Protein 6XDK (pdb70)

Organism: Stenotrophomonas maltophilia (strain K279a) (NCBI:txid522373)

Nearest PDB structures (foldseek):
  6xdk-assembly1_A  TM=1.003E+00  e=1.412E-75  Stenotrophomonas maltophilia K279a
  6czz-assembly2_C  TM=9.697E-01  e=8.147E-43  Arabidopsis thaliana
  3qbo-assembly1_A  TM=9.458E-01  e=1.942E-43  Yersinia pestis CO92
  1bt4-assembly1_A  TM=9.597E-01  e=4.784E-41  Niallia circulans
  2bhx-assembly1_A  TM=9.673E-01  e=5.323E-40  Alkalihalobacillus alcalophilus

Radius of gyration: 35.59 Å; Cα contacts (8 Å, |Δi|>4): 3342; chains: 4; bounding box: 59×90×108 Å

CATH classification: 3.90.1150.10 (+1 more: 3.40.640.10)

Solvent-accessible surface area: 51223 Å² total; per-residue (Å²): 112,53,48,1,18,14,37,10,1,31,9,15,75,62,6,12,157,87,0,38,74,18,1,48,63,24,115,66,57,57,31,9,1,2,42,12,45,41,73,29,88,75,0,100,54,14,11,64,78,1,55,46,8,1,42,154,7,3,119,10,19,125,79,5,2,13,1,7,11,36,16,30,21,40,16,1,6,0,8,1,0,12,4,2,2,50,84,50,58,71,0,0,3,1,2,1,0,36,87,1,67,38,0,28,127,6,0,41,64,25,7,66,36,32,75,4,5,38,2,26,51,33,36,12,75,97,50,52,65,104,97,90,23,118,57,14,104,95,9,1,0,1,1,2,2,4,4,1,3,7,22,0,15,7,33,96,95,24,14,103,17,66,149,16,8,5,0,0,6,11,9,3,4,1,1,1,33,76,25,83,2,155,132,8,0,0,1,0,0,3,22,45,32,5,4,4,8,0,17,5,2,1,0,0,0,68,95,81,4,20,150,79,83,10,13,103,21,0,33,8,6,14,0,92,21,18,32,77,131,107,9,25,31,34,54,10,14,0,0,3,6,8,3,1,6,12,3,1,81,41,3,46,89,59,49,9,16,77,47,0,26,133,69,0,52,38,0,5,68,66,0,20,41,24,7,93,69,9,81,57,19,6,83,21,90,17,60,86,88,31,36,0,22,0,0,0,10,0,32,1,77,68,68,108,27,10,59,92,0,36,44,34,0,141,94,60,20,7,64,58,1,148,6,60,55,21,47,30,8,0,28,0,2,0,4,4,23,4,66,67,49,0,0,87,34,0,34,65,20,0,66,72,0,52,147,114,65,90,119,79,28,30,0,16,14,29,6,7,24,20,10,133,49,7,13,135,78,0,44,79,22,1,68,62,23,132,58,66,57,52,4,1,5,46,18,45,62,81,24,72,92,2,96,50,15,18,62,84,1,59,57,18,0,41,170,7,3,103,9,15,128,86,6,2,14,16,9,7,16,14,12,19,14,20,2,4,0,10,1,0,11,2,2,2,20,87,51,24,104,0,0,2,2,4,0,0,62,77,1,101,22,0,28,126,5,0,43,69,28,8,59,34,37,80,5,12,47,1,78,112,58,34,23,107,74,39,15,57,97,99,102,19,143,62,19,154,50,9,0,0,1,2,2,3,6,3,0,4,3,22,0,0,3,25,104,121,43,14,91,13,56,107,24,8,4,0,0,5,22,12,2,5,0,1,1,47,89,18,80,2,154,116,10,0,0,0,0,1,5,12,11,38,7,3,2,5,1,16,0,2,1,0,0,0,71,95,38,1,23,58,62,43,9,12,101,25,2,50,19,5,14,1,97,36,34,47,90,128,43,68,0,29,3,4,0,28,8,0,0,5,18,4,0,87,42,3,33,88,62,43,9,19,88,48,0,26,129,48,0,50,39,0,5,66,68,0,20,42,24,4,79,68,12,81,54,20,5,102,18,60,12,42,175,88,3,29,0,21,0,0,0,8,0,35,3,74,71,80,78,38,16,63,138,0,34,61,43,0,140,93,59,18,6,61,54,1,154,8,60,96,94,40,32,12,0,27,0,2,0,4,1,19,2,58,60,48,0,0,86,32,0,36,56,19,2,62,82,0,54,90,138,64,91,117,80,22,33,0,16,13,28,7,7,23,21,10,130,49,7,15,130,72,0,42,78,30,2,64,62,21,123,62,53,59,44,0,2,6,64,12,45,64,83,26,87,79,4,114,47,16,18,60,81,1,58,57,19,0,40,169,7,4,89,9,20,128,89,5,3,14,15,8,5,16,15,13,19,14,20,2,4,0,10,0,0,13,4,3,2,9,68,48,21,106,0,0,3,1,2,1,0,62,75,1,100,24,0,24,124,5,0,42,70,26,6,67,33,42,80,5,12,45,2,101,111,52,36,30,108,70,39,12,57,103,100,98,20,146,61,23,94,29,8,0,0,1,2,3,2,5,3,0,4,3,25,0,1,6,28,142,120,42,14,99,16,60,70,22,5,5,0,0,6,23,13,1,4,0,1,0,65,89,18,80,1,138,116,11,0,0,0,0,2,5,14,12,38,6,4,2,4,0,20,0,2,1,0,0,0,63,92,48,2,22,94,52,37,7,13,99,22,2,51,18,6,13,1,95,31,32,46,87,127,41,68,0,35,3,6,0,28,9,0,0,5,16,3,0,84,43,4,31,90,64,45,10,20,87,47,0,26,131,49,0,51,37,0,5,67,71,0,21,44,22,3,80,68,10,81,55,18,6,107,17,64,12,41,160,76,3,19,0,38,0,0,0,9,0,35,3,76,70,81,78,36,16,63,135,0,32,59,39,0,139,95,58,19,5,65,55,1,156,6,57,99,95,42,31,11,0,26,0,2,0,4,2,20,1,60,64,51,0,0,86,32,0,36,65,19,2,65,66,0,46,92,120,62,87,120,67,28,51,0,19,12,35,12,4,37,14,14,136,64,7,8,152,84,0,41,71,19,1,44,64,23,115,65,59,57,28,12,0,2,37,13,44,44,73,27,88,74,1,105,52,14,12,62,80,1,57,45,7,1,40,148,7,4,119,10,17,126,79,4,2,12,2,7,12,39,16,30,22,41,16,1,8,0,9,1,0,12,4,3,2,51,85,51,58,70,0,0,3,2,6,1,0,17,85,2,32,37,0,34,132,6,0,43,84,25,6,67,38,31,74,3,5,38,1,28,36,36,51,17,40,88,37,49,64,82,101,92,32,122,74,13,105,96,9,1,0,1,3,2,4,5,5,0,4,2,19,0,11,6,31,99,96,24,19,128,18,68,147,17,8,6,0,0,10,12,12,3,4,0,1,1,33,74,27,84,2,157,128,8,0,0,0,0,0,3,20,46,46,5,3,4,8,1,16,5,2,1,0,0,0,68,94,80,3,20,148,78,87,14,12,101,20,0,33,9,6,14,1,96,20,18,36,66,144,106,10,32,43,33,55,11,15,0,0,3,7,7,4,1,5,20,3,0,80,41,2,46,91,58,45,9,16,80,47,0,26,142,71,0,53,40,0,5,67,65,0,21,42,23,7,92,70,9,81,56,20,6,68,21,60,18,23,194,77,24,38,0,20,0,0,0,6,0,39,8,86,74,79,112,27,19,60,93,0,35,46,32,0,138,95,59,19,7,60,57,1,154,7,44,161,17,47,32,9,0,25,0,2,0,4,4,24,4,69,68,50,0,0,84,32,0,36,64,21,1,60,74,0,53,156,119,61,88

Foldseek 3Di:
DFAQAQFLDDDFPVLVVVCVVCQQQPVNNRHHLLPDACPDPVLVVLLVLLVVLVCVLQVFDPLKFKAKAADFPLLVLLLVLQAQHAFAWEAEEEELDDVSVSSCVNHVNGYPYDDQWYDVVVVSQDIDDPVSGNADPRHSAYEYEQAYAQQQFHQPDQDDNDPRFYAYECQACPQLAHDPCVNGQKYKHGHSHLLHNLRIIMMIHRNVSNVDDGYDDDLVSYVVCCRVVVNPSDCSRSRSSSSSSSSSVVCVVCPHSNNSNVFLVLLQCLQVVLQVPLPCQWDRSHDPNTGHSFKHFTAGPDLVLQVVLQVVVVVVVLHDQFRDPVPTGGMGGQHSSRGSVSSVSSSVSSVVSSVVPD/DFFAQAQFLDDAFPVLVVVCVVCQQAPVNNRHGLLPDDCPDPVLVVLLVLLVVLVCVLQVFDPLKDKDKAFDFPLLVLLLVLQQQHEFQAEAEEAALEDVSVSSQVNHVVGYNYHDQYYPVVVPSQEGGDLVSGRADPRHSAYEYEQAHAQQQFHDPDLDDPDPHFYAYECQACPQLAHDPPVNGQKYKHTASHLLGHLSIIMMIHRNVSNVDPGHDDDLVSRVVNSRVPNHDRSSSSSSSSSSSVVCVVCPHRHNSNVFLVLLQCLLVVLQVPLPNQKAFRHDPNTGHSFKGFIAGPDLVLQVVLQVVCVVVSHHNQFRDPVPGGGMGGQHSSRGSVNSVSSSVSSVVSSVVPD/DFFAQAQFLDDAFPVLVVVCVVCQCAPVNNRHGLLPDDCPDPVLVVLLVLLVVLVCVQQVFDPLKFKDKAFDFPLLVLLLVQQQQHEFAAEAEEAELEDVSVSSQVNHVRGYPYHDQYYPVVVPSQEGGDLVSGRADPRHSAYEYEQAHAQQQFHDDDLDDPDPHFYAYECQACPQLAHDPPVNGQKYKHTASHLLGHLSIIMMIHRNVSNVDRGHDDDLVSYVVNSRVPNHGRSSSSSSSSSSSVVCVVCPHRNNSNVFLVLLQCLLVVLQVPLPNQKAFRHDPNTGHSFKGFIAGPDLVLQVVLQVVCVVVSNHNQFRDPVPTGGMGGQHSSRGSVSSVSSSVSSVVSSVVPD/DQFAQAQFLDDDFPVLVVVCVVCQQQPVNNRHHLQPDDCPDPVLVVLLVLLVVLLCVQQVFDPLKFKAKAADFPLLVLLLVLQAQHEFAWEAEEEALEDVSVSSVVNHVNGYPYDDQWYPVVVVNQDIPDLVSGRADPRHSAYEYEQAYAQQQFHDPDQDDRDPRFYAYECQACPQLAHDPCVNGQKYKHGHSHLLHPLRIIMMIHRNVSNVDDGYDDDLVSYVVCCRVVVNPSDCSRSRSSSSSSSSSVVCVVCPHSNNSNVFLVLLQCLQVVLQVPLPCQWARSHDPNTGHSFKHFTAGPDLVLQVVLQVVCVVVSHHDQFRDPVPTGGMGGQHSSRGSVNSVSVSVSSVVSSVVVD

Secondary structure (DSSP, 8-state):
-EE--SSSPPPPHHHHHHHHHHTTSGGGSS--GGG--TTSHHHHHHHHHHHHHHHHHHT--TTEEEEEESSHHHHHHHHHHHHHS-TT-EEEEEESSHHHHHHHHHHTTTSEEEEEEE-GGGTTS-PPPGGG----TT-S-EEEESEETTTTEE-SS----TTSPEEEE-TTTTTSS---GGG-SEEEE-SSSTT-S-S-EEEEEEGGGGGS--SS--GGG-HHHHHHTTT-SS---HHHHHHHHHHHHHHHHTTHHHHHHHHHHHHHHHHHHHHHTSTTSSB--S-GGGB-SSEEEEB-SSHHHHHHHHHHHHHTTEE--BPPTTT-SEEEE--TTS-HHHHHHHHHHHHHHHHHH-/--EE--SSSPPPPHHHHHHHHHTTTSGGGSSS-GGG--TTSHHHHHHHHHHHHHHHHHHT--TTEEEEEESSHHHHHHHHHHHHHS-TT-EEEEEE-SHHHHHHHHHHTTTSEEEEEEE-GGGTS-SPPPGGG----TT-S-EEEESEETTTTEE--SPPP-TTSPEEEE-TTTTTSS---GGG-SEEEE-SSSSSS-TT-EEEEEEGGGGGS---S--GGG-HHHHHH--PPPHHHHHHHHHHHHHHHHTTHHHHHHHHHHHHHHHHHHHHHTSTTSSB--S-GGGB-SSEEEEB-SSHHHHHHHHHHHHHTTEE--BPPTTT-SEEEE--TTS-HHHHHHHHHHHHHHHHHH-/--EE--SSSPPPPHHHHHHHHHTTTSGGGSSS-GGG--TTSHHHHHHHHHHHHHHHHHHT--TTEEEEEESSHHHHHHHHHHHHHS-TT-EEEEEE-SHHHHHHHHHHTTTSEEEEEEE-GGGTS-SPPPGGG----TT-S-EEEESEETTTTEE--SPPP-TTSPEEEE-TTTTTSS---GGG-SEEEE-SSSSSS-TT-EEEEEEGGGGGS--SS--GGG-HHHHHH--PPPHHHHHHHHHHHHHHHHTTHHHHHHHHHHHHHHHHHHHHHTSTTSSB--S-GGGB-SSEEEEB-SSHHHHHHHHHHHHHTTEE--BPPTTT-SEEEE--TTS-HHHHHHHHHHHHHHHHHH-/--EE--SSSPP--HHHHHHHHHHTTSGGGSS--GGG--TTSHHHHHHHHHHHHHHHHHHT--TTEEEEEESSHHHHHHHHHHHHHS-TT-EEEEEE-SHHHHHHHHHHTTTSEEEEEEE-GGGTTS-PPPGGG----TT-S-EEEESEETTTTEE-SS----TTSPEEEE-TTTTTSS---GGG-SEEEE-SSSTT-S-S-EEEEEEGGGGGS--SS--GGG-HHHHHHTTT-SS---HHHHHHHHHHHHHHHHTTHHHHHHHHHHHHHHHHHHHHHTTTTSSB--S-GGGB-SSEEEEB-SSHHHHHHHHHHHHHTTEE--BPPTTT-SEEEE--TTS-HHHHHHHHHHHHHHHHHH-

Sequence (1427 aa):
AFNFSAGPAATTLLPESVLRQAQAEEMMLDWHGSGASSIVVEMSSHHRGAEFMMSVAAEAEADLRRRLLDIPDDYAVLFLSGGATTTQQALIPLNFAAPGQRADYVVSGHHWGKKTAVKQAGVYVDVNIAASSEANGYRELPARRADWQLSRDAAYVHITANETIHGVEFRDVPDTGNVPLIADFSSSIASEPLLDVRRRYGVIYAGAQKNLGPVGVAVVMMIIRRDLLERSSGQPRADIFDYRSHVARDSMLNTPPPPTTWNWYLLAGLVFKWMLAEGGVTTEFAKKRNAAKAALVYGAIDGSGGFYRNEVAYYAARSRMNIPFFLPDAELDARFVAEAKAAGLLALKGHKVVGGIRASLYNAMPLAGAEALVVAFMADFQQQRHGRAFNFSAGPATLPESVLRRQAQAEMMLDWHGSGASIVEEMSHRGAEEFMMSVAAEAEADLRRLLDIPDDYAVLLFLSSGGATTQQALIPLNFAAPGQRADYVVSGHWGKKTAVKQAGVYVDVNIIAASSEANGYRELPARADWQQLSRDAAYVHITANETTIHGVEFRRDVPDTGNNVPLIADFSSSIASEPLDVRRYGVIYAGAQKNNLLGGPPVVGGVVAVMMIIRRDLLERSGQPRADIFDYRSHVVARNTPPTWNWYLAGLVFKWMLAEGGVTEFAKRRNAAKAALVYGAIDGSGGFYRNEVAYAARSRMNIPFFLLPDAELDARRFVAEAKAAGLLALKGHKVVGGIRASLYNAMPLAGAEALVAFMADDFQQRHGRAFNFSAGPATLPESVLRRQAQQAEEMLDWHGSGASIVEMSHRGAEFMSVAAEAEADLRRLLDIPDDYAVLLFLSSGGATTQQALIPLNFAAPGQRADYVVSGHWGKKTAVKQAGVYVDVNIIAASSEANGYRELPARADWQLSSRDAAYVHITANETTIHGVEFRRDVPDTGNNVPLIADFSSSIASEPLDVRRYGVIYAGAQQKNNLLGGPPVVGGVVAVMMIIRRDLLERSSGQPRADIFDYRSHVARNTPPTWNWYLAGLVFKWMLAEGGVTTEFAKRRNAAKAALVYGAIDGSGGFYRNEVAYAARSRMNIPFFLPDAELDARRFVAEAKAAGLLALKGHKVVGGIRASLYNAMPLAGAEALVAFMADFQQRHGRAFNFSAGPPATLPESVLRQQAQAEEMLDWHGSGASSIVVEMSSHHRGAEFMMSVAAEAEADLRRRLLDIPDDYAVLFLSSGGATTTQQALIPLNFAAPGQRADYVVSGHHWWGKTAVKQAGVVYVDVNIAASSEANGYRRELPARRADWQLSRDAAYVHITANETIHGVEFRDVPDTGNNVPLIADFSSSIASEPLLDVRRRYGVIYAGAQQKNLGPVGVAVVMMIIRRDLLERSSGQPRADIFDYRSHVARDSMLNTPPPPTTWNWYLLAGLVFKWMLAEGGVTEFAKKRNAAKAALVYGAIDGSGGFYRNEVAYYAARSRMNIPFFLPDAELDARFVAEAKAAGLLALKGHKVVGGIRASLYNAMPLAGAEALVVAFMADFQQQRHG

B-factor: mean 21.19, std 9.21, range [7.43, 67.6]

Structure (mmCIF, N/CA/C/O backbone):
data_6XDK
#
_entry.id   6XDK
#
_cell.length_a   64.350
_cell.length_b   71.620
_cell.length_c   89.860
_cell.angle_alpha   84.985
_cell.angle_beta   88.816
_cell.angle_gamma   63.369
#
_symmetry.space_group_name_H-M   'P 1'
#
loop_
_entity.id
_entity.type
_entity.pdbx_description
1 polymer 'Phosphoserine aminotransferase'
2 non-polymer 'CHLORIDE ION'
3 non-polymer 1,2-ETHANEDIOL
4 non-polymer 'CALCIUM ION'
5 non-polymer "PYRIDOXAL-5'-PHOSPHATE"
6 water water
#
loop_
_atom_site.group_PDB
_atom_site.id
_atom_site.type_symbol
_atom_site.label_atom_id
_atom_site.label_alt_id
_atom_site.label_comp_id
_atom_site.label_asym_id
_atom_site.label_entity_id
_atom_site.label_seq_id
_atom_site.pdbx_PDB_ins_code
_atom_site.Cartn_x
_atom_site.Cartn_y
_atom_site.Cartn_z
_atom_site.occupancy
_atom_site.B_iso_or_equiv
_atom_site.auth_seq_id
_atom_site.auth_comp_id
_atom_site.auth_asym_id
_atom_site.auth_atom_id
_atom_site.pdbx_PDB_model_num
ATOM 1 N N . ALA A 1 12 ? 26.89356 -16.54568 -5.42726 1.000 37.90559 4 ALA A N 1
ATOM 2 C CA . ALA A 1 12 ? 26.16856 -16.55024 -4.16154 1.000 22.53464 4 ALA A CA 1
ATOM 3 C C . ALA A 1 12 ? 24.70237 -16.22057 -4.37956 1.000 21.07557 4 ALA A C 1
ATOM 4 O O . ALA A 1 12 ? 24.31995 -15.57139 -5.35223 1.000 27.71255 4 ALA A O 1
ATOM 6 N N . PHE A 1 13 ? 23.86681 -16.67907 -3.46202 1.000 18.33409 5 PHE A N 1
ATOM 7 C CA . PHE A 1 13 ? 22.45146 -16.35133 -3.46693 1.000 16.73576 5 PHE A CA 1
ATOM 8 C C . PHE A 1 13 ? 22.11677 -15.60159 -2.18891 1.000 19.02150 5 PHE A C 1
ATOM 9 O O . PHE A 1 13 ? 22.54436 -16.00370 -1.10964 1.000 17.20422 5 PHE A O 1
ATOM 17 N N . ASN A 1 14 ? 21.36019 -14.51660 -2.32000 1.000 15.70125 6 ASN A N 1
ATOM 18 C CA . ASN A 1 14 ? 21.02598 -13.63820 -1.20814 1.000 16.47777 6 ASN A CA 1
ATOM 19 C C . ASN A 1 14 ? 19.57627 -13.89240 -0.82022 1.000 12.14099 6 ASN A C 1
ATOM 20 O O . ASN A 1 14 ? 18.66503 -13.44061 -1.51867 1.000 15.14452 6 ASN A O 1
ATOM 25 N N . PHE A 1 15 ? 19.36661 -14.56553 0.31100 1.000 13.20720 7 PHE A N 1
ATOM 26 C CA . PHE A 1 15 ? 18.02182 -14.88666 0.78327 1.000 13.86820 7 PHE A CA 1
ATOM 27 C C . PHE A 1 15 ? 17.44448 -13.82067 1.72258 1.000 13.27040 7 PHE A C 1
ATOM 28 O O . PHE A 1 15 ? 16.45459 -14.09655 2.41665 1.000 13.63508 7 PHE A O 1
ATOM 36 N N . SER A 1 16 ? 17.99770 -12.60788 1.70665 1.000 14.84971 8 SER A N 1
ATOM 37 C CA . SER A 1 16 ? 17.51646 -11.52647 2.57652 1.000 14.57179 8 SER A CA 1
ATOM 38 C C . SER A 1 16 ? 16.02164 -11.24513 2.40105 1.000 15.58330 8 SER A C 1
ATOM 39 O O . SER A 1 16 ? 15.52348 -11.11390 1.27403 1.000 18.28887 8 SER A O 1
ATOM 42 N N . ALA A 1 17 ? 15.31988 -11.09288 3.52642 1.000 15.59845 9 ALA A N 1
ATOM 43 C CA . ALA A 1 17 ? 13.92680 -10.64468 3.51567 1.000 17.00316 9 ALA A CA 1
ATOM 44 C C . ALA A 1 17 ? 13.78048 -9.15194 3.25535 1.000 18.14893 9 ALA A C 1
ATOM 45 O O . ALA A 1 17 ? 12.64888 -8.66242 3.08427 1.000 20.38490 9 ALA A O 1
ATOM 47 N N . GLY A 1 18 ? 14.87866 -8.42126 3.26274 1.000 17.90292 10 GLY A N 1
ATOM 48 C CA . GLY A 1 18 ? 14.83929 -7.00336 3.03475 1.000 21.45151 10 GLY A CA 1
ATOM 49 C C . GLY A 1 18 ? 16.14568 -6.40782 3.50003 1.000 22.78620 10 GLY A C 1
ATOM 50 O O . GLY A 1 18 ? 16.58406 -6.63843 4.63740 1.000 20.39129 10 GLY A O 1
ATOM 51 N N . PRO A 1 19 ? 16.81810 -5.65953 2.61316 1.000 24.04080 11 PRO A N 1
ATOM 52 C CA . PRO A 1 19 ? 16.40072 -5.43097 1.21457 1.000 20.85658 11 PRO A CA 1
ATOM 53 C C . PRO A 1 19 ? 16.59259 -6.68972 0.33091 1.000 24.28125 11 PRO A C 1
ATOM 54 O O . PRO A 1 19 ? 17.57978 -7.41536 0.45084 1.000 31.47328 11 PRO A O 1
ATOM 58 N N A ALA A 1 20 ? 15.67883 -6.86979 -0.62025 0.581 25.83795 12 ALA A N 1
ATOM 59 N N B ALA A 1 20 ? 15.56757 -6.99036 -0.45377 0.419 25.27505 12 ALA A N 1
ATOM 60 C CA A ALA A 1 20 ? 15.63916 -8.02444 -1.50398 0.581 26.47035 12 ALA A CA 1
ATOM 61 C CA B ALA A 1 20 ? 15.64411 -8.07217 -1.41844 0.419 26.38622 12 ALA A CA 1
ATOM 62 C C A ALA A 1 20 ? 16.67001 -7.95334 -2.62673 0.581 26.66386 12 ALA A C 1
ATOM 63 C C B ALA A 1 20 ? 16.61710 -7.69950 -2.52080 0.419 26.34399 12 ALA A C 1
ATOM 64 O O A ALA A 1 20 ? 17.09572 -6.88204 -3.04936 0.581 26.24459 12 ALA A O 1
ATOM 65 O O B ALA A 1 20 ? 16.44901 -6.66983 -3.16528 0.419 29.68019 12 ALA A O 1
ATOM 68 N N A THR A 1 21 ? 17.06383 -9.12706 -3.11917 0.581 25.68603 13 THR A N 1
ATOM 69 N N B THR A 1 21 ? 17.61851 -8.53223 -2.77470 0.419 30.73575 13 THR A N 1
ATOM 70 C CA A THR A 1 21 ? 17.98430 -9.20326 -4.25108 0.581 25.28421 13 THR A CA 1
ATOM 71 C CA B THR A 1 21 ? 18.53704 -8.15733 -3.82987 0.419 28.74456 13 THR A CA 1
ATOM 72 C C A THR A 1 21 ? 17.36482 -8.48667 -5.46681 0.581 28.44944 13 THR A C 1
ATOM 73 C C B THR A 1 21 ? 17.88243 -8.39952 -5.18400 0.419 29.21262 13 THR A C 1
ATOM 74 O O A THR A 1 21 ? 16.20759 -8.74563 -5.81812 0.581 29.19200 13 THR A O 1
ATOM 75 O O B THR A 1 21 ? 17.20168 -9.39888 -5.41116 0.419 24.66383 13 THR A O 1
ATOM 82 N N . LEU A 1 22 ? 18.10197 -7.46183 -6.03861 1.000 35.30232 14 LEU A N 1
ATOM 83 C CA A LEU A 1 22 ? 17.66488 -6.77611 -7.25986 0.658 31.79083 14 LEU A CA 1
ATOM 84 C CA B LEU A 1 22 ? 17.58093 -6.85927 -7.25244 0.342 31.75739 14 LEU A CA 1
ATOM 85 C C . LEU A 1 22 ? 18.15576 -7.54113 -8.49094 1.000 30.34493 14 LEU A C 1
ATOM 86 O O . LEU A 1 22 ? 19.26127 -8.08531 -8.46242 1.000 31.52728 14 LEU A O 1
ATOM 95 N N . PRO A 1 23 ? 17.39770 -7.59859 -9.59638 1.000 25.34006 15 PRO A N 1
ATOM 96 C CA . PRO A 1 23 ? 17.92954 -8.29385 -10.77419 1.000 20.40693 15 PRO A CA 1
ATOM 97 C C . PRO A 1 23 ? 19.21006 -7.61754 -11.22365 1.000 18.00420 15 PRO A C 1
ATOM 98 O O . PRO A 1 23 ? 19.29402 -6.38749 -11.28097 1.000 18.16611 15 PRO A O 1
ATOM 102 N N . GLU A 1 24 ? 20.21809 -8.43352 -11.52049 1.000 18.68689 16 GLU A N 1
ATOM 103 C CA . GLU A 1 24 ? 21.52439 -7.89913 -11.90251 1.000 18.83277 16 GLU A CA 1
ATOM 104 C C . GLU A 1 24 ? 21.41317 -7.00367 -13.12926 1.000 18.54727 16 GLU A C 1
ATOM 105 O O . GLU A 1 24 ? 22.09269 -5.96783 -13.22328 1.000 18.77240 16 GLU A O 1
ATOM 107 N N . SER A 1 25 ? 20.52990 -7.36623 -14.05976 1.000 19.40873 17 SER A N 1
ATOM 108 C CA . SER A 1 25 ? 20.38507 -6.58475 -15.28616 1.000 17.52948 17 SER A CA 1
ATOM 109 C C . SER A 1 25 ? 19.82207 -5.19448 -15.01175 1.000 19.41957 17 SER A C 1
ATOM 110 O O . SER A 1 25 ? 20.18357 -4.23103 -15.70022 1.000 17.23887 17 SER A O 1
ATOM 113 N N . VAL A 1 26 ? 18.92020 -5.06500 -14.02930 1.000 19.71038 18 VAL A N 1
ATOM 114 C CA . VAL A 1 26 ? 18.37718 -3.74437 -13.68705 1.000 17.81981 18 VAL A CA 1
ATOM 115 C C . VAL A 1 26 ? 19.48653 -2.82315 -13.17848 1.000 19.77197 18 VAL A C 1
ATOM 116 O O . VAL A 1 26 ? 19.60154 -1.66732 -13.59845 1.000 16.50310 18 VAL A O 1
ATOM 120 N N . LEU A 1 27 ? 20.31946 -3.30865 -12.25277 1.000 18.23654 19 LEU A N 1
ATOM 121 C CA . LEU A 1 27 ? 21.42397 -2.48791 -11.76579 1.000 20.26101 19 LEU A CA 1
ATOM 122 C C . LEU A 1 27 ? 22.41062 -2.14542 -12.87762 1.000 17.78938 19 LEU A C 1
ATOM 123 O O . LEU A 1 27 ? 22.94879 -1.02861 -12.92597 1.000 20.35562 19 LEU A O 1
ATOM 128 N N . ARG A 1 28 ? 22.67582 -3.09252 -13.78328 1.000 20.23862 20 ARG A N 1
ATOM 129 C CA . ARG A 1 28 ? 23.59334 -2.80370 -14.88486 1.000 19.75379 20 ARG A CA 1
ATOM 130 C C . ARG A 1 28 ? 23.04080 -1.71204 -15.79435 1.000 19.75784 20 ARG A C 1
ATOM 131 O O . ARG A 1 28 ? 23.77668 -0.82110 -16.22187 1.000 17.32472 20 ARG A O 1
ATOM 139 N N . GLN A 1 29 ? 21.74594 -1.77898 -16.10697 1.000 17.29934 21 GLN A N 1
ATOM 140 C CA . GLN A 1 29 ? 21.15644 -0.75678 -16.95662 1.000 16.60549 21 GLN A CA 1
ATOM 141 C C . GLN A 1 29 ? 21.15490 0.58551 -16.25918 1.000 17.81392 21 GLN A C 1
ATOM 142 O O . GLN A 1 29 ? 21.50505 1.60277 -16.87023 1.000 19.16496 21 GLN A O 1
ATOM 148 N N . ALA A 1 30 ? 20.76382 0.60840 -14.97800 1.000 16.45951 22 ALA A N 1
ATOM 149 C CA . ALA A 1 30 ? 20.74530 1.86577 -14.23563 1.000 15.74488 22 ALA A CA 1
ATOM 150 C C . ALA A 1 30 ? 22.12679 2.49719 -14.19133 1.000 16.27884 22 ALA A C 1
ATOM 151 O O . ALA A 1 30 ? 22.25830 3.70804 -14.37222 1.000 19.55326 22 ALA A O 1
ATOM 153 N N . GLN A 1 31 ? 23.16555 1.70485 -13.91075 1.000 18.06497 23 GLN A N 1
ATOM 154 C CA . GLN A 1 31 ? 24.52332 2.24188 -13.91439 1.000 22.78154 23 GLN A CA 1
ATOM 155 C C . GLN A 1 31 ? 24.90395 2.78335 -15.27975 1.000 21.52235 23 GLN A C 1
ATOM 156 O O . GLN A 1 31 ? 25.46596 3.88065 -15.39217 1.000 21.78959 23 GLN A O 1
ATOM 162 N N . ALA A 1 32 ? 24.60513 2.02200 -16.33510 1.000 21.79233 24 ALA A N 1
ATOM 163 C CA . ALA A 1 32 ? 25.06217 2.39398 -17.65980 1.000 22.90596 24 ALA A CA 1
ATOM 164 C C . ALA A 1 32 ? 24.42384 3.68883 -18.12446 1.000 23.01722 24 ALA A C 1
ATOM 165 O O . ALA A 1 32 ? 25.08514 4.51769 -18.76159 1.000 27.15491 24 ALA A O 1
ATOM 167 N N . GLU A 1 33 ? 23.14959 3.90207 -17.81396 1.000 20.66735 25 GLU A N 1
ATOM 168 C CA A GLU A 1 33 ? 22.55700 5.11895 -18.34890 0.531 23.93230 25 GLU A CA 1
ATOM 169 C CA B GLU A 1 33 ? 22.36120 5.03938 -18.26075 0.469 23.53791 25 GLU A CA 1
ATOM 170 C C . GLU A 1 33 ? 22.39589 6.21602 -17.29913 1.000 23.08690 25 GLU A C 1
ATOM 171 O O . GLU A 1 33 ? 21.73398 7.22897 -17.57057 1.000 18.93578 25 GLU A O 1
ATOM 182 N N . MET A 1 34 ? 23.09602 6.09859 -16.15920 1.000 24.35407 26 MET A N 1
ATOM 183 C CA A MET A 1 34 ? 22.94679 7.10217 -15.10625 0.517 22.41977 26 MET A CA 1
ATOM 184 C CA B MET A 1 34 ? 22.94983 7.10210 -15.10736 0.483 22.42556 26 MET A CA 1
ATOM 185 C C . MET A 1 34 ? 23.24789 8.50092 -15.62336 1.000 22.87910 26 MET A C 1
ATOM 186 O O . MET A 1 34 ? 22.56737 9.45971 -15.25134 1.000 24.83680 26 MET A O 1
ATOM 195 N N . LEU A 1 35 ? 24.25923 8.63798 -16.47179 1.000 20.60706 27 LEU A N 1
ATOM 196 C CA . LEU A 1 35 ? 24.63328 9.94039 -17.00171 1.000 21.79736 27 LEU A CA 1
ATOM 197 C C . LEU A 1 35 ? 24.26028 10.09913 -18.45983 1.000 22.64542 27 LEU A C 1
ATOM 198 O O . LEU A 1 35 ? 24.72682 11.04073 -19.11578 1.000 23.46753 27 LEU A O 1
ATOM 203 N N . ASP A 1 36 ? 23.43464 9.19973 -18.98730 1.000 17.47066 28 ASP A N 1
ATOM 204 C CA . ASP A 1 36 ? 23.21577 9.13313 -20.41947 1.000 16.48058 28 ASP A CA 1
ATOM 205 C C . ASP A 1 36 ? 21.92409 8.37543 -20.70048 1.000 17.62659 28 ASP A C 1
ATOM 206 O O . ASP A 1 36 ? 21.94175 7.35484 -21.39942 1.000 21.99013 28 ASP A O 1
ATOM 211 N N . TRP A 1 37 ? 20.81696 8.86294 -20.15665 1.000 16.49676 29 TRP A N 1
ATOM 212 C CA . TRP A 1 37 ? 19.54034 8.18113 -20.29280 1.000 14.96708 29 TRP A CA 1
ATOM 213 C C . TRP A 1 37 ? 19.11769 8.10819 -21.75481 1.000 16.47361 29 TRP A C 1
ATOM 214 O O . TRP A 1 37 ? 18.99469 9.13559 -22.42649 1.000 16.67955 29 TRP A O 1
ATOM 225 N N . HIS A 1 38 ? 18.91116 6.88104 -22.25371 1.000 16.59772 30 HIS A N 1
ATOM 226 C CA . HIS A 1 38 ? 18.44918 6.67673 -23.63314 1.000 14.88197 30 HIS A CA 1
ATOM 227 C C . HIS A 1 38 ? 19.33499 7.37806 -24.64696 1.000 17.69321 30 HIS A C 1
ATOM 228 O O . HIS A 1 38 ? 18.85630 7.83415 -25.68218 1.000 19.12913 30 HIS A O 1
ATOM 235 N N . GLY A 1 39 ? 20.63469 7.44136 -24.37034 1.000 16.35998 31 GLY A N 1
ATOM 236 C CA . GLY A 1 39 ? 21.58172 8.05029 -25.29708 1.000 21.66901 31 GLY A CA 1
ATOM 237 C C . GLY A 1 39 ? 21.52045 9.55423 -25.35835 1.000 18.08078 31 GLY A C 1
ATOM 238 O O . GLY A 1 39 ? 22.18747 10.15101 -26.20943 1.000 23.02351 31 GLY A O 1
ATOM 239 N N . SER A 1 40 ? 20.75014 10.17824 -24.47264 1.000 19.43761 32 SER A N 1
ATOM 240 C CA . SER A 1 40 ? 20.46977 11.61336 -24.48386 1.000 20.79315 32 SER A CA 1
ATOM 241 C C . SER A 1 40 ? 21.57334 12.45835 -23.86568 1.000 22.29226 32 SER A C 1
ATOM 242 O O . SER A 1 40 ? 21.56488 13.67678 -24.05449 1.000 23.58964 32 SER A O 1
ATOM 245 N N . GLY A 1 41 ? 22.50282 11.85464 -23.12896 1.000 20.17852 33 GLY A N 1
ATOM 246 C CA . GLY A 1 41 ? 23.49836 12.60592 -22.38848 1.000 22.69365 33 GLY A CA 1
ATOM 247 C C . GLY A 1 41 ? 22.98497 13.25078 -21.12293 1.000 23.50264 33 GLY A C 1
ATOM 248 O O . GLY A 1 41 ? 23.71693 14.02287 -20.48705 1.000 27.07448 33 GLY A O 1
ATOM 249 N N . ALA A 1 42 ? 21.74460 12.97885 -20.75006 1.000 22.29574 34 ALA A N 1
ATOM 250 C CA . ALA A 1 42 ? 21.12294 13.58137 -19.58004 1.000 26.01064 34 ALA A CA 1
ATOM 251 C C . ALA A 1 42 ? 21.05860 12.56115 -18.45203 1.000 20.22670 34 ALA A C 1
ATOM 252 O O . ALA A 1 42 ? 20.88780 11.36415 -18.69479 1.000 16.58489 34 ALA A O 1
ATOM 254 N N . SER A 1 43 ? 21.18827 13.02338 -17.21060 1.000 21.13119 35 SER A N 1
ATOM 255 C CA A SER A 1 43 ? 21.05206 12.11275 -16.07920 0.630 22.80624 35 SER A CA 1
ATOM 256 C CA B SER A 1 43 ? 21.06325 12.12678 -16.07160 0.370 22.80406 35 SER A CA 1
ATOM 257 C C . SER A 1 43 ? 19.63353 12.14177 -15.54417 1.000 22.04299 35 SER A C 1
ATOM 258 O O . SER A 1 43 ? 19.02794 13.20755 -15.41154 1.000 21.30966 35 SER A O 1
ATOM 263 N N . ILE A 1 44 ? 19.11073 10.95253 -15.22794 1.000 20.49552 36 ILE A N 1
ATOM 264 C CA . ILE A 1 44 ? 17.79935 10.85673 -14.58652 1.000 20.09393 36 ILE A CA 1
ATOM 265 C C . ILE A 1 44 ? 17.77683 11.67674 -13.29947 1.000 18.69457 36 ILE A C 1
ATOM 266 O O . ILE A 1 44 ? 16.77005 12.33266 -12.98320 1.000 18.09760 36 ILE A O 1
ATOM 271 N N . VAL A 1 45 ? 18.88632 11.68460 -12.55117 1.000 19.39988 37 VAL A N 1
ATOM 272 C CA A VAL A 1 45 ? 18.94169 12.35763 -11.26036 0.479 20.38373 37 VAL A CA 1
ATOM 273 C CA B VAL A 1 45 ? 18.82270 12.35087 -11.24855 0.521 20.39571 37 VAL A CA 1
ATOM 274 C C . VAL A 1 45 ? 18.71888 13.85673 -11.39877 1.000 20.06699 37 VAL A C 1
ATOM 275 O O . VAL A 1 45 ? 18.35718 14.53416 -10.43609 1.000 22.95885 37 VAL A O 1
ATOM 282 N N . GLU A 1 46 ? 18.98587 14.41416 -12.57568 1.000 19.01324 38 GLU A N 1
ATOM 283 C CA . GLU A 1 46 ? 18.85431 15.85997 -12.74885 1.000 19.81929 38 GLU A CA 1
ATOM 284 C C . GLU A 1 46 ? 17.64990 16.24539 -13.60537 1.000 17.42310 38 GLU A C 1
ATOM 285 O O . GLU A 1 46 ? 17.48793 17.42814 -13.91994 1.000 19.66982 38 GLU A O 1
ATOM 291 N N . MET A 1 47 ? 16.80912 15.28724 -13.98831 1.000 15.83977 39 MET A N 1
ATOM 292 C CA . MET A 1 47 ? 15.62627 15.59919 -14.80104 1.000 15.13021 39 MET A CA 1
ATOM 293 C C . MET A 1 47 ? 14.54920 16.27195 -13.96947 1.000 15.06544 39 MET A C 1
ATOM 294 O O . MET A 1 47 ? 14.22413 15.80735 -12.88577 1.000 15.32945 39 MET A O 1
ATOM 299 N N . SER A 1 48 ? 13.94052 17.31923 -14.51274 1.000 16.62591 40 SER A N 1
ATOM 300 C CA A SER A 1 48 ? 12.76678 17.89720 -13.87185 0.562 18.65704 40 SER A CA 1
ATOM 301 C CA B SER A 1 48 ? 12.77386 17.89734 -13.86667 0.438 18.66581 40 SER A CA 1
ATOM 302 C C . SER A 1 48 ? 11.59929 16.94055 -14.00444 1.000 17.56646 40 SER A C 1
ATOM 303 O O . SER A 1 48 ? 11.34538 16.42039 -15.08958 1.000 18.12568 40 SER A O 1
ATOM 308 N N . HIS A 1 49 ? 10.87371 16.73544 -12.90640 1.000 16.61913 41 HIS A N 1
ATOM 309 C CA A HIS A 1 49 ? 9.75560 15.81177 -12.99465 0.709 17.20547 41 HIS A CA 1
ATOM 310 C CA B HIS A 1 49 ? 9.68527 15.87825 -12.89042 0.291 17.33787 41 HIS A CA 1
ATOM 311 C C . HIS A 1 49 ? 8.64388 16.32796 -13.90541 1.000 18.51996 41 HIS A C 1
ATOM 312 O O . HIS A 1 49 ? 7.89978 15.50795 -14.45463 1.000 21.00231 41 HIS A O 1
ATOM 325 N N . ARG A 1 50 ? 8.55471 17.62630 -14.14853 1.000 18.06346 42 ARG A N 1
ATOM 326 C CA . ARG A 1 50 ? 7.55300 18.13421 -15.07535 1.000 19.70593 42 ARG A CA 1
ATOM 327 C C . ARG A 1 50 ? 8.10861 18.32522 -16.48254 1.000 17.95494 42 ARG A C 1
ATOM 328 O O . ARG A 1 50 ? 7.38854 18.80479 -17.37181 1.000 19.99716 42 ARG A O 1
ATOM 330 N N . GLY A 1 51 ? 9.36163 17.94713 -16.72163 1.000 15.18887 43 GLY A N 1
ATOM 331 C CA . GLY A 1 51 ? 9.88324 17.99836 -18.07029 1.000 15.74549 43 GLY A CA 1
ATOM 332 C C . GLY A 1 51 ? 9.37688 16.82577 -18.90486 1.000 14.47119 43 GLY A C 1
ATOM 333 O O . GLY A 1 51 ? 8.94380 15.81030 -18.38165 1.000 13.87366 43 GLY A O 1
ATOM 334 N N . ALA A 1 52 ? 9.39924 17.00422 -20.22793 1.000 16.31997 44 ALA A N 1
ATOM 335 C CA . ALA A 1 52 ? 8.84389 15.97523 -21.09126 1.000 15.96757 44 ALA A CA 1
ATOM 336 C C . ALA A 1 52 ? 9.58682 14.64906 -20.96614 1.000 17.10418 44 ALA A C 1
ATOM 337 O O . ALA A 1 52 ? 8.96561 13.58638 -21.08597 1.000 16.81412 44 ALA A O 1
ATOM 339 N N . GLU A 1 53 ? 10.89814 14.66333 -20.70143 1.000 15.43247 45 GLU A N 1
ATOM 340 C CA . GLU A 1 53 ? 11.59994 13.38352 -20.59577 1.000 14.62571 45 GLU A CA 1
ATOM 341 C C . GLU A 1 53 ? 11.10123 12.58822 -19.38612 1.000 13.13516 45 GLU A C 1
ATOM 342 O O . GLU A 1 53 ? 10.70592 11.41901 -19.50834 1.000 14.84940 45 GLU A O 1
ATOM 348 N N . PHE A 1 54 ? 11.12714 13.19308 -18.19224 1.000 15.03814 46 PHE A N 1
ATOM 349 C CA . PHE A 1 54 ? 10.69028 12.39687 -17.05783 1.000 11.81677 46 PHE A CA 1
ATOM 350 C C . PHE A 1 54 ? 9.18646 12.12857 -17.10500 1.000 13.10364 46 PHE A C 1
ATOM 351 O O . PHE A 1 54 ? 8.73122 11.07324 -16.63112 1.000 14.31185 46 PHE A O 1
ATOM 359 N N . MET A 1 55 ? 8.38759 13.03971 -17.67108 1.000 13.86842 47 MET A N 1
ATOM 360 C CA A MET A 1 55 ? 6.97338 12.71358 -17.77938 0.499 13.17879 47 MET A CA 1
ATOM 361 C CA B MET A 1 55 ? 6.96247 12.75606 -17.83767 0.501 13.15464 47 MET A CA 1
ATOM 362 C C . MET A 1 55 ? 6.76449 11.46449 -18.62021 1.000 14.83631 47 MET A C 1
ATOM 363 O O . MET A 1 55 ? 5.86176 10.67644 -18.32349 1.000 15.14601 47 MET A O 1
ATOM 372 N N . SER A 1 56 ? 7.62142 11.22874 -19.62252 1.000 13.86286 48 SER A N 1
ATOM 373 C CA . SER A 1 56 ? 7.50779 10.00600 -20.41276 1.000 13.38004 48 SER A CA 1
ATOM 374 C C . SER A 1 56 ? 7.91630 8.77641 -19.60703 1.000 16.57283 48 SER A C 1
ATOM 375 O O . SER A 1 56 ? 7.32623 7.70557 -19.78517 1.000 16.53541 48 SER A O 1
ATOM 378 N N . VAL A 1 57 ? 8.90181 8.91567 -18.70799 1.000 13.91049 49 VAL A N 1
ATOM 379 C CA . VAL A 1 57 ? 9.30326 7.83993 -17.79325 1.000 14.95163 49 VAL A CA 1
ATOM 380 C C . VAL A 1 57 ? 8.16220 7.48266 -16.84933 1.000 13.75396 49 VAL A C 1
ATOM 381 O O . VAL A 1 57 ? 7.86501 6.30466 -16.60840 1.000 16.21697 49 VAL A O 1
ATOM 385 N N . ALA A 1 58 ? 7.52337 8.50551 -16.27334 1.000 13.87048 50 ALA A N 1
ATOM 386 C CA . ALA A 1 58 ? 6.41701 8.27315 -15.34913 1.000 13.02303 50 ALA A CA 1
ATOM 387 C C . ALA A 1 58 ? 5.23630 7.62078 -16.06133 1.000 15.59339 50 ALA A C 1
ATOM 388 O O . ALA A 1 58 ? 4.58931 6.71951 -15.51213 1.000 16.11130 50 ALA A O 1
ATOM 390 N N . ALA A 1 59 ? 4.95324 8.04525 -17.29099 1.000 13.95193 51 ALA A N 1
ATOM 391 C CA . ALA A 1 59 ? 3.86161 7.42712 -18.04474 1.000 12.87156 51 ALA A CA 1
ATOM 392 C C . ALA A 1 59 ? 4.17215 5.96472 -18.33492 1.000 13.94768 51 ALA A C 1
ATOM 393 O O . ALA A 1 59 ? 3.28460 5.10846 -18.25084 1.000 16.12897 51 ALA A O 1
ATOM 395 N N . GLU A 1 60 ? 5.42273 5.65183 -18.69150 1.000 14.51510 52 GLU A N 1
ATOM 396 C CA . GLU A 1 60 ? 5.75396 4.23371 -18.90540 1.000 15.32279 52 GLU A CA 1
ATOM 397 C C . GLU A 1 60 ? 5.62252 3.43187 -17.61849 1.000 13.83123 52 GLU A C 1
ATOM 398 O O . GLU A 1 60 ? 5.21266 2.25406 -17.64698 1.000 14.91993 52 GLU A O 1
ATOM 404 N N . ALA A 1 61 ? 6.04020 4.01876 -16.49813 1.000 12.64148 53 ALA A N 1
ATOM 405 C CA . ALA A 1 61 ? 6.02084 3.28494 -15.24174 1.000 12.16903 53 ALA A CA 1
ATOM 406 C C . ALA A 1 61 ? 4.59513 2.91271 -14.87750 1.000 13.91067 53 ALA A C 1
ATOM 407 O O . ALA A 1 61 ? 4.32715 1.76934 -14.50828 1.000 13.11361 53 ALA A O 1
ATOM 409 N N . GLU A 1 62 ? 3.66613 3.86962 -14.99113 1.000 13.58658 54 GLU A N 1
ATOM 410 C CA . GLU A 1 62 ? 2.26291 3.56555 -14.71565 1.000 14.04410 54 GLU A CA 1
ATOM 411 C C . GLU A 1 62 ? 1.70078 2.56718 -15.72659 1.000 14.73584 54 GLU A C 1
ATOM 412 O O . GLU A 1 62 ? 1.00164 1.61359 -15.35514 1.000 13.78372 54 GLU A O 1
ATOM 418 N N . ALA A 1 63 ? 1.97306 2.77277 -17.02332 1.000 14.10415 55 ALA A N 1
ATOM 419 C CA . ALA A 1 63 ? 1.45671 1.85280 -18.03606 1.000 12.25214 55 ALA A CA 1
ATOM 420 C C . ALA A 1 63 ? 1.97750 0.44230 -17.81692 1.000 13.04441 55 ALA A C 1
ATOM 421 O O . ALA A 1 63 ? 1.21536 -0.53030 -17.91670 1.000 13.31589 55 ALA A O 1
ATOM 423 N N . ASP A 1 64 ? 3.26748 0.31491 -17.50044 1.000 15.39001 56 ASP A N 1
ATOM 424 C CA . ASP A 1 64 ? 3.86653 -0.99782 -17.31110 1.000 12.90325 56 ASP A CA 1
ATOM 425 C C . ASP A 1 64 ? 3.29746 -1.68863 -16.07291 1.000 13.98033 56 ASP A C 1
ATOM 426 O O . ASP A 1 64 ? 3.03907 -2.90409 -16.10175 1.000 12.48132 56 ASP A O 1
ATOM 431 N N . LEU A 1 65 ? 3.07241 -0.92989 -15.00435 1.000 11.91771 57 LEU A N 1
ATOM 432 C CA . LEU A 1 65 ? 2.46086 -1.50032 -13.79326 1.000 13.01747 57 LEU A CA 1
ATOM 433 C C . LEU A 1 65 ? 1.01871 -1.90190 -14.04975 1.000 13.64997 57 LEU A C 1
ATOM 434 O O . LEU A 1 65 ? 0.57780 -2.97976 -13.60949 1.000 13.70565 57 LEU A O 1
ATOM 439 N N . ARG A 1 66 ? 0.27837 -1.07421 -14.78423 1.000 11.95282 58 ARG A N 1
ATOM 440 C CA . ARG A 1 66 ? -1.09227 -1.44439 -15.11473 1.000 10.94555 58 ARG A CA 1
ATOM 441 C C . ARG A 1 66 ? -1.12076 -2.72584 -15.95013 1.000 13.39000 58 ARG A C 1
ATOM 442 O O . ARG A 1 66 ? -2.01134 -3.56927 -15.77230 1.000 14.25058 58 ARG A O 1
ATOM 450 N N . ARG A 1 67 ? -0.15013 -2.90100 -16.85476 1.000 14.00173 59 ARG A N 1
ATOM 451 C CA A ARG A 1 67 ? -0.08236 -4.08316 -17.71463 0.606 14.98751 59 ARG A CA 1
ATOM 452 C CA B ARG A 1 67 ? -0.20296 -4.10447 -17.66528 0.394 15.02709 59 ARG A CA 1
ATOM 453 C C . ARG A 1 67 ? 0.32432 -5.30894 -16.90663 1.000 14.25557 59 ARG A C 1
ATOM 454 O O . ARG A 1 67 ? -0.20905 -6.41802 -17.10294 1.000 17.35539 59 ARG A O 1
ATOM 469 N N . LEU A 1 68 ? 1.29782 -5.10671 -16.01512 1.000 13.19980 60 LEU A N 1
ATOM 470 C CA . LEU A 1 68 ? 1.83289 -6.18528 -15.19656 1.000 13.75135 60 LEU A CA 1
ATOM 471 C C . LEU A 1 68 ? 0.74483 -6.81113 -14.32414 1.000 16.05027 60 LEU A C 1
ATOM 472 O O . LEU A 1 68 ? 0.61302 -8.04257 -14.25639 1.000 15.39246 60 LEU A O 1
ATOM 477 N N . LEU A 1 69 ? -0.06062 -5.98233 -13.66906 1.000 15.87323 61 LEU A N 1
ATOM 478 C CA . LEU A 1 69 ? -1.07459 -6.44886 -12.72442 1.000 13.46387 61 LEU A CA 1
ATOM 479 C C . LEU A 1 69 ? -2.49577 -6.42998 -13.28114 1.000 19.17138 61 LEU A C 1
ATOM 480 O O . LEU A 1 69 ? -3.43239 -6.74237 -12.53886 1.000 17.33018 61 LEU A O 1
ATOM 485 N N . ASP A 1 70 ? -2.68449 -6.08550 -14.55349 1.000 13.89668 62 ASP A N 1
ATOM 486 C CA . ASP A 1 70 ? -4.01880 -5.98254 -15.16473 1.000 13.58394 62 ASP A CA 1
ATOM 487 C C . ASP A 1 70 ? -4.93179 -5.09314 -14.31620 1.000 16.76297 62 ASP A C 1
ATOM 488 O O . ASP A 1 70 ? -6.01633 -5.47994 -13.87066 1.000 17.74894 62 ASP A O 1
ATOM 493 N N . ILE A 1 71 ? -4.46693 -3.86586 -14.11505 1.000 14.67584 63 ILE A N 1
ATOM 494 C CA . ILE A 1 71 ? -5.16626 -2.88113 -13.30066 1.000 15.51079 63 ILE A CA 1
ATOM 495 C C . ILE A 1 71 ? -6.21965 -2.19983 -14.15276 1.000 17.24594 63 ILE A C 1
ATOM 496 O O . ILE A 1 71 ? -5.87357 -1.57249 -15.15649 1.000 20.89502 63 ILE A O 1
ATOM 501 N N . PRO A 1 72 ? -7.49213 -2.26390 -13.78398 1.000 16.90013 64 PRO A N 1
ATOM 502 C CA . PRO A 1 72 ? -8.53644 -1.63240 -14.60563 1.000 20.41544 64 PRO A CA 1
ATOM 503 C C . PRO A 1 72 ? -8.49468 -0.10489 -14.54496 1.000 18.67865 64 PRO A C 1
ATOM 504 O O . PRO A 1 72 ? -7.91069 0.50616 -13.64226 1.000 14.96930 64 PRO A O 1
ATOM 508 N N . ASP A 1 73 ? -9.15033 0.51280 -15.53875 1.000 19.70191 65 ASP A N 1
ATOM 509 C CA . ASP A 1 73 ? -9.16378 1.96829 -15.62593 1.000 23.66635 65 ASP A CA 1
ATOM 510 C C . ASP A 1 73 ? -9.85720 2.62896 -14.43270 1.000 21.95763 65 ASP A C 1
ATOM 511 O O . ASP A 1 73 ? -9.55901 3.78923 -14.11110 1.000 21.20770 65 ASP A O 1
ATOM 516 N N . ASP A 1 74 ? -10.78195 1.93511 -13.75912 1.000 19.13542 66 ASP A N 1
ATOM 517 C CA . ASP A 1 74 ? -11.46010 2.58043 -12.63865 1.000 18.74342 66 ASP A CA 1
ATOM 518 C C . ASP A 1 74 ? -10.71283 2.41762 -11.31588 1.000 15.18249 66 ASP A C 1
ATOM 519 O O . ASP A 1 74 ? -11.31653 2.60593 -10.25417 1.000 17.52960 66 ASP A O 1
ATOM 524 N N . TYR A 1 75 ? -9.41483 2.10333 -11.37238 1.000 14.54036 67 TYR A N 1
ATOM 525 C CA . TYR A 1 75 ? -8.48949 2.17930 -10.24833 1.000 13.43162 67 TYR A CA 1
ATOM 526 C C . TYR A 1 75 ? -7.42980 3.21770 -10.57068 1.000 16.12260 67 TYR A C 1
ATOM 527 O O . TYR A 1 75 ? -6.97212 3.29233 -11.71209 1.000 16.03649 67 TYR A O 1
ATOM 536 N N . ALA A 1 76 ? -7.05503 4.01922 -9.57249 1.000 13.11308 68 ALA A N 1
ATOM 537 C CA . ALA A 1 76 ? -5.95558 4.96520 -9.68543 1.000 12.17061 68 ALA A CA 1
ATOM 538 C C . ALA A 1 76 ? -4.66274 4.30931 -9.22590 1.000 14.21149 68 ALA A C 1
ATOM 539 O O . ALA A 1 76 ? -4.66975 3.39726 -8.38428 1.000 14.77980 68 ALA A O 1
ATOM 541 N N . VAL A 1 77 ? -3.54919 4.78148 -9.78418 1.000 13.99401 69 VAL A N 1
ATOM 542 C CA . VAL A 1 77 ? -2.21015 4.28997 -9.45257 1.000 13.02137 69 VAL A CA 1
ATOM 543 C C . VAL A 1 77 ? -1.37809 5.46061 -8.96538 1.000 16.54204 69 VAL A C 1
ATOM 544 O O . VAL A 1 77 ? -1.22912 6.46509 -9.68064 1.000 16.26622 69 VAL A O 1
ATOM 548 N N . LEU A 1 78 ? -0.82824 5.33441 -7.75189 1.000 12.32820 70 LEU A N 1
ATOM 549 C CA . LEU A 1 78 ? 0.05090 6.34196 -7.17206 1.000 13.10227 70 LEU A CA 1
ATOM 550 C C . LEU A 1 78 ? 1.44114 5.78232 -6.91761 1.000 12.64830 70 LEU A C 1
ATOM 551 O O . LEU A 1 78 ? 1.59474 4.62649 -6.50132 1.000 13.58410 70 LEU A O 1
ATOM 556 N N . PHE A 1 79 ? 2.45813 6.61405 -7.15718 1.000 11.75119 71 PHE A N 1
ATOM 557 C CA . PHE A 1 79 ? 3.82871 6.35342 -6.75017 1.000 13.20386 71 PHE A CA 1
ATOM 558 C C . PHE A 1 79 ? 4.17175 7.35376 -5.64974 1.000 12.57214 71 PHE A C 1
ATOM 559 O O . PHE A 1 79 ? 4.12183 8.56179 -5.88940 1.000 17.94920 71 PHE A O 1
ATOM 567 N N . LEU A 1 80 ? 4.54333 6.85482 -4.46488 1.000 13.04484 72 LEU A N 1
ATOM 568 C CA . LEU A 1 80 ? 4.61028 7.69453 -3.25964 1.000 15.09421 72 LEU A CA 1
ATOM 569 C C . LEU A 1 80 ? 5.91877 7.54580 -2.49038 1.000 16.68811 72 LEU A C 1
ATOM 570 O O . LEU A 1 80 ? 6.52291 6.48075 -2.45400 1.000 15.63682 72 LEU A O 1
ATOM 575 N N . SER A 1 81 ? 6.33943 8.63051 -1.83360 1.000 19.70198 73 SER A N 1
ATOM 576 C CA . SER A 1 81 ? 7.44411 8.52316 -0.88372 1.000 17.81383 73 SER A CA 1
ATOM 577 C C . SER A 1 81 ? 6.91628 8.11158 0.50201 1.000 15.90601 73 SER A C 1
ATOM 578 O O . SER A 1 81 ? 5.72057 8.13121 0.77039 1.000 22.10303 73 SER A O 1
ATOM 581 N N . GLY A 1 82 ? 7.82572 7.73384 1.40237 1.000 20.03063 74 GLY A N 1
ATOM 582 C CA . GLY A 1 82 ? 7.45427 7.49463 2.79658 1.000 19.21081 74 GLY A CA 1
ATOM 583 C C . GLY A 1 82 ? 7.20477 6.04853 3.20945 1.000 18.93437 74 GLY A C 1
ATOM 584 O O . GLY A 1 82 ? 6.95943 5.79126 4.39495 1.000 22.86052 74 GLY A O 1
ATOM 585 N N . GLY A 1 83 ? 7.26763 5.10837 2.29243 1.000 16.68651 75 GLY A N 1
ATOM 586 C CA . GLY A 1 83 ? 7.13023 3.70913 2.64279 1.000 13.92671 75 GLY A CA 1
ATOM 587 C C . GLY A 1 83 ? 5.73383 3.28666 3.04578 1.000 15.80009 75 GLY A C 1
ATOM 588 O O . GLY A 1 83 ? 4.77126 4.05583 3.08974 1.000 15.34467 75 GLY A O 1
ATOM 589 N N . ALA A 1 84 ? 5.63878 1.99640 3.36978 1.000 16.04119 76 ALA A N 1
ATOM 590 C CA . ALA A 1 84 ? 4.35850 1.44283 3.78410 1.000 15.40360 76 ALA A CA 1
ATOM 591 C C . ALA A 1 84 ? 3.86303 2.06874 5.09275 1.000 12.48934 76 ALA A C 1
ATOM 592 O O . ALA A 1 84 ? 2.65258 2.23587 5.28217 1.000 12.63893 76 ALA A O 1
ATOM 594 N N . THR A 1 85 ? 4.76543 2.40077 6.02278 1.000 12.20021 77 THR A N 1
ATOM 595 C CA A THR A 1 85 ? 4.33589 2.94155 7.31092 0.619 14.27374 77 THR A CA 1
ATOM 596 C CA B THR A 1 85 ? 4.30841 2.93288 7.30787 0.381 14.29037 77 THR A CA 1
ATOM 597 C C . THR A 1 85 ? 3.65091 4.29243 7.13829 1.000 14.56605 77 THR A C 1
ATOM 598 O O . THR A 1 85 ? 2.66323 4.58418 7.81051 1.000 13.39888 77 THR A O 1
ATOM 605 N N . THR A 1 86 ? 4.17550 5.13381 6.23997 1.000 14.01458 78 THR A N 1
ATOM 606 C CA . THR A 1 86 ? 3.47926 6.38240 5.92903 1.000 13.24072 78 THR A CA 1
ATOM 607 C C . THR A 1 86 ? 2.08711 6.11629 5.39526 1.000 13.51841 78 THR A C 1
ATOM 608 O O . THR A 1 86 ? 1.11824 6.76588 5.80895 1.000 13.96121 78 THR A O 1
ATOM 612 N N . GLN A 1 87 ? 1.95580 5.14416 4.48754 1.000 10.51234 79 GLN A N 1
ATOM 613 C CA . GLN A 1 87 ? 0.62527 4.89719 3.94779 1.000 10.67902 79 GLN A CA 1
ATOM 614 C C . GLN A 1 87 ? -0.29551 4.30554 5.00413 1.000 11.26534 79 GLN A C 1
ATOM 615 O O . GLN A 1 87 ? -1.51047 4.51793 4.94777 1.000 12.19962 79 GLN A O 1
ATOM 621 N N . GLN A 1 88 ? 0.26437 3.61260 6.00374 1.000 9.67568 80 GLN A N 1
ATOM 622 C CA . GLN A 1 88 ? -0.58219 3.09754 7.07236 1.000 12.39697 80 GLN A CA 1
ATOM 623 C C . GLN A 1 88 ? -1.17407 4.21221 7.95140 1.000 11.09030 80 GLN A C 1
ATOM 624 O O . GLN A 1 88 ? -2.20660 3.99126 8.60334 1.000 13.61025 80 GLN A O 1
ATOM 630 N N . ALA A 1 89 ? -0.55982 5.39261 7.98169 1.000 12.32801 81 ALA A N 1
ATOM 631 C CA . ALA A 1 89 ? -1.19018 6.53553 8.63925 1.000 11.92408 81 ALA A CA 1
ATOM 632 C C . ALA A 1 89 ? -2.15709 7.23928 7.69007 1.000 14.48076 81 ALA A C 1
ATOM 633 O O . ALA A 1 89 ? -3.23740 7.68996 8.10744 1.000 12.49094 81 ALA A O 1
ATOM 635 N N . LEU A 1 90 ? -1.77158 7.33971 6.40973 1.000 13.02230 82 LEU A N 1
ATOM 636 C CA . LEU A 1 90 ? -2.58902 8.06648 5.44842 1.000 14.51249 82 LEU A CA 1
ATOM 637 C C . LEU A 1 90 ? -3.88543 7.32511 5.10647 1.000 11.61624 82 LEU A C 1
ATOM 638 O O . LEU A 1 90 ? -4.89689 7.97973 4.81161 1.000 13.39318 82 LEU A O 1
ATOM 643 N N . ILE A 1 91 ? -3.89516 5.96998 5.15232 1.000 10.08421 83 ILE A N 1
ATOM 644 C CA . ILE A 1 91 ? -5.11124 5.22519 4.80701 1.000 10.03587 83 ILE A CA 1
ATOM 645 C C . ILE A 1 91 ? -6.29526 5.63145 5.69041 1.000 12.88862 83 ILE A C 1
ATOM 646 O O . ILE A 1 91 ? -7.33173 6.04394 5.14401 1.000 11.14629 83 ILE A O 1
ATOM 651 N N . PRO A 1 92 ? -6.19704 5.63216 7.02647 1.000 11.41684 84 PRO A N 1
ATOM 652 C CA . PRO A 1 92 ? -7.36422 6.05765 7.80972 1.000 12.52170 84 PRO A CA 1
ATOM 653 C C . PRO A 1 92 ? -7.66233 7.53664 7.64374 1.000 14.30545 84 PRO A C 1
ATOM 654 O O . PRO A 1 92 ? -8.82239 7.94113 7.75231 1.000 14.40417 84 PRO A O 1
ATOM 658 N N . LEU A 1 93 ? -6.64588 8.36373 7.39059 1.000 13.26826 85 LEU A N 1
ATOM 659 C CA . LEU A 1 93 ? -6.89277 9.80080 7.19913 1.000 12.27578 85 LEU A CA 1
ATOM 660 C C . LEU A 1 93 ? -7.64176 10.08450 5.90503 1.000 13.90298 85 LEU A C 1
ATOM 661 O O . LEU A 1 93 ? -8.36049 11.09041 5.80953 1.000 14.44123 85 LEU A O 1
ATOM 666 N N . ASN A 1 94 ? -7.49895 9.20662 4.90819 1.000 12.92796 86 ASN A N 1
ATOM 667 C CA . ASN A 1 94 ? -8.13492 9.40216 3.61701 1.000 13.38683 86 ASN A CA 1
ATOM 668 C C . ASN A 1 94 ? -9.42927 8.63740 3.44110 1.000 13.27660 86 ASN A C 1
ATOM 669 O O . ASN A 1 94 ? -10.31294 9.12325 2.72021 1.000 15.20757 86 ASN A O 1
ATOM 674 N N . PHE A 1 95 ? -9.58454 7.47669 4.08628 1.000 11.90232 87 PHE A N 1
ATOM 675 C CA . PHE A 1 95 ? -10.69074 6.57856 3.73722 1.000 15.65266 87 PHE A CA 1
ATOM 676 C C . PHE A 1 95 ? -11.64535 6.32657 4.88902 1.000 16.47688 87 PHE A C 1
ATOM 677 O O . PHE A 1 95 ? -12.55380 5.49247 4.74844 1.000 16.19111 87 PHE A O 1
ATOM 685 N N . ALA A 1 96 ? -11.46552 7.01346 6.02224 1.000 14.72380 88 ALA A N 1
ATOM 686 C CA . ALA A 1 96 ? -12.34379 6.89277 7.17820 1.000 14.25679 88 ALA A CA 1
ATOM 687 C C . ALA A 1 96 ? -12.70214 8.27546 7.70644 1.000 14.74117 88 ALA A C 1
ATOM 688 O O . ALA A 1 96 ? -11.90887 9.21092 7.61912 1.000 15.95300 88 ALA A O 1
ATOM 690 N N . ALA A 1 97 ? -13.90589 8.40373 8.24815 1.000 14.84610 89 ALA A N 1
ATOM 691 C CA . ALA A 1 97 ? -14.23942 9.58885 9.01152 1.000 17.83034 89 ALA A CA 1
ATOM 692 C C . ALA A 1 97 ? -13.50679 9.55991 10.35059 1.000 19.20895 89 ALA A C 1
ATOM 693 O O . ALA A 1 97 ? -13.10990 8.49803 10.82991 1.000 18.71397 89 ALA A O 1
ATOM 695 N N . PRO A 1 98 ? -13.26515 10.72146 10.95799 1.000 22.00817 90 PRO A N 1
ATOM 696 C CA . PRO A 1 98 ? -12.59552 10.72321 12.26761 1.000 19.01233 90 PRO A CA 1
ATOM 697 C C . PRO A 1 98 ? -13.29958 9.80258 13.26128 1.000 23.33523 90 PRO A C 1
ATOM 698 O O . PRO A 1 98 ? -14.51265 9.88165 13.46023 1.000 24.11329 90 PRO A O 1
ATOM 702 N N . GLY A 1 99 ? -12.51968 8.92461 13.88440 1.000 22.63070 91 GLY A N 1
ATOM 703 C CA . GLY A 1 99 ? -13.02060 8.01687 14.89009 1.000 20.81505 91 GLY A CA 1
ATOM 704 C C . GLY A 1 99 ? -13.89154 6.89601 14.37920 1.000 22.05968 91 GLY A C 1
ATOM 705 O O . GLY A 1 99 ? -14.42892 6.14424 15.19998 1.000 21.77241 91 GLY A O 1
ATOM 706 N N . GLN A 1 100 ? -14.08485 6.78565 13.06128 1.000 19.57401 92 GLN A N 1
ATOM 707 C CA . GLN A 1 100 ? -14.85852 5.67799 12.50774 1.000 17.84702 92 GLN A CA 1
ATOM 708 C C . GLN A 1 100 ? -14.20097 4.35107 12.84234 1.000 15.59985 92 GLN A C 1
ATOM 709 O O . GLN A 1 100 ? -12.98551 4.24384 12.94631 1.000 16.64206 92 GLN A O 1
ATOM 715 N N . ARG A 1 101 ? -15.02954 3.32753 13.00294 1.000 18.22976 93 ARG A N 1
ATOM 716 C CA . ARG A 1 101 ? -14.53430 1.96411 13.09806 1.000 19.74233 93 ARG A CA 1
ATOM 717 C C . ARG A 1 101 ? -13.71388 1.60278 11.85736 1.000 14.11433 93 ARG A C 1
ATOM 718 O O . ARG A 1 101 ? -14.07914 1.93815 10.72336 1.000 14.76112 93 ARG A O 1
ATOM 726 N N . ALA A 1 102 ? -12.58008 0.93814 12.07793 1.000 14.16123 94 ALA A N 1
ATOM 727 C CA . ALA A 1 102 ? -11.80571 0.31305 11.01203 1.000 17.01665 94 ALA A CA 1
ATOM 728 C C . ALA A 1 102 ? -11.38142 -1.06038 11.50144 1.000 17.48451 94 ALA A C 1
ATOM 729 O O . ALA A 1 102 ? -10.92380 -1.17977 12.64276 1.000 16.43106 94 ALA A O 1
ATOM 731 N N . ASP A 1 103 ? -11.55543 -2.09498 10.66552 1.000 15.50012 95 ASP A N 1
ATOM 732 C CA . ASP A 1 103 ? -11.24053 -3.45818 11.07946 1.000 15.41785 95 ASP A CA 1
ATOM 733 C C . ASP A 1 103 ? -9.84946 -3.82968 10.60074 1.000 15.56564 95 ASP A C 1
ATOM 734 O O . ASP A 1 103 ? -9.49171 -3.56377 9.44834 1.000 14.91203 95 ASP A O 1
ATOM 739 N N . TYR A 1 104 ? -9.07555 -4.46267 11.46901 1.000 15.28931 96 TYR A N 1
ATOM 740 C CA . TYR A 1 104 ? -7.74319 -4.92770 11.11382 1.000 12.77810 96 TYR A CA 1
ATOM 741 C C . TYR A 1 104 ? -7.62414 -6.41144 11.40648 1.000 14.24516 96 TYR A C 1
ATOM 742 O O . TYR A 1 104 ? -8.11110 -6.89798 12.43299 1.000 14.59144 96 TYR A O 1
ATOM 751 N N . VAL A 1 105 ? -6.93820 -7.12244 10.51820 1.000 13.67154 97 VAL A N 1
ATOM 752 C CA . VAL A 1 105 ? -6.64138 -8.54428 10.69501 1.000 13.14325 97 VAL A CA 1
ATOM 753 C C . VAL A 1 105 ? -5.13682 -8.64590 10.89504 1.000 14.13427 97 VAL A C 1
ATOM 754 O O . VAL A 1 105 ? -4.35972 -8.25461 10.02060 1.000 13.97754 97 VAL A O 1
ATOM 758 N N . VAL A 1 106 ? -4.72003 -9.13484 12.06420 1.000 16.25912 98 VAL A N 1
ATOM 759 C CA . VAL A 1 106 ? -3.30928 -9.19032 12.41806 1.000 15.36869 98 VAL A CA 1
ATOM 760 C C . VAL A 1 106 ? -2.86343 -10.64002 12.29533 1.000 16.69199 98 VAL A C 1
ATOM 761 O O . VAL A 1 106 ? -3.24566 -11.49627 13.09944 1.000 18.25643 98 VAL A O 1
ATOM 765 N N . SER A 1 107 ? -2.04690 -10.90934 11.28025 1.000 18.82926 99 SER A N 1
ATOM 766 C CA . SER A 1 107 ? -1.39455 -12.19221 11.10043 1.000 18.68723 99 SER A CA 1
ATOM 767 C C . SER A 1 107 ? 0.11596 -12.09418 11.31542 1.000 17.42237 99 SER A C 1
ATOM 768 O O . SER A 1 107 ? 0.81644 -13.08391 11.08139 1.000 21.84608 99 SER A O 1
ATOM 771 N N . GLY A 1 108 ? 0.61787 -10.95795 11.80309 1.000 18.04255 100 GLY A N 1
ATOM 772 C CA . GLY A 1 108 ? 2.03794 -10.81672 12.08783 1.000 19.93868 100 GLY A CA 1
ATOM 773 C C . GLY A 1 108 ? 2.40437 -9.38900 12.45665 1.000 21.76537 100 GLY A C 1
ATOM 774 O O . GLY A 1 108 ? 1.53569 -8.55921 12.69826 1.000 20.99343 100 GLY A O 1
ATOM 775 N N . HIS A 1 109 ? 3.72393 -9.10942 12.41082 1.000 26.90169 101 HIS A N 1
ATOM 776 C CA A HIS A 1 109 ? 4.22590 -7.84670 12.94874 0.547 24.92151 101 HIS A CA 1
ATOM 777 C CA B HIS A 1 109 ? 4.30483 -7.85596 12.90341 0.453 24.97353 101 HIS A CA 1
ATOM 778 C C . HIS A 1 109 ? 3.91001 -6.65772 12.04663 1.000 27.51414 101 HIS A C 1
ATOM 779 O O . HIS A 1 109 ? 3.71240 -5.54364 12.55825 1.000 23.79880 101 HIS A O 1
ATOM 792 N N . TRP A 1 110 ? 3.84463 -6.84590 10.72298 1.000 18.39280 102 TRP A N 1
ATOM 793 C CA . TRP A 1 110 ? 3.52896 -5.70922 9.87872 1.000 20.84768 102 TRP A CA 1
ATOM 794 C C . TRP A 1 110 ? 2.08164 -5.29778 10.04860 1.000 20.60841 102 TRP A C 1
ATOM 795 O O . TRP A 1 110 ? 1.74864 -4.12046 9.85730 1.000 22.39950 102 TRP A O 1
ATOM 806 N N . GLY A 1 111 ? 1.20819 -6.24873 10.40736 1.000 18.70990 103 GLY A N 1
ATOM 807 C CA . GLY A 1 111 ? -0.13793 -5.88001 10.78848 1.000 17.71962 103 GLY A CA 1
ATOM 808 C C . GLY A 1 111 ? -0.14744 -5.07783 12.07849 1.000 14.78258 103 GLY A C 1
ATOM 809 O O . GLY A 1 111 ? -0.91704 -4.13154 12.21459 1.000 17.39705 103 GLY A O 1
ATOM 810 N N . LYS A 1 112 ? 0.66819 -5.48404 13.06413 1.000 16.15794 104 LYS A N 1
ATOM 811 C CA A LYS A 1 112 ? 0.76748 -4.71986 14.30680 0.475 17.62825 104 LYS A CA 1
ATOM 812 C CA B LYS A 1 112 ? 0.74987 -4.71546 14.30344 0.525 17.60801 104 LYS A CA 1
ATOM 813 C C . LYS A 1 112 ? 1.20597 -3.28906 14.03028 1.000 18.71642 104 LYS A C 1
ATOM 814 O O . LYS A 1 112 ? 0.75788 -2.34851 14.70214 1.000 17.53481 104 LYS A O 1
ATOM 825 N N . THR A 1 113 ? 2.12245 -3.11550 13.07483 1.000 17.04723 105 THR A N 1
ATOM 826 C CA . THR A 1 113 ? 2.61146 -1.78084 12.74995 1.000 14.97194 105 THR A CA 1
ATOM 827 C C . THR A 1 113 ? 1.52026 -0.96009 12.09308 1.000 17.11445 105 THR A C 1
ATOM 828 O O . THR A 1 113 ? 1.34516 0.22722 12.40937 1.000 16.09319 105 THR A O 1
ATOM 832 N N . ALA A 1 114 ? 0.73585 -1.58998 11.21483 1.000 14.56885 106 ALA A N 1
ATOM 833 C CA . ALA A 1 114 ? -0.37948 -0.88458 10.58810 1.000 14.51722 106 ALA A CA 1
ATOM 834 C C . ALA A 1 114 ? -1.40243 -0.43674 11.63251 1.000 13.80644 106 ALA A C 1
ATOM 835 O O . ALA A 1 114 ? -1.89244 0.69717 11.58436 1.000 13.32364 106 ALA A O 1
ATOM 837 N N . VAL A 1 115 ? -1.72420 -1.30945 12.59293 1.000 13.14042 107 VAL A N 1
ATOM 838 C CA . VAL A 1 115 ? -2.63192 -0.93367 13.67659 1.000 14.37414 107 VAL A CA 1
ATOM 839 C C . VAL A 1 115 ? -2.06798 0.24799 14.45321 1.000 15.01365 107 VAL A C 1
ATOM 840 O O . VAL A 1 115 ? -2.79079 1.19518 14.79814 1.000 15.20317 107 VAL A O 1
ATOM 844 N N . LYS A 1 116 ? -0.76309 0.20686 14.73570 1.000 15.16822 108 LYS A N 1
ATOM 845 C CA . LYS A 1 116 ? -0.14411 1.26962 15.51653 1.000 16.83562 108 LYS A CA 1
ATOM 846 C C . LYS A 1 116 ? -0.31348 2.63285 14.85027 1.000 17.35944 108 LYS A C 1
ATOM 847 O O . LYS A 1 116 ? -0.64200 3.61834 15.53342 1.000 16.19172 108 LYS A O 1
ATOM 853 N N . GLN A 1 117 ? -0.09036 2.71184 13.52616 1.000 15.58988 109 GLN A N 1
ATOM 854 C CA . GLN A 1 117 ? -0.18703 4.00790 12.84402 1.000 16.40413 109 GLN A CA 1
ATOM 855 C C . GLN A 1 117 ? -1.61933 4.50961 12.79965 1.000 19.81983 109 GLN A C 1
ATOM 856 O O . GLN A 1 117 ? -1.85425 5.72302 12.82111 1.000 21.42380 109 GLN A O 1
ATOM 862 N N . ALA A 1 118 ? -2.60254 3.60087 12.75816 1.000 15.50580 110 ALA A N 1
ATOM 863 C CA . ALA A 1 118 ? -3.98741 4.00307 12.55317 1.000 13.71706 110 ALA A CA 1
ATOM 864 C C . ALA A 1 118 ? -4.72339 4.35399 13.83938 1.000 19.44798 110 ALA A C 1
ATOM 865 O O . ALA A 1 118 ? -5.70044 5.11242 13.79342 1.000 17.48203 110 ALA A O 1
ATOM 867 N N . GLY A 1 119 ? -4.25534 3.87817 14.99523 1.000 20.54590 111 GLY A N 1
ATOM 868 C CA . GLY A 1 119 ? -5.07550 3.91036 16.19403 1.000 18.32241 111 GLY A CA 1
ATOM 869 C C . GLY A 1 119 ? -5.44239 5.29661 16.67446 1.000 17.96437 111 GLY A C 1
ATOM 870 O O . GLY A 1 119 ? 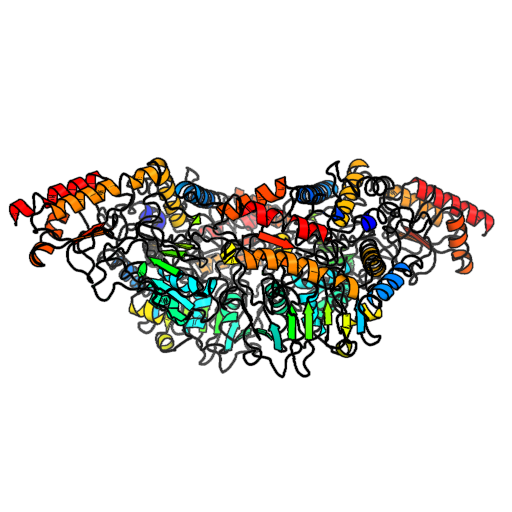-6.45265 5.46077 17.36883 1.000 20.12858 111 GLY A O 1
ATOM 871 N N . VAL A 1 120 ? -4.65493 6.30403 16.30875 1.000 19.59937 112 VAL A N 1
ATOM 872 C CA . VAL A 1 120 ? -4.93998 7.66667 16.72228 1.000 20.46031 112 VAL A CA 1
ATOM 873 C C . VAL A 1 120 ? -6.07823 8.26131 15.90921 1.000 19.09127 112 VAL A C 1
ATOM 874 O O . VAL A 1 120 ? -6.76758 9.17856 16.38026 1.000 22.90445 112 VAL A O 1
ATOM 878 N N . TYR A 1 121 ? -6.33326 7.71735 14.72272 1.000 16.23609 113 TYR A N 1
ATOM 879 C CA . TYR A 1 121 ? -7.24577 8.33250 13.77518 1.000 16.82800 113 TYR A CA 1
ATOM 880 C C . TYR A 1 121 ? -8.57564 7.62134 13.63830 1.000 20.51299 113 TYR A C 1
ATOM 881 O O . TYR A 1 121 ? -9.55332 8.26058 13.24831 1.000 19.40876 113 TYR A O 1
ATOM 890 N N . VAL A 1 122 ? -8.61672 6.30425 13.89039 1.000 15.35654 114 VAL A N 1
ATOM 891 C CA . VAL A 1 122 ? -9.82691 5.50560 13.74406 1.000 16.65732 114 VAL A CA 1
ATOM 892 C C . VAL A 1 122 ? -9.98137 4.62688 14.97441 1.000 18.18765 114 VAL A C 1
ATOM 893 O O . VAL A 1 122 ? -9.03218 4.39561 15.72873 1.000 19.24699 114 VAL A O 1
ATOM 897 N N . ASP A 1 123 ? -11.19812 4.12385 15.16083 1.000 16.40740 115 ASP A N 1
ATOM 898 C CA . ASP A 1 123 ? -11.48340 3.15962 16.22350 1.000 18.26150 115 ASP A CA 1
ATOM 899 C C . ASP A 1 123 ? -11.08740 1.78559 15.69431 1.000 16.60196 115 ASP A C 1
ATOM 900 O O . ASP A 1 123 ? -11.86151 1.11865 15.00152 1.000 17.19430 115 ASP A O 1
ATOM 905 N N . VAL A 1 124 ? -9.84680 1.38177 15.97419 1.000 17.51495 116 VAL A N 1
ATOM 906 C CA . VAL A 1 124 ? -9.33655 0.11366 15.46069 1.000 16.59900 116 VAL A CA 1
ATOM 907 C C . VAL A 1 124 ? -10.01547 -1.02570 16.19147 1.000 19.60778 116 VAL A C 1
ATOM 908 O O . VAL A 1 124 ? -10.01281 -1.07669 17.42558 1.000 21.04426 116 VAL A O 1
ATOM 912 N N . ASN A 1 125 ? -10.60217 -1.93944 15.43276 1.000 14.93649 117 ASN A N 1
ATOM 913 C CA . ASN A 1 125 ? -11.11433 -3.20133 15.95677 1.000 16.60295 117 ASN A CA 1
ATOM 914 C C . ASN A 1 125 ? -10.26033 -4.31802 15.37621 1.000 15.99897 117 ASN A C 1
ATOM 915 O O . ASN A 1 125 ? -10.09092 -4.38035 14.15948 1.000 16.28241 117 ASN A O 1
ATOM 920 N N . ILE A 1 126 ? -9.69653 -5.16965 16.23757 1.000 16.55135 118 ILE A N 1
ATOM 921 C CA . ILE A 1 126 ? -8.95811 -6.33599 15.74923 1.000 15.21746 118 ILE A CA 1
ATOM 922 C C . ILE A 1 126 ? -9.98840 -7.41957 15.42198 1.000 16.16925 118 ILE A C 1
ATOM 923 O O . ILE A 1 126 ? -10.54104 -8.07872 16.31339 1.000 17.57434 118 ILE A O 1
ATOM 928 N N . ALA A 1 127 ? -10.30126 -7.56413 14.12967 1.000 14.01865 119 ALA A N 1
ATOM 929 C CA . ALA A 1 127 ? -11.32543 -8.51740 13.73475 1.000 13.83614 119 ALA A CA 1
ATOM 930 C C . ALA A 1 127 ? -10.83164 -9.95068 13.88115 1.000 15.78727 119 ALA A C 1
ATOM 931 O O . ALA A 1 127 ? -11.62673 -10.85431 14.16099 1.000 17.24640 119 ALA A O 1
ATOM 933 N N . ALA A 1 128 ? -9.52865 -10.16184 13.75049 1.000 16.81180 120 ALA A N 1
ATOM 934 C CA . ALA A 1 128 ? -8.92639 -11.47244 13.93443 1.000 19.70585 120 ALA A CA 1
ATOM 935 C C . ALA A 1 128 ? -7.43444 -11.28092 14.14109 1.000 15.38836 120 ALA A C 1
ATOM 936 O O . ALA A 1 128 ? -6.83527 -10.38696 13.53952 1.000 14.56589 120 ALA A O 1
ATOM 938 N N . SER A 1 129 ? -6.84148 -12.12779 14.98595 1.000 19.32011 121 SER A N 1
ATOM 939 C CA . SER A 1 129 ? -5.41348 -12.03864 15.30000 1.000 17.19772 121 SER A CA 1
ATOM 940 C C . SER A 1 129 ? -4.87539 -13.40313 15.68449 1.000 23.99319 121 SER A C 1
ATOM 941 O O . SER A 1 129 ? -5.57463 -14.20748 16.29576 1.000 22.67632 121 SER A O 1
ATOM 944 N N . SER A 1 130 ? -3.60439 -13.64033 15.35004 1.000 25.56704 122 SER A N 1
ATOM 945 C CA . SER A 1 130 ? -2.87783 -14.80025 15.85517 1.000 21.05808 122 SER A CA 1
ATOM 946 C C . SER A 1 130 ? -1.80273 -14.44062 16.88674 1.000 19.02523 122 SER A C 1
ATOM 947 O O . SER A 1 130 ? -0.99623 -15.29776 17.24359 1.000 26.12461 122 SER A O 1
ATOM 950 N N . GLU A 1 131 ? -1.81071 -13.22472 17.44162 1.000 26.80491 123 GLU A N 1
ATOM 951 C CA . GLU A 1 131 ? -0.69835 -12.80584 18.29651 1.000 25.04768 123 GLU A CA 1
ATOM 952 C C . GLU A 1 131 ? -0.56887 -13.65799 19.55504 1.000 29.45288 123 GLU A C 1
ATOM 953 O O . GLU A 1 131 ? 0.54785 -13.94017 20.00931 1.000 31.83726 123 GLU A O 1
ATOM 959 N N . ALA A 1 132 ? -1.69280 -14.06659 20.14736 1.000 27.79093 124 ALA A N 1
ATOM 960 C CA . ALA A 1 132 ? -1.62064 -14.70411 21.45424 1.000 23.24659 124 ALA A CA 1
ATOM 961 C C . ALA A 1 132 ? -0.93541 -16.06335 21.40622 1.000 35.39497 124 ALA A C 1
ATOM 962 O O . ALA A 1 132 ? -0.53389 -16.57303 22.46372 1.000 27.69598 124 ALA A O 1
ATOM 964 N N . ASN A 1 133 ? -0.78707 -16.65998 20.21160 1.000 36.75559 125 ASN A N 1
ATOM 965 C CA . ASN A 1 133 ? -0.05666 -17.91632 20.04659 1.000 36.57376 125 ASN A CA 1
ATOM 966 C C . ASN A 1 133 ? 1.20549 -17.72813 19.20003 1.000 38.69309 125 ASN A C 1
ATOM 967 O O . ASN A 1 133 ? 1.60013 -18.63640 18.45906 1.000 38.00687 125 ASN A O 1
ATOM 972 N N . GLY A 1 134 ? 1.84389 -16.55566 19.29467 1.000 29.27647 126 GLY A N 1
ATOM 973 C CA . GLY A 1 134 ? 3.06620 -16.32950 18.55280 1.000 29.67276 126 GLY A CA 1
ATOM 974 C C . GLY A 1 134 ? 2.84930 -16.26837 17.05938 1.000 34.93378 126 GLY A C 1
ATOM 975 O O . GLY A 1 134 ? 3.75381 -16.61104 16.28463 1.000 35.73813 126 GLY A O 1
ATOM 976 N N . TYR A 1 135 ? 1.65422 -15.86291 16.63813 1.000 35.06110 127 TYR A N 1
ATOM 977 C CA . TYR A 1 135 ? 1.30752 -15.69666 15.23511 1.000 30.87410 127 TYR A CA 1
ATOM 978 C C . TYR A 1 135 ? 1.36096 -16.99816 14.47042 1.000 33.81617 127 TYR A C 1
ATOM 979 O O . TYR A 1 135 ? 1.63251 -16.98550 13.27623 1.000 31.28653 127 TYR A O 1
ATOM 988 N N . ARG A 1 136 ? 1.11707 -18.13087 15.12593 1.000 30.97418 128 ARG A N 1
ATOM 989 C CA . ARG A 1 136 ? 1.18753 -19.37590 14.36501 1.000 35.88027 128 ARG A CA 1
ATOM 990 C C . ARG A 1 136 ? -0.06083 -19.60135 13.51719 1.000 30.33483 128 ARG A C 1
ATOM 991 O O . ARG A 1 136 ? 0.04268 -20.15054 12.41636 1.000 29.99665 128 ARG A O 1
ATOM 999 N N . GLU A 1 137 ? -1.25146 -19.23812 14.02147 1.000 37.61221 129 GLU A N 1
ATOM 1000 C CA . GLU A 1 137 ? -2.48772 -19.58369 13.31606 1.000 41.36733 129 GLU A CA 1
ATOM 1001 C C . GLU A 1 137 ? -3.62241 -18.59896 13.58678 1.000 28.11184 129 GLU A C 1
ATOM 1002 O O . GLU A 1 137 ? -3.90948 -18.24379 14.73726 1.000 32.33945 129 GLU A O 1
ATOM 1008 N N . LEU A 1 138 ? -4.26097 -18.19121 12.52544 1.000 24.66459 130 LEU A N 1
ATOM 1009 C CA . LEU A 1 138 ? -5.38294 -17.24644 12.55683 1.000 34.39251 130 LEU A CA 1
ATOM 1010 C C . LEU A 1 138 ? -6.68147 -17.95944 12.92223 1.000 32.73410 130 LEU A C 1
ATOM 1011 O O . LEU A 1 138 ? -6.83975 -19.15178 12.64925 1.000 32.33452 130 LEU A O 1
ATOM 1016 N N . PRO A 1 139 ? -7.64296 -17.25117 13.50433 1.000 29.91383 131 PRO A N 1
ATOM 1017 C CA . PRO A 1 139 ? -8.96413 -17.85728 13.71475 1.000 26.83503 131 PRO A CA 1
ATOM 1018 C C . PRO A 1 139 ? -9.65108 -18.16308 12.38763 1.000 23.51124 131 PRO A C 1
ATOM 1019 O O . PRO A 1 139 ? -9.36796 -17.56416 11.34686 1.000 24.13336 131 PRO A O 1
ATOM 1023 N N . ALA A 1 140 ? -10.56513 -19.13089 12.44582 1.000 25.29570 132 ALA A N 1
ATOM 1024 C CA . ALA A 1 140 ? -11.44145 -19.43379 11.32459 1.000 26.52842 132 ALA A CA 1
ATOM 1025 C C . ALA A 1 140 ? -12.21651 -18.18458 10.92434 1.000 24.94865 132 ALA A C 1
ATOM 1026 O O . ALA A 1 140 ? -12.58559 -17.38192 11.77448 1.000 20.81986 132 ALA A O 1
ATOM 1028 N N . ARG A 1 141 ? -12.48735 -18.05850 9.61652 1.000 26.69982 133 ARG A N 1
ATOM 1029 C CA A ARG A 1 141 ? -13.20381 -16.89438 9.09836 0.607 24.79544 133 ARG A CA 1
ATOM 1030 C CA B ARG A 1 141 ? -13.22149 -16.90636 9.08638 0.393 24.76490 133 ARG A CA 1
ATOM 1031 C C . ARG A 1 141 ? -14.51645 -16.65056 9.84326 1.000 21.29660 133 ARG A C 1
ATOM 1032 O O . ARG A 1 141 ? -14.87555 -15.49563 10.11101 1.000 22.57924 133 ARG A O 1
ATOM 1047 N N . ALA A 1 142 ? -15.24778 -17.71940 10.18980 1.000 22.59487 134 ALA A N 1
ATOM 1048 C CA . ALA A 1 142 ? -16.50568 -17.55441 10.90323 1.000 21.14316 134 ALA A CA 1
ATOM 1049 C C . ALA A 1 142 ? -16.31949 -16.91240 12.26861 1.000 22.78966 134 ALA A C 1
ATOM 1050 O O . ALA A 1 142 ? -17.27265 -16.36625 12.81818 1.000 23.34168 134 ALA A O 1
ATOM 1052 N N . ASP A 1 143 ? -15.11259 -16.94842 12.82367 1.000 22.82762 135 ASP A N 1
ATOM 1053 C CA . ASP A 1 143 ? -14.87609 -16.35035 14.12679 1.000 22.14785 135 ASP A CA 1
ATOM 1054 C C . ASP A 1 143 ? -14.30971 -14.93392 14.04038 1.000 21.59861 135 ASP A C 1
ATOM 1055 O O . ASP A 1 143 ? -14.01477 -14.33310 15.08243 1.000 22.37804 135 ASP A O 1
ATOM 1060 N N . TRP A 1 144 ? -14.18615 -14.37215 12.84249 1.000 16.91150 136 TRP A N 1
ATOM 1061 C CA . TRP A 1 144 ? -13.74891 -12.98503 12.71704 1.000 15.80295 136 TRP A CA 1
ATOM 1062 C C . TRP A 1 144 ? -14.83351 -12.04268 13.21183 1.000 22.91175 136 TRP A C 1
ATOM 1063 O O . TRP A 1 144 ? -16.02489 -12.26825 12.98730 1.000 24.41697 136 TRP A O 1
ATOM 1074 N N . GLN A 1 145 ? -14.41811 -10.97821 13.90217 1.000 18.48692 137 GLN A N 1
ATOM 1075 C CA . GLN A 1 145 ? -15.36214 -10.00697 14.44200 1.000 20.10402 137 GLN A CA 1
ATOM 1076 C C . GLN A 1 145 ? -15.31927 -8.78657 13.53246 1.000 20.29225 137 GLN A C 1
ATOM 1077 O O . GLN A 1 145 ? -14.63846 -7.80567 13.81186 1.000 22.64990 137 GLN A O 1
ATOM 1083 N N . LEU A 1 146 ? -16.02843 -8.87356 12.40380 1.000 19.33840 138 LEU A N 1
ATOM 1084 C CA . LEU A 1 146 ? -16.08548 -7.77655 11.44082 1.000 21.06268 138 LEU A CA 1
ATOM 1085 C C . LEU A 1 146 ? -17.21679 -6.81683 11.78706 1.000 21.34243 138 LEU A C 1
ATOM 1086 O O . LEU A 1 146 ? -18.30167 -7.23377 12.21053 1.000 26.37259 138 LEU A O 1
ATOM 1091 N N . SER A 1 147 ? -16.96844 -5.52732 11.56763 1.000 19.33488 139 SER A N 1
ATOM 1092 C CA . SER A 1 147 ? -17.88371 -4.46832 11.97515 1.000 21.15350 139 SER A CA 1
ATOM 1093 C C . SER A 1 147 ? -18.69295 -4.00018 10.77373 1.000 21.38175 139 SER A C 1
ATOM 1094 O O . SER A 1 147 ? -18.11567 -3.65323 9.73522 1.000 20.21831 139 SER A O 1
ATOM 1097 N N . ARG A 1 148 ? -20.02185 -3.91021 10.94491 1.000 21.73393 140 ARG A N 1
ATOM 1098 C CA . ARG A 1 148 ? -20.88252 -3.47615 9.84815 1.000 23.06019 140 ARG A CA 1
ATOM 1099 C C . ARG A 1 148 ? -20.55849 -2.06274 9.40772 1.000 22.96786 140 ARG A C 1
ATOM 1100 O O . ARG A 1 148 ? -20.68286 -1.73944 8.21735 1.000 25.19377 140 ARG A O 1
ATOM 1102 N N . ASP A 1 149 ? -20.11975 -1.22390 10.34356 1.000 22.36724 141 ASP A N 1
ATOM 1103 C CA . ASP A 1 149 ? -19.88101 0.19551 10.10147 1.000 21.07861 141 ASP A CA 1
ATOM 1104 C C . ASP A 1 149 ? -18.42388 0.51602 9.77827 1.000 19.70952 141 ASP A C 1
ATOM 1105 O O . ASP A 1 149 ? -18.04857 1.69325 9.74525 1.000 20.38809 141 ASP A O 1
ATOM 1110 N N . ALA A 1 150 ? -17.59260 -0.48549 9.52929 1.000 19.19998 142 ALA A N 1
ATOM 1111 C CA . ALA A 1 150 ? -16.17319 -0.22978 9.32515 1.000 16.42061 142 ALA A CA 1
ATOM 1112 C C . ALA A 1 150 ? -15.91906 0.54140 8.03452 1.000 14.47117 142 ALA A C 1
ATOM 1113 O O . ALA A 1 150 ? -16.58599 0.32666 7.01207 1.000 17.25674 142 ALA A O 1
ATOM 1115 N N . ALA A 1 151 ? -14.89991 1.41276 8.08451 1.000 15.73546 143 ALA A N 1
ATOM 1116 C CA . ALA A 1 151 ? -14.48341 2.13056 6.88810 1.000 14.57184 143 ALA A CA 1
ATOM 1117 C C . ALA A 1 151 ? -13.78897 1.20290 5.91517 1.000 14.54609 143 ALA A C 1
ATOM 1118 O O . ALA A 1 151 ? -13.83231 1.43186 4.70518 1.000 13.95282 143 ALA A O 1
ATOM 1120 N N . TYR A 1 152 ? -13.13654 0.15793 6.42409 1.000 14.89928 144 TYR A N 1
ATOM 1121 C CA . TYR A 1 152 ? -12.39586 -0.76691 5.58769 1.000 12.40087 144 TYR A CA 1
ATOM 1122 C C . TYR A 1 152 ? -11.99586 -1.93644 6.47544 1.000 13.75854 144 TYR A C 1
ATOM 1123 O O . TYR A 1 152 ? -12.09247 -1.86453 7.70474 1.000 13.55339 144 TYR A O 1
ATOM 1132 N N . VAL A 1 153 ? -11.56342 -3.02457 5.83551 1.000 13.15890 145 VAL A N 1
ATOM 1133 C CA . VAL A 1 153 ? -10.89293 -4.13132 6.49993 1.000 12.96983 145 VAL A CA 1
ATOM 1134 C C . VAL A 1 153 ? -9.45911 -4.15367 5.98272 1.000 12.67352 145 VAL A C 1
ATOM 1135 O O . VAL A 1 153 ? -9.24229 -4.21959 4.76809 1.000 13.57734 145 VAL A O 1
ATOM 1139 N N . HIS A 1 154 ? -8.48039 -4.05493 6.88695 1.000 12.59988 146 HIS A N 1
ATOM 1140 C CA . HIS A 1 154 ? -7.07198 -4.05758 6.50166 1.000 12.07768 146 HIS A CA 1
ATOM 1141 C C . HIS A 1 154 ? -6.46345 -5.42910 6.78892 1.000 12.08661 146 HIS A C 1
ATOM 1142 O O . HIS A 1 154 ? -6.55082 -5.93114 7.92035 1.000 12.75192 146 HIS A O 1
ATOM 1149 N N . ILE A 1 155 ? -5.81637 -6.01127 5.77521 1.000 12.81978 147 ILE A N 1
ATOM 1150 C CA . ILE A 1 155 ? -5.06822 -7.25555 5.93260 1.000 10.88895 147 ILE A CA 1
ATOM 1151 C C . ILE A 1 155 ? -3.63816 -7.04954 5.43671 1.000 12.82636 147 ILE A C 1
ATOM 1152 O O . ILE A 1 155 ? -3.33410 -6.10557 4.69793 1.000 12.16310 147 ILE A O 1
ATOM 1157 N N . THR A 1 156 ? -2.75025 -7.96749 5.86046 1.000 10.34826 148 THR A N 1
ATOM 1158 C CA . THR A 1 156 ? -1.36089 -8.01665 5.39185 1.000 10.76961 148 THR A CA 1
ATOM 1159 C C . THR A 1 156 ? -1.25268 -9.26679 4.53339 1.000 10.38448 148 THR A C 1
ATOM 1160 O O . THR A 1 156 ? -1.41046 -10.37528 5.04399 1.000 12.81824 148 THR A O 1
ATOM 1164 N N . ALA A 1 157 ? -1.07389 -9.08134 3.21727 1.000 10.80055 149 ALA A N 1
ATOM 1165 C CA . ALA A 1 157 ? -1.16867 -10.22869 2.31421 1.000 12.27445 149 ALA A CA 1
ATOM 1166 C C . ALA A 1 157 ? -0.13918 -11.28245 2.67021 1.000 12.44311 149 ALA A C 1
ATOM 1167 O O . ALA A 1 157 ? -0.43247 -12.49128 2.65052 1.000 12.50320 149 ALA A O 1
ATOM 1169 N N . ASN A 1 158 ? 1.06232 -10.84662 3.04020 1.000 12.95547 150 ASN A N 1
ATOM 1170 C CA . ASN A 1 158 ? 2.15233 -11.76772 3.33034 1.000 12.91570 150 ASN A CA 1
ATOM 1171 C C . ASN A 1 158 ? 2.94142 -11.19918 4.48276 1.000 12.43737 150 ASN A C 1
ATOM 1172 O O . ASN A 1 158 ? 3.29963 -10.01920 4.43957 1.000 15.00565 150 ASN A O 1
ATOM 1177 N N . GLU A 1 159 ? 3.18420 -12.01341 5.50900 1.000 14.60569 151 GLU A N 1
ATOM 1178 C CA . GLU A 1 159 ? 3.90895 -11.58902 6.70297 1.000 13.25907 151 GLU A CA 1
ATOM 1179 C C . GLU A 1 159 ? 5.29933 -12.23145 6.70701 1.000 14.04165 151 GLU A C 1
ATOM 1180 O O . GLU A 1 159 ? 5.42579 -13.46068 6.77031 1.000 14.84417 151 GLU A O 1
ATOM 1186 N N . THR A 1 160 ? 6.34532 -11.40465 6.61079 1.000 14.47911 152 THR A N 1
ATOM 1187 C CA . THR A 1 160 ? 7.68022 -11.93178 6.29760 1.000 13.82520 152 THR A CA 1
ATOM 1188 C C . THR A 1 160 ? 8.35581 -12.63380 7.46622 1.000 15.40333 152 THR A C 1
ATOM 1189 O O . THR A 1 160 ? 9.24339 -13.46494 7.23861 1.000 16.35605 152 THR A O 1
ATOM 1193 N N . ILE A 1 161 ? 8.03224 -12.27785 8.71673 1.000 15.01711 153 ILE A N 1
ATOM 1194 C CA . ILE A 1 161 ? 8.73823 -12.85619 9.85598 1.000 18.28466 153 ILE A CA 1
ATOM 1195 C C . ILE A 1 161 ? 8.24568 -14.26159 10.15096 1.000 14.05356 153 ILE A C 1
ATOM 1196 O O . ILE A 1 161 ? 9.03881 -15.14322 10.47534 1.000 15.23089 153 ILE A O 1
ATOM 1201 N N . HIS A 1 162 ? 6.92316 -14.47395 10.06524 1.000 16.37733 154 HIS A N 1
ATOM 1202 C CA . HIS A 1 162 ? 6.32283 -15.76086 10.38915 1.000 19.60700 154 HIS A CA 1
ATOM 1203 C C . HIS A 1 162 ? 5.96906 -16.59455 9.16268 1.000 16.40656 154 HIS A C 1
ATOM 1204 O O . HIS A 1 162 ? 5.62827 -17.77525 9.30225 1.000 16.87453 154 HIS A O 1
ATOM 1211 N N . GLY A 1 163 ? 6.10690 -16.03183 7.97018 1.000 14.18554 155 GLY A N 1
ATOM 1212 C CA . GLY A 1 163 ? 5.88467 -16.81545 6.76009 1.000 15.37193 155 GLY A CA 1
ATOM 1213 C C . GLY A 1 163 ? 4.43976 -17.18811 6.55147 1.000 13.35295 155 GLY A C 1
ATOM 1214 O O . GLY A 1 163 ? 4.14362 -18.34335 6.17919 1.000 13.78673 155 GLY A O 1
ATOM 1215 N N . VAL A 1 164 ? 3.53372 -16.24781 6.79479 1.000 12.88524 156 VAL A N 1
ATOM 1216 C CA . VAL A 1 164 ? 2.09654 -16.48947 6.73930 1.000 12.87038 156 VAL A CA 1
ATOM 1217 C C . VAL A 1 164 ? 1.52913 -15.65623 5.60182 1.000 13.43119 156 VAL A C 1
ATOM 1218 O O . VAL A 1 164 ? 1.71532 -14.43429 5.57487 1.000 12.93734 156 VAL A O 1
ATOM 1222 N N . GLU A 1 165 ? 0.80472 -16.31250 4.67187 1.000 12.42161 157 GLU A N 1
ATOM 1223 C CA . GLU A 1 165 ? 0.29303 -15.63059 3.48469 1.000 14.18307 157 GLU A CA 1
ATOM 1224 C C . GLU A 1 165 ? -1.17172 -15.97311 3.23922 1.000 13.15481 157 GLU A C 1
ATOM 1225 O O . GLU A 1 165 ? -1.58008 -17.13700 3.36142 1.000 14.78018 157 GLU A O 1
ATOM 1231 N N . PHE A 1 166 ? -1.94922 -14.96152 2.83956 1.000 13.36790 158 PHE A N 1
ATOM 1232 C CA . PHE A 1 166 ? -3.28120 -15.21027 2.31503 1.000 14.78245 158 PHE A CA 1
ATOM 1233 C C . PHE A 1 166 ? -3.15850 -15.84597 0.94313 1.000 14.10086 158 PHE A C 1
ATOM 1234 O O . PHE A 1 166 ? -2.56270 -15.26891 0.02835 1.000 18.28551 158 PHE A O 1
ATOM 1242 N N . ARG A 1 167 ? -3.70497 -17.02807 0.80404 1.000 16.54674 159 ARG A N 1
ATOM 1243 C CA . ARG A 1 167 ? -3.74139 -17.65268 -0.49475 1.000 19.15568 159 ARG A CA 1
ATOM 1244 C C . ARG A 1 167 ? -5.12637 -17.52530 -1.09679 1.000 22.92197 159 ARG A C 1
ATOM 1245 O O . ARG A 1 167 ? -5.42609 -18.15996 -2.11294 1.000 28.42318 159 ARG A O 1
ATOM 1253 N N . ASP A 1 168 ? -5.96413 -16.69350 -0.49009 1.000 26.83000 160 ASP A N 1
ATOM 1254 C CA . ASP A 1 168 ? -7.25836 -16.32074 -1.03584 1.000 27.76412 160 ASP A CA 1
ATOM 1255 C C . ASP A 1 168 ? -7.48467 -14.83311 -0.76162 1.000 30.39374 160 ASP A C 1
ATOM 1256 O O . ASP A 1 168 ? -6.58492 -14.10515 -0.33089 1.000 30.24181 160 ASP A O 1
ATOM 1261 N N . VAL A 1 169 ? -8.70528 -14.37906 -0.99993 1.000 25.91959 161 VAL A N 1
ATOM 1262 C CA . VAL A 1 169 ? -9.12006 -13.01946 -0.68917 1.000 28.31322 161 VAL A CA 1
ATOM 1263 C C . VAL A 1 169 ? -10.30184 -13.14415 0.26927 1.000 24.24252 161 VAL A C 1
ATOM 1264 O O . VAL A 1 169 ? -11.32509 -13.71459 -0.10289 1.000 23.08919 161 VAL A O 1
ATOM 1268 N N . PRO A 1 170 ? -10.21482 -12.66129 1.51260 1.000 20.94359 162 PRO A N 1
ATOM 1269 C CA . PRO A 1 170 ? -11.36863 -12.76641 2.41625 1.000 20.19227 162 PRO A CA 1
ATOM 1270 C C . PRO A 1 170 ? -12.57387 -11.95105 1.95242 1.000 22.03780 162 PRO A C 1
ATOM 1271 O O . PRO A 1 170 ? -12.45030 -10.87403 1.36420 1.000 21.80600 162 PRO A O 1
ATOM 1275 N N . ASP A 1 171 ? -13.75310 -12.50244 2.21245 1.000 20.30499 163 ASP A N 1
ATOM 1276 C CA . ASP A 1 171 ? -15.02794 -11.87222 1.87709 1.000 23.88328 163 ASP A CA 1
ATOM 1277 C C . ASP A 1 171 ? -15.36884 -10.87589 2.97784 1.000 18.62508 163 ASP A C 1
ATOM 1278 O O . ASP A 1 171 ? -15.62811 -11.27403 4.11744 1.000 22.45986 163 ASP A O 1
ATOM 1283 N N . THR A 1 172 ? -15.34844 -9.57518 2.66539 1.000 17.04473 164 THR A N 1
ATOM 1284 C CA . THR A 1 172 ? -15.71498 -8.56141 3.64975 1.000 16.52426 164 THR A CA 1
ATOM 1285 C C . THR A 1 172 ? -17.01658 -7.85376 3.27578 1.000 21.79040 164 THR A C 1
ATOM 1286 O O . THR A 1 172 ? -17.28481 -6.74271 3.75097 1.000 19.76069 164 THR A O 1
ATOM 1290 N N . GLY A 1 173 ? -17.84900 -8.49434 2.46307 1.000 24.62973 165 GLY A N 1
ATOM 1291 C CA . GLY A 1 173 ? -19.14260 -7.89356 2.16720 1.000 23.55586 165 GLY A CA 1
ATOM 1292 C C . GLY A 1 173 ? -18.96730 -6.60211 1.39553 1.000 21.23074 165 GLY A C 1
ATOM 1293 O O . GLY A 1 173 ? -18.15796 -6.52189 0.46602 1.000 24.42740 165 GLY A O 1
ATOM 1294 N N . ASN A 1 174 ? -19.73671 -5.57253 1.76763 1.000 22.59194 166 ASN A N 1
ATOM 1295 C CA . ASN A 1 174 ? -19.61806 -4.28123 1.10111 1.000 23.92805 166 ASN A CA 1
ATOM 1296 C C . ASN A 1 174 ? -18.59552 -3.35761 1.75616 1.000 25.88756 166 ASN A C 1
ATOM 1297 O O . ASN A 1 174 ? -18.53253 -2.17593 1.39787 1.000 28.26956 166 ASN A O 1
ATOM 1302 N N . VAL A 1 175 ? -17.78049 -3.85675 2.68419 1.000 18.71031 167 VAL A N 1
ATOM 1303 C CA . VAL A 1 175 ? -16.72710 -3.02549 3.29381 1.000 16.93866 167 VAL A CA 1
ATOM 1304 C C . VAL A 1 175 ? -15.46020 -3.21386 2.46325 1.000 17.72223 167 VAL A C 1
ATOM 1305 O O . VAL A 1 175 ? -15.07873 -4.35336 2.18769 1.000 18.11854 167 VAL A O 1
ATOM 1309 N N . PRO A 1 176 ? -14.80827 -2.15443 1.98434 1.000 16.02018 168 PRO A N 1
ATOM 1310 C CA . PRO A 1 176 ? -13.67683 -2.36282 1.07357 1.000 14.11862 168 PRO A CA 1
ATOM 1311 C C . PRO A 1 176 ? -12.49517 -3.02642 1.76835 1.000 14.82366 168 PRO A C 1
ATOM 1312 O O . PRO A 1 176 ? -12.18578 -2.74832 2.92727 1.000 16.44435 168 PRO A O 1
ATOM 1316 N N . LEU A 1 177 ? -11.81978 -3.89141 1.02748 1.000 12.72949 169 LEU A N 1
ATOM 1317 C CA . LEU A 1 177 ? -10.65168 -4.58960 1.52679 1.000 12.20878 169 LEU A CA 1
ATOM 1318 C C . LEU A 1 177 ? -9.39302 -3.82064 1.14064 1.000 13.37421 169 LEU A C 1
ATOM 1319 O O . LEU A 1 177 ? -9.21169 -3.44143 -0.02077 1.000 14.99576 169 LEU A O 1
ATOM 1324 N N . ILE A 1 178 ? -8.52998 -3.57444 2.12151 1.000 12.70520 170 ILE A N 1
ATOM 1325 C CA . ILE A 1 178 ? -7.29615 -2.84550 1.93646 1.000 11.15315 170 ILE A CA 1
ATOM 1326 C C . ILE A 1 178 ? -6.17348 -3.79121 2.31933 1.000 15.30328 170 ILE A C 1
ATOM 1327 O O . ILE A 1 178 ? -6.18250 -4.34824 3.42551 1.000 13.40378 170 ILE A O 1
ATOM 1332 N N . ALA A 1 179 ? -5.21713 -3.98494 1.41954 1.000 13.24320 171 ALA A N 1
ATOM 1333 C CA . ALA A 1 179 ? -4.24338 -5.05594 1.62774 1.000 11.93741 171 ALA A CA 1
ATOM 1334 C C . ALA A 1 179 ? -2.82252 -4.55837 1.42777 1.000 13.69850 171 ALA A C 1
ATOM 1335 O O . ALA A 1 179 ? -2.51683 -3.99877 0.37656 1.000 10.55858 171 ALA A O 1
ATOM 1337 N N . ASP A 1 180 ? -1.95665 -4.79507 2.43194 1.000 9.15901 172 ASP A N 1
ATOM 1338 C CA . ASP A 1 180 ? -0.52143 -4.54925 2.33205 1.000 10.26721 172 ASP A CA 1
ATOM 1339 C C . ASP A 1 180 ? 0.14769 -5.70235 1.58021 1.000 11.62769 172 ASP A C 1
ATOM 1340 O O . ASP A 1 180 ? 0.28853 -6.81557 2.11600 1.000 11.68500 172 ASP A O 1
ATOM 1345 N N . PHE A 1 181 ? 0.56924 -5.43757 0.33929 1.000 10.03827 173 PHE A N 1
ATOM 1346 C CA . PHE A 1 181 ? 1.27255 -6.39658 -0.51469 1.000 11.98367 173 PHE A CA 1
ATOM 1347 C C . PHE A 1 181 ? 2.77366 -6.11297 -0.61285 1.000 12.85168 173 PHE A C 1
ATOM 1348 O O . PHE A 1 181 ? 3.41379 -6.56997 -1.56700 1.000 11.93795 173 PHE A O 1
ATOM 1356 N N . SER A 1 182 ? 3.36351 -5.42232 0.37550 1.000 12.01063 174 SER A N 1
ATOM 1357 C CA . SER A 1 182 ? 4.79314 -5.08573 0.27839 1.000 11.21731 174 SER A CA 1
ATOM 1358 C C . SER A 1 182 ? 5.67158 -6.28800 -0.07328 1.000 11.87509 174 SER A C 1
ATOM 1359 O O . SER A 1 182 ? 6.60959 -6.16584 -0.86800 1.000 13.85592 174 SER A O 1
ATOM 1362 N N . SER A 1 183 ? 5.42290 -7.44218 0.52822 1.000 12.16916 175 SER A N 1
ATOM 1363 C CA . SER A 1 183 ? 6.33298 -8.55151 0.29185 1.000 11.50662 175 SER A CA 1
ATOM 1364 C C . SER A 1 183 ? 5.82389 -9.56957 -0.72398 1.000 15.30395 175 SER A C 1
ATOM 1365 O O . SER A 1 183 ? 6.47753 -10.59469 -0.93566 1.000 15.43747 175 SER A O 1
ATOM 1368 N N . SER A 1 184 ? 4.69391 -9.31536 -1.39054 1.000 12.28246 176 SER A N 1
ATOM 1369 C CA . SER A 1 184 ? 4.21175 -10.29056 -2.36398 1.000 14.29395 176 SER A CA 1
ATOM 1370 C C . SER A 1 184 ? 3.61330 -9.64681 -3.61690 1.000 12.52492 176 SER A C 1
ATOM 1371 O O . SER A 1 184 ? 3.12169 -10.36976 -4.49833 1.000 12.56586 176 SER A O 1
ATOM 1374 N N . ILE A 1 185 ? 3.69290 -8.32995 -3.77541 1.000 11.31930 177 ILE A N 1
ATOM 1375 C CA . ILE A 1 185 ? 3.05460 -7.71996 -4.93995 1.000 12.45602 177 ILE A CA 1
ATOM 1376 C C . ILE A 1 185 ? 3.70426 -8.24406 -6.23253 1.000 10.34550 177 ILE A C 1
ATOM 1377 O O . ILE A 1 185 ? 4.92920 -8.38948 -6.32563 1.000 12.83578 177 ILE A O 1
ATOM 1382 N N . ALA A 1 186 ? 2.86595 -8.55080 -7.23549 1.000 11.48316 178 ALA A N 1
ATOM 1383 C CA . ALA A 1 186 ? 3.31843 -9.03083 -8.54908 1.000 12.20208 178 ALA A CA 1
ATOM 1384 C C . ALA A 1 186 ? 4.02522 -10.38374 -8.44781 1.000 13.44976 178 ALA A C 1
ATOM 1385 O O . ALA A 1 186 ? 4.82431 -10.74875 -9.31003 1.000 14.25675 178 ALA A O 1
ATOM 1387 N N . SER A 1 187 ? 3.70551 -11.17607 -7.41731 1.000 11.69064 179 SER A N 1
ATOM 1388 C CA . SER A 1 187 ? 4.26865 -12.52492 -7.31077 1.000 9.84443 179 SER A CA 1
ATOM 1389 C C . SER A 1 187 ? 3.39493 -13.59394 -7.93648 1.000 11.07809 179 SER A C 1
ATOM 1390 O O . SER A 1 187 ? 3.76170 -14.78445 -7.88679 1.000 10.75420 179 SER A O 1
ATOM 1393 N N . GLU A 1 188 ? 2.25725 -13.19732 -8.52570 1.000 11.74437 180 GLU A N 1
ATOM 1394 C CA . GLU A 1 188 ? 1.24945 -14.05878 -9.13238 1.000 11.81149 180 GLU A CA 1
ATOM 1395 C C . GLU A 1 188 ? 0.15758 -13.12056 -9.61193 1.000 11.79804 180 GLU A C 1
ATOM 1396 O O . GLU A 1 188 ? 0.13401 -11.95066 -9.21021 1.000 13.34151 180 GLU A O 1
ATOM 1402 N N . PRO A 1 189 ? -0.77263 -13.59975 -10.44388 1.000 14.57901 181 PRO A N 1
ATOM 1403 C CA . PRO A 1 189 ? -1.90053 -12.74825 -10.83818 1.000 16.03850 181 PRO A CA 1
ATOM 1404 C C . PRO A 1 189 ? -2.71918 -12.34646 -9.62977 1.000 22.20456 181 PRO A C 1
ATOM 1405 O O . PRO A 1 189 ? -2.81711 -13.07565 -8.63822 1.000 20.73044 181 PRO A O 1
ATOM 1409 N N . LEU A 1 190 ? -3.26218 -11.14402 -9.71088 1.000 19.63043 182 LEU A N 1
ATOM 1410 C CA A LEU A 1 190 ? -4.10267 -10.56608 -8.66754 0.528 23.53391 182 LEU A CA 1
ATOM 1411 C CA B LEU A 1 190 ? -4.09562 -10.57603 -8.66518 0.472 23.52362 182 LEU A CA 1
ATOM 1412 C C . LEU A 1 190 ? -5.35804 -10.01538 -9.31008 1.000 24.07565 182 LEU A C 1
ATOM 1413 O O . LEU A 1 190 ? -5.27093 -9.19605 -10.22993 1.000 25.03564 182 LEU A O 1
ATOM 1422 N N . ASP A 1 191 ? -6.52132 -10.42457 -8.81441 1.000 19.99891 183 ASP A N 1
ATOM 1423 C CA . ASP A 1 191 ? -7.75805 -9.81659 -9.31827 1.000 20.54994 183 ASP A CA 1
ATOM 1424 C C . ASP A 1 191 ? -7.96399 -8.52158 -8.53773 1.000 20.71232 183 ASP A C 1
ATOM 1425 O O . ASP A 1 191 ? -8.55189 -8.50537 -7.45900 1.000 16.09481 183 ASP A O 1
ATOM 1430 N N . VAL A 1 192 ? -7.46384 -7.41542 -9.10148 1.000 13.76996 184 VAL A N 1
ATOM 1431 C CA . VAL A 1 192 ? -7.45122 -6.12447 -8.43014 1.000 12.68444 184 VAL A CA 1
ATOM 1432 C C . VAL A 1 192 ? -8.86458 -5.70330 -8.04555 1.000 14.37775 184 VAL A C 1
ATOM 1433 O O . VAL A 1 192 ? -9.06501 -5.01204 -7.04233 1.000 15.10023 184 VAL A O 1
ATOM 1437 N N . ARG A 1 193 ? -9.86189 -6.13684 -8.82844 1.000 16.62673 185 ARG A N 1
ATOM 1438 C CA A ARG A 1 193 ? -11.23603 -5.72002 -8.56223 0.516 16.69045 185 ARG A CA 1
ATOM 1439 C CA B ARG A 1 193 ? -11.25564 -5.76416 -8.58360 0.484 16.70059 185 ARG A CA 1
ATOM 1440 C C . ARG A 1 193 ? -11.76307 -6.23996 -7.23117 1.000 20.53010 185 ARG A C 1
ATOM 1441 O O . ARG A 1 193 ? -12.75315 -5.69243 -6.72467 1.000 22.01002 185 ARG A O 1
ATOM 1456 N N . ARG A 1 194 ? -11.11994 -7.25008 -6.63921 1.000 17.12110 186 ARG A N 1
ATOM 1457 C CA . ARG A 1 194 ? -11.56784 -7.76895 -5.35341 1.000 14.63703 186 ARG A CA 1
ATOM 1458 C C . ARG A 1 194 ? -11.07093 -6.91859 -4.19193 1.000 17.13968 186 ARG A C 1
ATOM 1459 O O . ARG A 1 194 ? -11.41493 -7.21559 -3.04635 1.000 21.56661 186 ARG A O 1
ATOM 1467 N N . TYR A 1 195 ? -10.30697 -5.85914 -4.45556 1.000 15.61260 187 TYR A N 1
ATOM 1468 C CA . TYR A 1 195 ? -9.70962 -5.03533 -3.41460 1.000 14.63349 187 TYR A CA 1
ATOM 1469 C C . TYR A 1 195 ? -10.19660 -3.59553 -3.54116 1.000 16.25617 187 TYR A C 1
ATOM 1470 O O . TYR A 1 195 ? -10.41889 -3.10137 -4.65219 1.000 17.81784 187 TYR A O 1
ATOM 1479 N N . GLY A 1 196 ? -10.35258 -2.92383 -2.40709 1.000 14.28338 188 GLY A N 1
ATOM 1480 C CA . GLY A 1 196 ? -10.50081 -1.46968 -2.41109 1.000 14.58921 188 GLY A CA 1
ATOM 1481 C C . GLY A 1 196 ? -9.16457 -0.76523 -2.59100 1.000 12.70233 188 GLY A C 1
ATOM 1482 O O . GLY A 1 196 ? -9.06336 0.21733 -3.33723 1.000 14.03371 188 GLY A O 1
ATOM 1483 N N . VAL A 1 197 ? -8.11992 -1.23527 -1.90283 1.000 13.14622 189 VAL A N 1
ATOM 1484 C CA . VAL A 1 197 ? -6.79499 -0.62369 -1.99050 1.000 14.27951 189 VAL A CA 1
ATOM 1485 C C . VAL A 1 197 ? -5.77202 -1.73682 -1.90428 1.000 12.81764 189 VAL A C 1
ATOM 1486 O O . VAL A 1 197 ? -5.87321 -2.61448 -1.03759 1.000 13.19465 189 VAL A O 1
ATOM 1490 N N . ILE A 1 198 ? -4.81346 -1.72100 -2.82217 1.000 12.07674 190 ILE A N 1
ATOM 1491 C CA . ILE A 1 198 ? -3.62267 -2.56211 -2.75404 1.000 11.78274 190 ILE A CA 1
ATOM 1492 C C . ILE A 1 198 ? -2.45168 -1.62532 -2.60133 1.000 11.51862 190 ILE A C 1
ATOM 1493 O O . ILE A 1 198 ? -2.34734 -0.66537 -3.36597 1.000 14.03706 190 ILE A O 1
ATOM 1498 N N . TYR A 1 199 ? -1.56549 -1.89221 -1.64581 1.000 9.19977 191 TYR A N 1
ATOM 1499 C CA . TYR A 1 199 ? -0.37432 -1.03897 -1.56344 1.000 11.02447 191 TYR A CA 1
ATOM 1500 C C . TYR A 1 199 ? 0.86766 -1.85723 -1.23658 1.000 10.38056 191 TYR A C 1
ATOM 1501 O O . TYR A 1 199 ? 0.78689 -2.99303 -0.77994 1.000 12.14147 191 TYR A O 1
ATOM 1510 N N . ALA A 1 200 ? 2.03574 -1.27470 -1.54333 1.000 11.21844 192 ALA A N 1
ATOM 1511 C CA . ALA A 1 200 ? 3.30817 -1.97111 -1.34877 1.000 10.51351 192 ALA A CA 1
ATOM 1512 C C . ALA A 1 200 ? 4.40546 -0.95173 -1.14499 1.000 12.88539 192 ALA A C 1
ATOM 1513 O O . ALA A 1 200 ? 4.60545 -0.08864 -2.00564 1.000 14.39067 192 ALA A O 1
ATOM 1515 N N . GLY A 1 201 ? 5.09463 -1.05120 -0.02222 1.000 11.50406 193 GLY A N 1
ATOM 1516 C CA . GLY A 1 201 ? 6.34946 -0.35353 0.13059 1.000 15.68980 193 GLY A CA 1
ATOM 1517 C C . GLY A 1 201 ? 7.47215 -1.04555 -0.64104 1.000 15.37911 193 GLY A C 1
ATOM 1518 O O . GLY A 1 201 ? 7.35341 -2.17761 -1.10574 1.000 16.01621 193 GLY A O 1
ATOM 1519 N N . ALA A 1 202 ? 8.59926 -0.34923 -0.75063 1.000 15.48086 194 ALA A N 1
ATOM 1520 C CA . ALA A 1 202 ? 9.78105 -0.92975 -1.37378 1.000 16.99299 194 ALA A CA 1
ATOM 1521 C C . ALA A 1 202 ? 10.47184 -1.89721 -0.41626 1.000 20.91135 194 ALA A C 1
ATOM 1522 O O . ALA A 1 202 ? 10.06099 -2.07922 0.73840 1.000 20.54348 194 ALA A O 1
ATOM 1524 N N . GLN A 1 203 ? 11.54705 -2.51307 -0.91067 1.000 17.35923 195 GLN A N 1
ATOM 1525 C CA . GLN A 1 203 ? 12.54619 -3.30745 -0.19571 1.000 18.26622 195 GLN A CA 1
ATOM 1526 C C . GLN A 1 203 ? 12.22771 -4.79415 -0.12391 1.000 21.23029 195 GLN A C 1
ATOM 1527 O O . GLN A 1 203 ? 13.08770 -5.56330 0.31570 1.000 26.00494 195 GLN A O 1
ATOM 1533 N N . LYS A 1 204 ? 11.03304 -5.22648 -0.52962 1.000 17.85682 196 LYS A N 1
ATOM 1534 C CA . LYS A 1 204 ? 10.71307 -6.64656 -0.43531 1.000 18.98932 196 LYS A CA 1
ATOM 1535 C C . LYS A 1 204 ? 10.47835 -7.17943 -1.84086 1.000 19.06492 196 LYS A C 1
ATOM 1536 O O . LYS A 1 204 ? 11.43640 -7.25526 -2.61186 1.000 21.08812 196 LYS A O 1
ATOM 1542 N N . ASN A 1 205 ? 9.24385 -7.49645 -2.23814 1.000 18.15717 197 ASN A N 1
ATOM 1543 C CA . ASN A 1 205 ? 9.13096 -8.09233 -3.57070 1.000 16.41930 197 ASN A CA 1
ATOM 1544 C C . ASN A 1 205 ? 9.37550 -7.10285 -4.69357 1.000 19.67957 197 ASN A C 1
ATOM 1545 O O . ASN A 1 205 ? 9.63682 -7.53902 -5.82127 1.000 20.57270 197 ASN A O 1
ATOM 1550 N N . LEU A 1 206 ? 9.28492 -5.78631 -4.44053 1.000 16.52727 198 LEU A N 1
ATOM 1551 C CA . LEU A 1 206 ? 9.72244 -4.83171 -5.45613 1.000 19.34731 198 LEU A CA 1
ATOM 1552 C C . LEU A 1 206 ? 11.23201 -4.65207 -5.48232 1.000 20.06925 198 LEU A C 1
ATOM 1553 O O . LEU A 1 206 ? 11.74770 -4.07805 -6.44483 1.000 24.26850 198 LEU A O 1
ATOM 1558 N N . GLY A 1 207 ? 11.94360 -5.09558 -4.45176 1.000 18.00371 199 GLY A N 1
ATOM 1559 C CA . GLY A 1 207 ? 13.35220 -4.80121 -4.34416 1.000 20.14345 199 GLY A CA 1
ATOM 1560 C C . GLY A 1 207 ? 13.54487 -3.38057 -3.83285 1.000 20.88533 199 GLY A C 1
ATOM 1561 O O . GLY A 1 207 ? 12.57960 -2.63180 -3.61014 1.000 17.92597 199 GLY A O 1
ATOM 1562 N N . PRO A 1 208 ? 14.79248 -2.99180 -3.62667 1.000 18.87362 200 PRO A N 1
ATOM 1563 C CA . PRO A 1 208 ? 15.09487 -1.66456 -3.03026 1.000 17.00983 200 PRO A CA 1
ATOM 1564 C C . PRO A 1 208 ? 15.02049 -0.55348 -4.06845 1.000 18.51878 200 PRO A C 1
ATOM 1565 O O . PRO A 1 208 ? 16.03469 -0.01762 -4.52091 1.000 19.05273 200 PRO A O 1
ATOM 1569 N N . VAL A 1 209 ? 13.78579 -0.24517 -4.47628 1.000 17.92056 201 VAL A N 1
ATOM 1570 C CA . VAL A 1 209 ? 13.55591 0.74830 -5.51525 1.000 15.83922 201 VAL A CA 1
ATOM 1571 C C . VAL A 1 209 ? 13.24801 2.11389 -4.94718 1.000 21.13006 201 VAL A C 1
ATOM 1572 O O . VAL A 1 209 ? 13.27826 3.09998 -5.70271 1.000 18.79437 201 VAL A O 1
ATOM 1576 N N . GLY A 1 210 ? 12.96016 2.21510 -3.65272 1.000 17.68552 202 GLY A N 1
ATOM 1577 C CA . GLY A 1 210 ? 12.88369 3.53367 -3.04548 1.000 18.41728 202 GLY A CA 1
ATOM 1578 C C . GLY A 1 210 ? 11.59684 4.27977 -3.28926 1.000 21.41155 202 GLY A C 1
ATOM 1579 O O . GLY A 1 210 ? 11.56395 5.50692 -3.11391 1.000 21.94966 202 GLY A O 1
ATOM 1580 N N . VAL A 1 211 ? 10.53312 3.58389 -3.67693 1.000 15.07596 203 VAL A N 1
ATOM 1581 C CA . VAL A 1 211 ? 9.22224 4.19356 -3.87691 1.000 17.11483 203 VAL A CA 1
ATOM 1582 C C . VAL A 1 211 ? 8.16678 3.17286 -3.49144 1.000 19.70563 203 VAL A C 1
ATOM 1583 O O . VAL A 1 211 ? 8.37608 1.96201 -3.62478 1.000 19.43608 203 VAL A O 1
ATOM 1587 N N . ALA A 1 212 ? 7.02984 3.66448 -2.99980 1.000 14.11648 204 ALA A N 1
ATOM 1588 C CA . ALA A 1 212 ? 5.87298 2.83738 -2.66386 1.000 14.42226 204 ALA A CA 1
ATOM 1589 C C . ALA A 1 212 ? 4.82034 2.99000 -3.74713 1.000 14.57734 204 ALA A C 1
ATOM 1590 O O . ALA A 1 212 ? 4.73702 4.03372 -4.39440 1.000 16.67881 204 ALA A O 1
ATOM 1592 N N . VAL A 1 213 ? 4.00392 1.95391 -3.94344 1.000 12.01946 205 VAL A N 1
ATOM 1593 C CA A VAL A 1 213 ? 2.93034 2.04411 -4.92102 0.567 13.12286 205 VAL A CA 1
ATOM 1594 C CA B VAL A 1 213 ? 2.93859 1.95543 -4.94001 0.433 13.13737 205 VAL A CA 1
ATOM 1595 C C . VAL A 1 213 ? 1.59580 1.79940 -4.23279 1.000 11.73718 205 VAL A C 1
ATOM 1596 O O . VAL A 1 213 ? 1.48778 1.04425 -3.25872 1.000 11.65093 205 VAL A O 1
ATOM 1603 N N . MET A 1 214 ? 0.58247 2.49725 -4.71245 1.000 11.94950 206 MET A N 1
ATOM 1604 C CA A MET A 1 214 ? -0.77090 2.30111 -4.22361 0.625 12.83043 206 MET A CA 1
ATOM 1605 C CA B MET A 1 214 ? -0.77805 2.34009 -4.22383 0.375 12.85362 206 MET A CA 1
ATOM 1606 C C . MET A 1 214 ? -1.72312 2.21322 -5.39902 1.000 14.55901 206 MET A C 1
ATOM 1607 O O . MET A 1 214 ? -1.58350 2.93341 -6.39530 1.000 14.94127 206 MET A O 1
ATOM 1616 N N . ILE A 1 215 ? -2.69350 1.32116 -5.26564 1.000 11.31325 207 ILE A N 1
ATOM 1617 C CA . ILE A 1 215 ? -3.68104 1.06508 -6.29403 1.000 12.40067 207 ILE A CA 1
ATOM 1618 C C . ILE A 1 215 ? -5.02221 1.23910 -5.60889 1.000 14.58088 207 ILE A C 1
ATOM 1619 O O . ILE A 1 215 ? -5.34360 0.48852 -4.67922 1.000 16.34439 207 ILE A O 1
ATOM 1624 N N . ILE A 1 216 ? -5.78277 2.23575 -6.03653 1.000 13.53400 208 ILE A N 1
ATOM 1625 C CA . ILE A 1 216 ? -6.96759 2.69120 -5.30461 1.000 13.35701 208 ILE A CA 1
ATOM 1626 C C . ILE A 1 216 ? -8.20073 2.62940 -6.18728 1.000 13.55313 208 ILE A C 1
ATOM 1627 O O . ILE A 1 216 ? -8.26201 3.29794 -7.22944 1.000 13.20252 208 ILE A O 1
ATOM 1632 N N . ARG A 1 217 ? -9.22109 1.90583 -5.72210 1.000 12.59432 209 ARG A N 1
ATOM 1633 C CA . ARG A 1 217 ? -10.49657 1.88942 -6.41642 1.000 14.00836 209 ARG A CA 1
ATOM 1634 C C . ARG A 1 217 ? -11.05692 3.31133 -6.40980 1.000 16.47108 209 ARG A C 1
ATOM 1635 O O . ARG A 1 217 ? -11.15210 3.93587 -5.35997 1.000 16.68382 209 ARG A O 1
ATOM 1643 N N . ARG A 1 218 ? -11.39057 3.84522 -7.59715 1.000 17.81814 210 ARG A N 1
ATOM 1644 C CA . ARG A 1 218 ? -11.52687 5.29933 -7.66761 1.000 16.42512 210 ARG A CA 1
ATOM 1645 C C . ARG A 1 218 ? -12.72946 5.80960 -6.87202 1.000 16.91534 210 ARG A C 1
ATOM 1646 O O . ARG A 1 218 ? -12.71059 6.96372 -6.42915 1.000 18.90501 210 ARG A O 1
ATOM 1654 N N . ASP A 1 219 ? -13.74568 4.97385 -6.62777 1.000 17.56292 211 ASP A N 1
ATOM 1655 C CA . ASP A 1 219 ? -14.89065 5.45215 -5.85484 1.000 19.28155 211 ASP A CA 1
ATOM 1656 C C . ASP A 1 219 ? -14.51165 5.77897 -4.41096 1.000 21.38376 211 ASP A C 1
ATOM 1657 O O . ASP A 1 219 ? -15.17598 6.60453 -3.76739 1.000 20.48094 211 ASP A O 1
ATOM 1662 N N . LEU A 1 220 ? -13.45425 5.16217 -3.87714 1.000 16.82162 212 LEU A N 1
ATOM 1663 C CA . LEU A 1 220 ? -13.04604 5.47412 -2.51370 1.000 15.03047 212 LEU A CA 1
ATOM 1664 C C . LEU A 1 220 ? -12.51051 6.88486 -2.39649 1.000 17.22681 212 LEU A C 1
ATOM 1665 O O . LEU A 1 220 ? -12.52836 7.44627 -1.29774 1.000 18.09848 212 LEU A O 1
ATOM 1670 N N . LEU A 1 221 ? -12.02187 7.45879 -3.50324 1.000 17.75400 213 LEU A N 1
ATOM 1671 C CA . LEU A 1 221 ? -11.59704 8.85672 -3.52248 1.000 20.10139 213 LEU A CA 1
ATOM 1672 C C . LEU A 1 221 ? -12.76072 9.83547 -3.47576 1.000 20.19275 213 LEU A C 1
ATOM 1673 O O . LEU A 1 221 ? -12.51401 11.04708 -3.36308 1.000 22.28426 213 LEU A O 1
ATOM 1678 N N . GLU A 1 222 ? -14.00493 9.36108 -3.53580 1.000 20.27489 214 GLU A N 1
ATOM 1679 C CA . GLU A 1 222 ? -15.15373 10.22558 -3.29314 1.000 19.98832 214 GLU A CA 1
ATOM 1680 C C . GLU A 1 222 ? -15.42512 10.41617 -1.81193 1.000 21.82064 214 GLU A C 1
ATOM 1681 O O . GLU A 1 222 ? -16.20769 11.30247 -1.45520 1.000 21.93563 214 GLU A O 1
ATOM 1687 N N . ARG A 1 223 ? -14.76157 9.65275 -0.94569 1.000 18.67655 215 ARG A N 1
ATOM 1688 C CA . ARG A 1 223 ? -14.92041 9.83830 0.49053 1.000 17.05754 215 ARG A CA 1
ATOM 1689 C C . ARG A 1 223 ? -14.21340 11.11322 0.93171 1.000 17.05126 215 ARG A C 1
ATOM 1690 O O . ARG A 1 223 ? -13.23800 11.55432 0.32559 1.000 18.38730 215 ARG A O 1
ATOM 1698 N N . SER A 1 224 ? -14.67132 11.66836 2.03620 1.000 19.99786 216 SER A N 1
ATOM 1699 C CA A SER A 1 224 ? -14.06129 12.89829 2.51730 0.461 19.11459 216 SER A CA 1
ATOM 1700 C CA B SER A 1 224 ? -14.09106 12.89741 2.55736 0.539 19.09756 216 SER A CA 1
ATOM 1701 C C . SER A 1 224 ? -12.87955 12.66316 3.44654 1.000 17.75349 216 SER A C 1
ATOM 1702 O O . SER A 1 224 ? -12.02668 13.55635 3.55866 1.000 17.08238 216 SER A O 1
ATOM 1707 N N . GLY A 1 225 ? -12.80103 11.49997 4.09821 1.000 17.87436 217 GLY A N 1
ATOM 1708 C CA . GLY A 1 225 ? -11.73407 11.23341 5.06487 1.000 15.87307 217 GLY A CA 1
ATOM 1709 C C . GLY A 1 225 ? -11.76784 12.24140 6.19849 1.000 18.64848 217 GLY A C 1
ATOM 1710 O O . GLY A 1 225 ? -12.82719 12.76701 6.59091 1.000 18.45495 217 GLY A O 1
ATOM 1711 N N . GLN A 1 226 ? -10.58545 12.54611 6.72172 1.000 13.43606 218 GLN A N 1
ATOM 1712 C CA . GLN A 1 226 ? -10.45067 13.42445 7.87239 1.000 14.01986 218 GLN A CA 1
ATOM 1713 C C . GLN A 1 226 ? -9.75200 14.72244 7.49408 1.000 15.28104 218 GLN A C 1
ATOM 1714 O O . GLN A 1 226 ? -8.92133 14.72672 6.58962 1.000 16.60806 218 GLN A O 1
ATOM 1720 N N . PRO A 1 227 ? -10.04221 15.83410 8.16790 1.000 16.80298 219 PRO A N 1
ATOM 1721 C CA . PRO A 1 227 ? -9.35714 17.08981 7.84090 1.000 17.87326 219 PRO A CA 1
ATOM 1722 C C . PRO A 1 227 ? -7.84659 16.88680 7.82992 1.000 14.75304 219 PRO A C 1
ATOM 1723 O O . PRO A 1 227 ? -7.26898 16.30696 8.75657 1.000 18.65098 219 PRO A O 1
ATOM 1727 N N . ARG A 1 228 ? -7.20022 17.30224 6.74444 1.000 16.61573 220 ARG A N 1
ATOM 1728 C CA . ARG A 1 228 ? -5.78472 16.96088 6.63865 1.000 12.97946 220 ARG A CA 1
ATOM 1729 C C . ARG A 1 228 ? -5.11067 17.90555 5.65309 1.000 15.55561 220 ARG A C 1
ATOM 1730 O O . ARG A 1 228 ? -5.75290 18.49273 4.77979 1.000 15.69250 220 ARG A O 1
ATOM 1738 N N . ALA A 1 229 ? -3.80117 18.03510 5.80305 1.000 13.24425 221 ALA A N 1
ATOM 1739 C CA . ALA A 1 229 ? -3.04929 18.81825 4.83320 1.000 13.49622 221 ALA A CA 1
ATOM 1740 C C . ALA A 1 229 ? -3.19626 18.23203 3.43814 1.000 13.12831 221 ALA A C 1
ATOM 1741 O O . ALA A 1 229 ? -3.29566 17.02424 3.25676 1.000 13.07359 221 ALA A O 1
ATOM 1743 N N . ASP A 1 230 ? -3.13253 19.11686 2.43984 1.000 14.08685 222 ASP A N 1
ATOM 1744 C CA . ASP A 1 230 ? -3.17847 18.68906 1.04070 1.000 13.32463 222 ASP A CA 1
ATOM 1745 C C . ASP A 1 230 ? -2.12127 17.63729 0.71192 1.000 13.46180 222 ASP A C 1
ATOM 1746 O O . ASP A 1 230 ? -2.38173 16.70893 -0.06360 1.000 13.60172 222 ASP A O 1
ATOM 1751 N N . ILE A 1 231 ? -0.91747 17.76781 1.27651 1.000 12.88306 223 ILE A N 1
ATOM 1752 C CA . ILE A 1 231 ? 0.14034 16.79293 0.99215 1.000 12.53554 223 ILE A CA 1
ATOM 1753 C C . ILE A 1 231 ? -0.20196 15.39778 1.53554 1.000 13.85958 223 ILE A C 1
ATOM 1754 O O . ILE A 1 231 ? 0.40486 14.38732 1.12735 1.000 12.70179 223 ILE A O 1
ATOM 1759 N N . PHE A 1 232 ? -1.16984 15.31151 2.44907 1.000 11.85574 224 PHE A N 1
ATOM 1760 C CA . PHE A 1 232 ? -1.63890 14.04579 2.99455 1.000 11.41049 224 PHE A CA 1
ATOM 1761 C C . PHE A 1 232 ? -2.94776 13.59751 2.35156 1.000 12.27043 224 PHE A C 1
ATOM 1762 O O . PHE A 1 232 ? -3.62768 12.71611 2.88498 1.000 12.73447 224 PHE A O 1
ATOM 1770 N N . ASP A 1 233 ? -3.30124 14.15728 1.20082 1.000 12.60220 225 ASP A N 1
ATOM 1771 C CA . ASP A 1 233 ? -4.60606 13.92118 0.58334 1.000 12.82847 225 ASP A CA 1
ATOM 1772 C C . ASP A 1 233 ? -4.39783 13.17495 -0.73151 1.000 13.35456 225 ASP A C 1
ATOM 1773 O O . ASP A 1 233 ? -3.93222 13.75972 -1.71389 1.000 14.46790 225 ASP A O 1
ATOM 1778 N N . TYR A 1 234 ? -4.74264 11.87806 -0.74670 1.000 11.55391 226 TYR A N 1
ATOM 1779 C CA . TYR A 1 234 ? -4.55800 11.11155 -1.97751 1.000 13.87477 226 TYR A CA 1
ATOM 1780 C C . TYR A 1 234 ? -5.34385 11.69017 -3.14303 1.000 14.49337 226 TYR A C 1
ATOM 1781 O O . TYR A 1 234 ? -4.95114 11.49881 -4.30072 1.000 14.57496 226 TYR A O 1
ATOM 1790 N N . ARG A 1 235 ? -6.46711 12.36223 -2.87019 1.000 14.40020 227 ARG A N 1
ATOM 1791 C CA . ARG A 1 235 ? -7.22879 12.98285 -3.95131 1.000 13.97604 227 ARG A CA 1
ATOM 1792 C C . ARG A 1 235 ? -6.37179 13.98148 -4.71003 1.000 15.16661 227 ARG A C 1
ATOM 1793 O O . ARG A 1 235 ? -6.45689 14.08187 -5.94403 1.000 19.73326 227 ARG A O 1
ATOM 1801 N N . SER A 1 236 ? -5.56960 14.76062 -3.98455 1.000 17.26046 228 SER A N 1
ATOM 1802 C CA . SER A 1 236 ? -4.67774 15.71065 -4.63099 1.000 18.08432 228 SER A CA 1
ATOM 1803 C C . SER A 1 236 ? -3.51682 15.00870 -5.31758 1.000 20.10652 228 SER A C 1
ATOM 1804 O O . SER A 1 236 ? -3.04246 15.47408 -6.35485 1.000 22.41424 228 SER A O 1
ATOM 1807 N N . HIS A 1 237 ? -3.00382 13.93226 -4.71869 1.000 17.88781 229 HIS A N 1
ATOM 1808 C CA . HIS A 1 237 ? -1.95290 13.15262 -5.37714 1.000 16.25613 229 HIS A CA 1
ATOM 1809 C C . HIS A 1 237 ? -2.44993 12.57853 -6.69721 1.000 20.44154 229 HIS A C 1
ATOM 1810 O O . HIS A 1 237 ? -1.71535 12.55721 -7.68959 1.000 22.32672 229 HIS A O 1
ATOM 1817 N N . VAL A 1 238 ? -3.68871 12.08646 -6.72498 1.000 19.59679 230 VAL A N 1
ATOM 1818 C CA . VAL A 1 238 ? -4.23770 11.55869 -7.97207 1.000 21.10507 230 VAL A CA 1
ATOM 1819 C C . VAL A 1 238 ? -4.45762 12.67621 -8.98565 1.000 25.59822 230 VAL A C 1
ATOM 1820 O O . VAL A 1 238 ? -4.12537 12.53354 -10.17091 1.000 23.93891 230 VAL A O 1
ATOM 1824 N N . ALA A 1 239 ? -5.00666 13.80869 -8.53967 1.000 21.40233 231 ALA A N 1
ATOM 1825 C CA . ALA A 1 239 ? -5.22131 14.93862 -9.43503 1.000 27.55801 231 ALA A CA 1
ATOM 1826 C C . ALA A 1 239 ? -3.91376 15.44195 -10.03632 1.000 27.97815 231 ALA A C 1
ATOM 1827 O O . ALA A 1 239 ? -3.90499 15.94513 -11.16275 1.000 29.74488 231 ALA A O 1
ATOM 1829 N N . ARG A 1 240 ? -2.79917 15.30776 -9.31673 1.000 26.49394 232 ARG A N 1
ATOM 1830 C CA . ARG A 1 240 ? -1.51461 15.78558 -9.80919 1.000 26.23806 232 ARG A CA 1
ATOM 1831 C C . ARG A 1 240 ? -0.61183 14.65505 -10.28520 1.000 23.22681 232 ARG A C 1
ATOM 1832 O O . ARG A 1 240 ? 0.59980 14.84984 -10.40660 1.000 24.29209 232 ARG A O 1
ATOM 1840 N N A ASP A 1 241 ? -1.17910 13.47008 -10.54881 0.709 21.15928 233 ASP A N 1
ATOM 1841 C CA A ASP A 1 241 ? -0.44786 12.34027 -11.14497 0.709 24.35120 233 ASP A CA 1
ATOM 1842 C C A ASP A 1 241 ? 0.83157 12.00581 -10.37736 0.709 21.15731 233 ASP A C 1
ATOM 1843 O O A ASP A 1 241 ? 1.88953 11.77555 -10.96819 0.709 19.59489 233 ASP A O 1
ATOM 1848 N N A SER A 1 242 ? 0.72603 11.92497 -9.04670 0.709 18.81054 234 SER A N 1
ATOM 1849 C CA A SER A 1 242 ? 1.86106 11.58084 -8.17138 0.709 17.99026 234 SER A CA 1
ATOM 1850 C C A SER A 1 242 ? 2.98575 12.60647 -8.24792 0.709 20.04520 234 SER A C 1
ATOM 1851 O O A SER A 1 242 ? 4.14877 12.29390 -7.92409 0.709 19.55355 234 SER A O 1
ATOM 1854 N N A MET A 1 243 ? 2.67193 13.82490 -8.68734 0.709 17.32270 235 MET A N 1
ATOM 1855 C CA A MET A 1 243 ? 3.63143 14.92793 -8.67193 0.709 18.76311 235 MET A CA 1
ATOM 1856 C C A MET A 1 243 ? 3.03801 16.11838 -7.93455 0.709 17.41328 235 MET A C 1
ATOM 1857 O O A MET A 1 243 ? 3.20690 17.27510 -8.33238 0.709 18.37765 235 MET A O 1
ATOM 1862 N N A LEU A 1 244 ? 2.32933 15.83250 -6.83506 0.709 16.71257 236 LEU A N 1
ATOM 1863 C CA A LEU A 1 244 ? 1.78589 16.89078 -5.98657 0.709 18.86132 236 LEU A CA 1
ATOM 1864 C C A LEU A 1 244 ? 2.89668 17.78586 -5.44708 0.709 19.15823 236 LEU A C 1
ATOM 1865 O O A LEU A 1 244 ? 2.76261 19.01950 -5.42721 0.709 16.16798 236 LEU A O 1
ATOM 1870 N N A ASN A 1 245 ? 4.01042 17.18118 -5.00758 0.709 17.19879 237 ASN A N 1
ATOM 1871 C CA A ASN A 1 245 ? 5.23882 17.93394 -4.77301 0.709 15.32676 237 ASN A CA 1
ATOM 1872 C C A ASN A 1 245 ? 6.38441 17.22690 -5.48316 0.709 15.17096 237 ASN A C 1
ATOM 1873 O O A ASN A 1 245 ? 6.14575 16.39437 -6.35753 0.709 15.47195 237 ASN A O 1
ATOM 1878 N N A THR A 1 246 ? 7.62701 17.55449 -5.14452 0.709 15.59146 238 THR A N 1
ATOM 1879 C CA A THR A 1 246 ? 8.76717 16.92671 -5.82936 0.709 16.07191 238 THR A CA 1
ATOM 1880 C C A THR A 1 246 ? 8.81050 15.43529 -5.52558 0.709 16.66793 238 THR A C 1
ATOM 1881 O O A THR A 1 246 ? 8.95111 15.05577 -4.35603 0.709 17.11799 238 THR A O 1
ATOM 1885 N N A PRO A 1 247 ? 8.70000 14.56252 -6.52178 0.709 17.05295 239 PRO A N 1
ATOM 1886 N N B PRO A 1 247 ? 8.06940 10.91501 -5.36574 0.291 18.12271 239 PRO A N 1
ATOM 1887 C CA A PRO A 1 247 ? 8.74155 13.12723 -6.26885 0.709 16.45390 239 PRO A CA 1
ATOM 1888 C CA B PRO A 1 247 ? 9.37903 10.27176 -5.23386 0.291 20.06522 239 PRO A CA 1
ATOM 1889 C C A PRO A 1 247 ? 10.17683 12.63714 -6.25975 0.709 14.59549 239 PRO A C 1
ATOM 1890 C C B PRO A 1 247 ? 10.37945 10.87273 -6.19539 0.291 17.28814 239 PRO A C 1
ATOM 1891 O O A PRO A 1 247 ? 11.09117 13.36529 -6.67029 0.709 20.21765 239 PRO A O 1
ATOM 1892 O O B PRO A 1 247 ? 9.96607 11.32152 -7.26463 0.291 14.63596 239 PRO A O 1
ATOM 1899 N N A PRO A 1 248 ? 10.41596 11.40346 -5.83010 0.709 18.53684 240 PRO A N 1
ATOM 1900 N N B PRO A 1 248 ? 11.66211 10.87831 -5.82483 0.291 16.24776 240 PRO A N 1
ATOM 1901 C CA A PRO A 1 248 ? 11.77422 10.84283 -5.92951 0.709 15.95779 240 PRO A CA 1
ATOM 1902 C CA B PRO A 1 248 ? 12.68949 11.38920 -6.73567 0.291 17.78716 240 PRO A CA 1
ATOM 1903 C C A PRO A 1 248 ? 12.04066 10.21462 -7.29692 0.709 19.44848 240 PRO A C 1
ATOM 1904 C C B PRO A 1 248 ? 12.61267 10.68829 -8.08315 0.291 18.04326 240 PRO A C 1
ATOM 1905 O O A PRO A 1 248 ? 11.82231 9.01410 -7.50815 0.709 18.76040 240 PRO A O 1
ATOM 1906 O O B PRO A 1 248 ? 12.31681 9.49079 -8.16434 0.291 17.79965 240 PRO A O 1
ATOM 1913 N N A THR A 1 249 ? 12.54418 11.03576 -8.21850 0.709 18.04271 241 THR A N 1
ATOM 1914 N N B THR A 1 249 ? 12.90899 11.44133 -9.15190 0.291 16.82677 241 THR A N 1
ATOM 1915 C CA A THR A 1 249 ? 12.59092 10.70797 -9.64647 0.709 16.49488 241 THR A CA 1
ATOM 1916 C CA B THR A 1 249 ? 12.91730 10.83318 -10.47456 0.291 16.45604 241 THR A CA 1
ATOM 1917 C C A THR A 1 249 ? 13.41762 9.44841 -9.94553 0.709 18.60363 241 THR A C 1
ATOM 1918 C C B THR A 1 249 ? 13.74675 9.57351 -10.49141 0.291 17.75659 241 THR A C 1
ATOM 1919 O O A THR A 1 249 ? 12.93016 8.51037 -10.58024 0.709 15.60199 241 THR A O 1
ATOM 1920 O O B THR A 1 249 ? 13.50848 8.68562 -11.31692 0.291 15.35255 241 THR A O 1
ATOM 1927 N N . TRP A 1 250 ? 14.70908 9.45630 -9.58204 1.000 20.11277 242 TRP A N 1
ATOM 1928 C CA . TRP A 1 250 ? 15.58227 8.29365 -9.71862 1.000 17.68830 242 TRP A CA 1
ATOM 1929 C C . TRP A 1 250 ? 14.91054 7.00388 -9.25115 1.000 16.38275 242 TRP A C 1
ATOM 1930 O O . TRP A 1 250 ? 15.03861 5.95339 -9.90367 1.000 13.55152 242 TRP A O 1
ATOM 1941 N N . ASN A 1 251 ? 14.19320 7.07236 -8.12071 1.000 18.42970 243 ASN A N 1
ATOM 1942 C CA . ASN A 1 251 ? 13.56055 5.88971 -7.55879 1.000 15.02305 243 ASN A CA 1
ATOM 1943 C C . ASN A 1 251 ? 12.35657 5.45395 -8.38444 1.000 15.31142 243 ASN A C 1
ATOM 1944 O O . ASN A 1 251 ? 12.12591 4.25331 -8.57760 1.000 15.39273 243 ASN A O 1
ATOM 1949 N N . TRP A 1 252 ? 11.56241 6.41177 -8.85599 1.000 14.99064 244 TRP A N 1
ATOM 1950 C CA . TRP A 1 252 ? 10.48257 6.09440 -9.78488 1.000 15.68461 244 TRP A CA 1
ATOM 1951 C C . TRP A 1 252 ? 11.03592 5.41132 -11.03815 1.000 16.59408 244 TRP A C 1
ATOM 1952 O O . TRP A 1 252 ? 10.49074 4.39561 -11.49462 1.000 14.26670 244 TRP A O 1
ATOM 1963 N N . TYR A 1 253 ? 12.15196 5.92519 -11.56849 1.000 12.42663 245 TYR A N 1
ATOM 1964 C CA . TYR A 1 253 ? 12.85114 5.30903 -12.70851 1.000 12.06729 245 TYR A CA 1
ATOM 1965 C C . TYR A 1 253 ? 13.30950 3.87540 -12.39626 1.000 17.91901 245 TYR A C 1
ATOM 1966 O O . TYR A 1 253 ? 13.13076 2.95914 -13.21132 1.000 13.63517 245 TYR A O 1
ATOM 1975 N N . LEU A 1 254 ? 13.90590 3.65203 -11.21817 1.000 13.77319 246 LEU A N 1
ATOM 1976 C CA A LEU A 1 254 ? 14.33215 2.29307 -10.85754 0.579 13.69791 246 LEU A CA 1
ATOM 1977 C CA B LEU A 1 254 ? 14.33546 2.30375 -10.85206 0.421 13.71373 246 LEU A CA 1
ATOM 1978 C C . LEU A 1 254 ? 13.15007 1.35157 -10.73751 1.000 12.32435 246 LEU A C 1
ATOM 1979 O O . LEU A 1 254 ? 13.21316 0.20734 -11.21042 1.000 14.21259 246 LEU A O 1
ATOM 1988 N N . ALA A 1 255 ? 12.06206 1.80440 -10.09874 1.000 11.41341 247 ALA A N 1
ATOM 1989 C CA . ALA A 1 255 ? 10.85540 0.99068 -10.04497 1.000 12.22892 247 ALA A CA 1
ATOM 1990 C C . ALA A 1 255 ? 10.36611 0.65819 -11.44781 1.000 11.53307 247 ALA A C 1
ATOM 1991 O O . ALA A 1 255 ? 9.96786 -0.47785 -11.73010 1.000 12.35647 247 ALA A O 1
ATOM 1993 N N . GLY A 1 256 ? 10.41668 1.63300 -12.34611 1.000 13.00543 248 GLY A N 1
ATOM 1994 C CA . GLY A 1 256 ? 10.01536 1.36020 -13.71471 1.000 12.17275 248 GLY A CA 1
ATOM 1995 C C . GLY A 1 256 ? 10.87814 0.31534 -14.40428 1.000 10.41457 248 GLY A C 1
ATOM 1996 O O . GLY A 1 256 ? 10.36550 -0.50113 -15.18214 1.000 13.07804 248 GLY A O 1
ATOM 1997 N N . LEU A 1 257 ? 12.19372 0.30908 -14.12743 1.000 12.21055 249 LEU A N 1
ATOM 1998 C CA . LEU A 1 257 ? 13.04626 -0.74520 -14.69443 1.000 12.68623 249 LEU A CA 1
ATOM 1999 C C . LEU A 1 257 ? 12.66144 -2.11062 -14.15761 1.000 14.37194 249 LEU A C 1
ATOM 2000 O O . LEU A 1 257 ? 12.70560 -3.11473 -14.88742 1.000 15.12269 249 LEU A O 1
ATOM 2005 N N . VAL A 1 258 ? 12.30650 -2.17238 -12.87218 1.000 13.29944 250 VAL A N 1
ATOM 2006 C CA . VAL A 1 258 ? 11.87368 -3.43829 -12.29417 1.000 11.48201 250 VAL A CA 1
ATOM 2007 C C . VAL A 1 258 ? 10.58525 -3.91758 -12.94683 1.000 13.69692 250 VAL A C 1
ATOM 2008 O O . VAL A 1 258 ? 10.47128 -5.08997 -13.31580 1.000 12.55287 250 VAL A O 1
ATOM 2012 N N . PHE A 1 259 ? 9.60947 -3.02902 -13.15383 1.000 10.95360 251 PHE A N 1
ATOM 2013 C CA . PHE A 1 259 ? 8.38865 -3.44653 -13.85994 1.000 12.72006 251 PHE A CA 1
ATOM 2014 C C . PHE A 1 259 ? 8.71084 -3.99982 -15.24841 1.000 14.71087 251 PHE A C 1
ATOM 2015 O O . PHE A 1 259 ? 8.14479 -5.02938 -15.67290 1.000 13.37630 251 PHE A O 1
ATOM 2023 N N . LYS A 1 260 ? 9.59873 -3.31307 -15.98297 1.000 13.12846 252 LYS A N 1
ATOM 2024 C CA . LYS A 1 260 ? 9.96642 -3.76792 -17.32198 1.000 10.92823 252 LYS A CA 1
ATOM 2025 C C . LYS A 1 260 ? 10.64772 -5.12372 -17.26483 1.000 13.70172 252 LYS A C 1
ATOM 2026 O O . LYS A 1 260 ? 10.37248 -5.99882 -18.10138 1.000 14.17881 252 LYS A O 1
ATOM 2032 N N . TRP A 1 261 ? 11.55393 -5.30453 -16.29999 1.000 12.74748 253 TRP A N 1
ATOM 2033 C CA . TRP A 1 261 ? 12.20425 -6.60125 -16.14440 1.000 12.30388 253 TRP A CA 1
ATOM 2034 C C . TRP A 1 261 ? 11.16244 -7.67621 -15.86723 1.000 13.17907 253 TRP A C 1
ATOM 2035 O O . TRP A 1 261 ? 11.20349 -8.74512 -16.48018 1.000 14.71105 253 TRP A O 1
ATOM 2046 N N . MET A 1 262 ? 10.18938 -7.38692 -14.98286 1.000 12.92249 254 MET A N 1
ATOM 2047 C CA . MET A 1 262 ? 9.16272 -8.38298 -14.67159 1.000 10.96528 254 MET A CA 1
ATOM 2048 C C . MET A 1 262 ? 8.33346 -8.73792 -15.89942 1.000 12.92422 254 MET A C 1
ATOM 2049 O O . MET A 1 262 ? 8.00899 -9.91406 -16.11566 1.000 13.59715 254 MET A O 1
ATOM 2054 N N . LEU A 1 263 ? 8.00549 -7.74705 -16.74105 1.000 13.60763 255 LEU A N 1
ATOM 2055 C CA . LEU A 1 263 ? 7.26246 -8.04974 -17.96264 1.000 13.51257 255 LEU A CA 1
ATOM 2056 C C . LEU A 1 263 ? 8.12160 -8.84274 -18.94233 1.000 14.22665 255 LEU A C 1
ATOM 2057 O O . LEU A 1 263 ? 7.64097 -9.80078 -19.58452 1.000 14.39956 255 LEU A O 1
ATOM 2062 N N . ALA A 1 264 ? 9.40300 -8.48782 -19.04515 1.000 12.19625 256 ALA A N 1
ATOM 2063 C CA . ALA A 1 264 ? 10.26834 -9.19610 -19.97731 1.000 14.60277 256 ALA A CA 1
ATOM 2064 C C . ALA A 1 264 ? 10.54581 -10.63420 -19.54165 1.000 13.11844 256 ALA A C 1
ATOM 2065 O O . ALA A 1 264 ? 10.91959 -11.45188 -20.38917 1.000 15.41407 256 ALA A O 1
ATOM 2067 N N . GLU A 1 265 ? 10.34968 -10.96941 -18.26132 1.000 12.54454 257 GLU A N 1
ATOM 2068 C CA . GLU A 1 265 ? 10.46423 -12.35383 -17.81242 1.000 13.81049 257 GLU A CA 1
ATOM 2069 C C . GLU A 1 265 ? 9.21639 -13.17278 -18.10070 1.000 13.91114 257 GLU A C 1
ATOM 2070 O O . GLU A 1 265 ? 9.23656 -14.40388 -17.93568 1.000 15.66299 257 GLU A O 1
ATOM 2076 N N . GLY A 1 266 ? 8.13684 -12.52113 -18.47568 1.000 12.48534 258 GLY A N 1
ATOM 2077 C CA . GLY A 1 266 ? 6.90358 -13.19843 -18.78734 1.000 15.51155 258 GLY A CA 1
ATOM 2078 C C . GLY A 1 266 ? 5.75285 -12.78547 -17.89970 1.000 15.30395 258 GLY A C 1
ATOM 2079 O O . GLY A 1 266 ? 4.68920 -13.40391 -17.94253 1.000 16.18827 258 GLY A O 1
ATOM 2080 N N . GLY A 1 267 ? 5.96465 -11.78036 -17.04979 1.000 14.62811 259 GLY A N 1
ATOM 2081 C CA . GLY A 1 267 ? 4.86580 -11.25457 -16.25248 1.000 14.30506 259 GLY A CA 1
ATOM 2082 C C . GLY A 1 267 ? 4.45714 -12.13262 -15.08310 1.000 14.47887 259 GLY A C 1
ATOM 2083 O O . GLY A 1 267 ? 5.14221 -13.09551 -14.70385 1.000 14.02455 259 GLY A O 1
ATOM 2084 N N . VAL A 1 268 ? 3.31701 -11.76866 -14.47616 1.000 13.26867 260 VAL A N 1
ATOM 2085 C CA . VAL A 1 268 ? 2.96768 -12.39928 -13.19918 1.000 12.26681 260 VAL A CA 1
ATOM 2086 C C . VAL A 1 268 ? 2.54357 -13.86452 -13.35446 1.000 11.49694 260 VAL A C 1
ATOM 2087 O O . VAL A 1 268 ? 2.64824 -14.61679 -12.38620 1.000 13.10636 260 VAL A O 1
ATOM 2091 N N . THR A 1 269 ? 2.09481 -14.30954 -14.53172 1.000 14.57574 261 THR A N 1
ATOM 2092 C CA A THR A 1 269 ? 1.84748 -15.74294 -14.70147 0.557 15.31979 261 THR A CA 1
ATOM 2093 C CA B THR A 1 269 ? 1.84151 -15.74303 -14.67601 0.443 15.33801 261 THR A CA 1
ATOM 2094 C C . THR A 1 269 ? 3.14432 -16.52968 -14.58406 1.000 15.78574 261 THR A C 1
ATOM 2095 O O . THR A 1 269 ? 3.17025 -17.62587 -14.01070 1.000 16.93219 261 THR A O 1
ATOM 2102 N N . GLU A 1 270 ? 4.23777 -15.97779 -15.12061 1.000 11.79090 262 GLU A N 1
ATOM 2103 C CA . GLU A 1 270 ? 5.53283 -16.63740 -14.99434 1.000 12.98798 262 GLU A CA 1
ATOM 2104 C C . GLU A 1 270 ? 6.03011 -16.59967 -13.55940 1.000 13.11125 262 GLU A C 1
ATOM 2105 O O . GLU A 1 270 ? 6.53032 -17.60525 -13.05795 1.000 11.94452 262 GLU A O 1
ATOM 2111 N N . PHE A 1 271 ? 5.89576 -15.45921 -12.86311 1.000 10.55354 263 PHE A N 1
ATOM 2112 C CA . PHE A 1 271 ? 6.32127 -15.46342 -11.45949 1.000 10.72583 263 PHE A CA 1
ATOM 2113 C C . PHE A 1 271 ? 5.45830 -16.37374 -10.58785 1.000 9.39028 263 PHE A C 1
ATOM 2114 O O . PHE A 1 271 ? 5.98313 -17.00411 -9.66174 1.000 12.05651 263 PHE A O 1
ATOM 2122 N N . ALA A 1 272 ? 4.15154 -16.48099 -10.84428 1.000 11.14489 264 ALA A N 1
ATOM 2123 C CA . ALA A 1 272 ? 3.35431 -17.48537 -10.13364 1.000 10.35263 264 ALA A CA 1
ATOM 2124 C C . ALA A 1 272 ? 3.97166 -18.87335 -10.25379 1.000 11.89918 264 ALA A C 1
ATOM 2125 O O . ALA A 1 272 ? 4.07481 -19.60064 -9.26302 1.000 11.93094 264 ALA A O 1
ATOM 2127 N N . LYS A 1 273 ? 4.37106 -19.25937 -11.47863 1.000 10.62125 265 LYS A N 1
ATOM 2128 C CA A LYS A 1 273 ? 4.97463 -20.57343 -11.71546 0.484 11.64768 265 LYS A CA 1
ATOM 2129 C CA B LYS A 1 273 ? 4.96758 -20.57108 -11.70617 0.516 11.64416 265 LYS A CA 1
ATOM 2130 C C . LYS A 1 273 ? 6.31178 -20.70101 -10.99093 1.000 11.66148 265 LYS A C 1
ATOM 2131 O O . LYS A 1 273 ? 6.57240 -21.69472 -10.30077 1.000 11.10803 265 LYS A O 1
ATOM 2142 N N . ARG A 1 274 ? 7.18355 -19.69493 -11.14341 1.000 10.27302 266 ARG A N 1
ATOM 2143 C CA . ARG A 1 274 ? 8.50399 -19.76061 -10.53352 1.000 10.54761 266 ARG A CA 1
ATOM 2144 C C . ARG A 1 274 ? 8.41214 -19.78108 -9.02285 1.000 9.72195 266 ARG A C 1
ATOM 2145 O O . ARG A 1 274 ? 9.14536 -20.52028 -8.36390 1.000 11.51621 266 ARG A O 1
ATOM 2153 N N . ASN A 1 275 ? 7.55369 -18.93087 -8.45559 1.000 11.71007 267 ASN A N 1
ATOM 2154 C CA . ASN A 1 275 ? 7.46701 -18.83077 -7.00214 1.000 9.80358 267 ASN A CA 1
ATOM 2155 C C . ASN A 1 275 ? 6.80112 -20.06754 -6.42198 1.000 11.56433 267 ASN A C 1
ATOM 2156 O O . ASN A 1 275 ? 7.21511 -20.55033 -5.36116 1.000 11.60726 267 ASN A O 1
ATOM 2161 N N . ALA A 1 276 ? 5.78778 -20.62042 -7.10985 1.000 10.77338 268 ALA A N 1
ATOM 2162 C CA . ALA A 1 276 ? 5.21448 -21.88428 -6.64635 1.000 10.16715 268 ALA A CA 1
ATOM 2163 C C . ALA A 1 276 ? 6.28391 -22.96980 -6.64994 1.000 12.99810 268 ALA A C 1
ATOM 2164 O O . ALA A 1 276 ? 6.36942 -23.77637 -5.71406 1.000 12.70162 268 ALA A O 1
ATOM 2166 N N . ALA A 1 277 ? 7.16176 -22.96003 -7.66047 1.000 10.74616 269 ALA A N 1
ATOM 2167 C CA . ALA A 1 277 ? 8.16523 -24.01822 -7.75892 1.000 10.96766 269 ALA A CA 1
ATOM 2168 C C . ALA A 1 277 ? 9.25217 -23.85265 -6.69285 1.000 12.95839 269 ALA A C 1
ATOM 2169 O O . ALA A 1 277 ? 9.70995 -24.84265 -6.11045 1.000 11.75560 269 ALA A O 1
ATOM 2171 N N . LYS A 1 278 ? 9.67259 -22.61266 -6.41527 1.000 10.34886 270 LYS A N 1
ATOM 2172 C CA . LYS A 1 278 ? 10.69515 -22.39641 -5.38493 1.000 8.85052 270 LYS A CA 1
ATOM 2173 C C . LYS A 1 278 ? 10.16934 -22.80996 -4.03136 1.000 9.78964 270 LYS A C 1
ATOM 2174 O O . LYS A 1 278 ? 10.84624 -23.50846 -3.27110 1.000 11.06931 270 LYS A O 1
ATOM 2180 N N . ALA A 1 279 ? 8.94568 -22.37460 -3.71969 1.000 9.83720 271 ALA A N 1
ATOM 2181 C CA . ALA A 1 279 ? 8.37481 -22.70829 -2.41517 1.000 9.26858 271 ALA A CA 1
ATOM 2182 C C . ALA A 1 279 ? 8.14027 -24.20384 -2.28864 1.000 12.36754 271 ALA A C 1
ATOM 2183 O O . ALA A 1 279 ? 8.38616 -24.78237 -1.21729 1.000 12.05045 271 ALA A O 1
ATOM 2185 N N . ALA A 1 280 ? 7.67920 -24.86092 -3.36392 1.000 10.17551 272 ALA A N 1
ATOM 2186 C CA . ALA A 1 280 ? 7.43677 -26.30116 -3.27020 1.000 11.38962 272 ALA A CA 1
ATOM 2187 C C . ALA A 1 280 ? 8.73044 -27.04262 -2.97488 1.000 11.43994 272 ALA A C 1
ATOM 2188 O O . ALA A 1 280 ? 8.73476 -28.02790 -2.22501 1.000 11.97857 272 ALA A O 1
ATOM 2190 N N . LEU A 1 281 ? 9.84280 -26.59274 -3.55775 1.000 10.98889 273 LEU A N 1
ATOM 2191 C CA . LEU A 1 281 ? 11.12404 -27.24394 -3.27933 1.000 10.03734 273 LEU A CA 1
ATOM 2192 C C . LEU A 1 281 ? 11.49369 -27.12176 -1.80988 1.000 10.60607 273 LEU A C 1
ATOM 2193 O O . LEU A 1 281 ? 11.90583 -28.10358 -1.18477 1.000 11.65741 273 LEU A O 1
ATOM 2198 N N . VAL A 1 282 ? 11.43133 -25.89713 -1.26800 1.000 9.94076 274 VAL A N 1
ATOM 2199 C CA . VAL A 1 282 ? 11.84558 -25.66634 0.12024 1.000 8.68794 274 VAL A CA 1
ATOM 2200 C C . VAL A 1 282 ? 10.88894 -26.34315 1.10525 1.000 9.76497 274 VAL A C 1
ATOM 2201 O O . VAL A 1 282 ? 11.34165 -27.01097 2.04029 1.000 9.57621 274 VAL A O 1
ATOM 2205 N N . TYR A 1 283 ? 9.55511 -26.19805 0.92395 1.000 10.00042 275 TYR A N 1
ATOM 2206 C CA . TYR A 1 283 ? 8.64703 -26.92096 1.82061 1.000 9.61570 275 TYR A CA 1
ATOM 2207 C C . TYR A 1 283 ? 8.78094 -28.43519 1.64951 1.000 10.06506 275 TYR A C 1
ATOM 2208 O O . TYR A 1 283 ? 8.56902 -29.19510 2.61214 1.000 11.70692 275 TYR A O 1
ATOM 2217 N N . GLY A 1 284 ? 9.10778 -28.90724 0.43990 1.000 11.18328 276 GLY A N 1
ATOM 2218 C CA . GLY A 1 284 ? 9.38894 -30.33064 0.27131 1.000 11.00871 276 GLY A CA 1
ATOM 2219 C C . GLY A 1 284 ? 10.55511 -30.79603 1.13696 1.000 13.52995 276 GLY A C 1
ATOM 2220 O O . GLY A 1 284 ? 10.47930 -31.83843 1.79204 1.000 14.93410 276 GLY A O 1
ATOM 2221 N N . ALA A 1 285 ? 11.63963 -30.01534 1.15695 1.000 12.31662 277 ALA A N 1
ATOM 2222 C CA . ALA A 1 285 ? 12.79204 -30.34059 2.00279 1.000 12.45030 277 ALA A CA 1
ATOM 2223 C C . ALA A 1 285 ? 12.42588 -30.29719 3.48200 1.000 12.96494 277 ALA A C 1
ATOM 2224 O O . ALA A 1 285 ? 12.86490 -31.14126 4.26900 1.000 13.32340 277 ALA A O 1
ATOM 2226 N N . ILE A 1 286 ? 11.62068 -29.33402 3.88580 1.000 10.61569 278 ILE A N 1
ATOM 2227 C CA . ILE A 1 286 ? 11.16046 -29.28296 5.27644 1.000 10.26806 278 ILE A CA 1
ATOM 2228 C C . ILE A 1 286 ? 10.26335 -30.47407 5.60440 1.000 9.88242 278 ILE A C 1
ATOM 2229 O O . ILE A 1 286 ? 10.45322 -31.18132 6.61187 1.000 13.22486 278 ILE A O 1
ATOM 2234 N N . ASP A 1 287 ? 9.26026 -30.71155 4.75654 1.000 11.58552 279 ASP A N 1
ATOM 2235 C CA . ASP A 1 287 ? 8.25656 -31.72250 5.05890 1.000 12.26120 279 ASP A CA 1
ATOM 2236 C C . ASP A 1 287 ? 8.80624 -33.13378 5.01062 1.000 13.02432 279 ASP A C 1
ATOM 2237 O O . ASP A 1 287 ? 8.26466 -34.02685 5.67835 1.000 14.13725 279 ASP A O 1
ATOM 2242 N N . GLY A 1 288 ? 9.86381 -33.36607 4.23223 1.000 15.70146 280 GLY A N 1
ATOM 2243 C CA . GLY A 1 288 ? 10.45451 -34.68896 4.17992 1.000 15.40920 280 GLY A CA 1
ATOM 2244 C C . GLY A 1 288 ? 11.52028 -34.95478 5.21132 1.000 15.30112 280 GLY A C 1
ATOM 2245 O O . GLY A 1 288 ? 12.12191 -36.03352 5.19108 1.000 17.99453 280 GLY A O 1
ATOM 2246 N N . SER A 1 289 ? 11.75821 -34.03013 6.13031 1.000 12.32698 281 SER A N 1
ATOM 2247 C CA . SER A 1 289 ? 12.95666 -34.10291 6.96295 1.000 13.13358 281 SER A CA 1
ATOM 2248 C C . SER A 1 289 ? 12.75990 -34.86788 8.26552 1.000 15.77235 281 SER A C 1
ATOM 2249 O O . SER A 1 289 ? 13.68124 -34.89128 9.08706 1.000 18.19032 281 SER A O 1
ATOM 2252 N N . GLY A 1 290 ? 11.58002 -35.43598 8.50252 1.000 16.34657 282 GLY A N 1
ATOM 2253 C CA . GLY A 1 290 ? 11.36213 -36.15968 9.74646 1.000 18.06399 282 GLY A CA 1
ATOM 2254 C C . GLY A 1 290 ? 11.33954 -35.26920 10.96523 1.000 18.75992 282 GLY A C 1
ATOM 2255 O O . GLY A 1 290 ? 11.64592 -35.73929 12.06970 1.000 23.35373 282 GLY A O 1
ATOM 2256 N N . GLY A 1 291 ? 10.98157 -33.99412 10.80005 1.000 16.52828 283 GLY A N 1
ATOM 2257 C CA . GLY A 1 291 ? 10.98011 -33.04786 11.89032 1.000 19.48610 283 GLY A CA 1
ATOM 2258 C C . GLY A 1 291 ? 12.31093 -32.35850 12.13863 1.000 17.55814 283 GLY A C 1
ATOM 2259 O O . GLY A 1 291 ? 12.38401 -31.48664 13.00500 1.000 19.72037 283 GLY A O 1
ATOM 2260 N N . PHE A 1 292 ? 13.35239 -32.69934 11.38581 1.000 15.85578 284 PHE A N 1
ATOM 2261 C CA . PHE A 1 292 ? 14.65020 -32.05381 11.55980 1.000 14.67577 284 PHE A CA 1
ATOM 2262 C C . PHE A 1 292 ? 14.58568 -30.57352 11.19702 1.000 15.48082 284 PHE A C 1
ATOM 2263 O O . PHE A 1 292 ? 15.19270 -29.73106 11.86848 1.000 13.54510 284 PHE A O 1
ATOM 2271 N N . TYR A 1 293 ? 13.87115 -30.22643 10.12296 1.000 12.55357 285 TYR A N 1
ATOM 2272 C CA . TYR A 1 293 ? 13.51429 -28.83370 9.85709 1.000 9.78281 285 TYR A CA 1
ATOM 2273 C C . TYR A 1 293 ? 12.04042 -28.68620 10.20726 1.000 15.31830 285 TYR A C 1
ATOM 2274 O O . TYR A 1 293 ? 11.21290 -29.44891 9.70314 1.000 17.93404 285 TYR A O 1
ATOM 2283 N N . ARG A 1 294 ? 11.73081 -27.75083 11.10930 1.000 11.58152 286 ARG A N 1
ATOM 2284 C CA . ARG A 1 294 ? 10.39558 -27.59333 11.68482 1.000 13.55354 286 ARG A CA 1
ATOM 2285 C C . ARG A 1 294 ? 9.78137 -26.31812 11.11277 1.000 14.05635 286 ARG A C 1
ATOM 2286 O O . ARG A 1 294 ? 10.37192 -25.24895 11.23473 1.000 14.79969 286 ARG A O 1
ATOM 2294 N N . ASN A 1 295 ? 8.60265 -26.42910 10.50431 1.000 14.33873 287 ASN A N 1
ATOM 2295 C CA . ASN A 1 295 ? 7.78577 -25.24689 10.19100 1.000 12.71730 287 ASN A CA 1
ATOM 2296 C C . ASN A 1 295 ? 6.36682 -25.60357 10.61267 1.000 15.61444 287 ASN A C 1
ATOM 2297 O O . ASN A 1 295 ? 5.85159 -26.63966 10.19048 1.000 20.02028 287 ASN A O 1
ATOM 2302 N N . GLU A 1 296 ? 5.76206 -24.78664 11.46507 1.000 17.08698 288 GLU A N 1
ATOM 2303 C CA . GLU A 1 296 ? 4.47238 -25.12290 12.06611 1.000 22.18296 288 GLU A CA 1
ATOM 2304 C C . GLU A 1 296 ? 3.29174 -24.39648 11.43126 1.000 16.85149 288 GLU A C 1
ATOM 2305 O O . GLU A 1 296 ? 2.15053 -24.55862 11.91808 1.000 20.19728 288 GLU A O 1
ATOM 2311 N N . VAL A 1 297 ? 3.51449 -23.65089 10.35081 1.000 14.54426 289 VAL A N 1
ATOM 2312 C CA . VAL A 1 297 ? 2.42006 -22.90545 9.73124 1.000 16.44853 289 VAL A CA 1
ATOM 2313 C C . VAL A 1 297 ? 1.54105 -23.88126 8.95582 1.000 15.66366 289 VAL A C 1
ATOM 2314 O O . VAL A 1 297 ? 2.05112 -24.74258 8.21846 1.000 18.12815 289 VAL A O 1
ATOM 2318 N N . ALA A 1 298 ? 0.22806 -23.77332 9.15097 1.000 16.93431 290 ALA A N 1
ATOM 2319 C CA . ALA A 1 298 ? -0.72747 -24.62692 8.43928 1.000 19.33754 290 ALA A CA 1
ATOM 2320 C C . ALA A 1 298 ? -0.53221 -24.48430 6.93266 1.000 20.01188 290 ALA A C 1
ATOM 2321 O O . ALA A 1 298 ? -0.27060 -23.38677 6.42580 1.000 17.35817 290 ALA A O 1
ATOM 2323 N N . TYR A 1 299 ? -0.66443 -25.59948 6.20010 1.000 17.30093 291 TYR A N 1
ATOM 2324 C CA A TYR A 1 299 ? -0.29182 -25.60510 4.78497 0.189 18.01358 291 TYR A CA 1
ATOM 2325 C CA B TYR A 1 299 ? -0.26277 -25.58206 4.79216 0.811 17.90319 291 TYR A CA 1
ATOM 2326 C C . TYR A 1 299 ? -1.02232 -24.51823 4.00621 1.000 17.05372 291 TYR A C 1
ATOM 2327 O O . TYR A 1 299 ? -0.44118 -23.86216 3.13025 1.000 19.48675 291 TYR A O 1
ATOM 2337 N N . ALA A 1 300 ? -2.30436 -24.29965 4.31694 1.000 19.27782 292 ALA A N 1
ATOM 2338 C CA . ALA A 1 300 ? -3.06284 -23.35008 3.51568 1.000 18.21482 292 ALA A CA 1
ATOM 2339 C C . ALA A 1 300 ? -2.61720 -21.90839 3.72639 1.000 19.85748 292 ALA A C 1
ATOM 2340 O O . ALA A 1 300 ? -3.01862 -21.04540 2.94212 1.000 21.29441 292 ALA A O 1
ATOM 2342 N N . ALA A 1 301 ? -1.79735 -21.63961 4.74830 1.000 15.62406 293 ALA A N 1
ATOM 2343 C CA . ALA A 1 301 ? -1.35521 -20.28476 5.06346 1.000 15.99809 293 ALA A CA 1
ATOM 2344 C C . ALA A 1 301 ? 0.13860 -20.11907 4.83392 1.000 15.14300 293 ALA A C 1
ATOM 2345 O O . ALA A 1 301 ? 0.69916 -19.05735 5.14283 1.000 14.41576 293 ALA A O 1
ATOM 2347 N N . ARG A 1 302 ? 0.80433 -21.14264 4.31759 1.000 13.43621 294 ARG A N 1
ATOM 2348 C CA . ARG A 1 302 ? 2.25351 -21.08342 4.14228 1.000 10.33069 294 ARG A CA 1
ATOM 2349 C C . ARG A 1 302 ? 2.65860 -20.08712 3.05613 1.000 12.61543 294 ARG A C 1
ATOM 2350 O O . ARG A 1 302 ? 2.24385 -20.20035 1.89564 1.000 14.86742 294 ARG A O 1
ATOM 2358 N N . SER A 1 303 ? 3.50611 -19.13558 3.43291 1.000 10.28826 295 SER A N 1
ATOM 2359 C CA . SER A 1 303 ? 4.03055 -18.16862 2.46643 1.000 11.07653 295 SER A CA 1
ATOM 2360 C C . SER A 1 303 ? 4.87482 -18.82788 1.37834 1.000 14.43100 295 SER A C 1
ATOM 2361 O O . SER A 1 303 ? 5.69693 -19.71977 1.63354 1.000 11.70766 295 SER A O 1
ATOM 2364 N N . ARG A 1 304 ? 4.67854 -18.36612 0.13739 1.000 9.83856 296 ARG A N 1
ATOM 2365 C CA . ARG A 1 304 ? 5.59488 -18.73298 -0.93909 1.000 12.29009 296 ARG A CA 1
ATOM 2366 C C . ARG A 1 304 ? 6.84541 -17.86033 -0.94320 1.000 11.62875 296 ARG A C 1
ATOM 2367 O O . ARG A 1 304 ? 7.86404 -18.22541 -1.57743 1.000 13.63743 296 ARG A O 1
ATOM 2375 N N . MET A 1 305 ? 6.78153 -16.71425 -0.26838 1.000 9.30273 297 MET A N 1
ATOM 2376 C CA . MET A 1 305 ? 7.79051 -15.67039 -0.40895 1.000 10.43766 297 MET A CA 1
ATOM 2377 C C . MET A 1 305 ? 8.80274 -15.63077 0.72655 1.000 10.62723 297 MET A C 1
ATOM 2378 O O . MET A 1 305 ? 9.95075 -15.26014 0.49809 1.000 12.48526 297 MET A O 1
ATOM 2383 N N . ASN A 1 306 ? 8.43797 -16.05378 1.93403 1.000 10.59284 298 ASN A N 1
ATOM 2384 C CA . ASN A 1 306 ? 9.32925 -16.01764 3.08815 1.000 9.88836 298 ASN A CA 1
ATOM 2385 C C . ASN A 1 306 ? 9.06747 -17.29452 3.87717 1.000 9.21056 298 ASN A C 1
ATOM 2386 O O . ASN A 1 306 ? 7.96050 -17.50852 4.36537 1.000 11.67838 298 ASN A O 1
ATOM 2391 N N . ILE A 1 307 ? 10.06742 -18.15719 3.96929 1.000 8.97615 299 ILE A N 1
ATOM 2392 C CA . ILE A 1 307 ? 9.87655 -19.49879 4.50497 1.000 10.01941 299 ILE A CA 1
ATOM 2393 C C . ILE A 1 307 ? 10.77668 -19.66865 5.72134 1.000 11.99654 299 ILE A C 1
ATOM 2394 O O . ILE A 1 307 ? 11.98664 -19.89762 5.58067 1.000 11.24243 299 ILE A O 1
ATOM 2399 N N . PRO A 1 308 ? 10.22410 -19.55186 6.93317 1.000 10.15724 300 PRO A N 1
ATOM 2400 C CA . PRO A 1 308 ? 10.99539 -19.79441 8.15959 1.000 12.39290 300 PRO A CA 1
ATOM 2401 C C . PRO A 1 308 ? 10.96659 -21.25767 8.54896 1.000 14.52774 300 PRO A C 1
ATOM 2402 O O . PRO A 1 308 ? 10.01059 -21.97908 8.27683 1.000 12.75732 300 PRO A O 1
ATOM 2406 N N . PHE A 1 309 ? 12.05820 -21.69526 9.16595 1.000 10.78797 301 PHE A N 1
ATOM 2407 C CA . PHE A 1 309 ? 12.06175 -23.04757 9.71427 1.000 10.32562 301 PHE A CA 1
ATOM 2408 C C . PHE A 1 309 ? 13.10658 -23.10872 10.81202 1.000 11.88673 301 PHE A C 1
ATOM 2409 O O . PHE A 1 309 ? 13.95536 -22.22604 10.93224 1.000 10.92398 301 PHE A O 1
ATOM 2417 N N . PHE A 1 310 ? 13.01038 -24.15581 11.62955 1.000 11.82966 302 PHE A N 1
ATOM 2418 C CA . PHE A 1 310 ? 13.84758 -24.27004 12.81988 1.000 11.88952 302 PHE A CA 1
ATOM 2419 C C . PHE A 1 310 ? 14.54433 -25.61528 12.86217 1.000 11.36252 302 PHE A C 1
ATOM 2420 O O . PHE A 1 310 ? 13.93049 -26.64359 12.57823 1.000 12.90717 302 PHE A O 1
ATOM 2428 N N . LEU A 1 311 ? 15.82595 -25.58850 13.20302 1.000 12.20408 303 LEU A N 1
ATOM 2429 C CA . LEU A 1 311 ? 16.60738 -26.79787 13.46913 1.000 11.79700 303 LEU A CA 1
ATOM 2430 C C . LEU A 1 311 ? 16.21741 -27.33772 14.83831 1.000 12.78193 303 LEU A C 1
ATOM 2431 O O . LEU A 1 311 ? 15.48373 -26.68801 15.59098 1.000 14.48071 303 LEU A O 1
ATOM 2436 N N . PRO A 1 312 ? 16.68960 -28.53223 15.22008 1.000 12.27859 304 PRO A N 1
ATOM 2437 C CA . PRO A 1 312 ? 16.23547 -29.08912 16.50952 1.000 12.68971 304 PRO A CA 1
ATOM 2438 C C . PRO A 1 312 ? 16.63594 -28.24148 17.71357 1.000 14.95642 304 PRO A C 1
ATOM 2439 O O . PRO A 1 312 ? 15.99653 -28.34698 18.77602 1.000 17.50253 304 PRO A O 1
ATOM 2443 N N . ASP A 1 313 ? 17.67105 -27.41358 17.59532 1.000 16.64477 305 ASP A N 1
ATOM 2444 C CA . ASP A 1 313 ? 17.98245 -26.45683 18.64391 1.000 15.18534 305 ASP A CA 1
ATOM 2445 C C . ASP A 1 313 ? 18.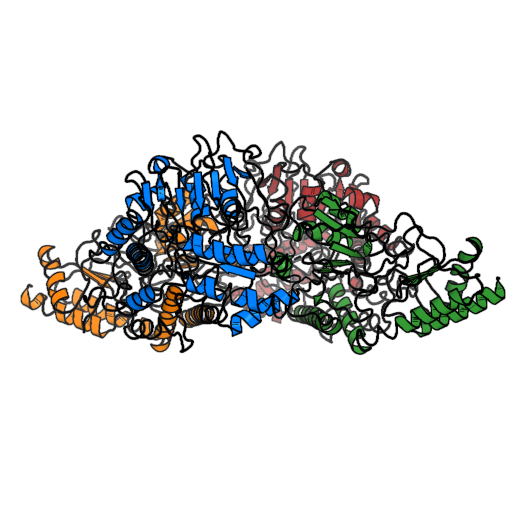69704 -25.25155 18.03792 1.000 16.34735 305 ASP A C 1
ATOM 2446 O O . ASP A 1 313 ? 19.07757 -25.22805 16.85104 1.000 13.49430 305 ASP A O 1
ATOM 2451 N N . ALA A 1 314 ? 18.81137 -24.21263 18.87356 1.000 16.89231 306 ALA A N 1
ATOM 2452 C CA . ALA A 1 314 ? 19.34642 -22.94272 18.43033 1.000 15.83436 306 ALA A CA 1
ATOM 2453 C C . ALA A 1 314 ? 20.82115 -23.04143 18.08617 1.000 14.49741 306 ALA A C 1
ATOM 2454 O O . ALA A 1 314 ? 21.30710 -22.27519 17.24608 1.000 14.73276 306 ALA A O 1
ATOM 2456 N N . GLU A 1 315 ? 21.54307 -23.96642 18.71005 1.000 14.67825 307 GLU A N 1
ATOM 2457 C CA . GLU A 1 315 ? 22.92758 -24.17891 18.30513 1.000 14.52309 307 GLU A CA 1
ATOM 2458 C C . GLU A 1 315 ? 23.00989 -24.67846 16.86210 1.000 12.54050 307 GLU A C 1
ATOM 2459 O O . GLU A 1 315 ? 23.83942 -24.19601 16.07648 1.000 13.45793 307 GLU A O 1
ATOM 2465 N N . LEU A 1 316 ? 22.13534 -25.60600 16.47777 1.000 12.93398 308 LEU A N 1
ATOM 2466 C CA . LEU A 1 316 ? 22.12951 -26.05902 15.09130 1.000 14.58076 308 LEU A CA 1
ATOM 2467 C C . LEU A 1 316 ? 21.59837 -24.97892 14.14974 1.000 13.05267 308 LEU A C 1
ATOM 2468 O O . LEU A 1 316 ? 22.04511 -24.89414 13.00139 1.000 11.96618 308 LEU A O 1
ATOM 2473 N N . ASP A 1 317 ? 20.66453 -24.12483 14.60901 1.000 13.00600 309 ASP A N 1
ATOM 2474 C CA . ASP A 1 317 ? 20.30748 -22.97263 13.78039 1.000 12.95565 309 ASP A CA 1
ATOM 2475 C C . ASP A 1 317 ? 21.53900 -22.15324 13.44625 1.000 12.16116 309 ASP A C 1
ATOM 2476 O O . ASP A 1 317 ? 21.71614 -21.72136 12.29909 1.000 13.03859 309 ASP A O 1
ATOM 2481 N N . ALA A 1 318 ? 22.39533 -21.90782 14.44846 1.000 12.10183 310 ALA A N 1
ATOM 2482 C CA . ALA A 1 318 ? 23.57360 -21.09914 14.19212 1.000 11.62267 310 ALA A CA 1
ATOM 2483 C C . ALA A 1 318 ? 24.54743 -21.81422 13.27239 1.000 13.46621 310 ALA A C 1
ATOM 2484 O O . ALA A 1 318 ? 25.13333 -21.18935 12.38090 1.000 12.55787 310 ALA A O 1
ATOM 2486 N N . ARG A 1 319 ? 24.68162 -23.12597 13.41831 1.000 11.33019 311 ARG A N 1
ATOM 2487 C CA . ARG A 1 319 ? 25.54049 -23.86187 12.48890 1.000 11.67547 311 ARG A CA 1
ATOM 2488 C C . ARG A 1 319 ? 24.96190 -23.81391 11.07960 1.000 12.78633 311 ARG A C 1
ATOM 2489 O O . ARG A 1 319 ? 25.69731 -23.67874 10.09858 1.000 12.21969 311 ARG A O 1
ATOM 2497 N N . PHE A 1 320 ? 23.62849 -23.87931 10.95346 1.000 12.64940 312 PHE A N 1
ATOM 2498 C CA . PHE A 1 320 ? 23.03296 -23.80843 9.61855 1.000 10.28456 312 PHE A CA 1
ATOM 2499 C C . PHE A 1 320 ? 23.33729 -22.47021 8.95365 1.000 11.83216 312 PHE A C 1
ATOM 2500 O O . PHE A 1 320 ? 23.79296 -22.42153 7.80122 1.000 10.98788 312 PHE A O 1
ATOM 2508 N N . VAL A 1 321 ? 23.10301 -21.36078 9.67415 1.000 10.37659 313 VAL A N 1
ATOM 2509 C CA . VAL A 1 321 ? 23.40466 -20.04935 9.09081 1.000 10.33593 313 VAL A CA 1
ATOM 2510 C C . VAL A 1 321 ? 24.86998 -19.97611 8.65582 1.000 13.36088 313 VAL A C 1
ATOM 2511 O O . VAL A 1 321 ? 25.19412 -19.52762 7.54944 1.000 14.11399 313 VAL A O 1
ATOM 2515 N N . ALA A 1 322 ? 25.77486 -20.39554 9.53417 1.000 12.56649 314 ALA A N 1
ATOM 2516 C CA . ALA A 1 322 ? 27.20132 -20.22192 9.25751 1.000 12.44853 314 ALA A CA 1
ATOM 2517 C C . ALA A 1 322 ? 27.67241 -21.13100 8.12530 1.000 13.94040 314 ALA A C 1
ATOM 2518 O O . ALA A 1 322 ? 28.38817 -20.69551 7.22372 1.000 14.45852 314 ALA A O 1
ATOM 2520 N N . GLU A 1 323 ? 27.28110 -22.40572 8.14700 1.000 10.91195 315 GLU A N 1
ATOM 2521 C CA . GLU A 1 323 ? 27.71578 -23.29393 7.07701 1.000 13.25276 315 GLU A CA 1
ATOM 2522 C C . GLU A 1 323 ? 27.07029 -22.91776 5.75199 1.000 12.08651 315 GLU A C 1
ATOM 2523 O O . GLU A 1 323 ? 27.68848 -23.06918 4.69678 1.000 15.30769 315 GLU A O 1
ATOM 2529 N N . ALA A 1 324 ? 25.83268 -22.40455 5.78630 1.000 10.56092 316 ALA A N 1
ATOM 2530 C CA . ALA A 1 324 ? 25.20092 -21.97237 4.54528 1.000 10.80030 316 ALA A CA 1
ATOM 2531 C C . ALA A 1 324 ? 25.93020 -20.78266 3.95885 1.000 14.19578 316 ALA A C 1
ATOM 2532 O O . ALA A 1 324 ? 26.13789 -20.71501 2.74320 1.000 16.55684 316 ALA A O 1
ATOM 2534 N N . LYS A 1 325 ? 26.31263 -19.83100 4.81280 1.000 14.57274 317 LYS A N 1
ATOM 2535 C CA . LYS A 1 325 ? 27.05628 -18.65927 4.35722 1.000 15.99567 317 LYS A CA 1
ATOM 2536 C C . LYS A 1 325 ? 28.33415 -19.08299 3.65950 1.000 18.50736 317 LYS A C 1
ATOM 2537 O O . LYS A 1 325 ? 28.66188 -18.58991 2.57183 1.000 18.03667 317 LYS A O 1
ATOM 2543 N N . ALA A 1 326 ? 29.06319 -20.01835 4.27649 1.000 17.06653 318 ALA A N 1
ATOM 2544 C CA . ALA A 1 326 ? 30.26653 -20.55065 3.66177 1.000 17.03917 318 ALA A CA 1
ATOM 2545 C C . ALA A 1 326 ? 29.97656 -21.27017 2.35651 1.000 18.86179 318 ALA A C 1
ATOM 2546 O O . ALA A 1 326 ? 30.86570 -21.34218 1.49884 1.000 22.32515 318 ALA A O 1
ATOM 2548 N N . ALA A 1 327 ? 28.75471 -21.77246 2.15596 1.000 20.55681 319 ALA A N 1
ATOM 2549 C CA . ALA A 1 327 ? 28.34707 -22.35565 0.88831 1.000 18.57424 319 ALA A CA 1
ATOM 2550 C C . ALA A 1 327 ? 27.79531 -21.32280 -0.09122 1.000 18.91102 319 ALA A C 1
ATOM 2551 O O . ALA A 1 327 ? 27.24805 -21.69816 -1.13432 1.000 23.36820 319 ALA A O 1
ATOM 2553 N N . GLY A 1 328 ? 27.90583 -20.03786 0.22614 1.000 18.08954 320 GLY A N 1
ATOM 2554 C CA . GLY A 1 328 ? 27.40628 -19.02348 -0.67485 1.000 18.02360 320 GLY A CA 1
ATOM 2555 C C . GLY A 1 328 ? 25.92781 -18.76533 -0.58276 1.000 18.72992 320 GLY A C 1
ATOM 2556 O O . GLY A 1 328 ? 25.35443 -18.20356 -1.51977 1.000 18.64574 320 GLY A O 1
ATOM 2557 N N . LEU A 1 329 ? 25.29215 -19.15254 0.52100 1.000 14.82192 321 LEU A N 1
ATOM 2558 C CA . LEU A 1 329 ? 23.85423 -18.98689 0.70725 1.000 11.88982 321 LEU A CA 1
ATOM 2559 C C . LEU A 1 329 ? 23.71558 -17.96347 1.82833 1.000 12.84299 321 LEU A C 1
ATOM 2560 O O . LEU A 1 329 ? 23.96658 -18.27470 2.99469 1.000 14.40236 321 LEU A O 1
ATOM 2565 N N . LEU A 1 330 ? 23.36272 -16.72584 1.46543 1.000 15.14359 322 LEU A N 1
ATOM 2566 C CA . LEU A 1 330 ? 23.51901 -15.59076 2.36389 1.000 12.59768 322 LEU A CA 1
ATOM 2567 C C . LEU A 1 330 ? 22.20318 -15.18499 3.03815 1.000 13.54143 322 LEU A C 1
ATOM 2568 O O . LEU A 1 330 ? 21.10523 -15.39386 2.50560 1.000 13.51211 322 LEU A O 1
ATOM 2573 N N . ALA A 1 331 ? 22.34907 -14.54579 4.21451 1.000 15.01341 323 ALA A N 1
ATOM 2574 C CA . ALA A 1 331 ? 21.24892 -13.82766 4.86893 1.000 13.96054 323 ALA A CA 1
ATOM 2575 C C . ALA A 1 331 ? 20.07767 -14.75033 5.20627 1.000 13.75527 323 ALA A C 1
ATOM 2576 O O . ALA A 1 331 ? 18.90658 -14.38361 5.06622 1.000 15.16777 323 ALA A O 1
ATOM 2578 N N . LEU A 1 332 ? 20.39744 -15.94629 5.69573 1.000 12.25239 324 LEU A N 1
ATOM 2579 C CA . LEU A 1 332 ? 19.39909 -16.94228 6.05354 1.000 11.43439 324 LEU A CA 1
ATOM 2580 C C . LEU A 1 332 ? 18.98718 -16.89145 7.52528 1.000 12.15051 324 LEU A C 1
ATOM 2581 O O . LEU A 1 332 ? 18.05336 -17.60837 7.89686 1.000 13.40069 324 LEU A O 1
ATOM 2586 N N . LYS A 1 333 ? 19.61518 -16.04854 8.36189 1.000 12.04704 325 LYS A N 1
ATOM 2587 C CA . LYS A 1 333 ? 19.22064 -16.02126 9.77509 1.000 11.05484 325 LYS A CA 1
ATOM 2588 C C . LYS A 1 333 ? 17.79849 -15.48905 9.90950 1.000 12.64500 325 LYS A C 1
ATOM 2589 O O . LYS A 1 333 ? 17.43337 -14.48424 9.29279 1.000 15.00125 325 LYS A O 1
ATOM 2595 N N . GLY A 1 334 ? 16.98829 -16.15983 10.72192 1.000 14.39592 326 GLY A N 1
ATOM 2596 C CA . GLY A 1 334 ? 15.63817 -15.67544 10.97887 1.000 12.34428 326 GLY A CA 1
ATOM 2597 C C . GLY A 1 334 ? 15.61791 -14.31760 11.66795 1.000 13.16414 326 GLY A C 1
ATOM 2598 O O . GLY A 1 334 ? 16.60456 -13.85800 12.24784 1.000 15.62422 326 GLY A O 1
ATOM 2599 N N . HIS A 1 335 ? 14.44730 -13.67496 11.63498 1.000 10.65024 327 HIS A N 1
ATOM 2600 C CA . HIS A 1 335 ? 14.29278 -12.41241 12.34533 1.000 11.59377 327 HIS A CA 1
ATOM 2601 C C . HIS A 1 335 ? 14.60039 -12.60759 13.82348 1.000 15.24877 327 HIS A C 1
ATOM 2602 O O . HIS A 1 335 ? 14.28555 -13.65472 14.38792 1.000 16.32787 327 HIS A O 1
ATOM 2609 N N . LYS A 1 336 ? 15.23470 -11.59792 14.43575 1.000 16.82632 328 LYS A N 1
ATOM 2610 C CA . LYS A 1 336 ? 15.65857 -11.69270 15.83425 1.000 20.26862 328 LYS A CA 1
ATOM 2611 C C . LYS A 1 336 ? 14.52293 -12.08176 16.76978 1.000 20.62721 328 LYS A C 1
ATOM 2612 O O . LYS A 1 336 ? 14.75324 -12.80340 17.74881 1.000 19.58338 328 LYS A O 1
ATOM 2614 N N . VAL A 1 337 ? 13.29633 -11.63683 16.48510 1.000 17.97790 329 VAL A N 1
ATOM 2615 C CA . VAL A 1 337 ? 12.19520 -11.90845 17.41892 1.000 18.80076 329 VAL A CA 1
ATOM 2616 C C . VAL A 1 337 ? 11.75285 -13.36772 17.41430 1.000 21.87598 329 VAL A C 1
ATOM 2617 O O . VAL A 1 337 ? 11.11435 -13.81476 18.37887 1.000 23.79082 329 VAL A O 1
ATOM 2621 N N . VAL A 1 338 ? 12.08969 -14.14012 16.38659 1.000 17.06610 330 VAL A N 1
ATOM 2622 C CA . VAL A 1 338 ? 11.72149 -15.55028 16.35916 1.000 17.89914 330 VAL A CA 1
ATOM 2623 C C . VAL A 1 338 ? 12.91209 -16.48363 16.32635 1.000 18.27567 330 VAL A C 1
ATOM 2624 O O . VAL A 1 338 ? 12.76651 -17.65405 16.73545 1.000 18.30906 330 VAL A O 1
ATOM 2628 N N . GLY A 1 339 ? 14.07209 -16.03609 15.87621 1.000 16.24766 331 GLY A N 1
ATOM 2629 C CA . GLY A 1 339 ? 15.18634 -16.95886 15.76659 1.000 15.30941 331 GLY A CA 1
ATOM 2630 C C . GLY A 1 339 ? 15.01489 -17.84858 14.54657 1.000 14.08537 331 GLY A C 1
ATOM 2631 O O . GLY A 1 339 ? 14.30884 -17.51584 13.59063 1.000 12.28502 331 GLY A O 1
ATOM 2632 N N . GLY A 1 340 ? 15.67188 -18.99924 14.58602 1.000 11.60076 332 GLY A N 1
ATOM 2633 C CA . GLY A 1 340 ? 15.57348 -19.93975 13.47907 1.000 10.35983 332 GLY A CA 1
ATOM 2634 C C . GLY A 1 340 ? 16.20669 -19.45016 12.18158 1.000 10.64567 332 GLY A C 1
ATOM 2635 O O . GLY A 1 340 ? 17.12507 -18.61226 12.16756 1.000 12.51897 332 GLY A O 1
ATOM 2636 N N . ILE A 1 341 ? 15.70876 -20.01367 11.08722 1.000 10.06711 333 ILE A N 1
ATOM 2637 C CA . ILE A 1 341 ? 16.17974 -19.76843 9.72451 1.000 9.37722 333 ILE A CA 1
ATOM 2638 C C . ILE A 1 341 ? 15.04286 -19.10506 8.94981 1.000 9.84823 333 ILE A C 1
ATOM 2639 O O . ILE A 1 341 ? 13.86901 -19.34806 9.24650 1.000 9.90527 333 ILE A O 1
ATOM 2644 N N . ARG A 1 342 ? 15.37384 -18.27594 7.94907 1.000 10.31282 334 ARG A N 1
ATOM 2645 C CA . ARG A 1 342 ? 14.33842 -17.73784 7.05750 1.000 10.40687 334 ARG A CA 1
ATOM 2646 C C . ARG A 1 342 ? 14.90626 -17.61368 5.64987 1.000 9.14838 334 ARG A C 1
ATOM 2647 O O . ARG A 1 342 ? 15.90906 -16.91068 5.43583 1.000 11.46581 334 ARG A O 1
ATOM 2655 N N . ALA A 1 343 ? 14.28386 -18.32530 4.68833 1.000 9.23076 335 ALA A N 1
ATOM 2656 C CA . ALA A 1 343 ? 14.66171 -18.25641 3.28272 1.000 8.40281 335 ALA A CA 1
ATOM 2657 C C . ALA A 1 343 ? 13.62588 -17.38673 2.59517 1.000 9.52863 335 ALA A C 1
ATOM 2658 O O . ALA A 1 343 ? 12.47850 -17.79765 2.44226 1.000 11.75771 335 ALA A O 1
ATOM 2660 N N . SER A 1 344 ? 14.04251 -16.19967 2.15238 1.000 9.20225 336 SER A N 1
ATOM 2661 C CA . SER A 1 344 ? 13.16457 -15.35674 1.35058 1.000 11.23211 336 SER A CA 1
ATOM 2662 C C . SER A 1 344 ? 13.42701 -15.60888 -0.12081 1.000 9.52796 336 SER A C 1
ATOM 2663 O O . SER A 1 344 ? 14.57236 -15.76103 -0.54448 1.000 11.40425 336 SER A O 1
ATOM 2666 N N . LEU A 1 345 ? 12.34408 -15.65444 -0.89807 1.000 9.22247 337 LEU A N 1
ATOM 2667 C CA . LEU A 1 345 ? 12.30703 -16.20992 -2.25778 1.000 9.61639 337 LEU A CA 1
ATOM 2668 C C . LEU A 1 345 ? 11.55846 -15.25046 -3.18197 1.000 12.76845 337 LEU A C 1
ATOM 2669 O O . LEU A 1 345 ? 10.60342 -15.60952 -3.87949 1.000 13.36477 337 LEU A O 1
ATOM 2674 N N . TYR A 1 346 ? 11.97577 -13.97724 -3.16100 1.000 11.48205 338 TYR A N 1
ATOM 2675 C CA . TYR A 1 346 ? 11.28579 -12.94310 -3.91792 1.000 9.87836 338 TYR A CA 1
ATOM 2676 C C . TYR A 1 346 ? 11.41971 -13.18758 -5.43389 1.000 12.10769 338 TYR A C 1
ATOM 2677 O O . TYR A 1 346 ? 12.11578 -14.08870 -5.90003 1.000 11.90198 338 TYR A O 1
ATOM 2686 N N . ASN A 1 347 ? 10.67670 -12.39687 -6.20867 1.000 12.39219 339 ASN A N 1
ATOM 2687 C CA . ASN A 1 347 ? 10.64224 -12.58968 -7.66080 1.000 12.02792 339 ASN A CA 1
ATOM 2688 C C . ASN A 1 347 ? 12.03181 -12.68948 -8.27333 1.000 11.13799 339 ASN A C 1
ATOM 2689 O O . ASN A 1 347 ? 12.24766 -13.47566 -9.20494 1.000 13.71912 339 ASN A O 1
ATOM 2694 N N . ALA A 1 348 ? 12.96272 -11.84360 -7.82445 1.000 11.77364 340 ALA A N 1
ATOM 2695 C CA . ALA A 1 348 ? 14.29649 -11.84439 -8.39718 1.000 11.71845 340 ALA A CA 1
ATOM 2696 C C . ALA A 1 348 ? 15.14018 -13.05706 -8.00189 1.000 12.82187 340 ALA A C 1
ATOM 2697 O O . ALA A 1 348 ? 16.22388 -13.24286 -8.57866 1.000 16.30901 340 ALA A O 1
ATOM 2699 N N . MET A 1 349 ? 14.69405 -13.86644 -7.05985 1.000 14.16726 341 MET A N 1
ATOM 2700 C CA . MET A 1 349 ? 15.44835 -15.06629 -6.68521 1.000 13.61937 341 MET A CA 1
ATOM 2701 C C . MET A 1 349 ? 15.16943 -16.16013 -7.70916 1.000 12.55212 341 MET A C 1
ATOM 2702 O O . MET A 1 349 ? 14.01729 -16.56142 -7.85707 1.000 14.06042 341 MET A O 1
ATOM 2707 N N . PRO A 1 350 ? 16.17488 -16.65245 -8.43961 1.000 14.37877 342 PRO A N 1
ATOM 2708 C CA . PRO A 1 350 ? 15.90255 -17.69269 -9.43984 1.000 16.73200 342 PRO A CA 1
ATOM 2709 C C . PRO A 1 350 ? 15.62291 -19.02838 -8.77707 1.000 14.53248 342 PRO A C 1
ATOM 2710 O O . PRO A 1 350 ? 15.99947 -19.27246 -7.62140 1.000 13.31541 342 PRO A O 1
ATOM 2714 N N . LEU A 1 351 ? 14.96639 -19.91068 -9.55014 1.000 14.37326 343 LEU A N 1
ATOM 2715 C CA . LEU A 1 351 ? 14.73966 -21.27851 -9.07073 1.000 13.28713 343 LEU A CA 1
ATOM 2716 C C . LEU A 1 351 ? 16.04470 -21.92066 -8.60690 1.000 14.88431 343 LEU A C 1
ATOM 2717 O O . LEU A 1 351 ? 16.05976 -22.65463 -7.60721 1.000 14.48144 343 LEU A O 1
ATOM 2722 N N . ALA A 1 352 ? 17.15795 -21.61518 -9.28543 1.000 15.87747 344 ALA A N 1
ATOM 2723 C CA . ALA A 1 352 ? 18.45120 -22.19146 -8.92999 1.000 15.02479 344 ALA A CA 1
ATOM 2724 C C . ALA A 1 352 ? 18.84719 -21.88379 -7.49284 1.000 14.34992 344 ALA A C 1
ATOM 2725 O O . ALA A 1 352 ? 19.58667 -22.66768 -6.87729 1.000 14.75175 344 ALA A O 1
ATOM 2727 N N . GLY A 1 353 ? 18.40175 -20.73737 -6.95675 1.000 12.92908 345 GLY A N 1
ATO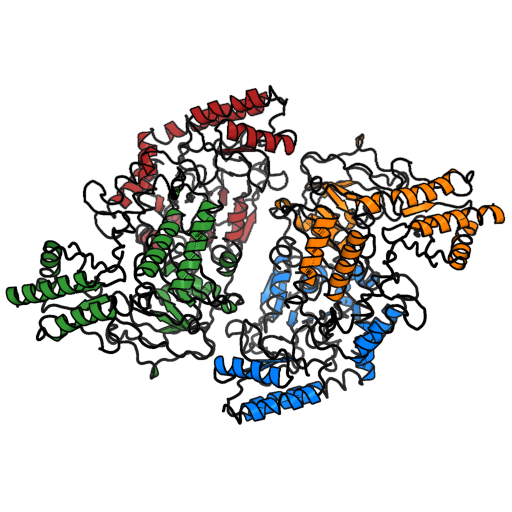M 2728 C CA . GLY A 1 353 ? 18.70334 -20.41848 -5.56934 1.000 11.42561 345 GLY A CA 1
ATOM 2729 C C . GLY A 1 353 ? 17.98776 -21.36082 -4.62031 1.000 11.73851 345 GLY A C 1
ATOM 2730 O O . GLY A 1 353 ? 18.56266 -21.81742 -3.62535 1.000 11.66057 345 GLY A O 1
ATOM 2731 N N . ALA A 1 354 ? 16.72300 -21.66489 -4.90919 1.000 10.67308 346 ALA A N 1
ATOM 2732 C CA . ALA A 1 354 ? 16.01300 -22.61699 -4.06126 1.000 10.76609 346 ALA A CA 1
ATOM 2733 C C . ALA A 1 354 ? 16.61694 -24.01249 -4.20383 1.000 11.79925 346 ALA A C 1
ATOM 2734 O O . ALA A 1 354 ? 16.76362 -24.73759 -3.20608 1.000 11.01062 346 ALA A O 1
ATOM 2736 N N . GLU A 1 355 ? 17.00344 -24.39270 -5.42776 1.000 11.43765 347 GLU A N 1
ATOM 2737 C CA . GLU A 1 355 ? 17.67036 -25.68316 -5.61536 1.000 11.63574 347 GLU A CA 1
ATOM 2738 C C . GLU A 1 355 ? 18.96119 -25.75321 -4.80400 1.000 14.57088 347 GLU A C 1
ATOM 2739 O O . GLU A 1 355 ? 19.24685 -26.77244 -4.16371 1.000 14.24406 347 GLU A O 1
ATOM 2745 N N . ALA A 1 356 ? 19.75922 -24.67484 -4.80683 1.000 13.01005 348 ALA A N 1
ATOM 2746 C CA . ALA A 1 356 ? 20.99096 -24.68837 -4.02664 1.000 11.76863 348 ALA A CA 1
ATOM 2747 C C . ALA A 1 356 ? 20.71886 -24.79604 -2.52939 1.000 13.56278 348 ALA A C 1
ATOM 2748 O O . ALA A 1 356 ? 21.45748 -25.47382 -1.80056 1.000 13.98821 348 ALA A O 1
ATOM 2750 N N . LEU A 1 357 ? 19.68250 -24.11256 -2.04832 1.000 10.93737 349 LEU A N 1
ATOM 2751 C CA . LEU A 1 357 ? 19.32218 -24.17621 -0.63852 1.000 8.92883 349 LEU A CA 1
ATOM 2752 C C . LEU A 1 357 ? 18.89839 -25.58688 -0.25755 1.000 10.29867 349 LEU A C 1
ATOM 2753 O O . LEU A 1 357 ? 19.30961 -26.10701 0.78784 1.000 10.07977 349 LEU A O 1
ATOM 2758 N N . VAL A 1 358 ? 18.06772 -26.22954 -1.09195 1.000 12.96796 350 VAL A N 1
ATOM 2759 C CA A VAL A 1 358 ? 17.57362 -27.56783 -0.76529 0.626 10.78285 350 VAL A CA 1
ATOM 2760 C CA B VAL A 1 358 ? 17.59759 -27.54715 -0.68332 0.374 10.79571 350 VAL A CA 1
ATOM 2761 C C . VAL A 1 358 ? 18.71114 -28.58535 -0.80588 1.000 12.65006 350 VAL A C 1
ATOM 2762 O O . VAL A 1 358 ? 18.76132 -29.52568 0.00015 1.000 13.95635 350 VAL A O 1
ATOM 2769 N N . ALA A 1 359 ? 19.66433 -28.41037 -1.73398 1.000 13.11490 351 ALA A N 1
ATOM 2770 C CA . ALA A 1 359 ? 20.81159 -29.31477 -1.73732 1.000 14.39283 351 ALA A CA 1
ATOM 2771 C C . ALA A 1 359 ? 21.63683 -29.11806 -0.47154 1.000 13.46787 351 ALA A C 1
ATOM 2772 O O . ALA A 1 359 ? 22.12217 -30.08535 0.12461 1.000 13.55235 351 ALA A O 1
ATOM 2774 N N . PHE A 1 360 ? 21.76210 -27.87340 -0.02870 1.000 11.63658 352 PHE A N 1
ATOM 2775 C CA . PHE A 1 360 ? 22.47776 -27.64085 1.22251 1.000 11.42588 352 PHE A CA 1
ATOM 2776 C C . PHE A 1 360 ? 21.69635 -28.20356 2.40371 1.000 12.48582 352 PHE A C 1
ATOM 2777 O O . PHE A 1 360 ? 22.28433 -28.80911 3.31118 1.000 12.40613 352 PHE A O 1
ATOM 2785 N N . MET A 1 361 ? 20.36524 -28.08286 2.38393 1.000 10.56939 353 MET A N 1
ATOM 2786 C CA . MET A 1 361 ? 19.56440 -28.64025 3.48154 1.000 9.14122 353 MET A CA 1
ATOM 2787 C C . MET A 1 361 ? 19.71285 -30.14656 3.56925 1.000 11.85707 353 MET A C 1
ATOM 2788 O O . MET A 1 361 ? 19.77713 -30.71501 4.66119 1.000 11.45198 353 MET A O 1
ATOM 2793 N N . ALA A 1 362 ? 19.79053 -30.81410 2.42340 1.000 12.75493 354 ALA A N 1
ATOM 2794 C CA . ALA A 1 362 ? 19.96065 -32.25778 2.43832 1.000 13.03343 354 ALA A CA 1
ATOM 2795 C C . ALA A 1 362 ? 21.32857 -32.63713 2.99091 1.000 15.65115 354 ALA A C 1
ATOM 2796 O O . ALA A 1 362 ? 21.43846 -33.54387 3.81993 1.000 14.93678 354 ALA A O 1
ATOM 2798 N N . ASP A 1 363 ? 22.37800 -31.93109 2.56715 1.000 14.52051 355 ASP A N 1
ATOM 2799 C CA . ASP A 1 363 ? 23.70770 -32.26748 3.05841 1.000 13.79505 355 ASP A CA 1
ATOM 2800 C C . ASP A 1 363 ? 23.84241 -31.93247 4.54178 1.000 12.89817 355 ASP A C 1
ATOM 2801 O O . ASP A 1 363 ? 24.46573 -32.68949 5.30107 1.000 13.80527 355 ASP A O 1
ATOM 2806 N N . PHE A 1 364 ? 23.27597 -30.80552 4.96577 1.000 11.11683 356 PHE A N 1
ATOM 2807 C CA . PHE A 1 364 ? 23.34327 -30.44130 6.38048 1.000 11.71657 356 PHE A CA 1
ATOM 2808 C C . PHE A 1 364 ? 22.68572 -31.50357 7.26228 1.000 13.19188 356 PHE A C 1
ATOM 2809 O O . PHE A 1 364 ? 23.19952 -31.83954 8.33881 1.000 12.89682 356 PHE A O 1
ATOM 2817 N N . GLN A 1 365 ? 21.51514 -32.00544 6.85946 1.000 13.14090 357 GLN A N 1
ATOM 2818 C CA . GLN A 1 365 ? 20.87040 -33.03564 7.66561 1.000 13.09595 357 GLN A CA 1
ATOM 2819 C C . GLN A 1 365 ? 21.65253 -34.34875 7.61402 1.000 15.58882 357 GLN A C 1
ATOM 2820 O O . GLN A 1 365 ? 21.80505 -35.02277 8.63862 1.000 15.57873 357 GLN A O 1
ATOM 2826 N N . GLN A 1 366 ? 22.16990 -34.73043 6.44357 1.000 13.50747 358 GLN A N 1
ATOM 2827 C CA A GLN A 1 366 ? 23.00658 -35.92967 6.38622 0.491 16.64320 358 GLN A CA 1
ATOM 2828 C CA B GLN A 1 366 ? 23.03116 -35.91472 6.35638 0.509 16.64879 358 GLN A CA 1
ATOM 2829 C C . GLN A 1 366 ? 24.19508 -35.83045 7.33747 1.000 17.46006 358 GLN A C 1
ATOM 2830 O O . GLN A 1 366 ? 24.58907 -36.84068 7.95273 1.000 18.76831 358 GLN A O 1
ATOM 2841 N N . ARG A 1 367 ? 24.78847 -34.62774 7.47297 1.000 14.43956 359 ARG A N 1
ATOM 2842 C CA . ARG A 1 367 ? 25.96088 -34.46428 8.32411 1.000 13.04614 359 ARG A CA 1
ATOM 2843 C C . ARG A 1 367 ? 25.60145 -34.38206 9.79442 1.000 14.08087 359 ARG A C 1
ATOM 2844 O O . ARG A 1 367 ? 26.21935 -35.04204 10.62724 1.000 14.24068 359 ARG A O 1
ATOM 2852 N N . HIS A 1 368 ? 24.65010 -33.51422 10.13894 1.000 15.62998 360 HIS A N 1
ATOM 2853 C CA . HIS A 1 368 ? 24.35778 -33.20674 11.53319 1.000 17.52044 360 HIS A CA 1
ATOM 2854 C C . HIS A 1 368 ? 23.24088 -34.04434 12.12860 1.000 25.91311 360 HIS A C 1
ATOM 2855 O O . HIS A 1 368 ? 23.12951 -34.09965 13.35843 1.000 30.57258 360 HIS A O 1
ATOM 2862 N N . GLY A 1 369 ? 22.41220 -34.68047 11.29841 1.000 20.00593 361 GLY A N 1
ATOM 2863 C CA . GLY A 1 369 ? 21.13806 -35.23808 11.73320 1.000 28.04706 361 GLY A CA 1
ATOM 2864 C C . GLY A 1 369 ? 21.10994 -36.59359 12.40465 1.000 37.44152 361 GLY A C 1
ATOM 2865 O O . GLY A 1 369 ? 22.04007 -37.38955 12.32377 1.000 28.37178 361 GLY A O 1
ATOM 2867 N N . ARG B 1 11 ? 31.60713 24.83689 -21.77700 1.000 64.75061 3 ARG B N 1
ATOM 2868 C CA . ARG B 1 11 ? 30.86447 23.88019 -20.96459 1.000 58.77177 3 ARG B CA 1
ATOM 2869 C C . ARG B 1 11 ? 29.35634 24.12245 -21.05397 1.000 52.93165 3 ARG B C 1
ATOM 2870 O O . ARG B 1 11 ? 28.90809 25.18795 -21.51197 1.000 50.06676 3 ARG B O 1
ATOM 2872 N N . ALA B 1 12 ? 28.58535 23.11735 -20.61657 1.000 56.28180 4 ALA B N 1
ATOM 2873 C CA . ALA B 1 12 ? 27.12588 23.18606 -20.55835 1.000 41.10336 4 ALA B CA 1
ATOM 2874 C C . ALA B 1 12 ? 26.71357 23.54674 -19.13690 1.000 31.51369 4 ALA B C 1
ATOM 2875 O O . ALA B 1 12 ? 26.78960 22.71203 -18.22570 1.000 38.63878 4 ALA B O 1
ATOM 2877 N N . PHE B 1 13 ? 26.23689 24.76994 -18.95327 1.000 27.30478 5 PHE B N 1
ATOM 2878 C CA . PHE B 1 13 ? 25.82474 25.25501 -17.64565 1.000 22.13485 5 PHE B CA 1
ATOM 2879 C C . PHE B 1 13 ? 24.31254 25.12018 -17.47490 1.000 21.05844 5 PHE B C 1
ATOM 2880 O O . PHE B 1 13 ? 23.54353 25.53317 -18.34446 1.000 21.85088 5 PHE B O 1
ATOM 2888 N N . ASN B 1 14 ? 23.89686 24.51797 -16.37341 1.000 22.81462 6 ASN B N 1
ATOM 2889 C CA . ASN B 1 14 ? 22.49403 24.20360 -16.11352 1.000 18.63567 6 ASN B CA 1
ATOM 2890 C C . ASN B 1 14 ? 21.97214 25.11811 -15.00867 1.000 17.46198 6 ASN B C 1
ATOM 2891 O O . ASN B 1 14 ? 22.23887 24.90429 -13.81772 1.000 17.49582 6 ASN B O 1
ATOM 2896 N N . PHE B 1 15 ? 21.20051 26.12241 -15.40659 1.000 16.35266 7 PHE B N 1
ATOM 2897 C CA . PHE B 1 15 ? 20.67754 27.11560 -14.48057 1.000 15.37170 7 PHE B CA 1
ATOM 2898 C C . PHE B 1 15 ? 19.31321 26.74237 -13.91662 1.000 14.51480 7 PHE B C 1
ATOM 2899 O O . PHE B 1 15 ? 18.61771 27.61365 -13.38656 1.000 17.11273 7 PHE B O 1
ATOM 2907 N N . SER B 1 16 ? 18.93863 25.47202 -13.99530 1.000 15.83861 8 SER B N 1
ATOM 2908 C CA . SER B 1 16 ? 17.65390 25.01490 -13.47983 1.000 17.76845 8 SER B CA 1
ATOM 2909 C C . SER B 1 16 ? 17.46380 25.38502 -12.01135 1.000 16.83679 8 SER B C 1
ATOM 2910 O O . SER B 1 16 ? 18.36060 25.19827 -11.18213 1.000 14.77843 8 SER B O 1
ATOM 2913 N N . ALA B 1 17 ? 16.25454 25.86630 -11.68250 1.000 16.11125 9 ALA B N 1
ATOM 2914 C CA . ALA B 1 17 ? 15.87433 26.10830 -10.29117 1.000 14.75071 9 ALA B CA 1
ATOM 2915 C C . ALA B 1 17 ? 15.57293 24.82130 -9.54014 1.000 16.11828 9 ALA B C 1
ATOM 2916 O O . ALA B 1 17 ? 15.46947 24.84478 -8.30520 1.000 15.38649 9 ALA B O 1
ATOM 2918 N N . GLY B 1 18 ? 15.39918 23.71648 -10.26114 1.000 17.14976 10 GLY B N 1
ATOM 2919 C CA . GLY B 1 18 ? 15.12760 22.43605 -9.65446 1.000 16.56724 10 GLY B CA 1
ATOM 2920 C C . GLY B 1 18 ? 14.82034 21.37475 -10.70023 1.000 15.53165 10 GLY B C 1
ATOM 2921 O O . GLY B 1 18 ? 13.89440 21.52610 -11.49944 1.000 23.73848 10 GLY B O 1
ATOM 2922 N N . PRO B 1 19 ? 15.58558 20.28010 -10.71084 1.000 16.59063 11 PRO B N 1
ATOM 2923 C CA . PRO B 1 19 ? 16.73773 20.01857 -9.83888 1.000 17.25345 11 PRO B CA 1
ATOM 2924 C C . PRO B 1 19 ? 17.94467 20.93481 -10.05074 1.000 14.89432 11 PRO B C 1
ATOM 2925 O O . PRO B 1 19 ? 18.30243 21.29569 -11.16317 1.000 19.46563 11 PRO B O 1
ATOM 2929 N N . ALA B 1 20 ? 18.62076 21.23922 -8.94998 1.000 19.81891 12 ALA B N 1
ATOM 2930 C CA . ALA B 1 20 ? 19.90867 21.91589 -9.02707 1.000 18.68482 12 ALA B CA 1
ATOM 2931 C C . ALA B 1 20 ? 20.93031 21.07759 -9.78608 1.000 19.50427 12 ALA B C 1
ATOM 2932 O O . ALA B 1 20 ? 21.00212 19.86336 -9.63483 1.000 21.13143 12 ALA B O 1
ATOM 2934 N N . THR B 1 21 ? 21.75359 21.74282 -10.58028 1.000 17.99270 13 THR B N 1
ATOM 2935 C CA . THR B 1 21 ? 22.96078 21.11403 -11.10296 1.000 19.96736 13 THR B CA 1
ATOM 2936 C C . THR B 1 21 ? 23.78319 20.47361 -9.98020 1.000 18.28245 13 THR B C 1
ATOM 2937 O O . THR B 1 21 ? 23.94645 21.04623 -8.90062 1.000 19.80531 13 THR B O 1
ATOM 2941 N N . LEU B 1 22 ? 24.23630 19.18741 -10.21987 1.000 22.83664 14 LEU B N 1
ATOM 2942 C CA . LEU B 1 22 ? 25.07496 18.47709 -9.26335 1.000 20.92597 14 LEU B CA 1
ATOM 2943 C C . LEU B 1 22 ? 26.51493 18.52464 -9.72799 1.000 22.10085 14 LEU B C 1
ATOM 2944 O O . LEU B 1 22 ? 26.77764 18.61388 -10.92962 1.000 23.85194 14 LEU B O 1
ATOM 2949 N N . PRO B 1 23 ? 27.46380 18.49943 -8.80049 1.000 20.17962 15 PRO B N 1
ATOM 2950 C CA . PRO B 1 23 ? 28.86968 18.50903 -9.20993 1.000 20.84048 15 PRO B CA 1
ATOM 2951 C C . PRO B 1 23 ? 29.13915 17.29565 -10.06749 1.000 23.08349 15 PRO B C 1
ATOM 2952 O O . PRO B 1 23 ? 28.67373 16.19964 -9.75721 1.000 19.85351 15 PRO B O 1
ATOM 2956 N N . GLU B 1 24 ? 29.86391 17.51779 -11.16921 1.000 24.24147 16 GLU B N 1
ATOM 2957 C CA . GLU B 1 24 ? 30.18650 16.43629 -12.09776 1.000 24.92388 16 GLU B CA 1
ATOM 2958 C C . GLU B 1 24 ? 30.92787 15.30890 -11.40102 1.000 24.56559 16 GLU B C 1
ATOM 2959 O O . GLU B 1 24 ? 30.65863 14.12749 -11.65769 1.000 23.36289 16 GLU B O 1
ATOM 2965 N N . SER B 1 25 ? 31.88652 15.65071 -10.54413 1.000 22.79559 17 SER B N 1
ATOM 2966 C CA . SER B 1 25 ? 32.70455 14.62354 -9.90296 1.000 23.97685 17 SER B CA 1
ATOM 2967 C C . SER B 1 25 ? 31.85926 13.71339 -9.01701 1.000 21.81530 17 SER B C 1
ATOM 2968 O O . SER B 1 25 ? 32.12630 12.50533 -8.92037 1.000 22.67316 17 SER B O 1
ATOM 2971 N N . VAL B 1 26 ? 30.82343 14.27695 -8.38799 1.000 23.08627 18 VAL B N 1
ATOM 2972 C CA . VAL B 1 26 ? 29.91530 13.51913 -7.52518 1.000 21.00534 18 VAL B CA 1
ATOM 2973 C C . VAL B 1 26 ? 29.10662 12.51680 -8.34102 1.000 20.90355 18 VAL B C 1
ATOM 2974 O O . VAL B 1 26 ? 29.00708 11.32586 -7.99732 1.000 20.61023 18 VAL B O 1
ATOM 2978 N N . LEU B 1 27 ? 28.48638 12.98685 -9.42597 1.000 19.15540 19 LEU B N 1
ATOM 2979 C CA . LEU B 1 27 ? 27.77594 12.08263 -10.31846 1.000 18.59210 19 LEU B CA 1
ATOM 2980 C C . LEU B 1 27 ? 28.69021 10.99692 -10.88052 1.000 22.43758 19 LEU B C 1
ATOM 2981 O O . LEU B 1 27 ? 28.28971 9.83170 -10.97884 1.000 20.45526 19 LEU B O 1
ATOM 2986 N N . ARG B 1 28 ? 29.90141 11.37799 -11.29925 1.000 23.92628 20 ARG B N 1
ATOM 2987 C CA A ARG B 1 28 ? 30.83613 10.38779 -11.82218 0.554 22.01655 20 ARG B CA 1
ATOM 2988 C CA B ARG B 1 28 ? 30.87346 10.40742 -11.80770 0.446 22.04899 20 ARG B CA 1
ATOM 2989 C C . ARG B 1 28 ? 31.17725 9.33613 -10.77354 1.000 22.11828 20 ARG B C 1
ATOM 2990 O O . ARG B 1 28 ? 31.28269 8.14701 -11.10242 1.000 23.11841 20 ARG B O 1
ATOM 3005 N N . GLN B 1 29 ? 31.36106 9.74823 -9.51174 1.000 19.11911 21 GLN B N 1
ATOM 3006 C CA . GLN B 1 29 ? 31.70308 8.78222 -8.46923 1.000 21.58451 21 GLN B CA 1
ATOM 3007 C C . GLN B 1 29 ? 30.54380 7.84166 -8.18615 1.000 21.71158 21 GLN B C 1
ATOM 3008 O O . GLN B 1 29 ? 30.73290 6.62056 -8.05695 1.000 23.64581 21 GLN B O 1
ATOM 3014 N N . ALA B 1 30 ? 29.33253 8.38763 -8.09536 1.000 19.70900 22 ALA B N 1
ATOM 3015 C CA . ALA B 1 30 ? 28.16494 7.55637 -7.83785 1.000 21.42532 22 ALA B CA 1
ATOM 3016 C C . ALA B 1 30 ? 27.96357 6.52958 -8.94065 1.000 23.81271 22 ALA B C 1
ATOM 3017 O O . ALA B 1 30 ? 27.63256 5.37382 -8.65996 1.000 24.90765 22 ALA B O 1
ATOM 3019 N N . GLN B 1 31 ? 28.15469 6.92571 -10.19925 1.000 20.59457 23 GLN B N 1
ATOM 3020 C CA . GLN B 1 31 ? 28.08997 5.95375 -11.28055 1.000 22.09682 23 GLN B CA 1
ATOM 3021 C C . GLN B 1 31 ? 29.18290 4.89739 -11.14912 1.000 27.73062 23 GLN B C 1
ATOM 3022 O O . GLN B 1 31 ? 28.92231 3.69813 -11.31070 1.000 25.92658 23 GLN B O 1
ATOM 3028 N N . ALA B 1 32 ? 30.42224 5.32568 -10.87397 1.000 23.77435 24 ALA B N 1
ATOM 3029 C CA . ALA B 1 32 ? 31.54732 4.39824 -10.94645 1.000 29.09780 24 ALA B CA 1
ATOM 3030 C C . ALA B 1 32 ? 31.43240 3.30123 -9.90253 1.000 29.42776 24 ALA B C 1
ATOM 3031 O O . ALA B 1 32 ? 31.75483 2.14349 -10.18117 1.000 35.05962 24 ALA B O 1
ATOM 3033 N N . GLU B 1 33 ? 30.97220 3.62682 -8.69804 1.000 32.95069 25 GLU B N 1
ATOM 3034 C CA . GLU B 1 33 ? 30.93556 2.61996 -7.64731 1.000 35.99538 25 GLU B CA 1
ATOM 3035 C C . GLU B 1 33 ? 29.52559 2.11719 -7.36592 1.000 35.65722 25 GLU B C 1
ATOM 3036 O O . GLU B 1 33 ? 29.28015 1.56206 -6.28995 1.000 33.16117 25 GLU B O 1
ATOM 3042 N N . MET B 1 34 ? 28.60071 2.25536 -8.32963 1.000 33.21460 26 MET B N 1
ATOM 3043 C CA A MET B 1 34 ? 27.22322 1.82908 -8.10580 0.517 34.11613 26 MET B CA 1
ATOM 3044 C CA B MET B 1 34 ? 27.23156 1.82994 -8.06653 0.483 34.10906 26 MET B CA 1
ATOM 3045 C C . MET B 1 34 ? 27.09565 0.31729 -7.98024 1.000 33.75842 26 MET B C 1
ATOM 3046 O O . MET B 1 34 ? 26.11607 -0.16056 -7.41575 1.000 35.71670 26 MET B O 1
ATOM 3055 N N . LEU B 1 35 ? 28.03694 -0.43929 -8.53158 1.000 35.62420 27 LEU B N 1
ATOM 3056 C CA . LEU B 1 35 ? 28.04317 -1.88682 -8.38898 1.000 33.66092 27 LEU B CA 1
ATOM 3057 C C . LEU B 1 35 ? 29.11406 -2.37104 -7.41503 1.000 38.58515 27 LEU B C 1
ATOM 3058 O O . LEU B 1 35 ? 29.26554 -3.58250 -7.23538 1.000 39.47756 27 LEU B O 1
ATOM 3063 N N . ASP B 1 36 ? 29.83759 -1.46446 -6.76344 1.000 37.32663 28 ASP B N 1
ATOM 3064 C CA . ASP B 1 36 ? 31.05415 -1.82348 -6.04484 1.000 40.80346 28 ASP B CA 1
ATOM 3065 C C . ASP B 1 36 ? 31.47498 -0.70169 -5.09847 1.000 43.50643 28 ASP B C 1
ATOM 3066 O O . ASP B 1 36 ? 32.50553 -0.05624 -5.31075 1.000 46.03325 28 ASP B O 1
ATOM 3071 N N . TRP B 1 37 ? 30.68088 -0.44745 -4.06348 1.000 40.03096 29 TRP B N 1
ATOM 3072 C CA . TRP B 1 37 ? 30.95596 0.65838 -3.15200 1.000 42.76706 29 TRP B CA 1
ATOM 3073 C C . TRP B 1 37 ? 32.26246 0.43054 -2.39200 1.000 51.39799 29 TRP B C 1
ATOM 3074 O O . TRP B 1 37 ? 32.45323 -0.61965 -1.77299 1.000 49.07993 29 TRP B O 1
ATOM 3085 N N . HIS B 1 38 ? 33.16649 1.42057 -2.45572 1.000 49.91784 30 HIS B N 1
ATOM 3086 C CA . HIS B 1 38 ? 34.47580 1.38616 -1.78081 1.000 47.54947 30 HIS B CA 1
ATOM 3087 C C . HIS B 1 38 ? 35.23067 0.08667 -2.03948 1.000 50.84798 30 HIS B C 1
ATOM 3088 O O . HIS B 1 38 ? 36.04211 -0.34282 -1.21353 1.000 54.82738 30 HIS B O 1
ATOM 3095 N N . GLY B 1 39 ? 34.97738 -0.54999 -3.18506 1.000 49.16522 31 GLY B N 1
ATOM 3096 C CA . GLY B 1 39 ? 35.58491 -1.82861 -3.49985 1.000 50.15056 31 GLY B CA 1
ATOM 3097 C C . GLY B 1 39 ? 34.94943 -3.02491 -2.82555 1.000 53.13137 31 GLY B C 1
ATOM 3098 O O . GLY B 1 39 ? 35.42640 -4.14915 -3.02071 1.000 56.59057 31 GLY B O 1
ATOM 3099 N N . SER B 1 40 ? 33.86646 -2.82254 -2.06944 1.000 52.82290 32 SER B N 1
ATOM 3100 C CA . SER B 1 40 ? 33.24895 -3.88063 -1.27475 1.000 52.60554 32 SER B CA 1
ATOM 3101 C C . SER B 1 40 ? 32.59499 -4.97394 -2.10813 1.000 50.56165 32 SER B C 1
ATOM 3102 O O . SER B 1 40 ? 32.35881 -6.06371 -1.57999 1.000 58.33342 32 SER B O 1
ATOM 3105 N N . GLY B 1 41 ? 32.24792 -4.70826 -3.36680 1.000 50.28507 33 GLY B N 1
ATOM 3106 C CA . GLY B 1 41 ? 31.60686 -5.71355 -4.19167 1.000 53.38487 33 GLY B CA 1
ATOM 3107 C C . GLY B 1 41 ? 30.08911 -5.69836 -4.19574 1.000 51.14766 33 GLY B C 1
ATOM 3108 O O . GLY B 1 41 ? 29.47812 -6.54859 -4.86098 1.000 54.10227 33 GLY B O 1
ATOM 3109 N N . ALA B 1 42 ? 29.45700 -4.77258 -3.48243 1.000 51.24142 34 ALA B N 1
ATOM 3110 C CA . ALA B 1 42 ? 28.00527 -4.67700 -3.47842 1.000 49.16373 34 ALA B CA 1
ATOM 3111 C C . ALA B 1 42 ? 27.57535 -3.23896 -3.73973 1.000 36.12054 34 ALA B C 1
ATOM 3112 O O . ALA B 1 42 ? 28.32199 -2.28039 -3.49661 1.000 32.05734 34 ALA B O 1
ATOM 3114 N N . SER B 1 43 ? 26.35381 -3.10409 -4.25271 1.000 35.02406 35 SER B N 1
ATOM 3115 C CA . SER B 1 43 ? 25.80225 -1.79753 -4.56337 1.000 35.47170 35 SER B CA 1
ATOM 3116 C C . SER B 1 43 ? 25.27729 -1.14140 -3.30577 1.000 26.92814 35 SER B C 1
ATOM 3117 O O . SER B 1 43 ? 24.70298 -1.80469 -2.43498 1.000 27.19578 35 SER B O 1
ATOM 3120 N N . ILE B 1 44 ? 25.48116 0.17159 -3.22627 1.000 25.63739 36 ILE B N 1
ATOM 3121 C CA . ILE B 1 44 ? 24.84895 0.96845 -2.18513 1.000 27.56795 36 ILE B CA 1
ATOM 3122 C C . ILE B 1 44 ? 23.34369 0.73774 -2.20164 1.000 23.23007 36 ILE B C 1
ATOM 3123 O O . ILE B 1 44 ? 22.69735 0.69221 -1.14971 1.000 22.48692 36 ILE B O 1
ATOM 3128 N N . VAL B 1 45 ? 22.77631 0.55136 -3.40098 1.000 22.76855 37 VAL B N 1
ATOM 3129 C CA . VAL B 1 45 ? 21.32745 0.41782 -3.55332 1.000 21.73179 37 VAL B CA 1
ATOM 3130 C C . VAL B 1 45 ? 20.80054 -0.77218 -2.75561 1.000 24.64247 37 VAL B C 1
ATOM 3131 O O . VAL B 1 45 ? 19.69762 -0.71897 -2.19513 1.000 25.10227 37 VAL B O 1
ATOM 3135 N N . GLU B 1 46 ? 21.58217 -1.84797 -2.66639 1.000 23.42916 38 GLU B N 1
ATOM 3136 C CA A GLU B 1 46 ? 21.11371 -3.05424 -1.98867 0.581 24.23945 38 GLU B CA 1
ATOM 3137 C CA B GLU B 1 46 ? 21.20126 -3.09885 -2.02104 0.419 24.32643 38 GLU B CA 1
ATOM 3138 C C . GLU B 1 46 ? 21.60591 -3.17335 -0.54722 1.000 24.83104 38 GLU B C 1
ATOM 3139 O O . GLU B 1 46 ? 21.40154 -4.21920 0.07944 1.000 26.28019 38 GLU B O 1
ATOM 3150 N N . MET B 1 47 ? 22.20263 -2.12129 0.00904 1.000 23.99210 39 MET B N 1
ATOM 3151 C CA . MET B 1 47 ? 22.64983 -2.16465 1.40108 1.000 25.61739 39 MET B CA 1
ATOM 3152 C C . MET B 1 47 ? 21.47831 -2.10883 2.37888 1.000 24.32412 39 MET B C 1
ATOM 3153 O O . MET B 1 47 ? 20.53535 -1.32635 2.20828 1.000 23.03524 39 MET B O 1
ATOM 3158 N N . SER B 1 48 ? 21.55835 -2.93547 3.41866 1.000 25.91284 40 SER B N 1
ATOM 3159 C CA . SER B 1 48 ? 20.65428 -2.80475 4.55105 1.000 27.33172 40 SER B CA 1
ATOM 3160 C C . SER B 1 48 ? 20.92240 -1.50256 5.29384 1.000 25.16579 40 SER B C 1
ATOM 3161 O O . SER B 1 48 ? 22.07500 -1.18888 5.61220 1.000 27.09573 40 SER B O 1
ATOM 3164 N N . HIS B 1 49 ? 19.85305 -0.74349 5.57356 1.000 27.01752 41 HIS B N 1
ATOM 3165 C CA . HIS B 1 49 ? 19.98098 0.46365 6.38713 1.000 28.28733 41 HIS B CA 1
ATOM 3166 C C . HIS B 1 49 ? 20.61127 0.16822 7.74212 1.000 32.25193 41 HIS B C 1
ATOM 3167 O O . HIS B 1 49 ? 21.22381 1.05950 8.34714 1.000 29.95076 41 HIS B O 1
ATOM 3174 N N . ARG B 1 50 ? 20.44364 -1.05569 8.24578 1.000 31.65635 42 ARG B N 1
ATOM 3175 C CA . ARG B 1 50 ? 20.93090 -1.43232 9.56408 1.000 36.03321 42 ARG B CA 1
ATOM 3176 C C . ARG B 1 50 ? 22.26792 -2.16165 9.51809 1.000 31.98131 42 ARG B C 1
ATOM 3177 O O . ARG B 1 50 ? 22.78349 -2.55149 10.57385 1.000 34.57592 42 ARG B O 1
ATOM 3179 N N . GLY B 1 51 ? 22.84343 -2.36393 8.33375 1.000 31.69825 43 GLY B N 1
ATOM 3180 C CA . GLY B 1 51 ? 24.13362 -3.01541 8.26024 1.000 30.78293 43 GLY B CA 1
ATOM 3181 C C . GLY B 1 51 ? 25.27334 -2.05941 8.56486 1.000 29.47227 43 GLY B C 1
ATOM 3182 O O . GLY B 1 51 ? 25.12000 -0.84215 8.51266 1.000 27.54925 43 GLY B O 1
ATOM 3183 N N . ALA B 1 52 ? 26.44193 -2.62395 8.89034 1.000 31.39044 44 ALA B N 1
ATOM 3184 C CA . ALA B 1 52 ? 27.56115 -1.78822 9.33278 1.000 35.31819 44 ALA B CA 1
ATOM 3185 C C . ALA B 1 52 ? 28.03072 -0.84043 8.23323 1.000 31.67450 44 ALA B C 1
ATOM 3186 O O . ALA B 1 52 ? 28.41971 0.30660 8.50981 1.000 29.42804 44 ALA B O 1
ATOM 3188 N N . GLU B 1 53 ? 28.00747 -1.30479 6.98119 1.000 31.79912 45 GLU B N 1
ATOM 3189 C CA A GLU B 1 53 ? 28.46035 -0.47303 5.87437 0.494 31.32312 45 GLU B CA 1
ATOM 3190 C CA B GLU B 1 53 ? 28.45797 -0.46894 5.87200 0.506 31.31979 45 GLU B CA 1
ATOM 3191 C C . GLU B 1 53 ? 27.60368 0.78002 5.74808 1.000 27.69095 45 GLU B C 1
ATOM 3192 O O . GLU B 1 53 ? 28.12092 1.90230 5.75858 1.000 25.56329 45 GLU B O 1
ATOM 3203 N N . PHE B 1 54 ? 26.28474 0.60995 5.64062 1.000 24.58490 46 PHE B N 1
ATOM 3204 C CA . PHE B 1 54 ? 25.45929 1.78982 5.45115 1.000 24.35841 46 PHE B CA 1
ATOM 3205 C C . PHE B 1 54 ? 25.40985 2.64657 6.70400 1.000 25.76218 46 PHE B C 1
ATOM 3206 O O . PHE B 1 54 ? 25.31679 3.87765 6.60037 1.000 22.50002 46 PHE B O 1
ATOM 3214 N N . MET B 1 55 ? 25.45141 2.03635 7.88999 1.000 24.86056 47 MET B N 1
ATOM 3215 C CA A MET B 1 55 ? 25.45152 2.85131 9.09509 0.557 25.92416 47 MET B CA 1
ATOM 3216 C CA B MET B 1 55 ? 25.46448 2.83745 9.10851 0.443 25.94310 47 MET B CA 1
ATOM 3217 C C . MET B 1 55 ? 26.62403 3.82294 9.09140 1.000 22.64659 47 MET B C 1
ATOM 3218 O O . MET B 1 55 ? 26.48404 4.96529 9.54224 1.000 22.63446 47 MET B O 1
ATOM 3227 N N . SER B 1 56 ? 27.78400 3.40031 8.55489 1.000 23.78539 48 SER B N 1
ATOM 3228 C CA . SER B 1 56 ? 28.91442 4.32760 8.44727 1.000 23.25429 48 SER B CA 1
ATOM 3229 C C . SER B 1 56 ? 28.62546 5.45860 7.45253 1.000 23.93369 48 SER B C 1
ATOM 3230 O O . SER B 1 56 ? 29.01854 6.60996 7.68542 1.000 29.59578 48 SER B O 1
ATOM 3233 N N . VAL B 1 57 ? 27.95141 5.14945 6.33781 1.000 23.09748 49 VAL B N 1
ATOM 3234 C CA . VAL B 1 57 ? 27.58947 6.17232 5.35891 1.000 24.08657 49 VAL B CA 1
ATOM 3235 C C . VAL B 1 57 ? 26.66004 7.20179 5.99016 1.000 21.59849 49 VAL B C 1
ATOM 3236 O O . VAL B 1 57 ? 26.81863 8.42038 5.80282 1.000 20.92080 49 VAL B O 1
ATOM 3240 N N . ALA B 1 58 ? 25.64321 6.72089 6.71421 1.000 18.97490 50 ALA B N 1
ATOM 3241 C CA . ALA B 1 58 ? 24.68257 7.63676 7.33050 1.000 21.55844 50 ALA B CA 1
ATOM 3242 C C . ALA B 1 58 ? 25.34402 8.48539 8.40927 1.000 22.42277 50 ALA B C 1
ATOM 3243 O O . ALA B 1 58 ? 25.03385 9.67914 8.55316 1.000 20.16232 50 ALA B O 1
ATOM 3245 N N . ALA B 1 59 ? 26.26221 7.88222 9.16827 1.000 18.33818 51 ALA B N 1
ATOM 3246 C CA . ALA B 1 59 ? 26.93692 8.59907 10.24375 1.000 18.56235 51 ALA B CA 1
ATOM 3247 C C . ALA B 1 59 ? 27.85990 9.66000 9.67051 1.000 22.00407 51 ALA B C 1
ATOM 3248 O O . ALA B 1 59 ? 27.92475 10.77638 10.19456 1.000 21.69189 51 ALA B O 1
ATOM 3250 N N . GLU B 1 60 ? 28.55927 9.34049 8.57726 1.000 18.33989 52 GLU B N 1
ATOM 3251 C CA . GLU B 1 60 ? 29.40368 10.34246 7.93876 1.000 21.36706 52 GLU B CA 1
ATOM 3252 C C . GLU B 1 60 ? 28.56652 11.46049 7.32462 1.000 18.42234 52 GLU B C 1
ATOM 3253 O O . GLU B 1 60 ? 28.95603 12.62950 7.40380 1.000 19.85204 52 GLU B O 1
ATOM 3259 N N . ALA B 1 61 ? 27.40645 11.13318 6.72889 1.000 15.60880 53 ALA B N 1
ATOM 3260 C CA . ALA B 1 61 ? 26.52270 12.18443 6.21390 1.000 14.47686 53 ALA B CA 1
ATOM 3261 C C . ALA B 1 61 ? 26.10645 13.14884 7.32172 1.000 18.47440 53 ALA B C 1
ATOM 3262 O O . ALA B 1 61 ? 26.13093 14.37566 7.13506 1.000 17.58167 53 ALA B O 1
ATOM 3264 N N . GLU B 1 62 ? 25.67169 12.61849 8.46518 1.000 16.27608 54 GLU B N 1
ATOM 3265 C CA . GLU B 1 62 ? 25.29237 13.50523 9.55741 1.000 17.84727 54 GLU B CA 1
ATOM 3266 C C . GLU B 1 62 ? 26.49833 14.26543 10.08351 1.000 16.87796 54 GLU B C 1
ATOM 3267 O O . GLU B 1 62 ? 26.41697 15.48552 10.29051 1.000 15.95789 54 GLU B O 1
ATOM 3273 N N . ALA B 1 63 ? 27.64234 13.58389 10.27515 1.000 17.14890 55 ALA B N 1
ATOM 3274 C CA . ALA B 1 63 ? 28.81670 14.28378 10.80681 1.000 18.25595 55 ALA B CA 1
ATOM 3275 C C . ALA B 1 63 ? 29.29141 15.37143 9.84257 1.000 17.55764 55 ALA B C 1
ATOM 3276 O O . ALA B 1 63 ? 29.69838 16.46448 10.26333 1.000 18.98908 55 ALA B O 1
ATOM 3278 N N . ASP B 1 64 ? 29.24433 15.09048 8.54507 1.000 16.28718 56 ASP B N 1
ATOM 3279 C CA . ASP B 1 64 ? 29.70007 16.07134 7.56553 1.000 19.06367 56 ASP B CA 1
ATOM 3280 C C . ASP B 1 64 ? 28.75908 17.26536 7.49248 1.000 14.78653 56 ASP B C 1
ATOM 3281 O O . ASP B 1 64 ? 29.22311 18.40321 7.35503 1.000 17.64864 56 ASP B O 1
ATOM 3286 N N . LEU B 1 65 ? 27.44447 17.02760 7.53431 1.000 14.38808 57 LEU B N 1
ATOM 3287 C CA . LEU B 1 65 ? 26.50243 18.14227 7.55134 1.000 14.20631 57 LEU B CA 1
ATOM 3288 C C . LEU B 1 65 ? 26.68646 18.98326 8.80931 1.000 15.38697 57 LEU B C 1
ATOM 3289 O O . LEU B 1 65 ? 26.66806 20.21807 8.74530 1.000 15.88084 57 LEU B O 1
ATOM 3294 N N . ARG B 1 66 ? 26.85219 18.33315 9.96516 1.000 15.26405 58 ARG B N 1
ATOM 3295 C CA . ARG B 1 66 ? 27.08674 19.09561 11.19847 1.000 15.14143 58 ARG B CA 1
ATOM 3296 C C . ARG B 1 66 ? 28.34154 19.96262 11.08478 1.000 17.28814 58 ARG B C 1
ATOM 3297 O O . ARG B 1 66 ? 28.36427 21.10126 11.56655 1.000 15.92095 58 ARG B O 1
ATOM 3305 N N . ARG B 1 67 ? 29.40008 19.44931 10.43954 1.000 16.48639 59 ARG B N 1
ATOM 3306 C CA . ARG B 1 67 ? 30.62409 20.24779 10.31925 1.000 16.37707 59 ARG B CA 1
ATOM 3307 C C . ARG B 1 67 ? 30.44903 21.37308 9.30851 1.000 17.94502 59 ARG B C 1
ATOM 3308 O O . ARG B 1 67 ? 30.91907 22.50103 9.53163 1.000 18.44903 59 ARG B O 1
ATOM 3316 N N . LEU B 1 68 ? 29.78434 21.07526 8.18506 1.000 16.59229 60 LEU B N 1
ATOM 3317 C CA . LEU B 1 68 ? 29.53728 22.06906 7.14487 1.000 16.42847 60 LEU B CA 1
ATOM 3318 C C . LEU B 1 68 ? 28.78745 23.27845 7.69121 1.000 15.76199 60 LEU B C 1
ATOM 3319 O O . LEU B 1 68 ? 29.12339 24.42067 7.37037 1.000 15.79761 60 LEU B O 1
ATOM 3324 N N . LEU B 1 69 ? 27.73943 23.04542 8.48666 1.000 16.03601 61 LEU B N 1
ATOM 3325 C CA . LEU B 1 69 ? 26.88394 24.12726 8.95300 1.000 13.32759 61 LEU B CA 1
ATOM 3326 C C . LEU B 1 69 ? 27.14815 24.53105 10.39348 1.000 16.91412 61 LEU B C 1
ATOM 3327 O O . LEU B 1 69 ? 26.47827 25.44139 10.88699 1.000 19.06333 61 LEU B O 1
ATOM 3332 N N . ASP B 1 70 ? 28.11223 23.89971 11.07141 1.000 16.14302 62 ASP B N 1
ATOM 3333 C CA . ASP B 1 70 ? 28.39662 24.18866 12.47890 1.000 16.87363 62 ASP B CA 1
ATOM 3334 C C . ASP B 1 70 ? 27.13602 24.00477 13.32652 1.000 18.80561 62 ASP B C 1
ATOM 3335 O O . ASP B 1 70 ? 26.63150 24.92519 13.98656 1.000 20.83549 62 ASP B O 1
ATOM 3340 N N . ILE B 1 71 ? 26.61744 22.78778 13.26734 1.000 18.53443 63 ILE B N 1
ATOM 3341 C CA . ILE B 1 71 ? 25.39484 22.42081 13.96985 1.000 13.74063 63 ILE B CA 1
ATOM 3342 C C . ILE B 1 71 ? 25.78243 21.91750 15.35520 1.000 19.18178 63 ILE B C 1
ATOM 3343 O O . ILE B 1 71 ? 26.44170 20.86774 15.45059 1.000 23.06872 63 ILE B O 1
ATOM 3348 N N . PRO B 1 72 ? 25.35958 22.58432 16.42772 1.000 19.51662 64 PRO B N 1
ATOM 3349 C CA . PRO B 1 72 ? 25.70318 22.12744 17.78001 1.000 24.92425 64 PRO B CA 1
ATOM 3350 C C . PRO B 1 72 ? 25.03601 20.80125 18.13367 1.000 16.09593 64 PRO B C 1
ATOM 3351 O O . PRO B 1 72 ? 24.01934 20.40162 17.56458 1.000 15.21826 64 PRO B O 1
ATOM 3355 N N . ASP B 1 73 ? 25.59914 20.16052 19.16382 1.000 20.83459 65 ASP B N 1
ATOM 3356 C CA . ASP B 1 73 ? 25.06267 18.90693 19.68422 1.000 18.25502 65 ASP B CA 1
ATOM 3357 C C . ASP B 1 73 ? 23.65139 19.05407 20.24524 1.000 19.71252 65 ASP B C 1
ATOM 3358 O O . ASP B 1 73 ? 22.93011 18.05388 20.31727 1.000 23.20493 65 ASP B O 1
ATOM 3363 N N . ASP B 1 74 ? 23.21348 20.25214 20.64635 1.000 16.31594 66 ASP B N 1
ATOM 3364 C CA . ASP B 1 74 ? 21.84526 20.34195 21.16989 1.000 20.03620 66 ASP B CA 1
ATOM 3365 C C . ASP B 1 74 ? 20.81166 20.62779 20.08152 1.000 16.24263 66 ASP B C 1
ATOM 3366 O O . ASP B 1 74 ? 19.67179 21.00388 20.38748 1.000 16.56025 66 ASP B O 1
ATOM 3371 N N . TYR B 1 75 ? 21.17177 20.36106 18.83087 1.000 14.64131 67 TYR B N 1
ATOM 3372 C CA . TYR B 1 75 ? 20.25400 20.23831 17.70442 1.000 12.23634 67 TYR B CA 1
ATOM 3373 C C . TYR B 1 75 ? 20.30006 18.80532 17.19566 1.000 14.65900 67 TYR B C 1
ATOM 3374 O O . TYR B 1 75 ? 21.37572 18.19738 17.14452 1.000 14.86511 67 TYR B O 1
ATOM 3383 N N . ALA B 1 76 ? 19.12867 18.27157 16.83714 1.000 12.77587 68 ALA B N 1
ATOM 3384 C CA . ALA B 1 76 ? 19.00046 17.00161 16.13598 1.000 11.04635 68 ALA B CA 1
ATOM 3385 C C . ALA B 1 76 ? 19.03147 17.22490 14.62923 1.000 12.77736 68 ALA B C 1
ATOM 3386 O O . ALA B 1 76 ? 18.58857 18.26327 14.13057 1.000 13.92575 68 ALA B O 1
ATOM 3388 N N . VAL B 1 77 ? 19.52915 16.22736 13.90426 1.000 11.38972 69 VAL B N 1
ATOM 3389 C CA . VAL B 1 77 ? 19.57616 16.26596 12.43837 1.000 11.93495 69 VAL B CA 1
ATOM 3390 C C . VAL B 1 77 ? 18.79507 15.07495 11.89796 1.000 14.02883 69 VAL B C 1
ATOM 3391 O O . VAL B 1 77 ? 19.06946 13.93018 12.27611 1.000 14.42797 69 VAL B O 1
ATOM 3395 N N . LEU B 1 78 ? 17.84388 15.33474 10.99688 1.000 11.93131 70 LEU B N 1
ATOM 3396 C CA A LEU B 1 78 ? 17.04181 14.28200 10.38699 0.566 12.39170 70 LEU B CA 1
ATOM 3397 C CA B LEU B 1 78 ? 17.04511 14.27885 10.39317 0.434 12.39618 70 LEU B CA 1
ATOM 3398 C C . LEU B 1 78 ? 17.17671 14.31883 8.87903 1.000 12.36096 70 LEU B C 1
ATOM 3399 O O . LEU B 1 78 ? 17.19755 15.39214 8.27787 1.000 13.37779 70 LEU B O 1
ATOM 3408 N N . PHE B 1 79 ? 17.24887 13.13095 8.27619 1.000 10.50401 71 PHE B N 1
ATOM 3409 C CA . PHE B 1 79 ? 17.20728 12.97049 6.83204 1.000 14.19645 71 PHE B CA 1
ATOM 3410 C C . PHE B 1 79 ? 15.89334 12.28331 6.52007 1.000 14.04877 71 PHE B C 1
ATOM 3411 O O . PHE B 1 79 ? 15.62234 11.19917 7.05762 1.000 15.39465 71 PHE B O 1
ATOM 3419 N N . LEU B 1 80 ? 15.08341 12.89260 5.64685 1.000 12.19716 72 LEU B N 1
ATOM 3420 C CA . LEU B 1 80 ? 13.67250 12.51276 5.57923 1.000 13.32175 72 LEU B CA 1
ATOM 3421 C C . LEU B 1 80 ? 13.18741 12.40815 4.14952 1.000 13.91573 72 LEU B C 1
ATOM 3422 O O . LEU B 1 80 ? 13.67019 13.09535 3.25689 1.000 13.94301 72 LEU B O 1
ATOM 3427 N N . SER B 1 81 ? 12.20536 11.53751 3.94777 1.000 14.84138 73 SER B N 1
ATOM 3428 C CA A SER B 1 81 ? 11.51196 11.48772 2.66835 0.528 15.59388 73 SER B CA 1
ATOM 3429 C CA B SER B 1 81 ? 11.49970 11.47320 2.67427 0.472 15.60906 73 SER B CA 1
ATOM 3430 C C . SER B 1 81 ? 10.32927 12.45922 2.68315 1.000 14.54310 73 SER B C 1
ATOM 3431 O O . SER B 1 81 ? 9.92834 12.98454 3.72712 1.000 18.66513 73 SER B O 1
ATOM 3436 N N . GLY B 1 82 ? 9.76588 12.71115 1.49683 1.000 14.66985 74 GLY B N 1
ATOM 3437 C CA . GLY B 1 82 ? 8.54155 13.49352 1.39991 1.000 16.75364 74 GLY B CA 1
ATOM 3438 C C . GLY B 1 82 ? 8.71040 14.97900 1.12114 1.000 14.25175 74 GLY B C 1
ATOM 3439 O O . GLY B 1 82 ? 7.70672 15.70104 1.02310 1.000 15.56911 74 GLY B O 1
ATOM 3440 N N . GLY B 1 83 ? 9.92570 15.45899 0.99145 1.000 13.70673 75 GLY B N 1
ATOM 3441 C CA . GLY B 1 83 ? 10.12404 16.84252 0.58228 1.000 11.87805 75 GLY B CA 1
ATOM 3442 C C . GLY B 1 83 ? 9.81050 17.87714 1.63756 1.000 12.30996 75 GLY B C 1
ATOM 3443 O O . GLY B 1 83 ? 9.47824 17.60117 2.79853 1.000 13.10977 75 GLY B O 1
ATOM 3444 N N . ALA B 1 84 ? 9.97137 19.12961 1.22381 1.000 10.53399 76 ALA B N 1
ATOM 3445 C CA . ALA B 1 84 ? 9.67734 20.21864 2.14069 1.000 9.18933 76 ALA B CA 1
ATOM 3446 C C . ALA B 1 84 ? 8.18852 20.27224 2.47906 1.000 10.21667 76 ALA B C 1
ATOM 3447 O O . ALA B 1 84 ? 7.83278 20.60359 3.61102 1.000 11.43488 76 ALA B O 1
ATOM 3449 N N . THR B 1 85 ? 7.31568 19.97315 1.51505 1.000 10.43108 77 THR B N 1
ATOM 3450 C CA . THR B 1 85 ? 5.88404 20.14471 1.76500 1.000 12.38848 77 THR B CA 1
ATOM 3451 C C . THR B 1 85 ? 5.39087 19.18966 2.84710 1.000 14.65542 77 THR B C 1
ATOM 3452 O O . THR B 1 85 ? 4.54352 19.56432 3.66503 1.000 11.17184 77 THR B O 1
ATOM 3456 N N . THR B 1 86 ? 5.90772 17.95407 2.87966 1.000 11.47907 78 THR B N 1
ATOM 3457 C CA . THR B 1 86 ? 5.57039 17.06804 3.98977 1.000 11.13857 78 THR B CA 1
ATOM 3458 C C . THR B 1 86 ? 5.96539 17.68243 5.32732 1.000 12.25585 78 THR B C 1
ATOM 3459 O O . THR B 1 86 ? 5.18982 17.64437 6.29014 1.000 11.68846 78 THR B O 1
ATOM 3463 N N . GLN B 1 87 ? 7.15614 18.29128 5.41615 1.000 9.99188 79 GLN B N 1
ATOM 3464 C CA . GLN B 1 87 ? 7.55783 18.87678 6.69485 1.000 9.58091 79 GLN B CA 1
ATOM 3465 C C . GLN B 1 87 ? 6.70722 20.07917 7.04893 1.000 9.43743 79 GLN B C 1
ATOM 3466 O O . GLN B 1 87 ? 6.49046 20.36886 8.22778 1.000 9.95962 79 GLN B O 1
ATOM 3472 N N . GLN B 1 88 ? 6.17176 20.76326 6.03561 1.000 10.15051 80 GLN B N 1
ATOM 3473 C CA . GLN B 1 88 ? 5.29271 21.90098 6.29455 1.000 8.86529 80 GLN B CA 1
ATOM 3474 C C . GLN B 1 88 ? 3.98084 21.47850 6.94399 1.000 10.86937 80 GLN B C 1
ATOM 3475 O O . GLN B 1 88 ? 3.36544 22.28965 7.65570 1.000 11.33952 80 GLN B O 1
ATOM 3481 N N . ALA B 1 89 ? 3.53633 20.23309 6.71025 1.000 9.48180 81 ALA B N 1
ATOM 3482 C CA . ALA B 1 89 ? 2.39664 19.67309 7.43377 1.000 10.87586 81 ALA B CA 1
ATOM 3483 C C . ALA B 1 89 ? 2.82450 19.17313 8.81414 1.000 12.13002 81 ALA B C 1
ATOM 3484 O O . ALA B 1 89 ? 2.11486 19.38099 9.79355 1.000 11.67194 81 ALA B O 1
ATOM 3486 N N . LEU B 1 90 ? 3.99538 18.53479 8.90705 1.000 10.35684 82 LEU B N 1
ATOM 3487 C CA . LEU B 1 90 ? 4.40654 17.92538 10.17573 1.000 10.25125 82 LEU B CA 1
ATOM 3488 C C . LEU B 1 90 ? 4.83306 18.95162 11.21235 1.000 11.31668 82 LEU B C 1
ATOM 3489 O O . LEU B 1 90 ? 4.71238 18.67644 12.41328 1.000 11.13397 82 LEU B O 1
ATOM 3494 N N . ILE B 1 91 ? 5.35709 20.10716 10.77770 1.000 9.09149 83 ILE B N 1
ATOM 3495 C CA . ILE B 1 91 ? 5.83314 21.12167 11.71398 1.000 10.90067 83 ILE B CA 1
ATOM 3496 C C . ILE B 1 91 ? 4.72929 21.56702 12.67506 1.000 13.23868 83 ILE B C 1
ATOM 3497 O O . ILE B 1 91 ? 4.93494 21.48312 13.89904 1.000 11.18805 83 ILE B O 1
ATOM 3502 N N . PRO B 1 92 ? 3.54445 21.99087 12.21717 1.000 10.47910 84 PRO B N 1
ATOM 3503 C CA . PRO B 1 92 ? 2.49197 22.32974 13.18874 1.000 9.74304 84 PRO B CA 1
ATOM 3504 C C . PRO B 1 92 ? 2.01679 21.13187 13.99417 1.000 9.89863 84 PRO B C 1
ATOM 3505 O O . PRO B 1 92 ? 1.62590 21.29399 15.14845 1.000 12.66054 84 PRO B O 1
ATOM 3509 N N . LEU B 1 93 ? 2.04513 19.92241 13.42220 1.000 9.36370 85 LEU B N 1
ATOM 3510 C CA . LEU B 1 93 ? 1.60549 18.75333 14.17826 1.000 10.07431 85 LEU B CA 1
ATOM 3511 C C . LEU B 1 93 ? 2.58599 18.36135 15.27432 1.000 9.14402 85 LEU B C 1
ATOM 3512 O O . LEU B 1 93 ? 2.17921 17.69787 16.25149 1.000 10.99552 85 LEU B O 1
ATOM 3517 N N . ASN B 1 94 ? 3.86077 18.73425 15.11566 1.000 10.33103 86 ASN B N 1
ATOM 3518 C CA . ASN B 1 94 ? 4.86924 18.38863 16.11627 1.000 12.76165 86 ASN B CA 1
ATOM 3519 C C . ASN B 1 94 ? 5.19192 19.49822 17.08585 1.000 11.35184 86 ASN B C 1
ATOM 3520 O O . ASN B 1 94 ? 5.51107 19.20527 18.24052 1.000 13.22228 86 ASN B O 1
ATOM 3525 N N . PHE B 1 95 ? 5.08048 20.75061 16.67373 1.000 11.70947 87 PHE B N 1
ATOM 3526 C CA . PHE B 1 95 ? 5.59873 21.84526 17.49029 1.000 13.30433 87 PHE B CA 1
ATOM 3527 C C . PHE B 1 95 ? 4.53923 22.85175 17.90891 1.000 14.15232 87 PHE B C 1
ATOM 3528 O O . PHE B 1 95 ? 4.89694 23.90163 18.44386 1.000 13.16976 87 PHE B O 1
ATOM 3536 N N . ALA B 1 96 ? 3.24961 22.55754 17.72857 1.000 11.65212 88 ALA B N 1
ATOM 3537 C CA . ALA B 1 96 ? 2.17281 23.40837 18.21129 1.000 9.94047 88 ALA B CA 1
ATOM 3538 C C . ALA B 1 96 ? 1.10035 22.57850 18.88879 1.000 14.43114 88 ALA B C 1
ATOM 3539 O O . ALA B 1 96 ? 0.83233 21.44293 18.48380 1.000 14.16492 88 ALA B O 1
ATOM 3541 N N . ALA B 1 97 ? 0.44474 23.16995 19.89727 1.000 15.18029 89 ALA B N 1
ATOM 3542 C CA . ALA B 1 97 ? -0.77370 22.57202 20.43986 1.000 16.62793 89 ALA B CA 1
ATOM 3543 C C . ALA B 1 97 ? -1.91043 22.70246 19.42385 1.000 21.69952 89 ALA B C 1
ATOM 3544 O O . ALA B 1 97 ? -1.89796 23.60194 18.59910 1.000 21.47887 89 ALA B O 1
ATOM 3546 N N . PRO B 1 98 ? -2.90399 21.80911 19.44524 1.000 27.58735 90 PRO B N 1
ATOM 3547 C CA . PRO B 1 98 ? -3.98416 21.90567 18.44361 1.000 22.99338 90 PRO B CA 1
ATOM 3548 C C . PRO B 1 98 ? -4.65326 23.28219 18.44238 1.000 22.65282 90 PRO B C 1
ATOM 3549 O O . PRO B 1 98 ? -5.01292 23.82250 19.49241 1.000 22.24567 90 PRO B O 1
ATOM 3553 N N . GLY B 1 99 ? -4.74946 23.87549 17.24864 1.000 22.08630 91 GLY B N 1
ATOM 3554 C CA . GLY B 1 99 ? -5.25079 25.23539 17.07499 1.000 22.85243 91 GLY B CA 1
ATOM 3555 C C . GLY B 1 99 ? -4.52369 26.37466 17.79044 1.000 24.61445 91 GLY B C 1
ATOM 3556 O O . GLY B 1 99 ? -5.08201 27.47888 17.89422 1.000 25.79389 91 GLY B O 1
ATOM 3557 N N . GLN B 1 100 ? -3.32828 26.11279 18.34928 1.000 23.82342 92 GLN B N 1
ATOM 3558 C CA . GLN B 1 100 ? -2.46250 27.18906 18.83962 1.000 18.47759 92 GLN B CA 1
ATOM 3559 C C . GLN B 1 100 ? -2.12128 28.10462 17.68107 1.000 15.07818 92 GLN B C 1
ATOM 3560 O O . GLN B 1 100 ? -2.04196 27.67499 16.53037 1.000 17.84988 92 GLN B O 1
ATOM 3566 N N . ARG B 1 101 ? -1.90206 29.39628 17.96684 1.000 13.93027 93 ARG B N 1
ATOM 3567 C CA . ARG B 1 101 ? -1.52228 30.29134 16.87393 1.000 12.45265 93 ARG B CA 1
ATOM 3568 C C . ARG B 1 101 ? -0.08854 30.01290 16.42157 1.000 13.65197 93 ARG B C 1
ATOM 3569 O O . ARG B 1 101 ? 0.78275 29.67582 17.22346 1.000 14.56143 93 ARG B O 1
ATOM 3577 N N . ALA B 1 102 ? 0.14394 30.11648 15.12063 1.000 11.35499 94 ALA B N 1
ATOM 3578 C CA . ALA B 1 102 ? 1.48208 30.06962 14.53317 1.000 12.33305 94 ALA B CA 1
ATOM 3579 C C . ALA B 1 102 ? 1.60487 31.24168 13.57067 1.000 14.06489 94 ALA B C 1
ATOM 3580 O O . ALA B 1 102 ? 0.69720 31.48323 12.77635 1.000 11.22973 94 ALA B O 1
ATOM 3582 N N . ASP B 1 103 ? 2.71316 31.97443 13.62974 1.000 9.89679 95 ASP B N 1
ATOM 3583 C CA . ASP B 1 103 ? 2.89870 33.13651 12.76266 1.000 11.21974 95 ASP B CA 1
ATOM 3584 C C . ASP B 1 103 ? 3.68330 32.75763 11.52433 1.000 11.55062 95 ASP B C 1
ATOM 3585 O O . ASP B 1 103 ? 4.69356 32.06372 11.61503 1.000 13.09196 95 ASP B O 1
ATOM 3590 N N . TYR B 1 104 ? 3.21203 33.22105 10.37020 1.000 10.50103 96 TYR B N 1
ATOM 3591 C CA . TYR B 1 104 ? 3.87498 33.00250 9.08957 1.000 9.38043 96 TYR B CA 1
ATOM 3592 C C . TYR B 1 104 ? 4.15088 34.34254 8.44043 1.000 10.60431 96 TYR B C 1
ATOM 3593 O O . TYR B 1 104 ? 3.29848 35.23014 8.44943 1.000 10.78594 96 TYR B O 1
ATOM 3602 N N . VAL B 1 105 ? 5.34686 34.48203 7.87571 1.000 10.07199 97 VAL B N 1
ATOM 3603 C CA . VAL B 1 105 ? 5.69111 35.64209 7.05567 1.000 11.66210 97 VAL B CA 1
ATOM 3604 C C . VAL B 1 105 ? 5.73158 35.17111 5.60510 1.000 12.26504 97 VAL B C 1
ATOM 3605 O O . VAL B 1 105 ? 6.53152 34.30145 5.24148 1.000 10.94871 97 VAL B O 1
ATOM 3609 N N . VAL B 1 106 ? 4.89564 35.75164 4.76183 1.000 10.77610 98 VAL B N 1
ATOM 3610 C CA . VAL B 1 106 ? 4.75566 35.28784 3.38816 1.000 10.30896 98 VAL B CA 1
ATOM 3611 C C . VAL B 1 106 ? 5.46328 36.27563 2.45858 1.000 12.92475 98 VAL B C 1
ATOM 3612 O O . VAL B 1 106 ? 5.07363 37.45147 2.33223 1.000 14.45135 98 VAL B O 1
ATOM 3616 N N . SER B 1 107 ? 6.53415 35.80960 1.82680 1.000 11.51292 99 SER B N 1
ATOM 3617 C CA . SER B 1 107 ? 7.28979 36.61965 0.87242 1.000 12.58340 99 SER B CA 1
ATOM 3618 C C . SER B 1 107 ? 7.32755 35.97093 -0.50651 1.000 12.88861 99 SER B C 1
ATOM 3619 O O . SER B 1 107 ? 8.07576 36.42454 -1.38178 1.000 14.40048 99 SER B O 1
ATOM 3622 N N . GLY B 1 108 ? 6.53826 34.92554 -0.73037 1.000 14.51353 100 GLY B N 1
ATOM 3623 C CA . GLY B 1 108 ? 6.51422 34.30809 -2.04121 1.000 13.84600 100 GLY B CA 1
ATOM 3624 C C . GLY B 1 108 ? 5.71760 33.01460 -2.02942 1.000 13.47964 100 GLY B C 1
ATOM 3625 O O . GLY B 1 108 ? 5.03175 32.68745 -1.05434 1.000 12.45993 100 GLY B O 1
ATOM 3626 N N . HIS B 1 109 ? 5.81675 32.31045 -3.16732 1.000 13.05807 101 HIS B N 1
ATOM 3627 C CA . HIS B 1 109 ? 5.05515 31.08408 -3.42343 1.000 15.41798 101 HIS B CA 1
ATOM 3628 C C . HIS B 1 109 ? 5.28040 30.00753 -2.37402 1.000 17.41810 101 HIS B C 1
ATOM 3629 O O . HIS B 1 109 ? 4.33019 29.30698 -1.98502 1.000 14.32796 101 HIS B O 1
ATOM 3636 N N . TRP B 1 110 ? 6.53630 29.79432 -1.95799 1.000 11.90478 102 TRP B N 1
ATOM 3637 C CA . TRP B 1 110 ? 6.79860 28.65380 -1.08182 1.000 13.29958 102 TRP B CA 1
ATOM 3638 C C . TRP B 1 110 ? 6.30949 28.90874 0.33049 1.000 12.02666 102 TRP B C 1
ATOM 3639 O O . TRP B 1 110 ? 5.89712 27.96014 1.01796 1.000 11.52811 102 TRP B O 1
ATOM 3650 N N . GLY B 1 111 ? 6.28110 30.17571 0.76885 1.000 11.82931 103 GLY B N 1
ATOM 3651 C CA . GLY B 1 111 ? 5.63461 30.48288 2.03042 1.000 12.30711 103 GLY B CA 1
ATOM 3652 C C . GLY B 1 111 ? 4.12902 30.30923 1.95344 1.000 12.14414 103 GLY B C 1
ATOM 3653 O O . GLY B 1 111 ? 3.50831 29.84678 2.90127 1.000 10.87292 103 GLY B O 1
ATOM 3654 N N . LYS B 1 112 ? 3.51974 30.69173 0.83378 1.000 12.27603 104 LYS B N 1
ATOM 3655 C CA A LYS B 1 112 ? 2.09960 30.43016 0.65211 0.465 11.57881 104 LYS B CA 1
ATOM 3656 C CA B LYS B 1 112 ? 2.09713 30.42918 0.65718 0.535 11.56268 104 LYS B CA 1
ATOM 3657 C C . LYS B 1 112 ? 1.80255 28.94098 0.75860 1.000 11.63732 104 LYS B C 1
ATOM 3658 O O . LYS B 1 112 ? 0.77088 28.54172 1.31929 1.000 11.15258 104 LYS B O 1
ATOM 3669 N N . THR B 1 113 ? 2.69107 28.10602 0.19988 1.000 9.98904 105 THR B N 1
ATOM 3670 C CA . THR B 1 113 ? 2.49894 26.65907 0.25993 1.000 10.62100 105 THR B CA 1
ATOM 3671 C C . THR B 1 113 ? 2.60253 26.16850 1.70108 1.000 11.50538 105 THR B C 1
ATOM 3672 O O . THR B 1 113 ? 1.82893 25.28897 2.11006 1.000 10.61602 105 THR B O 1
ATOM 3676 N N . ALA B 1 114 ? 3.57968 26.70737 2.46629 1.000 10.28407 106 ALA B N 1
ATOM 3677 C CA . ALA B 1 114 ? 3.73612 26.32138 3.86518 1.000 8.64156 106 ALA B CA 1
ATOM 3678 C C . ALA B 1 114 ? 2.49497 26.69265 4.64773 1.000 12.56767 106 ALA B C 1
ATOM 3679 O O . ALA B 1 114 ? 2.00671 25.89640 5.46491 1.000 10.90761 106 ALA B O 1
ATOM 3681 N N . VAL B 1 115 ? 1.93102 27.86448 4.35469 1.000 8.25667 107 VAL B N 1
ATOM 3682 C CA . VAL B 1 115 ? 0.68031 28.27898 4.99013 1.000 9.43326 107 VAL B CA 1
ATOM 3683 C C . VAL B 1 115 ? -0.45286 27.32459 4.64276 1.000 12.50582 107 VAL B C 1
ATOM 3684 O O . VAL B 1 115 ? -1.25444 26.94824 5.51443 1.000 12.59992 107 VAL B O 1
ATOM 3688 N N . LYS B 1 116 ? -0.54581 26.90929 3.36249 1.000 10.37877 108 LYS B N 1
ATOM 3689 C CA . LYS B 1 116 ? -1.60654 26.00169 2.91293 1.000 11.60682 108 LYS B CA 1
ATOM 3690 C C . LYS B 1 116 ? -1.58060 24.67119 3.67583 1.000 11.93767 108 LYS B C 1
ATOM 3691 O O . LYS B 1 116 ? -2.63730 24.13616 4.03748 1.000 13.55617 108 LYS B O 1
ATOM 3697 N N . GLN B 1 117 ? -0.39038 24.12749 3.95155 1.000 11.64554 109 GLN B N 1
ATOM 3698 C CA . GLN B 1 117 ? -0.36642 22.83552 4.63765 1.000 13.65282 109 GLN B CA 1
ATOM 3699 C C . GLN B 1 117 ? -0.76886 22.95781 6.10144 1.000 13.83289 109 GLN B C 1
ATOM 3700 O O . GLN B 1 117 ? -1.27315 21.99521 6.69117 1.000 16.31779 109 GLN B O 1
ATOM 3706 N N . ALA B 1 118 ? -0.55700 24.11459 6.70140 1.000 11.48976 110 ALA B N 1
ATOM 3707 C CA . ALA B 1 118 ? -0.64212 24.21581 8.15060 1.000 10.88265 110 ALA B CA 1
ATOM 3708 C C . ALA B 1 118 ? -2.00481 24.64824 8.63860 1.000 15.70021 110 ALA B C 1
ATOM 3709 O O . ALA B 1 118 ? -2.31186 24.44269 9.81713 1.000 12.55921 110 ALA B O 1
ATOM 3711 N N . GLY B 1 119 ? -2.83137 25.22623 7.76032 1.000 14.27028 111 GLY B N 1
ATOM 3712 C CA . GLY B 1 119 ? -4.08821 25.81002 8.20681 1.000 17.03882 111 GLY B CA 1
ATOM 3713 C C . GLY B 1 119 ? -5.01752 24.81189 8.85212 1.000 14.19118 111 GLY B C 1
ATOM 3714 O O . GLY B 1 119 ? -5.76675 25.14969 9.76172 1.000 13.61083 111 GLY B O 1
ATOM 3715 N N . VAL B 1 120 ? -4.98479 23.55800 8.40580 1.000 16.03937 112 VAL B N 1
ATOM 3716 C CA . VAL B 1 120 ? -5.83207 22.55300 9.02142 1.000 16.76312 112 VAL B CA 1
ATOM 3717 C C . VAL B 1 120 ? -5.51800 22.33497 10.50604 1.000 20.54050 112 VAL B C 1
ATOM 3718 O O . VAL B 1 120 ? -6.40860 21.99644 11.29780 1.000 22.47151 112 VAL B O 1
ATOM 3722 N N . TYR B 1 121 ? -4.26571 22.51409 10.90174 1.000 16.53849 113 TYR B N 1
ATOM 3723 C CA . TYR B 1 121 ? -3.76307 22.05620 12.18942 1.000 15.83751 113 TYR B CA 1
ATOM 3724 C C . TYR B 1 121 ? -3.53616 23.14680 13.21130 1.000 16.68574 113 TYR B C 1
ATOM 3725 O O . TYR B 1 121 ? -3.57426 22.86735 14.41207 1.000 19.87040 113 TYR B O 1
ATOM 3734 N N . VAL B 1 122 ? -3.26410 24.37696 12.78140 1.000 12.98863 114 VAL B N 1
ATOM 3735 C CA . VAL B 1 122 ? -2.96682 25.45985 13.70541 1.000 15.47146 114 VAL B CA 1
ATOM 3736 C C . VAL B 1 122 ? -3.73581 26.67856 13.22704 1.000 15.19355 114 VAL B C 1
ATOM 3737 O O . VAL B 1 122 ? -4.24060 26.71887 12.09735 1.000 14.75377 114 VAL B O 1
ATOM 3741 N N . ASP B 1 123 ? -3.80456 27.67967 14.11025 1.000 13.55475 115 ASP B N 1
ATOM 3742 C CA . ASP B 1 123 ? -4.40929 28.97410 13.80732 1.000 13.50848 115 ASP B CA 1
ATOM 3743 C C . ASP B 1 123 ? -3.32672 29.79224 13.09470 1.000 13.29564 115 ASP B C 1
ATOM 3744 O O . ASP B 1 123 ? -2.45881 30.40771 13.72809 1.000 15.15451 115 ASP B O 1
ATOM 3749 N N . VAL B 1 124 ? -3.34887 29.76324 11.76124 1.000 12.11720 116 VAL B N 1
ATOM 3750 C CA . VAL B 1 124 ? -2.27656 30.36182 10.96991 1.000 12.12521 116 VAL B CA 1
ATOM 3751 C C . VAL B 1 124 ? -2.51350 31.85955 10.85752 1.000 12.90611 116 VAL B C 1
ATOM 3752 O O . VAL B 1 124 ? -3.45996 32.30679 10.20560 1.000 12.59588 116 VAL B O 1
ATOM 3756 N N . ASN B 1 125 ? -1.61921 32.62943 11.43887 1.000 12.59625 117 ASN B N 1
ATOM 3757 C CA . ASN B 1 125 ? -1.65035 34.07697 11.41936 1.000 11.16755 117 ASN B CA 1
ATOM 3758 C C . ASN B 1 125 ? -0.64776 34.54440 10.37310 1.000 13.47154 117 ASN B C 1
ATOM 3759 O O . ASN B 1 125 ? 0.51234 34.10286 10.39231 1.000 12.98625 117 ASN B O 1
ATOM 3764 N N . ILE B 1 126 ? -1.07812 35.40273 9.44961 1.000 12.59375 118 ILE B N 1
ATOM 3765 C CA A ILE B 1 126 ? -0.16502 36.00619 8.47278 0.625 12.88267 118 ILE B CA 1
ATOM 3766 C CA B ILE B 1 126 ? -0.15626 35.99703 8.48178 0.375 12.88080 118 ILE B CA 1
ATOM 3767 C C . ILE B 1 126 ? 0.37527 37.27004 9.13518 1.000 11.17638 118 ILE B C 1
ATOM 3768 O O . ILE B 1 126 ? -0.22822 38.33549 9.07885 1.000 13.78416 118 ILE B O 1
ATOM 3777 N N . ALA B 1 127 ? 1.54507 37.13894 9.77378 1.000 10.86025 119 ALA B N 1
ATOM 3778 C CA . ALA B 1 127 ? 2.14092 38.25844 10.50103 1.000 13.79436 119 ALA B CA 1
ATOM 3779 C C . ALA B 1 127 ? 2.57095 39.36971 9.55873 1.0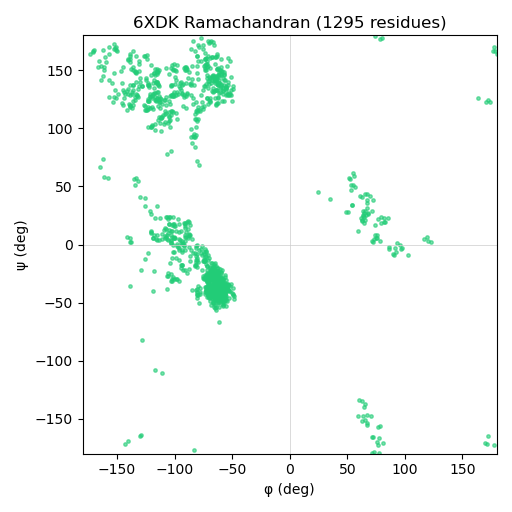00 14.47882 119 ALA B C 1
ATOM 3780 O O . ALA B 1 127 ? 2.56393 40.55312 9.94487 1.000 15.77963 119 ALA B O 1
ATOM 3782 N N . ALA B 1 128 ? 2.90261 39.00603 8.31415 1.000 11.10301 120 ALA B N 1
ATOM 3783 C CA . ALA B 1 128 ? 3.26334 39.96516 7.27216 1.000 13.86700 120 ALA B CA 1
ATOM 3784 C C . ALA B 1 128 ? 3.24888 39.25048 5.93432 1.000 13.60072 120 ALA B C 1
ATOM 3785 O O . ALA B 1 128 ? 3.50821 38.05055 5.86791 1.000 13.73640 120 ALA B O 1
ATOM 3787 N N . SER B 1 129 ? 2.98970 40.01320 4.86511 1.000 14.15965 121 SER B N 1
ATOM 3788 C CA . SER B 1 129 ? 2.98136 39.44411 3.52266 1.000 13.43310 121 SER B CA 1
ATOM 3789 C C . SER B 1 129 ? 3.29912 40.52676 2.50422 1.000 17.25043 121 SER B C 1
ATOM 3790 O O . SER B 1 129 ? 2.79410 41.64985 2.60563 1.000 19.63418 121 SER B O 1
ATOM 3793 N N . SER B 1 130 ? 4.10820 40.18524 1.50602 1.000 14.94309 122 SER B N 1
ATOM 3794 C CA . SER B 1 130 ? 4.33099 41.09836 0.39694 1.000 15.28155 122 SER B CA 1
ATOM 3795 C C . SER B 1 130 ? 3.50220 40.72605 -0.83001 1.000 20.15191 122 SER B C 1
ATOM 3796 O O . SER B 1 130 ? 3.78541 41.21080 -1.92998 1.000 21.85245 122 SER B O 1
ATOM 3799 N N . GLU B 1 131 ? 2.45188 39.90670 -0.66023 1.000 24.57822 123 GLU B N 1
ATOM 3800 C CA . GLU B 1 131 ? 1.68352 39.44252 -1.82275 1.000 26.39435 123 GLU B CA 1
ATOM 3801 C C . GLU B 1 131 ? 1.02187 40.59292 -2.58028 1.000 30.26475 123 GLU B C 1
ATOM 3802 O O . GLU B 1 131 ? 0.90879 40.53387 -3.80761 1.000 30.43360 123 GLU B O 1
ATOM 3808 N N . ALA B 1 132 ? 0.63083 41.66826 -1.89353 1.000 27.95101 124 ALA B N 1
ATOM 3809 C CA . ALA B 1 132 ? -0.09431 42.73595 -2.58002 1.000 35.78777 124 ALA B CA 1
ATOM 3810 C C . ALA B 1 132 ? 0.77564 43.47303 -3.59073 1.000 33.00010 124 ALA B C 1
ATOM 3811 O O . ALA B 1 132 ? 0.23900 44.03014 -4.55836 1.000 32.73299 124 ALA B O 1
ATOM 3813 N N . ASN B 1 133 ? 2.09726 43.51255 -3.38008 1.000 29.27881 125 ASN B N 1
ATOM 3814 C CA . ASN B 1 133 ? 3.03320 44.09155 -4.34515 1.000 29.00177 125 ASN B CA 1
ATOM 3815 C C . ASN B 1 133 ? 3.64679 43.03690 -5.25598 1.000 29.26763 125 ASN B C 1
ATOM 3816 O O . ASN B 1 133 ? 4.68327 43.29374 -5.88022 1.000 30.34972 125 ASN B O 1
ATOM 3821 N N . GLY B 1 134 ? 3.02897 41.85785 -5.33552 1.000 23.32315 126 GLY B N 1
ATOM 3822 C CA . GLY B 1 134 ? 3.51730 40.77581 -6.16512 1.000 29.13982 126 GLY B CA 1
ATOM 3823 C C . GLY B 1 134 ? 4.82979 40.18491 -5.71350 1.000 24.23529 126 GLY B C 1
ATOM 3824 O O . GLY B 1 134 ? 5.61879 39.73640 -6.55567 1.000 26.31470 126 GLY B O 1
ATOM 3825 N N . TYR B 1 135 ? 5.09381 40.18341 -4.40451 1.000 19.65142 127 TYR B N 1
ATOM 3826 C CA . TYR B 1 135 ? 6.30911 39.57616 -3.83623 1.000 23.00873 127 TYR B CA 1
ATOM 3827 C C . TYR B 1 135 ? 7.58164 40.16042 -4.44353 1.000 23.63160 127 TYR B C 1
ATOM 3828 O O . TYR B 1 135 ? 8.46099 39.43261 -4.91722 1.000 25.00587 127 TYR B O 1
ATOM 3837 N N . ARG B 1 136 ? 7.65958 41.48634 -4.47550 1.000 21.48230 128 ARG B N 1
ATOM 3838 C CA . ARG B 1 136 ? 8.82962 42.18014 -4.99193 1.000 22.36805 128 ARG B CA 1
ATOM 3839 C C . ARG B 1 136 ? 9.71973 42.73433 -3.88327 1.000 20.96069 128 ARG B C 1
ATOM 3840 O O . ARG B 1 136 ? 10.66944 43.47904 -4.16233 1.000 22.71677 128 ARG B O 1
ATOM 3848 N N . GLU B 1 137 ? 9.43491 42.39163 -2.63981 1.000 19.92354 129 GLU B N 1
ATOM 3849 C CA . GLU B 1 137 ? 10.20678 42.87958 -1.51061 1.000 22.27369 129 GLU B CA 1
ATOM 3850 C C . GLU B 1 137 ? 9.91707 41.96452 -0.33331 1.000 16.33249 129 GLU B C 1
ATOM 3851 O O . GLU B 1 137 ? 9.00064 41.13513 -0.37643 1.000 17.72541 129 GLU B O 1
ATOM 3857 N N . LEU B 1 138 ? 10.72263 42.10291 0.71005 1.000 17.09346 130 LEU B N 1
ATOM 3858 C CA . LEU B 1 138 ? 10.30559 41.49380 1.97395 1.000 15.46838 130 LEU B CA 1
ATOM 3859 C C . LEU B 1 138 ? 9.41967 42.45863 2.75083 1.000 14.71448 130 LEU B C 1
ATOM 3860 O O . LEU B 1 138 ? 9.70470 43.66763 2.79395 1.000 18.39255 130 LEU B O 1
ATOM 3865 N N . PRO B 1 139 ? 8.33754 42.00220 3.37367 1.000 14.92614 131 PRO B N 1
ATOM 3866 C CA . PRO B 1 139 ? 7.55197 42.92335 4.20916 1.000 20.12443 131 PRO B CA 1
ATOM 3867 C C . PRO B 1 139 ? 8.41221 43.46146 5.34649 1.000 21.02083 131 PRO B C 1
ATOM 3868 O O . PRO B 1 139 ? 9.11320 42.70903 6.01993 1.000 20.29447 131 PRO B O 1
ATOM 3872 N N . ALA B 1 140 ? 8.38690 44.78327 5.52361 1.000 22.73784 132 ALA B N 1
ATOM 3873 C CA . ALA B 1 140 ? 9.28749 45.43111 6.46703 1.000 22.04414 132 ALA B CA 1
ATOM 3874 C C . ALA B 1 140 ? 9.08455 44.86647 7.86405 1.000 23.45326 132 ALA B C 1
ATOM 3875 O O . ALA B 1 140 ? 7.94904 44.78135 8.34056 1.000 23.20476 132 ALA B O 1
ATOM 3877 N N . ARG B 1 141 ? 10.19126 44.47001 8.51326 1.000 23.30285 133 ARG B N 1
ATOM 3878 C CA . ARG B 1 141 ? 10.11355 43.88068 9.85609 1.000 22.74261 133 ARG B CA 1
ATOM 3879 C C . ARG B 1 141 ? 9.28953 44.75208 10.80179 1.000 21.79639 133 ARG B C 1
ATOM 3880 O O . ARG B 1 141 ? 8.56981 44.21711 11.64778 1.000 21.54192 133 ARG B O 1
ATOM 3888 N N . ALA B 1 142 ? 9.34199 46.08731 10.64095 1.000 22.98794 134 ALA B N 1
ATOM 3889 C CA . ALA B 1 142 ? 8.60356 46.98070 11.53127 1.000 25.72074 134 ALA B CA 1
ATOM 3890 C C . ALA B 1 142 ? 7.09537 46.76641 11.45370 1.000 29.48123 134 ALA B C 1
ATOM 3891 O O . ALA B 1 142 ? 6.38135 47.06630 12.41598 1.000 29.00290 134 ALA B O 1
ATOM 3893 N N . ASP B 1 143 ? 6.58686 46.28527 10.32703 1.000 25.94735 135 ASP B N 1
ATOM 3894 C CA . ASP B 1 143 ? 5.15100 46.08585 10.18107 1.000 26.18455 135 ASP B CA 1
ATOM 3895 C C . ASP B 1 143 ? 4.70246 44.67007 10.51478 1.000 22.08133 135 ASP B C 1
ATOM 3896 O O . ASP B 1 143 ? 3.50802 44.38961 10.41318 1.000 23.43426 135 ASP B O 1
ATOM 3901 N N . TRP B 1 144 ? 5.60712 43.77813 10.91086 1.000 17.73804 136 TRP B N 1
ATOM 3902 C CA . TRP B 1 144 ? 5.17883 42.42257 11.25389 1.000 16.04047 136 TRP B CA 1
ATOM 3903 C C . TRP B 1 144 ? 4.29499 42.45589 12.48767 1.000 18.16970 136 TRP B C 1
ATOM 3904 O O . TRP B 1 144 ? 4.54781 43.21643 13.42483 1.000 20.16184 136 TRP B O 1
ATOM 3915 N N . GLN B 1 145 ? 3.24974 41.63252 12.49173 1.000 14.90145 137 GLN B N 1
ATOM 3916 C CA A GLN B 1 145 ? 2.32245 41.60623 13.62081 0.482 16.04648 137 GLN B CA 1
ATOM 3917 C CA B GLN B 1 145 ? 2.28133 41.58255 13.57750 0.518 16.05896 137 GLN B CA 1
ATOM 3918 C C . GLN B 1 145 ? 2.44835 40.21911 14.23709 1.000 16.99597 137 GLN B C 1
ATOM 3919 O O . GLN B 1 145 ? 1.75597 39.26408 13.88788 1.000 16.87805 137 GLN B O 1
ATOM 3930 N N . LEU B 1 146 ? 3.38539 40.11325 15.16748 1.000 18.19840 138 LEU B N 1
ATOM 3931 C CA . LEU B 1 146 ? 3.68414 38.83318 15.78002 1.000 13.87423 138 LEU B CA 1
ATOM 3932 C C . LEU B 1 146 ? 2.84753 38.59090 17.03036 1.000 14.10611 138 LEU B C 1
ATOM 3933 O O . LEU B 1 146 ? 2.42165 39.52626 17.71874 1.000 18.50905 138 LEU B O 1
ATOM 3938 N N . SER B 1 147 ? 2.62848 37.29771 17.31195 1.000 13.84159 139 SER B N 1
ATOM 3939 C CA . SER B 1 147 ? 1.76476 36.82789 18.38140 1.000 18.64637 139 SER B CA 1
ATOM 3940 C C . SER B 1 147 ? 2.60285 36.41127 19.57865 1.000 16.41898 139 SER B C 1
ATOM 3941 O O . SER B 1 147 ? 3.49894 35.56900 19.45380 1.000 16.69827 139 SER B O 1
ATOM 3944 N N . ARG B 1 148 ? 2.25660 36.94470 20.74519 1.000 18.67588 140 ARG B N 1
ATOM 3945 C CA . ARG B 1 148 ? 2.99551 36.59063 21.94617 1.000 20.02883 140 ARG B CA 1
ATOM 3946 C C . ARG B 1 148 ? 3.01284 35.08038 22.18211 1.000 21.02716 140 ARG B C 1
ATOM 3947 O O . ARG B 1 148 ? 4.03782 34.51314 22.58851 1.000 22.57942 140 ARG B O 1
ATOM 3955 N N . ASP B 1 149 ? 1.88308 34.41506 21.96246 1.000 18.18545 141 ASP B N 1
ATOM 3956 C CA . ASP B 1 149 ? 1.76789 32.99589 22.28995 1.000 19.89252 141 ASP B CA 1
ATOM 3957 C C . ASP B 1 149 ? 1.90850 32.10238 21.06393 1.000 17.08628 141 ASP B C 1
ATOM 3958 O O . ASP B 1 149 ? 1.45457 30.94454 21.06241 1.000 15.76243 141 ASP B O 1
ATOM 3963 N N . ALA B 1 150 ? 2.57383 32.59016 20.02180 1.000 13.58667 142 ALA B N 1
ATOM 3964 C CA . ALA B 1 150 ? 2.71590 31.76482 18.83594 1.000 13.35728 142 ALA B CA 1
ATOM 3965 C C . ALA B 1 150 ? 3.58377 30.54966 19.12472 1.000 12.50836 142 ALA B C 1
ATOM 3966 O O . ALA B 1 150 ? 4.52818 30.60970 19.92570 1.000 12.23511 142 ALA B O 1
ATOM 3968 N N . ALA B 1 151 ? 3.25322 29.43068 18.45887 1.000 11.14929 143 ALA B N 1
ATOM 3969 C CA . ALA B 1 151 ? 4.09958 28.24248 18.58944 1.000 10.65654 143 ALA B CA 1
ATOM 3970 C C . ALA B 1 151 ? 5.44925 28.45849 17.93124 1.000 10.83378 143 ALA B C 1
ATOM 3971 O O . ALA B 1 151 ? 6.45152 27.86625 18.35465 1.000 11.41587 143 ALA B O 1
ATOM 3973 N N . TYR B 1 152 ? 5.49594 29.29073 16.89964 1.000 10.46323 144 TYR B N 1
ATOM 3974 C CA . TYR B 1 152 ? 6.70273 29.52688 16.13671 1.000 9.21068 144 TYR B CA 1
ATOM 3975 C C . TYR B 1 152 ? 6.39891 30.65903 15.16082 1.000 12.42194 144 TYR B C 1
ATOM 3976 O O . TYR B 1 152 ? 5.24415 31.02871 14.96187 1.000 9.37970 144 TYR B O 1
ATOM 3985 N N . VAL B 1 153 ? 7.45770 31.23963 14.60995 1.000 10.54142 145 VAL B N 1
ATOM 3986 C CA . VAL B 1 153 ? 7.37318 32.12874 13.45666 1.000 10.43412 145 VAL B CA 1
ATOM 3987 C C . VAL B 1 153 ? 8.04605 31.42725 12.29007 1.000 8.56598 145 VAL B C 1
ATOM 3988 O O . VAL B 1 153 ? 9.21397 31.03562 12.39280 1.000 10.58092 145 VAL B O 1
ATOM 3992 N N . HIS B 1 154 ? 7.29807 31.23613 11.19723 1.000 8.84948 146 HIS B N 1
ATOM 3993 C CA . HIS B 1 154 ? 7.79755 30.55388 10.01079 1.000 9.23318 146 HIS B CA 1
ATOM 3994 C C . HIS B 1 154 ? 8.13891 31.58517 8.94058 1.000 10.92059 146 HIS B C 1
ATOM 3995 O O . HIS B 1 154 ? 7.29261 32.40710 8.57747 1.000 11.47199 146 HIS B O 1
ATOM 4002 N N . ILE B 1 155 ? 9.35957 31.48908 8.40669 1.000 8.35675 147 ILE B N 1
ATOM 4003 C CA . ILE B 1 155 ? 9.79503 32.29826 7.26820 1.000 10.72380 147 ILE B CA 1
ATOM 4004 C C . ILE B 1 155 ? 10.33596 31.37165 6.19399 1.000 9.37700 147 ILE B C 1
ATOM 4005 O O . ILE B 1 155 ? 10.63789 30.19703 6.43083 1.000 8.59410 147 ILE B O 1
ATOM 4010 N N . THR B 1 156 ? 10.41256 31.91463 4.98782 1.000 8.92971 148 THR B N 1
ATOM 4011 C CA . THR B 1 156 ? 11.03899 31.23727 3.84888 1.000 9.39393 148 THR B CA 1
ATOM 4012 C C . THR B 1 156 ? 12.29360 32.02593 3.53963 1.000 9.72552 148 THR B C 1
ATOM 4013 O O . THR B 1 156 ? 12.20688 33.18515 3.12496 1.000 11.37668 148 THR B O 1
ATOM 4017 N N . ALA B 1 157 ? 13.46710 31.44637 3.83190 1.000 10.20541 149 ALA B N 1
ATOM 4018 C CA . ALA B 1 157 ? 14.69812 32.23224 3.76484 1.000 10.62238 149 ALA B CA 1
ATOM 4019 C C . ALA B 1 157 ? 14.93071 32.78707 2.37025 1.000 12.80743 149 ALA B C 1
ATOM 4020 O O . ALA B 1 157 ? 15.32752 33.95509 2.20620 1.000 12.34304 149 ALA B O 1
ATOM 4022 N N . ASN B 1 158 ? 14.70790 31.96234 1.35963 1.000 9.44255 150 ASN B N 1
ATOM 4023 C CA . ASN B 1 158 ? 14.93156 32.38442 -0.00762 1.000 10.96681 150 ASN B CA 1
ATOM 4024 C C . ASN B 1 158 ? 13.74799 31.90356 -0.81487 1.000 12.29789 150 ASN B C 1
ATOM 4025 O O . ASN B 1 158 ? 13.45605 30.70426 -0.81587 1.000 12.24685 150 ASN B O 1
ATOM 4030 N N . GLU B 1 159 ? 13.03064 32.83998 -1.42579 1.000 13.22739 151 GLU B N 1
ATOM 4031 C CA . GLU B 1 159 ? 11.87133 32.50632 -2.24970 1.000 13.06812 151 GLU B CA 1
ATOM 4032 C C . GLU B 1 159 ? 12.32422 32.30079 -3.68735 1.000 12.66138 151 GLU B C 1
ATOM 4033 O O . GLU B 1 159 ? 12.65882 33.25250 -4.39096 1.000 13.72059 151 GLU B O 1
ATOM 4039 N N A THR B 1 160 ? 12.24270 31.03249 -4.11487 0.744 14.17695 152 THR B N 1
ATOM 4040 N N B THR B 1 160 ? 12.36027 31.05035 -4.14213 0.256 14.26111 152 THR B N 1
ATOM 4041 C CA A THR B 1 160 ? 12.95956 30.51307 -5.26265 0.744 16.29815 152 THR B CA 1
ATOM 4042 C CA B THR B 1 160 ? 13.07537 30.75281 -5.38147 0.256 15.88276 152 THR B CA 1
ATOM 4043 C C A THR B 1 160 ? 12.34720 30.98587 -6.58227 0.744 15.44379 152 THR B C 1
ATOM 4044 C C B THR B 1 160 ? 12.35636 31.26897 -6.61091 0.256 15.86029 152 THR B C 1
ATOM 4045 O O A THR B 1 160 ? 13.05720 31.13365 -7.58185 0.744 20.81886 152 THR B O 1
ATOM 4046 O O B THR B 1 160 ? 12.99826 31.64493 -7.60162 0.256 18.26532 152 THR B O 1
ATOM 4053 N N . ILE B 1 161 ? 11.02850 31.24196 -6.60301 1.000 17.97147 153 ILE B N 1
ATOM 4054 C CA . ILE B 1 161 ? 10.32902 31.66826 -7.80383 1.000 18.08012 153 ILE B CA 1
ATOM 4055 C C . ILE B 1 161 ? 10.43077 33.18157 -7.95692 1.000 16.47224 153 ILE B C 1
ATOM 4056 O O . ILE B 1 161 ? 10.60579 33.71239 -9.06033 1.000 19.46124 153 ILE B O 1
ATOM 4061 N N . HIS B 1 162 ? 10.39298 33.89210 -6.83329 1.000 19.07392 154 HIS B N 1
ATOM 4062 C CA . HIS B 1 162 ? 10.28590 35.33756 -6.87039 1.000 18.19521 154 HIS B CA 1
ATOM 4063 C C . HIS B 1 162 ? 11.61697 36.05233 -6.64654 1.000 20.08025 154 HIS B C 1
ATOM 4064 O O . HIS B 1 162 ? 11.67528 37.27346 -6.81278 1.000 18.19154 154 HIS B O 1
ATOM 4071 N N . GLY B 1 163 ? 12.68487 35.33026 -6.31158 1.000 14.42801 155 GLY B N 1
ATOM 4072 C CA . GLY B 1 163 ? 13.99910 35.94227 -6.11802 1.000 14.33715 155 GLY B CA 1
ATOM 4073 C C . GLY B 1 163 ? 14.10567 36.86362 -4.91220 1.000 15.26465 155 GLY B C 1
ATOM 4074 O O . GLY B 1 163 ? 14.80823 37.88367 -4.98188 1.000 16.85971 155 GLY B O 1
ATOM 4075 N N . VAL B 1 164 ? 13.42611 36.53354 -3.81854 1.000 12.65465 156 VAL B N 1
ATOM 4076 C CA . VAL B 1 164 ? 13.34354 37.38682 -2.62593 1.000 14.86735 156 VAL B CA 1
ATOM 4077 C C . VAL B 1 164 ? 13.98311 36.65268 -1.44954 1.000 14.54488 156 VAL B C 1
ATOM 4078 O O . VAL B 1 164 ? 13.55499 35.54914 -1.09853 1.000 12.29731 156 VAL B O 1
ATOM 4082 N N . GLU B 1 165 ? 14.97146 37.28606 -0.80511 1.000 12.43995 157 GLU B N 1
ATOM 4083 C CA . GLU B 1 165 ? 15.79711 36.58758 0.16703 1.000 13.05542 157 GLU B CA 1
ATOM 4084 C C . GLU B 1 165 ? 16.01017 37.44368 1.41266 1.000 11.78633 157 GLU B C 1
ATOM 4085 O O . GLU B 1 165 ? 16.31668 38.64235 1.31965 1.000 15.14476 157 GLU B O 1
ATOM 4091 N N . PHE B 1 166 ? 15.90520 36.80140 2.58164 1.000 10.42303 158 PHE B N 1
ATOM 4092 C CA . PHE B 1 166 ? 16.32891 37.42667 3.84611 1.000 13.72089 158 PHE B CA 1
ATOM 4093 C C . PHE B 1 166 ? 17.84986 37.54670 3.91915 1.000 13.74924 158 PHE B C 1
ATOM 4094 O O . PHE B 1 166 ? 18.58713 36.59678 3.61041 1.000 16.90461 158 PHE B O 1
ATOM 4102 N N . ARG B 1 167 ? 18.32790 38.71315 4.34057 1.000 16.71216 159 ARG B N 1
ATOM 4103 C CA A ARG B 1 167 ? 19.74526 38.86199 4.59362 0.641 17.48368 159 ARG B CA 1
ATOM 4104 C CA B ARG B 1 167 ? 19.73456 38.97392 4.59223 0.359 17.66253 159 ARG B CA 1
ATOM 4105 C C . ARG B 1 167 ? 20.06272 39.05425 6.07277 1.000 21.31795 159 ARG B C 1
ATOM 4106 O O . ARG B 1 167 ? 21.23764 39.07927 6.42736 1.000 30.91650 159 ARG B O 1
ATOM 4121 N N . ASP B 1 168 ? 19.05305 39.13973 6.93192 1.000 17.69062 160 ASP B N 1
ATOM 4122 C CA . ASP B 1 168 ? 19.18448 39.26436 8.37688 1.000 23.98705 160 ASP B CA 1
ATOM 4123 C C . ASP B 1 168 ? 18.28344 38.22806 9.03354 1.000 23.26450 160 ASP B C 1
ATOM 4124 O O . ASP B 1 168 ? 17.16327 37.99017 8.56507 1.000 22.56893 160 ASP B O 1
ATOM 4129 N N . VAL B 1 169 ? 18.73904 37.65186 10.14329 1.000 18.99823 161 VAL B N 1
ATOM 4130 C CA . VAL B 1 169 ? 17.87088 36.76025 10.91603 1.000 19.65675 161 VAL B CA 1
ATOM 4131 C C . VAL B 1 169 ? 16.87997 37.62583 11.68353 1.000 18.17491 161 VAL B C 1
ATOM 4132 O O . VAL B 1 169 ? 17.30606 38.42915 12.52745 1.000 22.66397 161 VAL B O 1
ATOM 4136 N N . PRO B 1 170 ? 15.57476 37.51457 11.45359 1.000 16.81726 162 PRO B N 1
ATOM 4137 C CA . PRO B 1 170 ? 14.64584 38.38320 12.18025 1.000 18.77320 162 PRO B CA 1
ATOM 4138 C C . PRO B 1 170 ? 14.56386 38.03300 13.65880 1.000 21.68207 162 PRO B C 1
ATOM 4139 O O . PRO B 1 170 ? 14.61322 36.86301 14.05085 1.000 20.91324 162 PRO B O 1
ATOM 4143 N N . ASP B 1 171 ? 14.42336 39.06339 14.48405 1.000 21.44126 163 ASP B N 1
ATOM 4144 C CA . ASP B 1 171 ? 14.14082 38.84130 15.89349 1.000 25.08442 163 ASP B CA 1
ATOM 4145 C C . ASP B 1 171 ? 12.67469 38.47289 16.07081 1.000 27.40961 163 ASP B C 1
ATOM 4146 O O . ASP B 1 171 ? 11.78154 39.16433 15.56467 1.000 26.15835 163 ASP B O 1
ATOM 4151 N N . THR B 1 172 ? 12.43043 37.37246 16.77103 1.000 20.27879 164 THR B N 1
ATOM 4152 C CA . THR B 1 172 ? 11.06575 36.94700 17.07548 1.000 18.81426 164 THR B CA 1
ATOM 4153 C C . THR B 1 172 ? 10.90275 36.75769 18.57987 1.000 16.99692 164 THR B C 1
ATOM 4154 O O . THR B 1 172 ? 10.12527 35.92402 19.04278 1.000 19.26292 164 THR B O 1
ATOM 4158 N N . GLY B 1 173 ? 11.60883 37.55699 19.36163 1.000 22.85660 165 GLY B N 1
ATOM 4159 C CA . GLY B 1 173 ? 11.46801 37.45036 20.80281 1.000 21.64832 165 GLY B CA 1
ATOM 4160 C C . GLY B 1 173 ? 11.84557 36.07066 21.29180 1.000 21.65291 165 GLY B C 1
ATOM 4161 O O . GLY B 1 173 ? 12.86726 35.49796 20.89566 1.000 25.80429 165 GLY B O 1
ATOM 4162 N N . ASN B 1 174 ? 11.01538 35.50766 22.16374 1.000 21.62442 166 ASN B N 1
ATOM 4163 C CA A ASN B 1 174 ? 11.27139 34.18037 22.69269 0.495 20.56924 166 ASN B CA 1
ATOM 4164 C CA B ASN B 1 174 ? 11.22723 34.17684 22.72206 0.505 20.56801 166 ASN B CA 1
ATOM 4165 C C . ASN B 1 174 ? 10.47542 33.09644 21.95509 1.000 21.48067 166 ASN B C 1
ATOM 4166 O O . ASN B 1 174 ? 10.35494 31.96672 22.44482 1.000 25.60425 166 ASN B O 1
ATOM 4175 N N . VAL B 1 175 ? 9.95348 33.41592 20.77484 1.000 17.70253 167 VAL B N 1
ATOM 4176 C CA . VAL B 1 175 ? 9.20847 32.45594 19.95486 1.000 14.50779 167 VAL B CA 1
ATOM 4177 C C . VAL B 1 175 ? 10.19727 31.82869 18.97382 1.000 15.05475 167 VAL B C 1
ATOM 4178 O O . VAL B 1 175 ? 10.92586 32.57249 18.29501 1.000 15.51074 167 VAL B O 1
ATOM 4182 N N . PRO B 1 176 ? 10.26056 30.49535 18.84032 1.000 11.91895 168 PRO B N 1
ATOM 4183 C CA . PRO B 1 176 ? 11.25384 29.90698 17.93354 1.000 12.33215 168 PRO B CA 1
ATOM 4184 C C . PRO B 1 176 ? 11.01909 30.28236 16.48301 1.000 13.51612 168 PRO B C 1
ATOM 4185 O O . PRO B 1 176 ? 9.88668 30.29693 15.98605 1.000 11.68565 168 PRO B O 1
ATOM 4189 N N . LEU B 1 177 ? 12.13012 30.53287 15.80220 1.000 10.14192 169 LEU B N 1
ATOM 4190 C CA . LEU B 1 177 ? 12.12539 30.79190 14.37346 1.000 9.25404 169 LEU B CA 1
ATOM 4191 C C . LEU B 1 177 ? 12.26825 29.49310 13.59878 1.000 10.69167 169 LEU B C 1
ATOM 4192 O O . LEU B 1 177 ? 13.19306 28.70846 13.83654 1.000 10.39128 169 LEU B O 1
ATOM 4197 N N . ILE B 1 178 ? 11.37460 29.29953 12.64325 1.000 10.04315 170 ILE B N 1
ATOM 4198 C CA . ILE B 1 178 ? 11.40511 28.13756 11.76638 1.000 9.95541 170 ILE B CA 1
ATOM 4199 C C . ILE B 1 178 ? 11.55394 28.63313 10.33020 1.000 9.93753 170 ILE B C 1
ATOM 4200 O O . ILE B 1 178 ? 10.78346 29.49212 9.88154 1.000 10.97052 170 ILE B O 1
ATOM 4205 N N . ALA B 1 179 ? 12.54444 28.11158 9.60192 1.000 8.85730 171 ALA B N 1
ATOM 4206 C CA . ALA B 1 179 ? 12.85652 28.69156 8.29504 1.000 9.36211 171 ALA B CA 1
ATOM 4207 C C . ALA B 1 179 ? 13.02156 27.61336 7.24238 1.000 9.57663 171 ALA B C 1
ATOM 4208 O O . ALA B 1 179 ? 13.79768 26.66905 7.41973 1.000 10.78380 171 ALA B O 1
ATOM 4210 N N . ASP B 1 180 ? 12.32798 27.79760 6.13036 1.000 10.55664 172 ASP B N 1
ATOM 4211 C CA . ASP B 1 180 ? 12.52421 26.98294 4.92858 1.000 9.76419 172 ASP B CA 1
ATOM 4212 C C . ASP B 1 180 ? 13.73916 27.50277 4.16541 1.000 9.63880 172 ASP B C 1
ATOM 4213 O O . ASP B 1 180 ? 13.69425 28.57918 3.56027 1.000 10.64458 172 ASP B O 1
ATOM 4218 N N . PHE B 1 181 ? 14.83640 26.74948 4.22915 1.000 8.96261 173 PHE B N 1
ATOM 4219 C CA . PHE B 1 181 ? 16.10560 27.04033 3.55937 1.000 8.78669 173 PHE B CA 1
ATOM 4220 C C . PHE B 1 181 ? 16.32874 26.14460 2.33394 1.000 11.03202 173 PHE B C 1
ATOM 4221 O O . PHE B 1 181 ? 17.48177 25.96023 1.91888 1.000 11.04949 173 PHE B O 1
ATOM 4229 N N . SER B 1 182 ? 15.25754 25.61262 1.74023 1.000 10.65559 174 SER B N 1
ATOM 4230 C CA . SER B 1 182 ? 15.41164 24.68223 0.61605 1.000 10.97850 174 SER B CA 1
ATOM 4231 C C . SER B 1 182 ? 16.37462 25.20879 -0.43536 1.000 14.40860 174 SER B C 1
ATOM 4232 O O . SER B 1 182 ? 17.26421 24.48531 -0.87555 1.000 12.17042 174 SER B O 1
ATOM 4235 N N . SER B 1 183 ? 16.24356 26.47462 -0.83236 1.000 11.24992 175 SER B N 1
ATOM 4236 C CA . SER B 1 183 ? 17.04624 26.92956 -1.96271 1.000 11.68512 175 SER B CA 1
ATOM 4237 C C . SER B 1 183 ? 18.28381 27.73064 -1.56959 1.000 10.90131 175 SER B C 1
ATOM 4238 O O . SER B 1 183 ? 19.01730 28.17306 -2.45976 1.000 14.85923 175 SER B O 1
ATOM 4241 N N . SER B 1 184 ? 18.59503 27.84502 -0.27658 1.000 10.79025 176 SER B N 1
ATOM 4242 C CA . SER B 1 184 ? 19.81494 28.54482 0.09712 1.000 10.87048 176 SER B CA 1
ATOM 4243 C C . SER B 1 184 ? 20.61040 27.89139 1.22325 1.000 12.49428 176 SER B C 1
ATOM 4244 O O . SER B 1 184 ? 21.63632 28.44043 1.60817 1.000 12.65277 176 SER B O 1
ATOM 4247 N N . ILE B 1 185 ? 20.19914 26.74029 1.75394 1.000 12.60182 177 ILE B N 1
ATOM 4248 C CA . ILE B 1 185 ? 20.96103 26.16160 2.85759 1.000 9.94441 177 ILE B CA 1
ATOM 4249 C C . ILE B 1 185 ? 22.39005 25.89139 2.39907 1.000 12.10593 177 ILE B C 1
ATOM 4250 O O . ILE B 1 185 ? 22.62836 25.43462 1.27415 1.000 13.60115 177 ILE B O 1
ATOM 4255 N N . ALA B 1 186 ? 23.35221 26.22491 3.27053 1.000 10.84494 178 ALA B N 1
ATOM 4256 C CA . ALA B 1 186 ? 24.78068 26.02833 3.03552 1.000 11.88705 178 ALA B CA 1
ATOM 4257 C C . ALA B 1 186 ? 25.30281 26.88593 1.89037 1.000 12.39442 178 ALA B C 1
ATOM 4258 O O . ALA B 1 186 ? 26.38969 26.61475 1.35093 1.000 14.11692 178 ALA B O 1
ATOM 4260 N N . SER B 1 187 ? 24.59418 27.96680 1.55938 1.000 13.19627 179 SER B N 1
ATOM 4261 C CA . SER B 1 187 ? 25.05095 28.91791 0.55363 1.000 12.87249 179 SER B CA 1
ATOM 4262 C C . SER B 1 187 ? 25.94907 30.00664 1.13834 1.000 12.24818 179 SER B C 1
ATOM 4263 O O . SER B 1 187 ? 26.46684 30.82998 0.37754 1.000 13.42070 179 SER B O 1
ATOM 4266 N N . GLU B 1 188 ? 26.16947 29.99147 2.45967 1.000 12.60862 180 GLU B N 1
ATOM 4267 C CA . GLU B 1 188 ? 26.88463 31.00405 3.23168 1.000 14.08704 180 GLU B CA 1
ATOM 4268 C C . GLU B 1 188 ? 26.75949 30.54380 4.67812 1.000 14.20176 180 GLU B C 1
ATOM 4269 O O . GLU B 1 188 ? 25.95995 29.63861 4.94736 1.000 15.10717 180 GLU B O 1
ATOM 4275 N N . PRO B 1 189 ? 27.51942 31.09881 5.62827 1.000 15.28665 181 PRO B N 1
ATOM 4276 C CA . PRO B 1 189 ? 27.33328 30.68964 7.02875 1.000 16.33779 181 PRO B CA 1
ATOM 4277 C C . PRO B 1 189 ? 25.88325 30.82758 7.47086 1.000 20.76023 181 PRO B C 1
ATOM 4278 O O . PRO B 1 189 ? 25.18942 31.77103 7.08751 1.000 18.40150 181 PRO B O 1
ATOM 4282 N N . LEU B 1 190 ? 25.42953 29.83874 8.24996 1.000 16.45491 182 LEU B N 1
ATOM 4283 C CA . LEU B 1 190 ? 24.09426 29.77939 8.83899 1.000 17.31217 182 LEU B CA 1
ATOM 4284 C C . LEU B 1 190 ? 24.29862 29.65726 10.35152 1.000 21.21274 182 LEU B C 1
ATOM 4285 O O . LEU B 1 190 ? 24.94578 28.71234 10.80438 1.000 21.57260 182 LEU B O 1
ATOM 4290 N N . ASP B 1 191 ? 23.81406 30.64006 11.12442 1.000 19.80658 183 ASP B N 1
ATOM 4291 C CA . ASP B 1 191 ? 23.97745 30.63312 12.58052 1.000 19.25265 183 ASP B CA 1
ATOM 4292 C C . ASP B 1 191 ? 22.82969 29.79747 13.12332 1.000 19.46469 183 ASP B C 1
ATOM 4293 O O . ASP B 1 191 ? 21.75303 30.29929 13.44182 1.000 14.74679 183 ASP B O 1
ATOM 4298 N N . VAL B 1 192 ? 23.06991 28.48841 13.19856 1.000 16.95173 184 VAL B N 1
ATOM 4299 C CA . VAL B 1 192 ? 22.03319 27.53652 13.54562 1.000 14.58573 184 VAL B CA 1
ATOM 4300 C C . VAL B 1 192 ? 21.38098 27.87553 14.89196 1.000 13.85990 184 VAL B C 1
ATOM 4301 O O . VAL B 1 192 ? 20.16548 27.69626 15.06087 1.000 13.81682 184 VAL B O 1
ATOM 4305 N N . ARG B 1 193 ? 22.14866 28.43427 15.83154 1.000 14.10048 185 ARG B N 1
ATOM 4306 C CA . ARG B 1 193 ? 21.66116 28.65065 17.19084 1.000 15.60159 185 ARG B CA 1
ATOM 4307 C C . ARG B 1 193 ? 20.55246 29.68688 17.23506 1.000 17.97600 185 ARG B C 1
ATOM 4308 O O . ARG B 1 193 ? 19.79616 29.71204 18.21008 1.000 19.93877 185 ARG B O 1
ATOM 4316 N N . ARG B 1 194 ? 20.44059 30.52715 16.20348 1.000 19.06209 186 ARG B N 1
ATOM 4317 C CA . ARG B 1 194 ? 19.36403 31.51144 16.09567 1.000 16.73460 186 ARG B CA 1
ATOM 4318 C C . ARG B 1 194 ? 18.01849 30.90679 15.73107 1.000 17.12113 186 ARG B C 1
ATOM 4319 O O . ARG B 1 194 ? 17.02707 31.65025 15.73890 1.000 19.98480 186 ARG B O 1
ATOM 4327 N N . TYR B 1 195 ? 17.95209 29.60907 15.37522 1.000 12.44580 187 TYR B N 1
ATOM 4328 C CA . TYR B 1 195 ? 16.73874 29.00240 14.82984 1.000 11.43304 187 TYR B CA 1
ATOM 4329 C C . TYR B 1 195 ? 16.20545 27.90172 15.72111 1.000 13.29269 187 TYR B C 1
ATOM 4330 O O . TYR B 1 195 ? 16.96479 27.18727 16.38807 1.000 15.35030 187 TYR B O 1
ATOM 4339 N N . GLY B 1 196 ? 14.87830 27.75652 15.72481 1.000 11.36423 188 GLY B N 1
ATOM 4340 C CA . GLY B 1 196 ? 14.27351 26.57773 16.30045 1.000 10.11519 188 GLY B CA 1
ATOM 4341 C C . GLY B 1 196 ? 14.31536 25.40094 15.34190 1.000 12.52018 188 GLY B C 1
ATOM 4342 O O . GLY B 1 196 ? 14.62747 24.27106 15.75210 1.000 12.82171 188 GLY B O 1
ATOM 4343 N N . VAL B 1 197 ? 13.96106 25.63866 14.07653 1.000 12.16617 189 VAL B N 1
ATOM 4344 C CA . VAL B 1 197 ? 13.95889 24.59546 13.05150 1.000 10.89270 189 VAL B CA 1
ATOM 4345 C C . VAL B 1 197 ? 14.47462 25.19996 11.74541 1.000 11.78309 189 VAL B C 1
ATOM 4346 O O . VAL B 1 197 ? 14.03657 26.28282 11.33688 1.000 10.77784 189 VAL B O 1
ATOM 4350 N N . ILE B 1 198 ? 15.44865 24.53598 11.13103 1.000 10.95879 190 ILE B N 1
ATOM 4351 C CA . ILE B 1 198 ? 15.88373 24.82056 9.75815 1.000 9.47337 190 ILE B CA 1
ATOM 4352 C C . ILE B 1 198 ? 15.54108 23.58786 8.92710 1.000 11.45054 190 ILE B C 1
ATOM 4353 O O . ILE B 1 198 ? 15.82641 22.46438 9.35106 1.000 11.55160 190 ILE B O 1
ATOM 4358 N N . TYR B 1 199 ? 14.90020 23.76388 7.77005 1.000 9.15029 191 TYR B N 1
ATOM 4359 C CA . TYR B 1 199 ? 14.63581 22.57928 6.95417 1.000 10.23096 191 TYR B CA 1
ATOM 4360 C C . TYR B 1 199 ? 14.84746 22.89941 5.48228 1.000 10.66826 191 TYR B C 1
ATOM 4361 O O . TYR B 1 199 ? 14.86129 24.06461 5.06654 1.000 11.80679 191 TYR B O 1
ATOM 4370 N N . ALA B 1 200 ? 15.06673 21.83882 4.70808 1.000 10.62629 192 ALA B N 1
ATOM 4371 C CA . ALA B 1 200 ? 15.30198 22.00499 3.27690 1.000 11.75824 192 ALA B CA 1
ATOM 4372 C C . ALA B 1 200 ? 14.77724 20.78984 2.53710 1.000 13.36084 192 ALA B C 1
ATOM 4373 O O . ALA B 1 200 ? 15.11944 19.65006 2.88632 1.000 14.18738 192 ALA B O 1
ATOM 4375 N N . GLY B 1 201 ? 13.97311 21.02748 1.50505 1.000 8.80226 193 GLY B N 1
ATOM 4376 C CA . GLY B 1 201 ? 13.61681 19.97047 0.57461 1.000 8.81281 193 GLY B CA 1
ATOM 4377 C C . GLY B 1 201 ? 14.80357 19.56039 -0.28024 1.000 12.30009 193 GLY B C 1
ATOM 4378 O O . GLY B 1 201 ? 15.86360 20.19296 -0.26029 1.000 17.26254 193 GLY B O 1
ATOM 4379 N N . ALA B 1 202 ? 14.57941 18.49497 -1.06112 1.000 13.65532 194 ALA B N 1
ATOM 4380 C CA . ALA B 1 202 ? 15.53886 17.90874 -1.98975 1.000 16.59957 194 ALA B CA 1
ATOM 4381 C C . ALA B 1 202 ? 15.55634 18.66031 -3.31286 1.000 19.22786 194 ALA B C 1
ATOM 4382 O O . ALA B 1 202 ? 14.64469 19.42000 -3.64247 1.000 22.32501 194 ALA B O 1
ATOM 4384 N N . GLN B 1 203 ? 16.59150 18.37258 -4.09650 1.000 17.77461 195 GLN B N 1
ATOM 4385 C CA . GLN B 1 203 ? 16.76853 18.83103 -5.46441 1.000 18.18341 195 GLN B CA 1
ATOM 4386 C C . GLN B 1 203 ? 16.92589 20.34262 -5.57589 1.000 19.81778 195 GLN B C 1
ATOM 4387 O O . GLN B 1 203 ? 16.80391 20.89709 -6.67681 1.000 17.40552 195 GLN B O 1
ATOM 4393 N N . LYS B 1 204 ? 17.27186 21.02256 -4.47144 1.000 21.13056 196 LYS B N 1
ATOM 4394 C CA . LYS B 1 204 ? 17.58088 22.44575 -4.51137 1.000 19.73504 196 LYS B CA 1
ATOM 4395 C C . LYS B 1 204 ? 19.04861 22.61383 -4.09439 1.000 21.32998 196 LYS B C 1
ATOM 4396 O O . LYS B 1 204 ? 19.90828 21.94626 -4.66367 1.000 23.36729 196 LYS B O 1
ATOM 4402 N N A ASN B 1 205 ? 19.35130 23.39364 -3.05202 0.646 16.34034 197 ASN B N 1
ATOM 4403 N N B ASN B 1 205 ? 19.35321 23.54242 -3.16431 0.354 16.46851 197 ASN B N 1
ATOM 4404 C CA A ASN B 1 205 ? 20.76903 23.68776 -2.86865 0.646 15.99520 197 ASN B CA 1
ATOM 4405 C CA B ASN B 1 205 ? 20.77461 23.82390 -2.91419 0.354 16.07986 197 ASN B CA 1
ATOM 4406 C C A ASN B 1 205 ? 21.58235 22.55964 -2.23094 0.646 20.25566 197 ASN B C 1
ATOM 4407 C C B ASN B 1 205 ? 21.49350 22.68730 -2.20461 0.354 19.84535 197 ASN B C 1
ATOM 4408 O O A ASN B 1 205 ? 22.77979 22.47979 -2.53552 0.646 21.51397 197 ASN B O 1
ATOM 4409 O O B ASN B 1 205 ? 22.58028 22.84130 -1.60010 0.354 14.27742 197 ASN B O 1
ATOM 4418 N N A LEU B 1 206 ? 20.97638 21.67387 -1.39849 0.646 18.76700 198 LEU B N 1
ATOM 4419 N N B LEU B 1 206 ? 20.84269 21.52768 -2.22005 0.354 18.67841 198 LEU B N 1
ATOM 4420 C CA A LEU B 1 206 ? 21.71858 20.73682 -0.53596 0.646 16.51053 198 LEU B CA 1
ATOM 4421 C CA B LEU B 1 206 ? 21.52599 20.25241 -2.10174 0.354 18.35529 198 LEU B CA 1
ATOM 4422 C C A LEU B 1 206 ? 21.52789 19.25287 -0.87218 0.646 15.63891 198 LEU B C 1
ATOM 4423 C C B LEU B 1 206 ? 21.59092 19.53679 -3.43505 0.354 18.60342 198 LEU B C 1
ATOM 4424 O O A LEU B 1 206 ? 22.27735 18.68655 -1.66605 0.646 15.89845 198 LEU B O 1
ATOM 4425 O O B LEU B 1 206 ? 22.39126 18.61288 -3.60701 0.354 18.22780 198 LEU B O 1
ATOM 4434 N N A GLY B 1 207 ? 20.55059 18.60295 -0.23706 0.646 14.75271 199 GLY B N 1
ATOM 4435 N N B GLY B 1 207 ? 20.78080 19.95971 -4.38196 0.354 18.50559 199 GLY B N 1
ATOM 4436 C CA A GLY B 1 207 ? 20.29123 17.21086 -0.50691 0.646 14.97334 199 GLY B CA 1
ATOM 4437 C CA B GLY B 1 207 ? 20.68021 19.24293 -5.61348 0.354 19.19343 199 GLY B CA 1
ATOM 4438 C C A GLY B 1 207 ? 19.77231 17.01916 -1.91528 0.646 15.74753 199 GLY B C 1
ATOM 4439 C C B GLY B 1 207 ? 19.80366 18.03818 -5.41506 0.354 18.17598 199 GLY B C 1
ATOM 4440 O O A GLY B 1 207 ? 18.88844 17.75302 -2.36250 0.646 16.47564 199 GLY B O 1
ATOM 4441 O O B GLY B 1 207 ? 19.29285 17.76422 -4.31542 0.354 19.44158 199 GLY B O 1
ATOM 4442 N N A PRO B 1 208 ? 20.34542 16.05145 -2.65638 0.646 14.33133 200 PRO B N 1
ATOM 4443 N N B PRO B 1 208 ? 19.60223 17.32634 -6.48788 0.354 16.87307 200 PRO B N 1
ATOM 4444 C CA A PRO B 1 208 ? 19.81792 15.70648 -3.98413 0.646 14.48303 200 PRO B CA 1
ATOM 4445 C CA B PRO B 1 208 ? 18.66242 16.20185 -6.51571 0.354 17.93063 200 PRO B CA 1
ATOM 4446 C C A PRO B 1 208 ? 18.57633 14.84027 -3.87683 0.646 14.48666 200 PRO B C 1
ATOM 4447 C C B PRO B 1 208 ? 19.05857 14.99766 -5.70030 0.354 15.83961 200 PRO B C 1
ATOM 4448 O O A PRO B 1 208 ? 18.00338 14.70330 -2.79514 0.646 13.79958 200 PRO B O 1
ATOM 4449 O O B PRO B 1 208 ? 19.29649 13.93184 -6.26481 0.354 17.13176 200 PRO B O 1
ATOM 4456 N N A VAL B 1 209 ? 18.19132 14.21677 -4.99412 0.646 15.68121 201 VAL B N 1
ATOM 4457 N N B VAL B 1 209 ? 19.12243 15.14693 -4.37588 0.354 15.80984 201 VAL B N 1
ATOM 4458 C CA A VAL B 1 209 ? 16.92177 13.50198 -5.13118 0.646 16.14157 201 VAL B CA 1
ATOM 4459 C CA B VAL B 1 209 ? 19.53890 14.03103 -3.54287 0.354 16.31855 201 VAL B CA 1
ATOM 4460 C C A VAL B 1 209 ? 16.55640 12.66761 -3.90438 0.646 15.85058 201 VAL B C 1
ATOM 4461 C C B VAL B 1 209 ? 18.36710 13.21827 -3.03462 0.354 15.76308 201 VAL B C 1
ATOM 4462 O O A VAL B 1 209 ? 17.35266 11.84854 -3.43282 0.646 16.26277 201 VAL B O 1
ATOM 4463 O O B VAL B 1 209 ? 18.58612 12.20204 -2.36679 0.354 18.28666 201 VAL B O 1
ATOM 4470 N N A GLY B 1 210 ? 15.35501 12.89691 -3.36425 0.646 16.58812 202 GLY B N 1
ATOM 4471 N N B GLY B 1 210 ? 17.13027 13.61943 -3.33868 0.354 15.60735 202 GLY B N 1
ATOM 4472 C CA A GLY B 1 210 ? 14.81305 12.10270 -2.27058 0.646 14.91134 202 GLY B CA 1
ATOM 4473 C CA B GLY B 1 210 ? 15.97016 12.86858 -2.89388 0.354 17.15015 202 GLY B CA 1
ATOM 4474 C C A GLY B 1 210 ? 15.31959 12.39318 -0.86928 0.646 16.45081 202 GLY B C 1
ATOM 4475 C C B GLY B 1 210 ? 15.89046 12.72855 -1.39827 0.354 16.15660 202 GLY B C 1
ATOM 4476 O O A GLY B 1 210 ? 14.97451 11.64643 0.05381 0.646 18.22518 202 GLY B O 1
ATOM 4477 O O B GLY B 1 210 ? 15.24190 11.80380 -0.89082 0.354 16.69454 202 GLY B O 1
ATOM 4478 N N A VAL B 1 211 ? 16.12673 13.42689 -0.66274 0.646 13.00993 203 VAL B N 1
ATOM 4479 N N B VAL B 1 211 ? 16.57880 13.61467 -0.68458 0.354 12.99451 203 VAL B N 1
ATOM 4480 C CA A VAL B 1 211 ? 16.72592 13.69820 0.64179 0.646 14.46170 203 VAL B CA 1
ATOM 4481 C CA B VAL B 1 211 ? 16.69259 13.61501 0.76274 0.354 14.55721 203 VAL B CA 1
ATOM 4482 C C A VAL B 1 211 ? 16.29979 15.08649 1.10696 0.646 15.37082 203 VAL B C 1
ATOM 4483 C C B VAL B 1 211 ? 16.37815 15.02520 1.22125 0.354 15.38411 203 VAL B C 1
ATOM 4484 O O A VAL B 1 211 ? 16.83816 16.08352 0.61556 0.646 16.77331 203 VAL B O 1
ATOM 4485 O O B VAL B 1 211 ? 17.03931 15.97603 0.78956 0.354 16.14697 203 VAL B O 1
ATOM 4492 N N . ALA B 1 212 ? 15.37399 15.16222 2.07091 1.000 12.91304 204 ALA B N 1
ATOM 4493 C CA . ALA B 1 212 ? 15.10159 16.41187 2.77321 1.000 11.12870 204 ALA B CA 1
ATOM 4494 C C . ALA B 1 212 ? 15.87608 16.41550 4.08101 1.000 13.33332 204 ALA B C 1
ATOM 4495 O O . ALA B 1 212 ? 16.13388 15.35887 4.65292 1.000 16.35810 204 ALA B O 1
ATOM 4497 N N . VAL B 1 213 ? 16.21001 17.60909 4.56879 1.000 10.65217 205 VAL B N 1
ATOM 4498 C CA . VAL B 1 213 ? 16.99473 17.75242 5.79651 1.000 11.41747 205 VAL B CA 1
ATOM 4499 C C . VAL B 1 213 ? 16.21960 18.60365 6.78891 1.000 11.85578 205 VAL B C 1
ATOM 4500 O O . VAL B 1 213 ? 15.62958 19.62589 6.41884 1.000 11.57595 205 VAL B O 1
ATOM 4504 N N . MET B 1 214 ? 16.22393 18.19791 8.06914 1.000 11.65223 206 MET B N 1
ATOM 4505 C CA A MET B 1 214 ? 15.68863 19.03906 9.12688 0.447 13.06243 206 MET B CA 1
ATOM 4506 C CA B MET B 1 214 ? 15.68459 19.02642 9.13649 0.553 13.06841 206 MET B CA 1
ATOM 4507 C C . MET B 1 214 ? 16.68983 19.11832 10.26750 1.000 13.01927 206 MET B C 1
ATOM 4508 O O . MET B 1 214 ? 17.30532 18.11848 10.64543 1.000 13.79286 206 MET B O 1
ATOM 4517 N N . ILE B 1 215 ? 16.87808 20.32701 10.76677 1.000 9.54860 207 ILE B N 1
ATOM 4518 C CA . ILE B 1 215 ? 17.77545 20.60982 11.88518 1.000 9.91171 207 ILE B CA 1
ATOM 4519 C C . ILE B 1 215 ? 16.87707 21.19369 12.96541 1.000 11.60925 207 ILE B C 1
ATOM 4520 O O . ILE B 1 215 ? 16.21825 22.21831 12.73000 1.000 12.53785 207 ILE B O 1
ATOM 4525 N N . ILE B 1 216 ? 16.79362 20.52148 14.12575 1.000 10.85570 208 ILE B N 1
ATOM 4526 C CA . ILE B 1 216 ? 15.74309 20.79457 15.11142 1.000 10.61915 208 ILE B CA 1
ATOM 4527 C C . ILE B 1 216 ? 16.36472 21.06090 16.46913 1.000 10.01567 208 ILE B C 1
ATOM 4528 O O . ILE B 1 216 ? 17.04597 20.19196 17.01068 1.000 11.92501 208 ILE B O 1
ATOM 4533 N N . ARG B 1 217 ? 16.12748 22.25280 17.02654 1.000 10.44201 209 ARG B N 1
ATOM 4534 C CA . ARG B 1 217 ? 16.56259 22.52590 18.39799 1.000 10.58298 209 ARG B CA 1
ATOM 4535 C C . ARG B 1 217 ? 15.90536 21.51975 19.35506 1.000 11.03313 209 ARG B C 1
ATOM 4536 O O . ARG B 1 217 ? 14.68379 21.41266 19.38851 1.000 14.56908 209 ARG B O 1
ATOM 4544 N N . ARG B 1 218 ? 16.71218 20.78098 20.13108 1.000 11.71448 210 ARG B N 1
ATOM 4545 C CA . ARG B 1 218 ? 16.18434 19.60618 20.81826 1.000 14.53929 210 ARG B CA 1
ATOM 4546 C C . ARG B 1 218 ? 15.10080 19.94054 21.83304 1.000 15.77825 210 ARG B C 1
ATOM 4547 O O . ARG B 1 218 ? 14.25470 19.08049 22.12816 1.000 15.59368 210 ARG B O 1
ATOM 4555 N N . ASP B 1 219 ? 15.11335 21.14668 22.41835 1.000 15.20165 211 ASP B N 1
ATOM 4556 C CA . ASP B 1 219 ? 14.05899 21.44126 23.38236 1.000 15.72720 211 ASP B CA 1
ATOM 4557 C C . ASP B 1 219 ? 12.69232 21.42408 22.72672 1.000 14.65588 211 ASP B C 1
ATOM 4558 O O . ASP B 1 219 ? 11.69055 21.20145 23.40764 1.000 17.01235 211 ASP B O 1
ATOM 4563 N N . LEU B 1 220 ? 12.62215 21.69747 21.42850 1.000 13.49251 212 LEU B N 1
ATOM 4564 C CA . LEU B 1 220 ? 11.32395 21.68001 20.76590 1.000 13.46022 212 LEU B CA 1
ATOM 4565 C C . LEU B 1 220 ? 10.73447 20.28607 20.72544 1.000 14.27973 212 LEU B C 1
ATOM 4566 O O . LEU B 1 220 ? 9.50597 20.14790 20.64108 1.000 14.47876 212 LEU B O 1
ATOM 4571 N N . LEU B 1 221 ? 11.56857 19.25675 20.79476 1.000 12.49127 213 LEU B N 1
ATOM 4572 C CA . LEU B 1 221 ? 11.06436 17.89093 20.84165 1.000 15.98838 213 LEU B CA 1
ATOM 4573 C C . LEU B 1 221 ? 10.39140 17.56111 22.17708 1.000 16.57551 213 LEU B C 1
ATOM 4574 O O . LEU B 1 221 ? 9.80819 16.47936 22.29944 1.000 21.85354 213 LEU B O 1
ATOM 4579 N N . GLU B 1 222 ? 10.48402 18.43054 23.17320 1.000 16.16846 214 GLU B N 1
ATOM 4580 C CA . GLU B 1 222 ? 9.78911 18.24467 24.44185 1.000 19.69137 214 GLU B CA 1
ATOM 4581 C C . GLU B 1 222 ? 8.34022 18.71225 24.37718 1.000 20.39073 214 GLU B C 1
ATOM 4582 O O . GLU B 1 222 ? 7.60863 18.52120 25.34035 1.000 18.53220 214 GLU B O 1
ATOM 4588 N N . ARG B 1 223 ? 7.92019 19.34624 23.28666 1.000 15.11518 215 ARG B N 1
ATOM 4589 C CA . ARG B 1 223 ? 6.53932 19.78066 23.11975 1.000 15.35312 215 ARG B CA 1
ATOM 4590 C C . ARG B 1 223 ? 5.63924 18.58452 22.84992 1.000 15.24862 215 ARG B C 1
ATOM 4591 O O . ARG B 1 223 ? 6.07002 17.58536 22.26903 1.000 17.76393 215 ARG B O 1
ATOM 4599 N N . SER B 1 224 ? 4.36661 18.70377 23.27231 1.000 12.98789 216 SER B N 1
ATOM 4600 C CA . SER B 1 224 ? 3.38922 17.63855 23.03754 1.000 14.20225 216 SER B CA 1
ATOM 4601 C C . SER B 1 224 ? 3.01470 17.55873 21.56932 1.000 15.93190 216 SER B C 1
ATOM 4602 O O . SER B 1 224 ? 2.78721 16.46396 21.03788 1.000 17.44479 216 SER B O 1
ATOM 4605 N N . GLY B 1 225 ? 2.88309 18.71407 20.92722 1.000 13.47012 217 GLY B N 1
ATOM 4606 C CA . GLY B 1 225 ? 2.31279 18.68948 19.58974 1.000 13.70194 217 GLY B CA 1
ATOM 4607 C C . GLY B 1 225 ? 0.85844 18.24349 19.63788 1.000 15.36355 217 GLY B C 1
ATOM 4608 O O . GLY B 1 225 ? 0.12662 18.44811 20.62162 1.000 17.48614 217 GLY B O 1
ATOM 4609 N N . GLN B 1 226 ? 0.42801 17.62404 18.53870 1.000 11.96624 218 GLN B N 1
ATOM 4610 C CA . GLN B 1 226 ? -0.95015 17.23849 18.29450 1.000 13.43758 218 GLN B CA 1
ATOM 4611 C C . GLN B 1 226 ? -1.05772 15.73357 18.10364 1.000 14.33621 218 GLN B C 1
ATOM 4612 O O . GLN B 1 226 ? -0.08200 15.09571 17.71742 1.000 13.34214 218 GLN B O 1
ATOM 4618 N N . PRO B 1 227 ? -2.20908 15.13161 18.37838 1.000 19.91161 219 PRO B N 1
ATOM 4619 C CA . PRO B 1 227 ? -2.32567 13.67979 18.18800 1.000 18.71447 219 PRO B CA 1
ATOM 4620 C C . PRO B 1 227 ? -1.92271 13.31475 16.77266 1.000 16.61094 219 PRO B C 1
ATOM 4621 O O . PRO B 1 227 ? -2.36730 13.92909 15.79484 1.000 19.25937 219 PRO B O 1
ATOM 4625 N N . ARG B 1 228 ? -1.03606 12.32941 16.66698 1.000 17.28730 220 ARG B N 1
ATOM 4626 C CA . ARG B 1 228 ? -0.49158 11.98611 15.36105 1.000 18.61933 220 ARG B CA 1
ATOM 4627 C C . ARG B 1 228 ? 0.10220 10.58998 15.41456 1.000 17.32671 220 ARG B C 1
ATOM 4628 O O . ARG B 1 228 ? 0.56956 10.13895 16.46109 1.000 18.37957 220 ARG B O 1
ATOM 4636 N N . ALA B 1 229 ? 0.06870 9.90973 14.26385 1.000 15.11993 221 ALA B N 1
ATOM 4637 C CA . ALA B 1 229 ? 0.72352 8.62018 14.13352 1.000 14.96142 221 ALA B CA 1
ATOM 4638 C C . ALA B 1 229 ? 2.21391 8.72924 14.40699 1.000 13.08622 221 ALA B C 1
ATOM 4639 O O . ALA B 1 229 ? 2.84308 9.76299 14.17777 1.000 13.55275 221 ALA B O 1
ATOM 4641 N N . ASP B 1 230 ? 2.77894 7.61095 14.85785 1.000 15.78328 222 ASP B N 1
ATOM 4642 C CA . ASP B 1 230 ? 4.20081 7.56887 15.18344 1.000 14.51455 222 ASP B CA 1
ATOM 4643 C C . ASP B 1 230 ? 5.07660 7.97871 13.99925 1.000 16.20657 222 ASP B C 1
ATOM 4644 O O . ASP B 1 230 ? 6.11129 8.64350 14.17396 1.000 16.34022 222 ASP B O 1
ATOM 4649 N N . ILE B 1 231 ? 4.69584 7.57266 12.78077 1.000 14.56923 223 ILE B N 1
ATOM 4650 C CA . ILE B 1 231 ? 5.49011 7.90264 11.59817 1.000 14.44794 223 ILE B CA 1
ATOM 4651 C C . ILE B 1 231 ? 5.49360 9.40985 11.34101 1.000 14.84287 223 ILE B C 1
ATOM 4652 O O . ILE B 1 231 ? 6.36300 9.92660 10.63365 1.000 15.75192 223 ILE B O 1
ATOM 4657 N N . PHE B 1 232 ? 4.54038 10.13843 11.92009 1.000 13.70733 224 PHE B N 1
ATOM 4658 C CA . PHE B 1 232 ? 4.48244 11.58791 11.81544 1.000 13.15319 224 PHE B CA 1
ATOM 4659 C C . PHE B 1 232 ? 5.04011 12.29572 13.05643 1.000 16.87934 224 PHE B C 1
ATOM 4660 O O . PHE B 1 232 ? 4.79967 13.50593 13.24616 1.000 14.04731 224 PHE B O 1
ATOM 4668 N N . ASP B 1 233 ? 5.78319 11.57470 13.90206 1.000 13.42853 225 ASP B N 1
ATOM 4669 C CA . ASP B 1 233 ? 6.30642 12.10391 15.15135 1.000 13.37874 225 ASP B CA 1
ATOM 4670 C C . ASP B 1 233 ? 7.83096 12.22695 15.05666 1.000 14.01572 225 ASP B C 1
ATOM 4671 O O . ASP B 1 233 ? 8.54919 11.21741 15.06669 1.000 14.87174 225 ASP B O 1
ATOM 4676 N N . TYR B 1 234 ? 8.32411 13.46722 14.99279 1.000 12.13356 226 TYR B N 1
ATOM 4677 C CA . TYR B 1 234 ? 9.76705 13.67786 14.90245 1.000 12.28736 226 TYR B CA 1
ATOM 4678 C C . TYR B 1 234 ? 10.49118 13.12005 16.11621 1.000 13.97481 226 TYR B C 1
ATOM 4679 O O . TYR B 1 234 ? 11.64341 12.69255 15.99238 1.000 15.57916 226 TYR B O 1
ATOM 4688 N N . ARG B 1 235 ? 9.83408 13.09577 17.28095 1.000 13.29512 227 ARG B N 1
ATOM 4689 C CA . ARG B 1 235 ? 10.46694 12.54527 18.46954 1.000 16.06416 227 ARG B CA 1
ATOM 4690 C C . ARG B 1 235 ? 10.79769 11.07579 18.26889 1.000 19.86594 227 ARG B C 1
ATOM 4691 O O . ARG B 1 235 ? 11.84698 10.60074 18.71396 1.000 20.19058 227 ARG B O 1
ATOM 4699 N N . SER B 1 236 ? 9.93029 10.34630 17.57116 1.000 21.24669 228 SER B N 1
ATOM 4700 C CA . SER B 1 236 ? 10.22469 8.93807 17.28822 1.000 22.25725 228 SER B CA 1
ATOM 4701 C C . SER B 1 236 ? 11.33496 8.79208 16.25913 1.000 23.37870 228 SER B C 1
ATOM 4702 O O . SER B 1 236 ? 12.17328 7.88827 16.36861 1.000 27.03189 228 SER B O 1
ATOM 4705 N N . HIS B 1 237 ? 11.34679 9.65357 15.24150 1.000 19.22852 229 HIS B N 1
ATOM 4706 C CA . HIS B 1 237 ? 12.43415 9.62352 14.27431 1.000 17.89928 229 HIS B CA 1
ATOM 4707 C C . HIS B 1 237 ? 13.77420 9.84720 14.95743 1.000 25.69395 229 HIS B C 1
ATOM 4708 O O . HIS B 1 237 ? 14.75086 9.16527 14.64823 1.000 25.90754 229 HIS B O 1
ATOM 4715 N N . VAL B 1 238 ? 13.84081 10.77600 15.91388 1.000 19.59513 230 VAL B N 1
ATOM 4716 C CA A VAL B 1 238 ? 15.09525 11.07232 16.59881 0.585 22.97583 230 VAL B CA 1
ATOM 4717 C CA B VAL B 1 238 ? 15.13739 11.01942 16.52979 0.415 22.96020 230 VAL B CA 1
ATOM 4718 C C . VAL B 1 238 ? 15.48161 9.93666 17.54468 1.000 26.99195 230 VAL B C 1
ATOM 4719 O O . VAL B 1 238 ? 16.66647 9.71519 17.81194 1.000 30.53191 230 VAL B O 1
ATOM 4726 N N . ALA B 1 239 ? 14.49063 9.20575 18.06480 1.000 25.27738 231 ALA B N 1
ATOM 4727 C CA . ALA B 1 239 ? 14.77574 8.10957 18.99338 1.000 33.59902 231 ALA B CA 1
ATOM 4728 C C . ALA B 1 239 ? 15.54904 6.97780 18.33044 1.000 46.39866 231 ALA B C 1
ATOM 4729 O O . ALA B 1 239 ? 16.36820 6.32326 18.98850 1.000 54.88513 231 ALA B O 1
ATOM 4731 N N . ARG B 1 240 ? 15.30432 6.72902 17.04630 1.000 48.70879 232 ARG B N 1
ATOM 4732 C CA . ARG B 1 240 ? 15.92264 5.60853 16.34091 1.000 60.51652 232 ARG B CA 1
ATOM 4733 C C . ARG B 1 240 ? 16.58797 6.06953 15.04207 1.000 58.15485 232 ARG B C 1
ATOM 4734 O O . ARG B 1 240 ? 16.92690 5.24994 14.18306 1.000 67.60314 232 ARG B O 1
ATOM 4736 N N . ASN B 1 245 ? 11.12924 6.91380 8.26773 1.000 44.13049 237 ASN B N 1
ATOM 4737 C CA . ASN B 1 245 ? 10.78727 7.67335 7.05903 1.000 47.66675 237 ASN B CA 1
ATOM 4738 C C . ASN B 1 245 ? 12.01885 8.37911 6.48930 1.000 39.97884 237 ASN B C 1
ATOM 4739 O O . ASN B 1 245 ? 11.96309 9.57615 6.11936 1.000 29.22680 237 ASN B O 1
ATOM 4741 N N . THR B 1 246 ? 13.22370 7.55923 6.42435 1.000 40.52331 238 THR B N 1
ATOM 4742 C CA . THR B 1 246 ? 14.52618 7.92702 5.89392 1.000 30.74568 238 THR B CA 1
ATOM 4743 C C . THR B 1 246 ? 14.60352 7.60698 4.41152 1.000 23.34626 238 THR B C 1
ATOM 4744 O O . THR B 1 246 ? 13.95180 6.67175 3.93065 1.000 32.96777 238 THR B O 1
ATOM 4748 N N . PRO B 1 247 ? 15.40268 8.37719 3.69046 1.000 28.01186 239 PRO B N 1
ATOM 4749 C CA . PRO B 1 247 ? 15.57220 8.12566 2.27506 1.000 23.07931 239 PRO B CA 1
ATOM 4750 C C . PRO B 1 247 ? 16.11671 6.72841 2.03503 1.000 25.68229 239 PRO B C 1
ATOM 4751 O O . PRO B 1 247 ? 16.66947 6.08013 2.94158 1.000 22.44720 239 PRO B O 1
ATOM 4755 N N . PRO B 1 248 ? 15.93277 6.22494 0.84602 1.000 19.75838 240 PRO B N 1
ATOM 4756 C CA . PRO B 1 248 ? 16.67859 5.03926 0.40253 1.000 17.69233 240 PRO B CA 1
ATOM 4757 C C . PRO B 1 248 ? 18.16841 5.22739 0.61141 1.000 18.92396 240 PRO B C 1
ATOM 4758 O O . PRO B 1 248 ? 18.65178 6.36008 0.66893 1.000 16.68873 240 PRO B O 1
ATOM 4762 N N . THR B 1 249 ? 18.91039 4.11918 0.68135 1.000 18.10186 241 THR B N 1
ATOM 4763 C CA . THR B 1 249 ? 20.32866 4.21914 0.99006 1.000 18.97259 241 THR B CA 1
ATOM 4764 C C . THR B 1 249 ? 21.08791 4.96165 -0.09306 1.000 18.36602 241 THR B C 1
ATOM 4765 O O . THR B 1 249 ? 22.00396 5.73055 0.21401 1.000 17.58052 241 THR B O 1
ATOM 4769 N N . TRP B 1 250 ? 20.75432 4.72820 -1.36910 1.000 16.90066 242 TRP B N 1
ATOM 4770 C CA . TRP B 1 250 ? 21.55643 5.34099 -2.42560 1.000 19.60462 242 TRP B CA 1
ATOM 4771 C C . TRP B 1 250 ? 21.34297 6.84765 -2.43456 1.000 18.25437 242 TRP B C 1
ATOM 4772 O O . TRP B 1 250 ? 22.29462 7.61018 -2.61440 1.000 21.69667 242 TRP B O 1
ATOM 4783 N N . ASN B 1 251 ? 20.11298 7.28989 -2.17712 1.000 18.81703 243 ASN B N 1
ATOM 4784 C CA . ASN B 1 251 ? 19.82633 8.71770 -2.07381 1.000 19.31628 243 ASN B CA 1
ATOM 4785 C C . ASN B 1 251 ? 20.59439 9.34785 -0.92138 1.000 20.85938 243 ASN B C 1
ATOM 4786 O O . ASN B 1 251 ? 21.20391 10.42445 -1.06922 1.000 19.10532 243 ASN B O 1
ATOM 4791 N N . TRP B 1 252 ? 20.55877 8.69454 0.24009 1.000 17.41559 244 TRP B N 1
ATOM 4792 C CA . TRP B 1 252 ? 21.29513 9.18260 1.40075 1.000 15.42319 244 TRP B CA 1
ATOM 4793 C C . TRP B 1 252 ? 22.79117 9.19940 1.11323 1.000 14.23854 244 TRP B C 1
ATOM 4794 O O . TRP B 1 252 ? 23.49396 10.16011 1.44853 1.000 15.71952 244 TRP B O 1
ATOM 4805 N N . TYR B 1 253 ? 23.28466 8.15866 0.45733 1.000 16.78020 245 TYR B N 1
ATOM 4806 C CA . TYR B 1 253 ? 24.68752 8.14148 0.05552 1.000 15.23431 245 TYR B CA 1
ATOM 4807 C C . TYR B 1 253 ? 25.00970 9.27919 -0.90375 1.000 17.17272 245 TYR B C 1
ATOM 4808 O O . TYR B 1 253 ? 26.05496 9.92957 -0.77893 1.000 17.56681 245 TYR B O 1
ATOM 4817 N N . LEU B 1 254 ? 24.11673 9.55146 -1.85317 1.000 16.65106 246 LEU B N 1
ATOM 4818 C CA . LEU B 1 254 ? 24.35843 10.66166 -2.77102 1.000 17.46964 246 LEU B CA 1
ATOM 4819 C C . LEU B 1 254 ? 24.40436 11.99039 -2.02679 1.000 20.27688 246 LEU B C 1
ATOM 4820 O O . LEU B 1 254 ? 25.26968 12.82935 -2.30619 1.000 15.69792 246 LEU B O 1
ATOM 4825 N N . ALA B 1 255 ? 23.49516 12.19686 -1.06484 1.000 15.06812 247 ALA B N 1
ATOM 4826 C CA . ALA B 1 255 ? 23.55530 13.39937 -0.23771 1.000 17.63585 247 ALA B CA 1
ATOM 4827 C C . ALA B 1 255 ? 24.89549 13.49740 0.48429 1.000 17.94545 247 ALA B C 1
ATOM 4828 O O . ALA B 1 255 ? 25.48554 14.57572 0.55971 1.000 15.74439 247 ALA B O 1
ATOM 4830 N N . GLY B 1 256 ? 25.35790 12.38597 1.06521 1.000 14.11179 248 GLY B N 1
ATOM 4831 C CA . GLY B 1 256 ? 26.66179 12.37677 1.71841 1.000 15.24416 248 GLY B CA 1
ATOM 4832 C C . GLY B 1 256 ? 27.79958 12.75483 0.78505 1.000 17.49037 248 GLY B C 1
ATOM 4833 O O . GLY B 1 256 ? 28.76876 13.39642 1.20650 1.000 17.87553 248 GLY B O 1
ATOM 4834 N N . LEU B 1 257 ? 27.72732 12.32072 -0.48007 1.000 16.88022 249 LEU B N 1
ATOM 4835 C CA . LEU B 1 257 ? 28.76585 12.71294 -1.43244 1.000 17.67396 249 LEU B CA 1
ATOM 4836 C C . LEU B 1 257 ? 28.72185 14.21631 -1.67477 1.000 17.01091 249 LEU B C 1
ATOM 4837 O O . LEU B 1 257 ? 29.76973 14.87330 -1.76883 1.000 17.32832 249 LEU B O 1
ATOM 4842 N N . VAL B 1 258 ? 27.51518 14.78792 -1.73144 1.000 16.33233 250 VAL B N 1
ATOM 4843 C CA . VAL B 1 258 ? 27.40121 16.23516 -1.92222 1.000 17.76609 250 VAL B CA 1
ATOM 4844 C C . VAL B 1 258 ? 27.99697 16.97466 -0.73649 1.000 16.53624 250 VAL B C 1
ATOM 4845 O O . VAL B 1 258 ? 28.72998 17.95851 -0.91262 1.000 17.08240 250 VAL B O 1
ATOM 4849 N N . PHE B 1 259 ? 27.71770 16.50153 0.48791 1.000 15.82969 251 PHE B N 1
ATOM 4850 C CA . PHE B 1 259 ? 28.26117 17.17915 1.66789 1.000 15.03948 251 PHE B CA 1
ATOM 4851 C C . PHE B 1 259 ? 29.78156 17.14310 1.65996 1.000 19.40910 251 PHE B C 1
ATOM 4852 O O . PHE B 1 259 ? 30.43695 18.14406 1.98701 1.000 17.20705 251 PHE B O 1
ATOM 4860 N N . LYS B 1 260 ? 30.35947 15.99175 1.29589 1.000 17.26392 252 LYS B N 1
ATOM 4861 C CA . LYS B 1 260 ? 31.81420 15.87146 1.23710 1.000 18.60703 252 LYS B CA 1
ATOM 4862 C C . LYS B 1 260 ? 32.38449 16.79987 0.18601 1.000 18.35204 252 LYS B C 1
ATOM 4863 O O . LYS B 1 260 ? 33.43720 17.41599 0.39674 1.000 17.10535 252 LYS B O 1
ATOM 4869 N N . TRP B 1 261 ? 31.70279 16.91627 -0.94700 1.000 16.04121 253 TRP B N 1
ATOM 4870 C CA . TRP B 1 261 ? 32.15099 17.83723 -1.98273 1.000 17.34182 253 TRP B CA 1
ATOM 4871 C C . TRP B 1 261 ? 32.13376 19.26877 -1.46757 1.000 18.28952 253 TRP B C 1
ATOM 4872 O O . TRP B 1 261 ? 33.08474 20.02997 -1.67771 1.000 18.92264 253 TRP B O 1
ATOM 4883 N N . MET B 1 262 ? 31.04308 19.66213 -0.80377 1.000 15.20505 254 MET B N 1
ATOM 4884 C CA . MET B 1 262 ? 30.96448 21.02088 -0.27496 1.000 16.19902 254 MET B CA 1
ATOM 4885 C C . MET B 1 262 ? 32.10961 21.29867 0.69125 1.000 16.68363 254 MET B C 1
ATOM 4886 O O . MET B 1 262 ? 32.67180 22.40077 0.69882 1.000 17.75411 254 MET B O 1
ATOM 4891 N N . LEU B 1 263 ? 32.42440 20.33528 1.55348 1.000 17.42489 255 LEU B N 1
ATOM 4892 C CA . LEU B 1 263 ? 33.53472 20.50385 2.47655 1.000 16.47470 255 LEU B CA 1
ATOM 4893 C C . LEU B 1 263 ? 34.84755 20.63716 1.71715 1.000 18.03097 255 LEU B C 1
ATOM 4894 O O . LEU B 1 263 ? 35.65442 21.52843 2.01983 1.000 19.02270 255 LEU B O 1
ATOM 4899 N N . ALA B 1 264 ? 35.04954 19.78247 0.70817 1.000 19.42117 256 ALA B N 1
ATOM 4900 C CA . ALA B 1 264 ? 36.28889 19.80290 -0.06459 1.000 21.06157 256 ALA B CA 1
ATOM 4901 C C . ALA B 1 264 ? 36.46409 21.12537 -0.79862 1.000 20.56086 256 ALA B C 1
ATOM 4902 O O . ALA B 1 264 ? 37.59919 21.57221 -1.00630 1.000 21.98901 256 ALA B O 1
ATOM 4904 N N . GLU B 1 265 ? 35.36440 21.75797 -1.20866 1.000 17.84428 257 GLU B N 1
ATOM 4905 C CA . GLU B 1 265 ? 35.44878 23.04016 -1.90163 1.000 19.78558 257 GLU B CA 1
ATOM 4906 C C . GLU B 1 265 ? 35.81222 24.19242 -0.97779 1.000 18.33103 257 GLU B C 1
ATOM 4907 O O . GLU B 1 265 ? 36.11791 25.28913 -1.47009 1.000 21.15115 257 GLU B O 1
ATOM 4913 N N . GLY B 1 266 ? 35.79573 23.99283 0.33694 1.000 17.31977 258 GLY B N 1
ATOM 4914 C CA . GLY B 1 266 ? 36.07168 25.06976 1.26772 1.000 20.38084 258 GLY B CA 1
ATOM 4915 C C . GLY B 1 266 ? 34.91353 25.43600 2.17060 1.000 18.92321 258 GLY B C 1
ATOM 4916 O O . GLY B 1 266 ? 35.02260 26.40986 2.93201 1.000 18.59786 258 GLY B O 1
ATOM 4917 N N . GLY B 1 267 ? 33.79767 24.70119 2.10437 1.000 17.88721 259 GLY B N 1
ATOM 4918 C CA . GLY B 1 267 ? 32.68529 24.92055 3.01544 1.000 14.45534 259 GLY B CA 1
ATOM 4919 C C . GLY B 1 267 ? 31.92419 26.20690 2.73430 1.000 15.86056 259 GLY B C 1
ATOM 4920 O O . GLY B 1 267 ? 32.07178 26.84566 1.69351 1.000 13.56133 259 GLY B O 1
ATOM 4921 N N . VAL B 1 268 ? 31.10849 26.59477 3.71891 1.000 15.27391 260 VAL B N 1
ATOM 4922 C CA . VAL B 1 268 ? 30.21230 27.73157 3.52934 1.000 13.33070 260 VAL B CA 1
ATOM 4923 C C . VAL B 1 268 ? 30.97513 29.04631 3.45354 1.000 16.80679 260 VAL B C 1
ATOM 4924 O O . VAL B 1 268 ? 30.44012 30.01255 2.89900 1.000 15.74321 260 VAL B O 1
ATOM 4928 N N . THR B 1 269 ? 32.19888 29.12284 4.00231 1.000 13.32881 261 THR B N 1
ATOM 4929 C CA . THR B 1 269 ? 33.02968 30.31062 3.77935 1.000 13.15885 261 THR B CA 1
ATOM 4930 C C . THR B 1 269 ? 33.27002 30.53586 2.28815 1.000 15.63928 261 THR B C 1
ATOM 4931 O O . THR B 1 269 ? 33.14249 31.66365 1.78789 1.000 18.20198 261 THR B O 1
ATOM 4935 N N . GLU B 1 270 ? 33.60383 29.46855 1.56337 1.000 14.59079 262 GLU B N 1
ATOM 4936 C CA . GLU B 1 270 ? 33.85670 29.57041 0.13380 1.000 14.80724 262 GLU B CA 1
ATOM 4937 C C . GLU B 1 270 ? 32.57722 29.84245 -0.64879 1.000 14.13381 262 GLU B C 1
ATOM 4938 O O . GLU B 1 270 ? 32.58168 30.67017 -1.56589 1.000 15.99956 262 GLU B O 1
ATOM 4944 N N . PHE B 1 271 ? 31.48770 29.11136 -0.34870 1.000 14.49885 263 PHE B N 1
ATOM 4945 C CA . PHE B 1 271 ? 30.24471 29.33907 -1.08144 1.000 13.26833 263 PHE B CA 1
ATOM 4946 C C . PHE B 1 271 ? 29.69990 30.74020 -0.84560 1.000 13.70139 263 PHE B C 1
ATOM 4947 O O . PHE B 1 271 ? 29.13675 31.34107 -1.77368 1.000 13.83033 263 PHE B O 1
ATOM 4955 N N . ALA B 1 272 ? 29.88832 31.29972 0.35277 1.000 13.10346 264 ALA B N 1
ATOM 4956 C CA . ALA B 1 272 ? 29.48102 32.68966 0.55504 1.000 13.12233 264 ALA B CA 1
ATOM 4957 C C . ALA B 1 272 ? 30.13717 33.58796 -0.47961 1.000 17.08252 264 ALA B C 1
ATOM 4958 O O . ALA B 1 272 ? 29.48870 34.43207 -1.10980 1.000 14.77344 264 ALA B O 1
ATOM 4960 N N . LYS B 1 273 ? 31.43790 33.42167 -0.65928 1.000 14.48627 265 LYS B N 1
ATOM 4961 C CA . LYS B 1 273 ? 32.15297 34.29791 -1.57595 1.000 14.43991 265 LYS B CA 1
ATOM 4962 C C . LYS B 1 273 ? 31.75928 34.00006 -3.01631 1.000 13.73898 265 LYS B C 1
ATOM 4963 O O . LYS B 1 273 ? 31.57220 34.92413 -3.81904 1.000 16.21252 265 LYS B O 1
ATOM 4969 N N . ARG B 1 274 ? 31.64182 32.70500 -3.35567 1.000 15.21234 266 ARG B N 1
ATOM 4970 C CA A ARG B 1 274 ? 31.34273 32.31880 -4.72851 0.549 15.03207 266 ARG B CA 1
ATOM 4971 C CA B ARG B 1 274 ? 31.32790 32.29824 -4.72409 0.451 15.05542 266 ARG B CA 1
ATOM 4972 C C . ARG B 1 274 ? 29.94404 32.76003 -5.11800 1.000 15.86391 266 ARG B C 1
ATOM 4973 O O . ARG B 1 274 ? 29.73445 33.28166 -6.22245 1.000 16.73831 266 ARG B O 1
ATOM 4988 N N . ASN B 1 275 ? 28.98466 32.53526 -4.23708 1.000 12.72750 267 ASN B N 1
ATOM 4989 C CA . ASN B 1 275 ? 27.60765 32.88781 -4.53345 1.000 11.17725 267 ASN B CA 1
ATOM 4990 C C . ASN B 1 275 ? 27.42656 34.39507 -4.56680 1.000 16.07448 267 ASN B C 1
ATOM 4991 O O . ASN B 1 275 ? 26.74476 34.90425 -5.45265 1.000 15.93957 267 ASN B O 1
ATOM 4996 N N . ALA B 1 276 ? 28.07002 35.13498 -3.64706 1.000 13.56907 268 ALA B N 1
ATOM 4997 C CA . ALA B 1 276 ? 28.02608 36.59329 -3.75076 1.000 12.17613 268 ALA B CA 1
ATOM 4998 C C . ALA B 1 276 ? 28.59817 37.07131 -5.08248 1.000 14.72410 268 ALA B C 1
ATOM 4999 O O . ALA B 1 276 ? 28.05210 37.99305 -5.70910 1.000 16.73396 268 ALA B O 1
ATOM 5001 N N . ALA B 1 277 ? 29.70596 36.46834 -5.53086 1.000 14.96878 269 ALA B N 1
ATOM 5002 C CA . ALA B 1 277 ? 30.31288 36.91131 -6.77846 1.000 15.96282 269 ALA B CA 1
ATOM 5003 C C . ALA B 1 277 ? 29.42095 36.58945 -7.97136 1.000 14.50489 269 ALA B C 1
ATOM 5004 O O . ALA B 1 277 ? 29.28566 37.41636 -8.88079 1.000 17.79968 269 ALA B O 1
ATOM 5006 N N . LYS B 1 278 ? 28.85670 35.38080 -8.01309 1.000 15.32420 270 LYS B N 1
ATOM 5007 C CA . LYS B 1 278 ? 27.96327 35.01236 -9.11695 1.000 15.72696 270 LYS B CA 1
ATOM 5008 C C . LYS B 1 278 ? 26.79786 35.98072 -9.20642 1.000 15.95920 270 LYS B C 1
ATOM 5009 O O . LYS B 1 278 ? 26.46770 36.48529 -10.28525 1.000 15.41980 270 LYS B O 1
ATOM 5015 N N . ALA B 1 279 ? 26.14340 36.22803 -8.07593 1.000 14.53066 271 ALA B N 1
ATOM 5016 C CA . ALA B 1 279 ? 24.97606 37.09812 -8.09478 1.000 16.72297 271 ALA B CA 1
ATOM 5017 C C . ALA B 1 279 ? 25.35973 38.53902 -8.43811 1.000 17.23561 271 ALA B C 1
ATOM 5018 O O . ALA B 1 279 ? 24.65228 39.19968 -9.21018 1.000 16.46940 271 ALA B O 1
ATOM 5020 N N . ALA B 1 280 ? 26.47528 39.04862 -7.89686 1.000 16.89202 272 ALA B N 1
ATOM 5021 C CA . ALA B 1 280 ? 26.86979 40.41202 -8.24781 1.000 17.28745 272 ALA B CA 1
ATOM 5022 C C . ALA B 1 280 ? 27.11341 40.55086 -9.74686 1.000 19.16100 272 ALA B C 1
ATOM 5023 O O . ALA B 1 280 ? 26.82532 41.60509 -10.33665 1.000 19.91187 272 ALA B O 1
ATOM 5025 N N . LEU B 1 281 ? 27.67544 39.51595 -10.37774 1.000 17.88682 273 LEU B N 1
ATOM 5026 C CA . LEU B 1 281 ? 27.90580 39.59652 -11.81516 1.000 18.55017 273 LEU B CA 1
ATOM 5027 C C . LEU B 1 281 ? 26.59318 39.70601 -12.56806 1.000 15.97040 273 LEU B C 1
ATOM 5028 O O . LEU B 1 281 ? 26.48263 40.49200 -13.52712 1.000 18.43527 273 LEU B O 1
ATOM 5033 N N . VAL B 1 282 ? 25.60672 38.88700 -12.18478 1.000 17.27042 274 VAL B N 1
ATOM 5034 C CA . VAL B 1 282 ? 24.35134 38.85166 -12.92924 1.000 17.94459 274 VAL B CA 1
ATOM 5035 C C . VAL B 1 282 ? 23.54503 40.12322 -12.68224 1.000 18.16696 274 VAL B C 1
ATOM 5036 O O . VAL B 1 282 ? 23.02929 40.73545 -13.62222 1.000 17.15056 274 VAL B O 1
ATOM 5040 N N . TYR B 1 283 ? 23.44517 40.56281 -11.42298 1.000 15.83908 275 TYR B N 1
ATOM 5041 C CA . TYR B 1 283 ? 22.75729 41.83193 -11.16657 1.000 15.25085 275 TYR B CA 1
ATOM 5042 C C . TYR B 1 283 ? 23.48464 43.00455 -11.81444 1.000 21.82982 275 TYR B C 1
ATOM 5043 O O . TYR B 1 283 ? 22.84372 43.94487 -12.30164 1.000 20.91569 275 TYR B O 1
ATOM 5052 N N . GLY B 1 284 ? 24.82100 42.98222 -11.82511 1.000 21.12116 276 GLY B N 1
ATOM 5053 C CA . GLY B 1 284 ? 25.55132 44.02264 -12.53503 1.000 20.93662 276 GLY B CA 1
ATOM 5054 C C . GLY B 1 284 ? 25.19447 44.05914 -14.00998 1.000 21.97021 276 GLY B C 1
ATOM 5055 O O . GLY B 1 284 ? 25.01638 45.14036 -14.59724 1.000 24.34964 276 GLY B O 1
ATOM 5056 N N . ALA B 1 285 ? 25.06487 42.87780 -14.62325 1.000 22.06782 277 ALA B N 1
ATOM 5057 C CA . ALA B 1 285 ? 24.70201 42.80522 -16.03080 1.000 21.42203 277 ALA B CA 1
ATOM 5058 C C . ALA B 1 285 ? 23.29186 43.32818 -16.25024 1.000 22.26939 277 ALA B C 1
ATOM 5059 O O . ALA B 1 285 ? 23.01749 43.99361 -17.25949 1.000 26.86032 277 ALA B O 1
ATOM 5061 N N . ILE B 1 286 ? 22.39315 43.04733 -15.31551 1.000 20.50737 278 ILE B N 1
ATOM 5062 C CA . ILE B 1 286 ? 21.02524 43.54392 -15.41118 1.000 21.52677 278 ILE B CA 1
ATOM 5063 C C . ILE B 1 286 ? 21.00056 45.05821 -15.22663 1.000 22.99002 278 ILE B C 1
ATOM 5064 O O . ILE B 1 286 ? 20.49443 45.79279 -16.08160 1.000 26.32113 278 ILE B O 1
ATOM 5069 N N . ASP B 1 287 ? 21.60527 45.54545 -14.13863 1.000 23.02619 279 ASP B N 1
ATOM 5070 C CA . ASP B 1 287 ? 21.51063 46.95509 -13.77580 1.000 24.87106 279 ASP B CA 1
ATOM 5071 C C . ASP B 1 287 ? 22.25229 47.85854 -14.76148 1.000 27.30199 279 ASP B C 1
ATOM 5072 O O . ASP B 1 287 ? 21.89426 49.03183 -14.90730 1.000 29.64573 279 ASP B O 1
ATOM 5077 N N . GLY B 1 288 ? 23.29175 47.35447 -15.42011 1.000 25.78165 280 GLY B N 1
ATOM 5078 C CA . GLY B 1 288 ? 24.01583 48.16002 -16.38474 1.000 26.78723 280 GLY B CA 1
ATOM 5079 C C . GLY B 1 288 ? 23.51592 48.07961 -17.80928 1.000 28.48531 280 GLY B C 1
ATOM 5080 O O . GLY B 1 288 ? 24.13048 48.66214 -18.71456 1.000 32.59988 280 GLY B O 1
ATOM 5081 N N . SER B 1 289 ? 22.40150 47.39472 -18.04592 1.000 27.76702 281 SER B N 1
ATOM 5082 C CA . SER B 1 289 ? 21.92434 47.12024 -19.38923 1.000 26.25422 281 SER B CA 1
ATOM 5083 C C . SER B 1 289 ? 21.05383 48.23191 -19.94002 1.000 34.10131 281 SER B C 1
ATOM 5084 O O . SER B 1 289 ? 20.44616 48.05324 -20.99725 1.000 33.19280 281 SER B O 1
ATOM 5087 N N . GLY B 1 290 ? 20.96826 49.36998 -19.25389 1.000 30.81316 282 GLY B N 1
ATOM 5088 C CA . GLY B 1 290 ? 20.14830 50.44181 -19.78161 1.000 34.56048 282 GLY B CA 1
ATOM 5089 C C . GLY B 1 290 ? 18.67176 50.12660 -19.85634 1.000 38.23261 282 GLY B C 1
ATOM 5090 O O . GLY B 1 290 ? 17.95974 50.73462 -20.66024 1.000 41.58227 282 GLY B O 1
ATOM 5091 N N . GLY B 1 291 ? 18.19101 49.18951 -19.04671 1.000 34.10327 283 GLY B N 1
ATOM 5092 C CA . GLY B 1 291 ? 16.78825 48.82640 -19.03274 1.000 33.89118 283 GLY B CA 1
ATOM 5093 C C . GLY B 1 291 ? 16.39739 47.69238 -19.95561 1.000 30.40502 283 GLY B C 1
ATOM 5094 O O . GLY B 1 291 ? 15.23115 47.27685 -19.94111 1.000 34.87063 283 GLY B O 1
ATOM 5095 N N . PHE B 1 292 ? 17.32947 47.16519 -20.74802 1.000 32.16091 284 PHE B N 1
ATOM 5096 C CA . PHE B 1 292 ? 16.99850 46.03932 -21.61340 1.000 33.52590 284 PHE B CA 1
ATOM 5097 C C . PHE B 1 292 ? 16.67111 44.79932 -20.79031 1.000 30.18692 284 PHE B C 1
ATOM 5098 O O . PHE B 1 292 ? 15.69169 44.10043 -21.07758 1.000 29.98968 284 PHE B O 1
ATOM 5106 N N . TYR B 1 293 ? 17.47546 44.51137 -19.76138 1.000 28.26609 285 TYR B N 1
ATOM 5107 C CA . TYR B 1 293 ? 17.13818 43.52282 -18.74920 1.000 26.09736 285 TYR B CA 1
ATOM 5108 C C . TYR B 1 293 ? 16.67486 44.24381 -17.48675 1.000 26.43904 285 TYR B C 1
ATOM 5109 O O . TYR B 1 293 ? 17.26799 45.24509 -17.07863 1.000 28.29383 285 TYR B O 1
ATOM 5118 N N . ARG B 1 294 ? 15.61622 43.73139 -16.86983 1.000 24.93575 286 ARG B N 1
ATOM 5119 C CA . ARG B 1 294 ? 14.98309 44.39426 -15.73861 1.000 24.11859 286 ARG B CA 1
ATOM 5120 C C . ARG B 1 294 ? 14.71438 43.37880 -14.63708 1.000 24.78483 286 ARG B C 1
ATOM 5121 O O . ARG B 1 294 ? 14.10494 42.33394 -14.89097 1.000 24.95220 286 ARG B O 1
ATOM 5129 N N . ASN B 1 295 ? 15.18388 43.67444 -13.42982 1.000 21.17904 287 ASN B N 1
ATOM 5130 C CA . ASN B 1 295 ? 14.80967 42.92638 -12.23856 1.000 21.78127 287 ASN B CA 1
ATOM 5131 C C . ASN B 1 295 ? 14.00887 43.85499 -11.33621 1.000 22.57333 287 ASN B C 1
ATOM 5132 O O . ASN B 1 295 ? 14.36993 45.02296 -11.16068 1.000 23.37335 287 ASN B O 1
ATOM 5137 N N . GLU B 1 296 ? 12.91390 43.33913 -10.78307 1.000 23.40474 288 GLU B N 1
ATOM 5138 C CA . GLU B 1 296 ? 11.92672 44.16224 -10.09689 1.000 26.88035 288 GLU B CA 1
ATOM 5139 C C . GLU B 1 296 ? 11.96033 44.02432 -8.57805 1.000 26.40465 288 GLU B C 1
ATOM 5140 O O . GLU B 1 296 ? 11.07363 44.56001 -7.90400 1.000 25.42778 288 GLU B O 1
ATOM 5146 N N . VAL B 1 297 ? 12.95322 43.36347 -8.02861 1.000 20.49895 289 VAL B N 1
ATOM 5147 C CA . VAL B 1 297 ? 12.99646 43.09149 -6.59179 1.000 18.06552 289 VAL B CA 1
ATOM 5148 C C . VAL B 1 297 ? 13.77977 44.19025 -5.89294 1.000 19.49023 289 VAL B C 1
ATOM 5149 O O . VAL B 1 297 ? 14.82656 44.63480 -6.38683 1.000 20.89407 289 VAL B O 1
ATOM 5153 N N . ALA B 1 298 ? 13.26304 44.62693 -4.74333 1.000 19.39931 290 ALA B N 1
ATOM 5154 C CA . ALA B 1 298 ? 13.96278 45.59417 -3.90877 1.000 17.24434 290 ALA B CA 1
ATOM 5155 C C . ALA B 1 298 ? 15.40889 45.16924 -3.69659 1.000 19.37386 290 ALA B C 1
ATOM 5156 O O . ALA B 1 298 ? 15.70252 43.99547 -3.45117 1.000 18.39833 290 ALA B O 1
ATOM 5158 N N . TYR B 1 299 ? 16.32017 46.13580 -3.79991 1.000 19.37935 291 TYR B N 1
ATOM 5159 C CA . TYR B 1 299 ? 17.73652 45.79402 -3.73411 1.000 17.93009 291 TYR B CA 1
ATOM 5160 C C . TYR B 1 299 ? 18.06379 45.03616 -2.45373 1.000 17.95365 291 TYR B C 1
ATOM 5161 O O . TYR B 1 299 ? 18.90530 44.12963 -2.46421 1.000 18.70482 291 TYR B O 1
ATOM 5170 N N . ALA B 1 300 ? 17.41465 45.39820 -1.33356 1.000 17.41105 292 ALA B N 1
ATOM 5171 C CA . ALA B 1 300 ? 17.74947 44.79545 -0.05271 1.000 16.57965 292 ALA B CA 1
ATOM 5172 C C . ALA B 1 300 ? 17.30160 43.35325 0.04243 1.000 18.37359 292 ALA B C 1
ATOM 5173 O O . ALA B 1 300 ? 17.73222 42.65132 0.96355 1.000 19.27480 292 ALA B O 1
ATOM 5175 N N . ALA B 1 301 ? 16.45073 42.90698 -0.87121 1.000 14.19903 293 ALA B N 1
ATOM 5176 C CA . ALA B 1 301 ? 15.88475 41.56672 -0.83012 1.000 15.49397 293 ALA B CA 1
ATOM 5177 C C . ALA B 1 301 ? 16.31330 40.71162 -2.01287 1.000 14.42719 293 ALA B C 1
ATOM 5178 O O . ALA B 1 301 ? 15.82897 39.57728 -2.16248 1.000 14.44693 293 ALA B O 1
ATOM 5180 N N . ARG B 1 302 ? 17.18260 41.22249 -2.87710 1.000 14.48393 294 ARG B N 1
ATOM 5181 C CA . ARG B 1 302 ? 17.55407 40.47895 -4.07779 1.000 14.41961 294 ARG B CA 1
ATOM 5182 C C . ARG B 1 302 ? 18.27299 39.17480 -3.73443 1.000 14.51773 294 ARG B C 1
ATOM 5183 O O . ARG B 1 302 ? 19.34335 39.17814 -3.10055 1.000 17.01069 294 ARG B O 1
ATOM 5191 N N . SER B 1 303 ? 17.69645 38.06625 -4.17869 1.000 13.26183 295 SER B N 1
ATOM 5192 C CA . SER B 1 303 ? 18.26401 36.74939 -3.91830 1.000 12.80870 295 SER B CA 1
ATOM 5193 C C . SER B 1 303 ? 19.60948 36.57741 -4.60869 1.000 12.27985 295 SER B C 1
ATOM 5194 O O . SER B 1 303 ? 19.81464 37.01300 -5.74852 1.000 13.64552 295 SER B O 1
ATOM 5197 N N . ARG B 1 304 ? 20.53157 35.91436 -3.91521 1.000 12.48767 296 ARG B N 1
ATOM 5198 C CA . ARG B 1 304 ? 21.78206 35.48861 -4.53557 1.000 13.42990 296 ARG B CA 1
ATOM 5199 C C . ARG B 1 304 ? 21.60788 34.21151 -5.33475 1.000 14.63748 296 ARG B C 1
ATOM 5200 O O . ARG B 1 304 ? 22.44436 33.89406 -6.19689 1.000 14.78604 296 ARG B O 1
ATOM 5208 N N . MET B 1 305 ? 20.54930 33.47081 -5.06005 1.000 11.73419 297 MET B N 1
ATOM 5209 C CA . MET B 1 305 ? 20.43671 32.09882 -5.54688 1.000 11.30591 297 MET B CA 1
ATOM 5210 C C . MET B 1 305 ? 19.52322 31.94200 -6.74803 1.000 11.83338 297 MET B C 1
ATOM 5211 O O . MET B 1 305 ? 19.76588 31.04809 -7.57714 1.000 13.17661 297 MET B O 1
ATOM 5216 N N . ASN B 1 306 ? 18.48051 32.76557 -6.86811 1.000 13.56906 298 ASN B N 1
ATOM 5217 C CA . ASN B 1 306 ? 17.53896 32.67526 -7.98542 1.000 11.10272 298 ASN B CA 1
ATOM 5218 C C . ASN B 1 306 ? 17.23644 34.09503 -8.42211 1.000 14.04118 298 ASN B C 1
ATOM 5219 O O . ASN B 1 306 ? 16.71843 34.88069 -7.62292 1.000 13.24464 298 ASN B O 1
ATOM 5224 N N . ILE B 1 307 ? 17.54747 34.42314 -9.67157 1.000 13.40099 299 ILE B N 1
ATOM 5225 C CA . ILE B 1 307 ? 17.51032 35.79761 -10.15017 1.000 15.51503 299 ILE B CA 1
ATOM 5226 C C . ILE B 1 307 ? 16.51871 35.89042 -11.30292 1.000 15.69266 299 ILE B C 1
ATOM 5227 O O . ILE B 1 307 ? 16.82495 35.50623 -12.43611 1.000 19.10194 299 ILE B O 1
ATOM 5232 N N . PRO B 1 308 ? 15.30666 36.38298 -11.04620 1.000 17.24268 300 PRO B N 1
ATOM 5233 C CA . PRO B 1 308 ? 14.34735 36.59149 -12.13494 1.000 16.91197 300 PRO B CA 1
ATOM 5234 C C . PRO B 1 308 ? 14.55244 37.94701 -12.78612 1.000 19.52465 300 PRO B C 1
ATOM 5235 O O . PRO B 1 308 ? 14.75146 38.96418 -12.11668 1.000 19.97159 300 PRO B O 1
ATOM 5239 N N . PHE B 1 309 ? 14.48873 37.96180 -14.11787 1.000 20.55607 301 PHE B N 1
ATOM 5240 C CA . PHE B 1 309 ? 14.55723 39.22605 -14.83538 1.000 20.64750 301 PHE B CA 1
ATOM 5241 C C . PHE B 1 309 ? 13.75835 39.12184 -16.12768 1.000 24.61119 301 PHE B C 1
ATOM 5242 O O . PHE B 1 309 ? 13.37047 38.03469 -16.55699 1.000 22.84982 301 PHE B O 1
ATOM 5250 N N . PHE B 1 310 ? 13.50073 40.28277 -16.72932 1.000 21.72570 302 PHE B N 1
ATOM 5251 C CA . PHE B 1 310 ? 12.62696 40.39864 -17.88513 1.000 26.06682 302 PHE B CA 1
ATOM 5252 C C . PHE B 1 310 ? 13.30910 41.19339 -18.98397 1.000 28.38291 302 PHE B C 1
ATOM 5253 O O . PHE B 1 310 ? 13.96942 42.20744 -18.72375 1.000 27.95492 302 PHE B O 1
ATOM 5261 N N . LEU B 1 311 ? 13.12215 40.73005 -20.21641 1.000 27.49192 303 LEU B N 1
ATOM 5262 C CA A LEU B 1 311 ? 13.49273 41.48328 -21.40634 0.500 30.59026 303 LEU B CA 1
ATOM 5263 C CA B LEU B 1 311 ? 13.49318 41.48435 -21.40554 0.500 30.59018 303 LEU B CA 1
ATOM 5264 C C . LEU B 1 311 ? 12.32571 42.39597 -21.78692 1.000 33.77820 303 LEU B C 1
ATOM 5265 O O . LEU B 1 311 ? 11.27413 42.34735 -21.12938 1.000 31.34465 303 LEU B O 1
ATOM 5274 N N . PRO B 1 312 ? 12.45591 43.25973 -22.80762 1.000 30.40708 304 PRO B N 1
ATOM 5275 C CA . PRO B 1 312 ? 11.35964 44.20434 -23.09505 1.000 31.53263 304 PRO B CA 1
ATOM 5276 C C . PRO B 1 312 ? 10.00207 43.57634 -23.44258 1.000 38.20537 304 PRO B C 1
ATOM 5277 O O . PRO B 1 312 ? 8.97541 44.25183 -23.27782 1.000 40.79901 304 PRO B O 1
ATOM 5281 N N . ASP B 1 313 ? 9.94752 42.34115 -23.93805 1.000 32.78446 305 ASP B N 1
ATOM 5282 C CA . ASP B 1 313 ? 8.66783 41.67838 -24.15006 1.000 33.37322 305 ASP B CA 1
ATOM 5283 C C . ASP B 1 313 ? 8.86327 40.17239 -24.05297 1.000 39.85591 305 ASP B C 1
ATOM 5284 O O . ASP B 1 313 ? 9.99221 39.67414 -23.97248 1.000 37.05261 305 ASP B O 1
ATOM 5289 N N . ALA B 1 314 ? 7.74016 39.44317 -24.07867 1.000 39.73632 306 ALA B N 1
ATOM 5290 C CA . ALA B 1 314 ? 7.79322 37.99420 -23.91654 1.000 36.90384 306 ALA B CA 1
ATOM 5291 C C . ALA B 1 314 ? 8.36959 37.30379 -25.13890 1.000 36.64942 306 ALA B C 1
ATOM 5292 O O . ALA B 1 314 ? 8.88914 36.18870 -25.01083 1.000 38.73775 306 ALA B O 1
ATOM 5294 N N . GLU B 1 315 ? 8.27608 37.92590 -26.31959 1.000 39.87917 307 GLU B N 1
ATOM 5295 C CA . GLU B 1 315 ? 8.87987 37.31947 -27.50055 1.000 36.11345 307 GLU B CA 1
ATOM 5296 C C . GLU B 1 315 ? 10.39297 37.30790 -27.36735 1.000 39.38257 307 GLU B C 1
ATOM 5297 O O . GLU B 1 315 ? 11.04284 36.29319 -27.65077 1.000 37.33448 307 GLU B O 1
ATOM 5299 N N . LEU B 1 316 ? 10.96221 38.42238 -26.90574 1.000 36.58201 308 LEU B N 1
ATOM 5300 C CA . LEU B 1 316 ? 12.39213 38.47521 -26.62524 1.000 36.25470 308 LEU B CA 1
ATOM 5301 C C . LEU B 1 316 ? 12.77097 37.53734 -25.48467 1.000 33.08478 308 LEU B C 1
ATOM 5302 O O . LEU B 1 316 ? 13.85948 36.94717 -25.50309 1.000 29.74776 308 LEU B O 1
ATOM 5307 N N . ASP B 1 317 ? 11.90088 37.39905 -24.47301 1.000 31.11210 309 ASP B N 1
ATOM 5308 C CA . ASP B 1 317 ? 12.15067 36.41838 -23.41943 1.000 30.69380 309 ASP B CA 1
ATOM 5309 C C . ASP B 1 317 ? 12.36342 35.03572 -24.01790 1.000 29.96502 309 ASP B C 1
ATOM 5310 O O . ASP B 1 317 ? 13.34551 34.35428 -23.70490 1.000 28.53505 309 ASP B O 1
ATOM 5315 N N . ALA B 1 318 ? 11.46652 34.62650 -24.92714 1.000 30.30513 310 ALA B N 1
ATOM 5316 C CA . ALA B 1 318 ? 11.54411 33.28759 -25.50449 1.000 32.38388 310 ALA B CA 1
ATOM 5317 C C . ALA B 1 318 ? 12.77703 33.13758 -26.38256 1.000 32.57042 310 ALA B C 1
ATOM 5318 O O . ALA B 1 318 ? 13.44175 32.08933 -26.36555 1.000 30.46705 310 ALA B O 1
ATOM 5320 N N . ARG B 1 319 ? 13.09274 34.17287 -27.15627 1.000 31.94883 311 ARG B N 1
ATOM 5321 C CA A ARG B 1 319 ? 14.29572 34.12822 -27.97479 0.569 34.39752 311 ARG B CA 1
ATOM 5322 C CA B ARG B 1 319 ? 14.30052 34.14570 -27.97406 0.431 34.38740 311 ARG B CA 1
ATOM 5323 C C . ARG B 1 319 ? 15.53693 33.99523 -27.10440 1.000 30.59141 311 ARG B C 1
ATOM 5324 O O . ARG B 1 319 ? 16.47851 33.27737 -27.46155 1.000 33.88289 311 ARG B O 1
ATOM 5339 N N . PHE B 1 320 ? 15.55236 34.68087 -25.95865 1.000 29.06422 312 PHE B N 1
ATOM 5340 C CA . PHE B 1 320 ? 16.69012 34.60485 -25.05564 1.000 28.09808 312 PHE B CA 1
ATOM 5341 C C . PHE B 1 320 ? 16.86109 33.18941 -24.52576 1.000 27.36259 312 PHE B C 1
ATOM 5342 O O . PHE B 1 320 ? 17.97310 32.65205 -24.51778 1.000 28.18962 312 PHE B O 1
ATOM 5350 N N . VAL B 1 321 ? 15.76454 32.56292 -24.08650 1.000 26.25998 313 VAL B N 1
ATOM 5351 C CA . VAL B 1 321 ? 15.86036 31.20926 -23.54797 1.000 27.24783 313 VAL B CA 1
ATOM 5352 C C . VAL B 1 321 ? 16.40804 30.26811 -24.61030 1.000 26.74259 313 VAL B C 1
ATOM 5353 O O . VAL B 1 321 ? 17.31903 29.46944 -24.35220 1.000 26.36906 313 VAL B O 1
ATOM 5357 N N . ALA B 1 322 ? 15.86913 30.36732 -25.82914 1.000 31.16174 314 ALA B N 1
ATOM 5358 C CA . ALA B 1 322 ? 16.25901 29.45164 -26.89948 1.000 30.03220 314 ALA B CA 1
ATOM 5359 C C . ALA B 1 322 ? 17.69376 29.69601 -27.36017 1.000 30.14419 314 ALA B C 1
ATOM 5360 O O . ALA B 1 322 ? 18.45206 28.74001 -27.56798 1.000 30.35633 314 ALA B O 1
ATOM 5362 N N . GLU B 1 323 ? 18.09113 30.95711 -27.52907 1.000 30.15423 315 GLU B N 1
ATOM 5363 C CA . GLU B 1 323 ? 19.46443 31.22061 -27.94642 1.000 30.38286 315 GLU B CA 1
ATOM 5364 C C . GLU B 1 323 ? 20.45257 30.85010 -26.84528 1.000 30.22142 315 GLU B C 1
ATOM 5365 O O . GLU B 1 323 ? 21.55352 30.35816 -27.13166 1.000 30.61202 315 GLU B O 1
ATOM 5371 N N . ALA B 1 324 ? 20.06920 31.06289 -25.58129 1.000 27.93393 316 ALA B N 1
ATOM 5372 C CA . ALA B 1 324 ? 20.91431 30.65835 -24.46738 1.000 25.42064 316 ALA B CA 1
ATOM 5373 C C . ALA B 1 324 ? 21.08906 29.15229 -24.46141 1.000 28.36626 316 ALA B C 1
ATOM 5374 O O . ALA B 1 324 ? 22.20636 28.64559 -24.30170 1.000 28.79091 316 ALA B O 1
ATOM 5376 N N . LYS B 1 325 ? 19.98522 28.41765 -24.63862 1.000 26.95573 317 LYS B N 1
ATOM 5377 C CA . LYS B 1 325 ? 20.06968 26.96336 -24.68084 1.000 27.37311 317 LYS B CA 1
ATOM 5378 C C . LYS B 1 325 ? 21.03506 26.50769 -25.76583 1.000 33.04971 317 LYS B C 1
ATOM 5379 O O . LYS B 1 325 ? 21.83962 25.58966 -25.54868 1.000 32.86515 317 LYS B O 1
ATOM 5385 N N . ALA B 1 326 ? 20.96812 27.14146 -26.94679 1.000 29.61817 318 ALA B N 1
ATOM 5386 C CA . ALA B 1 326 ? 21.85540 26.78632 -28.04399 1.000 31.18792 318 ALA B CA 1
ATOM 5387 C C . ALA B 1 326 ? 23.30743 27.06004 -27.69613 1.000 35.02352 318 ALA B C 1
ATOM 5388 O O . ALA B 1 326 ? 24.20969 26.39477 -28.22514 1.000 35.84115 318 ALA B O 1
ATOM 5390 N N . ALA B 1 327 ? 23.54797 28.04003 -26.82419 1.000 31.89347 319 ALA B N 1
ATOM 5391 C CA . ALA B 1 327 ? 24.87766 28.43282 -26.38451 1.000 30.05017 319 ALA B CA 1
ATOM 5392 C C . ALA B 1 327 ? 25.35904 27.63312 -25.18064 1.000 32.80469 319 ALA B C 1
ATOM 5393 O O . ALA B 1 327 ? 26.41168 27.94926 -24.62203 1.000 32.31283 319 ALA B O 1
ATOM 5395 N N . GLY B 1 328 ? 24.62009 26.60581 -24.77269 1.000 29.49768 320 GLY B N 1
ATOM 5396 C CA . GLY B 1 328 ? 25.02402 25.79654 -23.64165 1.000 31.65212 320 GLY B CA 1
ATOM 5397 C C . GLY B 1 328 ? 24.60561 26.32647 -22.29172 1.000 28.75950 320 GLY B C 1
ATOM 5398 O O . GLY B 1 328 ? 25.23904 25.98059 -21.28684 1.000 26.97858 320 GLY B O 1
ATOM 5399 N N . LEU B 1 329 ? 23.57171 27.16177 -22.23795 1.000 23.17263 321 LEU B N 1
ATOM 5400 C CA . LEU B 1 329 ? 23.08311 27.77792 -21.00441 1.000 21.99434 321 LEU B CA 1
ATOM 5401 C C . LEU B 1 329 ? 21.64452 27.31156 -20.82948 1.000 23.23256 321 LEU B C 1
ATOM 5402 O O . LEU B 1 329 ? 20.74112 27.82473 -21.49242 1.000 24.99145 321 LEU B O 1
ATOM 5407 N N . LEU B 1 330 ? 21.42841 26.34494 -19.93893 1.000 21.24643 322 LEU B N 1
ATOM 5408 C CA . LEU B 1 330 ? 20.19293 25.57432 -19.94213 1.000 22.79278 322 LEU B CA 1
ATOM 5409 C C . LEU B 1 330 ? 19.21744 26.04972 -18.86898 1.000 19.99865 322 LEU B C 1
ATOM 5410 O O . LEU B 1 330 ? 19.61774 26.58621 -17.84231 1.000 18.72952 322 LEU B O 1
ATOM 5415 N N . ALA B 1 331 ? 17.92259 25.86251 -19.14679 1.000 20.64505 323 ALA B N 1
ATOM 5416 C CA . ALA B 1 331 ? 16.84716 25.90926 -18.14422 1.000 19.83924 323 ALA B CA 1
ATOM 5417 C C . ALA B 1 331 ? 16.65033 27.31391 -17.57178 1.000 19.23273 323 ALA B C 1
ATOM 5418 O O . ALA B 1 331 ? 16.46288 27.48836 -16.37270 1.000 20.53182 323 ALA B O 1
ATOM 5420 N N . LEU B 1 332 ? 16.66157 28.32310 -18.44109 1.000 20.34619 324 LEU B N 1
ATOM 5421 C CA . LEU B 1 332 ? 16.58883 29.71256 -18.01138 1.000 19.14315 324 LEU B CA 1
ATOM 5422 C C . LEU B 1 332 ? 15.17970 30.29728 -18.05882 1.000 21.82338 324 LEU B C 1
ATOM 5423 O O . LEU B 1 332 ? 14.98238 31.42208 -17.58283 1.000 22.11608 324 LEU B O 1
ATOM 5428 N N . LYS B 1 333 ? 14.18701 29.55365 -18.55744 1.000 23.56269 325 LYS B N 1
ATOM 5429 C CA . LYS B 1 333 ? 12.82041 30.07014 -18.60172 1.000 21.18342 325 LYS B CA 1
ATOM 5430 C C . LYS B 1 333 ? 12.30399 30.29495 -17.18914 1.000 20.17443 325 LYS B C 1
ATOM 5431 O O . LYS B 1 333 ? 12.43212 29.42137 -16.32173 1.000 23.41036 325 LYS B O 1
ATOM 5437 N N . GLY B 1 334 ? 11.70972 31.45961 -16.96124 1.000 22.82303 326 GLY B N 1
ATOM 5438 C CA . GLY B 1 334 ? 11.16152 31.75044 -15.65150 1.000 22.93976 326 GLY B CA 1
ATOM 5439 C C . GLY B 1 334 ? 9.96589 30.87062 -15.31985 1.000 25.56453 326 GLY B C 1
ATOM 5440 O O . GLY B 1 334 ? 9.33353 30.25306 -16.18273 1.000 26.56038 326 GLY B O 1
ATOM 5441 N N . HIS B 1 335 ? 9.67098 30.80103 -14.02601 1.000 23.67806 327 HIS B N 1
ATOM 5442 C CA . HIS B 1 335 ? 8.49064 30.08442 -13.56578 1.000 21.44274 327 HIS B CA 1
ATOM 5443 C C . HIS B 1 335 ? 7.23452 30.68965 -14.18392 1.000 30.77830 327 HIS B C 1
ATOM 5444 O O . HIS B 1 335 ? 7.15182 31.89767 -14.41472 1.000 30.53157 327 HIS B O 1
ATOM 5451 N N . LYS B 1 336 ? 6.24212 29.83263 -14.43503 1.000 30.21564 328 LYS B N 1
ATOM 5452 C CA . LYS B 1 336 ? 5.00140 30.26761 -15.07774 1.000 27.14399 328 LYS B CA 1
ATOM 5453 C C . LYS B 1 336 ? 4.32078 31.42034 -14.33488 1.000 30.44439 328 LYS B C 1
ATOM 5454 O O . LYS B 1 336 ? 3.74969 32.31146 -14.96855 1.000 35.49153 328 LYS B O 1
ATOM 5456 N N . VAL B 1 337 ? 4.37040 31.43534 -13.00102 1.000 29.93483 329 VAL B N 1
ATOM 5457 C CA . VAL B 1 337 ? 3.60269 32.44029 -12.26334 1.000 33.54552 329 VAL B CA 1
ATOM 5458 C C . VAL B 1 337 ? 4.29570 33.80253 -12.31264 1.000 39.17838 329 VAL B C 1
ATOM 5459 O O . VAL B 1 337 ? 3.75164 34.80354 -11.82519 1.000 37.36220 329 VAL B O 1
ATOM 5463 N N . VAL B 1 338 ? 5.48698 33.86161 -12.91584 1.000 29.07492 330 VAL B N 1
ATOM 5464 C CA . VAL B 1 338 ? 6.25851 35.09403 -13.01414 1.000 31.35468 330 VAL B CA 1
ATOM 5465 C C . VAL B 1 338 ? 6.49876 35.50315 -14.46239 1.000 33.77452 330 VAL B C 1
ATOM 5466 O O . VAL B 1 338 ? 6.41319 36.69121 -14.79727 1.000 29.63577 330 VAL B O 1
ATOM 5470 N N . GLY B 1 339 ? 6.77612 34.53706 -15.34400 1.000 27.73303 331 GLY B N 1
ATOM 5471 C CA . GLY B 1 339 ? 7.24805 34.84356 -16.68036 1.000 29.16666 331 GLY B CA 1
ATOM 5472 C C . GLY B 1 339 ? 8.74157 35.14519 -16.69230 1.000 24.37981 331 GLY B C 1
ATOM 5473 O O . GLY B 1 339 ? 9.47095 34.93959 -15.71002 1.000 27.12231 331 GLY B O 1
ATOM 5474 N N . GLY B 1 340 ? 9.20296 35.61328 -17.85188 1.000 29.61570 332 GLY B N 1
ATOM 5475 C CA . GLY B 1 340 ? 10.56399 36.09565 -17.97430 1.000 28.82080 332 GLY B CA 1
ATOM 5476 C C . GLY B 1 340 ? 11.62152 35.00770 -17.92033 1.000 25.15289 332 GLY B C 1
ATOM 5477 O O . GLY B 1 340 ? 11.43196 33.87349 -18.37706 1.000 26.45391 332 GLY B O 1
ATOM 5478 N N . ILE B 1 341 ? 12.76784 35.39519 -17.37311 1.000 21.19737 333 ILE B N 1
ATOM 5479 C CA . ILE B 1 341 ? 13.96028 34.57213 -17.24685 1.000 22.15613 333 ILE B CA 1
ATOM 5480 C C . ILE B 1 341 ? 14.20928 34.35252 -15.76698 1.000 17.80560 333 ILE B C 1
ATOM 5481 O O . ILE B 1 341 ? 13.91676 35.22218 -14.93698 1.000 19.50194 333 ILE B O 1
ATOM 5486 N N . ARG B 1 342 ? 14.74830 33.18323 -15.41929 1.000 20.69764 334 ARG B N 1
ATOM 5487 C CA . ARG B 1 342 ? 15.22443 32.97451 -14.05594 1.000 19.27771 334 ARG B CA 1
ATOM 5488 C C . ARG B 1 342 ? 16.55846 32.24726 -14.10407 1.000 18.26956 334 ARG B C 1
ATOM 5489 O O . ARG B 1 342 ? 16.63262 31.11700 -14.59800 1.000 19.16706 334 ARG B O 1
ATOM 5497 N N . ALA B 1 343 ? 17.60531 32.89443 -13.61103 1.000 16.33679 335 ALA B N 1
ATOM 5498 C CA . ALA B 1 343 ? 18.93392 32.29518 -13.53108 1.000 16.29319 335 ALA B CA 1
ATOM 5499 C C . ALA B 1 343 ? 19.13082 31.79042 -12.10686 1.000 14.22815 335 ALA B C 1
ATOM 5500 O O . ALA B 1 343 ? 19.24722 32.57650 -11.16966 1.000 17.14755 335 ALA B O 1
ATOM 5502 N N . SER B 1 344 ? 19.21303 30.47769 -11.94035 1.000 13.72029 336 SER B N 1
ATOM 5503 C CA . SER B 1 344 ? 19.48684 29.94593 -10.61939 1.000 12.10796 336 SER B CA 1
ATOM 5504 C C . SER B 1 344 ? 20.96846 29.60201 -10.51699 1.000 11.99317 336 SER B C 1
ATOM 5505 O O . SER B 1 344 ? 21.57519 29.09690 -11.46539 1.000 15.87637 336 SER B O 1
ATOM 5508 N N . LEU B 1 345 ? 21.54565 29.87328 -9.35454 1.000 12.65445 337 LEU B N 1
ATOM 5509 C CA . LEU B 1 345 ? 23.00615 29.92505 -9.18404 1.000 11.90727 337 LEU B CA 1
ATOM 5510 C C . LEU B 1 345 ? 23.38522 29.17470 -7.90613 1.000 14.30445 337 LEU B C 1
ATOM 5511 O O . LEU B 1 345 ? 24.02889 29.70601 -6.99937 1.000 13.78264 337 LEU B O 1
ATOM 5516 N N . TYR B 1 346 ? 22.97243 27.91221 -7.84672 1.000 14.53756 338 TYR B N 1
ATOM 5517 C CA . TYR B 1 346 ? 23.17324 27.09016 -6.66119 1.000 13.77458 338 TYR B CA 1
ATOM 5518 C C . TYR B 1 346 ? 24.66474 26.80872 -6.43523 1.000 15.17321 338 TYR B C 1
ATOM 5519 O O . TYR B 1 346 ? 25.51747 27.12119 -7.26487 1.000 13.93698 338 TYR B O 1
ATOM 5528 N N . ASN B 1 347 ? 24.97350 26.15993 -5.30429 1.000 14.65408 339 ASN B N 1
ATOM 5529 C CA . ASN B 1 347 ? 26.37242 25.97707 -4.91018 1.000 14.71188 339 ASN B CA 1
ATOM 5530 C C . ASN B 1 347 ? 27.20514 25.30775 -6.00408 1.000 15.77625 339 ASN B C 1
ATOM 5531 O O . ASN B 1 347 ? 28.38408 25.65867 -6.19694 1.000 17.15588 339 ASN B O 1
ATOM 5536 N N . ALA B 1 348 ? 26.62453 24.33218 -6.72931 1.000 15.59474 340 ALA B N 1
ATOM 5537 C CA . ALA B 1 348 ? 27.41319 23.59803 -7.71711 1.000 17.87855 340 ALA B CA 1
ATOM 5538 C C . ALA B 1 348 ? 27.54797 24.33486 -9.04609 1.000 15.36847 340 ALA B C 1
ATOM 5539 O O . ALA B 1 348 ? 28.25887 23.85474 -9.92980 1.000 17.27622 340 ALA B O 1
ATOM 5541 N N . MET B 1 349 ? 26.90621 25.49471 -9.20001 1.000 16.25755 341 MET B N 1
ATOM 5542 C CA . MET B 1 349 ? 27.14208 26.33867 -10.36356 1.000 18.08043 341 MET B CA 1
ATOM 5543 C C . MET B 1 349 ? 28.44681 27.11391 -10.17377 1.000 16.55376 341 MET B C 1
ATOM 5544 O O . MET B 1 349 ? 28.54722 27.91739 -9.23742 1.000 17.66879 341 MET B O 1
ATOM 5549 N N . PRO B 1 350 ? 29.46060 26.89028 -11.00173 1.000 19.10359 342 PRO B N 1
ATOM 5550 C CA . PRO B 1 350 ? 30.71480 27.61551 -10.81877 1.000 20.25705 342 PRO B CA 1
ATOM 5551 C C . PRO B 1 350 ? 30.56344 29.06976 -11.23379 1.000 22.34537 342 PRO B C 1
ATOM 5552 O O . PRO B 1 350 ? 29.66675 29.43581 -11.99240 1.000 20.60805 342 PRO B O 1
ATOM 5556 N N . LEU B 1 351 ? 31.48715 29.89952 -10.73616 1.000 19.54045 343 LEU B N 1
ATOM 5557 C CA . LEU B 1 351 ? 31.53027 31.29637 -11.16590 1.000 21.85464 343 LEU B CA 1
ATOM 5558 C C . LEU B 1 351 ? 31.59574 31.40565 -12.68377 1.000 22.06583 343 LEU B C 1
ATOM 5559 O O . LEU B 1 351 ? 31.01057 32.32371 -13.27431 1.000 21.23934 343 LEU B O 1
ATOM 5564 N N . ALA B 1 352 ? 32.28258 30.46520 -13.33803 1.000 22.49987 344 ALA B N 1
ATOM 5565 C CA . ALA B 1 352 ? 32.40247 30.52589 -14.79380 1.000 23.94375 344 ALA B CA 1
ATOM 5566 C C . ALA B 1 352 ? 31.04018 30.49685 -15.47239 1.000 22.57413 344 ALA B C 1
ATOM 5567 O O . ALA B 1 352 ? 30.87735 31.05459 -16.56013 1.000 24.08426 344 ALA B O 1
ATOM 5569 N N . GLY B 1 353 ? 30.05935 29.83877 -14.85903 1.000 21.67444 345 GLY B N 1
ATOM 5570 C CA . GLY B 1 353 ? 28.72492 29.80016 -15.44136 1.000 21.13553 345 GLY B CA 1
ATOM 5571 C C . GLY B 1 353 ? 28.01757 31.14378 -15.40100 1.000 20.45997 345 GLY B C 1
ATOM 5572 O O . GLY B 1 353 ? 27.32906 31.51585 -16.35821 1.000 20.06220 345 GLY B O 1
ATOM 5573 N N . ALA B 1 354 ? 28.18432 31.89521 -14.30663 1.000 20.67124 346 ALA B N 1
ATOM 5574 C CA . ALA B 1 354 ? 27.66347 33.25813 -14.26508 1.000 16.86112 346 ALA B CA 1
ATOM 5575 C C . ALA B 1 354 ? 28.39612 34.13749 -15.27518 1.000 20.02765 346 ALA B C 1
ATOM 5576 O O . ALA B 1 354 ? 27.77125 34.93914 -15.97909 1.000 21.79609 346 ALA B O 1
ATOM 5578 N N . GLU B 1 355 ? 29.72185 33.98463 -15.36976 1.000 21.10460 347 GLU B N 1
ATOM 5579 C CA . GLU B 1 355 ? 30.47001 34.71342 -16.38802 1.000 23.18600 347 GLU B CA 1
ATOM 5580 C C . GLU B 1 355 ? 29.95373 34.39279 -17.78256 1.000 20.42560 347 GLU B C 1
ATOM 5581 O O . GLU B 1 355 ? 29.85446 35.28365 -18.63940 1.000 23.38607 347 GLU B O 1
ATOM 5587 N N . ALA B 1 356 ? 29.64211 33.11870 -18.04395 1.000 21.26097 348 ALA B N 1
ATOM 5588 C CA . ALA B 1 356 ? 29.16962 32.75993 -19.37484 1.000 24.76746 348 ALA B CA 1
ATOM 5589 C C . ALA B 1 356 ? 27.79501 33.34541 -19.63729 1.000 21.05628 348 ALA B C 1
ATOM 5590 O O . ALA B 1 356 ? 27.48892 33.73235 -20.76740 1.000 22.14730 348 ALA B O 1
ATOM 5592 N N . LEU B 1 357 ? 26.94504 33.38996 -18.61611 1.000 21.66923 349 LEU B N 1
ATOM 5593 C CA . LEU B 1 357 ? 25.62594 33.99388 -18.78048 1.000 20.57198 349 LEU B CA 1
ATOM 5594 C C . LEU B 1 357 ? 25.74035 35.49618 -19.04926 1.000 21.39155 349 LEU B C 1
ATOM 5595 O O . LEU B 1 357 ? 25.07295 36.03180 -19.94484 1.000 22.20075 349 LEU B O 1
ATOM 5600 N N . VAL B 1 358 ? 26.61348 36.17483 -18.31467 1.000 19.42394 350 VAL B N 1
ATOM 5601 C CA . VAL B 1 358 ? 26.78497 37.61365 -18.48506 1.000 19.98602 350 VAL B CA 1
ATOM 5602 C C . VAL B 1 358 ? 27.33431 37.93440 -19.86858 1.000 25.40120 350 VAL B C 1
ATOM 5603 O O . VAL B 1 358 ? 26.93237 38.92055 -20.49250 1.000 25.36265 350 VAL B O 1
ATOM 5607 N N . ALA B 1 359 ? 28.26967 37.11990 -20.36474 1.000 23.42652 351 ALA B N 1
ATOM 5608 C CA . ALA B 1 359 ? 28.79135 37.34171 -21.70866 1.000 28.08799 351 ALA B CA 1
ATOM 5609 C C . ALA B 1 359 ? 27.70627 37.11733 -22.75336 1.000 26.83632 351 ALA B C 1
ATOM 5610 O O . ALA B 1 359 ? 27.62672 37.84951 -23.74971 1.000 28.55147 351 ALA B O 1
ATOM 5612 N N . PHE B 1 360 ? 26.86984 36.09597 -22.55197 1.000 27.53701 352 PHE B N 1
ATOM 5613 C CA . PHE B 1 360 ? 25.75499 35.86412 -23.46338 1.000 25.40439 352 PHE B CA 1
ATOM 5614 C C . PHE B 1 360 ? 24.76804 37.01929 -23.40449 1.000 26.37914 352 PHE B C 1
ATOM 5615 O O . PHE B 1 360 ? 24.26025 37.46289 -24.44164 1.000 26.90492 352 PHE B O 1
ATOM 5623 N N . MET B 1 361 ? 24.49177 37.52305 -22.19972 1.000 24.98056 353 MET B N 1
ATOM 5624 C CA . MET B 1 361 ? 23.56116 38.63793 -22.06355 1.000 23.94140 353 MET B CA 1
ATOM 5625 C C . MET B 1 361 ? 24.05024 39.86010 -22.83026 1.000 27.27669 353 MET B C 1
ATOM 5626 O O . MET B 1 361 ? 23.25310 40.56643 -23.45829 1.000 29.53068 353 MET B O 1
ATOM 5631 N N . ALA B 1 362 ? 25.35827 40.11587 -22.80258 1.000 25.86664 354 ALA B N 1
ATOM 5632 C CA . ALA B 1 362 ? 25.91287 41.25140 -23.53479 1.000 26.70155 354 ALA B CA 1
ATOM 5633 C C . ALA B 1 362 ? 25.76417 41.04828 -25.03263 1.000 30.31520 354 ALA B C 1
ATOM 5634 O O . ALA B 1 362 ? 25.33684 41.95602 -25.76261 1.000 32.19183 354 ALA B O 1
ATOM 5636 N N . ASP B 1 363 ? 26.11393 39.85349 -25.50900 1.000 31.49365 355 ASP B N 1
ATOM 5637 C CA A ASP B 1 363 ? 26.02398 39.58726 -26.93849 0.465 32.04300 355 ASP B CA 1
ATOM 5638 C CA B ASP B 1 363 ? 26.02355 39.56729 -26.93806 0.535 32.04704 355 ASP B CA 1
ATOM 5639 C C . ASP B 1 363 ? 24.57465 39.59083 -27.40584 1.000 33.35992 355 ASP B C 1
ATOM 5640 O O . ASP B 1 363 ? 24.25522 40.18072 -28.44421 1.000 32.42738 355 ASP B O 1
ATOM 5649 N N . PHE B 1 364 ? 23.68314 38.95499 -26.64551 1.000 34.13950 356 PHE B N 1
ATOM 5650 C CA . PHE B 1 364 ? 22.27184 38.94516 -27.00951 1.000 29.95017 356 PHE B CA 1
ATOM 5651 C C . PHE B 1 364 ? 21.72830 40.35814 -27.15368 1.000 31.70382 356 PHE B C 1
ATOM 5652 O O . PHE B 1 364 ? 20.97031 40.64711 -28.08981 1.000 33.39131 356 PHE B O 1
ATOM 5660 N N . GLN B 1 365 ? 22.08289 41.24770 -26.22030 1.000 33.82362 357 GLN B N 1
ATOM 5661 C CA . GLN B 1 365 ? 21.57894 42.61672 -26.28857 1.000 31.03282 357 GLN B CA 1
ATOM 5662 C C . GLN B 1 365 ? 22.15965 43.35568 -27.49052 1.000 36.86326 357 GLN B C 1
ATOM 5663 O O . GLN B 1 365 ? 21.44291 44.09951 -28.16868 1.000 37.99053 357 GLN B O 1
ATOM 5669 N N . GLN B 1 366 ? 23.45307 43.16051 -27.77244 1.000 35.17861 358 GLN B N 1
ATOM 5670 C CA . GLN B 1 366 ? 24.06439 43.79378 -28.93964 1.000 35.06763 358 GLN B CA 1
ATOM 5671 C C . GLN B 1 366 ? 23.34221 43.39497 -30.21171 1.000 36.69380 358 GLN B C 1
ATOM 5672 O O . GLN B 1 366 ? 23.21575 44.20087 -31.13953 1.000 39.92021 358 GLN B O 1
ATOM 5674 N N . ARG B 1 367 ? 22.85239 42.15451 -30.26796 1.000 40.67621 359 ARG B N 1
ATOM 5675 C CA . ARG B 1 367 ? 22.21585 41.62155 -31.46560 1.000 42.03754 359 ARG B CA 1
ATOM 5676 C C . ARG B 1 367 ? 20.71310 41.87796 -31.52487 1.000 41.20619 359 ARG B C 1
ATOM 5677 O O . ARG B 1 367 ? 20.15850 41.93086 -32.62510 1.000 40.05912 359 ARG B O 1
ATOM 5685 N N . HIS B 1 3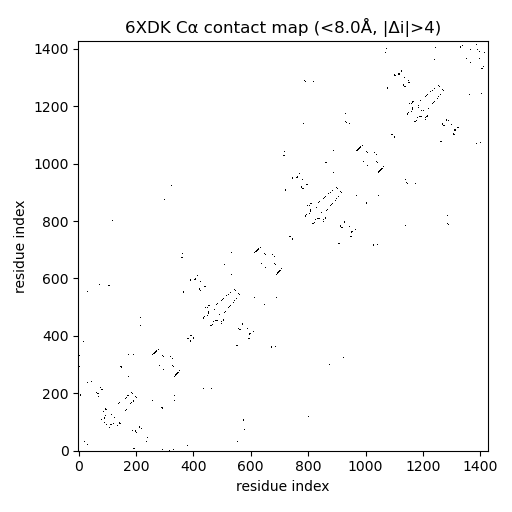68 ? 20.03950 42.06322 -30.38431 1.000 41.03820 360 HIS B N 1
ATOM 5686 C CA . HIS B 1 368 ? 18.59425 42.25747 -30.38261 1.000 42.22168 360 HIS B CA 1
ATOM 5687 C C . HIS B 1 368 ? 18.12116 43.55071 -29.73330 1.000 45.06241 360 HIS B C 1
ATOM 5688 O O . HIS B 1 368 ? 16.92158 43.84351 -29.79381 1.000 48.00323 360 HIS B O 1
ATOM 5695 N N . GLY B 1 369 ? 19.00247 44.31612 -29.10548 1.000 41.38985 361 GLY B N 1
ATOM 5696 C CA . GLY B 1 369 ? 18.57773 45.45457 -28.31569 1.000 41.30627 361 GLY B CA 1
ATOM 5697 C C . GLY B 1 369 ? 18.56497 46.74726 -29.09944 1.000 52.26819 361 GLY B C 1
ATOM 5698 O O . GLY B 1 369 ? 18.62895 46.72752 -30.33157 1.000 46.99906 361 GLY B O 1
ATOM 5700 N N . ARG C 1 11 ? 33.11704 -15.16254 66.01999 1.000 57.65660 3 ARG C N 1
ATOM 5701 C CA . ARG C 1 11 ? 32.56378 -13.81626 65.88396 1.000 54.44941 3 ARG C CA 1
ATOM 5702 C C . ARG C 1 11 ? 31.02713 -13.80779 65.98272 1.000 55.49733 3 ARG C C 1
ATOM 5703 O O . ARG C 1 11 ? 30.42099 -14.73446 66.54803 1.000 50.13214 3 ARG C O 1
ATOM 5705 N N . ALA C 1 12 ? 30.41954 -12.74908 65.42414 1.000 53.32080 4 ALA C N 1
ATOM 5706 C CA . ALA C 1 12 ? 28.96569 -12.55056 65.38261 1.000 43.96223 4 ALA C CA 1
ATOM 5707 C C . ALA C 1 12 ? 28.47569 -12.87174 63.97591 1.000 34.14826 4 ALA C C 1
ATOM 5708 O O . ALA C 1 12 ? 28.57900 -12.04695 63.06664 1.000 40.68128 4 ALA C O 1
ATOM 5710 N N . PHE C 1 13 ? 27.90434 -14.04925 63.79696 1.000 27.49884 5 PHE C N 1
ATOM 5711 C CA . PHE C 1 13 ? 27.49893 -14.49639 62.47416 1.000 24.65200 5 PHE C CA 1
ATOM 5712 C C . PHE C 1 13 ? 25.99093 -14.36215 62.30441 1.000 27.67162 5 PHE C C 1
ATOM 5713 O O . PHE C 1 13 ? 25.21278 -14.86927 63.12295 1.000 24.93274 5 PHE C O 1
ATOM 5721 N N . ASN C 1 14 ? 25.58525 -13.71293 61.22620 1.000 21.74393 6 ASN C N 1
ATOM 5722 C CA . ASN C 1 14 ? 24.18340 -13.42814 60.95450 1.000 18.64844 6 ASN C CA 1
ATOM 5723 C C . ASN C 1 14 ? 23.69478 -14.35728 59.83366 1.000 18.64018 6 ASN C C 1
ATOM 5724 O O . ASN C 1 14 ? 23.99534 -14.13773 58.65017 1.000 20.18516 6 ASN C O 1
ATOM 5729 N N . PHE C 1 15 ? 22.92087 -15.38074 60.21240 1.000 17.69267 7 PHE C N 1
ATOM 5730 C CA . PHE C 1 15 ? 22.41152 -16.37352 59.26988 1.000 19.50750 7 PHE C CA 1
ATOM 5731 C C . PHE C 1 15 ? 21.05752 -15.99569 58.69431 1.000 18.84190 7 PHE C C 1
ATOM 5732 O O . PHE C 1 15 ? 20.37528 -16.86018 58.14128 1.000 18.61875 7 PHE C O 1
ATOM 5740 N N . SER C 1 16 ? 20.66972 -14.73065 58.79109 1.000 18.21635 8 SER C N 1
ATOM 5741 C CA . SER C 1 16 ? 19.37160 -14.29561 58.28998 1.000 20.12205 8 SER C CA 1
ATOM 5742 C C . SER C 1 16 ? 19.17133 -14.65180 56.82465 1.000 18.13890 8 SER C C 1
ATOM 5743 O O . SER C 1 16 ? 20.06211 -14.43066 55.99522 1.000 17.36094 8 SER C O 1
ATOM 5746 N N . ALA C 1 17 ? 17.97533 -15.17043 56.49845 1.000 17.60156 9 ALA C N 1
ATOM 5747 C CA . ALA C 1 17 ? 17.62797 -15.41751 55.10662 1.000 15.22194 9 ALA C CA 1
ATOM 5748 C C . ALA C 1 17 ? 17.34054 -14.13791 54.34667 1.000 17.90513 9 ALA C C 1
ATOM 5749 O O . ALA C 1 17 ? 17.26319 -14.17454 53.11527 1.000 17.56630 9 ALA C O 1
ATOM 5751 N N . GLY C 1 18 ? 17.16101 -13.03392 55.05043 1.000 16.90624 10 GLY C N 1
ATOM 5752 C CA . GLY C 1 18 ? 16.94170 -11.74810 54.43057 1.000 17.56010 10 GLY C CA 1
ATOM 5753 C C . GLY C 1 18 ? 16.57763 -10.72488 55.48876 1.000 18.06153 10 GLY C C 1
ATOM 5754 O O . GLY C 1 18 ? 15.64618 -10.94154 56.26378 1.000 24.83982 10 GLY C O 1
ATOM 5755 N N . PRO C 1 19 ? 17.32744 -9.61518 55.56466 1.000 17.80543 11 PRO C N 1
ATOM 5756 C CA . PRO C 1 19 ? 18.48166 -9.31762 54.68884 1.000 19.33154 11 PRO C CA 1
ATOM 5757 C C . PRO C 1 19 ? 19.71946 -10.19698 54.92659 1.000 17.80908 11 PRO C C 1
ATOM 5758 O O . PRO C 1 19 ? 20.06191 -10.50820 56.06766 1.000 24.26943 11 PRO C O 1
ATOM 5762 N N . ALA C 1 20 ? 20.41769 -10.51576 53.84409 1.000 23.36945 12 ALA C N 1
ATOM 5763 C CA . ALA C 1 20 ? 21.70373 -11.19453 53.95245 1.000 20.63648 12 ALA C CA 1
ATOM 5764 C C . ALA C 1 20 ? 22.70816 -10.32256 54.69179 1.000 20.13363 12 ALA C C 1
ATOM 5765 O O . ALA C 1 20 ? 22.68933 -9.09794 54.60484 1.000 25.33993 12 ALA C O 1
ATOM 5767 N N . THR C 1 21 ? 23.57412 -10.97547 55.44900 1.000 22.27704 13 THR C N 1
ATOM 5768 C CA . THR C 1 21 ? 24.72899 -10.30872 56.04073 1.000 21.60421 13 THR C CA 1
ATOM 5769 C C . THR C 1 21 ? 25.58745 -9.67155 54.94952 1.000 24.38757 13 THR C C 1
ATOM 5770 O O . THR C 1 21 ? 25.80559 -10.26286 53.88946 1.000 25.55669 13 THR C O 1
ATOM 5774 N N . LEU C 1 22 ? 25.99813 -8.35097 55.16878 1.000 29.77584 14 LEU C N 1
ATOM 5775 C CA . LEU C 1 22 ? 26.85496 -7.69804 54.18285 1.000 26.16749 14 LEU C CA 1
ATOM 5776 C C . LEU C 1 22 ? 28.30082 -7.77344 54.61551 1.000 24.44743 14 LEU C C 1
ATOM 5777 O O . LEU C 1 22 ? 28.58699 -7.88284 55.81206 1.000 25.73005 14 LEU C O 1
ATOM 5782 N N . PRO C 1 23 ? 29.24429 -7.72797 53.67758 1.000 21.85874 15 PRO C N 1
ATOM 5783 C CA . PRO C 1 23 ? 30.64954 -7.74827 54.08202 1.000 20.91342 15 PRO C CA 1
ATOM 5784 C C . PRO C 1 23 ? 30.92428 -6.57515 55.00424 1.000 23.38934 15 PRO C C 1
ATOM 5785 O O . PRO C 1 23 ? 30.47635 -5.45016 54.76627 1.000 21.94911 15 PRO C O 1
ATOM 5789 N N . GLU C 1 24 ? 31.62747 -6.86988 56.09362 1.000 28.60260 16 GLU C N 1
ATOM 5790 C CA . GLU C 1 24 ? 31.93724 -5.84700 57.07937 1.000 29.44962 16 GLU C CA 1
ATOM 5791 C C . GLU C 1 24 ? 32.66814 -4.66906 56.44213 1.000 29.27201 16 GLU C C 1
ATOM 5792 O O . GLU C 1 24 ? 32.43405 -3.50783 56.80139 1.000 26.12175 16 GLU C O 1
ATOM 5798 N N . SER C 1 25 ? 33.56622 -4.95088 55.49893 1.000 26.34061 17 SER C N 1
ATOM 5799 C CA . SER C 1 25 ? 34.38062 -3.88945 54.91911 1.000 28.00573 17 SER C CA 1
ATOM 5800 C C . SER C 1 25 ? 33.56977 -2.99677 53.98465 1.000 24.51870 17 SER C C 1
ATOM 5801 O O . SER C 1 25 ? 33.88507 -1.81078 53.83905 1.000 25.96050 17 SER C O 1
ATOM 5804 N N . VAL C 1 26 ? 32.54732 -3.55001 53.33245 1.000 25.81542 18 VAL C N 1
ATOM 5805 C CA . VAL C 1 26 ? 31.65839 -2.74909 52.49212 1.000 22.10801 18 VAL C CA 1
ATOM 5806 C C . VAL C 1 26 ? 30.88361 -1.75114 53.34021 1.000 23.27502 18 VAL C C 1
ATOM 5807 O O . VAL C 1 26 ? 30.78466 -0.55883 53.00740 1.000 21.00319 18 VAL C O 1
ATOM 5811 N N . LEU C 1 27 ? 30.30732 -2.22345 54.44614 1.000 21.74933 19 LEU C N 1
ATOM 5812 C CA . LEU C 1 27 ? 29.61532 -1.33309 55.36884 1.000 24.65686 19 LEU C CA 1
ATOM 5813 C C . LEU C 1 27 ? 30.53484 -0.24022 55.90566 1.000 24.32052 19 LEU C C 1
ATOM 5814 O O . LEU C 1 27 ? 30.13773 0.92849 55.98883 1.000 21.70918 19 LEU C O 1
ATOM 5819 N N . ARG C 1 28 ? 31.75198 -0.61041 56.33342 1.000 22.98730 20 ARG C N 1
ATOM 5820 C CA A ARG C 1 28 ? 32.67425 0.38742 56.86788 0.524 21.69223 20 ARG C CA 1
ATOM 5821 C CA B ARG C 1 28 ? 32.67474 0.38843 56.86722 0.476 21.71028 20 ARG C CA 1
ATOM 5822 C C . ARG C 1 28 ? 33.02962 1.43181 55.81665 1.000 21.29307 20 ARG C C 1
ATOM 5823 O O . ARG C 1 28 ? 33.12408 2.62285 56.12912 1.000 21.66525 20 ARG C O 1
ATOM 5838 N N . GLN C 1 29 ? 33.24453 1.00129 54.56196 1.000 23.21212 21 GLN C N 1
ATOM 5839 C CA . GLN C 1 29 ? 33.57357 1.96479 53.51205 1.000 26.41890 21 GLN C CA 1
ATOM 5840 C C . GLN C 1 29 ? 32.41018 2.90893 53.24802 1.000 22.45309 21 GLN C C 1
ATOM 5841 O O . GLN C 1 29 ? 32.59905 4.13426 53.16466 1.000 24.72857 21 GLN C O 1
ATOM 5847 N N . ALA C 1 30 ? 31.19814 2.35771 53.11405 1.000 19.50471 22 ALA C N 1
ATOM 5848 C CA . ALA C 1 30 ? 30.01862 3.19030 52.88535 1.000 20.98015 22 ALA C CA 1
ATOM 5849 C C . ALA C 1 30 ? 29.85382 4.20957 53.99370 1.000 21.78393 22 ALA C C 1
ATOM 5850 O O . ALA C 1 30 ? 29.53621 5.37607 53.73612 1.000 25.51273 22 ALA C O 1
ATOM 5852 N N . GLN C 1 31 ? 30.05486 3.78593 55.24268 1.000 21.82946 23 GLN C N 1
ATOM 5853 C CA A GLN C 1 31 ? 29.94616 4.72772 56.34978 0.505 21.89834 23 GLN C CA 1
ATOM 5854 C CA B GLN C 1 31 ? 29.96301 4.70876 56.37007 0.495 21.89728 23 GLN C CA 1
ATOM 5855 C C . GLN C 1 31 ? 31.02562 5.79550 56.27334 1.000 24.12119 23 GLN C C 1
ATOM 5856 O O . GLN C 1 31 ? 30.74166 6.98355 56.46368 1.000 26.07519 23 GLN C O 1
ATOM 5867 N N . ALA C 1 32 ? 32.26589 5.39750 55.98569 1.000 23.52428 24 ALA C N 1
ATOM 5868 C CA . ALA C 1 32 ? 33.38602 6.33272 56.05685 1.000 25.66415 24 ALA C CA 1
ATOM 5869 C C . ALA C 1 32 ? 33.30518 7.40130 54.97853 1.000 27.79832 24 ALA C C 1
ATOM 5870 O O . ALA C 1 32 ? 33.66325 8.56261 55.22168 1.000 27.52952 24 ALA C O 1
ATOM 5872 N N . GLU C 1 33 ? 32.84290 7.04432 53.78897 1.000 32.02685 25 GLU C N 1
ATOM 5873 C CA A GLU C 1 33 ? 32.76422 7.88732 52.60993 0.382 32.89687 25 GLU C CA 1
ATOM 5874 C CA B GLU C 1 33 ? 32.83416 8.05666 52.74120 0.618 33.27555 25 GLU C CA 1
ATOM 5875 C C . GLU C 1 33 ? 31.44417 8.61956 52.49521 1.000 32.83467 25 GLU C C 1
ATOM 5876 O O . GLU C 1 33 ? 31.20669 9.24292 51.45441 1.000 32.58564 25 GLU C O 1
ATOM 5887 N N . MET C 1 34 ? 30.55641 8.50171 53.49083 1.000 30.47841 26 MET C N 1
ATOM 5888 C CA . MET C 1 34 ? 29.17733 8.91816 53.27228 1.000 32.71152 26 MET C CA 1
ATOM 5889 C C . MET C 1 34 ? 29.02413 10.42621 53.16196 1.000 31.88268 26 MET C C 1
ATOM 5890 O O . MET C 1 34 ? 28.05071 10.87761 52.55766 1.000 30.09240 26 MET C O 1
ATOM 5895 N N . LEU C 1 35 ? 29.93287 11.20693 53.74112 1.000 32.94951 27 LEU C N 1
ATOM 5896 C CA . LEU C 1 35 ? 29.92022 12.66062 53.59369 1.000 34.65002 27 LEU C CA 1
ATOM 5897 C C . LEU C 1 35 ? 30.95352 13.14907 52.57645 1.000 35.79468 27 LEU C C 1
ATOM 5898 O O . LEU C 1 35 ? 31.02968 14.35208 52.31272 1.000 37.45077 27 LEU C O 1
ATOM 5903 N N . ASP C 1 36 ? 31.72547 12.24950 51.97217 1.000 37.03877 28 ASP C N 1
ATOM 5904 C CA . ASP C 1 36 ? 32.87544 12.67254 51.18148 1.000 42.76387 28 ASP C CA 1
ATOM 5905 C C . ASP C 1 36 ? 33.35528 11.56430 50.24639 1.000 45.43859 28 ASP C C 1
ATOM 5906 O O . ASP C 1 36 ? 34.39780 10.94452 50.48521 1.000 45.16121 28 ASP C O 1
ATOM 5911 N N . TRP C 1 37 ? 32.60233 11.30347 49.18085 1.000 39.56842 29 TRP C N 1
ATOM 5912 C CA . TRP C 1 37 ? 32.88206 10.16756 48.31090 1.000 41.75576 29 TRP C CA 1
ATOM 5913 C C . TRP C 1 37 ? 34.13695 10.41581 47.48378 1.000 48.77689 29 TRP C C 1
ATOM 5914 O O . TRP C 1 37 ? 34.24774 11.43774 46.79918 1.000 47.31387 29 TRP C O 1
ATOM 5925 N N . HIS C 1 38 ? 35.08410 9.47240 47.55988 1.000 46.45144 30 HIS C N 1
ATOM 5926 C CA . HIS C 1 38 ? 36.37311 9.54846 46.85731 1.000 42.70792 30 HIS C CA 1
ATOM 5927 C C . HIS C 1 38 ? 37.08332 10.87636 47.08797 1.000 44.85223 30 HIS C C 1
ATOM 5928 O O . HIS C 1 38 ? 37.86523 11.32327 46.24578 1.000 57.85682 30 HIS C O 1
ATOM 5935 N N . GLY C 1 39 ? 36.83190 11.51568 48.22797 1.000 48.43699 31 GLY C N 1
ATOM 5936 C CA . GLY C 1 39 ? 37.44981 12.79628 48.50924 1.000 48.85594 31 GLY C CA 1
ATOM 5937 C C . GLY C 1 39 ? 36.83700 13.97282 47.78654 1.000 53.22715 31 GLY C C 1
ATOM 5938 O O . GLY C 1 39 ? 37.49121 15.00829 47.64983 1.000 54.85293 31 GLY C O 1
ATOM 5939 N N . SER C 1 40 ? 35.58566 13.85647 47.34156 1.000 54.27989 32 SER C N 1
ATOM 5940 C CA . SER C 1 40 ? 34.92851 14.87767 46.53450 1.000 51.10468 32 SER C CA 1
ATOM 5941 C C . SER C 1 40 ? 34.25042 15.97162 47.35054 1.000 52.27418 32 SER C C 1
ATOM 5942 O O . SER C 1 40 ? 33.87753 16.99903 46.77585 1.000 54.09636 32 SER C O 1
ATOM 5945 N N . GLY C 1 41 ? 34.04890 15.77244 48.65561 1.000 49.41480 33 GLY C N 1
ATOM 5946 C CA . GLY C 1 41 ? 33.36146 16.74075 49.48709 1.000 48.71254 33 GLY C CA 1
ATOM 5947 C C . GLY C 1 41 ? 31.85334 16.58120 49.57372 1.000 46.09650 33 GLY C C 1
ATOM 5948 O O . GLY C 1 41 ? 31.21787 17.27390 50.38192 1.000 43.84679 33 GLY C O 1
ATOM 5949 N N . ALA C 1 42 ? 31.25382 15.69897 48.78128 1.000 47.97934 34 ALA C N 1
ATOM 5950 C CA . ALA C 1 42 ? 29.80661 15.53377 48.79423 1.000 45.16395 34 ALA C CA 1
ATOM 5951 C C . ALA C 1 42 ? 29.44270 14.05984 48.90955 1.000 34.53990 34 ALA C C 1
ATOM 5952 O O . ALA C 1 42 ? 30.23519 13.16385 48.59678 1.000 34.36644 34 ALA C O 1
ATOM 5954 N N . SER C 1 43 ? 28.22525 13.82872 49.38521 1.000 32.69871 35 SER C N 1
ATOM 5955 C CA . SER C 1 43 ? 27.73292 12.48456 49.63433 1.000 33.93659 35 SER C CA 1
ATOM 5956 C C . SER C 1 43 ? 27.26551 11.84895 48.34102 1.000 28.96199 35 SER C C 1
ATOM 5957 O O . SER C 1 43 ? 26.77065 12.53113 47.44071 1.000 29.39306 35 SER C O 1
ATOM 5960 N N . ILE C 1 44 ? 27.43183 10.52973 48.25449 1.000 27.36385 36 ILE C N 1
ATOM 5961 C CA . ILE C 1 44 ? 26.76903 9.78057 47.19391 1.000 26.90141 36 ILE C CA 1
ATOM 5962 C C . ILE C 1 44 ? 25.27215 10.05150 47.23580 1.000 25.48368 36 ILE C C 1
ATOM 5963 O O . ILE C 1 44 ? 24.62189 10.17384 46.19207 1.000 25.36671 36 ILE C O 1
ATOM 5968 N N . VAL C 1 45 ? 24.71646 10.20107 48.44201 1.000 25.72622 37 VAL C N 1
ATOM 5969 C CA . VAL C 1 45 ? 23.28021 10.42957 48.59333 1.000 25.65132 37 VAL C CA 1
ATOM 5970 C C . VAL C 1 45 ? 22.84253 11.66504 47.82243 1.000 26.93858 37 VAL C C 1
ATOM 5971 O O . VAL C 1 45 ? 21.73067 11.71043 47.28337 1.000 27.23682 37 VAL C O 1
ATOM 5975 N N . GLU C 1 46 ? 23.70784 12.66942 47.74037 1.000 28.40625 38 GLU C N 1
ATOM 5976 C CA . GLU C 1 46 ? 23.38855 13.96674 47.15247 1.000 30.11365 38 GLU C CA 1
ATOM 5977 C C . GLU C 1 46 ? 23.72415 14.05457 45.66370 1.000 30.30675 38 GLU C C 1
ATOM 5978 O O . GLU C 1 46 ? 23.48276 15.10135 45.04960 1.000 31.93439 38 GLU C O 1
ATOM 5984 N N . MET C 1 47 ? 24.26453 12.98793 45.07249 1.000 28.87591 39 MET C N 1
ATOM 5985 C CA . MET C 1 47 ? 24.70199 13.04244 43.68106 1.000 29.17725 39 MET C CA 1
ATOM 5986 C C . MET C 1 47 ? 23.53687 13.03602 42.70951 1.000 29.12101 39 MET C C 1
ATOM 5987 O O . MET C 1 47 ? 22.60781 12.23128 42.82015 1.000 27.88038 39 MET C O 1
ATOM 5992 N N . SER C 1 48 ? 23.62583 13.89817 41.70997 1.000 30.70794 40 SER C N 1
ATOM 5993 C CA . SER C 1 48 ? 22.72750 13.78179 40.57902 1.000 30.87172 40 SER C CA 1
ATOM 5994 C C . SER C 1 48 ? 22.98533 12.46813 39.85472 1.000 29.12091 40 SER C C 1
ATOM 5995 O O . SER C 1 48 ? 24.13887 12.10762 39.60220 1.000 28.71040 40 SER C O 1
ATOM 5998 N N . HIS C 1 49 ? 21.90379 11.74227 39.53972 1.000 28.28772 41 HIS C N 1
ATOM 5999 C CA . HIS C 1 49 ? 22.00984 10.54668 38.70294 1.000 26.96605 41 HIS C CA 1
ATOM 6000 C C . HIS C 1 49 ? 22.66714 10.85406 37.36458 1.000 33.23008 41 HIS C C 1
ATOM 6001 O O . HIS C 1 49 ? 23.25152 9.95856 36.73725 1.000 32.92673 41 HIS C O 1
ATOM 6008 N N . ARG C 1 50 ? 22.55635 12.10029 36.91367 1.000 31.15966 42 ARG C N 1
ATOM 6009 C CA . ARG C 1 50 ? 22.99557 12.55424 35.60355 1.000 40.98063 42 ARG C CA 1
ATOM 6010 C C . ARG C 1 50 ? 24.36501 13.22229 35.63604 1.000 36.44823 42 ARG C C 1
ATOM 6011 O O . ARG C 1 50 ? 24.85555 13.65298 34.58671 1.000 36.75215 42 ARG C O 1
ATOM 6013 N N . GLY C 1 51 ? 24.98610 13.34157 36.81333 1.000 32.05707 43 GLY C N 1
ATOM 6014 C CA . GLY C 1 51 ? 26.30108 13.94033 36.88696 1.000 33.28823 43 GLY C CA 1
ATOM 6015 C C . GLY C 1 51 ? 27.39685 12.95004 36.51502 1.000 33.82349 43 GLY C C 1
ATOM 6016 O O . GLY C 1 51 ? 27.19710 11.72826 36.51062 1.000 30.79103 43 GLY C O 1
ATOM 6017 N N . ALA C 1 52 ? 28.58066 13.49313 36.20259 1.000 33.74736 44 ALA C N 1
ATOM 6018 C CA . ALA C 1 52 ? 29.67607 12.63779 35.74483 1.000 33.10910 44 ALA C CA 1
ATOM 6019 C C . ALA C 1 52 ? 30.09316 11.64605 36.82426 1.000 31.24894 44 ALA C C 1
ATOM 6020 O O . ALA C 1 52 ? 30.42097 10.49036 36.52358 1.000 29.78894 44 ALA C O 1
ATOM 6022 N N . GLU C 1 53 ? 30.05619 12.07013 38.09083 1.000 31.43491 45 GLU C N 1
ATOM 6023 C CA . GLU C 1 53 ? 30.48133 11.19583 39.17968 1.000 30.06952 45 GLU C CA 1
ATOM 6024 C C . GLU C 1 53 ? 29.57978 9.98336 39.28878 1.000 28.01909 45 GLU C C 1
ATOM 6025 O O . GLU C 1 53 ? 30.05412 8.84109 39.22434 1.000 27.37510 45 GLU C O 1
ATOM 6031 N N . PHE C 1 54 ? 28.26982 10.20239 39.45760 1.000 27.19753 46 PHE C N 1
ATOM 6032 C CA . PHE C 1 54 ? 27.40480 9.03700 39.59085 1.000 25.21644 46 PHE C CA 1
ATOM 6033 C C . PHE C 1 54 ? 27.37633 8.21582 38.31229 1.000 29.60963 46 PHE C C 1
ATOM 6034 O O . PHE C 1 54 ? 27.27880 6.97999 38.37031 1.000 23.68946 46 PHE C O 1
ATOM 6042 N N . MET C 1 55 ? 27.46540 8.87167 37.15341 1.000 25.77622 47 MET C N 1
ATOM 6043 C CA . MET C 1 55 ? 27.47779 8.10555 35.91859 1.000 26.98521 47 MET C CA 1
ATOM 6044 C C . MET C 1 55 ? 28.62319 7.10467 35.90687 1.000 27.15515 47 MET C C 1
ATOM 6045 O O . MET C 1 55 ? 28.46542 5.99723 35.37197 1.000 24.57832 47 MET C O 1
ATOM 6050 N N . SER C 1 56 ? 29.76543 7.45297 36.51947 1.000 25.39245 48 SER C N 1
ATOM 6051 C CA . SER C 1 56 ? 30.87617 6.49816 36.59741 1.000 24.65708 48 SER C CA 1
ATOM 6052 C C . SER C 1 56 ? 30.59177 5.38837 37.60590 1.000 26.36447 48 SER C C 1
ATOM 6053 O O . SER C 1 56 ? 30.98134 4.23811 37.38923 1.000 26.20114 48 SER C O 1
ATOM 6056 N N . VAL C 1 57 ? 29.92844 5.70977 38.71592 1.000 23.26054 49 VAL C N 1
ATOM 6057 C CA . VAL C 1 57 ? 29.53921 4.67986 39.68048 1.000 24.18569 49 VAL C CA 1
ATOM 6058 C C . VAL C 1 57 ? 28.60042 3.67435 39.02226 1.000 23.27737 49 VAL C C 1
ATOM 6059 O O . VAL C 1 57 ? 28.76884 2.45507 39.16008 1.000 22.97904 49 VAL C O 1
ATOM 6063 N N . ALA C 1 58 ? 27.59471 4.17503 38.29336 1.000 20.16076 50 ALA C N 1
ATOM 6064 C CA . ALA C 1 58 ? 26.63930 3.28620 37.63423 1.000 23.68422 50 ALA C CA 1
ATOM 6065 C C . ALA C 1 58 ? 27.30832 2.45219 36.55327 1.000 25.07413 50 ALA C C 1
ATOM 6066 O O . ALA C 1 58 ? 27.01486 1.25252 36.41652 1.000 18.83004 50 ALA C O 1
ATOM 6068 N N . ALA C 1 59 ? 28.20011 3.07981 35.77265 1.000 20.62320 51 ALA C N 1
ATOM 6069 C CA . ALA C 1 59 ? 28.91932 2.36656 34.72160 1.000 22.41804 51 ALA C CA 1
ATOM 6070 C C . ALA C 1 59 ? 29.79432 1.26856 35.30488 1.000 21.37503 51 ALA C C 1
ATOM 6071 O O . ALA C 1 59 ? 29.82412 0.15004 34.77827 1.000 22.74506 51 ALA C O 1
ATOM 6073 N N . GLU C 1 60 ? 30.48289 1.55698 36.41429 1.000 19.51925 52 GLU C N 1
ATOM 6074 C CA . GLU C 1 60 ? 31.33213 0.53762 37.03174 1.000 21.69723 52 GLU C CA 1
ATOM 6075 C C . GLU C 1 60 ? 30.48371 -0.58417 37.60768 1.000 18.24469 52 GLU C C 1
ATOM 6076 O O . GLU C 1 60 ? 30.86143 -1.75897 37.51033 1.000 19.45918 52 GLU C O 1
ATOM 6082 N N . ALA C 1 61 ? 29.32391 -0.24297 38.19992 1.000 17.42612 53 ALA C N 1
ATOM 6083 C CA . ALA C 1 61 ? 28.44604 -1.27516 38.74932 1.000 16.52464 53 ALA C CA 1
ATOM 6084 C C . ALA C 1 61 ? 28.00329 -2.25248 37.66669 1.000 18.58271 53 ALA C C 1
ATOM 6085 O O . ALA C 1 61 ? 28.04890 -3.47404 37.86439 1.000 17.46636 53 ALA C O 1
ATOM 6087 N N . GLU C 1 62 ? 27.55743 -1.73317 36.51899 1.000 18.10904 54 GLU C N 1
ATOM 6088 C CA . GLU C 1 62 ? 27.20893 -2.62022 35.40678 1.000 16.87697 54 GLU C CA 1
ATOM 6089 C C . GLU C 1 62 ? 28.43158 -3.38389 34.90241 1.000 19.10699 54 GLU C C 1
ATOM 6090 O O . GLU C 1 62 ? 28.37038 -4.60501 34.69829 1.000 19.44666 54 GLU C O 1
ATOM 6096 N N . ALA C 1 63 ? 29.55439 -2.68702 34.68722 1.000 18.76784 55 ALA C N 1
ATOM 6097 C CA . ALA C 1 63 ? 30.75257 -3.36042 34.17266 1.000 19.15033 55 ALA C CA 1
ATOM 6098 C C . ALA C 1 63 ? 31.22024 -4.46555 35.10911 1.000 20.06430 55 ALA C C 1
ATOM 6099 O O . ALA C 1 63 ? 31.59571 -5.55685 34.65529 1.000 17.50649 55 ALA C O 1
ATOM 6101 N N . ASP C 1 64 ? 31.20557 -4.20459 36.41833 1.000 17.34293 56 ASP C N 1
ATOM 6102 C CA . ASP C 1 64 ? 31.66663 -5.19710 37.38247 1.000 18.78405 56 ASP C CA 1
ATOM 6103 C C . ASP C 1 64 ? 30.71548 -6.39202 37.44223 1.000 17.08187 56 ASP C C 1
ATOM 6104 O O . ASP C 1 64 ? 31.16737 -7.53510 37.57902 1.000 16.74871 56 ASP C O 1
ATOM 6109 N N . LEU C 1 65 ? 29.40406 -6.15941 37.37522 1.000 15.22645 57 LEU C N 1
ATOM 6110 C CA . LEU C 1 65 ? 28.47313 -7.28613 37.34776 1.000 17.03764 57 LEU C CA 1
ATOM 6111 C C . LEU C 1 65 ? 28.66097 -8.10683 36.07708 1.000 18.12934 57 LEU C C 1
ATOM 6112 O O . LEU C 1 65 ? 28.63122 -9.34288 36.11519 1.000 15.63980 57 LEU C O 1
ATOM 6117 N N . ARG C 1 66 ? 28.88475 -7.43727 34.93930 1.000 16.44105 58 ARG C N 1
ATOM 6118 C CA . ARG C 1 66 ? 29.10271 -8.18332 33.70197 1.000 18.91217 58 ARG C CA 1
ATOM 6119 C C . ARG C 1 66 ? 30.34954 -9.05903 33.80202 1.000 17.71053 58 ARG C C 1
ATOM 6120 O O . ARG C 1 66 ? 30.36341 -10.19277 33.30390 1.000 18.55182 58 ARG C O 1
ATOM 6128 N N . ARG C 1 67 ? 31.39345 -8.55879 34.46157 1.000 16.46200 59 ARG C N 1
ATOM 6129 C CA . ARG C 1 67 ? 32.61104 -9.33576 34.63121 1.000 16.53138 59 ARG C CA 1
ATOM 6130 C C . ARG C 1 67 ? 32.40236 -10.44723 35.64865 1.000 18.44645 59 ARG C C 1
ATOM 6131 O O . ARG C 1 67 ? 32.86359 -11.57425 35.43727 1.000 16.96756 59 ARG C O 1
ATOM 6139 N N . LEU C 1 68 ? 31.71465 -10.13775 36.75801 1.000 16.37627 60 LEU C N 1
ATOM 6140 C CA . LEU C 1 68 ? 31.44028 -11.12834 37.80070 1.000 17.05401 60 LEU C CA 1
ATOM 6141 C C . LEU C 1 68 ? 30.71178 -12.34800 37.24307 1.000 17.93328 60 LEU C C 1
ATOM 6142 O O . LEU C 1 68 ? 31.05846 -13.49173 37.56676 1.000 16.91357 60 LEU C O 1
ATOM 6147 N N . LEU C 1 69 ? 29.67413 -12.12600 36.43148 1.000 15.68280 61 LEU C N 1
ATOM 6148 C CA . LEU C 1 69 ? 28.82801 -13.21816 35.95126 1.000 16.06216 61 LEU C CA 1
ATOM 6149 C C . LEU C 1 69 ? 29.11525 -13.62550 34.51081 1.000 16.70960 61 LEU C C 1
ATOM 6150 O O . LEU C 1 69 ? 28.46378 -14.55376 34.01841 1.000 17.47631 61 LEU C O 1
ATOM 6155 N N . ASP C 1 70 ? 30.08722 -12.99522 33.84169 1.000 16.31943 62 ASP C N 1
ATOM 6156 C CA . ASP C 1 70 ? 30.35858 -13.25863 32.41890 1.000 17.98834 62 ASP C CA 1
ATOM 6157 C C . ASP C 1 70 ? 29.09443 -13.05735 31.57931 1.000 19.26492 62 ASP C C 1
ATOM 6158 O O . ASP C 1 70 ? 28.58217 -13.97311 30.92151 1.000 21.14352 62 ASP C O 1
ATOM 6163 N N . ILE C 1 71 ? 28.59393 -11.82751 31.60310 1.000 18.35288 63 ILE C N 1
ATOM 6164 C CA . ILE C 1 71 ? 27.37517 -11.46427 30.88847 1.000 15.72717 63 ILE C CA 1
ATOM 6165 C C . ILE C 1 71 ? 27.78978 -10.94021 29.52057 1.000 20.64707 63 ILE C C 1
ATOM 6166 O O . ILE C 1 71 ? 28.48970 -9.92152 29.45548 1.000 23.12731 63 ILE C O 1
ATOM 6171 N N . PRO C 1 72 ? 27.37090 -11.57224 28.43252 1.000 20.47671 64 PRO C N 1
ATOM 6172 C CA . PRO C 1 72 ? 27.80239 -11.13444 27.10123 1.000 24.30328 64 PRO C CA 1
ATOM 6173 C C . PRO C 1 72 ? 27.11252 -9.84804 26.68013 1.000 18.24508 64 PRO C C 1
ATOM 6174 O O . PRO C 1 72 ? 26.08479 -9.44963 27.22943 1.000 18.01697 64 PRO C O 1
ATOM 6178 N N . ASP C 1 73 ? 27.67519 -9.23128 25.64121 1.000 22.54328 65 ASP C N 1
ATOM 6179 C CA . ASP C 1 73 ? 27.15504 -7.95951 25.16261 1.000 22.77207 65 ASP C CA 1
ATOM 6180 C C . ASP C 1 73 ? 25.74573 -8.07471 24.60624 1.000 21.74251 65 ASP C C 1
ATOM 6181 O O . ASP C 1 73 ? 25.02530 -7.06678 24.57509 1.000 23.72192 65 ASP C O 1
ATOM 6186 N N . ASP C 1 74 ? 25.30838 -9.26258 24.17383 1.000 19.68333 66 ASP C N 1
ATOM 6187 C CA . ASP C 1 74 ? 23.94859 -9.35505 23.64110 1.000 23.18140 66 ASP C CA 1
ATOM 6188 C C . ASP C 1 74 ? 22.91413 -9.60101 24.73021 1.000 20.71405 66 ASP C C 1
ATOM 6189 O O . ASP C 1 74 ? 21.75893 -9.94277 24.43080 1.000 17.30807 66 ASP C O 1
ATOM 6194 N N . TYR C 1 75 ? 23.28045 -9.35517 25.99597 1.000 16.02083 67 TYR C N 1
ATOM 6195 C CA . TYR C 1 75 ? 22.33104 -9.26118 27.09281 1.000 12.37452 67 TYR C CA 1
ATOM 6196 C C . TYR C 1 75 ? 22.35841 -7.84055 27.64347 1.000 13.99765 67 TYR C C 1
ATOM 6197 O O . TYR C 1 75 ? 23.43257 -7.23091 27.75472 1.000 16.34887 67 TYR C O 1
ATOM 6206 N N . ALA C 1 76 ? 21.17853 -7.32424 27.97974 1.000 14.04206 68 ALA C N 1
ATOM 6207 C CA . ALA C 1 76 ? 21.04985 -6.05011 28.67423 1.000 13.75202 68 ALA C CA 1
ATOM 6208 C C . ALA C 1 76 ? 21.04383 -6.28413 30.18142 1.000 14.18837 68 ALA C C 1
ATOM 6209 O O . ALA C 1 76 ? 20.59232 -7.33185 30.66064 1.000 13.87929 68 ALA C O 1
ATOM 6211 N N . VAL C 1 77 ? 21.54615 -5.30171 30.92801 1.000 12.56590 69 VAL C N 1
ATOM 6212 C CA . VAL C 1 77 ? 21.57629 -5.32800 32.38838 1.000 15.38578 69 VAL C CA 1
ATOM 6213 C C . VAL C 1 77 ? 20.81036 -4.12939 32.92638 1.000 13.34926 69 VAL C C 1
ATOM 6214 O O . VAL C 1 77 ? 21.10653 -2.98054 32.56616 1.000 17.16248 69 VAL C O 1
ATOM 6218 N N . LEU C 1 78 ? 19.85758 -4.38249 33.83008 1.000 13.51445 70 LEU C N 1
ATOM 6219 C CA A LEU C 1 78 ? 19.05745 -3.32104 34.42958 0.642 12.83347 70 LEU C CA 1
ATOM 6220 C CA B LEU C 1 78 ? 19.04473 -3.33128 34.42434 0.358 12.87148 70 LEU C CA 1
ATOM 6221 C C . LEU C 1 78 ? 19.15947 -3.39702 35.93772 1.000 13.23691 70 LEU C C 1
ATOM 6222 O O . LEU C 1 78 ? 19.21160 -4.48593 36.50769 1.000 13.24490 70 LEU C O 1
ATOM 6231 N N . PHE C 1 79 ? 19.20326 -2.22704 36.56789 1.000 12.50721 71 PHE C N 1
ATOM 6232 C CA . PHE C 1 79 ? 19.16631 -2.09177 38.02066 1.000 13.94560 71 PHE C CA 1
ATOM 6233 C C . PHE C 1 79 ? 17.84671 -1.40791 38.33124 1.000 15.26542 71 PHE C C 1
ATOM 6234 O O . PHE C 1 79 ? 17.57656 -0.32996 37.79773 1.000 16.82184 71 PHE C O 1
ATOM 6242 N N . LEU C 1 80 ? 17.02372 -2.02696 39.18641 1.000 12.05780 72 LEU C N 1
ATOM 6243 C CA . LEU C 1 80 ? 15.61855 -1.64354 39.24641 1.000 15.85093 72 LEU C CA 1
ATOM 6244 C C . LEU C 1 80 ? 15.12247 -1.51864 40.67878 1.000 14.20101 72 LEU C C 1
ATOM 6245 O O . LEU C 1 80 ? 15.64340 -2.14307 41.59917 1.000 15.86566 72 LEU C O 1
ATOM 6250 N N . SER C 1 81 ? 14.11195 -0.67520 40.85582 1.000 16.69596 73 SER C N 1
ATOM 6251 C CA A SER C 1 81 ? 13.40037 -0.63365 42.12436 0.466 16.98256 73 SER C CA 1
ATOM 6252 C CA B SER C 1 81 ? 13.39871 -0.62929 42.12472 0.534 16.96641 73 SER C CA 1
ATOM 6253 C C . SER C 1 81 ? 12.22629 -1.61943 42.11204 1.000 15.64761 73 SER C C 1
ATOM 6254 O O . SER C 1 81 ? 11.80656 -2.12252 41.07417 1.000 18.31079 73 SER C O 1
ATOM 6259 N N . GLY C 1 82 ? 11.66655 -1.87570 43.29667 1.000 18.25636 74 GLY C N 1
ATOM 6260 C CA . GLY C 1 82 ? 10.43653 -2.65046 43.40310 1.000 16.99799 74 GLY C CA 1
ATOM 6261 C C . GLY C 1 82 ? 10.59961 -4.13160 43.71315 1.000 18.70816 74 GLY C C 1
ATOM 6262 O O . GLY C 1 82 ? 9.58695 -4.84795 43.85487 1.000 17.51091 74 GLY C O 1
ATOM 6263 N N . GLY C 1 83 ? 11.81523 -4.62280 43.77764 1.000 15.15505 75 GLY C N 1
ATOM 6264 C CA . GLY C 1 83 ? 12.03375 -5.99296 44.20684 1.000 13.64672 75 GLY C CA 1
ATOM 6265 C C . GLY C 1 83 ? 11.74328 -7.02589 43.14808 1.000 13.54139 75 GLY C C 1
ATOM 6266 O O . GLY C 1 83 ? 11.33898 -6.73432 42.01330 1.000 12.14892 75 GLY C O 1
ATOM 6267 N N . ALA C 1 84 ? 11.92950 -8.28609 43.54600 1.000 12.72524 76 ALA C N 1
ATOM 6268 C CA . ALA C 1 84 ? 11.62413 -9.38847 42.63159 1.000 11.71064 76 ALA C CA 1
ATOM 6269 C C . ALA C 1 84 ? 10.13134 -9.43847 42.27659 1.000 11.60816 76 ALA C C 1
ATOM 6270 O O . ALA C 1 84 ? 9.76797 -9.71410 41.12760 1.000 11.40906 76 ALA C O 1
ATOM 6272 N N . THR C 1 85 ? 9.26693 -9.14822 43.23957 1.000 11.79897 77 THR C N 1
ATOM 6273 C CA . THR C 1 85 ? 7.83625 -9.32334 43.00809 1.000 11.28716 77 THR C CA 1
ATOM 6274 C C . THR C 1 85 ? 7.34065 -8.36987 41.93091 1.000 12.54180 77 THR C C 1
ATOM 6275 O O . THR C 1 85 ? 6.48018 -8.74655 41.11565 1.000 12.15805 77 THR C O 1
ATOM 6279 N N . THR C 1 86 ? 7.88016 -7.13500 41.89684 1.000 11.13794 78 THR C N 1
ATOM 6280 C CA . THR C 1 86 ? 7.55384 -6.23359 40.79389 1.000 11.86764 78 THR C CA 1
ATOM 6281 C C . THR C 1 86 ? 7.96282 -6.82839 39.45340 1.000 12.37757 78 THR C C 1
ATOM 6282 O O . THR C 1 86 ? 7.21780 -6.73601 38.47500 1.000 11.67922 78 THR C O 1
ATOM 6286 N N . GLN C 1 87 ? 9.15354 -7.43543 39.36576 1.000 10.87245 79 GLN C N 1
ATOM 6287 C CA . GLN C 1 87 ? 9.55919 -8.00532 38.08667 1.000 8.97003 79 GLN C CA 1
ATOM 6288 C C . GLN C 1 87 ? 8.70934 -9.21112 37.71786 1.000 8.14624 79 GLN C C 1
ATOM 6289 O O . GLN C 1 87 ? 8.49034 -9.46348 36.53558 1.000 10.29937 79 GLN C O 1
ATOM 6295 N N . GLN C 1 88 ? 8.14005 -9.89833 38.72146 1.000 9.80735 80 GLN C N 1
ATOM 6296 C CA . GLN C 1 88 ? 7.24894 -11.01914 38.42833 1.000 10.33718 80 GLN C CA 1
ATOM 6297 C C . GLN C 1 88 ? 5.95775 -10.56703 37.74560 1.000 10.67715 80 GLN C C 1
ATOM 6298 O O . GLN C 1 88 ? 5.35248 -11.34540 36.99974 1.000 9.52324 80 GLN C O 1
ATOM 6304 N N . ALA C 1 89 ? 5.51442 -9.33587 37.99579 1.000 9.42433 81 ALA C N 1
ATOM 6305 C CA . ALA C 1 89 ? 4.39765 -8.77347 37.25123 1.000 9.78417 81 ALA C CA 1
ATOM 6306 C C . ALA C 1 89 ? 4.86401 -8.22932 35.90593 1.000 9.85723 81 ALA C C 1
ATOM 6307 O O . ALA C 1 89 ? 4.15751 -8.37214 34.90328 1.000 12.37187 81 ALA C O 1
ATOM 6309 N N . LEU C 1 90 ? 6.04321 -7.59354 35.86380 1.000 9.78211 82 LEU C N 1
ATOM 6310 C CA . LEU C 1 90 ? 6.49438 -6.96027 34.61478 1.000 9.76907 82 LEU C CA 1
ATOM 6311 C C . LEU C 1 90 ? 6.93133 -7.96930 33.56595 1.000 11.23749 82 LEU C C 1
ATOM 6312 O O . LEU C 1 90 ? 6.79781 -7.69727 32.36897 1.000 10.39495 82 LEU C O 1
ATOM 6317 N N . ILE C 1 91 ? 7.41265 -9.14980 33.98438 1.000 9.45409 83 ILE C N 1
ATOM 6318 C CA . ILE C 1 91 ? 7.88976 -10.14583 33.02527 1.000 8.86496 83 ILE C CA 1
ATOM 6319 C C . ILE C 1 91 ? 6.79021 -10.55761 32.04393 1.000 10.86897 83 ILE C C 1
ATOM 6320 O O . ILE C 1 91 ? 7.01805 -10.47304 30.81946 1.000 11.48774 83 ILE C O 1
ATOM 6325 N N . PRO C 1 92 ? 5.57884 -10.94260 32.48311 1.000 10.15117 84 PRO C N 1
ATOM 6326 C CA . PRO C 1 92 ? 4.53640 -11.28120 31.49090 1.000 11.08861 84 PRO C CA 1
ATOM 6327 C C . PRO C 1 92 ? 4.07330 -10.06765 30.70301 1.000 11.35213 84 PRO C C 1
ATOM 6328 O O . PRO C 1 92 ? 3.68846 -10.21115 29.53996 1.000 12.74371 84 PRO C O 1
ATOM 6332 N N . LEU C 1 93 ? 4.11699 -8.86906 31.30156 1.000 9.76893 85 LEU C N 1
ATOM 6333 C CA . LEU C 1 93 ? 3.67836 -7.67805 30.58373 1.000 9.12399 85 LEU C CA 1
ATOM 6334 C C . LEU C 1 93 ? 4.63600 -7.30316 29.47135 1.000 9.30044 85 LEU C C 1
ATOM 6335 O O . LEU C 1 93 ? 4.23653 -6.64456 28.49997 1.000 10.94088 85 LEU C O 1
ATOM 6340 N N . ASN C 1 94 ? 5.90684 -7.69008 29.59061 1.000 11.28527 86 ASN C N 1
ATOM 6341 C CA . ASN C 1 94 ? 6.92271 -7.31852 28.60191 1.000 10.36296 86 ASN C CA 1
ATOM 6342 C C . ASN C 1 94 ? 7.24852 -8.41610 27.60519 1.000 10.59380 86 ASN C C 1
ATOM 6343 O O . ASN C 1 94 ? 7.61372 -8.11363 26.46330 1.000 13.67552 86 ASN C O 1
ATOM 6348 N N . PHE C 1 95 ? 7.12681 -9.67312 27.99354 1.000 11.40103 87 PHE C N 1
ATOM 6349 C CA . PHE C 1 95 ? 7.63300 -10.76794 27.17273 1.000 11.71691 87 PHE C CA 1
ATOM 6350 C C . PHE C 1 95 ? 6.55109 -11.74308 26.70339 1.000 12.27925 87 PHE C C 1
ATOM 6351 O O . PHE C 1 95 ? 6.87313 -12.77639 26.11136 1.000 13.78582 87 PHE C O 1
ATOM 6359 N N . ALA C 1 96 ? 5.28533 -11.46281 26.97084 1.000 11.69309 88 ALA C N 1
ATOM 6360 C CA . ALA C 1 96 ? 4.18521 -12.29330 26.50818 1.000 11.42298 88 ALA C CA 1
ATOM 6361 C C . ALA C 1 96 ? 3.08274 -11.44054 25.91834 1.000 12.32150 88 ALA C C 1
ATOM 6362 O O . ALA C 1 96 ? 2.87823 -10.29629 26.33962 1.000 12.25561 88 ALA C O 1
ATOM 6364 N N . ALA C 1 97 ? 2.38264 -11.99542 24.92714 1.000 15.41140 89 ALA C N 1
ATOM 6365 C CA . ALA C 1 97 ? 1.16299 -11.35941 24.45949 1.000 15.04655 89 ALA C CA 1
ATOM 6366 C C . ALA C 1 97 ? 0.06349 -11.51636 25.50990 1.000 13.94195 89 ALA C C 1
ATOM 6367 O O . ALA C 1 97 ? 0.08856 -12.45430 26.30762 1.000 14.07600 89 ALA C O 1
ATOM 6369 N N . PRO C 1 98 ? -0.90189 -10.58947 25.55950 1.000 17.10269 90 PRO C N 1
ATOM 6370 C CA . PRO C 1 98 ? -2.02564 -10.75961 26.48831 1.000 16.38499 90 PRO C CA 1
ATOM 6371 C C . PRO C 1 98 ? -2.67171 -12.13732 26.38024 1.000 19.50467 90 PRO C C 1
ATOM 6372 O O . PRO C 1 98 ? -3.10484 -12.54139 25.29780 1.000 17.43832 90 PRO C O 1
ATOM 6376 N N . GLY C 1 99 ? -2.73640 -12.85630 27.50064 1.000 17.82590 91 GLY C N 1
ATOM 6377 C CA . GLY C 1 99 ? -3.35163 -14.17266 27.54079 1.000 19.49440 91 GLY C CA 1
ATOM 6378 C C . GLY C 1 99 ? -2.56030 -15.28815 26.89137 1.000 18.26321 91 GLY C C 1
ATOM 6379 O O . GLY C 1 99 ? -3.08319 -16.40594 26.77488 1.000 21.35645 91 GLY C O 1
ATOM 6380 N N . GLN C 1 100 ? -1.33898 -15.02188 26.41782 1.000 17.80806 92 GLN C N 1
ATOM 6381 C CA . GLN C 1 100 ? -0.49024 -16.11200 25.93589 1.000 14.49275 92 GLN C CA 1
ATOM 6382 C C . GLN C 1 100 ? -0.16934 -17.07526 27.07027 1.000 15.35906 92 GLN C C 1
ATOM 6383 O O . GLN C 1 100 ? -0.07685 -16.68761 28.23496 1.000 15.63921 92 GLN C O 1
ATOM 6389 N N . ARG C 1 101 ? 0.04844 -18.34492 26.71982 1.000 14.26640 93 ARG C N 1
ATOM 6390 C CA . ARG C 1 101 ? 0.51622 -19.31882 27.70076 1.000 14.30125 93 ARG C CA 1
ATOM 6391 C C . ARG C 1 101 ? 1.89915 -18.96012 28.24326 1.000 14.74517 93 ARG C C 1
ATOM 6392 O O . ARG C 1 101 ? 2.77307 -18.47346 27.52076 1.000 14.83560 93 ARG C O 1
ATOM 6400 N N . ALA C 1 102 ? 2.09982 -19.19897 29.53621 1.000 11.24954 94 ALA C N 1
ATOM 6401 C CA . ALA C 1 102 ? 3.42487 -19.10446 30.13378 1.000 12.05714 94 ALA C CA 1
ATOM 6402 C C . ALA C 1 102 ? 3.54191 -20.24412 31.12098 1.000 13.44777 94 ALA C C 1
ATOM 6403 O O . ALA C 1 102 ? 2.60635 -20.49632 31.88952 1.000 13.04567 94 ALA C O 1
ATOM 6405 N N . ASP C 1 103 ? 4.66825 -20.94942 31.07830 1.000 10.28746 95 ASP C N 1
ATOM 6406 C CA . ASP C 1 103 ? 4.85358 -22.15363 31.87041 1.000 12.25995 95 ASP C CA 1
ATOM 6407 C C . ASP C 1 103 ? 5.62933 -21.80372 33.12010 1.000 12.69015 95 ASP C C 1
ATOM 6408 O O . ASP C 1 103 ? 6.67392 -21.15730 33.01796 1.000 13.33326 95 ASP C O 1
ATOM 6413 N N . TYR C 1 104 ? 5.13601 -22.25012 34.28414 1.000 8.64835 96 TYR C N 1
ATOM 6414 C CA . TYR C 1 104 ? 5.82828 -22.06654 35.55605 1.000 10.36730 96 TYR C CA 1
ATOM 6415 C C . TYR C 1 104 ? 6.07176 -23.41411 36.19940 1.000 9.88930 96 TYR C C 1
ATOM 6416 O O . TYR C 1 104 ? 5.18778 -24.28438 36.23068 1.000 12.06816 96 TYR C O 1
ATOM 6425 N N . VAL C 1 105 ? 7.27697 -23.58183 36.73624 1.000 9.73909 97 VAL C N 1
ATOM 6426 C CA . VAL C 1 105 ? 7.61736 -24.73954 37.55532 1.000 9.16836 97 VAL C CA 1
ATOM 6427 C C . VAL C 1 105 ? 7.62828 -24.28002 39.00406 1.000 11.38929 97 VAL C C 1
ATOM 6428 O O . VAL C 1 105 ? 8.39204 -23.38224 39.36075 1.000 10.85285 97 VAL C O 1
ATOM 6432 N N . VAL C 1 106 ? 6.79874 -24.88883 39.84151 1.000 10.93283 98 VAL C N 1
ATOM 6433 C CA . VAL C 1 106 ? 6.64088 -24.41285 41.20842 1.000 11.39532 98 VAL C CA 1
ATOM 6434 C C . VAL C 1 106 ? 7.30806 -25.40342 42.14315 1.000 13.70651 98 VAL C C 1
ATOM 6435 O O . VAL C 1 106 ? 6.84468 -26.54109 42.31594 1.000 13.92452 98 VAL C O 1
ATOM 6439 N N . SER C 1 107 ? 8.38499 -24.96202 42.76420 1.000 11.14310 99 SER C N 1
ATOM 6440 C CA . SER C 1 107 ? 9.14770 -25.78931 43.68905 1.000 12.43533 99 SER C CA 1
ATOM 6441 C C . SER C 1 107 ? 9.19632 -25.16153 45.06819 1.000 13.02811 99 SER C C 1
ATOM 6442 O O . SER C 1 107 ? 9.92697 -25.64547 45.92857 1.000 13.39842 99 SER C O 1
ATOM 6445 N N . GLY C 1 108 ? 8.40361 -24.12820 45.31399 1.000 13.19999 100 GLY C N 1
ATOM 6446 C CA . GLY C 1 108 ? 8.35498 -23.53601 46.63659 1.000 14.90891 100 GLY C CA 1
ATOM 6447 C C . GLY C 1 108 ? 7.58211 -22.22902 46.61748 1.000 11.94768 100 GLY C C 1
ATOM 6448 O O . GLY C 1 108 ? 6.94040 -21.87426 45.63505 1.000 12.19417 100 GLY C O 1
ATOM 6449 N N . HIS C 1 109 ? 7.67217 -21.53335 47.75342 1.000 12.79516 101 HIS C N 1
ATOM 6450 C CA . HIS C 1 109 ? 6.88099 -20.33048 48.01749 1.000 15.17026 101 HIS C CA 1
ATOM 6451 C C . HIS C 1 109 ? 7.13947 -19.21381 47.01315 1.000 15.25338 101 HIS C C 1
ATOM 6452 O O . HIS C 1 109 ? 6.20320 -18.49862 46.62242 1.000 15.84524 101 HIS C O 1
ATOM 6459 N N . TRP C 1 110 ? 8.40184 -19.00869 46.60987 1.000 13.02650 102 TRP C N 1
ATOM 6460 C CA . TRP C 1 110 ? 8.66806 -17.85017 45.76402 1.000 12.68830 102 TRP C CA 1
ATOM 6461 C C . TRP C 1 110 ? 8.17511 -18.07739 44.34493 1.000 13.66699 102 TRP C C 1
ATOM 6462 O O . TRP C 1 110 ? 7.79199 -17.11229 43.67237 1.000 11.14751 102 TRP C O 1
ATOM 6473 N N . GLY C 1 111 ? 8.16602 -19.33053 43.87026 1.000 12.60409 103 GLY C N 1
ATOM 6474 C CA . GLY C 1 111 ? 7.51078 -19.61767 42.59740 1.000 13.74001 103 GLY C CA 1
ATOM 6475 C C . GLY C 1 111 ? 6.00805 -19.44336 42.66328 1.000 10.67040 103 GLY C C 1
ATOM 6476 O O . GLY C 1 111 ? 5.38451 -18.98211 41.69980 1.000 10.93715 103 GLY C O 1
ATOM 6477 N N . LYS C 1 112 ? 5.39464 -19.85121 43.76623 1.000 9.71672 104 LYS C N 1
ATOM 6478 C CA A LYS C 1 112 ? 3.97490 -19.59988 43.92789 0.622 10.63798 104 LYS C CA 1
ATOM 6479 C CA B LYS C 1 112 ? 3.97211 -19.59413 43.93577 0.378 10.70570 104 LYS C CA 1
ATOM 6480 C C . LYS C 1 112 ? 3.68102 -18.09970 43.87513 1.000 12.40112 104 LYS C C 1
ATOM 6481 O O . LYS C 1 112 ? 2.64782 -17.67568 43.34150 1.000 12.56103 104 LYS C O 1
ATOM 6492 N N . THR C 1 113 ? 4.56918 -17.29045 44.44146 1.000 11.40441 105 THR C N 1
ATOM 6493 C CA . THR C 1 113 ? 4.36172 -15.84633 44.41382 1.000 12.55514 105 THR C CA 1
ATOM 6494 C C . THR C 1 113 ? 4.49075 -15.32789 42.99134 1.000 12.97479 105 THR C C 1
ATOM 6495 O O . THR C 1 113 ? 3.71407 -14.45817 42.57242 1.000 11.99720 105 THR C O 1
ATOM 6499 N N . ALA C 1 114 ? 5.48568 -15.83779 42.24030 1.000 10.01702 106 ALA C N 1
ATOM 6500 C CA . ALA C 1 114 ? 5.63802 -15.42195 40.84810 1.000 8.64447 106 ALA C CA 1
ATOM 6501 C C . ALA C 1 114 ? 4.39912 -15.78226 40.03891 1.000 12.07573 106 ALA C C 1
ATOM 6502 O O . ALA C 1 114 ? 3.93393 -14.99098 39.20630 1.000 11.12335 106 ALA C O 1
ATOM 6504 N N . VAL C 1 115 ? 3.84464 -16.97321 40.28589 1.000 9.23553 107 VAL C N 1
ATOM 6505 C CA . VAL C 1 115 ? 2.60871 -17.38042 39.62093 1.000 9.88515 107 VAL C CA 1
ATOM 6506 C C . VAL C 1 115 ? 1.48708 -16.41615 39.95708 1.000 11.99116 107 VAL C C 1
ATOM 6507 O O . VAL C 1 115 ? 0.69624 -16.01654 39.08511 1.000 11.19592 107 VAL C O 1
ATOM 6511 N N . LYS C 1 116 ? 1.41294 -16.01104 41.22114 1.000 11.29047 108 LYS C N 1
ATOM 6512 C CA . LYS C 1 116 ? 0.33134 -15.12019 41.65652 1.000 11.50612 108 LYS C CA 1
ATOM 6513 C C . LYS C 1 116 ? 0.36723 -13.78079 40.91155 1.000 10.63390 108 LYS C C 1
ATOM 6514 O O . LYS C 1 116 ? -0.68996 -13.23615 40.54865 1.000 13.98359 108 LYS C O 1
ATOM 6520 N N . GLN C 1 117 ? 1.56297 -13.23040 40.68052 1.000 12.66897 109 GLN C N 1
ATOM 6521 C CA . GLN C 1 117 ? 1.62549 -11.92764 40.00303 1.000 11.65850 109 GLN C CA 1
ATOM 6522 C C . GLN C 1 117 ? 1.24476 -12.03768 38.53752 1.000 15.29497 109 GLN C C 1
ATOM 6523 O O . GLN C 1 117 ? 0.77720 -11.06177 37.94752 1.000 15.20048 109 GLN C O 1
ATOM 6529 N N . ALA C 1 118 ? 1.44348 -13.20405 37.93184 1.000 13.79569 110 ALA C N 1
ATOM 6530 C CA . ALA C 1 118 ? 1.33244 -13.30747 36.48664 1.000 11.75698 110 ALA C CA 1
ATOM 6531 C C . ALA C 1 118 ? -0.04607 -13.70856 35.99546 1.000 14.14828 110 ALA C C 1
ATOM 6532 O O . ALA C 1 118 ? -0.36327 -13.40946 34.84520 1.000 12.71077 110 ALA C O 1
ATOM 6534 N N . GLY C 1 119 ? -0.87958 -14.34131 36.82968 1.000 16.63173 111 GLY C N 1
ATOM 6535 C CA . GLY C 1 119 ? -2.13321 -14.91075 36.33959 1.000 17.73181 111 GLY C CA 1
ATOM 6536 C C . GLY C 1 119 ? -3.09482 -13.90746 35.72286 1.000 14.39043 111 GLY C C 1
ATOM 6537 O O . GLY C 1 119 ? -3.85347 -14.23618 34.81233 1.000 15.08600 111 GLY C O 1
ATOM 6538 N N . VAL C 1 120 ? -3.04863 -12.65036 36.15983 1.000 16.34362 112 VAL C N 1
ATOM 6539 C CA . VAL C 1 120 ? -3.89741 -11.67133 35.50350 1.000 16.87978 112 VAL C CA 1
ATOM 6540 C C . VAL C 1 120 ? -3.53604 -11.49198 34.02903 1.000 16.85128 112 VAL C C 1
ATOM 6541 O O . VAL C 1 120 ? -4.40561 -11.21269 33.19679 1.000 20.23249 112 VAL C O 1
ATOM 6545 N N . TYR C 1 121 ? -2.25364 -11.61721 33.68658 1.000 14.00874 113 TYR C N 1
ATOM 6546 C CA . TYR C 1 121 ? -1.75541 -11.13991 32.40112 1.000 13.88592 113 TYR C CA 1
ATOM 6547 C C . TYR C 1 121 ? -1.52141 -12.22373 31.37205 1.000 15.61927 113 TYR C C 1
ATOM 6548 O O . TYR C 1 121 ? -1.51032 -11.92367 30.17262 1.000 14.17751 113 TYR C O 1
ATOM 6557 N N . VAL C 1 122 ? -1.27835 -13.46682 31.79901 1.000 12.97357 114 VAL C N 1
ATOM 6558 C CA . VAL C 1 122 ? -0.95814 -14.55226 30.87907 1.000 12.53107 114 VAL C CA 1
ATOM 6559 C C . VAL C 1 122 ? -1.71867 -15.77642 31.36223 1.000 13.71001 114 VAL C C 1
ATOM 6560 O O . VAL C 1 122 ? -2.22184 -15.80693 32.48664 1.000 14.01055 114 VAL C O 1
ATOM 6564 N N . ASP C 1 123 ? -1.82924 -16.77317 30.47862 1.000 11.77905 115 ASP C N 1
ATOM 6565 C CA . ASP C 1 123 ? -2.45432 -18.06172 30.80015 1.000 11.52371 115 ASP C CA 1
ATOM 6566 C C . ASP C 1 123 ? -1.38654 -18.88690 31.52915 1.000 12.21968 115 ASP C C 1
ATOM 6567 O O . ASP C 1 123 ? -0.53728 -19.51901 30.90202 1.000 14.10179 115 ASP C O 1
ATOM 6572 N N . VAL C 1 124 ? -1.39082 -18.84420 32.86669 1.000 12.20504 116 VAL C N 1
ATOM 6573 C CA . VAL C 1 124 ? -0.31936 -19.46436 33.65058 1.000 12.26264 116 VAL C CA 1
ATOM 6574 C C . VAL C 1 124 ? -0.58772 -20.95358 33.75010 1.000 15.56867 116 VAL C C 1
ATOM 6575 O O . VAL C 1 124 ? -1.53884 -21.37434 34.41611 1.000 12.86023 116 VAL C O 1
ATOM 6579 N N . ASN C 1 125 ? 0.28450 -21.74534 33.13819 1.000 13.32960 117 ASN C N 1
ATOM 6580 C CA . ASN C 1 125 ? 0.28514 -23.19284 33.28499 1.000 13.70337 117 ASN C CA 1
ATOM 6581 C C . ASN C 1 125 ? 1.27175 -23.55241 34.38352 1.000 14.19985 117 ASN C C 1
ATOM 6582 O O . ASN C 1 125 ? 2.41467 -23.08570 34.37762 1.000 15.03154 117 ASN C O 1
ATOM 6587 N N . ILE C 1 126 ? 0.85941 -24.41931 35.29654 1.000 11.42450 118 ILE C N 1
ATOM 6588 C CA A ILE C 1 126 ? 1.77308 -25.00867 36.26798 0.529 11.47539 118 ILE C CA 1
ATOM 6589 C CA B ILE C 1 126 ? 1.78817 -24.99520 36.25921 0.471 11.47745 118 ILE C CA 1
ATOM 6590 C C . ILE C 1 126 ? 2.30462 -26.26441 35.58566 1.000 11.35379 118 ILE C C 1
ATOM 6591 O O . ILE C 1 126 ? 1.70969 -27.34655 35.66248 1.000 13.50531 118 ILE C O 1
ATOM 6600 N N . ALA C 1 127 ? 3.43013 -26.10334 34.88400 1.000 11.52541 119 ALA C N 1
ATOM 6601 C CA . ALA C 1 127 ? 4.01115 -27.20254 34.11678 1.000 13.48936 119 ALA C CA 1
ATOM 6602 C C . ALA C 1 127 ? 4.45818 -28.34744 35.01664 1.000 13.16777 119 ALA C C 1
ATOM 6603 O O . ALA C 1 127 ? 4.46315 -29.51735 34.59825 1.000 16.15445 119 ALA C O 1
ATOM 6605 N N . ALA C 1 128 ? 4.83336 -28.03771 36.25647 1.000 11.47846 120 ALA C N 1
ATOM 6606 C CA . ALA C 1 128 ? 5.14578 -29.04370 37.25241 1.000 14.86728 120 ALA C CA 1
ATOM 6607 C C . ALA C 1 128 ? 5.17187 -28.35817 38.60850 1.000 12.95644 120 ALA C C 1
ATOM 6608 O O . ALA C 1 128 ? 5.40296 -27.14082 38.71122 1.000 13.35962 120 ALA C O 1
ATOM 6610 N N . SER C 1 129 ? 4.98496 -29.16903 39.64843 1.000 14.43754 121 SER C N 1
ATOM 6611 C CA . SER C 1 129 ? 4.96709 -28.63813 41.00064 1.000 13.12324 121 SER C CA 1
ATOM 6612 C C . SER C 1 129 ? 5.30273 -29.74334 41.98377 1.000 16.39293 121 SER C C 1
ATOM 6613 O O . SER C 1 129 ? 4.85659 -30.88761 41.81324 1.000 20.10811 121 SER C O 1
ATOM 6616 N N . SER C 1 130 ? 6.06614 -29.40470 43.02169 1.000 16.23049 122 SER C N 1
ATOM 6617 C CA . SER C 1 130 ? 6.26679 -30.34469 44.11858 1.000 14.65777 122 SER C CA 1
ATOM 6618 C C . SER C 1 130 ? 5.33310 -30.07743 45.29721 1.000 20.08590 122 SER C C 1
ATOM 6619 O O . SER C 1 130 ? 5.61775 -30.51809 46.41505 1.000 19.50346 122 SER C O 1
ATOM 6622 N N . GLU C 1 131 ? 4.19875 -29.39759 45.05849 1.000 19.76210 123 GLU C N 1
ATOM 6623 C CA . GLU C 1 131 ? 3.26179 -29.06741 46.13391 1.000 23.41055 123 GLU C CA 1
ATOM 6624 C C . GLU C 1 131 ? 2.80632 -30.30055 46.90637 1.000 26.48930 123 GLU C C 1
ATOM 6625 O O . GLU C 1 131 ? 2.73351 -30.27274 48.13997 1.000 27.63614 123 GLU C O 1
ATOM 6631 N N . ALA C 1 132 ? 2.54145 -31.40761 46.20832 1.000 24.80985 124 ALA C N 1
ATOM 6632 C CA . ALA C 1 132 ? 1.94425 -32.56153 46.87263 1.000 28.44958 124 ALA C CA 1
ATOM 6633 C C . ALA C 1 132 ? 2.86859 -33.19454 47.91122 1.000 29.47914 124 ALA C C 1
ATOM 6634 O O . ALA C 1 132 ? 2.36798 -33.88588 48.80539 1.000 32.85754 124 ALA C O 1
ATOM 6636 N N . ASN C 1 133 ? 4.18634 -32.97636 47.83313 1.000 26.49612 125 ASN C N 1
ATOM 6637 C CA . ASN C 1 133 ? 5.11148 -33.46176 48.85842 1.000 26.05934 125 ASN C CA 1
ATOM 6638 C C . ASN C 1 133 ? 5.61003 -32.34793 49.77949 1.000 28.06171 125 ASN C C 1
ATOM 6639 O O . ASN C 1 133 ? 6.63085 -32.51834 50.46280 1.000 28.53991 125 ASN C O 1
ATOM 6644 N N . GLY C 1 134 ? 4.92430 -31.21112 49.80628 1.000 23.32238 126 GLY C N 1
ATOM 6645 C CA . GLY C 1 134 ? 5.36060 -30.12388 50.65419 1.000 24.24663 126 GLY C CA 1
ATOM 6646 C C . GLY C 1 134 ? 6.62232 -29.42431 50.18272 1.000 19.69514 126 GLY C C 1
ATOM 6647 O O . GLY C 1 134 ? 7.37443 -28.91711 51.01142 1.000 22.17927 126 GLY C O 1
ATOM 6648 N N . TYR C 1 135 ? 6.87731 -29.40184 48.87676 1.000 18.56146 127 TYR C N 1
ATOM 6649 C CA . TYR C 1 135 ? 8.05313 -28.72617 48.31117 1.000 19.01323 127 TYR C CA 1
ATOM 6650 C C . TYR C 1 135 ? 9.35293 -29.23468 48.94735 1.000 21.15784 127 TYR C C 1
ATOM 6651 O O . TYR C 1 135 ? 10.17712 -28.46049 49.43281 1.000 25.21799 127 TYR C O 1
ATOM 6660 N N . ARG C 1 136 ? 9.51376 -30.56288 48.96868 1.000 21.06266 128 ARG C N 1
ATOM 6661 C CA . ARG C 1 136 ? 10.69426 -31.23462 49.51049 1.000 18.83913 128 ARG C CA 1
ATOM 6662 C C . ARG C 1 136 ? 11.57879 -31.81539 48.41505 1.000 16.41828 128 ARG C C 1
ATOM 6663 O O . ARG C 1 136 ? 12.52679 -32.55742 48.71218 1.000 23.18890 128 ARG C O 1
ATOM 6671 N N . GLU C 1 137 ? 11.26411 -31.53421 47.15730 1.000 18.53171 129 GLU C N 1
ATOM 6672 C CA . GLU C 1 137 ? 12.09282 -31.97526 46.04457 1.000 19.94173 129 GLU C CA 1
ATOM 6673 C C . GLU C 1 137 ? 11.81180 -31.04213 44.88220 1.000 17.43689 129 GLU C C 1
ATOM 6674 O O . GLU C 1 137 ? 10.87192 -30.23383 44.91558 1.000 17.31523 129 GLU C O 1
ATOM 6680 N N . LEU C 1 138 ? 12.63193 -31.16737 43.85801 1.000 17.01941 130 LEU C N 1
ATOM 6681 C CA . LEU C 1 138 ? 12.23470 -30.59640 42.57077 1.000 17.51184 130 LEU C CA 1
ATOM 6682 C C . LEU C 1 138 ? 11.32270 -31.57777 41.84447 1.000 16.16399 130 LEU C C 1
ATOM 6683 O O . LEU C 1 138 ? 11.61075 -32.77692 41.82985 1.000 17.79768 130 LEU C O 1
ATOM 6688 N N . PRO C 1 139 ? 10.23414 -31.11453 41.22457 1.000 15.53075 131 PRO C N 1
ATOM 6689 C CA . PRO C 1 139 ? 9.43333 -32.03424 40.41107 1.000 17.59205 131 PRO C CA 1
ATOM 6690 C C . PRO C 1 139 ? 10.28670 -32.59001 39.27188 1.000 20.10728 131 PRO C C 1
ATOM 6691 O O . PRO C 1 139 ? 10.97706 -31.85037 38.57092 1.000 20.02256 131 PRO C O 1
ATOM 6695 N N . ALA C 1 140 ? 10.26610 -33.91071 39.12143 1.000 21.49898 132 ALA C N 1
ATOM 6696 C CA . ALA C 1 140 ? 11.11289 -34.57600 38.13628 1.000 23.62560 132 ALA C CA 1
ATOM 6697 C C . ALA C 1 140 ? 10.93237 -33.98324 36.73904 1.000 23.01361 132 ALA C C 1
ATOM 6698 O O . ALA C 1 140 ? 9.80763 -33.83746 36.24154 1.000 19.76584 132 ALA C O 1
ATOM 6700 N N . ARG C 1 141 ? 12.05927 -33.65309 36.10540 1.000 22.29149 133 ARG C N 1
ATOM 6701 C CA . ARG C 1 141 ? 12.03431 -33.00124 34.79450 1.000 21.94473 133 ARG C CA 1
ATOM 6702 C C . ARG C 1 141 ? 11.21010 -33.78546 33.78137 1.000 20.03533 133 ARG C C 1
ATOM 6703 O O . ARG C 1 141 ? 10.52780 -33.18370 32.94290 1.000 22.18152 133 ARG C O 1
ATOM 6711 N N . ALA C 1 142 ? 11.21882 -35.12405 33.86467 1.000 22.35195 134 ALA C N 1
ATOM 6712 C CA . ALA C 1 142 ? 10.49420 -35.93235 32.89584 1.000 23.01912 134 ALA C CA 1
ATOM 6713 C C . ALA C 1 142 ? 8.99450 -35.76261 33.01024 1.000 25.83373 134 ALA C C 1
ATOM 6714 O O . ALA C 1 142 ? 8.28020 -36.07072 32.05154 1.000 28.56847 134 ALA C O 1
ATOM 6716 N N . ASP C 1 143 ? 8.50799 -35.28420 34.15229 1.000 24.29480 135 ASP C N 1
ATOM 6717 C CA . ASP C 1 143 ? 7.08120 -35.10749 34.37070 1.000 23.76345 135 ASP C CA 1
ATOM 6718 C C . ASP C 1 143 ? 6.59558 -33.71795 33.97664 1.000 19.44166 135 ASP C C 1
ATOM 6719 O O . ASP C 1 143 ? 5.39268 -33.44827 34.05647 1.000 21.97951 135 ASP C O 1
ATOM 6724 N N . TRP C 1 144 ? 7.48298 -32.81481 33.58062 1.000 18.00020 136 TRP C N 1
ATOM 6725 C CA . TRP C 1 144 ? 7.04077 -31.45842 33.28599 1.000 15.80769 136 TRP C CA 1
ATOM 6726 C C . TRP C 1 144 ? 6.17219 -31.45429 32.04404 1.000 17.92454 136 TRP C C 1
ATOM 6727 O O . TRP C 1 144 ? 6.46925 -32.13746 31.06808 1.000 21.73470 136 TRP C O 1
ATOM 6738 N N . GLN C 1 145 ? 5.08930 -30.67322 32.06791 1.000 15.88430 137 GLN C N 1
ATOM 6739 C CA . GLN C 1 145 ? 4.22189 -30.59434 30.89785 1.000 16.24082 137 GLN C CA 1
ATOM 6740 C C . GLN C 1 145 ? 4.38209 -29.18571 30.32740 1.000 19.88093 137 GLN C C 1
ATOM 6741 O O . GLN C 1 145 ? 3.79682 -28.23066 30.83297 1.000 21.84371 137 GLN C O 1
ATOM 6747 N N . LEU C 1 146 ? 5.22653 -29.04959 29.30120 1.000 19.35129 138 LEU C N 1
ATOM 6748 C CA . LEU C 1 146 ? 5.55669 -27.75231 28.73120 1.000 15.26942 138 LEU C CA 1
ATOM 6749 C C . LEU C 1 146 ? 4.74999 -27.50880 27.45820 1.000 20.42799 138 LEU C C 1
ATOM 6750 O O . LEU C 1 146 ? 4.44026 -28.44435 26.71259 1.000 23.12060 138 LEU C O 1
ATOM 6755 N N . SER C 1 147 ? 4.46303 -26.23786 27.17853 1.000 17.05528 139 SER C N 1
ATOM 6756 C CA A SER C 1 147 ? 3.61871 -25.82782 26.05656 0.571 21.69417 139 SER C CA 1
ATOM 6757 C CA B SER C 1 147 ? 3.63653 -25.87836 26.03501 0.429 21.70045 139 SER C CA 1
ATOM 6758 C C . SER C 1 147 ? 4.47285 -25.25502 24.92680 1.000 20.91318 139 SER C C 1
ATOM 6759 O O . SER C 1 147 ? 5.31488 -24.38149 25.17253 1.000 18.81451 139 SER C O 1
ATOM 6764 N N . ARG C 1 148 ? 4.21517 -25.70417 23.68891 1.000 26.95597 140 ARG C N 1
ATOM 6765 C CA . ARG C 1 148 ? 5.00198 -25.25291 22.54405 1.000 26.41285 140 ARG C CA 1
ATOM 6766 C C . ARG C 1 148 ? 4.83610 -23.75791 22.28254 1.000 22.31461 140 ARG C C 1
ATOM 6767 O O . ARG C 1 148 ? 5.78333 -23.09349 21.84071 1.000 28.11198 140 ARG C O 1
ATOM 6769 N N . ASP C 1 149 ? 3.64198 -23.21146 22.52838 1.000 22.82273 141 ASP C N 1
ATOM 6770 C CA . ASP C 1 149 ? 3.38058 -21.79141 22.30609 1.000 20.09094 141 ASP C CA 1
ATOM 6771 C C . ASP C 1 149 ? 3.65374 -20.92909 23.54397 1.000 18.15191 141 ASP C C 1
ATOM 6772 O O . ASP C 1 149 ? 3.23258 -19.75912 23.58126 1.000 18.87443 141 ASP C O 1
ATOM 6777 N N . ALA C 1 150 ? 4.33872 -21.45284 24.55481 1.000 14.97732 142 ALA C N 1
ATOM 6778 C CA . ALA C 1 150 ? 4.57151 -20.63908 25.74657 1.000 13.97858 142 ALA C CA 1
ATOM 6779 C C . ALA C 1 150 ? 5.47876 -19.44516 25.45705 1.000 13.36807 142 ALA C C 1
ATOM 6780 O O . ALA C 1 150 ? 6.41410 -19.53026 24.65221 1.000 14.68190 142 ALA C O 1
ATOM 6782 N N . ALA C 1 151 ? 5.18415 -18.32748 26.12795 1.000 13.00397 143 ALA C N 1
ATOM 6783 C CA . ALA C 1 151 ? 6.03319 -17.14097 26.02235 1.000 13.45576 143 ALA C CA 1
ATOM 6784 C C . ALA C 1 151 ? 7.36972 -17.35545 26.71112 1.000 12.90170 143 ALA C C 1
ATOM 6785 O O . ALA C 1 151 ? 8.39563 -16.82777 26.26030 1.000 12.38742 143 ALA C O 1
ATOM 6787 N N . TYR C 1 152 ? 7.39330 -18.17134 27.75538 1.000 11.14700 144 TYR C N 1
ATOM 6788 C CA . TYR C 1 152 ? 8.61326 -18.44554 28.49979 1.000 9.92926 144 TYR C CA 1
ATOM 6789 C C . TYR C 1 152 ? 8.30891 -19.59274 29.44690 1.000 10.29543 144 TYR C C 1
ATOM 6790 O O . TYR C 1 152 ? 7.14601 -19.94509 29.66698 1.000 10.76047 144 TYR C O 1
ATOM 6799 N N . VAL C 1 153 ? 9.37875 -20.15254 30.02655 1.000 10.94246 145 VAL C N 1
ATOM 6800 C CA . VAL C 1 153 ? 9.29184 -21.07440 31.15918 1.000 10.45008 145 VAL C CA 1
ATOM 6801 C C . VAL C 1 153 ? 9.95749 -20.38456 32.33831 1.000 11.64524 145 VAL C C 1
ATOM 6802 O O . VAL C 1 153 ? 11.12058 -19.98499 32.23783 1.000 11.82341 145 VAL C O 1
ATOM 6806 N N . HIS C 1 154 ? 9.24550 -20.26601 33.45722 1.000 9.45063 146 HIS C N 1
ATOM 6807 C CA . HIS C 1 154 ? 9.76831 -19.59748 34.64738 1.000 9.28138 146 HIS C CA 1
ATOM 6808 C C . HIS C 1 154 ? 10.08782 -20.62998 35.72620 1.000 10.88850 146 HIS C C 1
ATOM 6809 O O . HIS C 1 154 ? 9.22959 -21.44901 36.08203 1.000 10.38218 146 HIS C O 1
ATOM 6816 N N . ILE C 1 155 ? 11.31455 -20.58654 36.24422 1.000 9.84548 147 ILE C N 1
ATOM 6817 C CA . ILE C 1 155 ? 11.73519 -21.41163 37.37738 1.000 9.63996 147 ILE C CA 1
ATOM 6818 C C . ILE C 1 155 ? 12.26791 -20.49494 38.47485 1.000 9.36712 147 ILE C C 1
ATOM 6819 O O . ILE C 1 155 ? 12.60057 -19.33370 38.24954 1.000 8.67678 147 ILE C O 1
ATOM 6824 N N . THR C 1 156 ? 12.34961 -21.04437 39.67570 1.000 9.03711 148 THR C N 1
ATOM 6825 C CA . THR C 1 156 ? 12.96577 -20.38109 40.82777 1.000 10.16524 148 THR C CA 1
ATOM 6826 C C . THR C 1 156 ? 14.21930 -21.17655 41.13441 1.000 9.22431 148 THR C C 1
ATOM 6827 O O . THR C 1 156 ? 14.12748 -22.33424 41.55658 1.000 10.40735 148 THR C O 1
ATOM 6831 N N . ALA C 1 157 ? 15.39544 -20.59000 40.86618 1.000 8.35840 149 ALA C N 1
ATOM 6832 C CA . ALA C 1 157 ? 16.62769 -21.37901 40.91415 1.000 9.75538 149 ALA C CA 1
ATOM 6833 C C . ALA C 1 157 ? 16.86631 -21.94993 42.30346 1.000 10.43018 149 ALA C C 1
ATOM 6834 O O . ALA C 1 157 ? 17.26796 -23.12446 42.45804 1.000 10.56068 149 ALA C O 1
ATOM 6836 N N . ASN C 1 158 ? 16.61485 -21.13946 43.33048 1.000 9.59832 150 ASN C N 1
ATOM 6837 C CA . ASN C 1 158 ? 16.79934 -21.55193 44.70789 1.000 9.89225 150 ASN C CA 1
ATOM 6838 C C . ASN C 1 158 ? 15.59735 -21.08520 45.50691 1.000 12.43246 150 ASN C C 1
ATOM 6839 O O . ASN C 1 158 ? 15.30530 -19.88763 45.52760 1.000 12.48133 150 ASN C O 1
ATOM 6844 N N . GLU C 1 159 ? 14.92465 -22.01078 46.17077 1.000 12.59983 151 GLU C N 1
ATOM 6845 C CA . GLU C 1 159 ? 13.74632 -21.68383 46.97587 1.000 12.76004 151 GLU C CA 1
ATOM 6846 C C . GLU C 1 159 ? 14.19015 -21.50075 48.41883 1.000 13.78116 151 GLU C C 1
ATOM 6847 O O . GLU C 1 159 ? 14.54282 -22.45841 49.09760 1.000 13.67781 151 GLU C O 1
ATOM 6853 N N A THR C 1 160 ? 14.07261 -20.25827 48.86823 0.584 16.16264 152 THR C N 1
ATOM 6854 N N B THR C 1 160 ? 14.22208 -20.25300 48.90716 0.416 16.11640 152 THR C N 1
ATOM 6855 C CA A THR C 1 160 ? 14.77490 -19.73245 50.01563 0.584 15.99536 152 THR C CA 1
ATOM 6856 C CA B THR C 1 160 ? 14.89094 -19.98259 50.19090 0.416 15.35619 152 THR C CA 1
ATOM 6857 C C A THR C 1 160 ? 14.15649 -20.17755 51.33844 0.584 16.50303 152 THR C C 1
ATOM 6858 C C B THR C 1 160 ? 14.17508 -20.60761 51.36040 0.416 16.78735 152 THR C C 1
ATOM 6859 O O A THR C 1 160 ? 14.86838 -20.22063 52.34916 0.584 19.84207 152 THR C O 1
ATOM 6860 O O B THR C 1 160 ? 14.79924 -21.05712 52.33111 0.416 18.71368 152 THR C O 1
ATOM 6867 N N . ILE C 1 161 ? 12.85757 -20.53316 51.35339 1.000 16.58579 153 ILE C N 1
ATOM 6868 C CA . ILE C 1 161 ? 12.14102 -20.99970 52.53590 1.000 17.74083 153 ILE C CA 1
ATOM 6869 C C . ILE C 1 161 ? 12.24555 -22.51070 52.66259 1.000 18.51696 153 ILE C C 1
ATOM 6870 O O . ILE C 1 161 ? 12.38133 -23.05523 53.76342 1.000 20.81211 153 ILE C O 1
ATOM 6875 N N . HIS C 1 162 ? 12.21904 -23.20768 51.52654 1.000 19.51342 154 HIS C N 1
ATOM 6876 C CA . HIS C 1 162 ? 12.12477 -24.65761 51.49835 1.000 18.55338 154 HIS C CA 1
ATOM 6877 C C . HIS C 1 162 ? 13.47049 -25.35310 51.29081 1.000 16.73346 154 HIS C C 1
ATOM 6878 O O . HIS C 1 162 ? 13.55558 -26.57142 51.46763 1.000 19.31280 154 HIS C O 1
ATOM 6885 N N . GLY C 1 163 ? 14.51515 -24.61483 50.93374 1.000 13.91161 155 GLY C N 1
ATOM 6886 C CA . GLY C 1 163 ? 15.85281 -25.17504 50.75200 1.000 13.59164 155 GLY C CA 1
ATOM 6887 C C . GLY C 1 163 ? 15.95621 -26.12222 49.56659 1.000 13.07916 155 GLY C C 1
ATOM 6888 O O . GLY C 1 163 ? 16.67774 -27.12241 49.64149 1.000 14.26296 155 GLY C O 1
ATOM 6889 N N . VAL C 1 164 ? 15.27894 -25.79663 48.46356 1.000 13.95549 156 VAL C N 1
ATOM 6890 C CA . VAL C 1 164 ? 15.21156 -26.62417 47.24795 1.000 12.56929 156 VAL C CA 1
ATOM 6891 C C . VAL C 1 164 ? 15.87044 -25.85645 46.10333 1.000 11.86887 156 VAL C C 1
ATOM 6892 O O . VAL C 1 164 ? 15.46588 -24.72619 45.79401 1.000 12.00885 156 VAL C O 1
ATOM 6896 N N . GLU C 1 165 ? 16.87402 -26.46398 45.45755 1.000 12.42703 157 GLU C N 1
ATOM 6897 C CA . GLU C 1 165 ? 17.70570 -25.73978 44.49877 1.000 11.74576 157 GLU C CA 1
ATOM 6898 C C . GLU C 1 165 ? 17.92894 -26.58973 43.24912 1.000 11.04043 157 GLU C C 1
ATOM 6899 O O . GLU C 1 165 ? 18.21629 -27.79396 43.34068 1.000 14.40738 157 GLU C O 1
ATOM 6905 N N . PHE C 1 166 ? 17.83157 -25.93419 42.08718 1.000 11.93099 158 PHE C N 1
ATOM 6906 C CA . PHE C 1 166 ? 18.22929 -26.54452 40.81740 1.000 11.18960 158 PHE C CA 1
ATOM 6907 C C . PHE C 1 166 ? 19.74081 -26.69188 40.70904 1.000 14.01824 158 PHE C C 1
ATOM 6908 O O . PHE C 1 166 ? 20.49930 -25.77634 41.07307 1.000 14.98388 158 PHE C O 1
ATOM 6916 N N . ARG C 1 167 ? 20.17117 -27.82498 40.14577 1.000 14.50866 159 ARG C N 1
ATOM 6917 C CA A ARG C 1 167 ? 21.58029 -28.03730 39.83718 0.547 16.26309 159 ARG C CA 1
ATOM 6918 C CA B ARG C 1 167 ? 21.57668 -28.06776 39.84351 0.453 16.30230 159 ARG C CA 1
ATOM 6919 C C . ARG C 1 167 ? 21.88375 -28.15409 38.35585 1.000 17.12452 159 ARG C C 1
ATOM 6920 O O . ARG C 1 167 ? 23.04778 -28.03095 37.98197 1.000 25.40699 159 ARG C O 1
ATOM 6935 N N . ASP C 1 168 ? 20.88339 -28.37161 37.51669 1.000 17.32054 160 ASP C N 1
ATOM 6936 C CA . ASP C 1 168 ? 21.00756 -28.50562 36.07192 1.000 20.23089 160 ASP C CA 1
ATOM 6937 C C . ASP C 1 168 ? 20.10256 -27.46543 35.42952 1.000 23.25549 160 ASP C C 1
ATOM 6938 O O . ASP C 1 168 ? 18.97033 -27.27994 35.88514 1.000 20.22877 160 ASP C O 1
ATOM 6943 N N . VAL C 1 169 ? 20.56842 -26.81843 34.35571 1.000 16.05511 161 VAL C N 1
ATOM 6944 C CA . VAL C 1 169 ? 19.72937 -25.88136 33.59612 1.000 19.06696 161 VAL C CA 1
ATOM 6945 C C . VAL C 1 169 ? 18.74602 -26.69089 32.76031 1.000 19.21805 161 VAL C C 1
ATOM 6946 O O . VAL C 1 169 ? 19.17365 -27.45313 31.87881 1.000 18.94283 161 VAL C O 1
ATOM 6950 N N . PRO C 1 170 ? 17.43628 -26.57909 32.98310 1.000 15.77690 162 PRO C N 1
ATOM 6951 C CA . PRO C 1 170 ? 16.50150 -27.37588 32.17811 1.000 16.11071 162 PRO C CA 1
ATOM 6952 C C . PRO C 1 170 ? 16.48078 -26.94219 30.72132 1.000 18.41409 162 PRO C C 1
ATOM 6953 O O . PRO C 1 170 ? 16.56196 -25.74997 30.41166 1.000 17.21968 162 PRO C O 1
ATOM 6957 N N . ASP C 1 171 ? 16.37007 -27.93077 29.83419 1.000 16.88751 163 ASP C N 1
ATOM 6958 C CA . ASP C 1 171 ? 16.11422 -27.70095 28.40885 1.000 20.67964 163 ASP C CA 1
ATOM 6959 C C . ASP C 1 171 ? 14.64753 -27.33531 28.19591 1.000 18.70154 163 ASP C C 1
ATOM 6960 O O . ASP C 1 171 ? 13.74366 -28.10831 28.54347 1.000 21.87217 163 ASP C O 1
ATOM 6965 N N . THR C 1 172 ? 14.39540 -26.17675 27.60828 1.000 17.54365 164 THR C N 1
ATOM 6966 C CA . THR C 1 172 ? 13.02479 -25.76539 27.32933 1.000 12.72338 164 THR C CA 1
ATOM 6967 C C . THR C 1 172 ? 12.82142 -25.54321 25.82852 1.000 15.58465 164 THR C C 1
ATOM 6968 O O . THR C 1 172 ? 11.94004 -24.80131 25.41518 1.000 16.73531 164 THR C O 1
ATOM 6972 N N . GLY C 1 173 ? 13.61650 -26.21451 24.99573 1.000 21.23044 165 GLY C N 1
ATOM 6973 C CA . GLY C 1 173 ? 13.44638 -26.02844 23.56204 1.000 22.95471 165 GLY C CA 1
ATOM 6974 C C . GLY C 1 173 ? 13.77704 -24.60614 23.15225 1.000 18.09733 165 GLY C C 1
ATOM 6975 O O . GLY C 1 173 ? 14.73474 -23.99110 23.63768 1.000 22.34470 165 GLY C O 1
ATOM 6976 N N . ASN C 1 174 ? 12.98078 -24.05811 22.24690 1.000 17.64279 166 ASN C N 1
ATOM 6977 C CA A ASN C 1 174 ? 13.17550 -22.69690 21.78849 0.558 19.78737 166 ASN C CA 1
ATOM 6978 C CA B ASN C 1 174 ? 13.22021 -22.69007 21.81916 0.442 19.79556 166 ASN C CA 1
ATOM 6979 C C . ASN C 1 174 ? 12.46597 -21.68241 22.66842 1.000 19.95098 166 ASN C C 1
ATOM 6980 O O . ASN C 1 174 ? 12.50212 -20.49076 22.36356 1.000 20.49229 166 ASN C O 1
ATOM 6989 N N . VAL C 1 175 ? 11.80725 -22.13725 23.73077 1.000 15.81247 167 VAL C N 1
ATOM 6990 C CA . VAL C 1 175 ? 11.08437 -21.25272 24.64363 1.000 14.02695 167 VAL C CA 1
ATOM 6991 C C . VAL C 1 175 ? 12.07827 -20.69212 25.65518 1.000 12.83962 167 VAL C C 1
ATOM 6992 O O . VAL C 1 175 ? 12.81551 -21.47058 26.27752 1.000 14.31092 167 VAL C O 1
ATOM 6996 N N . PRO C 1 176 ? 12.15830 -19.37404 25.81774 1.000 10.64221 168 PRO C N 1
ATOM 6997 C CA . PRO C 1 176 ? 13.17666 -18.80047 26.71286 1.000 11.59510 168 PRO C CA 1
ATOM 6998 C C . PRO C 1 176 ? 12.96978 -19.18972 28.16432 1.000 10.88221 168 PRO C C 1
ATOM 6999 O O . PRO C 1 176 ? 11.84681 -19.20864 28.67139 1.000 12.64761 168 PRO C O 1
ATOM 7003 N N . LEU C 1 177 ? 14.07772 -19.49549 28.83956 1.000 9.98491 169 LEU C N 1
ATOM 7004 C CA . LEU C 1 177 ? 14.05348 -19.80744 30.26376 1.000 10.08158 169 LEU C CA 1
ATOM 7005 C C . LEU C 1 177 ? 14.21272 -18.52712 31.07393 1.000 10.68223 169 LEU C C 1
ATOM 7006 O O . LEU C 1 177 ? 15.12934 -17.73105 30.84142 1.000 10.66129 169 LEU C O 1
ATOM 7011 N N . ILE C 1 178 ? 13.33289 -18.33370 32.05021 1.000 8.80172 170 ILE C N 1
ATOM 7012 C CA . ILE C 1 178 ? 13.37298 -17.16145 32.91246 1.000 7.96304 170 ILE C CA 1
ATOM 7013 C C . ILE C 1 178 ? 13.51200 -17.66967 34.33634 1.000 9.14306 170 ILE C C 1
ATOM 7014 O O . ILE C 1 178 ? 12.75255 -18.54302 34.76344 1.000 10.13337 170 ILE C O 1
ATOM 7019 N N . ALA C 1 179 ? 14.48766 -17.13629 35.08065 1.000 9.77691 171 ALA C N 1
ATOM 7020 C CA . ALA C 1 179 ? 14.80497 -17.75252 36.36437 1.000 8.91773 171 ALA C CA 1
ATOM 7021 C C . ALA C 1 179 ? 15.01424 -16.71783 37.45363 1.000 10.51083 171 ALA C C 1
ATOM 7022 O O . ALA C 1 179 ? 15.77939 -15.76147 37.27166 1.000 10.71843 171 ALA C O 1
ATOM 7024 N N . ASP C 1 180 ? 14.31182 -16.92690 38.57417 1.000 9.98376 172 ASP C N 1
ATOM 7025 C CA . ASP C 1 180 ? 14.46971 -16.11584 39.78068 1.000 9.08058 172 ASP C CA 1
ATOM 7026 C C . ASP C 1 180 ? 15.68672 -16.62280 40.53328 1.000 10.32462 172 ASP C C 1
ATOM 7027 O O . ASP C 1 180 ? 15.65114 -17.70818 41.13445 1.000 10.31129 172 ASP C O 1
ATOM 7032 N N . PHE C 1 181 ? 16.76343 -15.83693 40.51367 1.000 9.15044 173 PHE C N 1
ATOM 7033 C CA . PHE C 1 181 ? 18.00652 -16.15286 41.20304 1.000 8.45073 173 PHE C CA 1
ATOM 7034 C C . PHE C 1 181 ? 18.23125 -15.27534 42.43300 1.000 9.07771 173 PHE C C 1
ATOM 7035 O O . PHE C 1 181 ? 19.37272 -15.11054 42.84494 1.000 9.97223 173 PHE C O 1
ATOM 7043 N N . SER C 1 182 ? 17.16946 -14.71468 43.03417 1.000 10.61356 174 SER C N 1
ATOM 7044 C CA . SER C 1 182 ? 17.33212 -13.79419 44.16776 1.000 8.95245 174 SER C CA 1
ATOM 7045 C C . SER C 1 182 ? 18.25902 -14.33574 45.23823 1.000 12.08280 174 SER C C 1
ATOM 7046 O O . SER C 1 182 ? 19.13926 -13.61640 45.73220 1.000 11.76319 174 SER C O 1
ATOM 7049 N N . SER C 1 183 ? 18.11483 -15.61042 45.59512 1.000 12.08066 175 SER C N 1
ATOM 7050 C CA . SER C 1 183 ? 18.89379 -16.08558 46.72915 1.000 10.45759 175 SER C CA 1
ATOM 7051 C C . SER C 1 183 ? 20.13563 -16.88129 46.34129 1.000 11.43132 175 SER C C 1
ATOM 7052 O O . SER C 1 183 ? 20.83914 -17.34702 47.23649 1.000 14.03447 175 SER C O 1
ATOM 7055 N N . SER C 1 184 ? 20.46937 -16.98836 45.05047 1.000 11.06747 176 SER C N 1
ATOM 7056 C CA . SER C 1 184 ? 21.68247 -17.70301 44.68329 1.000 10.49990 176 SER C CA 1
ATOM 7057 C C . SER C 1 184 ? 22.50671 -17.02848 43.59597 1.000 12.00181 176 SER C C 1
ATOM 7058 O O . SER C 1 184 ? 23.53196 -17.58504 43.22260 1.000 12.62338 176 SER C O 1
ATOM 7061 N N . ILE C 1 185 ? 22.11554 -15.85356 43.08532 1.000 11.79620 177 ILE C N 1
ATOM 7062 C CA . ILE C 1 185 ? 22.89451 -15.23211 42.01833 1.000 11.40471 177 ILE C CA 1
ATOM 7063 C C . ILE C 1 185 ? 24.31227 -14.96497 42.49187 1.000 11.98550 177 ILE C C 1
ATOM 7064 O O . ILE C 1 185 ? 24.55164 -14.50565 43.61563 1.000 12.80951 177 ILE C O 1
ATOM 7069 N N . ALA C 1 186 ? 25.26838 -15.25066 41.61125 1.000 10.28865 178 ALA C N 1
ATOM 7070 C CA . ALA C 1 186 ? 26.70067 -15.11452 41.85754 1.000 11.21916 178 ALA C CA 1
ATOM 7071 C C . ALA C 1 186 ? 27.19333 -16.01230 42.99769 1.000 12.69177 178 ALA C C 1
ATOM 7072 O O . ALA C 1 186 ? 28.26249 -15.77382 43.54327 1.000 14.05277 178 ALA C O 1
ATOM 7074 N N . SER C 1 187 ? 26.46775 -17.09652 43.31315 1.000 12.26261 179 SER C N 1
ATOM 7075 C CA . SER C 1 187 ? 26.92555 -18.06163 44.30588 1.000 13.16973 179 SER C CA 1
ATOM 7076 C C . SER C 1 187 ? 27.84263 -19.13444 43.71525 1.000 15.46936 179 SER C C 1
ATOM 7077 O O . SER C 1 187 ? 28.34146 -19.97552 44.46651 1.000 13.15632 179 SER C O 1
ATOM 7080 N N . GLU C 1 188 ? 28.04740 -19.13181 42.38661 1.000 13.50716 180 GLU C N 1
ATOM 7081 C CA . GLU C 1 188 ? 28.76454 -20.12038 41.59258 1.000 15.87299 180 GLU C CA 1
ATOM 7082 C C . GLU C 1 188 ? 28.61881 -19.65115 40.15167 1.000 15.84950 180 GLU C C 1
ATOM 7083 O O . GLU C 1 188 ? 27.85731 -18.70674 39.89449 1.000 15.49739 180 GLU C O 1
ATOM 7089 N N . PRO C 1 189 ? 29.34406 -20.24512 39.20672 1.000 14.63728 181 PRO C N 1
ATOM 7090 C CA . PRO C 1 189 ? 29.21461 -19.81871 37.81033 1.000 15.77255 181 PRO C CA 1
ATOM 7091 C C . PRO C 1 189 ? 27.77601 -19.93063 37.33400 1.000 16.37665 181 PRO C C 1
ATOM 7092 O O . PRO C 1 189 ? 27.05214 -20.86495 37.68862 1.000 19.06927 181 PRO C O 1
ATOM 7096 N N . LEU C 1 190 ? 27.37902 -18.94812 36.53216 1.000 15.75643 182 LEU C N 1
ATOM 7097 C CA . LEU C 1 190 ? 26.03866 -18.85188 35.96109 1.000 19.40292 182 LEU C CA 1
ATOM 7098 C C . LEU C 1 190 ? 26.21519 -18.75823 34.45100 1.000 21.74744 182 LEU C C 1
ATOM 7099 O O . LEU C 1 190 ? 26.80807 -17.80283 33.95874 1.000 20.85927 182 LEU C O 1
ATOM 7104 N N . ASP C 1 191 ? 25.73704 -19.76216 33.71710 1.000 21.63005 183 ASP C N 1
ATOM 7105 C CA . ASP C 1 191 ? 25.88460 -19.79194 32.26173 1.000 20.16495 183 ASP C CA 1
ATOM 7106 C C . ASP C 1 191 ? 24.76570 -18.93559 31.67287 1.000 17.99458 183 ASP C C 1
ATOM 7107 O O . ASP C 1 191 ? 23.70462 -19.41289 31.26440 1.000 15.11930 183 ASP C O 1
ATOM 7112 N N . VAL C 1 192 ? 25.03401 -17.62821 31.62677 1.000 17.80731 184 VAL C N 1
ATOM 7113 C CA . VAL C 1 192 ? 24.01022 -16.64753 31.29222 1.000 12.57647 184 VAL C CA 1
ATOM 7114 C C . VAL C 1 192 ? 23.39475 -16.94352 29.92055 1.000 14.33583 184 VAL C C 1
ATOM 7115 O O . VAL C 1 192 ? 22.18518 -16.74987 29.72166 1.000 13.99570 184 VAL C O 1
ATOM 7119 N N . ARG C 1 193 ? 24.20919 -17.44070 28.97273 1.000 13.16757 185 ARG C N 1
ATOM 7120 C CA . ARG C 1 193 ? 23.74361 -17.66838 27.59550 1.000 14.93458 185 ARG C CA 1
ATOM 7121 C C . ARG C 1 193 ? 22.62449 -18.70309 27.51442 1.000 16.94534 185 ARG C C 1
ATOM 7122 O O . ARG C 1 193 ? 21.85390 -18.69024 26.54613 1.000 17.67790 185 ARG C O 1
ATOM 7130 N N . ARG C 1 194 ? 22.46989 -19.54923 28.53111 1.000 17.08018 186 ARG C N 1
ATOM 7131 C CA . ARG C 1 194 ? 21.36221 -20.50516 28.56909 1.000 16.65187 186 ARG C CA 1
ATOM 7132 C C . ARG C 1 194 ? 20.02000 -19.88366 28.95754 1.000 16.96522 186 ARG C C 1
ATOM 7133 O O . ARG C 1 194 ? 18.99599 -20.58362 28.89477 1.000 18.51049 186 ARG C O 1
ATOM 7141 N N . TYR C 1 195 ? 19.98157 -18.61558 29.36138 1.000 10.92224 187 TYR C N 1
ATOM 7142 C CA . TYR C 1 195 ? 18.75783 -18.02427 29.88772 1.000 11.80720 187 TYR C CA 1
ATOM 7143 C C . TYR C 1 195 ? 18.23857 -16.92967 28.97293 1.000 13.23789 187 TYR C C 1
ATOM 7144 O O . TYR C 1 195 ? 19.01330 -16.21950 28.31691 1.000 13.91345 187 TYR C O 1
ATOM 7153 N N . GLY C 1 196 ? 16.91056 -16.78007 28.95311 1.000 11.84381 188 GLY C N 1
ATOM 7154 C CA . GLY C 1 196 ? 16.31577 -15.58870 28.38260 1.000 12.24978 188 GLY C CA 1
ATOM 7155 C C . GLY C 1 196 ? 16.34404 -14.42604 29.36197 1.000 13.33779 188 GLY C C 1
ATOM 7156 O O . GLY C 1 196 ? 16.67642 -13.28740 28.98351 1.000 13.02643 188 GLY C O 1
ATOM 7157 N N . VAL C 1 197 ? 16.00375 -14.69229 30.62773 1.000 10.18343 189 VAL C N 1
ATOM 7158 C CA . VAL C 1 197 ? 15.98802 -13.65256 31.65877 1.000 9.85819 189 VAL C CA 1
ATOM 7159 C C . VAL C 1 197 ? 16.50864 -14.26920 32.95052 1.000 11.75134 189 VAL C C 1
ATOM 7160 O O . VAL C 1 197 ? 16.03742 -15.33336 33.36971 1.000 11.89550 189 VAL C O 1
ATOM 7164 N N . ILE C 1 198 ? 17.43955 -13.57316 33.60620 1.000 11.23666 190 ILE C N 1
ATOM 7165 C CA . ILE C 1 198 ? 17.85825 -13.87245 34.97048 1.000 10.32220 190 ILE C CA 1
ATOM 7166 C C . ILE C 1 198 ? 17.51488 -12.65801 35.80693 1.000 11.66812 190 ILE C C 1
ATOM 7167 O O . ILE C 1 198 ? 17.86349 -11.54011 35.42335 1.000 11.77628 190 ILE C O 1
ATOM 7172 N N . TYR C 1 199 ? 16.85192 -12.85622 36.94570 1.000 9.70941 191 TYR C N 1
ATOM 7173 C CA . TYR C 1 199 ? 16.57515 -11.69135 37.77872 1.000 10.13030 191 TYR C CA 1
ATOM 7174 C C . TYR C 1 199 ? 16.79855 -12.01610 39.24935 1.000 10.35966 191 TYR C C 1
ATOM 7175 O O . TYR C 1 199 ? 16.82324 -13.17260 39.66139 1.000 10.75024 191 TYR C O 1
ATOM 7184 N N . ALA C 1 200 ? 16.99296 -10.96823 40.03764 1.000 10.66968 192 ALA C N 1
ATOM 7185 C CA . ALA C 1 200 ? 17.23221 -11.15631 41.46053 1.000 9.08423 192 ALA C CA 1
ATOM 7186 C C . ALA C 1 200 ? 16.75447 -9.93242 42.21307 1.000 12.46861 192 ALA C C 1
ATOM 7187 O O . ALA C 1 200 ? 17.18443 -8.81861 41.89195 1.000 13.34848 192 ALA C O 1
ATOM 7189 N N . GLY C 1 201 ? 15.89697 -10.13953 43.22170 1.000 11.36783 193 GLY C N 1
ATOM 7190 C CA . GLY C 1 201 ? 15.58407 -9.07099 44.15068 1.000 11.27701 193 GLY C CA 1
ATOM 7191 C C . GLY C 1 201 ? 16.74338 -8.74814 45.07768 1.000 11.08503 193 GLY C C 1
ATOM 7192 O O . GLY C 1 201 ? 17.77745 -9.41049 45.07962 1.000 16.50706 193 GLY C O 1
ATOM 7193 N N . ALA C 1 202 ? 16.53454 -7.70675 45.87585 1.000 13.85794 194 ALA C N 1
ATOM 7194 C CA . ALA C 1 202 ? 17.49993 -7.23576 46.85416 1.000 14.25422 194 ALA C CA 1
ATOM 7195 C C . ALA C 1 202 ? 17.39544 -8.00017 48.17808 1.000 22.78469 194 ALA C C 1
ATOM 7196 O O . ALA C 1 202 ? 16.46799 -8.77384 48.42183 1.000 23.14737 194 ALA C O 1
ATOM 7198 N N A GLN C 1 203 ? 18.44041 -7.79349 48.97910 0.526 21.75485 195 GLN C N 1
ATOM 7199 N N B GLN C 1 203 ? 18.34444 -7.70966 49.06730 0.474 21.75988 195 GLN C N 1
ATOM 7200 C CA A GLN C 1 203 ? 18.67319 -8.24399 50.34504 0.526 22.46096 195 GLN C CA 1
ATOM 7201 C CA B GLN C 1 203 ? 18.53585 -8.29337 50.41335 0.474 22.40933 195 GLN C CA 1
ATOM 7202 C C A GLN C 1 203 ? 18.77205 -9.75453 50.49593 0.526 23.02507 195 GLN C C 1
ATOM 7203 C C B GLN C 1 203 ? 18.53017 -9.82204 50.46449 0.474 23.14102 195 GLN C C 1
ATOM 7204 O O A GLN C 1 203 ? 18.78293 -10.24934 51.63250 0.526 20.55409 195 GLN C O 1
ATOM 7205 O O B GLN C 1 203 ? 18.28809 -10.40546 51.52637 0.474 23.10853 195 GLN C O 1
ATOM 7216 N N . LYS C 1 204 ? 18.91375 -10.49810 49.38999 1.000 25.34436 196 LYS C N 1
ATOM 7217 C CA . LYS C 1 204 ? 19.28228 -11.90761 49.43720 1.000 21.73494 196 LYS C CA 1
ATOM 7218 C C . LYS C 1 204 ? 20.75898 -12.03061 49.06678 1.000 23.25407 196 LYS C C 1
ATOM 7219 O O . LYS C 1 204 ? 21.58872 -11.36798 49.69325 1.000 24.23545 196 LYS C O 1
ATOM 7225 N N A ASN C 1 205 ? 21.12470 -12.64807 47.93351 0.526 18.67401 197 ASN C N 1
ATOM 7226 N N B ASN C 1 205 ? 21.13152 -12.97072 48.18913 0.474 18.15064 197 ASN C N 1
ATOM 7227 C CA A ASN C 1 205 ? 22.55942 -12.87575 47.71892 0.526 16.14000 197 ASN C CA 1
ATOM 7228 C CA B ASN C 1 205 ? 22.55271 -13.22939 48.02429 0.474 15.85802 197 ASN C CA 1
ATOM 7229 C C A ASN C 1 205 ? 23.34748 -11.74492 47.02792 0.526 18.32108 197 ASN C C 1
ATOM 7230 C C B ASN C 1 205 ? 23.31255 -11.98825 47.60309 0.474 17.23378 197 ASN C C 1
ATOM 7231 O O A ASN C 1 205 ? 24.57786 -11.77294 47.11131 0.526 21.87213 197 ASN C O 1
ATOM 7232 O O B ASN C 1 205 ? 24.54002 -11.97656 47.71374 0.474 20.90834 197 ASN C O 1
ATOM 7241 N N A LEU C 1 206 ? 22.73309 -10.76913 46.33227 0.526 16.85067 198 LEU C N 1
ATOM 7242 N N B LEU C 1 206 ? 22.62071 -10.93944 47.14696 0.474 18.31428 198 LEU C N 1
ATOM 7243 C CA A LEU C 1 206 ? 23.52307 -9.87563 45.47229 0.526 17.66111 198 LEU C CA 1
ATOM 7244 C CA B LEU C 1 206 ? 23.25785 -9.63110 47.05183 0.474 16.48223 198 LEU C CA 1
ATOM 7245 C C A LEU C 1 206 ? 23.33537 -8.41045 45.85862 0.526 17.41296 198 LEU C C 1
ATOM 7246 C C B LEU C 1 206 ? 23.28696 -8.90523 48.38587 0.474 19.85485 198 LEU C C 1
ATOM 7247 O O A LEU C 1 206 ? 24.04391 -7.90871 46.74263 0.526 14.54919 198 LEU C O 1
ATOM 7248 O O B LEU C 1 206 ? 24.08599 -7.97282 48.56405 0.474 20.71543 198 LEU C O 1
ATOM 7257 N N A GLY C 1 207 ? 22.46676 -7.67475 45.16788 0.526 15.04635 199 GLY C N 1
ATOM 7258 N N B GLY C 1 207 ? 22.45742 -9.31817 49.33555 0.474 17.82278 199 GLY C N 1
ATOM 7259 C CA A GLY C 1 207 ? 22.26899 -6.28266 45.48268 0.526 16.80985 199 GLY C CA 1
ATOM 7260 C CA B GLY C 1 207 ? 22.33478 -8.56733 50.55476 0.474 19.84289 199 GLY C CA 1
ATOM 7261 C C A GLY C 1 207 ? 21.72673 -6.12392 46.88456 0.526 16.95222 199 GLY C C 1
ATOM 7262 C C B GLY C 1 207 ? 21.44546 -7.36529 50.34809 0.474 20.22525 199 GLY C C 1
ATOM 7263 O O A GLY C 1 207 ? 20.85167 -6.87558 47.31952 0.526 15.84407 199 GLY C O 1
ATOM 7264 O O B GLY C 1 207 ? 20.91102 -7.13163 49.25776 0.474 18.19510 199 GLY C O 1
ATOM 7265 N N A PRO C 1 208 ? 22.27836 -5.17561 47.63767 0.526 15.25872 200 PRO C N 1
ATOM 7266 N N B PRO C 1 208 ? 21.23344 -6.608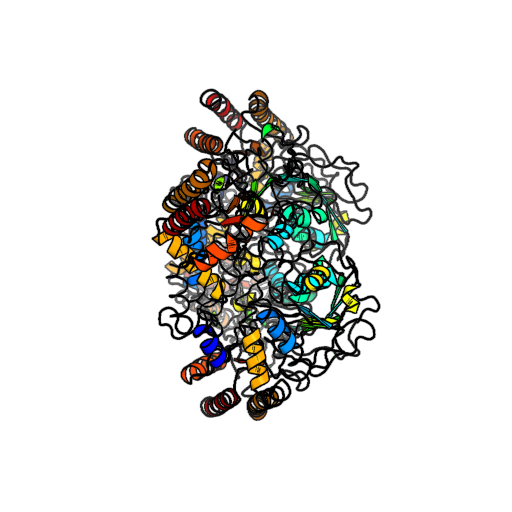16 51.40910 0.474 16.71058 200 PRO C N 1
ATOM 7267 C CA A PRO C 1 208 ? 21.72880 -4.86107 48.96059 0.526 18.36628 200 PRO C CA 1
ATOM 7268 C CA B PRO C 1 208 ? 20.26804 -5.50042 51.36288 0.474 18.28186 200 PRO C CA 1
ATOM 7269 C C A PRO C 1 208 ? 20.50278 -3.98393 48.83767 0.526 16.72188 200 PRO C C 1
ATOM 7270 C C B PRO C 1 208 ? 20.76976 -4.30541 50.58206 0.474 16.66878 200 PRO C C 1
ATOM 7271 O O A PRO C 1 208 ? 19.88457 -3.90147 47.76989 0.526 17.11349 200 PRO C O 1
ATOM 7272 O O B PRO C 1 208 ? 21.03961 -3.25035 51.15621 0.474 16.89643 200 PRO C O 1
ATOM 7279 N N A VAL C 1 209 ? 20.20553 -3.26504 49.91735 0.526 16.21050 201 VAL C N 1
ATOM 7280 N N B VAL C 1 209 ? 20.89239 -4.45761 49.26114 0.474 17.63575 201 VAL C N 1
ATOM 7281 C CA A VAL C 1 209 ? 18.99538 -2.46345 50.01475 0.526 19.41777 201 VAL C CA 1
ATOM 7282 C CA B VAL C 1 209 ? 21.40544 -3.36952 48.43847 0.474 16.87434 201 VAL C CA 1
ATOM 7283 C C A VAL C 1 209 ? 18.59466 -1.74090 48.73320 0.526 17.54402 201 VAL C C 1
ATOM 7284 C C B VAL C 1 209 ? 20.29925 -2.49509 47.88032 0.474 18.88867 201 VAL C C 1
ATOM 7285 O O A VAL C 1 209 ? 19.33639 -0.89904 48.22657 0.526 18.96866 201 VAL C O 1
ATOM 7286 O O B VAL C 1 209 ? 20.59596 -1.47968 47.23922 0.474 17.48242 201 VAL C O 1
ATOM 7293 N N A GLY C 1 210 ? 17.41903 -2.09592 48.20180 0.526 17.21278 202 GLY C N 1
ATOM 7294 N N B GLY C 1 210 ? 19.03512 -2.83231 48.13036 0.474 16.10400 202 GLY C N 1
ATOM 7295 C CA A GLY C 1 210 ? 16.74679 -1.35309 47.14626 0.526 17.26698 202 GLY C CA 1
ATOM 7296 C CA B GLY C 1 210 ? 17.95359 -1.94641 47.75546 0.474 19.22436 202 GLY C CA 1
ATOM 7297 C C A GLY C 1 210 ? 17.23300 -1.58064 45.72641 0.526 18.31628 202 GLY C C 1
ATOM 7298 C C B GLY C 1 210 ? 17.83448 -1.76709 46.26663 0.474 17.06500 202 GLY C C 1
ATOM 7299 O O A GLY C 1 210 ? 16.88957 -0.78987 44.83767 0.526 16.17886 202 GLY C O 1
ATOM 7300 O O B GLY C 1 210 ? 17.25741 -0.77920 45.80030 0.474 18.79991 202 GLY C O 1
ATOM 7301 N N A VAL C 1 211 ? 18.01474 -2.61823 45.46591 0.526 14.19306 203 VAL C N 1
ATOM 7302 N N B VAL C 1 211 ? 18.42544 -2.67553 45.50812 0.474 13.83722 203 VAL C N 1
ATOM 7303 C CA A VAL C 1 211 ? 18.57890 -2.84456 44.13858 0.526 17.88843 203 VAL C CA 1
ATOM 7304 C CA B VAL C 1 211 ? 18.33825 -2.68535 44.06157 0.474 17.51372 203 VAL C CA 1
ATOM 7305 C C A VAL C 1 211 ? 18.15681 -4.23075 43.66036 0.526 14.76136 203 VAL C C 1
ATOM 7306 C C B VAL C 1 211 ? 18.12609 -4.12101 43.63611 0.474 14.77255 203 VAL C C 1
ATOM 7307 O O A VAL C 1 211 ? 18.71346 -5.23233 44.12643 0.526 16.36338 203 VAL C O 1
ATOM 7308 O O B VAL C 1 211 ? 18.77764 -5.03826 44.14701 0.474 16.10410 203 VAL C O 1
ATOM 7315 N N . ALA C 1 212 ? 17.20919 -4.30109 42.71229 1.000 12.54158 204 ALA C N 1
ATOM 7316 C CA . ALA C 1 212 ? 16.98469 -5.55804 42.01394 1.000 13.68167 204 ALA C CA 1
ATOM 7317 C C . ALA C 1 212 ? 17.78532 -5.54357 40.71091 1.000 15.13612 204 ALA C C 1
ATOM 7318 O O . ALA C 1 212 ? 18.10205 -4.48425 40.16081 1.000 18.25592 204 ALA C O 1
ATOM 7320 N N . VAL C 1 213 ? 18.13019 -6.72510 40.22220 1.000 10.26623 205 VAL C N 1
ATOM 7321 C CA . VAL C 1 213 ? 18.94294 -6.84119 39.01868 1.000 12.57358 205 VAL C CA 1
ATOM 7322 C C . VAL C 1 213 ? 18.16829 -7.66378 38.00158 1.000 13.65540 205 VAL C C 1
ATOM 7323 O O . VAL C 1 213 ? 17.57628 -8.69607 38.34666 1.000 12.81742 205 VAL C O 1
ATOM 7327 N N . MET C 1 214 ? 18.15934 -7.21573 36.73791 1.000 12.20027 206 MET C N 1
ATOM 7328 C CA A MET C 1 214 ? 17.64926 -8.05525 35.66732 0.505 12.57392 206 MET C CA 1
ATOM 7329 C CA B MET C 1 214 ? 17.64008 -8.03081 35.65312 0.495 12.57301 206 MET C CA 1
ATOM 7330 C C . MET C 1 214 ? 18.66427 -8.14215 34.53621 1.000 14.49315 206 MET C C 1
ATOM 7331 O O . MET C 1 214 ? 19.30933 -7.15251 34.18283 1.000 14.43710 206 MET C O 1
ATOM 7340 N N . ILE C 1 215 ? 18.80900 -9.35027 33.99034 1.000 11.24451 207 ILE C N 1
ATOM 7341 C CA . ILE C 1 215 ? 19.74335 -9.64016 32.90328 1.000 12.91310 207 ILE C CA 1
ATOM 7342 C C . ILE C 1 215 ? 18.88494 -10.22627 31.79399 1.000 12.21413 207 ILE C C 1
ATOM 7343 O O . ILE C 1 215 ? 18.23534 -11.25522 32.00685 1.000 12.10582 207 ILE C O 1
ATOM 7348 N N . ILE C 1 216 ? 18.82113 -9.54876 30.64395 1.000 11.45682 208 ILE C N 1
ATOM 7349 C CA . ILE C 1 216 ? 17.79881 -9.82041 29.62321 1.000 10.96974 208 ILE C CA 1
ATOM 7350 C C . ILE C 1 216 ? 18.45515 -10.08654 28.27868 1.000 10.68803 208 ILE C C 1
ATOM 7351 O O . ILE C 1 216 ? 19.11996 -9.20392 27.73797 1.000 12.87109 208 ILE C O 1
ATOM 7356 N N . ARG C 1 217 ? 18.24195 -11.28227 27.72049 1.000 11.50621 209 ARG C N 1
ATOM 7357 C CA . ARG C 1 217 ? 18.65253 -11.56050 26.34234 1.000 11.85747 209 ARG C CA 1
ATOM 7358 C C . ARG C 1 217 ? 17.99454 -10.55899 25.37673 1.000 12.39999 209 ARG C C 1
ATOM 7359 O O . ARG C 1 217 ? 16.77198 -10.43400 25.34025 1.000 13.95284 209 ARG C O 1
ATOM 7367 N N . ARG C 1 218 ? 18.80255 -9.83529 24.58965 1.000 14.50811 210 ARG C N 1
ATOM 7368 C CA . ARG C 1 218 ? 18.25665 -8.64869 23.91911 1.000 17.79434 210 ARG C CA 1
ATOM 7369 C C . ARG C 1 218 ? 17.19226 -8.98603 22.87897 1.000 16.15788 210 ARG C C 1
ATOM 7370 O O . ARG C 1 218 ? 16.32418 -8.14479 22.60750 1.000 16.99140 210 ARG C O 1
ATOM 7378 N N . ASP C 1 219 ? 17.20687 -10.19498 22.30874 1.000 16.55492 211 ASP C N 1
ATOM 7379 C CA . ASP C 1 219 ? 16.16582 -10.52624 21.33433 1.000 18.28646 211 ASP C CA 1
ATOM 7380 C C . ASP C 1 219 ? 14.77996 -10.48453 21.96575 1.000 19.21671 211 ASP C C 1
ATOM 7381 O O . ASP C 1 219 ? 13.79659 -10.19802 21.27761 1.000 16.59655 211 ASP C O 1
ATOM 7386 N N . LEU C 1 220 ? 14.67701 -10.76664 23.26287 1.000 15.41701 212 LEU C N 1
ATOM 7387 C CA . LEU C 1 220 ? 13.37916 -10.67401 23.93432 1.000 13.14120 212 LEU C CA 1
ATOM 7388 C C . LEU C 1 220 ? 12.82903 -9.25602 23.89667 1.000 13.98003 212 LEU C C 1
ATOM 7389 O O . LEU C 1 220 ? 11.60892 -9.06888 23.92325 1.000 16.41751 212 LEU C O 1
ATOM 7394 N N . LEU C 1 221 ? 13.69738 -8.24440 23.84320 1.000 15.08251 213 LEU C N 1
ATOM 7395 C CA . LEU C 1 221 ? 13.20128 -6.87470 23.79568 1.000 18.12375 213 LEU C CA 1
ATOM 7396 C C . LEU C 1 221 ? 12.60830 -6.51450 22.43634 1.000 18.92772 213 LEU C C 1
ATOM 7397 O O . LEU C 1 221 ? 12.08929 -5.40637 22.28743 1.000 20.02308 213 LEU C O 1
ATOM 7402 N N . GLU C 1 222 ? 12.67041 -7.41143 21.45342 1.000 16.04395 214 GLU C N 1
ATOM 7403 C CA . GLU C 1 222 ? 11.97946 -7.18317 20.19469 1.000 17.50231 214 GLU C CA 1
ATOM 7404 C C . GLU C 1 222 ? 10.52208 -7.60537 20.25603 1.000 18.30875 214 GLU C C 1
ATOM 7405 O O . GLU C 1 222 ? 9.79229 -7.37845 19.28737 1.000 16.88041 214 GLU C O 1
ATOM 7411 N N . ARG C 1 223 ? 10.10604 -8.24997 21.34893 1.000 14.98285 215 ARG C N 1
ATOM 7412 C CA . ARG C 1 223 ? 8.72176 -8.65491 21.52819 1.000 15.86314 215 ARG C CA 1
ATOM 7413 C C . ARG C 1 223 ? 7.88739 -7.43250 21.84085 1.000 14.51558 215 ARG C C 1
ATOM 7414 O O . ARG C 1 223 ? 8.39115 -6.46728 22.39933 1.000 17.12461 215 ARG C O 1
ATOM 7422 N N . SER C 1 224 ? 6.59235 -7.48684 21.47771 1.000 16.93199 216 SER C N 1
ATOM 7423 C CA A SER C 1 224 ? 5.69643 -6.36150 21.74330 0.512 18.40519 216 SER C CA 1
ATOM 7424 C CA B SER C 1 224 ? 5.75312 -6.32955 21.75849 0.488 18.38803 216 SER C CA 1
ATOM 7425 C C . SER C 1 224 ? 5.23331 -6.32577 23.19618 1.000 19.10109 216 SER C C 1
ATOM 7426 O O . SER C 1 224 ? 4.97346 -5.24819 23.74504 1.000 18.16960 216 SER C O 1
ATOM 7431 N N . GLY C 1 225 ? 5.10978 -7.48209 23.82637 1.000 15.85457 217 GLY C N 1
ATOM 7432 C CA . GLY C 1 225 ? 4.50143 -7.45256 25.14853 1.000 13.84439 217 GLY C CA 1
ATOM 7433 C C . GLY C 1 225 ? 3.02487 -7.05616 25.10415 1.000 16.88719 217 GLY C C 1
ATOM 7434 O O . GLY C 1 225 ? 2.30871 -7.26067 24.11523 1.000 16.79773 217 GLY C O 1
ATOM 7435 N N . GLN C 1 226 ? 2.56653 -6.48132 26.20743 1.000 13.00832 218 GLN C N 1
ATOM 7436 C CA . GLN C 1 226 ? 1.19026 -6.06514 26.45764 1.000 14.45020 218 GLN C CA 1
ATOM 7437 C C . GLN C 1 226 ? 1.13146 -4.55243 26.61095 1.000 14.03483 218 GLN C C 1
ATOM 7438 O O . GLN C 1 226 ? 2.11047 -3.93613 27.02555 1.000 14.01996 218 GLN C O 1
ATOM 7444 N N . PRO C 1 227 ? 0.02769 -3.92745 26.21912 1.000 15.22232 219 PRO C N 1
ATOM 7445 C CA . PRO C 1 227 ? -0.08925 -2.47308 26.39052 1.000 16.47882 219 PRO C CA 1
ATOM 7446 C C . PRO C 1 227 ? 0.23309 -2.09694 27.82997 1.000 18.07448 219 PRO C C 1
ATOM 7447 O O . PRO C 1 227 ? -0.24920 -2.71675 28.78546 1.000 18.23570 219 PRO C O 1
ATOM 7451 N N . ARG C 1 228 ? 1.12242 -1.12125 27.99094 1.000 15.66678 220 ARG C N 1
ATOM 7452 C CA . ARG C 1 228 ? 1.60134 -0.83865 29.33874 1.000 13.96335 220 ARG C CA 1
ATOM 7453 C C . ARG C 1 228 ? 2.20904 0.54672 29.36983 1.000 15.47622 220 ARG C C 1
ATOM 7454 O O . ARG C 1 228 ? 2.70832 1.03577 28.35900 1.000 16.95490 220 ARG C O 1
ATOM 7462 N N . ALA C 1 229 ? 2.17210 1.16008 30.55292 1.000 12.74895 221 ALA C N 1
ATOM 7463 C CA . ALA C 1 229 ? 2.85438 2.43297 30.76250 1.000 13.54877 221 ALA C CA 1
ATOM 7464 C C . ALA C 1 229 ? 4.34925 2.29972 30.48499 1.000 12.97838 221 ALA C C 1
ATOM 7465 O O . ALA C 1 229 ? 4.95260 1.24535 30.65891 1.000 13.20300 221 ALA C O 1
ATOM 7467 N N . ASP C 1 230 ? 4.93102 3.40542 30.03104 1.000 14.22030 222 ASP C N 1
ATOM 7468 C CA . ASP C 1 230 ? 6.35620 3.42980 29.71487 1.000 14.86897 222 ASP C CA 1
ATOM 7469 C C . ASP C 1 230 ? 7.20430 3.03046 30.92183 1.000 15.47193 222 ASP C C 1
ATOM 7470 O O . ASP C 1 230 ? 8.21436 2.33381 30.78643 1.000 14.50376 222 ASP C O 1
ATOM 7475 N N . ILE C 1 231 ? 6.81488 3.46734 32.11698 1.000 14.05426 223 ILE C N 1
ATOM 7476 C CA . ILE C 1 231 ? 7.57421 3.09055 33.31800 1.000 14.75234 223 ILE C CA 1
ATOM 7477 C C . ILE C 1 231 ? 7.59867 1.56553 33.51144 1.000 14.11378 223 ILE C C 1
ATOM 7478 O O . ILE C 1 231 ? 8.46928 1.04195 34.20158 1.000 14.13571 223 ILE C O 1
ATOM 7483 N N . PHE C 1 232 ? 6.65095 0.83400 32.91559 1.000 12.86486 224 PHE C N 1
ATOM 7484 C CA . PHE C 1 232 ? 6.58500 -0.61941 33.02772 1.000 11.46146 224 PHE C CA 1
ATOM 7485 C C . PHE C 1 232 ? 7.15233 -1.33247 31.79515 1.000 11.70967 224 PHE C C 1
ATOM 7486 O O . PHE C 1 232 ? 6.92287 -2.53513 31.60798 1.000 12.94493 224 PHE C O 1
ATOM 7494 N N . ASP C 1 233 ? 7.90655 -0.62460 30.96964 1.000 13.15324 225 ASP C N 1
ATOM 7495 C CA . ASP C 1 233 ? 8.41452 -1.13949 29.69818 1.000 12.46007 225 ASP C CA 1
ATOM 7496 C C . ASP C 1 233 ? 9.93017 -1.24617 29.77923 1.000 12.61328 225 ASP C C 1
ATOM 7497 O O . ASP C 1 233 ? 10.63724 -0.22390 29.76725 1.000 15.04315 225 ASP C O 1
ATOM 7502 N N . TYR C 1 234 ? 10.42708 -2.47871 29.81594 1.000 11.53175 226 TYR C N 1
ATOM 7503 C CA . TYR C 1 234 ? 11.86900 -2.68553 29.88746 1.000 10.92267 226 TYR C CA 1
ATOM 7504 C C . TYR C 1 234 ? 12.59520 -2.12903 28.67085 1.000 13.53845 226 TYR C C 1
ATOM 7505 O O . TYR C 1 234 ? 13.75623 -1.75006 28.77230 1.000 15.53926 226 TYR C O 1
ATOM 7514 N N . ARG C 1 235 ? 11.93148 -2.06656 27.51592 1.000 14.11497 227 ARG C N 1
ATOM 7515 C CA . ARG C 1 235 ? 12.56487 -1.47940 26.34642 1.000 14.54228 227 ARG C CA 1
ATOM 7516 C C . ARG C 1 235 ? 12.90412 -0.01074 26.57896 1.000 16.62308 227 ARG C C 1
ATOM 7517 O O . ARG C 1 235 ? 13.96804 0.45943 26.16970 1.000 20.10479 227 ARG C O 1
ATOM 7525 N N . SER C 1 236 ? 12.01018 0.72493 27.24350 1.000 18.68556 228 SER C N 1
ATOM 7526 C CA . SER C 1 236 ? 12.30323 2.12184 27.56060 1.000 19.30231 228 SER C CA 1
ATOM 7527 C C . SER C 1 236 ? 13.44552 2.23318 28.55284 1.000 19.34399 228 SER C C 1
ATOM 7528 O O . SER C 1 236 ? 14.28711 3.13360 28.44194 1.000 23.04194 228 SER C O 1
ATOM 7531 N N . HIS C 1 237 ? 13.45219 1.35983 29.56242 1.000 18.78780 229 HIS C N 1
ATOM 7532 C CA . HIS C 1 237 ? 14.53690 1.36157 30.53990 1.000 18.55102 229 HIS C CA 1
ATOM 7533 C C . HIS C 1 237 ? 15.88362 1.13732 29.87104 1.000 24.24479 229 HIS C C 1
ATOM 7534 O O . HIS C 1 237 ? 16.86871 1.77509 30.23904 1.000 24.82850 229 HIS C O 1
ATOM 7541 N N . VAL C 1 238 ? 15.94235 0.22820 28.88855 1.000 20.55203 230 VAL C N 1
ATOM 7542 C CA . VAL C 1 238 ? 17.19155 -0.08842 28.20919 1.000 22.63663 230 VAL C CA 1
ATOM 7543 C C . VAL C 1 238 ? 17.62583 1.06375 27.30066 1.000 26.70387 230 VAL C C 1
ATOM 7544 O O . VAL C 1 238 ? 18.82875 1.30282 27.11700 1.000 31.33917 230 VAL C O 1
ATOM 7548 N N . ALA C 1 239 ? 16.66637 1.80129 26.72848 1.000 27.57234 231 ALA C N 1
ATOM 7549 C CA . ALA C 1 239 ? 16.96142 2.94930 25.87256 1.000 30.85829 231 ALA C CA 1
ATOM 7550 C C . ALA C 1 239 ? 17.72197 4.04396 26.60867 1.000 46.70264 231 ALA C C 1
ATOM 7551 O O . ALA C 1 239 ? 18.87366 4.33170 26.27375 1.000 61.86950 231 ALA C O 1
ATOM 7553 N N . ARG C 1 240 ? 17.07534 4.68713 27.57999 1.000 50.55057 232 ARG C N 1
ATOM 7554 C CA . ARG C 1 240 ? 17.69919 5.77879 28.32814 1.000 58.24505 232 ARG C CA 1
ATOM 7555 C C . ARG C 1 240 ? 17.36676 5.66944 29.80992 1.000 58.60841 232 ARG C C 1
ATOM 7556 O O . ARG C 1 240 ? 16.22659 5.37421 30.17377 1.000 58.34057 232 ARG C O 1
ATOM 7558 N N . ASN C 1 245 ? 12.86800 4.06569 36.76046 1.000 50.73747 237 ASN C N 1
ATOM 7559 C CA . ASN C 1 245 ? 12.56520 3.20006 37.90234 1.000 53.25267 237 ASN C CA 1
ATOM 7560 C C . ASN C 1 245 ? 13.83161 2.52619 38.41616 1.000 39.53716 237 ASN C C 1
ATOM 7561 O O . ASN C 1 245 ? 13.80227 1.32656 38.76903 1.000 30.20991 237 ASN C O 1
ATOM 7563 N N . THR C 1 246 ? 15.09954 3.40470 38.43022 1.000 45.64296 238 THR C N 1
ATOM 7564 C CA . THR C 1 246 ? 16.42039 3.02385 38.92197 1.000 38.49040 238 THR C CA 1
ATOM 7565 C C . THR C 1 246 ? 16.54670 3.35990 40.40217 1.000 30.35769 238 THR C C 1
ATOM 7566 O O . THR C 1 246 ? 15.88260 4.27060 40.90479 1.000 37.88018 238 THR C O 1
ATOM 7570 N N . PRO C 1 247 ? 17.37606 2.61773 41.11390 1.000 32.79600 239 PRO C N 1
ATOM 7571 C CA . PRO C 1 247 ? 17.49993 2.83002 42.53480 1.000 26.18448 239 PRO C CA 1
ATOM 7572 C C . PRO C 1 247 ? 18.06081 4.20757 42.82885 1.000 30.91210 239 PRO C C 1
ATOM 7573 O O . PRO C 1 247 ? 18.62939 4.86860 41.94446 1.000 26.03064 239 PRO C O 1
ATOM 7577 N N . PRO C 1 248 ? 17.87996 4.68343 44.04207 1.000 22.43312 240 PRO C N 1
ATOM 7578 C CA . PRO C 1 248 ? 18.62681 5.86274 44.49782 1.000 20.36036 240 PRO C CA 1
ATOM 7579 C C . PRO C 1 248 ? 20.11879 5.66631 44.31956 1.000 18.40292 240 PRO C C 1
ATOM 7580 O O . PRO C 1 248 ? 20.60345 4.53444 44.21438 1.000 18.32225 240 PRO C O 1
ATOM 7584 N N . THR C 1 249 ? 20.85568 6.77857 44.30854 1.000 21.09414 241 THR C N 1
ATOM 7585 C CA . THR C 1 249 ? 22.27779 6.67199 44.02331 1.000 22.06044 241 THR C CA 1
ATOM 7586 C C . THR C 1 249 ? 22.99147 5.87712 45.10290 1.000 20.00722 241 THR C C 1
ATOM 7587 O O . THR C 1 249 ? 23.87984 5.07591 44.79510 1.000 21.92467 241 THR C O 1
ATOM 7591 N N . TRP C 1 250 ? 22.62770 6.08266 46.37347 1.000 20.47318 242 TRP C N 1
ATOM 7592 C CA . TRP C 1 250 ? 23.41526 5.43376 47.41793 1.000 21.73488 242 TRP C CA 1
ATOM 7593 C C . TRP C 1 250 ? 23.18887 3.93181 47.37630 1.000 21.62318 242 TRP C C 1
ATOM 7594 O O . TRP C 1 250 ? 24.13607 3.16526 47.51640 1.000 21.28152 242 TRP C O 1
ATOM 7605 N N . ASN C 1 251 ? 21.95472 3.50868 47.08505 1.000 21.48960 243 ASN C N 1
ATOM 7606 C CA . ASN C 1 251 ? 21.65991 2.08334 46.95750 1.000 24.86012 243 ASN C CA 1
ATOM 7607 C C . ASN C 1 251 ? 22.43758 1.46735 45.80733 1.000 23.96733 243 ASN C C 1
ATOM 7608 O O . ASN C 1 251 ? 22.99857 0.36719 45.92941 1.000 21.03373 243 ASN C O 1
ATOM 7613 N N . TRP C 1 252 ? 22.44485 2.15060 44.66258 1.000 18.43526 244 TRP C N 1
ATOM 7614 C CA . TRP C 1 252 ? 23.19004 1.66653 43.50779 1.000 18.27247 244 TRP C CA 1
ATOM 7615 C C . TRP C 1 252 ? 24.68711 1.64606 43.80069 1.000 18.46475 244 TRP C C 1
ATOM 7616 O O . TRP C 1 252 ? 25.40500 0.72276 43.40763 1.000 18.35883 244 TRP C O 1
ATOM 7627 N N . TYR C 1 253 ? 25.17133 2.65865 44.50154 1.000 16.06627 245 TYR C N 1
ATOM 7628 C CA . TYR C 1 253 ? 26.56859 2.67419 44.92003 1.000 17.94396 245 TYR C CA 1
ATOM 7629 C C . TYR C 1 253 ? 26.88796 1.51230 45.85486 1.000 17.27297 245 TYR C C 1
ATOM 7630 O O . TYR C 1 253 ? 27.94574 0.88269 45.73597 1.000 19.10596 245 TYR C O 1
ATOM 7639 N N . LEU C 1 254 ? 25.97816 1.20011 46.77620 1.000 17.79392 246 LEU C N 1
ATOM 7640 C CA . LEU C 1 254 ? 26.21133 0.09197 47.69933 1.000 20.66892 246 LEU C CA 1
ATOM 7641 C C . LEU C 1 254 ? 26.24670 -1.24203 46.96128 1.000 20.90583 246 LEU C C 1
ATOM 7642 O O . LEU C 1 254 ? 27.09275 -2.08923 47.25269 1.000 19.21693 246 LEU C O 1
ATOM 7647 N N . ALA C 1 255 ? 25.34771 -1.44334 45.99120 1.000 15.77352 247 ALA C N 1
ATOM 7648 C CA . ALA C 1 255 ? 25.41630 -2.63889 45.15989 1.000 19.35456 247 ALA C CA 1
ATOM 7649 C C . ALA C 1 255 ? 26.74599 -2.70935 44.42576 1.000 18.27294 247 ALA C C 1
ATOM 7650 O O . ALA C 1 255 ? 27.37149 -3.77761 44.35566 1.000 17.78855 247 ALA C O 1
ATOM 7652 N N . GLY C 1 256 ? 27.20198 -1.56935 43.89316 1.000 14.50183 248 GLY C N 1
ATOM 7653 C CA . GLY C 1 256 ? 28.50807 -1.50837 43.25286 1.000 14.97665 248 GLY C CA 1
ATOM 7654 C C . GLY C 1 256 ? 29.63938 -1.93133 44.17678 1.000 20.72344 248 GLY C C 1
ATOM 7655 O O . GLY C 1 256 ? 30.57517 -2.61229 43.74449 1.000 18.95231 248 GLY C O 1
ATOM 7656 N N . LEU C 1 257 ? 29.58849 -1.51054 45.45146 1.000 17.82434 249 LEU C N 1
ATOM 7657 C CA . LEU C 1 257 ? 30.62150 -1.94173 46.39531 1.000 19.78351 249 LEU C CA 1
ATOM 7658 C C . LEU C 1 257 ? 30.56400 -3.44549 46.60578 1.000 18.37389 249 LEU C C 1
ATOM 7659 O O . LEU C 1 257 ? 31.61159 -4.10835 46.69208 1.000 18.03097 249 LEU C O 1
ATOM 7664 N N . VAL C 1 258 ? 29.35100 -4.00189 46.68953 1.000 16.03718 250 VAL C N 1
ATOM 7665 C CA . VAL C 1 258 ? 29.21321 -5.45174 46.84544 1.000 16.10426 250 VAL C CA 1
ATOM 7666 C C . VAL C 1 258 ? 29.81575 -6.17747 45.65890 1.000 18.92026 250 VAL C C 1
ATOM 7667 O O . VAL C 1 258 ? 30.52626 -7.17468 45.83633 1.000 19.03855 250 VAL C O 1
ATOM 7671 N N . PHE C 1 259 ? 29.56576 -5.69673 44.43208 1.000 18.21999 251 PHE C N 1
ATOM 7672 C CA . PHE C 1 259 ? 30.13358 -6.37230 43.26232 1.000 19.82327 251 PHE C CA 1
ATOM 7673 C C . PHE C 1 259 ? 31.65409 -6.31623 43.28942 1.000 21.20052 251 PHE C C 1
ATOM 7674 O O . PHE C 1 259 ? 32.33159 -7.29070 42.93863 1.000 19.93358 251 PHE C O 1
ATOM 7682 N N . LYS C 1 260 ? 32.21091 -5.16326 43.67033 1.000 18.08844 252 LYS C N 1
ATOM 7683 C CA . LYS C 1 260 ? 33.66191 -5.03475 43.76078 1.000 20.69709 252 LYS C CA 1
ATOM 7684 C C . LYS C 1 260 ? 34.23666 -5.98017 44.80192 1.000 17.03499 252 LYS C C 1
ATOM 7685 O O . LYS C 1 260 ? 35.30250 -6.58287 44.58453 1.000 21.30783 252 LYS C O 1
ATOM 7691 N N . TRP C 1 261 ? 33.56376 -6.09585 45.94453 1.000 18.35610 253 TRP C N 1
ATOM 7692 C CA . TRP C 1 261 ? 33.99413 -7.03332 46.97411 1.000 19.49525 253 TRP C CA 1
ATOM 7693 C C . TRP C 1 261 ? 33.96846 -8.45579 46.44386 1.000 19.63114 253 TRP C C 1
ATOM 7694 O O . TRP C 1 261 ? 34.89535 -9.23811 46.68340 1.000 17.72281 253 TRP C O 1
ATOM 7705 N N . MET C 1 262 ? 32.90836 -8.81343 45.72327 1.000 16.46372 254 MET C N 1
ATOM 7706 C CA . MET C 1 262 ? 32.82152 -10.17278 45.19536 1.000 17.43957 254 MET C CA 1
ATOM 7707 C C . MET C 1 262 ? 33.95611 -10.45848 44.21744 1.000 18.36863 254 MET C C 1
ATOM 7708 O O . MET C 1 262 ? 34.51866 -11.56629 44.21201 1.000 18.62656 254 MET C O 1
ATOM 7713 N N . LEU C 1 263 ? 34.25773 -9.50325 43.33129 1.000 19.14997 255 LEU C N 1
ATOM 7714 C CA . LEU C 1 263 ? 35.39329 -9.66563 42.43171 1.000 20.29725 255 LEU C CA 1
ATOM 7715 C C . LEU C 1 263 ? 36.68976 -9.81361 43.22225 1.000 18.23350 255 LEU C C 1
ATOM 7716 O O . LEU C 1 263 ? 37.49921 -10.70975 42.95074 1.000 20.28282 255 LEU C O 1
ATOM 7721 N N . ALA C 1 264 ? 36.89374 -8.96324 44.22244 1.000 19.53833 256 ALA C N 1
ATOM 7722 C CA . ALA C 1 264 ? 38.17207 -8.97928 44.93055 1.000 21.34677 256 ALA C CA 1
ATOM 7723 C C . ALA C 1 264 ? 38.36575 -10.27063 45.72567 1.000 22.25452 256 ALA C C 1
ATOM 7724 O O . ALA C 1 264 ? 39.50455 -10.68893 45.94399 1.000 22.29220 256 ALA C O 1
ATOM 7726 N N . GLU C 1 265 ? 37.27938 -10.92026 46.15170 1.000 19.27618 257 GLU C N 1
ATOM 7727 C CA . GLU C 1 265 ? 37.37390 -12.18621 46.86964 1.000 21.40856 257 GLU C CA 1
ATOM 7728 C C . GLU C 1 265 ? 37.72741 -13.34611 45.95561 1.000 21.05172 257 GLU C C 1
ATOM 7729 O O . GLU C 1 265 ? 38.06270 -14.43430 46.45370 1.000 22.88453 257 GLU C O 1
ATOM 7735 N N . GLY C 1 266 ? 37.65565 -13.15474 44.64088 1.000 18.35746 258 GLY C N 1
ATOM 7736 C CA . GLY C 1 266 ? 37.95187 -14.22159 43.70391 1.000 20.30596 258 GLY C CA 1
ATOM 7737 C C . GLY C 1 266 ? 36.83118 -14.55221 42.75179 1.000 21.97110 258 GLY C C 1
ATOM 7738 O O . GLY C 1 266 ? 36.98086 -15.49431 41.96185 1.000 22.62665 258 GLY C O 1
ATOM 7739 N N . GLY C 1 267 ? 35.70766 -13.84264 42.80090 1.000 17.89288 259 GLY C N 1
ATOM 7740 C CA . GLY C 1 267 ? 34.60642 -14.06425 41.88300 1.000 16.51282 259 GLY C CA 1
ATOM 7741 C C . GLY C 1 267 ? 33.84437 -15.35269 42.14165 1.000 17.62206 259 GLY C C 1
ATOM 7742 O O . GLY C 1 267 ? 33.97579 -16.01744 43.17387 1.000 18.72360 259 GLY C O 1
ATOM 7743 N N . VAL C 1 268 ? 33.03942 -15.70937 41.14555 1.000 15.36160 260 VAL C N 1
ATOM 7744 C CA . VAL C 1 268 ? 32.11855 -16.81862 41.33546 1.000 14.46492 260 VAL C CA 1
ATOM 7745 C C . VAL C 1 268 ? 32.86307 -18.14243 41.43326 1.000 14.83341 260 VAL C C 1
ATOM 7746 O O . VAL C 1 268 ? 32.33651 -19.09913 42.01965 1.000 17.99634 260 VAL C O 1
ATOM 7750 N N . THR C 1 269 ? 34.06980 -18.24840 40.87781 1.000 17.18206 261 THR C N 1
ATOM 7751 C CA A THR C 1 269 ? 34.86993 -19.45857 41.08664 0.703 17.27974 261 THR C CA 1
ATOM 7752 C CA B THR C 1 269 ? 34.80537 -19.48622 41.09002 0.297 17.32420 261 THR C CA 1
ATOM 7753 C C . THR C 1 269 ? 35.12962 -19.67530 42.56941 1.000 17.65880 261 THR C C 1
ATOM 7754 O O . THR C 1 269 ? 35.01910 -20.79751 43.07908 1.000 16.75562 261 THR C O 1
ATOM 7761 N N . GLU C 1 270 ? 35.45248 -18.58493 43.28404 1.000 14.35771 262 GLU C N 1
ATOM 7762 C CA . GLU C 1 270 ? 35.70360 -18.67002 44.71726 1.000 15.92161 262 GLU C CA 1
ATOM 7763 C C . GLU C 1 270 ? 34.42294 -18.93387 45.49646 1.000 16.03512 262 GLU C C 1
ATOM 7764 O O . GLU C 1 270 ? 34.41997 -19.76700 46.41094 1.000 16.12740 262 GLU C O 1
ATOM 7770 N N . PHE C 1 271 ? 33.32361 -18.23383 45.16290 1.000 16.40227 263 PHE C N 1
ATOM 7771 C CA . PHE C 1 271 ? 32.10216 -18.47284 45.91969 1.000 13.89247 263 PHE C CA 1
ATOM 7772 C C . PHE C 1 271 ? 31.55384 -19.86809 45.69377 1.000 15.81450 263 PHE C C 1
ATOM 7773 O O . PHE C 1 271 ? 30.97725 -20.43450 46.62066 1.000 15.00096 263 PHE C O 1
ATOM 7781 N N . ALA C 1 272 ? 31.75327 -20.45755 44.50353 1.000 13.99802 264 ALA C N 1
ATOM 7782 C CA . ALA C 1 272 ? 31.35822 -21.85518 44.30745 1.000 15.11974 264 ALA C CA 1
ATOM 7783 C C . ALA C 1 272 ? 32.03914 -22.75336 45.32927 1.000 16.08979 264 ALA C C 1
ATOM 7784 O O . ALA C 1 272 ? 31.40446 -23.61523 45.94855 1.000 14.74333 264 ALA C O 1
ATOM 7786 N N . LYS C 1 273 ? 33.34615 -22.56794 45.52168 1.000 15.82649 265 LYS C N 1
ATOM 7787 C CA . LYS C 1 273 ? 34.05672 -23.40248 46.48629 1.000 16.30469 265 LYS C CA 1
ATOM 7788 C C . LYS C 1 273 ? 33.61843 -23.09512 47.92293 1.000 16.99015 265 LYS C C 1
ATOM 7789 O O . LYS C 1 273 ? 33.41419 -24.01678 48.73370 1.000 17.21591 265 LYS C O 1
ATOM 7795 N N . ARG C 1 274 ? 33.49450 -21.80958 48.26306 1.000 15.87675 266 ARG C N 1
ATOM 7796 C CA A ARG C 1 274 ? 33.15677 -21.42183 49.62859 0.443 16.77931 266 ARG C CA 1
ATOM 7797 C CA B ARG C 1 274 ? 33.15567 -21.43688 49.63543 0.557 16.75634 266 ARG C CA 1
ATOM 7798 C C . ARG C 1 274 ? 31.76083 -21.90820 49.99980 1.000 16.56646 266 ARG C C 1
ATOM 7799 O O . ARG C 1 274 ? 31.53701 -22.43092 51.10650 1.000 16.67038 266 ARG C O 1
ATOM 7814 N N . ASN C 1 275 ? 30.81151 -21.70937 49.09623 1.000 15.78503 267 ASN C N 1
ATOM 7815 C CA . ASN C 1 275 ? 29.43053 -22.07995 49.36641 1.000 12.52524 267 ASN C CA 1
ATOM 7816 C C . ASN C 1 275 ? 29.27975 -23.59312 49.38604 1.000 15.60153 267 ASN C C 1
ATOM 7817 O O . ASN C 1 275 ? 28.57125 -24.13680 50.24079 1.000 18.30947 267 ASN C O 1
ATOM 7822 N N . ALA C 1 276 ? 29.96160 -24.29885 48.47574 1.000 14.44121 268 ALA C N 1
ATOM 7823 C CA . ALA C 1 276 ? 29.93462 -25.75836 48.56074 1.000 14.34685 268 ALA C CA 1
ATOM 7824 C C . ALA C 1 276 ? 30.46678 -26.22816 49.91189 1.000 16.60090 268 ALA C C 1
ATOM 7825 O O . ALA C 1 276 ? 29.91912 -27.16211 50.51883 1.000 16.62599 268 ALA C O 1
ATOM 7827 N N . ALA C 1 277 ? 31.53930 -25.59505 50.40319 1.000 17.00305 269 ALA C N 1
ATOM 7828 C CA . ALA C 1 277 ? 32.14245 -26.05292 51.64609 1.000 16.18328 269 ALA C CA 1
ATOM 7829 C C . ALA C 1 277 ? 31.24828 -25.75366 52.84600 1.000 15.96344 269 ALA C C 1
ATOM 7830 O O . ALA C 1 277 ? 31.12109 -26.59107 53.74131 1.000 18.77210 269 ALA C O 1
ATOM 7832 N N . LYS C 1 278 ? 30.66779 -24.54759 52.91211 1.000 16.16652 270 LYS C N 1
ATOM 7833 C CA . LYS C 1 278 ? 29.72356 -24.24280 53.98618 1.000 18.73290 270 LYS C CA 1
ATOM 7834 C C . LYS C 1 278 ? 28.55570 -25.22977 53.99484 1.000 17.95725 270 LYS C C 1
ATOM 7835 O O . LYS C 1 278 ? 28.22212 -25.80605 55.03585 1.000 18.54103 270 LYS C O 1
ATOM 7841 N N . ALA C 1 279 ? 27.91858 -25.43977 52.83775 1.000 15.58353 271 ALA C N 1
ATOM 7842 C CA . ALA C 1 279 ? 26.77486 -26.34240 52.80943 1.000 17.81812 271 ALA C CA 1
ATOM 7843 C C . ALA C 1 279 ? 27.16967 -27.76944 53.18552 1.000 19.80108 271 ALA C C 1
ATOM 7844 O O . ALA C 1 279 ? 26.43363 -28.44222 53.91704 1.000 18.21564 271 ALA C O 1
ATOM 7846 N N . ALA C 1 280 ? 28.33994 -28.24404 52.72892 1.000 17.85931 272 ALA C N 1
ATOM 7847 C CA . ALA C 1 280 ? 28.73019 -29.61348 53.04784 1.000 19.11228 272 ALA C CA 1
ATOM 7848 C C . ALA C 1 280 ? 28.96581 -29.78855 54.54363 1.000 20.02422 272 ALA C C 1
ATOM 7849 O O . ALA C 1 280 ? 28.67120 -30.85143 55.10897 1.000 21.29975 272 ALA C O 1
ATOM 7851 N N . LEU C 1 281 ? 29.51515 -28.76866 55.19964 1.000 19.51299 273 LEU C N 1
ATOM 7852 C CA . LEU C 1 281 ? 29.72195 -28.86425 56.64175 1.000 19.28186 273 LEU C CA 1
ATOM 7853 C C . LEU C 1 281 ? 28.39709 -28.96631 57.37530 1.000 19.89380 273 LEU C C 1
ATOM 7854 O O . LEU C 1 281 ? 28.24679 -29.78776 58.28642 1.000 23.33680 273 LEU C O 1
ATOM 7859 N N . VAL C 1 282 ? 27.43546 -28.10296 57.01046 1.000 20.50064 274 VAL C N 1
ATOM 7860 C CA . VAL C 1 282 ? 26.14666 -28.08587 57.69469 1.000 20.92172 274 VAL C CA 1
ATOM 7861 C C . VAL C 1 282 ? 25.33751 -29.34689 57.40041 1.000 21.44954 274 VAL C C 1
ATOM 7862 O O . VAL C 1 282 ? 24.79034 -29.95163 58.32797 1.000 19.76794 274 VAL C O 1
ATOM 7866 N N . TYR C 1 283 ? 25.26294 -29.79243 56.13126 1.000 17.56036 275 TYR C N 1
ATOM 7867 C CA . TYR C 1 283 ? 24.56923 -31.06261 55.89177 1.000 17.59144 275 TYR C CA 1
ATOM 7868 C C . TYR C 1 283 ? 25.29521 -32.22963 56.53876 1.000 25.37291 275 TYR C C 1
ATOM 7869 O O . TYR C 1 283 ? 24.64612 -33.18853 56.97327 1.000 24.67471 275 TYR C O 1
ATOM 7878 N N . GLY C 1 284 ? 26.62946 -32.17220 56.61873 1.000 23.46953 276 GLY C N 1
ATOM 7879 C CA . GLY C 1 284 ? 27.36098 -33.23427 57.29679 1.000 24.62250 276 GLY C CA 1
ATOM 7880 C C . GLY C 1 284 ? 27.00359 -33.28982 58.76739 1.000 26.40496 276 GLY C C 1
ATOM 7881 O O . GLY C 1 284 ? 26.83660 -34.37354 59.33633 1.000 26.02341 276 GLY C O 1
ATOM 7882 N N . ALA C 1 285 ? 26.80170 -32.11303 59.38160 1.000 23.19539 277 ALA C N 1
ATOM 7883 C CA . ALA C 1 285 ? 26.41142 -32.05897 60.78569 1.000 23.36524 277 ALA C CA 1
ATOM 7884 C C . ALA C 1 285 ? 24.98992 -32.57659 60.96943 1.000 25.80652 277 ALA C C 1
ATOM 7885 O O . ALA C 1 285 ? 24.70037 -33.28872 61.93798 1.000 29.98150 277 ALA C O 1
ATOM 7887 N N . ILE C 1 286 ? 24.09633 -32.25431 60.03364 1.000 24.66889 278 ILE C N 1
ATOM 7888 C CA . ILE C 1 286 ? 22.73728 -32.78076 60.09290 1.000 26.47769 278 ILE C CA 1
ATOM 7889 C C . ILE C 1 286 ? 22.74484 -34.29528 59.91005 1.000 25.85247 278 ILE C C 1
ATOM 7890 O O . ILE C 1 286 ? 22.24875 -35.03770 60.76376 1.000 29.90219 278 ILE C O 1
ATOM 7895 N N . ASP C 1 287 ? 23.34539 -34.77877 58.81804 1.000 26.60485 279 ASP C N 1
ATOM 7896 C CA . ASP C 1 287 ? 23.24689 -36.19772 58.47961 1.000 26.74942 279 ASP C CA 1
ATOM 7897 C C . ASP C 1 287 ? 24.00323 -37.09847 59.45292 1.000 31.91590 279 ASP C C 1
ATOM 7898 O O . ASP C 1 287 ? 23.64828 -38.27416 59.60241 1.000 32.49245 279 ASP C O 1
ATOM 7903 N N . GLY C 1 288 ? 25.06232 -36.60139 60.08015 1.000 28.20970 280 GLY C N 1
ATOM 7904 C CA . GLY C 1 288 ? 25.76103 -37.40809 61.06423 1.000 29.96966 280 GLY C CA 1
ATOM 7905 C C . GLY C 1 288 ? 25.19082 -37.37169 62.46647 1.000 35.03402 280 GLY C C 1
ATOM 7906 O O . GLY C 1 288 ? 25.76517 -37.97650 63.37662 1.000 36.45843 280 GLY C O 1
ATOM 7907 N N . SER C 1 289 ? 24.06407 -36.70083 62.68357 1.000 33.94108 281 SER C N 1
ATOM 7908 C CA . SER C 1 289 ? 23.57609 -36.44934 64.03360 1.000 33.86195 281 SER C CA 1
ATOM 7909 C C . SER C 1 289 ? 22.72297 -37.57988 64.57834 1.000 38.82635 281 SER C C 1
ATOM 7910 O O . SER C 1 289 ? 22.11770 -37.42238 65.64718 1.000 37.65244 281 SER C O 1
ATOM 7913 N N . GLY C 1 290 ? 22.65630 -38.70772 63.87739 1.000 36.40938 282 GLY C N 1
ATOM 7914 C CA . GLY C 1 290 ? 21.88661 -39.83239 64.37994 1.000 38.78232 282 GLY C CA 1
ATOM 7915 C C . GLY C 1 290 ? 20.41012 -39.53386 64.47398 1.000 39.65800 282 GLY C C 1
ATOM 7916 O O . GLY C 1 290 ? 19.71468 -40.11390 65.31074 1.000 42.58690 282 GLY C O 1
ATOM 7917 N N . GLY C 1 291 ? 19.91775 -38.61705 63.64768 1.000 38.65886 283 GLY C N 1
ATOM 7918 C CA . GLY C 1 291 ? 18.51629 -38.27268 63.62248 1.000 38.53835 283 GLY C CA 1
ATOM 7919 C C . GLY C 1 291 ? 18.12859 -37.11167 64.50553 1.000 37.28928 283 GLY C C 1
ATOM 7920 O O . GLY C 1 291 ? 16.97018 -36.67917 64.45284 1.000 39.63619 283 GLY C O 1
ATOM 7921 N N . PHE C 1 292 ? 19.05551 -36.59694 65.31903 1.000 35.40931 284 PHE C N 1
ATOM 7922 C CA . PHE C 1 292 ? 18.73410 -35.49110 66.21685 1.000 36.40755 284 PHE C CA 1
ATOM 7923 C C . PHE C 1 292 ? 18.39402 -34.22444 65.43919 1.000 36.11946 284 PHE C C 1
ATOM 7924 O O . PHE C 1 292 ? 17.43336 -33.52625 65.78198 1.000 37.44015 284 PHE C O 1
ATOM 7932 N N . TYR C 1 293 ? 19.18557 -33.90214 64.41294 1.000 30.98806 285 TYR C N 1
ATOM 7933 C CA . TYR C 1 293 ? 18.86297 -32.88234 63.42541 1.000 30.24758 285 TYR C CA 1
ATOM 7934 C C . TYR C 1 293 ? 18.41158 -33.57703 62.14963 1.000 32.04883 285 TYR C C 1
ATOM 7935 O O . TYR C 1 293 ? 19.02263 -34.56130 61.72452 1.000 32.07561 285 TYR C O 1
ATOM 7944 N N . ARG C 1 294 ? 17.34251 -33.06500 61.54244 1.000 29.06696 286 ARG C N 1
ATOM 7945 C CA . ARG C 1 294 ? 16.73842 -33.69544 60.37487 1.000 29.17923 286 ARG C CA 1
ATOM 7946 C C . ARG C 1 294 ? 16.48093 -32.66582 59.28244 1.000 27.28403 286 ARG C C 1
ATOM 7947 O O . ARG C 1 294 ? 15.84813 -31.63821 59.53591 1.000 25.97900 286 ARG C O 1
ATOM 7955 N N . ASN C 1 295 ? 16.95574 -32.94898 58.07192 1.000 23.72291 287 ASN C N 1
ATOM 7956 C CA . ASN C 1 295 ? 16.57198 -32.20813 56.87959 1.000 20.33830 287 ASN C CA 1
ATOM 7957 C C . ASN C 1 295 ? 15.79273 -33.14000 55.95727 1.000 22.66707 287 ASN C C 1
ATOM 7958 O O . ASN C 1 295 ? 16.17799 -34.29280 55.75526 1.000 24.78114 287 ASN C O 1
ATOM 7963 N N . GLU C 1 296 ? 14.70530 -32.63833 55.38161 1.000 26.20706 288 GLU C N 1
ATOM 7964 C CA . GLU C 1 296 ? 13.76060 -33.49721 54.68267 1.000 27.42014 288 GLU C CA 1
ATOM 7965 C C . GLU C 1 296 ? 13.83577 -33.35362 53.16954 1.000 22.97220 288 GLU C C 1
ATOM 7966 O O . GLU C 1 296 ? 12.98630 -33.91875 52.46304 1.000 25.25610 288 GLU C O 1
ATOM 7972 N N . VAL C 1 297 ? 14.81870 -32.62910 52.65708 1.000 18.11957 289 VAL C N 1
ATOM 7973 C CA . VAL C 1 297 ? 14.86866 -32.32119 51.23084 1.000 17.53685 289 VAL C CA 1
ATOM 7974 C C . VAL C 1 297 ? 15.64800 -33.40018 50.49711 1.000 18.55995 289 VAL C C 1
ATOM 7975 O O . VAL C 1 297 ? 16.67674 -33.89432 50.98491 1.000 18.96014 289 VAL C O 1
ATOM 7979 N N . ALA C 1 298 ? 15.13898 -33.77778 49.31921 1.000 19.11107 290 ALA C N 1
ATOM 7980 C CA . ALA C 1 298 ? 15.80626 -34.77943 48.50481 1.000 17.55562 290 ALA C CA 1
ATOM 7981 C C . ALA C 1 298 ? 17.24782 -34.36642 48.28382 1.000 20.15404 290 ALA C C 1
ATOM 7982 O O . ALA C 1 298 ? 17.53936 -33.20130 48.01493 1.000 18.21266 290 ALA C O 1
ATOM 7984 N N . TYR C 1 299 ? 18.15588 -35.33472 48.40230 1.000 18.78680 291 TYR C N 1
ATOM 7985 C CA . TYR C 1 299 ? 19.58027 -35.02213 48.30056 1.000 18.66685 291 TYR C CA 1
ATOM 7986 C C . TYR C 1 299 ? 19.91809 -34.27017 47.02140 1.000 17.99803 291 TYR C C 1
ATOM 7987 O O . TYR C 1 299 ? 20.76878 -33.36520 47.02631 1.000 19.06775 291 TYR C O 1
ATOM 7996 N N . ALA C 1 300 ? 19.28345 -34.64208 45.90446 1.000 18.05655 292 ALA C N 1
ATOM 7997 C CA . ALA C 1 300 ? 19.62160 -34.01920 44.63564 1.000 16.36115 292 ALA C CA 1
ATOM 7998 C C . ALA C 1 300 ? 19.20160 -32.56162 44.58916 1.000 18.53911 292 ALA C C 1
ATOM 7999 O O . ALA C 1 300 ? 19.65131 -31.83021 43.69386 1.000 18.09169 292 ALA C O 1
ATOM 8001 N N . ALA C 1 301 ? 18.33470 -32.12944 45.51017 1.000 16.30165 293 ALA C N 1
ATOM 8002 C CA . ALA C 1 301 ? 17.78519 -30.77312 45.46075 1.000 15.25479 293 ALA C CA 1
ATOM 8003 C C . ALA C 1 301 ? 18.18826 -29.91705 46.65312 1.000 14.43181 293 ALA C C 1
ATOM 8004 O O . ALA C 1 301 ? 17.72859 -28.77238 46.77276 1.000 12.67160 293 ALA C O 1
ATOM 8006 N N . ARG C 1 302 ? 19.03651 -30.42250 47.53175 1.000 14.72430 294 ARG C N 1
ATOM 8007 C CA . ARG C 1 302 ? 19.39625 -29.68218 48.73883 1.000 14.45261 294 ARG C CA 1
ATOM 8008 C C . ARG C 1 302 ? 20.13815 -28.38533 48.41804 1.000 13.68638 294 ARG C C 1
ATOM 8009 O O . ARG C 1 302 ? 21.23280 -28.40323 47.83404 1.000 17.81205 294 ARG C O 1
ATOM 8017 N N . SER C 1 303 ? 19.55607 -27.26696 48.83458 1.000 14.65887 295 SER C N 1
ATOM 8018 C CA . SER C 1 303 ? 20.14756 -25.95391 48.58100 1.000 13.20355 295 SER C CA 1
ATOM 8019 C C . SER C 1 303 ? 21.49152 -25.80402 49.28885 1.000 12.63917 295 SER C C 1
ATOM 8020 O O . SER C 1 303 ? 21.67026 -26.24439 50.42951 1.000 14.86800 295 SER C O 1
ATOM 8023 N N . ARG C 1 304 ? 22.42759 -25.12287 48.62319 1.000 12.83534 296 ARG C N 1
ATOM 8024 C CA . ARG C 1 304 ? 23.65802 -24.69499 49.27470 1.000 14.58547 296 ARG C CA 1
ATOM 8025 C C . ARG C 1 304 ? 23.46416 -23.42072 50.07063 1.000 14.23669 296 ARG C C 1
ATOM 8026 O O . ARG C 1 304 ? 24.29562 -23.10685 50.92094 1.000 15.11875 296 ARG C O 1
ATOM 8034 N N . MET C 1 305 ? 22.39840 -22.68701 49.80593 1.000 12.99553 297 MET C N 1
ATOM 8035 C CA . MET C 1 305 ? 22.26443 -21.32061 50.29501 1.000 12.80178 297 MET C CA 1
ATOM 8036 C C . MET C 1 305 ? 21.33104 -21.18712 51.48149 1.000 14.73425 297 MET C C 1
ATOM 8037 O O . MET C 1 305 ? 21.54771 -20.30824 52.31535 1.000 14.39405 297 MET C O 1
ATOM 8042 N N . ASN C 1 306 ? 20.29507 -22.02827 51.58602 1.000 12.55515 298 ASN C N 1
ATOM 8043 C CA . ASN C 1 306 ? 19.33806 -21.93218 52.69057 1.000 13.73155 298 ASN C CA 1
ATOM 8044 C C . ASN C 1 306 ? 19.03397 -23.35446 53.11985 1.000 15.83109 298 ASN C C 1
ATOM 8045 O O . ASN C 1 306 ? 18.56179 -24.14884 52.30000 1.000 14.71523 298 ASN C O 1
ATOM 8050 N N . ILE C 1 307 ? 19.34520 -23.69325 54.36518 1.000 15.80478 299 ILE C N 1
ATOM 8051 C CA . ILE C 1 307 ? 19.29034 -25.07117 54.83250 1.000 16.26067 299 ILE C CA 1
ATOM 8052 C C . ILE C 1 307 ? 18.28911 -25.14748 55.97808 1.000 18.33966 299 ILE C C 1
ATOM 8053 O O . ILE C 1 307 ? 18.59152 -24.76085 57.10866 1.000 18.65392 299 ILE C O 1
ATOM 8058 N N . PRO C 1 308 ? 17.08097 -25.64636 55.72236 1.000 17.90371 300 PRO C N 1
ATOM 8059 C CA . PRO C 1 308 ? 16.12528 -25.87920 56.81215 1.000 19.40358 300 PRO C CA 1
ATOM 8060 C C . PRO C 1 308 ? 16.33839 -27.23874 57.45826 1.000 23.20275 300 PRO C C 1
ATOM 8061 O O . PRO C 1 308 ? 16.59603 -28.24187 56.78491 1.000 20.11949 300 PRO C O 1
ATOM 8065 N N . PHE C 1 309 ? 16.23535 -27.27388 58.78638 1.000 22.33300 301 PHE C N 1
ATOM 8066 C CA . PHE C 1 309 ? 16.31004 -28.55604 59.48851 1.000 21.12211 301 PHE C CA 1
ATOM 8067 C C . PHE C 1 309 ? 15.50629 -28.48181 60.77738 1.000 27.18726 301 PHE C C 1
ATOM 8068 O O . PHE C 1 309 ? 15.05634 -27.41470 61.19367 1.000 26.58286 301 PHE C O 1
ATOM 8076 N N . PHE C 1 310 ? 15.28258 -29.65300 61.37095 1.000 24.40821 302 PHE C N 1
ATOM 8077 C CA . PHE C 1 310 ? 14.39115 -29.81056 62.51942 1.000 29.71243 302 PHE C CA 1
ATOM 8078 C C . PHE C 1 310 ? 15.06850 -30.59246 63.62912 1.000 33.28231 302 PHE C C 1
ATOM 8079 O O . PHE C 1 310 ? 15.70657 -31.62231 63.38319 1.000 28.95984 302 PHE C O 1
ATOM 8087 N N . LEU C 1 311 ? 14.90077 -30.10727 64.85536 1.000 32.81445 303 LEU C N 1
ATOM 8088 C CA . LEU C 1 311 ? 15.21689 -30.86803 66.05572 1.000 35.42806 303 LEU C CA 1
ATOM 8089 C C . LEU C 1 311 ? 14.01166 -31.75086 66.38536 1.000 40.14205 303 LEU C C 1
ATOM 8090 O O . LEU C 1 311 ? 12.97246 -31.68111 65.71758 1.000 35.55582 303 LEU C O 1
ATOM 8095 N N . PRO C 1 312 ? 14.11288 -32.61956 67.40111 1.000 41.93500 304 PRO C N 1
ATOM 8096 C CA . PRO C 1 312 ? 13.01638 -33.57574 67.64457 1.000 40.79189 304 PRO C CA 1
ATOM 8097 C C . PRO C 1 312 ? 11.66726 -32.94745 67.97901 1.000 43.33156 304 PRO C C 1
ATOM 8098 O O . PRO C 1 312 ? 10.63631 -33.58756 67.73973 1.000 51.80645 304 PRO C O 1
ATOM 8102 N N . ASP C 1 313 ? 11.62029 -31.72909 68.50926 1.000 41.87618 305 ASP C N 1
ATOM 8103 C CA . ASP C 1 313 ? 10.33774 -31.08652 68.74893 1.000 42.71016 305 ASP C CA 1
ATOM 8104 C C . ASP C 1 313 ? 10.50408 -29.57492 68.67469 1.000 47.39278 305 ASP C C 1
ATOM 8105 O O . ASP C 1 313 ? 11.62227 -29.04855 68.62950 1.000 45.19322 305 ASP C O 1
ATOM 8110 N N . ALA C 1 314 ? 9.36459 -28.87400 68.65963 1.000 47.58922 306 ALA C N 1
ATOM 8111 C CA . ALA C 1 314 ? 9.40665 -27.42207 68.52975 1.000 41.75639 306 ALA C CA 1
ATOM 8112 C C . ALA C 1 314 ? 10.00528 -26.76998 69.76547 1.000 43.15950 306 ALA C C 1
ATOM 8113 O O . ALA C 1 314 ? 10.61602 -25.69942 69.66188 1.000 40.56991 306 ALA C O 1
ATOM 8115 N N . GLU C 1 315 ? 9.84719 -27.39182 70.93856 1.000 46.01042 307 GLU C N 1
ATOM 8116 C CA . GLU C 1 315 ? 10.45087 -26.82403 72.13723 1.000 44.08204 307 GLU C CA 1
ATOM 8117 C C . GLU C 1 315 ? 11.96744 -26.79319 72.00320 1.000 44.06160 307 GLU C C 1
ATOM 8118 O O . GLU C 1 315 ? 12.60442 -25.77916 72.31482 1.000 42.62169 307 GLU C O 1
ATOM 8120 N N . LEU C 1 316 ? 12.55727 -27.87938 71.49045 1.000 47.71471 308 LEU C N 1
ATOM 8121 C CA . LEU C 1 316 ? 14.00061 -27.91154 71.25971 1.000 42.70466 308 LEU C CA 1
ATOM 8122 C C . LEU C 1 316 ? 14.40970 -26.95590 70.14614 1.000 38.66979 308 LEU C C 1
ATOM 8123 O O . LEU C 1 316 ? 15.49763 -26.37123 70.19867 1.000 37.18013 308 LEU C O 1
ATOM 8128 N N . ASP C 1 317 ? 13.56617 -26.79228 69.12344 1.000 40.48330 309 ASP C N 1
ATOM 8129 C CA . ASP C 1 317 ? 13.84287 -25.78291 68.10215 1.000 36.92224 309 ASP C CA 1
ATOM 8130 C C . ASP C 1 317 ? 14.02769 -24.41004 68.73800 1.000 38.25776 309 ASP C C 1
ATOM 8131 O O . ASP C 1 317 ? 15.03569 -23.73015 68.50533 1.000 32.39577 309 ASP C O 1
ATOM 8136 N N . ALA C 1 318 ? 13.04888 -23.99183 69.54857 1.000 36.08331 310 ALA C N 1
ATOM 8137 C CA . ALA C 1 318 ? 13.10276 -22.68982 70.20505 1.000 39.14826 310 ALA C CA 1
ATOM 8138 C C . ALA C 1 318 ? 14.35259 -22.55879 71.06871 1.000 38.32352 310 ALA C C 1
ATOM 8139 O O . ALA C 1 318 ? 15.04102 -21.52810 71.04146 1.000 36.68964 310 ALA C O 1
ATOM 8141 N N . ARG C 1 319 ? 14.64791 -23.58822 71.86283 1.000 38.18149 311 ARG C N 1
ATOM 8142 C CA A ARG C 1 319 ? 15.85551 -23.54922 72.67468 0.610 40.19189 311 ARG C CA 1
ATOM 8143 C CA B ARG C 1 319 ? 15.86124 -23.57479 72.67386 0.390 40.19661 311 ARG C CA 1
ATOM 8144 C C . ARG C 1 319 ? 17.10015 -23.44167 71.80101 1.000 38.18556 311 ARG C C 1
ATOM 8145 O O . ARG C 1 319 ? 18.06010 -22.75267 72.16343 1.000 36.95920 311 ARG C O 1
ATOM 8160 N N . PHE C 1 320 ? 17.10284 -24.11194 70.64647 1.000 36.49771 312 PHE C N 1
ATOM 8161 C CA . PHE C 1 320 ? 18.24793 -24.01607 69.75570 1.000 34.30153 312 PHE C CA 1
ATOM 8162 C C . PHE C 1 320 ? 18.43331 -22.58382 69.28031 1.000 34.16225 312 PHE C C 1
ATOM 8163 O O . PHE C 1 320 ? 19.54298 -22.04480 69.34110 1.000 32.12857 312 PHE C O 1
ATOM 8171 N N . VAL C 1 321 ? 17.34754 -21.93944 68.82938 1.000 33.99038 313 VAL C N 1
ATOM 8172 C CA . VAL C 1 321 ? 17.45398 -20.57098 68.32097 1.000 33.44116 313 VAL C CA 1
ATOM 8173 C C . VAL C 1 321 ? 17.98082 -19.64176 69.40663 1.000 31.99145 313 VAL C C 1
ATOM 8174 O O . VAL C 1 321 ? 18.87661 -18.82237 69.16176 1.000 31.14481 313 VAL C O 1
ATOM 8178 N N . ALA C 1 322 ? 17.45243 -19.77724 70.62831 1.000 34.02055 314 ALA C N 1
ATOM 8179 C CA . ALA C 1 322 ? 17.81827 -18.89080 71.73074 1.000 35.72465 314 ALA C CA 1
ATOM 8180 C C . ALA C 1 322 ? 19.27559 -19.08098 72.13762 1.000 40.38426 314 ALA C C 1
ATOM 8181 O O . ALA C 1 322 ? 20.02829 -18.10530 72.27027 1.000 36.41109 314 ALA C O 1
ATOM 8183 N N . GLU C 1 323 ? 19.69284 -20.33425 72.34625 1.000 36.17512 315 GLU C N 1
ATOM 8184 C CA . GLU C 1 323 ? 21.07614 -20.59271 72.72469 1.000 36.47549 315 GLU C CA 1
ATOM 8185 C C . GLU C 1 323 ? 22.04098 -20.22392 71.60277 1.000 36.73293 315 GLU C C 1
ATOM 8186 O O . GLU C 1 323 ? 23.13538 -19.70673 71.86155 1.000 35.83739 315 GLU C O 1
ATOM 8192 N N . ALA C 1 324 ? 21.65421 -20.48086 70.34900 1.000 33.08463 316 ALA C N 1
ATOM 8193 C CA . ALA C 1 324 ? 22.47653 -20.05651 69.22422 1.000 30.39132 316 ALA C CA 1
ATOM 8194 C C . ALA C 1 324 ? 22.68211 -18.55371 69.26729 1.000 32.99324 316 ALA C C 1
ATOM 8195 O O . ALA C 1 324 ? 23.81033 -18.06179 69.13921 1.000 30.19530 316 ALA C O 1
ATOM 8197 N N . LYS C 1 325 ? 21.58489 -17.80889 69.43435 1.000 30.88604 317 LYS C N 1
ATOM 8198 C CA . LYS C 1 325 ? 21.66848 -16.35591 69.49534 1.000 34.90044 317 LYS C CA 1
ATOM 8199 C C . LYS C 1 325 ? 22.61514 -15.91256 70.60376 1.000 37.72885 317 LYS C C 1
ATOM 8200 O O . LYS C 1 325 ? 23.45089 -15.02318 70.39867 1.000 36.20255 317 LYS C O 1
ATOM 8206 N N . ALA C 1 326 ? 22.52897 -16.55619 71.77246 1.000 34.66365 318 ALA C N 1
ATOM 8207 C CA . ALA C 1 326 ? 23.41759 -16.20798 72.87869 1.000 38.93248 318 ALA C CA 1
ATOM 8208 C C . ALA C 1 326 ? 24.87285 -16.45729 72.51658 1.000 41.33062 318 ALA C C 1
ATOM 8209 O O . ALA C 1 326 ? 25.77214 -15.77923 73.03299 1.000 41.59705 318 ALA C O 1
ATOM 8211 N N . ALA C 1 327 ? 25.12210 -17.42373 71.64067 1.000 35.81703 319 ALA C N 1
ATOM 8212 C CA . ALA C 1 327 ? 26.46428 -17.75570 71.18937 1.000 34.70285 319 ALA C CA 1
ATOM 8213 C C . ALA C 1 327 ? 26.89503 -16.94657 69.98189 1.000 35.66500 319 ALA C C 1
ATOM 8214 O O . ALA C 1 327 ? 27.88379 -17.30745 69.33718 1.000 37.90475 319 ALA C O 1
ATOM 8216 N N . GLY C 1 328 ? 26.16789 -15.88309 69.64028 1.000 32.39422 320 GLY C N 1
ATOM 8217 C CA . GLY C 1 328 ? 26.52724 -15.08952 68.48305 1.000 30.25693 320 GLY C CA 1
ATOM 8218 C C . GLY C 1 328 ? 26.11286 -15.65999 67.14625 1.000 29.56346 320 GLY C C 1
ATOM 8219 O O . GLY C 1 328 ? 26.73397 -15.33192 66.13226 1.000 35.41679 320 GLY C O 1
ATOM 8220 N N . LEU C 1 329 ? 25.09850 -16.51759 67.11670 1.000 28.35859 321 LEU C N 1
ATOM 8221 C CA . LEU C 1 329 ? 24.62507 -17.17879 65.90097 1.000 27.86367 321 LEU C CA 1
ATOM 8222 C C . LEU C 1 329 ? 23.19121 -16.70021 65.70183 1.000 27.25068 321 LEU C C 1
ATOM 8223 O O . LEU C 1 329 ? 22.26265 -17.21306 66.33345 1.000 28.48062 321 LEU C O 1
ATOM 8228 N N . LEU C 1 330 ? 23.02059 -15.70734 64.82777 1.000 27.92702 322 LEU C N 1
ATOM 8229 C CA . LEU C 1 330 ? 21.81113 -14.90091 64.78666 1.000 25.87020 322 LEU C CA 1
ATOM 8230 C C . LEU C 1 330 ? 20.85497 -15.37643 63.70454 1.000 23.22565 322 LEU C C 1
ATOM 8231 O O . LEU C 1 330 ? 21.27197 -15.93065 62.69630 1.000 23.55443 322 LEU C O 1
ATOM 8236 N N . ALA C 1 331 ? 19.55469 -15.18450 63.96167 1.000 24.51791 323 ALA C N 1
ATOM 8237 C CA . ALA C 1 331 ? 18.52342 -15.24580 62.92097 1.000 22.86604 323 ALA C CA 1
ATOM 8238 C C . ALA C 1 331 ? 18.38115 -16.64751 62.33029 1.000 24.09389 323 ALA C C 1
ATOM 8239 O O . ALA C 1 331 ? 18.22313 -16.81783 61.11940 1.000 23.49908 323 ALA C O 1
ATOM 8241 N N . LEU C 1 332 ? 18.38508 -17.66291 63.19227 1.000 22.74612 324 LEU C N 1
ATOM 8242 C CA . LEU C 1 332 ? 18.30024 -19.04760 62.74443 1.000 24.25429 324 LEU C CA 1
ATOM 8243 C C . LEU C 1 332 ? 16.88894 -19.62276 62.78485 1.000 24.60499 324 LEU C C 1
ATOM 8244 O O . LEU C 1 332 ? 16.70200 -20.76858 62.36321 1.000 24.29909 324 LEU C O 1
ATOM 8249 N N . LYS C 1 333 ? 15.89557 -18.87546 63.26946 1.000 24.19119 325 LYS C N 1
ATOM 8250 C CA . LYS C 1 333 ? 14.53695 -19.40991 63.33079 1.000 24.38460 325 LYS C CA 1
ATOM 8251 C C . LYS C 1 333 ? 14.00554 -19.64736 61.92462 1.000 22.83764 325 LYS C C 1
ATOM 8252 O O . LYS C 1 333 ? 14.11461 -18.77708 61.05499 1.000 27.16424 325 LYS C O 1
ATOM 8258 N N . GLY C 1 334 ? 13.43976 -20.82991 61.69218 1.000 25.90215 326 GLY C N 1
ATOM 8259 C CA . GLY C 1 334 ? 12.90703 -21.13916 60.37782 1.000 23.81370 326 GLY C CA 1
ATOM 8260 C C . GLY C 1 334 ? 11.74098 -20.23893 60.01992 1.000 25.28741 326 GLY C C 1
ATOM 8261 O O . GLY C 1 334 ? 11.13412 -19.59646 60.87178 1.000 28.01896 326 GLY C O 1
ATOM 8262 N N . HIS C 1 335 ? 11.44495 -20.17403 58.72408 1.000 25.10055 327 HIS C N 1
ATOM 8263 C CA . HIS C 1 335 ? 10.30282 -19.39596 58.26258 1.000 23.05657 327 HIS C CA 1
ATOM 8264 C C . HIS C 1 335 ? 9.01630 -19.96326 58.85375 1.000 28.56045 327 HIS C C 1
ATOM 8265 O O . HIS C 1 335 ? 8.91163 -21.16036 59.12658 1.000 31.59103 327 HIS C O 1
ATOM 8272 N N . LYS C 1 336 ? 8.01992 -19.09194 59.02846 1.000 27.75137 328 LYS C N 1
ATOM 8273 C CA . LYS C 1 336 ? 6.77327 -19.50434 59.66980 1.000 34.80084 328 LYS C CA 1
ATOM 8274 C C . LYS C 1 336 ? 6.11774 -20.68048 58.94809 1.000 33.46331 328 LYS C C 1
ATOM 8275 O O . LYS C 1 336 ? 5.52842 -21.55263 59.59264 1.000 38.91180 328 LYS C O 1
ATOM 8277 N N . VAL C 1 337 ? 6.20016 -20.73031 57.61428 1.000 32.89578 329 VAL C N 1
ATOM 8278 C CA . VAL C 1 337 ? 5.44973 -21.77102 56.91138 1.000 33.06510 329 VAL C CA 1
ATOM 8279 C C . VAL C 1 337 ? 6.11717 -23.14040 57.04218 1.000 40.92262 329 VAL C C 1
ATOM 8280 O O . VAL C 1 337 ? 5.47982 -24.16468 56.75959 1.000 43.25257 329 VAL C O 1
ATOM 8284 N N . VAL C 1 338 ? 7.37411 -23.19336 57.47727 1.000 34.26888 330 VAL C N 1
ATOM 8285 C CA . VAL C 1 338 ? 8.10278 -24.44387 57.63673 1.000 36.01992 330 VAL C CA 1
ATOM 8286 C C . VAL C 1 338 ? 8.26983 -24.82120 59.10655 1.000 37.05517 330 VAL C C 1
ATOM 8287 O O . VAL C 1 338 ? 8.19680 -26.00231 59.46122 1.000 36.65217 330 VAL C O 1
ATOM 8291 N N . GLY C 1 339 ? 8.50259 -23.83126 59.97814 1.000 33.36168 331 GLY C N 1
ATOM 8292 C CA . GLY C 1 339 ? 8.96592 -24.09736 61.32607 1.000 30.46937 331 GLY C CA 1
ATOM 8293 C C . GLY C 1 339 ? 10.45159 -24.42884 61.35550 1.000 31.60725 331 GLY C C 1
ATOM 8294 O O . GLY C 1 339 ? 11.19529 -24.20819 60.39994 1.000 29.36225 331 GLY C O 1
ATOM 8295 N N . GLY C 1 340 ? 10.88250 -24.95838 62.49840 1.000 30.14015 332 GLY C N 1
ATOM 8296 C CA . GLY C 1 340 ? 12.23785 -25.44697 62.63380 1.000 33.09761 332 GLY C CA 1
ATOM 8297 C C . GLY C 1 340 ? 13.30960 -24.36543 62.58351 1.000 26.90568 332 GLY C C 1
ATOM 8298 O O . GLY C 1 340 ? 13.14131 -23.23888 63.06319 1.000 29.51673 332 GLY C O 1
ATOM 8299 N N . ILE C 1 341 ? 14.44889 -24.75398 62.02662 1.000 26.60348 333 ILE C N 1
ATOM 8300 C CA . ILE C 1 341 ? 15.66581 -23.95926 61.95370 1.000 25.47834 333 ILE C CA 1
ATOM 8301 C C . ILE C 1 341 ? 15.95809 -23.71624 60.47890 1.000 22.52228 333 ILE C C 1
ATOM 8302 O O . ILE C 1 341 ? 15.69416 -24.58118 59.63465 1.000 21.65254 333 ILE C O 1
ATOM 8307 N N . ARG C 1 342 ? 16.50697 -22.54187 60.15430 1.000 20.85537 334 ARG C N 1
ATOM 8308 C CA . ARG C 1 342 ? 17.01436 -22.32524 58.79949 1.000 21.41651 334 ARG C CA 1
ATOM 8309 C C . ARG C 1 342 ? 18.31814 -21.54684 58.86284 1.000 19.15154 334 ARG C C 1
ATOM 8310 O O . ARG C 1 342 ? 18.36488 -20.43381 59.40507 1.000 21.17401 334 ARG C O 1
ATOM 8318 N N . ALA C 1 343 ? 19.37449 -22.14578 58.33787 1.000 19.23127 335 ALA C N 1
ATOM 8319 C CA . ALA C 1 343 ? 20.68451 -21.52007 58.27032 1.000 18.49462 335 ALA C CA 1
ATOM 8320 C C . ALA C 1 343 ? 20.90946 -21.04277 56.84260 1.000 16.28086 335 ALA C C 1
ATOM 8321 O O . ALA C 1 343 ? 21.02197 -21.85873 55.91449 1.000 17.60686 335 ALA C O 1
ATOM 8323 N N . SER C 1 344 ? 20.99784 -19.73475 56.66298 1.000 14.95435 336 SER C N 1
ATOM 8324 C CA . SER C 1 344 ? 21.25617 -19.17830 55.34773 1.000 15.31045 336 SER C CA 1
ATOM 8325 C C . SER C 1 344 ? 22.73913 -18.83011 55.25829 1.000 14.89962 336 SER C C 1
ATOM 8326 O O . SER C 1 344 ? 23.32769 -18.31499 56.21046 1.000 15.92980 336 SER C O 1
ATOM 8329 N N . LEU C 1 345 ? 23.33468 -19.12918 54.11123 1.000 13.86157 337 LEU C N 1
ATOM 8330 C CA . LEU C 1 345 ? 24.79425 -19.16105 53.97117 1.000 14.52910 337 LEU C CA 1
ATOM 8331 C C . LEU C 1 345 ? 25.20390 -18.40182 52.70354 1.000 15.82769 337 LEU C C 1
ATOM 8332 O O . LEU C 1 345 ? 25.86901 -18.92027 51.80510 1.000 14.91194 337 LEU C O 1
ATOM 8337 N N . TYR C 1 346 ? 24.79671 -17.13777 52.65372 1.000 15.18597 338 TYR C N 1
ATOM 8338 C CA . TYR C 1 346 ? 24.99976 -16.30290 51.47405 1.000 14.11181 338 TYR C CA 1
ATOM 8339 C C . TYR C 1 346 ? 26.48943 -15.99908 51.27237 1.000 14.89412 338 TYR C C 1
ATOM 8340 O O . TYR C 1 346 ? 27.34863 -16.34900 52.09767 1.000 15.06713 338 TYR C O 1
ATOM 8349 N N . ASN C 1 347 ? 26.80897 -15.32147 50.15536 1.000 16.04365 339 ASN C N 1
ATOM 8350 C CA . ASN C 1 347 ? 28.21449 -15.13832 49.77976 1.000 14.91198 339 ASN C CA 1
ATOM 8351 C C . ASN C 1 347 ? 29.01532 -14.46835 50.89378 1.000 16.53049 339 ASN C C 1
ATOM 8352 O O . ASN C 1 347 ? 30.17076 -14.83191 51.12807 1.000 20.43100 339 ASN C O 1
ATOM 8357 N N . ALA C 1 348 ? 28.42684 -13.48096 51.58310 1.000 18.10362 340 ALA C N 1
ATOM 8358 C CA . ALA C 1 348 ? 29.19484 -12.77131 52.59862 1.000 17.91244 340 ALA C CA 1
ATOM 8359 C C . ALA C 1 348 ? 29.32590 -13.53622 53.90276 1.000 18.56972 340 ALA C C 1
ATOM 8360 O O . ALA C 1 348 ? 30.01566 -13.04809 54.79799 1.000 21.78254 340 ALA C O 1
ATOM 8362 N N . MET C 1 349 ? 28.67267 -14.70166 54.04303 1.000 19.47444 341 MET C N 1
ATOM 8363 C CA . MET C 1 349 ? 28.89582 -15.55484 55.22027 1.000 18.09452 341 MET C CA 1
ATOM 8364 C C . MET C 1 349 ? 30.20387 -16.32123 55.05405 1.000 18.91215 341 MET C C 1
ATOM 8365 O O . MET C 1 349 ? 30.31449 -17.15094 54.14060 1.000 19.01822 341 MET C O 1
ATOM 8370 N N . PRO C 1 350 ? 31.20739 -16.08084 55.88996 1.000 20.50805 342 PRO C N 1
ATOM 8371 C CA . PRO C 1 350 ? 32.46305 -16.81508 55.72834 1.000 23.14462 342 PRO C CA 1
ATOM 8372 C C . PRO C 1 350 ? 32.31190 -18.27163 56.14371 1.000 23.96571 342 PRO C C 1
ATOM 8373 O O . PRO C 1 350 ? 31.42753 -18.64394 56.91675 1.000 22.29277 342 PRO C O 1
ATOM 8377 N N . LEU C 1 351 ? 33.21877 -19.10073 55.61363 1.000 23.45060 343 LEU C N 1
ATOM 8378 C CA . LEU C 1 351 ? 33.30602 -20.49358 56.05044 1.000 22.60991 343 LEU C CA 1
ATOM 8379 C C . LEU C 1 351 ? 33.35266 -20.61413 57.57093 1.000 24.27319 343 LEU C C 1
ATOM 8380 O O . LEU C 1 351 ? 32.77885 -21.54919 58.14454 1.000 26.13150 343 LEU C O 1
ATOM 8385 N N . ALA C 1 352 ? 34.04528 -19.68506 58.24403 1.000 25.38443 344 ALA C N 1
ATOM 8386 C CA . ALA C 1 352 ? 34.15494 -19.75416 59.69951 1.000 28.16646 344 ALA C CA 1
ATOM 8387 C C . ALA C 1 352 ? 32.79062 -19.69163 60.36979 1.000 24.25908 344 ALA C C 1
ATOM 8388 O O . ALA C 1 352 ? 32.60944 -20.23402 61.46284 1.000 23.88081 344 ALA C O 1
ATOM 8390 N N . GLY C 1 353 ? 31.81895 -19.04379 59.72995 1.000 26.81836 345 GLY C N 1
ATOM 8391 C CA . GLY C 1 353 ? 30.48037 -19.01663 60.29015 1.000 24.36598 345 GLY C CA 1
ATOM 8392 C C . GLY C 1 353 ? 29.80059 -20.36792 60.22092 1.000 22.78652 345 GLY C C 1
ATOM 8393 O O . GLY C 1 353 ? 29.11602 -20.77323 61.16672 1.000 23.70567 345 GLY C O 1
ATOM 8394 N N . ALA C 1 354 ? 29.97692 -21.08563 59.10638 1.000 22.10454 346 ALA C N 1
ATOM 8395 C CA . ALA C 1 354 ? 29.47782 -22.45819 59.05352 1.000 20.55514 346 ALA C CA 1
ATOM 8396 C C . ALA C 1 354 ? 30.16193 -23.32084 60.11157 1.000 23.57214 346 ALA C C 1
ATOM 8397 O O . ALA C 1 354 ? 29.49824 -24.09087 60.81373 1.000 23.91187 346 ALA C O 1
ATOM 8399 N N . GLU C 1 355 ? 31.48203 -23.17361 60.26670 1.000 22.63101 347 GLU C N 1
ATOM 8400 C CA . GLU C 1 355 ? 32.19767 -23.95993 61.27081 1.000 25.99512 347 GLU C CA 1
ATOM 8401 C C . GLU C 1 355 ? 31.66538 -23.66975 62.66355 1.000 29.10162 347 GLU C C 1
ATOM 8402 O O . GLU C 1 355 ? 31.47645 -24.59059 63.46985 1.000 27.52164 347 GLU C O 1
ATOM 8408 N N . ALA C 1 356 ? 31.42936 -22.38719 62.96362 1.000 27.56187 348 ALA C N 1
ATOM 8409 C CA . ALA C 1 356 ? 30.89647 -22.00775 64.26424 1.000 27.85690 348 ALA C CA 1
ATOM 8410 C C . ALA C 1 356 ? 29.53105 -22.62479 64.49518 1.000 24.64102 348 ALA C C 1
ATOM 8411 O O . ALA C 1 356 ? 29.23266 -23.07161 65.60509 1.000 27.04536 348 ALA C O 1
ATOM 8413 N N . LEU C 1 357 ? 28.67898 -22.64029 63.45703 1.000 25.40877 349 LEU C N 1
ATOM 8414 C CA . LEU C 1 357 ? 27.34923 -23.21762 63.60167 1.000 23.08664 349 LEU C CA 1
ATOM 8415 C C . LEU C 1 357 ? 27.43201 -24.72052 63.82930 1.000 24.59195 349 LEU C C 1
ATOM 8416 O O . LEU C 1 357 ? 26.70796 -25.26911 64.66760 1.000 27.94472 349 LEU C O 1
ATOM 8421 N N . VAL C 1 358 ? 28.31697 -25.40165 63.09898 1.000 25.44978 350 VAL C N 1
ATOM 8422 C CA . VAL C 1 358 ? 28.47718 -26.84484 63.28631 1.000 23.97978 350 VAL C CA 1
ATOM 8423 C C . VAL C 1 358 ? 29.00492 -27.15951 64.68012 1.000 26.05943 350 VAL C C 1
ATOM 8424 O O . VAL C 1 358 ? 28.56122 -28.11779 65.32334 1.000 27.11745 350 VAL C O 1
ATOM 8428 N N . ALA C 1 359 ? 29.97020 -26.37943 65.16613 1.000 27.87580 351 ALA C N 1
ATOM 8429 C CA . ALA C 1 359 ? 30.48716 -26.63881 66.51025 1.000 30.92078 351 ALA C CA 1
ATOM 8430 C C . ALA C 1 359 ? 29.40363 -26.42647 67.56005 1.000 29.69625 351 ALA C C 1
ATOM 8431 O O . ALA C 1 359 ? 29.31595 -27.18422 68.53377 1.000 34.06352 351 ALA C O 1
ATOM 8433 N N . PHE C 1 360 ? 28.55514 -25.41295 67.36703 1.000 29.70117 352 PHE C N 1
ATOM 8434 C CA . PHE C 1 360 ? 27.43155 -25.20273 68.27396 1.000 33.08638 352 PHE C CA 1
ATOM 8435 C C . PHE C 1 360 ? 26.42573 -26.34307 68.18150 1.000 32.38987 352 PHE C C 1
ATOM 8436 O O . PHE C 1 360 ? 25.89102 -26.78051 69.20411 1.000 34.11156 352 PHE C O 1
ATOM 8444 N N . MET C 1 361 ? 26.13739 -26.81966 66.96387 1.000 28.43759 353 MET C N 1
ATOM 8445 C CA . MET C 1 361 ? 25.20423 -27.93475 66.80651 1.000 29.32920 353 MET C CA 1
ATOM 8446 C C . MET C 1 361 ? 25.67907 -29.15724 67.58365 1.000 30.38886 353 MET C C 1
ATOM 8447 O O . MET C 1 361 ? 24.87595 -29.86687 68.19852 1.000 31.72242 353 MET C O 1
ATOM 8452 N N . ALA C 1 362 ? 26.98430 -29.41205 67.57745 1.000 33.12194 354 ALA C N 1
ATOM 8453 C CA . ALA C 1 362 ? 27.51184 -30.55880 68.31043 1.000 34.15519 354 ALA C CA 1
ATOM 8454 C C . ALA C 1 362 ? 27.37686 -30.35877 69.81754 1.000 34.60099 354 ALA C C 1
ATOM 8455 O O . ALA C 1 362 ? 26.95803 -31.27361 70.54094 1.000 36.40846 354 ALA C O 1
ATOM 8457 N N . ASP C 1 363 ? 27.72326 -29.16603 70.31231 1.000 38.79422 355 ASP C N 1
ATOM 8458 C CA . ASP C 1 363 ? 27.61355 -28.91543 71.74620 1.000 38.14602 355 ASP C CA 1
ATOM 8459 C C . ASP C 1 363 ? 26.16251 -28.94728 72.20179 1.000 41.57829 355 ASP C C 1
ATOM 8460 O O . ASP C 1 363 ? 25.84590 -29.53529 73.24293 1.000 39.74615 355 ASP C O 1
ATOM 8465 N N . PHE C 1 364 ? 25.26912 -28.29845 71.44504 1.000 44.21395 356 PHE C N 1
ATOM 8466 C CA . PHE C 1 364 ? 23.85461 -28.30778 71.79750 1.000 36.68507 356 PHE C CA 1
ATOM 8467 C C . PHE C 1 364 ? 23.33294 -29.73079 71.90355 1.000 37.69496 356 PHE C C 1
ATOM 8468 O O . PHE C 1 364 ? 22.60044 -30.06466 72.84376 1.000 40.83047 356 PHE C O 1
ATOM 8476 N N . GLN C 1 365 ? 23.69966 -30.58460 70.94369 1.000 39.12308 357 GLN C N 1
ATOM 8477 C CA . GLN C 1 365 ? 23.22822 -31.96422 70.95238 1.000 38.14823 357 GLN C CA 1
ATOM 8478 C C . GLN C 1 365 ? 23.79468 -32.72282 72.14167 1.000 42.44513 357 GLN C C 1
ATOM 8479 O O . GLN C 1 365 ? 23.08309 -33.51063 72.77940 1.000 46.56604 357 GLN C O 1
ATOM 8485 N N . GLN C 1 366 ? 25.06941 -32.48078 72.46894 1.000 40.31916 358 GLN C N 1
ATOM 8486 C CA . GLN C 1 366 ? 25.66752 -33.14173 73.62544 1.000 44.61728 358 GLN C CA 1
ATOM 8487 C C . GLN C 1 366 ? 24.99323 -32.71073 74.92220 1.000 44.91690 358 GLN C C 1
ATOM 8488 O O . GLN C 1 366 ? 24.94542 -33.48718 75.88120 1.000 47.33567 358 GLN C O 1
ATOM 8490 N N . ARG C 1 367 ? 24.45051 -31.49194 74.96285 1.000 45.28540 359 ARG C N 1
ATOM 8491 C CA . ARG C 1 367 ? 23.79200 -30.96222 76.14919 1.000 47.26039 359 ARG C CA 1
ATOM 8492 C C . ARG C 1 367 ? 22.29364 -31.24409 76.20867 1.000 54.67449 359 ARG C C 1
ATOM 8493 O O . ARG C 1 367 ? 21.72316 -31.22389 7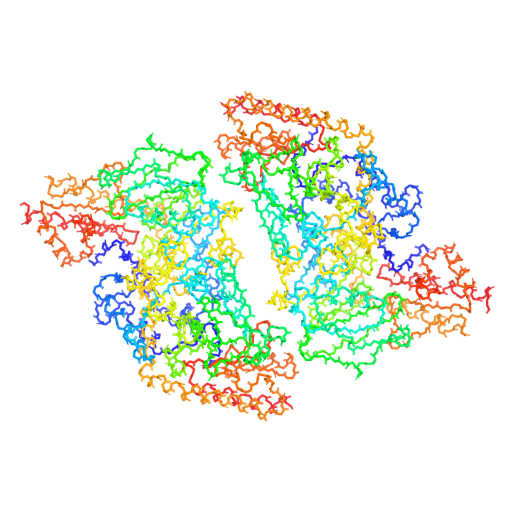7.30510 1.000 49.05440 359 ARG C O 1
ATOM 8501 N N . HIS C 1 368 ? 21.63533 -31.50352 75.07597 1.000 48.73783 360 HIS C N 1
ATOM 8502 C CA . HIS C 1 368 ? 20.17731 -31.54964 75.05786 1.000 52.68263 360 HIS C CA 1
ATOM 8503 C C . HIS C 1 368 ? 19.56083 -32.82838 74.50377 1.000 52.33938 360 HIS C C 1
ATOM 8504 O O . HIS C 1 368 ? 18.34947 -33.01763 74.66649 1.000 54.84637 360 HIS C O 1
ATOM 8511 N N . GLY C 1 369 ? 20.32154 -33.69682 73.85255 1.000 45.57356 361 GLY C N 1
ATOM 8512 C CA . GLY C 1 369 ? 19.70986 -34.85841 73.23850 1.000 50.44795 361 GLY C CA 1
ATOM 8513 C C . GLY C 1 369 ? 20.49485 -36.14715 73.34877 1.000 60.54045 361 GLY C C 1
ATOM 8514 O O . GLY C 1 369 ? 20.81120 -36.77425 72.33184 1.000 64.18451 361 GLY C O 1
ATOM 8516 N N . ARG D 1 11 ? 28.99505 30.26763 52.98489 1.000 52.28749 3 ARG D N 1
ATOM 8517 C CA . ARG D 1 11 ? 28.54523 28.96651 52.50231 1.000 54.72852 3 ARG D CA 1
ATOM 8518 C C . ARG D 1 11 ? 28.43530 28.97223 50.97982 1.000 46.32758 3 ARG D C 1
ATOM 8519 O O . ARG D 1 11 ? 28.23121 30.02619 50.36658 1.000 49.93423 3 ARG D O 1
ATOM 8521 N N . ALA D 1 12 ? 28.60069 27.80413 50.36297 1.000 37.45380 4 ALA D N 1
ATOM 8522 C CA . ALA D 1 12 ? 28.09133 27.59121 49.01653 1.000 24.40462 4 ALA D CA 1
ATOM 8523 C C . ALA D 1 12 ? 26.64534 27.15587 49.14048 1.000 28.88354 4 ALA D C 1
ATOM 8524 O O . ALA D 1 12 ? 26.32778 26.22253 49.88124 1.000 34.91622 4 ALA D O 1
ATOM 8526 N N . PHE D 1 13 ? 25.77051 27.82721 48.41903 1.000 19.24945 5 PHE D N 1
ATOM 8527 C CA . PHE D 1 13 ? 24.36739 27.48076 48.43525 1.000 16.57906 5 PHE D CA 1
ATOM 8528 C C . PHE D 1 13 ? 24.04040 26.69965 47.17286 1.000 14.81956 5 PHE D C 1
ATOM 8529 O O . PHE D 1 13 ? 24.49449 27.05619 46.08456 1.000 17.94461 5 PHE D O 1
ATOM 8537 N N . ASN D 1 14 ? 23.26175 25.64258 47.33358 1.000 15.57790 6 ASN D N 1
ATOM 8538 C CA . ASN D 1 14 ? 22.94182 24.72468 46.24680 1.000 16.16179 6 ASN D CA 1
ATOM 8539 C C . ASN D 1 14 ? 21.48825 24.91482 45.82604 1.000 12.08115 6 ASN D C 1
ATOM 8540 O O . ASN D 1 14 ? 20.57769 24.46735 46.53137 1.000 16.15962 6 ASN D O 1
ATOM 8545 N N . PHE D 1 15 ? 21.29284 25.56130 44.67161 1.000 14.93189 7 PHE D N 1
ATOM 8546 C CA . PHE D 1 15 ? 19.95079 25.87113 44.17148 1.000 13.73640 7 PHE D CA 1
ATOM 8547 C C . PHE D 1 15 ? 19.37867 24.78201 43.26872 1.000 17.31294 7 PHE D C 1
ATOM 8548 O O . PHE D 1 15 ? 18.37943 25.01787 42.57980 1.000 14.33981 7 PHE D O 1
ATOM 8556 N N . SER D 1 16 ? 19.96395 23.58501 43.29463 1.000 17.12733 8 SER D N 1
ATOM 8557 C CA . SER D 1 16 ? 19.47940 22.47251 42.48257 1.000 17.74237 8 SER D CA 1
ATOM 8558 C C . SER D 1 16 ? 18.00302 22.14652 42.71382 1.000 18.96728 8 SER D C 1
ATOM 8559 O O . SER D 1 16 ? 17.54137 21.97751 43.85318 1.000 17.98467 8 SER D O 1
ATOM 8562 N N . ALA D 1 17 ? 17.27577 21.97841 41.60507 1.000 15.11170 9 ALA D N 1
ATOM 8563 C CA . ALA D 1 17 ? 15.90609 21.50215 41.64585 1.000 11.50539 9 ALA D CA 1
ATOM 8564 C C . ALA D 1 17 ? 15.80376 20.01335 41.94356 1.000 14.09286 9 ALA D C 1
ATOM 8565 O O . ALA D 1 17 ? 14.69983 19.53177 42.19592 1.000 15.94011 9 ALA D O 1
ATOM 8567 N N . GLY D 1 18 ? 16.90582 19.28008 41.84844 1.000 18.42803 10 GLY D N 1
ATOM 8568 C CA . GLY D 1 18 ? 16.87840 17.85359 42.09390 1.000 22.52722 10 GLY D CA 1
ATOM 8569 C C . GLY D 1 18 ? 18.19715 17.24544 41.68241 1.000 20.56144 10 GLY D C 1
ATOM 8570 O O . GLY D 1 18 ? 18.63648 17.41744 40.53515 1.000 21.70463 10 GLY D O 1
ATOM 8571 N N . PRO D 1 19 ? 18.88956 16.56161 42.61829 1.000 23.54773 11 PRO D N 1
ATOM 8572 C CA A PRO D 1 19 ? 18.50257 16.36296 44.03110 0.634 24.59278 11 PRO D CA 1
ATOM 8573 C CA B PRO D 1 19 ? 18.49496 16.36819 44.02669 0.366 24.57177 11 PRO D CA 1
ATOM 8574 C C . PRO D 1 19 ? 18.62874 17.63315 44.89681 1.000 23.36068 11 PRO D C 1
ATOM 8575 O O . PRO D 1 19 ? 19.62450 18.37541 44.79025 1.000 27.41498 11 PRO D O 1
ATOM 8582 N N . ALA D 1 20 ? 17.64436 17.84656 45.76420 1.000 24.54860 12 ALA D N 1
ATOM 8583 C CA . ALA D 1 20 ? 17.55599 19.04242 46.58400 1.000 26.24341 12 ALA D CA 1
ATOM 8584 C C . ALA D 1 20 ? 18.60170 19.04841 47.69249 1.000 29.01650 12 ALA D C 1
ATOM 8585 O O . ALA D 1 20 ? 19.00241 18.00515 48.19192 1.000 22.01082 12 ALA D O 1
ATOM 8587 N N . THR D 1 21 ? 19.02542 20.25582 48.08722 1.000 27.54498 13 THR D N 1
ATOM 8588 C CA . THR D 1 21 ? 19.94637 20.41113 49.21390 1.000 27.23440 13 THR D CA 1
ATOM 8589 C C . THR D 1 21 ? 19.35067 19.73105 50.44735 1.000 24.31310 13 THR D C 1
ATOM 8590 O O . THR D 1 21 ? 18.14483 19.81871 50.70317 1.000 29.37135 13 THR D O 1
ATOM 8594 N N . LEU D 1 22 ? 20.18615 18.95117 51.16539 1.000 31.41821 14 LEU D N 1
ATOM 8595 C CA . LEU D 1 22 ? 19.67595 18.10577 52.24773 1.000 33.46943 14 LEU D CA 1
ATOM 8596 C C . LEU D 1 22 ? 20.23644 18.59448 53.56973 1.000 25.23486 14 LEU D C 1
ATOM 8597 O O . LEU D 1 22 ? 21.40673 18.99282 53.61056 1.000 30.11331 14 LEU D O 1
ATOM 8602 N N . PRO D 1 23 ? 19.43958 18.65033 54.64959 1.000 26.41603 15 PRO D N 1
ATOM 8603 C CA . PRO D 1 23 ? 19.94895 19.26876 55.87361 1.000 22.86539 15 PRO D CA 1
ATOM 8604 C C . PRO D 1 23 ? 21.20534 18.55319 56.31689 1.000 17.61944 15 PRO D C 1
ATOM 8605 O O . PRO D 1 23 ? 21.24432 17.32048 56.37514 1.000 18.43509 15 PRO D O 1
ATOM 8609 N N . GLU D 1 24 ? 22.23565 19.33951 56.62401 1.000 20.95934 16 GLU D N 1
ATOM 8610 C CA . GLU D 1 24 ? 23.51951 18.76134 56.99093 1.000 20.55175 16 GLU D CA 1
ATOM 8611 C C . GLU D 1 24 ? 23.37216 17.86151 58.21103 1.000 21.86804 16 GLU D C 1
ATOM 8612 O O . GLU D 1 24 ? 24.01116 16.80466 58.29890 1.000 20.29511 16 GLU D O 1
ATOM 8618 N N . SER D 1 25 ? 22.47614 18.23380 59.13509 1.000 19.09554 17 SER D N 1
ATOM 8619 C CA . SER D 1 25 ? 22.32034 17.44365 60.35130 1.000 19.05006 17 SER D CA 1
ATOM 8620 C C . SER D 1 25 ? 21.81796 16.03451 60.05113 1.000 18.26568 17 SER D C 1
ATOM 8621 O O . SER D 1 25 ? 22.21008 15.08202 60.73822 1.000 18.41201 17 SER D O 1
ATOM 8624 N N . VAL D 1 26 ? 20.95774 15.88843 59.04252 1.000 16.79144 18 VAL D N 1
ATOM 8625 C CA . VAL D 1 26 ? 20.37782 14.58089 58.70712 1.000 17.00765 18 VAL D CA 1
ATOM 8626 C C . VAL D 1 26 ? 21.45038 13.61195 58.21228 1.000 17.24689 18 VAL D C 1
ATOM 8627 O O . VAL D 1 26 ? 21.49669 12.45311 58.64720 1.000 15.90837 18 VAL D O 1
ATOM 8631 N N . LEU D 1 27 ? 22.35156 14.06434 57.32805 1.000 19.04567 19 LEU D N 1
ATOM 8632 C CA . LEU D 1 27 ? 23.42320 13.17003 56.89037 1.000 21.61497 19 LEU D CA 1
ATOM 8633 C C . LEU D 1 27 ? 24.42594 12.90024 58.00279 1.000 18.60910 19 LEU D C 1
ATOM 8634 O O . LEU D 1 27 ? 25.01728 11.81067 58.06156 1.000 19.71879 19 LEU D O 1
ATOM 8639 N N . ARG D 1 28 ? 24.66463 13.88023 58.87332 1.000 17.66917 20 ARG D N 1
ATOM 8640 C CA . ARG D 1 28 ? 25.54079 13.63474 60.00812 1.000 16.85175 20 ARG D CA 1
ATOM 8641 C C . ARG D 1 28 ? 24.96631 12.53158 60.88871 1.000 17.25371 20 ARG D C 1
ATOM 8642 O O . ARG D 1 28 ? 25.68648 11.64264 61.33429 1.000 17.30930 20 ARG D O 1
ATOM 8650 N N . GLN D 1 29 ? 23.66290 12.61032 61.17585 1.000 16.25980 21 GLN D N 1
ATOM 8651 C CA A GLN D 1 29 ? 23.01231 11.59872 62.00232 0.441 17.85852 21 GLN D CA 1
ATOM 8652 C CA B GLN D 1 29 ? 23.04214 11.59317 62.01359 0.559 17.84709 21 GLN D CA 1
ATOM 8653 C C . GLN D 1 29 ? 23.02790 10.24593 61.30852 1.000 18.02299 21 GLN D C 1
ATOM 8654 O O . GLN D 1 29 ? 23.34386 9.21745 61.91953 1.000 18.60100 21 GLN D O 1
ATOM 8665 N N . ALA D 1 30 ? 22.68090 10.23174 60.02008 1.000 15.93055 22 ALA D N 1
ATOM 8666 C CA . ALA D 1 30 ? 22.65695 8.96249 59.30836 1.000 16.46465 22 ALA D CA 1
ATOM 8667 C C . ALA D 1 30 ? 24.03916 8.32435 59.27392 1.000 18.66922 22 ALA D C 1
ATOM 8668 O O . ALA D 1 30 ? 24.16673 7.11341 59.46518 1.000 19.07343 22 ALA D O 1
ATOM 8670 N N . GLN D 1 31 ? 25.09634 9.11566 59.04448 1.000 19.15612 23 GLN D N 1
ATOM 8671 C CA . GLN D 1 31 ? 26.43463 8.52091 59.05014 1.000 19.39366 23 GLN D CA 1
ATOM 8672 C C . GLN D 1 31 ? 26.80487 7.98278 60.42411 1.000 22.41355 23 GLN D C 1
ATOM 8673 O O . GLN D 1 31 ? 27.33140 6.86695 60.53810 1.000 21.51538 23 GLN D O 1
ATOM 8679 N N . ALA D 1 32 ? 26.52555 8.75573 61.48267 1.000 19.61471 24 ALA D N 1
ATOM 8680 C CA . ALA D 1 32 ? 26.93311 8.35435 62.82447 1.000 22.73090 24 ALA D CA 1
ATOM 8681 C C . ALA D 1 32 ? 26.26315 7.05808 63.25434 1.000 21.83980 24 ALA D C 1
ATOM 8682 O O . ALA D 1 32 ? 26.89425 6.22493 63.91829 1.000 26.86113 24 ALA D O 1
ATOM 8684 N N . GLU D 1 33 ? 24.99190 6.85093 62.89190 1.000 19.32554 25 GLU D N 1
ATOM 8685 C CA A GLU D 1 33 ? 24.17000 5.73355 63.32978 0.526 22.78472 25 GLU D CA 1
ATOM 8686 C CA B GLU D 1 33 ? 24.36444 5.64771 63.42199 0.474 23.01538 25 GLU D CA 1
ATOM 8687 C C . GLU D 1 33 ? 24.17737 4.55380 62.37711 1.000 20.76760 25 GLU D C 1
ATOM 8688 O O . GLU D 1 33 ? 23.55821 3.53310 62.68663 1.000 18.23091 25 GLU D O 1
ATOM 8699 N N . MET D 1 34 ? 24.81625 4.68089 61.21152 1.000 21.64306 26 MET D N 1
ATOM 8700 C CA . MET D 1 34 ? 24.66699 3.67596 60.15623 1.000 22.30440 26 MET D CA 1
ATOM 8701 C C . MET D 1 34 ? 24.97428 2.26444 60.64715 1.000 19.92935 26 MET D C 1
ATOM 8702 O O . MET D 1 34 ? 24.30518 1.30422 60.24319 1.000 21.89877 26 MET D O 1
ATOM 8707 N N . LEU D 1 35 ? 25.99371 2.11816 61.49383 1.000 20.33432 27 LEU D N 1
ATOM 8708 C CA . LEU D 1 35 ? 26.36612 0.81556 62.03644 1.000 20.93441 27 LEU D CA 1
ATOM 8709 C C . LEU D 1 35 ? 26.04070 0.68139 63.51837 1.000 19.49870 27 LEU D C 1
ATOM 8710 O O . LEU D 1 35 ? 26.48859 -0.27532 64.16089 1.000 21.48702 27 LEU D O 1
ATOM 8715 N N . ASP D 1 36 ? 25.25919 1.60509 64.07528 1.000 17.80932 28 ASP D N 1
ATOM 8716 C CA . ASP D 1 36 ? 25.03760 1.67785 65.51120 1.000 20.93011 28 ASP D CA 1
ATOM 8717 C C . ASP D 1 36 ? 23.73436 2.41725 65.78234 1.000 18.13733 28 ASP D C 1
ATOM 8718 O O . ASP D 1 36 ? 23.73176 3.44443 66.47060 1.000 20.55824 28 ASP D O 1
ATOM 8723 N N . TRP D 1 37 ? 22.63791 1.92169 65.22023 1.000 17.63076 29 TRP D N 1
ATOM 8724 C CA . TRP D 1 37 ? 21.36663 2.62184 65.32745 1.000 16.19239 29 TRP D CA 1
ATOM 8725 C C . TRP D 1 37 ? 20.93329 2.70911 66.79013 1.000 15.88952 29 TRP D C 1
ATOM 8726 O O . TRP D 1 37 ? 20.79774 1.67969 67.46075 1.000 16.63169 29 TRP D O 1
ATOM 8737 N N . HIS D 1 38 ? 20.74048 3.93977 67.28846 1.000 17.59405 30 HIS D N 1
ATOM 8738 C CA . HIS D 1 38 ? 20.28995 4.15636 68.65634 1.000 16.84037 30 HIS D CA 1
ATOM 8739 C C . HIS D 1 38 ? 21.18440 3.43903 69.64049 1.000 19.21146 30 HIS D C 1
ATOM 8740 O O . HIS D 1 38 ? 20.72568 2.96645 70.68334 1.000 18.91297 30 HIS D O 1
ATOM 8747 N N . GLY D 1 39 ? 22.47373 3.36271 69.31690 1.000 18.93531 31 GLY D N 1
ATOM 8748 C CA . GLY D 1 39 ? 23.40944 2.79695 70.27998 1.000 20.33987 31 GLY D CA 1
ATOM 8749 C C . GLY D 1 39 ? 23.35268 1.29609 70.38445 1.000 23.58898 31 GLY D C 1
ATOM 8750 O O . GLY D 1 39 ? 24.00225 0.71845 71.26367 1.000 25.02920 31 GLY D O 1
ATOM 8751 N N . SER D 1 40 ? 22.60759 0.64507 69.50370 1.000 18.80707 32 SER D N 1
ATOM 8752 C CA . SER D 1 40 ? 22.32206 -0.78046 69.58761 1.000 22.93832 32 SER D CA 1
ATOM 8753 C C . SER D 1 40 ? 23.38203 -1.64850 68.93572 1.000 23.50213 32 SER D C 1
ATOM 8754 O O . SER D 1 40 ? 23.34127 -2.86835 69.11373 1.000 23.84804 32 SER D O 1
ATOM 8757 N N . GLY D 1 41 ? 24.32274 -1.05262 68.20267 1.000 22.32431 33 GLY D N 1
ATOM 8758 C CA . GLY D 1 41 ? 25.26604 -1.82452 67.41161 1.000 23.39141 33 GLY D CA 1
ATOM 8759 C C . GLY D 1 41 ? 24.69692 -2.42994 66.14578 1.000 23.14336 33 GLY D C 1
ATOM 8760 O O . GLY D 1 41 ? 25.39107 -3.20559 65.48288 1.000 25.35701 33 GLY D O 1
ATOM 8761 N N . ALA D 1 42 ? 23.45757 -2.12173 65.79867 1.000 24.35639 34 ALA D N 1
ATOM 8762 C CA . ALA D 1 42 ? 22.79639 -2.71453 64.64663 1.000 26.10537 34 ALA D CA 1
ATOM 8763 C C . ALA D 1 42 ? 22.86253 -1.74202 63.47947 1.000 19.47902 34 ALA D C 1
ATOM 8764 O O . ALA D 1 42 ? 22.78212 -0.52565 63.67933 1.000 17.45358 34 ALA D O 1
ATOM 8766 N N . SER D 1 43 ? 23.01259 -2.25194 62.25590 1.000 23.61870 35 SER D N 1
ATOM 8767 C CA A SER D 1 43 ? 22.97215 -1.39187 61.08350 0.470 24.68810 35 SER D CA 1
ATOM 8768 C CA B SER D 1 43 ? 22.96106 -1.37831 61.08520 0.530 24.68567 35 SER D CA 1
ATOM 8769 C C . SER D 1 43 ? 21.56545 -1.39090 60.49764 1.000 23.24680 35 SER D C 1
ATOM 8770 O O . SER D 1 43 ? 20.96862 -2.45666 60.30150 1.000 22.38010 35 SER D O 1
ATOM 8775 N N . ILE D 1 44 ? 21.06234 -0.19608 60.21677 1.000 20.54522 36 ILE D N 1
ATOM 8776 C CA . ILE D 1 44 ? 19.77155 -0.02087 59.57033 1.000 19.68703 36 ILE D CA 1
ATOM 8777 C C . ILE D 1 44 ? 19.71843 -0.81854 58.27838 1.000 17.72356 36 ILE D C 1
ATOM 8778 O O . ILE D 1 44 ? 18.68783 -1.41536 57.93800 1.000 18.66622 36 ILE D O 1
ATOM 8783 N N . VAL D 1 45 ? 20.82573 -0.84794 57.53831 1.000 18.64179 37 VAL D N 1
ATOM 8784 C CA A VAL D 1 45 ? 20.83792 -1.49062 56.23144 0.544 20.45022 37 VAL D CA 1
ATOM 8785 C CA B VAL D 1 45 ? 20.75261 -1.48117 56.22648 0.456 20.45804 37 VAL D CA 1
ATOM 8786 C C . VAL D 1 45 ? 20.57316 -2.98621 56.32815 1.000 21.58361 37 VAL D C 1
ATOM 8787 O O . VAL D 1 45 ? 20.15143 -3.60547 55.35517 1.000 22.81700 37 VAL D O 1
ATOM 8794 N N . GLU D 1 46 ? 20.85027 -3.60255 57.47780 1.000 18.30926 38 GLU D N 1
ATOM 8795 C CA . GLU D 1 46 ? 20.67739 -5.04403 57.62739 1.000 19.77332 38 GLU D CA 1
ATOM 8796 C C . GLU D 1 46 ? 19.46920 -5.40829 58.48785 1.000 18.72591 38 GLU D C 1
ATOM 8797 O O . GLU D 1 46 ? 19.23173 -6.59619 58.75250 1.000 18.49987 38 GLU D O 1
ATOM 8803 N N . MET D 1 47 ? 18.67820 -4.42872 58.89978 1.000 16.79872 39 MET D N 1
ATOM 8804 C CA . MET D 1 47 ? 17.48361 -4.73624 59.67902 1.000 14.41468 39 MET D CA 1
ATOM 8805 C C . MET D 1 47 ? 16.41165 -5.42339 58.83575 1.000 16.41647 39 MET D C 1
ATOM 8806 O O . MET D 1 47 ? 16.07831 -4.97151 57.73966 1.000 15.51632 39 MET D O 1
ATOM 8811 N N . SER D 1 48 ? 15.78491 -6.44381 59.41979 1.000 17.49367 40 SER D N 1
ATOM 8812 C CA A SER D 1 48 ? 14.58949 -7.03856 58.83271 0.655 18.05224 40 SER D CA 1
ATOM 8813 C CA B SER D 1 48 ? 14.59598 -7.03884 58.82585 0.345 18.11641 40 SER D CA 1
ATOM 8814 C C . SER D 1 48 ? 13.41672 -6.07941 58.94725 1.000 17.16239 40 SER D C 1
ATOM 8815 O O . SER D 1 48 ? 13.15312 -5.54651 60.02485 1.000 17.86882 40 SER D O 1
ATOM 8820 N N . HIS D 1 49 ? 12.69680 -5.86738 57.83283 1.000 17.54715 41 HIS D N 1
ATOM 8821 C CA A HIS D 1 49 ? 11.56376 -4.96056 57.90851 0.561 18.75880 41 HIS D CA 1
ATOM 8822 C CA B HIS D 1 49 ? 11.51257 -5.00937 57.82561 0.439 18.80927 41 HIS D CA 1
ATOM 8823 C C . HIS D 1 49 ? 10.47018 -5.49170 58.82605 1.000 19.29801 41 HIS D C 1
ATOM 8824 O O . HIS D 1 49 ? 9.67585 -4.69310 59.33754 1.000 21.65080 41 HIS D O 1
ATOM 8837 N N . ARG D 1 50 ? 10.43410 -6.79533 59.07896 1.000 18.18579 42 ARG D N 1
ATOM 8838 C CA . ARG D 1 50 ? 9.44439 -7.37510 59.98141 1.000 21.27086 42 ARG D CA 1
ATOM 8839 C C . ARG D 1 50 ? 9.96017 -7.50718 61.41007 1.000 19.74502 42 ARG D C 1
ATOM 8840 O O . ARG D 1 50 ? 9.22055 -7.97782 62.28785 1.000 21.56163 42 ARG D O 1
ATOM 8842 N N . GLY D 1 51 ? 11.21331 -7.08680 61.67924 1.000 18.03058 43 GLY D N 1
ATOM 8843 C CA . GLY D 1 51 ? 11.72279 -7.12755 63.03709 1.000 16.41143 43 GLY D CA 1
ATOM 8844 C C . GLY D 1 51 ? 11.22647 -5.95368 63.86064 1.000 15.82431 43 GLY D C 1
ATOM 8845 O O . GLY D 1 51 ? 10.83628 -4.92503 63.32863 1.000 15.52208 43 GLY D O 1
ATOM 8846 N N . ALA D 1 52 ? 11.23577 -6.11870 65.19091 1.000 17.58818 44 ALA D N 1
ATOM 8847 C CA . ALA D 1 52 ? 10.68534 -5.07390 66.05033 1.000 15.53508 44 ALA D CA 1
ATOM 8848 C C . ALA D 1 52 ? 11.43002 -3.75102 65.92081 1.000 16.50463 44 ALA D C 1
ATOM 8849 O O . ALA D 1 52 ? 10.81701 -2.68543 66.04540 1.000 17.76186 44 ALA D O 1
ATOM 8851 N N . GLU D 1 53 ? 12.73980 -3.77993 65.67152 1.000 15.81545 45 GLU D N 1
ATOM 8852 C CA . GLU D 1 53 ? 13.47090 -2.52117 65.53569 1.000 17.51478 45 GLU D CA 1
ATOM 8853 C C . GLU D 1 53 ? 12.98022 -1.73283 64.32460 1.000 15.33104 45 GLU D C 1
ATOM 8854 O O . GLU D 1 53 ? 12.61334 -0.55095 64.43637 1.000 14.41429 45 GLU D O 1
ATOM 8860 N N . PHE D 1 54 ? 12.97832 -2.35523 63.14556 1.000 14.14295 46 PHE D N 1
ATOM 8861 C CA . PHE D 1 54 ? 12.55403 -1.56081 62.00840 1.000 12.42520 46 PHE D CA 1
ATOM 8862 C C . PHE D 1 54 ? 11.06026 -1.28253 62.04263 1.000 11.92924 46 PHE D C 1
ATOM 8863 O O . PHE D 1 54 ? 10.62343 -0.24115 61.53866 1.000 14.20400 46 PHE D O 1
ATOM 8871 N N . MET D 1 55 ? 10.25073 -2.19290 62.59937 1.000 12.93265 47 MET D N 1
ATOM 8872 C CA A MET D 1 55 ? 8.84130 -1.85718 62.72167 0.496 13.43378 47 MET D CA 1
ATOM 8873 C CA B MET D 1 55 ? 8.83285 -1.88704 62.76642 0.504 13.44604 47 MET D CA 1
ATOM 8874 C C . MET D 1 55 ? 8.65426 -0.60229 63.56064 1.000 14.56498 47 MET D C 1
ATOM 8875 O O . MET D 1 55 ? 7.75207 0.18753 63.28006 1.000 12.98127 47 MET D O 1
ATOM 8884 N N . SER D 1 56 ? 9.51531 -0.37550 64.56514 1.000 13.76291 48 SER D N 1
ATOM 8885 C CA . SER D 1 56 ? 9.36345 0.85814 65.34255 1.000 14.97273 48 SER D CA 1
ATOM 8886 C C . SER D 1 56 ? 9.77058 2.07690 64.51410 1.000 16.68305 48 SER D C 1
ATOM 8887 O O . SER D 1 56 ? 9.16658 3.14869 64.64010 1.000 15.93427 48 SER D O 1
ATOM 8890 N N . VAL D 1 57 ? 10.78255 1.92620 63.65430 1.000 13.88127 49 VAL D N 1
ATOM 8891 C CA . VAL D 1 57 ? 11.19157 2.99831 62.73890 1.000 15.08009 49 VAL D CA 1
ATOM 8892 C C . VAL D 1 57 ? 10.05521 3.35266 61.78977 1.000 16.02648 49 VAL D C 1
ATOM 8893 O O . VAL D 1 57 ? 9.74729 4.52942 61.56120 1.000 15.09646 49 VAL D O 1
ATOM 8897 N N . ALA D 1 58 ? 9.44358 2.33517 61.18966 1.000 13.26777 50 ALA D N 1
ATOM 8898 C CA . ALA D 1 58 ? 8.33199 2.57363 60.26649 1.000 15.25691 50 ALA D CA 1
ATOM 8899 C C . ALA D 1 58 ? 7.14562 3.20853 60.99148 1.000 15.06161 50 ALA D C 1
ATOM 8900 O O . ALA D 1 58 ? 6.48711 4.11995 60.45923 1.000 14.47886 50 ALA D O 1
ATOM 8902 N N . ALA D 1 59 ? 6.88053 2.77446 62.22247 1.000 13.20311 51 ALA D N 1
ATOM 8903 C CA . ALA D 1 59 ? 5.78063 3.39392 62.96415 1.000 13.16092 51 ALA D CA 1
ATOM 8904 C C . ALA D 1 59 ? 6.06132 4.86876 63.22886 1.000 13.67773 51 ALA D C 1
ATOM 8905 O O . ALA D 1 59 ? 5.15145 5.70997 63.14718 1.000 16.95642 51 ALA D O 1
ATOM 8907 N N . GLU D 1 60 ? 7.29504 5.19703 63.60869 1.000 12.80119 52 GLU D N 1
ATOM 8908 C CA . GLU D 1 60 ? 7.63422 6.60699 63.83167 1.000 13.93763 52 GLU D CA 1
ATOM 8909 C C . GLU D 1 60 ? 7.52671 7.41171 62.54158 1.000 12.57154 52 GLU D C 1
ATOM 8910 O O . GLU D 1 60 ? 7.08659 8.56850 62.55735 1.000 16.03105 52 GLU D O 1
ATOM 8916 N N . ALA D 1 61 ? 7.94297 6.82075 61.41653 1.000 11.17027 53 ALA D N 1
ATOM 8917 C CA . ALA D 1 61 ? 7.93247 7.55401 60.16157 1.000 11.16728 53 ALA D CA 1
ATOM 8918 C C . ALA D 1 61 ? 6.50920 7.91353 59.76607 1.000 14.87551 53 ALA D C 1
ATOM 8919 O O . ALA D 1 61 ? 6.23487 9.04639 59.37078 1.000 14.25628 53 ALA D O 1
ATOM 8921 N N . GLU D 1 62 ? 5.58556 6.95589 59.87707 1.000 14.75166 54 GLU D N 1
ATOM 8922 C CA . GLU D 1 62 ? 4.18388 7.26466 59.60615 1.000 12.47786 54 GLU D CA 1
ATOM 8923 C C . GLU D 1 62 ? 3.61918 8.25641 60.61044 1.000 14.64543 54 GLU D C 1
ATOM 8924 O O . GLU D 1 62 ? 2.91175 9.19231 60.22712 1.000 13.49129 54 GLU D O 1
ATOM 8930 N N . ALA D 1 63 ? 3.89486 8.06811 61.91092 1.000 11.06427 55 ALA D N 1
ATOM 8931 C CA . ALA D 1 63 ? 3.33380 8.97944 62.90846 1.000 11.23895 55 ALA D CA 1
ATOM 8932 C C . ALA D 1 63 ? 3.84503 10.39783 62.70560 1.000 12.28586 55 ALA D C 1
ATOM 8933 O O . ALA D 1 63 ? 3.08812 11.36356 62.83708 1.000 13.53249 55 ALA D O 1
ATOM 8935 N N . ASP D 1 64 ? 5.14316 10.53756 62.43621 1.000 14.07521 56 ASP D N 1
ATOM 8936 C CA . ASP D 1 64 ? 5.73576 11.85491 62.25462 1.000 13.56819 56 ASP D CA 1
ATOM 8937 C C . ASP D 1 64 ? 5.16779 12.53808 61.01534 1.000 13.83198 56 ASP D C 1
ATOM 8938 O O . ASP D 1 64 ? 4.88865 13.74523 61.04863 1.000 13.87681 56 ASP D O 1
ATOM 8943 N N . LEU D 1 65 ? 4.96812 11.78181 59.93188 1.000 10.97827 57 LEU D N 1
ATOM 8944 C CA . LEU D 1 65 ? 4.37661 12.37002 58.72351 1.000 11.10489 57 LEU D CA 1
ATOM 8945 C C . LEU D 1 65 ? 2.92757 12.75944 58.96244 1.000 12.86596 57 LEU D C 1
ATOM 8946 O O . LEU D 1 65 ? 2.47673 13.80919 58.48123 1.000 13.33852 57 LEU D O 1
ATOM 8951 N N . ARG D 1 66 ? 2.17609 11.93147 59.69433 1.000 11.50567 58 ARG D N 1
ATOM 8952 C CA . ARG D 1 66 ? 0.80531 12.30943 60.03090 1.000 11.69125 58 ARG D CA 1
ATOM 8953 C C . ARG D 1 66 ? 0.77614 13.57563 60.88592 1.000 13.04551 58 ARG D C 1
ATOM 8954 O O . ARG D 1 66 ? -0.12922 14.41144 60.74344 1.000 14.56024 58 ARG D O 1
ATOM 8962 N N . ARG D 1 67 ? 1.73893 13.73475 61.79416 1.000 12.89404 59 ARG D N 1
ATOM 8963 C CA A ARG D 1 67 ? 1.79755 14.93490 62.63499 0.676 14.08329 59 ARG D CA 1
ATOM 8964 C CA B ARG D 1 67 ? 1.70022 14.95092 62.58835 0.324 14.11962 59 ARG D CA 1
ATOM 8965 C C . ARG D 1 67 ? 2.21211 16.14405 61.80294 1.000 13.39887 59 ARG D C 1
ATOM 8966 O O . ARG D 1 67 ? 1.67530 17.24494 61.96740 1.000 17.05648 59 ARG D O 1
ATOM 8981 N N . LEU D 1 68 ? 3.18057 15.93864 60.91481 1.000 12.48439 60 LEU D N 1
ATOM 8982 C CA . LEU D 1 68 ? 3.70564 17.02127 60.08992 1.000 12.94316 60 LEU D CA 1
ATOM 8983 C C . LEU D 1 68 ? 2.63261 17.63246 59.20218 1.000 15.62360 60 LEU D C 1
ATOM 8984 O O . LEU D 1 68 ? 2.50831 18.86978 59.13242 1.000 14.15502 60 LEU D O 1
ATOM 8989 N N . LEU D 1 69 ? 1.81029 16.80087 58.56611 1.000 13.45380 61 LEU D N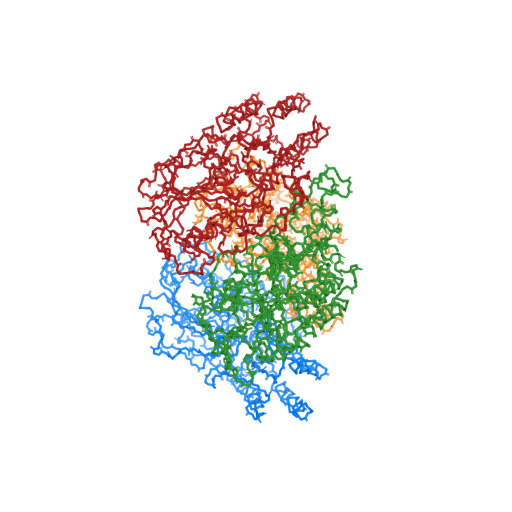 1
ATOM 8990 C CA . LEU D 1 69 ? 0.80282 17.27151 57.62043 1.000 12.77037 61 LEU D CA 1
ATOM 8991 C C . LEU D 1 69 ? -0.60630 17.27908 58.18515 1.000 16.04256 61 LEU D C 1
ATOM 8992 O O . LEU D 1 69 ? -1.54441 17.60178 57.44019 1.000 15.57010 61 LEU D O 1
ATOM 8997 N N . ASP D 1 70 ? -0.78538 16.92568 59.45815 1.000 13.27307 62 ASP D N 1
ATOM 8998 C CA . ASP D 1 70 ? -2.11343 16.81371 60.06347 1.000 14.84834 62 ASP D CA 1
ATOM 8999 C C . ASP D 1 70 ? -3.01468 15.91386 59.21182 1.000 18.75497 62 ASP D C 1
ATOM 9000 O O . ASP D 1 70 ? -4.09776 16.29219 58.76066 1.000 15.81361 62 ASP D O 1
ATOM 9005 N N . ILE D 1 71 ? -2.53255 14.69573 58.98821 1.000 15.42604 63 ILE D N 1
ATOM 9006 C CA . ILE D 1 71 ? -3.26075 13.71704 58.18978 1.000 12.89424 63 ILE D CA 1
ATOM 9007 C C . ILE D 1 71 ? -4.32276 13.03979 59.03843 1.000 15.98387 63 ILE D C 1
ATOM 9008 O O . ILE D 1 71 ? -3.98571 12.42999 60.06206 1.000 20.14181 63 ILE D O 1
ATOM 9013 N N . PRO D 1 72 ? -5.59419 13.10072 58.65089 1.000 15.53210 64 PRO D N 1
ATOM 9014 C CA . PRO D 1 72 ? -6.65066 12.45861 59.45496 1.000 23.05237 64 PRO D CA 1
ATOM 9015 C C . PRO D 1 72 ? -6.58007 10.93612 59.41014 1.000 19.22981 64 PRO D C 1
ATOM 9016 O O . PRO D 1 72 ? -5.99333 10.32432 58.51027 1.000 15.58533 64 PRO D O 1
ATOM 9020 N N . ASP D 1 73 ? -7.22095 10.30636 60.40757 1.000 17.89684 65 ASP D N 1
ATOM 9021 C CA . ASP D 1 73 ? -7.21464 8.85200 60.46949 1.000 21.65592 65 ASP D CA 1
ATOM 9022 C C . ASP D 1 73 ? -7.93368 8.18732 59.29263 1.000 18.54263 65 ASP D C 1
ATOM 9023 O O . ASP D 1 73 ? -7.63833 7.02973 58.99246 1.000 21.97287 65 ASP D O 1
ATOM 9028 N N . ASP D 1 74 ? -8.85208 8.86626 58.60470 1.000 17.01530 66 ASP D N 1
ATOM 9029 C CA . ASP D 1 74 ? -9.52663 8.20994 57.49072 1.000 21.20662 66 ASP D CA 1
ATOM 9030 C C . ASP D 1 74 ? -8.77963 8.37182 56.17326 1.000 17.67660 66 ASP D C 1
ATOM 9031 O O . ASP D 1 74 ? -9.37508 8.16986 55.10581 1.000 19.03860 66 ASP D O 1
ATOM 9036 N N . TYR D 1 75 ? -7.47516 8.69440 56.23640 1.000 14.21189 67 TYR D N 1
ATOM 9037 C CA . TYR D 1 75 ? -6.54853 8.61626 55.12179 1.000 13.71764 67 TYR D CA 1
ATOM 9038 C C . TYR D 1 75 ? -5.49828 7.57609 55.46514 1.000 14.59218 67 TYR D C 1
ATOM 9039 O O . TYR D 1 75 ? -5.03086 7.52688 56.60585 1.000 15.70309 67 TYR D O 1
ATOM 9048 N N . ALA D 1 76 ? -5.12783 6.75447 54.48371 1.000 13.14295 68 ALA D N 1
ATOM 9049 C CA . ALA D 1 76 ? -4.01616 5.82296 54.60352 1.000 13.55164 68 ALA D CA 1
ATOM 9050 C C . ALA D 1 76 ? -2.72340 6.47421 54.14432 1.000 13.72978 68 ALA D C 1
ATOM 9051 O O . ALA D 1 76 ? -2.73466 7.37923 53.30148 1.000 15.29856 68 ALA D O 1
ATOM 9053 N N . VAL D 1 77 ? -1.60729 6.00344 54.70042 1.000 13.09233 69 VAL D N 1
ATOM 9054 C CA . VAL D 1 77 ? -0.27325 6.51584 54.37136 1.000 12.18289 69 VAL D CA 1
ATOM 9055 C C . VAL D 1 77 ? 0.56986 5.35038 53.89298 1.000 15.87559 69 VAL D C 1
ATOM 9056 O O . VAL D 1 77 ? 0.67646 4.32769 54.58714 1.000 17.12482 69 VAL D O 1
ATOM 9060 N N . LEU D 1 78 ? 1.11121 5.47061 52.68541 1.000 14.22192 70 LEU D N 1
ATOM 9061 C CA . LEU D 1 78 ? 1.95934 4.44263 52.09964 1.000 13.72351 70 LEU D CA 1
ATOM 9062 C C . LEU D 1 78 ? 3.34768 4.99640 51.81790 1.000 13.87607 70 LEU D C 1
ATOM 9063 O O . LEU D 1 78 ? 3.49145 6.13749 51.36471 1.000 14.29101 70 LEU D O 1
ATOM 9068 N N . PHE D 1 79 ? 4.37256 4.18672 52.10534 1.000 14.29012 71 PHE D N 1
ATOM 9069 C CA . PHE D 1 79 ? 5.74836 4.45020 51.70324 1.000 13.71673 71 PHE D CA 1
ATOM 9070 C C . PHE D 1 79 ? 6.09176 3.43874 50.62013 1.000 12.86348 71 PHE D C 1
ATOM 9071 O O . PHE D 1 79 ? 5.96273 2.22966 50.85018 1.000 15.96040 71 PHE D O 1
ATOM 9079 N N . LEU D 1 80 ? 6.52793 3.92079 49.45225 1.000 13.58292 72 LEU D N 1
ATOM 9080 C CA . LEU D 1 80 ? 6.60805 3.07513 48.25783 1.000 16.75868 72 LEU D CA 1
ATOM 9081 C C . LEU D 1 80 ? 7.91184 3.26942 47.48961 1.000 15.88295 72 LEU D C 1
ATOM 9082 O O . LEU D 1 80 ? 8.47048 4.36443 47.45730 1.000 16.87516 72 LEU D O 1
ATOM 9087 N N . SER D 1 81 ? 8.36920 2.20700 46.81773 1.000 17.29011 73 SER D N 1
ATOM 9088 C CA A SER D 1 81 ? 9.45704 2.36438 45.85527 0.708 19.42941 73 SER D CA 1
ATOM 9089 C CA B SER D 1 81 ? 9.45464 2.36168 45.85533 0.292 19.49530 73 SER D CA 1
ATOM 9090 C C . SER D 1 81 ? 8.89738 2.74726 44.47996 1.000 19.63910 73 SER D C 1
ATOM 9091 O O . SER D 1 81 ? 7.70340 2.68078 44.22344 1.000 26.72985 73 SER D O 1
ATOM 9095 N N . GLY D 1 82 ? 9.78021 3.16363 43.57662 1.000 21.43223 74 GLY D N 1
ATOM 9096 C CA . GLY D 1 82 ? 9.38245 3.37905 42.18829 1.000 19.59805 74 GLY D CA 1
ATOM 9097 C C . GLY D 1 82 ? 9.18231 4.82350 41.75795 1.000 19.40637 74 GLY D C 1
ATOM 9098 O O . GLY D 1 82 ? 9.01829 5.08490 40.55413 1.000 25.13024 74 GLY D O 1
ATOM 9099 N N . GLY D 1 83 ? 9.20148 5.75076 42.68132 1.000 18.01720 75 GLY D N 1
ATOM 9100 C CA . GLY D 1 83 ? 9.13491 7.15725 42.34940 1.000 15.83658 75 GLY D CA 1
ATOM 9101 C C . GLY D 1 83 ? 7.75114 7.58853 41.90713 1.000 19.34067 75 GLY D C 1
ATOM 9102 O O . GLY D 1 83 ? 6.80222 6.79952 41.80390 1.000 14.40784 75 GLY D O 1
ATOM 9103 N N . ALA D 1 84 ? 7.65379 8.88695 41.60160 1.000 14.56830 76 ALA D N 1
ATOM 9104 C CA . ALA D 1 84 ? 6.37391 9.45023 41.19120 1.000 12.15764 76 ALA D CA 1
ATOM 9105 C C . ALA D 1 84 ? 5.88402 8.82246 39.89516 1.000 13.52029 76 ALA D C 1
ATOM 9106 O O . ALA D 1 84 ? 4.68237 8.62584 39.71781 1.000 12.05970 76 ALA D O 1
ATOM 9108 N N . THR D 1 85 ? 6.79526 8.51721 38.97151 1.000 13.47736 77 THR D N 1
ATOM 9109 C CA A THR D 1 85 ? 6.40113 7.99027 37.66362 0.661 12.96464 77 THR D CA 1
ATOM 9110 C CA B THR D 1 85 ? 6.32898 8.03011 37.67827 0.339 13.01414 77 THR D CA 1
ATOM 9111 C C . THR D 1 85 ? 5.69327 6.64835 37.79809 1.000 11.12575 77 THR D C 1
ATOM 9112 O O . THR D 1 85 ? 4.71582 6.37252 37.09065 1.000 11.99147 77 THR D O 1
ATOM 9119 N N . THR D 1 86 ? 6.18548 5.78926 38.70431 1.000 13.00136 78 THR D N 1
ATOM 9120 C CA . THR D 1 86 ? 5.50642 4.51982 38.95551 1.000 11.47880 78 THR D CA 1
ATOM 9121 C C . THR D 1 86 ? 4.10006 4.75783 39.49413 1.000 13.07504 78 THR D C 1
ATOM 9122 O O . THR D 1 86 ? 3.14594 4.05282 39.11415 1.000 11.99977 78 THR D O 1
ATOM 9126 N N . GLN D 1 87 ? 3.95379 5.73234 40.41226 1.000 10.55077 79 GLN D N 1
ATOM 9127 C CA . GLN D 1 87 ? 2.62274 5.97568 40.95887 1.000 10.15132 79 GLN D CA 1
ATOM 9128 C C . GLN D 1 87 ? 1.70752 6.57021 39.89731 1.000 10.92528 79 GLN D C 1
ATOM 9129 O O . GLN D 1 87 ? 0.50134 6.32619 39.91086 1.000 10.44959 79 GLN D O 1
ATOM 9135 N N . GLN D 1 88 ? 2.26943 7.29134 38.92427 1.000 10.96387 80 GLN D N 1
ATOM 9136 C CA . GLN D 1 88 ? 1.43527 7.80857 37.85021 1.000 10.28374 80 GLN D CA 1
ATOM 9137 C C . GLN D 1 88 ? 0.84123 6.70002 36.96325 1.000 9.27091 80 GLN D C 1
ATOM 9138 O O . GLN D 1 88 ? -0.22373 6.90516 36.36518 1.000 10.72872 80 GLN D O 1
ATOM 9144 N N . ALA D 1 89 ? 1.49115 5.54200 36.87263 1.000 10.47109 81 ALA D N 1
ATOM 9145 C CA . ALA D 1 89 ? 0.89396 4.37938 36.21220 1.000 9.71912 81 ALA D CA 1
ATOM 9146 C C . ALA D 1 89 ? -0.07191 3.65846 37.15331 1.000 10.29981 81 ALA D C 1
ATOM 9147 O O . ALA D 1 89 ? -1.12853 3.18627 36.71896 1.000 11.64424 81 ALA D O 1
ATOM 9149 N N . LEU D 1 90 ? 0.27735 3.56892 38.44831 1.000 10.36517 82 LEU D N 1
ATOM 9150 C CA . LEU D 1 90 ? -0.54643 2.80204 39.38512 1.000 11.12382 82 LEU D CA 1
ATOM 9151 C C . LEU D 1 90 ? -1.85594 3.52008 39.71812 1.000 10.91197 82 LEU D C 1
ATOM 9152 O O . LEU D 1 90 ? -2.86976 2.85137 40.00417 1.000 12.90499 82 LEU D O 1
ATOM 9157 N N . ILE D 1 91 ? -1.87152 4.84952 39.62515 1.000 10.56918 83 ILE D N 1
ATOM 9158 C CA . ILE D 1 91 ? -3.07274 5.60366 39.99249 1.000 10.24692 83 ILE D CA 1
ATOM 9159 C C . ILE D 1 91 ? -4.26579 5.22804 39.11234 1.000 15.11337 83 ILE D C 1
ATOM 9160 O O . ILE D 1 91 ? -5.31636 4.85555 39.66096 1.000 11.18074 83 ILE D O 1
ATOM 9165 N N . PRO D 1 92 ? -4.18596 5.28200 37.77593 1.000 12.53619 84 PRO D N 1
ATOM 9166 C CA . PRO D 1 92 ? -5.34554 4.81773 36.98833 1.000 10.88660 84 PRO D CA 1
ATOM 9167 C C . PRO D 1 92 ? -5.64247 3.34015 37.19039 1.000 11.40664 84 PRO D C 1
ATOM 9168 O O . PRO D 1 92 ? -6.80598 2.94172 37.13641 1.000 12.13634 84 PRO D O 1
ATOM 9172 N N . LEU D 1 93 ? -4.62917 2.50931 37.42573 1.000 11.90615 85 LEU D N 1
ATOM 9173 C CA . LEU D 1 93 ? -4.88731 1.07401 37.60203 1.000 12.21704 85 LEU D CA 1
ATOM 9174 C C . LEU D 1 93 ? -5.63366 0.78115 38.89878 1.000 12.35952 85 LEU D C 1
ATOM 9175 O O . LEU D 1 93 ? -6.33083 -0.24658 38.99993 1.000 12.68681 85 LEU D O 1
ATOM 9180 N N . ASN D 1 94 ? -5.46719 1.64012 39.90761 1.000 12.04615 86 ASN D N 1
ATOM 9181 C CA . ASN D 1 94 ? -6.11070 1.43762 41.19829 1.000 12.10491 86 ASN D CA 1
ATOM 9182 C C . ASN D 1 94 ? -7.41922 2.20296 41.36680 1.000 11.51963 86 ASN D C 1
ATOM 9183 O O . ASN D 1 94 ? -8.31526 1.71361 42.06715 1.000 13.79808 86 ASN D O 1
ATOM 9188 N N . PHE D 1 95 ? -7.56524 3.36760 40.75123 1.000 11.79931 87 PHE D N 1
ATOM 9189 C CA . PHE D 1 95 ? -8.69439 4.24631 41.09195 1.000 11.61078 87 PHE D CA 1
ATOM 9190 C C . PHE D 1 95 ? -9.62735 4.50336 39.92179 1.000 14.29967 87 PHE D C 1
ATOM 9191 O O . PHE D 1 95 ? -10.58329 5.27195 40.06417 1.000 16.94775 87 PHE D O 1
ATOM 9199 N N . ALA D 1 96 ? -9.44313 3.80940 38.80879 1.000 13.17558 88 ALA D N 1
ATOM 9200 C CA . ALA D 1 96 ? -10.31490 3.95889 37.65962 1.000 12.82859 88 ALA D CA 1
ATOM 9201 C C . ALA D 1 96 ? -10.66880 2.58500 37.12803 1.000 14.50268 88 ALA D C 1
ATOM 9202 O O . ALA D 1 96 ? -9.87749 1.64263 37.24074 1.000 16.31384 88 ALA D O 1
ATOM 9204 N N . ALA D 1 97 ? -11.86412 2.48314 36.54625 1.000 14.25978 89 ALA D N 1
ATOM 9205 C CA . ALA D 1 97 ? -12.22016 1.30029 35.77778 1.000 15.77948 89 ALA D CA 1
ATOM 9206 C C . ALA D 1 97 ? -11.46739 1.30518 34.44411 1.000 16.06646 89 ALA D C 1
ATOM 9207 O O . ALA D 1 97 ? -11.07996 2.36182 33.95014 1.000 17.63750 89 ALA D O 1
ATOM 9209 N N . PRO D 1 98 ? -11.22926 0.13927 33.84444 1.000 19.62415 90 PRO D N 1
ATOM 9210 C CA . PRO D 1 98 ? -10.54914 0.12937 32.54051 1.000 15.78245 90 PRO D CA 1
ATOM 9211 C C . PRO D 1 98 ? -11.25191 1.04012 31.53412 1.000 20.36384 90 PRO D C 1
ATOM 9212 O O . PRO D 1 98 ? -12.48161 0.96774 31.33273 1.000 22.82889 90 PRO D O 1
ATOM 9216 N N . GLY D 1 99 ? -10.46668 1.92263 30.91525 1.000 18.70673 91 GLY D N 1
ATOM 9217 C CA . GLY D 1 99 ? -10.99789 2.84113 29.92848 1.000 17.98526 91 GLY D CA 1
ATOM 9218 C C . GLY D 1 99 ? -11.84986 3.96956 30.46408 1.000 20.87065 91 GLY D C 1
ATOM 9219 O O . GLY D 1 99 ? -12.37198 4.75595 29.66622 1.000 20.72240 91 GLY D O 1
ATOM 9220 N N . GLN D 1 100 ? -12.01830 4.08214 31.78174 1.000 20.14085 92 GLN D N 1
ATOM 9221 C CA . GLN D 1 100 ? -12.80274 5.17518 32.33520 1.000 16.82175 92 GLN D CA 1
ATOM 9222 C C . GLN D 1 100 ? -12.15255 6.51539 32.01404 1.000 15.23698 92 GLN D C 1
ATOM 9223 O O . GLN D 1 100 ? -10.93983 6.62499 31.88387 1.000 17.08386 92 GLN D O 1
ATOM 9229 N N . ARG D 1 101 ? -12.98313 7.54673 31.90163 1.000 14.80702 93 ARG D N 1
ATOM 9230 C CA . ARG D 1 101 ? -12.47455 8.89747 31.75627 1.000 14.86864 93 ARG D CA 1
ATOM 9231 C C . ARG D 1 101 ? -11.66603 9.28323 32.99324 1.000 14.81463 93 ARG D C 1
ATOM 9232 O O . ARG D 1 101 ? -12.03459 8.95043 34.12546 1.000 14.77273 93 ARG D O 1
ATOM 9240 N N . ALA D 1 102 ? -10.52260 9.93416 32.76348 1.000 12.65272 94 ALA D N 1
ATOM 9241 C CA . ALA D 1 102 ? -9.74871 10.55438 33.84161 1.000 11.59052 94 ALA D CA 1
ATOM 9242 C C . ALA D 1 102 ? -9.28019 11.91010 33.36341 1.000 12.96805 94 ALA D C 1
ATOM 9243 O O . ALA D 1 102 ? -8.76857 12.01817 32.24457 1.000 13.49597 94 ALA D O 1
ATOM 9245 N N . ASP D 1 103 ? -9.49431 12.94676 34.18692 1.000 10.82598 95 ASP D N 1
ATOM 9246 C CA . ASP D 1 103 ? -9.16263 14.31014 33.79164 1.000 12.63358 95 ASP D CA 1
ATOM 9247 C C . ASP D 1 103 ? -7.77163 14.66263 34.27894 1.000 13.21398 95 ASP D C 1
ATOM 9248 O O . ASP D 1 103 ? -7.42937 14.40405 35.43898 1.000 12.84436 95 ASP D O 1
ATOM 9253 N N . TYR D 1 104 ? -6.98409 15.31955 33.41311 1.000 13.08358 96 TYR D N 1
ATOM 9254 C CA . TYR D 1 104 ? -5.65678 15.79671 33.78214 1.000 10.90741 96 TYR D CA 1
ATOM 9255 C C . TYR D 1 104 ? -5.55687 17.28493 33.50699 1.000 11.23740 96 TYR D C 1
ATOM 9256 O O . TYR D 1 104 ? -6.10945 17.78181 32.52072 1.000 12.04468 96 TYR D O 1
ATOM 9265 N N . VAL D 1 105 ? -4.85424 17.98685 34.38654 1.000 10.46642 97 VAL D N 1
ATOM 9266 C CA . VAL D 1 105 ? -4.58107 19.41657 34.22495 1.000 11.62537 97 VAL D CA 1
ATOM 9267 C C . VAL D 1 105 ? -3.08229 19.55902 34.03313 1.000 9.55505 97 VAL D C 1
ATOM 9268 O O . VAL D 1 105 ? -2.30041 19.16357 34.90950 1.000 11.49211 97 VAL D O 1
ATOM 9272 N N . VAL D 1 106 ? -2.67817 20.10478 32.88788 1.000 11.82279 98 VAL D N 1
ATOM 9273 C CA . VAL D 1 106 ? -1.26489 20.24590 32.53780 1.000 11.43302 98 VAL D CA 1
ATOM 9274 C C . VAL D 1 106 ? -0.88517 21.71084 32.74236 1.000 11.62900 98 VAL D C 1
ATOM 9275 O O . VAL D 1 106 ? -1.26660 22.57058 31.94992 1.000 12.06529 98 VAL D O 1
ATOM 9279 N N . SER D 1 107 ? -0.12378 21.99468 33.80180 1.000 11.81518 99 SER D N 1
ATOM 9280 C CA . SER D 1 107 ? 0.36752 23.33388 34.10720 1.000 11.09959 99 SER D CA 1
ATOM 9281 C C . SER D 1 107 ? 1.87250 23.43025 33.91025 1.000 12.76030 99 SER D C 1
ATOM 9282 O O . SER D 1 107 ? 2.46629 24.46391 34.20567 1.000 13.44160 99 SER D O 1
ATOM 9285 N N . GLY D 1 108 ? 2.49803 22.38149 33.41597 1.000 11.89034 100 GLY D N 1
ATOM 9286 C CA . GLY D 1 108 ? 3.91574 22.43652 33.15670 1.000 14.76530 100 GLY D CA 1
ATOM 9287 C C . GLY D 1 108 ? 4.39653 21.09872 32.66258 1.000 15.80009 100 GLY D C 1
ATOM 9288 O O . GLY D 1 108 ? 3.61745 20.17111 32.42022 1.000 15.16525 100 GLY D O 1
ATOM 9289 N N . HIS D 1 109 ? 5.71846 21.00461 32.55186 1.000 17.20744 101 HIS D N 1
ATOM 9290 C CA A HIS D 1 109 ? 6.30835 19.84119 31.91895 0.573 19.59505 101 HIS D CA 1
ATOM 9291 C CA B HIS D 1 109 ? 6.37793 19.83507 31.97129 0.427 19.60861 101 HIS D CA 1
ATOM 9292 C C . HIS D 1 109 ? 5.93949 18.53194 32.61550 1.000 18.88771 101 HIS D C 1
ATOM 9293 O O . HIS D 1 109 ? 5.60945 17.55426 31.93111 1.000 20.33395 101 HIS D O 1
ATOM 9306 N N . TRP D 1 110 ? 5.95763 18.48047 33.95265 1.000 14.98642 102 TRP D N 1
ATOM 9307 C CA A TRP D 1 110 ? 5.86544 17.17169 34.56360 0.573 16.04691 102 TRP D CA 1
ATOM 9308 C CA B TRP D 1 110 ? 5.83211 17.22374 34.70184 0.427 16.17799 102 TRP D CA 1
ATOM 9309 C C . TRP D 1 110 ? 4.44767 16.61290 34.60572 1.000 20.72080 102 TRP D C 1
ATOM 9310 O O . TRP D 1 110 ? 4.29929 15.39172 34.70153 1.000 18.89873 102 TRP D O 1
ATOM 9331 N N . GLY D 1 111 ? 3.41637 17.44243 34.47851 1.000 13.49559 103 GLY D N 1
ATOM 9332 C CA . GLY D 1 111 ? 2.07716 16.91845 34.27961 1.000 13.12015 103 GLY D CA 1
ATOM 9333 C C . GLY D 1 111 ? 1.99051 16.07414 33.01681 1.000 14.10596 103 GLY D C 1
ATOM 9334 O O . GLY D 1 111 ? 1.22005 15.12265 32.95912 1.000 13.54477 103 GLY D O 1
ATOM 9335 N N . LYS D 1 112 ? 2.78627 16.40696 31.99531 1.000 12.45708 104 LYS D N 1
ATOM 9336 C CA . LYS D 1 112 ? 2.79997 15.60862 30.77721 1.000 12.80707 104 LYS D CA 1
ATOM 9337 C C . LYS D 1 112 ? 3.30292 14.20296 31.03746 1.000 12.56806 104 LYS D C 1
ATOM 9338 O O . LYS D 1 112 ? 2.86123 13.25762 30.36414 1.000 12.63471 104 LYS D O 1
ATOM 9344 N N . THR D 1 113 ? 4.22863 14.03598 31.99100 1.000 12.25713 105 THR D N 1
ATOM 9345 C CA . THR D 1 113 ? 4.70586 12.68574 32.27536 1.000 14.53113 105 THR D CA 1
ATOM 9346 C C . THR D 1 113 ? 3.60903 11.86362 32.93271 1.000 13.71499 105 THR D C 1
ATOM 9347 O O . THR D 1 113 ? 3.45625 10.66819 32.63530 1.000 12.80675 105 THR D O 1
ATOM 9351 N N . ALA D 1 114 ? 2.80615 12.49497 33.79366 1.000 12.41256 106 ALA D N 1
ATOM 9352 C CA . ALA D 1 114 ? 1.67295 11.78311 34.39075 1.000 11.44653 106 ALA D CA 1
ATOM 9353 C C . ALA D 1 114 ? 0.66386 11.37762 33.32219 1.000 12.29333 106 ALA D C 1
ATOM 9354 O O . ALA D 1 114 ? 0.15155 10.24436 33.32649 1.000 12.57546 106 ALA D O 1
ATOM 9356 N N . VAL D 1 115 ? 0.38137 12.28762 32.38584 1.000 9.59306 107 VAL D N 1
ATOM 9357 C CA . VAL D 1 115 ? -0.50800 11.96818 31.26269 1.000 11.29968 107 VAL D CA 1
ATOM 9358 C C . VAL D 1 115 ? 0.02828 10.77403 30.47588 1.000 15.28873 107 VAL D C 1
ATOM 9359 O O . VAL D 1 115 ? -0.72038 9.85294 30.10420 1.000 14.55743 107 VAL D O 1
ATOM 9363 N N . LYS D 1 116 ? 1.33341 10.76584 30.21995 1.000 13.02541 108 LYS D N 1
ATOM 9364 C CA . LYS D 1 116 ? 1.92109 9.71101 29.40973 1.000 16.36397 108 LYS D CA 1
ATOM 9365 C C . LYS D 1 116 ? 1.76721 8.33886 30.06386 1.000 16.90931 108 LYS D C 1
ATOM 9366 O O . LYS D 1 116 ? 1.47297 7.34777 29.37509 1.000 15.04255 108 LYS D O 1
ATOM 9372 N N . GLN D 1 117 ? 1.98465 8.24670 31.38556 1.000 13.87139 109 GLN D N 1
ATOM 9373 C CA . GLN D 1 117 ? 1.88921 6.93530 32.03463 1.000 16.73283 109 GLN D CA 1
ATOM 9374 C C . GLN D 1 117 ? 0.46928 6.41397 32.06632 1.000 17.40967 109 GLN D C 1
ATOM 9375 O O . GLN D 1 117 ? 0.25894 5.19372 32.14277 1.000 17.48477 109 GLN D O 1
ATOM 9381 N N . ALA D 1 118 ? -0.51683 7.29347 31.99689 1.000 13.69712 110 ALA D N 1
ATOM 9382 C CA . ALA D 1 118 ? -1.88323 6.87648 32.22488 1.000 14.21678 110 ALA D CA 1
ATOM 9383 C C . ALA D 1 118 ? -2.62816 6.52711 30.95211 1.000 18.44019 110 ALA D C 1
ATOM 9384 O O . ALA D 1 118 ? -3.63148 5.81276 31.02462 1.000 14.66154 110 ALA D O 1
ATOM 9386 N N . GLY D 1 119 ? -2.16214 7.00351 29.79323 1.000 16.13171 111 GLY D N 1
ATOM 9387 C CA . GLY D 1 119 ? -2.99149 6.99845 28.59566 1.000 16.54670 111 GLY D CA 1
ATOM 9388 C C . GLY D 1 119 ? -3.43473 5.62425 28.12372 1.000 14.38138 111 GLY D C 1
ATOM 9389 O O . GLY D 1 119 ? -4.48131 5.49403 27.48598 1.000 16.76760 111 GLY D O 1
ATOM 9390 N N . VAL D 1 120 ? -2.64732 4.58515 28.41146 1.000 16.70343 112 VAL D N 1
ATOM 9391 C CA A VAL D 1 120 ? -2.97743 3.23022 27.99109 0.529 18.90683 112 VAL D CA 1
ATOM 9392 C CA B VAL D 1 120 ? -3.01857 3.25376 27.96092 0.471 18.87973 112 VAL D CA 1
ATOM 9393 C C . VAL D 1 120 ? -4.07020 2.62010 28.86579 1.000 20.67712 112 VAL D C 1
ATOM 9394 O O . VAL D 1 120 ? -4.73766 1.66237 28.45891 1.000 19.78266 112 VAL D O 1
ATOM 9401 N N . TYR D 1 121 ? -4.29082 3.16850 30.06007 1.000 15.30922 113 TYR D N 1
ATOM 9402 C CA . TYR D 1 121 ? -5.18339 2.55032 31.02440 1.000 16.09496 113 TYR D CA 1
ATOM 9403 C C . TYR D 1 121 ? -6.52377 3.24397 31.19079 1.000 16.81678 113 TYR D C 1
ATOM 9404 O O . TYR D 1 121 ? -7.48284 2.60279 31.64654 1.000 17.33510 113 TYR D O 1
ATOM 9413 N N . VAL D 1 122 ? -6.60343 4.53799 30.87514 1.000 14.73991 114 VAL D N 1
ATOM 9414 C CA . VAL D 1 122 ? -7.80713 5.32873 31.06799 1.000 14.60775 114 VAL D CA 1
ATOM 9415 C C . VAL D 1 122 ? -7.95864 6.21690 29.85047 1.000 14.93272 114 VAL D C 1
ATOM 9416 O O . VAL D 1 122 ? -7.00945 6.43530 29.09323 1.000 18.91297 114 VAL D O 1
ATOM 9420 N N . ASP D 1 123 ? -9.17662 6.74032 29.66580 1.000 13.63620 115 ASP D N 1
ATOM 9421 C CA . ASP D 1 123 ? -9.42511 7.69432 28.59554 1.000 15.99124 115 ASP D CA 1
ATOM 9422 C C . ASP D 1 123 ? -8.98708 9.05149 29.12757 1.000 15.35009 115 ASP D C 1
ATOM 9423 O O . ASP D 1 123 ? -9.73910 9.72798 29.82227 1.000 13.89241 115 ASP D O 1
ATOM 9428 N N . VAL D 1 124 ? -7.72954 9.42521 28.86636 1.000 14.29983 116 VAL D N 1
ATOM 9429 C CA . VAL D 1 124 ? -7.21527 10.69155 29.39110 1.000 16.52905 116 VAL D CA 1
ATOM 9430 C C . VAL D 1 124 ? -7.90098 11.84838 28.68091 1.000 17.78164 116 VAL D C 1
ATOM 9431 O O . VAL D 1 124 ? -7.91825 11.91895 27.44173 1.000 17.29388 116 VAL D O 1
ATOM 9435 N N . ASN D 1 125 ? -8.48084 12.75214 29.46312 1.000 13.25561 117 ASN D N 1
ATOM 9436 C CA . ASN D 1 125 ? -9.01299 14.01860 28.98024 1.000 15.69224 117 ASN D CA 1
ATOM 9437 C C . ASN D 1 125 ? -8.18027 15.15135 29.56009 1.000 13.34324 117 ASN D C 1
ATOM 9438 O O . ASN D 1 125 ? -7.99778 15.21479 30.77407 1.000 13.04792 117 ASN D O 1
ATOM 9443 N N . ILE D 1 126 ? -7.68964 16.04621 28.70125 1.000 11.95473 118 ILE D N 1
ATOM 9444 C CA . ILE D 1 126 ? -6.92435 17.20186 29.16527 1.000 12.99980 118 ILE D CA 1
ATOM 9445 C C . ILE D 1 126 ? -7.95721 18.27413 29.49820 1.000 16.19608 118 ILE D C 1
ATOM 9446 O O . ILE D 1 126 ? -8.46130 18.97559 28.61310 1.000 16.60735 118 ILE D O 1
ATOM 9451 N N . ALA D 1 127 ? -8.26971 18.40532 30.78939 1.000 12.55573 119 ALA D N 1
ATOM 9452 C CA . ALA D 1 127 ? -9.32054 19.33938 31.19926 1.000 12.10029 119 ALA D CA 1
ATOM 9453 C C . ALA D 1 127 ? -8.85150 20.78284 31.09984 1.000 12.54514 119 ALA D C 1
ATOM 9454 O O . ALA D 1 127 ? -9.66356 21.69124 30.89423 1.000 14.84880 119 ALA D O 1
ATOM 9456 N N . ALA D 1 128 ? -7.55317 21.00317 31.20861 1.000 11.84125 120 ALA D N 1
ATOM 9457 C CA . ALA D 1 128 ? -6.97818 22.33286 31.04247 1.000 12.48023 120 ALA D CA 1
ATOM 9458 C C . ALA D 1 128 ? -5.48817 22.14933 30.82615 1.000 11.76678 120 ALA D C 1
ATOM 9459 O O . ALA D 1 128 ? -4.86251 21.31484 31.48486 1.000 11.25318 120 ALA D O 1
ATOM 9461 N N . SER D 1 129 ? -4.93136 22.97352 29.94330 1.000 10.76679 121 SER D N 1
ATOM 9462 C CA . SER D 1 129 ? -3.49698 22.98871 29.69839 1.000 12.45729 121 SER D CA 1
ATOM 9463 C C . SER D 1 129 ? -3.03962 24.40050 29.38633 1.000 10.93240 121 SER D C 1
ATOM 9464 O O . SER D 1 129 ? -3.70215 25.12052 28.62415 1.000 14.14046 121 SER D O 1
ATOM 9467 N N . SER D 1 130 ? -1.88202 24.77569 29.92885 1.000 10.96279 122 SER D N 1
ATOM 9468 C CA . SER D 1 130 ? -1.25658 26.04747 29.58605 1.000 11.58582 122 SER D CA 1
ATOM 9469 C C . SER D 1 130 ? -0.15162 25.88624 28.54893 1.000 15.00170 122 SER D C 1
ATOM 9470 O O . SER D 1 130 ? 0.59740 26.83502 28.30357 1.000 14.21366 122 SER D O 1
ATOM 9473 N N . GLU D 1 131 ? -0.04272 24.71835 27.92180 1.000 12.66307 123 GLU D N 1
ATOM 9474 C CA . GLU D 1 131 ? 1.07764 24.50391 27.01662 1.000 16.35746 123 GLU D CA 1
ATOM 9475 C C . GLU D 1 131 ? 1.03199 25.47288 25.84598 1.000 15.79764 123 GLU D C 1
ATOM 9476 O O . GLU D 1 131 ? 2.07939 25.94638 25.38025 1.000 16.83679 123 GLU D O 1
ATOM 9482 N N . ALA D 1 132 ? -0.15563 25.83259 25.38195 1.000 14.90511 124 ALA D N 1
ATOM 9483 C CA . ALA D 1 132 ? -0.21680 26.71339 24.22436 1.000 15.43290 124 ALA D CA 1
ATOM 9484 C C . ALA D 1 132 ? 0.09380 28.17470 24.55380 1.000 18.45344 124 ALA D C 1
ATOM 9485 O O . ALA D 1 132 ? 0.09369 29.01242 23.64461 1.000 18.04850 124 ALA D O 1
ATOM 9487 N N . ASN D 1 133 ? 0.36153 28.53442 25.80580 1.000 16.64496 125 ASN D N 1
ATOM 9488 C CA . ASN D 1 133 ? 0.98826 29.83150 26.03100 1.000 16.84434 125 ASN D CA 1
ATOM 9489 C C . ASN D 1 133 ? 2.32762 29.68164 26.75866 1.000 17.91949 125 ASN D C 1
ATOM 9490 O O . ASN D 1 133 ? 2.78244 30.59055 27.45434 1.000 19.88512 125 ASN D O 1
ATOM 9495 N N . GLY D 1 134 ? 2.99829 28.55100 26.55308 1.000 16.61862 126 GLY D N 1
ATOM 9496 C CA . GLY D 1 134 ? 4.28673 28.33246 27.18646 1.000 17.51002 126 GLY D CA 1
ATOM 9497 C C . GLY D 1 134 ? 4.22974 28.22217 28.68857 1.000 22.44283 126 GLY D C 1
ATOM 9498 O O . GLY D 1 134 ? 5.22571 28.52624 29.36370 1.000 20.03701 126 GLY D O 1
ATOM 9499 N N . TYR D 1 135 ? 3.07260 27.82333 29.22360 1.000 15.43752 127 TYR D N 1
ATOM 9500 C CA . TYR D 1 135 ? 2.83615 27.52875 30.63550 1.000 16.01279 127 TYR D CA 1
ATOM 9501 C C . TYR D 1 135 ? 2.75438 28.77276 31.49884 1.000 17.58437 127 TYR D C 1
ATOM 9502 O O . TYR D 1 135 ? 2.84211 28.68782 32.72929 1.000 17.02233 127 TYR D O 1
ATOM 9511 N N . ARG D 1 136 ? 2.55630 29.93981 30.88491 1.000 16.61650 128 ARG D N 1
ATOM 9512 C CA A ARG D 1 136 ? 2.39488 31.17347 31.64706 0.473 18.46237 128 ARG D CA 1
ATOM 9513 C CA B ARG D 1 136 ? 2.42553 31.14277 31.68149 0.527 18.42296 128 ARG D CA 1
ATOM 9514 C C . ARG D 1 136 ? 1.14571 31.12449 32.50302 1.000 20.36158 128 ARG D C 1
ATOM 9515 O O . ARG D 1 136 ? 1.14347 31.57849 33.64995 1.000 17.77061 128 ARG D O 1
ATOM 9530 N N . GLU D 1 137 ? 0.05759 30.58905 31.94844 1.000 20.01155 129 GLU D N 1
ATOM 9531 C CA . GLU D 1 137 ? -1.23026 30.75911 32.60422 1.000 20.41375 129 GLU D CA 1
ATOM 9532 C C . GLU D 1 137 ? -2.20691 29.67823 32.17951 1.000 15.79305 129 GLU D C 1
ATOM 9533 O O . GLU D 1 137 ? -2.47656 29.51545 30.98960 1.000 18.21797 129 GLU D O 1
ATOM 9539 N N . LEU D 1 138 ? -2.79015 29.00283 33.16304 1.000 16.44981 130 LEU D N 1
ATOM 9540 C CA . LEU D 1 138 ? -3.87531 28.08052 32.86116 1.000 15.29358 130 LEU D CA 1
ATOM 9541 C C . LEU D 1 138 ? -5.11694 28.84900 32.40863 1.000 18.83783 130 LEU D C 1
ATOM 9542 O O . LEU D 1 138 ? -5.34052 29.99793 32.82165 1.000 18.50667 130 LEU D O 1
ATOM 9547 N N . PRO D 1 139 ? -5.94820 28.22632 31.57830 1.000 16.53318 131 PRO D N 1
ATOM 9548 C CA . PRO D 1 139 ? -7.24872 28.81408 31.25117 1.000 16.39174 131 PRO D CA 1
ATOM 9549 C C . PRO D 1 139 ? -8.03661 29.11059 32.51459 1.000 16.66613 131 PRO D C 1
ATOM 9550 O O . PRO D 1 139 ? -7.82664 28.48760 33.56335 1.000 16.97531 131 PRO D O 1
ATOM 9554 N N . ALA D 1 140 ? -8.92595 30.09962 32.39821 1.000 17.59871 132 ALA D N 1
ATOM 9555 C CA . ALA D 1 140 ? -9.88716 30.38122 33.44768 1.000 18.33229 132 ALA D CA 1
ATOM 9556 C C . ALA D 1 140 ? -10.62073 29.10211 33.83752 1.000 17.90950 132 ALA D C 1
ATOM 9557 O O . ALA D 1 140 ? -10.91310 28.26031 32.98708 1.000 16.58327 132 ALA D O 1
ATOM 9559 N N . ARG D 1 141 ? -10.91859 28.98021 35.14024 1.000 20.33814 133 ARG D N 1
ATOM 9560 C CA A ARG D 1 141 ? -11.60469 27.79449 35.64901 0.198 17.56034 133 ARG D CA 1
ATOM 9561 C CA B ARG D 1 141 ? -11.60790 27.79453 35.65409 0.802 17.41644 133 ARG D CA 1
ATOM 9562 C C . ARG D 1 141 ? -12.86809 27.47972 34.85372 1.000 18.60859 133 ARG D C 1
ATOM 9563 O O . ARG D 1 141 ? -13.16452 26.30551 34.59159 1.000 20.30478 133 ARG D O 1
ATOM 9572 N N . ALA D 1 142 ? -13.62405 28.51473 34.44720 1.000 19.00325 134 ALA D N 1
ATOM 9573 C CA . ALA D 1 142 ? -14.86212 28.27938 33.70329 1.000 20.54083 134 ALA D CA 1
ATOM 9574 C C . ALA D 1 142 ? -14.62531 27.62691 32.34664 1.000 22.59567 134 ALA D C 1
ATOM 9575 O O . ALA D 1 142 ? -15.56673 27.08231 31.76100 1.000 24.98517 134 ALA D O 1
ATOM 9577 N N . ASP D 1 143 ? -13.39808 27.68461 31.82684 1.000 20.62082 135 ASP D N 1
ATOM 9578 C CA . ASP D 1 143 ? -13.07576 27.10783 30.53665 1.000 19.61089 135 ASP D CA 1
ATOM 9579 C C . ASP D 1 143 ? -12.45496 25.71777 30.65835 1.000 20.57569 135 ASP D C 1
ATOM 9580 O O . ASP D 1 143 ? -12.19153 25.08049 29.63092 1.000 21.69317 135 ASP D O 1
ATOM 9585 N N . TRP D 1 144 ? -12.25005 25.22433 31.87726 1.000 16.60016 136 TRP D N 1
ATOM 9586 C CA . TRP D 1 144 ? -11.81903 23.83333 32.04122 1.000 16.45181 136 TRP D CA 1
ATOM 9587 C C . TRP D 1 144 ? -12.88577 22.88481 31.52757 1.000 23.49122 136 TRP D C 1
ATOM 9588 O O . TRP D 1 144 ? -14.08114 23.14814 31.65251 1.000 24.31828 136 TRP D O 1
ATOM 9599 N N . GLN D 1 145 ? -12.45217 21.76680 30.94115 1.000 17.00575 137 GLN D N 1
ATOM 9600 C CA . GLN D 1 145 ? -13.36332 20.75500 30.42870 1.000 18.44821 137 GLN D CA 1
ATOM 9601 C C . GLN D 1 145 ? -13.32708 19.54562 31.36016 1.000 17.93187 137 GLN D C 1
ATOM 9602 O O . GLN D 1 145 ? -12.67454 18.54538 31.07138 1.000 18.34423 137 GLN D O 1
ATOM 9608 N N . LEU D 1 146 ? -14.01442 19.65574 32.49436 1.000 17.97273 138 LEU D N 1
ATOM 9609 C CA . LEU D 1 146 ? -14.07485 18.56848 33.46163 1.000 17.36879 138 LEU D CA 1
ATOM 9610 C C . LEU D 1 146 ? -15.17506 17.58564 33.08190 1.000 21.57724 138 LEU D C 1
ATOM 9611 O O . LEU D 1 146 ? -16.24676 17.97924 32.61460 1.000 22.69942 138 LEU D O 1
ATOM 9616 N N . SER D 1 147 ? -14.91112 16.30609 33.29266 1.000 19.15972 139 SER D N 1
ATOM 9617 C CA . SER D 1 147 ? -15.82332 15.24195 32.90479 1.000 19.04121 139 SER D CA 1
ATOM 9618 C C . SER D 1 147 ? -16.62805 14.80667 34.11275 1.000 19.83919 139 SER D C 1
ATOM 9619 O O . SER D 1 147 ? -16.05266 14.44749 35.14765 1.000 19.22793 139 SER D O 1
ATOM 9622 N N . ARG D 1 148 ? -17.95764 14.76409 33.94572 1.000 22.61031 140 ARG D N 1
ATOM 9623 C CA . ARG D 1 148 ? -18.83278 14.29071 35.01414 1.000 21.90812 140 ARG D CA 1
ATOM 9624 C C . ARG D 1 148 ? -18.49821 12.86600 35.42474 1.000 21.97073 140 ARG D C 1
ATOM 9625 O O . ARG D 1 148 ? -18.60973 12.52015 36.61180 1.000 23.32127 140 ARG D O 1
ATOM 9627 N N . ASP D 1 149 ? -18.07282 12.03255 34.47122 1.000 20.18160 141 ASP D N 1
ATOM 9628 C CA . ASP D 1 149 ? -17.84217 10.60718 34.69315 1.000 20.31206 141 ASP D CA 1
ATOM 9629 C C . ASP D 1 149 ? -16.39711 10.28032 35.02830 1.000 16.52252 141 ASP D C 1
ATOM 9630 O O . ASP D 1 149 ? -16.02546 9.10747 35.02707 1.000 18.29731 141 ASP D O 1
ATOM 9635 N N . ALA D 1 150 ? -15.57390 11.27996 35.31980 1.000 15.98198 142 ALA D N 1
ATOM 9636 C CA . ALA D 1 150 ? -14.15305 11.02733 35.50147 1.000 12.27362 142 ALA D CA 1
ATOM 9637 C C . ALA D 1 150 ? -13.89834 10.28413 36.80043 1.000 12.61275 142 ALA D C 1
ATOM 9638 O O . ALA D 1 150 ? -14.59317 10.48038 37.80560 1.000 15.00889 142 ALA D O 1
ATOM 9640 N N . ALA D 1 151 ? -12.88335 9.40491 36.76284 1.000 12.19565 143 ALA D N 1
ATOM 9641 C CA . ALA D 1 151 ? -12.47025 8.69327 37.96856 1.000 11.73408 143 ALA D CA 1
ATOM 9642 C C . ALA D 1 151 ? -11.81489 9.62536 38.96125 1.000 12.50762 143 ALA D C 1
ATOM 9643 O O . ALA D 1 151 ? -11.86398 9.37851 40.16725 1.000 14.75708 143 ALA D O 1
ATOM 9645 N N . TYR D 1 152 ? -11.15007 10.66409 38.46128 1.000 13.43516 144 TYR D N 1
ATOM 9646 C CA . TYR D 1 152 ? -10.39235 11.60497 39.27563 1.000 10.83320 144 TYR D CA 1
ATOM 9647 C C . TYR D 1 152 ? -9.98455 12.76623 38.37887 1.000 10.54018 144 TYR D C 1
ATOM 9648 O O . TYR D 1 152 ? -10.10199 12.70729 37.15211 1.000 11.77479 144 TYR D O 1
ATOM 9657 N N . VAL D 1 153 ? -9.53052 13.83885 39.01361 1.000 10.31269 145 VAL D N 1
ATOM 9658 C CA . VAL D 1 153 ? -8.84965 14.94053 38.34528 1.000 11.18273 145 VAL D CA 1
ATOM 9659 C C . VAL D 1 153 ? -7.42610 14.96769 38.89212 1.000 13.03649 145 VAL D C 1
ATOM 9660 O O . VAL D 1 153 ? -7.23666 15.04500 40.11299 1.000 11.52140 145 VAL D O 1
ATOM 9664 N N . HIS D 1 154 ? -6.42677 14.88460 38.00616 1.000 10.10748 146 HIS D N 1
ATOM 9665 C CA . HIS D 1 154 ? -5.03074 14.87278 38.42563 1.000 9.48587 146 HIS D CA 1
ATOM 9666 C C . HIS D 1 154 ? -4.42927 16.24452 38.14598 1.000 10.28353 146 HIS D C 1
ATOM 9667 O O . HIS D 1 154 ? -4.55204 16.75513 37.02821 1.000 11.10127 146 HIS D O 1
ATOM 9674 N N . ILE D 1 155 ? -3.81481 16.83460 39.16581 1.000 9.05636 147 ILE D N 1
ATOM 9675 C CA . ILE D 1 155 ? -3.07113 18.08790 39.03482 1.000 8.86332 147 ILE D CA 1
ATOM 9676 C C . ILE D 1 155 ? -1.64586 17.88789 39.52974 1.000 12.63914 147 ILE D C 1
ATOM 9677 O O . ILE D 1 155 ? -1.34470 16.96489 40.28594 1.000 10.13315 147 ILE D O 1
ATOM 9682 N N . THR D 1 156 ? -0.75176 18.78994 39.08894 1.000 10.17306 148 THR D N 1
ATOM 9683 C CA . THR D 1 156 ? 0.62520 18.85955 39.60044 1.000 10.17640 148 THR D CA 1
ATOM 9684 C C . THR D 1 156 ? 0.72029 20.10547 40.48063 1.000 8.40525 148 THR D C 1
ATOM 9685 O O . THR D 1 156 ? 0.58566 21.22211 39.98492 1.000 9.49684 148 THR D O 1
ATOM 9689 N N . ALA D 1 157 ? 0.92236 19.91807 41.79305 1.000 8.30453 149 ALA D N 1
ATOM 9690 C CA . ALA D 1 157 ? 0.76079 21.04647 42.70556 1.000 10.66029 149 ALA D CA 1
ATOM 9691 C C . ALA D 1 157 ? 1.79196 22.10921 42.41332 1.000 9.81468 149 ALA D C 1
ATOM 9692 O O . ALA D 1 157 ? 1.48596 23.32010 42.43549 1.000 9.90127 149 ALA D O 1
ATOM 9694 N N . ASN D 1 158 ? 3.00797 21.67758 42.11556 1.000 10.53835 150 ASN D N 1
ATOM 9695 C CA . ASN D 1 158 ? 4.09287 22.60028 41.83570 1.000 10.50199 150 ASN D CA 1
ATOM 9696 C C . ASN D 1 158 ? 4.88511 22.04875 40.66705 1.000 11.36391 150 ASN D C 1
ATOM 9697 O O . ASN D 1 158 ? 5.28809 20.87612 40.68323 1.000 13.36474 150 ASN D O 1
ATOM 9702 N N . GLU D 1 159 ? 5.10958 22.88990 39.65728 1.000 11.07057 151 GLU D N 1
ATOM 9703 C CA . GLU D 1 159 ? 5.81555 22.51614 38.43175 1.000 9.50946 151 GLU D CA 1
ATOM 9704 C C . GLU D 1 159 ? 7.22533 23.09769 38.46533 1.000 11.33552 151 GLU D C 1
ATOM 9705 O O . GLU D 1 159 ? 7.39349 24.31549 38.36580 1.000 12.50456 151 GLU D O 1
ATOM 9711 N N . THR D 1 160 ? 8.25027 22.23585 38.59553 1.000 10.42121 152 THR D N 1
ATOM 9712 C CA . THR D 1 160 ? 9.59755 22.74610 38.92396 1.000 11.39139 152 THR D CA 1
ATOM 9713 C C . THR D 1 160 ? 10.30341 23.41874 37.75943 1.000 13.39430 152 THR D C 1
ATOM 9714 O O . THR D 1 160 ? 11.19283 24.23913 37.99539 1.000 14.05096 152 THR D O 1
ATOM 9718 N N . ILE D 1 161 ? 10.02625 23.02560 36.51405 1.000 9.92170 153 ILE D N 1
ATOM 9719 C CA . ILE D 1 161 ? 10.74689 23.58851 35.37107 1.000 11.32755 153 ILE D CA 1
ATOM 9720 C C . ILE D 1 161 ? 10.18801 24.95487 35.01324 1.000 11.52936 153 ILE D C 1
ATOM 9721 O O . ILE D 1 161 ? 10.92584 25.86106 34.62099 1.000 12.87019 153 ILE D O 1
ATOM 9726 N N . HIS D 1 162 ? 8.88390 25.11785 35.16302 1.000 10.85144 154 HIS D N 1
ATOM 9727 C CA . HIS D 1 162 ? 8.19322 26.30987 34.73060 1.000 12.01996 154 HIS D CA 1
ATOM 9728 C C . HIS D 1 162 ? 7.85926 27.25778 35.87728 1.000 12.79051 154 HIS D C 1
ATOM 9729 O O . HIS D 1 162 ? 7.52114 28.42066 35.61973 1.000 13.89556 154 HIS D O 1
ATOM 9736 N N . GLY D 1 163 ? 8.01170 26.81304 37.12197 1.000 10.31887 155 GLY D N 1
ATOM 9737 C CA . GLY D 1 163 ? 7.80658 27.73494 38.23657 1.000 9.50563 155 GLY D CA 1
ATOM 9738 C C . GLY D 1 163 ? 6.35181 28.07965 38.44930 1.000 9.43676 155 GLY D C 1
ATOM 9739 O O . GLY D 1 163 ? 6.02964 29.22863 38.81211 1.000 10.28271 155 GLY D O 1
ATOM 9740 N N . VAL D 1 164 ? 5.46635 27.09561 38.28697 1.000 10.06857 156 VAL D N 1
ATOM 9741 C CA . VAL D 1 164 ? 4.02491 27.31995 38.36860 1.000 9.24882 156 VAL D CA 1
ATOM 9742 C C . VAL D 1 164 ? 3.46222 26.48692 39.50690 1.000 9.02921 156 VAL D C 1
ATOM 9743 O O . VAL D 1 164 ? 3.67692 25.26716 39.55607 1.000 10.90338 156 VAL D O 1
ATOM 9747 N N . GLU D 1 165 ? 2.68202 27.12589 40.37733 1.000 9.04358 157 GLU D N 1
ATOM 9748 C CA . GLU D 1 165 ? 2.19181 26.43741 41.56472 1.000 9.76072 157 GLU D CA 1
ATOM 9749 C C . GLU D 1 165 ? 0.73763 26.78915 41.81461 1.000 9.89073 157 GLU D C 1
ATOM 9750 O O . GLU D 1 165 ? 0.33699 27.96261 41.71244 1.000 13.21537 157 GLU D O 1
ATOM 9756 N N . PHE D 1 166 ? -0.05179 25.77562 42.16733 1.000 10.40612 158 PHE D N 1
ATOM 9757 C CA . PHE D 1 166 ? -1.39237 26.02623 42.67105 1.000 10.86618 158 PHE D CA 1
ATOM 9758 C C . PHE D 1 166 ? -1.29520 26.66968 44.04039 1.000 12.74142 158 PHE D C 1
ATOM 9759 O O . PHE D 1 166 ? -0.66182 26.12870 44.95816 1.000 15.16981 158 PHE D O 1
ATOM 9767 N N . ARG D 1 167 ? -1.88472 27.83928 44.16324 1.000 15.23392 159 ARG D N 1
ATOM 9768 C CA . ARG D 1 167 ? -1.98854 28.48264 45.45608 1.000 16.14479 159 ARG D CA 1
ATOM 9769 C C . ARG D 1 167 ? -3.39218 28.32764 46.01781 1.000 19.38251 159 ARG D C 1
ATOM 9770 O O . ARG D 1 167 ? -3.72693 28.93587 47.03793 1.000 26.91341 159 ARG D O 1
ATOM 9778 N N . ASP D 1 168 ? -4.19472 27.47400 45.40569 1.000 24.20712 160 ASP D N 1
ATOM 9779 C CA . ASP D 1 168 ? -5.50156 27.11455 45.91919 1.000 21.67887 160 ASP D CA 1
ATOM 9780 C C . ASP D 1 168 ? -5.72925 25.63226 45.61842 1.000 27.33217 160 ASP D C 1
ATOM 9781 O O . ASP D 1 168 ? -4.82451 24.91975 45.17195 1.000 26.73901 160 ASP D O 1
ATOM 9786 N N . VAL D 1 169 ? -6.94541 25.16497 45.86110 1.000 22.12536 161 VAL D N 1
ATOM 9787 C CA . VAL D 1 169 ? -7.36494 23.81664 45.51729 1.000 25.64489 161 VAL D CA 1
ATOM 9788 C C . VAL D 1 169 ? -8.51893 23.95789 44.52554 1.000 22.91440 161 VAL D C 1
ATOM 9789 O O . VAL D 1 169 ? -9.55528 24.51431 44.88099 1.000 22.41700 161 VAL D O 1
ATOM 9793 N N . PRO D 1 170 ? -8.38926 23.49820 43.26800 1.000 20.33947 162 PRO D N 1
ATOM 9794 C CA . PRO D 1 170 ? -9.51731 23.59874 42.32836 1.000 19.84035 162 PRO D CA 1
ATOM 9795 C C . PRO D 1 170 ? -10.74206 22.81449 42.78604 1.000 18.67909 162 PRO D C 1
ATOM 9796 O O . PRO D 1 170 ? -10.64269 21.74425 43.38605 1.000 19.15439 162 PRO D O 1
ATOM 9800 N N . ASP D 1 171 ? -11.91396 23.36510 42.49043 1.000 20.46529 163 ASP D N 1
ATOM 9801 C CA . ASP D 1 171 ? -13.19063 22.71464 42.78306 1.000 21.03083 163 ASP D CA 1
ATOM 9802 C C . ASP D 1 171 ? -13.49010 21.68630 41.69735 1.000 18.55703 163 ASP D C 1
ATOM 9803 O O . ASP D 1 171 ? -13.65836 22.05325 40.52809 1.000 20.94352 163 ASP D O 1
ATOM 9808 N N . THR D 1 172 ? -13.53383 20.40122 42.06976 1.000 16.61057 164 THR D N 1
ATOM 9809 C CA . THR D 1 172 ? -13.82644 19.32710 41.12093 1.000 15.73400 164 THR D CA 1
ATOM 9810 C C . THR D 1 172 ? -15.11171 18.59023 41.47889 1.000 22.03452 164 THR D C 1
ATOM 9811 O O . THR D 1 172 ? -15.30511 17.43077 41.08500 1.000 18.19923 164 THR D O 1
ATOM 9815 N N . GLY D 1 173 ? -15.99538 19.24122 42.21578 1.000 21.87418 165 GLY D N 1
ATOM 9816 C CA . GLY D 1 173 ? -17.27142 18.62648 42.52996 1.000 19.67233 165 GLY D CA 1
ATOM 9817 C C . GLY D 1 173 ? -17.06402 17.37255 43.33772 1.000 21.21462 165 GLY D C 1
ATOM 9818 O O . GLY D 1 173 ? -16.25978 17.34552 44.26814 1.000 23.26318 165 GLY D O 1
ATOM 9819 N N . ASN D 1 174 ? -17.76885 16.30050 42.97384 1.000 18.53380 166 ASN D N 1
ATOM 9820 C CA A ASN D 1 174 ? -17.65213 15.03930 43.68927 0.549 23.25437 166 ASN D CA 1
ATOM 9821 C CA B ASN D 1 174 ? -17.65596 15.03836 43.68618 0.451 23.25875 166 ASN D CA 1
ATOM 9822 C C . ASN D 1 174 ? -16.61217 14.11795 43.07741 1.000 24.50474 166 ASN D C 1
ATOM 9823 O O . ASN D 1 174 ? -16.53631 12.95287 43.46366 1.000 22.37943 166 ASN D O 1
ATOM 9832 N N . VAL D 1 175 ? -15.80441 14.61833 42.14718 1.000 17.22600 167 VAL D N 1
ATOM 9833 C CA . VAL D 1 175 ? -14.72831 13.81709 41.54900 1.000 14.81374 167 VAL D CA 1
ATOM 9834 C C . VAL D 1 175 ? -13.47824 14.02010 42.40139 1.000 15.66577 167 VAL D C 1
ATOM 9835 O O . VAL D 1 175 ? -13.08650 15.17337 42.66781 1.000 15.94050 167 VAL D O 1
ATOM 9839 N N . PRO D 1 176 ? -12.82123 12.95205 42.86653 1.000 13.64942 168 PRO D N 1
ATOM 9840 C CA . PRO D 1 176 ? -11.67390 13.14289 43.76683 1.000 12.81703 168 PRO D CA 1
ATOM 9841 C C . PRO D 1 176 ? -10.49490 13.84675 43.09236 1.000 13.35688 168 PRO D C 1
ATOM 9842 O O . PRO D 1 176 ? -10.16093 13.58041 41.93824 1.000 14.38941 168 PRO D O 1
ATOM 9846 N N . LEU D 1 177 ? -9.83675 14.71856 43.84508 1.000 11.64623 169 LEU D N 1
ATOM 9847 C CA . LEU D 1 177 ? -8.64589 15.40695 43.35566 1.000 10.05929 169 LEU D CA 1
ATOM 9848 C C . LEU D 1 177 ? -7.39425 14.61772 43.72612 1.000 10.59619 169 LEU D C 1
ATOM 9849 O O . LEU D 1 177 ? -7.20892 14.22172 44.87984 1.000 12.87491 169 LEU D O 1
ATOM 9854 N N . ILE D 1 178 ? -6.54132 14.35762 42.74469 1.000 11.07192 170 ILE D N 1
ATOM 9855 C CA . ILE D 1 178 ? -5.29306 13.63746 42.95474 1.000 10.48636 170 ILE D CA 1
ATOM 9856 C C . ILE D 1 178 ? -4.17491 14.59182 42.59784 1.000 12.33540 170 ILE D C 1
ATOM 9857 O O . ILE D 1 178 ? -4.19407 15.17441 41.51320 1.000 11.38206 170 ILE D O 1
ATOM 9862 N N . ALA D 1 179 ? -3.21727 14.78384 43.50434 1.000 9.61171 171 ALA D N 1
ATOM 9863 C CA . ALA D 1 179 ? -2.25079 15.86648 43.31254 1.000 9.79216 171 ALA D CA 1
ATOM 9864 C C . ALA D 1 179 ? -0.83154 15.38403 43.53891 1.000 9.56583 171 ALA D C 1
ATOM 9865 O O . ALA D 1 179 ? -0.54379 14.78685 44.58129 1.000 9.93247 171 ALA D O 1
ATOM 9867 N N . ASP D 1 180 ? 0.04299 15.66624 42.56594 1.000 9.13039 172 ASP D N 1
ATOM 9868 C CA . ASP D 1 180 ? 1.46870 15.39914 42.66550 1.000 10.30039 172 ASP D CA 1
ATOM 9869 C C . ASP D 1 180 ? 2.13487 16.53730 43.44646 1.000 12.37206 172 ASP D C 1
ATOM 9870 O O . ASP D 1 180 ? 2.29994 17.64974 42.91953 1.000 11.83201 172 ASP D O 1
ATOM 9875 N N . PHE D 1 181 ? 2.55563 16.24825 44.67942 1.000 9.33508 173 PHE D N 1
ATOM 9876 C CA . PHE D 1 181 ? 3.23042 17.22238 45.54480 1.000 12.20783 173 PHE D CA 1
ATOM 9877 C C . PHE D 1 181 ? 4.72734 16.93920 45.66567 1.000 11.61244 173 PHE D C 1
ATOM 9878 O O . PHE D 1 181 ? 5.36213 17.34675 46.65709 1.000 11.92095 173 PHE D O 1
ATOM 9886 N N . SER D 1 182 ? 5.31365 16.24915 44.68180 1.000 10.81182 174 SER D N 1
ATOM 9887 C CA . SER D 1 182 ? 6.73994 15.90354 44.76583 1.000 10.68962 174 SER D CA 1
ATOM 9888 C C . SER D 1 182 ? 7.63451 17.10294 45.12165 1.000 15.17467 174 SER D C 1
ATOM 9889 O O . SER D 1 182 ? 8.53722 16.99865 45.97282 1.000 14.20012 174 SER D O 1
ATOM 9892 N N . SER D 1 183 ? 7.39986 18.26261 44.52394 1.000 11.88688 175 SER D N 1
ATOM 9893 C CA . SER D 1 183 ? 8.30208 19.38072 44.82330 1.000 10.76620 175 SER D CA 1
ATOM 9894 C C . SER D 1 183 ? 7.75885 20.38477 45.84508 1.000 14.26254 175 SER D C 1
ATOM 9895 O O . SER D 1 183 ? 8.38707 21.43580 46.08747 1.000 14.64293 175 SER D O 1
ATOM 9898 N N . SER D 1 184 ? 6.61524 20.12333 46.45754 1.000 10.44350 176 SER D N 1
ATOM 9899 C CA . SER D 1 184 ? 6.13890 21.09498 47.43323 1.000 12.77872 176 SER D CA 1
ATOM 9900 C C . SER D 1 184 ? 5.54898 20.45363 48.68926 1.000 10.26674 176 SER D C 1
ATOM 9901 O O . SER D 1 184 ? 5.01570 21.17209 49.54692 1.000 11.46972 176 SER D O 1
ATOM 9904 N N . ILE D 1 185 ? 5.60752 19.13844 48.84425 1.000 9.79203 177 ILE D N 1
ATOM 9905 C CA . ILE D 1 185 ? 4.96914 18.55001 50.02780 1.000 10.43571 177 ILE D CA 1
ATOM 9906 C C . ILE D 1 185 ? 5.62728 19.08501 51.29592 1.000 10.51069 177 ILE D C 1
ATOM 9907 O O . ILE D 1 185 ? 6.84675 19.27728 51.35539 1.000 11.62083 177 ILE D O 1
ATOM 9912 N N . ALA D 1 186 ? 4.80737 19.38403 52.30842 1.000 9.60162 178 ALA D N 1
ATOM 9913 C CA . ALA D 1 186 ? 5.27892 19.88829 53.61171 1.000 11.12270 178 ALA D CA 1
ATOM 9914 C C . ALA D 1 186 ? 5.96041 21.24822 53.49444 1.000 12.21145 178 ALA D C 1
ATOM 9915 O O . ALA D 1 186 ? 6.74291 21.64185 54.36143 1.000 12.23677 178 ALA D O 1
ATOM 9917 N N . SER D 1 187 ? 5.62427 22.01913 52.46290 1.000 10.94069 179 SER D N 1
ATOM 9918 C CA . SER D 1 187 ? 6.15953 23.37241 52.33058 1.000 8.74771 179 SER D CA 1
ATOM 9919 C C . SER D 1 187 ? 5.28317 24.44371 52.94940 1.000 11.29442 179 SER D C 1
ATOM 9920 O O . SER D 1 187 ? 5.66468 25.63649 52.91931 1.000 10.41030 179 SER D O 1
ATOM 9923 N N . GLU D 1 188 ? 4.13878 24.05287 53.50715 1.000 11.39103 180 GLU D N 1
ATOM 9924 C CA . GLU D 1 188 ? 3.12359 24.91647 54.09705 1.000 12.39401 180 GLU D CA 1
ATOM 9925 C C . GLU D 1 188 ? 2.02019 23.98723 54.58661 1.000 12.37876 180 GLU D C 1
ATOM 9926 O O . GLU D 1 188 ? 1.97747 22.81179 54.18365 1.000 13.34017 180 GLU D O 1
ATOM 9932 N N . PRO D 1 189 ? 1.12123 24.47201 55.44709 1.000 13.63411 181 PRO D N 1
ATOM 9933 C CA . PRO D 1 189 ? -0.04517 23.67155 55.82653 1.000 16.00566 181 PRO D CA 1
ATOM 9934 C C . PRO D 1 189 ? -0.85552 23.27075 54.60958 1.000 19.61619 181 PRO D C 1
ATOM 9935 O O . PRO D 1 189 ? -0.93497 23.99842 53.61734 1.000 19.31381 181 PRO D O 1
ATOM 9939 N N . LEU D 1 190 ? -1.42484 22.07316 54.69454 1.000 16.51564 182 LEU D N 1
ATOM 9940 C CA A LEU D 1 190 ? -2.25628 21.49309 53.64257 0.583 20.87766 182 LEU D CA 1
ATOM 9941 C CA B LEU D 1 190 ? -2.25203 21.50597 53.64116 0.417 20.87107 182 LEU D CA 1
ATOM 9942 C C . LEU D 1 190 ? -3.49532 20.91473 54.29129 1.000 19.43936 182 LEU D C 1
ATOM 9943 O O . LEU D 1 190 ? -3.37546 20.14143 55.24283 1.000 21.90289 182 LEU D O 1
ATOM 9952 N N . ASP D 1 191 ? -4.67466 21.26691 53.77761 1.000 18.24211 183 ASP D N 1
ATOM 9953 C CA . ASP D 1 191 ? -5.90879 20.63519 54.25769 1.000 20.60113 183 ASP D CA 1
ATOM 9954 C C . ASP D 1 191 ? -6.06149 19.35690 53.44728 1.000 18.62876 183 ASP D C 1
ATOM 9955 O O . ASP D 1 191 ? -6.62954 19.35411 52.35992 1.000 14.70022 183 ASP D O 1
ATOM 9960 N N . VAL D 1 192 ? -5.53882 18.26008 53.99973 1.000 12.74225 184 VAL D N 1
ATOM 9961 C CA . VAL D 1 192 ? -5.54887 16.95582 53.34352 1.000 13.23754 184 VAL D CA 1
ATOM 9962 C C . VAL D 1 192 ? -6.95531 16.52862 52.95263 1.000 12.75636 184 VAL D C 1
ATOM 9963 O O . VAL D 1 192 ? -7.14150 15.85740 51.92306 1.000 13.61275 184 VAL D O 1
ATOM 9967 N N . ARG D 1 193 ? -7.96732 16.95969 53.72613 1.000 15.52314 185 ARG D N 1
ATOM 9968 C CA A ARG D 1 193 ? -9.32443 16.50788 53.45333 0.449 14.84505 185 ARG D CA 1
ATOM 9969 C CA B ARG D 1 193 ? -9.35011 16.55943 53.47582 0.551 14.80483 185 ARG D CA 1
ATOM 9970 C C . ARG D 1 193 ? -9.84839 17.02165 52.11899 1.000 16.41772 185 ARG D C 1
ATOM 9971 O O . ARG D 1 193 ? -10.80131 16.43958 51.58696 1.000 18.78003 185 ARG D O 1
ATOM 9986 N N . ARG D 1 194 ? -9.22628 18.05101 51.54119 1.000 14.62916 186 ARG D N 1
ATOM 9987 C CA . ARG D 1 194 ? -9.67675 18.53068 50.23629 1.000 13.87087 186 ARG D CA 1
ATOM 9988 C C . ARG D 1 194 ? -9.15255 17.68067 49.07798 1.000 17.18819 186 ARG D C 1
ATOM 9989 O O . ARG D 1 194 ? -9.49717 17.94489 47.92276 1.000 19.13379 186 ARG D O 1
ATOM 9997 N N . TYR D 1 195 ? -8.37284 16.64227 49.35285 1.000 14.51523 187 TYR D N 1
ATOM 9998 C CA . TYR D 1 195 ? -7.76801 15.81211 48.32053 1.000 13.08010 187 TYR D CA 1
ATOM 9999 C C . TYR D 1 195 ? -8.26858 14.37698 48.43250 1.000 14.81935 187 TYR D C 1
ATOM 10000 O O . TYR D 1 195 ? -8.52749 13.88906 49.53578 1.000 15.79856 187 TYR D O 1
ATOM 10009 N N . GLY D 1 196 ? -8.37744 13.68692 47.28828 1.000 12.12094 188 GLY D N 1
ATOM 10010 C CA . GLY D 1 196 ? -8.53438 12.23863 47.28013 1.000 12.62031 188 GLY D CA 1
ATOM 10011 C C . GLY D 1 196 ? -7.19579 11.55938 47.49343 1.000 13.11120 188 GLY D C 1
ATOM 10012 O O . GLY D 1 196 ? -7.10228 10.60075 48.26644 1.000 13.39908 188 GLY D O 1
ATOM 10013 N N . VAL D 1 197 ? -6.15102 12.04088 46.82412 1.000 12.53752 189 VAL D N 1
ATOM 10014 C CA . VAL D 1 197 ? -4.81525 11.44010 46.91703 1.000 11.04776 189 VAL D CA 1
ATOM 10015 C C . VAL D 1 197 ? -3.80086 12.56408 46.84392 1.000 12.01640 189 VAL D C 1
ATOM 10016 O O . VAL D 1 197 ? -3.90369 13.44082 45.98573 1.000 12.18534 189 VAL D O 1
ATOM 10020 N N . ILE D 1 198 ? -2.82546 12.53627 47.75051 1.000 13.57649 190 ILE D N 1
ATOM 10021 C CA . ILE D 1 198 ? -1.63289 13.37507 47.68344 1.000 11.96773 190 ILE D CA 1
ATOM 10022 C C . ILE D 1 198 ? -0.46625 12.41716 47.54428 1.000 12.95048 190 ILE D C 1
ATOM 10023 O O . ILE D 1 198 ? -0.36792 11.47044 48.32630 1.000 12.73004 190 ILE D O 1
ATOM 10028 N N . TYR D 1 199 ? 0.42055 12.65330 46.58279 1.000 9.88561 191 TYR D N 1
ATOM 10029 C CA . TYR D 1 199 ? 1.59621 11.79009 46.50406 1.000 9.87236 191 TYR D CA 1
ATOM 10030 C C . TYR D 1 199 ? 2.82779 12.61900 46.20345 1.000 11.01961 191 TYR D C 1
ATOM 10031 O O . TYR D 1 199 ? 2.74427 13.74457 45.71637 1.000 12.95282 191 TYR D O 1
ATOM 10040 N N . ALA D 1 200 ? 3.98567 12.06507 46.56376 1.000 10.13871 192 ALA D N 1
ATOM 10041 C CA . ALA D 1 200 ? 5.24378 12.75921 46.34222 1.000 9.72204 192 ALA D CA 1
ATOM 10042 C C . ALA D 1 200 ? 6.34677 11.73573 46.15327 1.000 12.55357 192 ALA D C 1
ATOM 10043 O O . ALA D 1 200 ? 6.54660 10.90886 47.04195 1.000 13.00445 192 ALA D O 1
ATOM 10045 N N . GLY D 1 201 ? 7.08687 11.84311 45.05490 1.000 11.39108 193 GLY D N 1
ATOM 10046 C CA . GLY D 1 201 ? 8.36174 11.15815 44.91066 1.000 16.55624 193 GLY D CA 1
ATOM 10047 C C . GLY D 1 201 ? 9.49629 11.88970 45.64529 1.000 17.05486 193 GLY D C 1
ATOM 10048 O O . GLY D 1 201 ? 9.36200 13.01449 46.14763 1.000 15.60238 193 GLY D O 1
ATOM 10049 N N . ALA D 1 202 ? 10.66174 11.24185 45.70274 1.000 16.12622 194 ALA D N 1
ATOM 10050 C CA . ALA D 1 202 ? 11.79211 11.85850 46.38101 1.000 14.95525 194 ALA D CA 1
ATOM 10051 C C . ALA D 1 202 ? 12.49590 12.83231 45.44205 1.000 21.13810 194 ALA D C 1
ATOM 10052 O O . ALA D 1 202 ? 12.04959 13.07765 44.31097 1.000 21.15472 194 ALA D O 1
ATOM 10054 N N . GLN D 1 203 ? 13.59382 13.40858 45.95520 1.000 17.76601 195 GLN D N 1
ATOM 10055 C CA A GLN D 1 203 ? 14.57652 14.20618 45.21542 0.634 18.96120 195 GLN D CA 1
ATOM 10056 C CA B GLN D 1 203 ? 14.61424 14.21325 45.28178 0.366 19.01178 195 GLN D CA 1
ATOM 10057 C C . GLN D 1 203 ? 14.27704 15.69941 45.24737 1.000 22.71200 195 GLN D C 1
ATOM 10058 O O . GLN D 1 203 ? 15.16691 16.50854 44.96057 1.000 24.55745 195 GLN D O 1
ATOM 10069 N N . LYS D 1 204 ? 13.04039 16.09322 45.56420 1.000 16.28899 196 LYS D N 1
ATOM 10070 C CA . LYS D 1 204 ? 12.67443 17.51605 45.51294 1.000 18.54918 196 LYS D CA 1
ATOM 10071 C C . LYS D 1 204 ? 12.45212 18.03971 46.92347 1.000 17.80978 196 LYS D C 1
ATOM 10072 O O . LYS D 1 204 ? 13.40528 18.12532 47.70530 1.000 17.17902 196 LYS D O 1
ATOM 10078 N N . ASN D 1 205 ? 11.21939 18.36029 47.30870 1.000 16.49870 197 ASN D N 1
ATOM 10079 C CA . ASN D 1 205 ? 11.11207 18.97012 48.63695 1.000 14.41644 197 ASN D CA 1
ATOM 10080 C C . ASN D 1 205 ? 11.33625 17.97363 49.77392 1.000 18.57661 197 ASN D C 1
ATOM 10081 O O . ASN D 1 205 ? 11.57813 18.40046 50.90896 1.000 20.92185 197 ASN D O 1
ATOM 10086 N N . LEU D 1 206 ? 11.25916 16.65897 49.51528 1.000 18.23893 198 LEU D N 1
ATOM 10087 C CA . LEU D 1 206 ? 11.69848 15.69318 50.52387 1.000 18.33949 198 LEU D CA 1
ATOM 10088 C C . LEU D 1 206 ? 13.20846 15.48049 50.54224 1.000 21.16922 198 LEU D C 1
ATOM 10089 O O . LEU D 1 206 ? 13.72376 14.88835 51.49909 1.000 24.11556 198 LEU D O 1
ATOM 10094 N N . GLY D 1 207 ? 13.92675 15.93810 49.53629 1.000 16.23252 199 GLY D N 1
ATOM 10095 C CA . GLY D 1 207 ? 15.33461 15.63794 49.44237 1.000 18.44412 199 GLY D CA 1
ATOM 10096 C C . GLY D 1 207 ? 15.52271 14.24374 48.88127 1.000 19.56612 199 GLY D C 1
ATOM 10097 O O . GLY D 1 207 ? 14.54968 13.52047 48.61832 1.000 17.53600 199 GLY D O 1
ATOM 10098 N N . PRO D 1 208 ? 16.78364 13.84288 48.68290 1.000 17.26995 200 PRO D N 1
ATOM 10099 C CA . PRO D 1 208 ? 17.14288 12.52086 48.10394 1.000 17.08354 200 PRO D CA 1
ATOM 10100 C C . PRO D 1 208 ? 17.04526 11.39355 49.12741 1.000 16.60254 200 PRO D C 1
ATOM 10101 O O . PRO D 1 208 ? 18.04713 10.82546 49.56829 1.000 18.12844 200 PRO D O 1
ATOM 10105 N N . VAL D 1 209 ? 15.80852 11.09875 49.53776 1.000 19.69526 201 VAL D N 1
ATOM 10106 C CA . VAL D 1 209 ? 15.56283 10.08026 50.55181 1.000 17.47774 201 VAL D CA 1
ATOM 10107 C C . VAL D 1 209 ? 15.26033 8.70742 49.95944 1.000 20.14249 201 VAL D C 1
ATOM 10108 O O . VAL D 1 209 ? 15.29477 7.71360 50.69924 1.000 20.86117 201 VAL D O 1
ATOM 10112 N N . GLY D 1 210 ? 14.90659 8.62411 48.68223 1.000 17.24819 202 GLY D N 1
ATOM 10113 C CA . GLY D 1 210 ? 14.84237 7.31507 48.05117 1.000 19.50572 202 GLY D CA 1
ATOM 10114 C C . GLY D 1 210 ? 13.56135 6.55516 48.28165 1.000 21.74449 202 GLY D C 1
ATOM 10115 O O . GLY D 1 210 ? 13.53467 5.32811 48.10386 1.000 20.66777 202 GLY D O 1
ATOM 10116 N N . VAL D 1 211 ? 12.49058 7.24564 48.66359 1.000 16.35760 203 VAL D N 1
ATOM 10117 C CA . VAL D 1 211 ? 11.18100 6.63136 48.83505 1.000 16.68341 203 VAL D CA 1
ATOM 10118 C C . VAL D 1 211 ? 10.12714 7.64269 48.41818 1.000 19.50092 203 VAL D C 1
ATOM 10119 O O . VAL D 1 211 ? 10.34336 8.85760 48.50729 1.000 20.14720 203 VAL D O 1
ATOM 10123 N N . ALA D 1 212 ? 8.97887 7.13817 47.97590 1.000 15.06649 204 ALA D N 1
ATOM 10124 C CA . ALA D 1 212 ? 7.81826 7.95332 47.63759 1.000 16.05759 204 ALA D CA 1
ATOM 10125 C C . ALA D 1 212 ? 6.75029 7.76902 48.69900 1.000 15.75949 204 ALA D C 1
ATOM 10126 O O . ALA D 1 212 ? 6.66784 6.71182 49.33097 1.000 16.05659 204 ALA D O 1
ATOM 10128 N N . VAL D 1 213 ? 5.92511 8.80284 48.87737 1.000 11.03825 205 VAL D N 1
ATOM 10129 C CA A VAL D 1 213 ? 4.83870 8.73093 49.84105 0.556 10.52981 205 VAL D CA 1
ATOM 10130 C CA B VAL D 1 213 ? 4.84734 8.82858 49.85978 0.444 10.56630 205 VAL D CA 1
ATOM 10131 C C . VAL D 1 213 ? 3.50812 8.97993 49.14497 1.000 13.01943 205 VAL D C 1
ATOM 10132 O O . VAL D 1 213 ? 3.40915 9.73440 48.17230 1.000 12.62219 205 VAL D O 1
ATOM 10139 N N . MET D 1 214 ? 2.49213 8.28478 49.61865 1.000 11.71604 206 MET D N 1
ATOM 10140 C CA A MET D 1 214 ? 1.13052 8.46893 49.13614 0.572 11.45117 206 MET D CA 1
ATOM 10141 C CA B MET D 1 214 ? 1.12659 8.43767 49.13775 0.428 11.47472 206 MET D CA 1
ATOM 10142 C C . MET D 1 214 ? 0.18577 8.55996 50.31884 1.000 13.78147 206 MET D C 1
ATOM 10143 O O . MET D 1 214 ? 0.30433 7.82016 51.29545 1.000 14.86035 206 MET D O 1
ATOM 10152 N N . ILE D 1 215 ? -0.76455 9.46496 50.20681 1.000 12.48911 207 ILE D N 1
ATOM 10153 C CA . ILE D 1 215 ? -1.76022 9.71230 51.23017 1.000 11.69098 207 ILE D CA 1
ATOM 10154 C C . ILE D 1 215 ? -3.08783 9.53227 50.52177 1.000 11.77080 207 ILE D C 1
ATOM 10155 O O . ILE D 1 215 ? -3.38603 10.28075 49.58747 1.000 12.80898 207 ILE D O 1
ATOM 10160 N N . ILE D 1 216 ? -3.86569 8.53058 50.93457 1.000 10.72416 208 ILE D N 1
ATOM 10161 C CA . ILE D 1 216 ? -5.04485 8.10166 50.17920 1.000 12.45554 208 ILE D CA 1
ATOM 10162 C C . ILE D 1 216 ? -6.29341 8.16286 51.05379 1.000 12.74893 208 ILE D C 1
ATOM 10163 O O . ILE D 1 216 ? -6.36321 7.51280 52.11319 1.000 13.41631 208 ILE D O 1
ATOM 10168 N N . ARG D 1 217 ? -7.31106 8.89284 50.57753 1.000 11.85420 209 ARG D N 1
ATOM 10169 C CA . ARG D 1 217 ? -8.59437 8.90225 51.25029 1.000 12.65703 209 ARG D CA 1
ATOM 10170 C C . ARG D 1 217 ? -9.14792 7.48251 51.22242 1.000 13.82128 209 ARG D C 1
ATOM 10171 O O . ARG D 1 217 ? -9.19372 6.85278 50.16639 1.000 16.62056 209 ARG D O 1
ATOM 10179 N N . ARG D 1 218 ? -9.51748 6.96363 52.40128 1.000 16.09351 210 ARG D N 1
ATOM 10180 C CA . ARG D 1 218 ? -9.67832 5.50969 52.50250 1.000 18.48399 210 ARG D CA 1
ATOM 10181 C C . ARG D 1 218 ? -10.85024 4.99891 51.67341 1.000 18.22377 210 ARG D C 1
ATOM 10182 O O . ARG D 1 218 ? -10.83970 3.83441 51.23582 1.000 18.52307 210 ARG D O 1
ATOM 10190 N N . ASP D 1 219 ? -11.86736 5.82720 51.43788 1.000 18.14038 211 ASP D N 1
ATOM 10191 C CA . ASP D 1 219 ? -12.98476 5.32718 50.64822 1.000 20.19673 211 ASP D CA 1
ATOM 10192 C C . ASP D 1 219 ? -12.56586 4.99256 49.22884 1.000 21.86356 211 ASP D C 1
ATOM 10193 O O . ASP D 1 219 ? -13.20533 4.14858 48.58968 1.000 20.59892 211 ASP D O 1
ATOM 10198 N N . LEU D 1 220 ? -11.48485 5.60905 48.72677 1.000 15.75858 212 LEU D N 1
ATOM 10199 C CA . LEU D 1 220 ? -11.03889 5.31543 47.37803 1.000 14.69286 212 LEU D CA 1
ATOM 10200 C C . LEU D 1 220 ? -10.50052 3.90643 47.27305 1.000 18.00893 212 LEU D C 1
ATOM 10201 O O . LEU D 1 220 ? -10.52242 3.34436 46.18038 1.000 16.32016 212 LEU D O 1
ATOM 10206 N N . LEU D 1 221 ? -10.05538 3.31731 48.39065 1.000 19.20829 213 LEU D N 1
ATOM 10207 C CA . LEU D 1 221 ? -9.60488 1.92842 48.38895 1.000 18.70161 213 LEU D CA 1
ATOM 10208 C C . LEU D 1 221 ? -10.76239 0.94723 48.30363 1.000 18.65071 213 LEU D C 1
ATOM 10209 O O . LEU D 1 221 ? -10.52170 -0.24762 48.13849 1.000 20.05970 213 LEU D O 1
ATOM 10214 N N . GLU D 1 222 ? -12.00377 1.41556 48.37796 1.000 20.07394 214 GLU D N 1
ATOM 10215 C CA . GLU D 1 222 ? -13.15099 0.55431 48.12537 1.000 20.69555 214 GLU D CA 1
ATOM 10216 C C . GLU D 1 222 ? -13.42143 0.37147 46.64144 1.000 21.12949 214 GLU D C 1
ATOM 10217 O O . GLU D 1 222 ? -14.23710 -0.48343 46.28047 1.000 22.46243 214 GLU D O 1
ATOM 10223 N N . ARG D 1 223 ? -12.73186 1.11663 45.77503 1.000 15.93400 215 ARG D N 1
ATOM 10224 C CA . ARG D 1 223 ? -12.88733 0.94264 44.33350 1.000 17.46054 215 ARG D CA 1
ATOM 10225 C C . ARG D 1 223 ? -12.19032 -0.32561 43.85025 1.000 16.86361 215 ARG D C 1
ATOM 10226 O O . ARG D 1 223 ? -11.19832 -0.77663 44.42227 1.000 18.30301 215 ARG D O 1
ATOM 10234 N N . SER D 1 224 ? -12.67620 -0.87101 42.74540 1.000 17.44354 216 SER D N 1
ATOM 10235 C CA A SER D 1 224 ? -12.11243 -2.10842 42.20800 0.611 17.86891 216 SER D CA 1
ATOM 10236 C CA B SER D 1 224 ? -12.07901 -2.10507 42.25196 0.389 17.91620 216 SER D CA 1
ATOM 10237 C C . SER D 1 224 ? -10.89555 -1.85994 41.32800 1.000 17.57388 216 SER D C 1
ATOM 10238 O O . SER D 1 224 ? -10.00343 -2.70856 41.26459 1.000 17.49768 216 SER D O 1
ATOM 10243 N N . GLY D 1 225 ? -10.84671 -0.71205 40.64519 1.000 15.77811 217 GLY D N 1
ATOM 10244 C CA . GLY D 1 225 ? -9.74845 -0.43343 39.72836 1.000 13.41370 217 GLY D CA 1
ATOM 10245 C C . GLY D 1 225 ? -9.74777 -1.42233 38.58237 1.000 16.35265 217 GLY D C 1
ATOM 10246 O O . GLY D 1 225 ? -10.80246 -1.90359 38.13935 1.000 18.71391 217 GLY D O 1
ATOM 10247 N N . GLN D 1 226 ? -8.54561 -1.73108 38.08350 1.000 13.18102 218 GLN D N 1
ATOM 10248 C CA . GLN D 1 226 ? -8.42007 -2.57198 36.90809 1.000 14.17037 218 GLN D CA 1
ATOM 10249 C C . GLN D 1 226 ? -7.72251 -3.88840 37.25910 1.000 14.93609 218 GLN D C 1
ATOM 10250 O O . GLN D 1 226 ? -6.90321 -3.92182 38.18684 1.000 14.59299 218 GLN D O 1
ATOM 10256 N N . PRO D 1 227 ? -8.03585 -4.98755 36.57126 1.000 15.64037 219 PRO D N 1
ATOM 10257 C CA . PRO D 1 227 ? -7.35562 -6.24926 36.88648 1.000 15.73230 219 PRO D CA 1
ATOM 10258 C C . PRO D 1 227 ? -5.84919 -6.04845 36.86165 1.000 14.93981 219 PRO D C 1
ATOM 10259 O O . PRO D 1 227 ? -5.29865 -5.47171 35.92624 1.000 16.44001 219 PRO D O 1
ATOM 10263 N N . ARG D 1 228 ? -5.17650 -6.50049 37.91760 1.000 16.11527 220 ARG D N 1
ATOM 10264 C CA . ARG D 1 228 ? -3.76411 -6.13896 38.04245 1.000 13.82357 220 ARG D CA 1
ATOM 10265 C C . ARG D 1 228 ? -3.11246 -7.04615 39.06158 1.000 14.19438 220 ARG D C 1
ATOM 10266 O O . ARG D 1 228 ? -3.78132 -7.60384 39.93113 1.000 15.09422 220 ARG D O 1
ATOM 10274 N N . ALA D 1 229 ? -1.80814 -7.23132 38.90608 1.000 14.36649 221 ALA D N 1
ATOM 10275 C CA . ALA D 1 229 ? -1.05918 -8.00826 39.88030 1.000 14.77475 221 ALA D CA 1
ATOM 10276 C C . ALA D 1 229 ? -1.20429 -7.42408 41.28522 1.000 14.38633 221 ALA D C 1
ATOM 10277 O O . ALA D 1 229 ? -1.30886 -6.21231 41.46759 1.000 13.73598 221 ALA D O 1
ATOM 10279 N N . ASP D 1 230 ? -1.15127 -8.31336 42.28590 1.000 14.89630 222 ASP D N 1
ATOM 10280 C CA . ASP D 1 230 ? -1.19768 -7.87926 43.68177 1.000 14.71107 222 ASP D CA 1
ATOM 10281 C C . ASP D 1 230 ? -0.14345 -6.81056 43.99787 1.000 14.17292 222 ASP D C 1
ATOM 10282 O O . ASP D 1 230 ? -0.40347 -5.86778 44.74679 1.000 13.70759 222 ASP D O 1
ATOM 10287 N N . ILE D 1 231 ? 1.07092 -6.94884 43.45320 1.000 14.32309 223 ILE D N 1
ATOM 10288 C CA . ILE D 1 231 ? 2.13796 -5.98388 43.74430 1.000 13.91736 223 ILE D CA 1
ATOM 10289 C C . ILE D 1 231 ? 1.80717 -4.59362 43.21237 1.000 13.14694 223 ILE D C 1
ATOM 10290 O O . ILE D 1 231 ? 2.38420 -3.58924 43.67256 1.000 13.01893 223 ILE D O 1
ATOM 10295 N N . PHE D 1 232 ? 0.82103 -4.48728 42.30763 1.000 13.00746 224 PHE D N 1
ATOM 10296 C CA . PHE D 1 232 ? 0.35733 -3.19749 41.79456 1.000 12.39208 224 PHE D CA 1
ATOM 10297 C C . PHE D 1 232 ? -0.95526 -2.75177 42.44963 1.000 12.12828 224 PHE D C 1
ATOM 10298 O O . PHE D 1 232 ? -1.63123 -1.84921 41.93858 1.000 13.74441 224 PHE D O 1
ATOM 10306 N N . ASP D 1 233 ? -1.32045 -3.34917 43.58223 1.000 12.40648 225 ASP D N 1
ATOM 10307 C CA . ASP D 1 233 ? -2.61543 -3.10027 44.21686 1.000 12.39021 225 ASP D CA 1
ATOM 10308 C C . ASP D 1 233 ? -2.40505 -2.36152 45.53410 1.000 12.20167 225 ASP D C 1
ATOM 10309 O O . ASP D 1 233 ? -1.92235 -2.94703 46.50908 1.000 14.09964 225 ASP D O 1
ATOM 10314 N N . TYR D 1 234 ? -2.77482 -1.07264 45.56439 1.000 11.73703 226 TYR D N 1
ATOM 10315 C CA . TYR D 1 234 ? -2.60606 -0.29846 46.78920 1.000 12.64537 226 TYR D CA 1
ATOM 10316 C C . TYR D 1 234 ? -3.39441 -0.87985 47.95244 1.000 15.82416 226 TYR D C 1
ATOM 10317 O O . TYR D 1 234 ? -3.00259 -0.69043 49.10508 1.000 16.77530 226 TYR D O 1
ATOM 10326 N N . ARG D 1 235 ? -4.52200 -1.54274 47.67966 1.000 13.92288 227 ARG D N 1
ATOM 10327 C CA . ARG D 1 235 ? -5.29133 -2.17390 48.74475 1.000 15.42282 227 ARG D CA 1
ATOM 10328 C C . ARG D 1 235 ? -4.45589 -3.20947 49.46598 1.000 17.79900 227 ARG D C 1
ATOM 10329 O O . ARG D 1 235 ? -4.53935 -3.35151 50.69378 1.000 21.62638 227 ARG D O 1
ATOM 10337 N N . SER D 1 236 ? -3.65614 -3.96559 48.71084 1.000 17.15132 228 SER D N 1
ATOM 10338 C CA . SER D 1 236 ? -2.79145 -4.95778 49.32499 1.000 19.00185 228 SER D CA 1
ATOM 10339 C C . SER D 1 236 ? -1.63189 -4.29214 50.05202 1.000 23.36199 228 SER D C 1
ATOM 10340 O O . SER D 1 236 ? -1.18006 -4.78643 51.09255 1.000 26.23356 228 SER D O 1
ATOM 10343 N N . HIS D 1 237 ? -1.11257 -3.19760 49.48723 1.000 20.50090 229 HIS D N 1
ATOM 10344 C CA . HIS D 1 237 ? -0.06384 -2.41451 50.14254 1.000 17.37556 229 HIS D CA 1
ATOM 10345 C C . HIS D 1 237 ? -0.54499 -1.84777 51.47673 1.000 26.81705 229 HIS D C 1
ATOM 10346 O O . HIS D 1 237 ? 0.22003 -1.77398 52.44401 1.000 22.89654 229 HIS D O 1
ATOM 10353 N N . VAL D 1 238 ? -1.80675 -1.41828 51.54163 1.000 22.42184 230 VAL D N 1
ATOM 10354 C CA . VAL D 1 238 ? -2.34210 -0.89296 52.79627 1.000 24.52144 230 VAL D CA 1
ATOM 10355 C C . VAL D 1 238 ? -2.57733 -2.01857 53.79647 1.000 30.76499 230 VAL D C 1
ATOM 10356 O O . VAL D 1 238 ? -2.31596 -1.86588 54.99763 1.000 26.64396 230 VAL D O 1
ATOM 10360 N N . ALA D 1 239 ? -3.05806 -3.16687 53.31542 1.000 26.81371 231 ALA D N 1
ATOM 10361 C CA . ALA D 1 239 ? -3.21820 -4.34782 54.16055 1.000 31.33492 231 ALA D CA 1
ATOM 10362 C C . ALA D 1 239 ? -1.90770 -4.77350 54.81695 1.000 34.41753 231 ALA D C 1
ATOM 10363 O O . ALA D 1 239 ? -1.92356 -5.31160 55.93051 1.000 35.20452 231 ALA D O 1
ATOM 10365 N N . ARG D 1 240 ? -0.77731 -4.57283 54.13312 1.000 29.34384 232 ARG D N 1
ATOM 10366 C CA . ARG D 1 240 ? 0.54318 -5.01157 54.58268 1.000 34.37696 232 ARG D CA 1
ATOM 10367 C C . ARG D 1 240 ? 1.40918 -3.87069 55.11829 1.000 33.12656 232 ARG D C 1
ATOM 10368 O O . ARG D 1 240 ? 2.62103 -4.05474 55.28573 1.000 33.15900 232 ARG D O 1
ATOM 10376 N N . ASP D 1 241 ? 0.82653 -2.69341 55.35392 1.000 33.60635 233 ASP D N 1
ATOM 10377 C CA . ASP D 1 241 ? 1.53267 -1.54636 55.94754 1.000 31.14968 233 ASP D CA 1
ATOM 10378 C C . ASP D 1 241 ? 2.82028 -1.20071 55.19864 1.000 35.59547 233 ASP D C 1
ATOM 10379 O O . ASP D 1 241 ? 3.89484 -1.05175 55.79675 1.000 32.62779 233 ASP D O 1
ATOM 10384 N N . SER D 1 242 ? 2.70890 -1.05601 53.87263 1.000 28.94919 234 SER D N 1
ATOM 10385 C CA . SER D 1 242 ? 3.84552 -0.69487 53.01730 1.000 25.96208 234 SER D CA 1
ATOM 10386 C C . SER D 1 242 ? 4.94789 -1.74163 53.02671 1.000 27.91523 234 SER D C 1
ATOM 10387 O O . SER D 1 242 ? 6.10512 -1.42736 52.69515 1.000 29.56312 234 SER D O 1
ATOM 10390 N N . MET D 1 243 ? 4.62821 -2.97464 53.41542 1.000 27.79738 235 MET D N 1
ATOM 10391 C CA . MET D 1 243 ? 5.59554 -4.06861 53.41227 1.000 28.38900 235 MET D CA 1
ATOM 10392 C C . MET D 1 243 ? 5.00930 -5.27142 52.69831 1.000 26.38692 235 MET D C 1
ATOM 10393 O O . MET D 1 243 ? 5.14844 -6.41393 53.14940 1.000 27.20798 235 MET D O 1
ATOM 10398 N N . LEU D 1 244 ? 4.31210 -5.00952 51.58210 1.000 27.82607 236 LEU D N 1
ATOM 10399 C CA . LEU D 1 244 ? 3.74899 -6.08474 50.76627 1.000 28.08865 236 LEU D CA 1
ATOM 10400 C C . LEU D 1 244 ? 4.85367 -6.97084 50.20051 1.000 27.11658 236 LEU D C 1
ATOM 10401 O O . LEU D 1 244 ? 4.71251 -8.20334 50.13529 1.000 27.44281 236 LEU D O 1
ATOM 10406 N N A ASN D 1 245 ? 5.96172 -6.36073 49.78152 0.561 19.14147 237 ASN D N 1
ATOM 10407 C CA A ASN D 1 245 ? 7.18412 -7.10764 49.53199 0.561 21.03514 237 ASN D CA 1
ATOM 10408 C C A ASN D 1 245 ? 8.31680 -6.40097 50.25509 0.561 19.34458 237 ASN D C 1
ATOM 10409 O O A ASN D 1 245 ? 8.06719 -5.56170 51.11926 0.561 20.69919 237 ASN D O 1
ATOM 10414 N N A THR D 1 246 ? 9.55207 -6.72866 49.92249 0.561 17.21223 238 THR D N 1
ATOM 10415 C CA A THR D 1 246 ? 10.67889 -6.14230 50.62284 0.561 16.69477 238 THR D CA 1
ATOM 10416 C C A THR D 1 246 ? 10.72984 -4.64197 50.37734 0.561 17.76055 238 THR D C 1
ATOM 10417 O O A THR D 1 246 ? 10.89428 -4.21544 49.22477 0.561 19.58509 238 THR D O 1
ATOM 10421 N N A PRO D 1 247 ? 10.59215 -3.81588 51.40576 0.561 19.44580 239 PRO D N 1
ATOM 10422 N N B PRO D 1 247 ? 9.94796 -0.10425 50.36470 0.439 18.53338 239 PRO D N 1
ATOM 10423 C CA A PRO D 1 247 ? 10.65869 -2.36261 51.20567 0.561 20.05164 239 PRO D CA 1
ATOM 10424 C CA B PRO D 1 247 ? 11.25791 0.52996 50.20942 0.439 20.43587 239 PRO D CA 1
ATOM 10425 C C A PRO D 1 247 ? 12.10039 -1.88660 51.21079 0.561 17.97081 239 PRO D C 1
ATOM 10426 C C B PRO D 1 247 ? 12.27490 0.00678 51.20832 0.439 19.32271 239 PRO D C 1
ATOM 10427 O O A PRO D 1 247 ? 13.01456 -2.66641 51.51368 0.561 21.35962 239 PRO D O 1
ATOM 10428 O O B PRO D 1 247 ? 11.88965 -0.41059 52.30238 0.439 16.48610 239 PRO D O 1
ATOM 10435 N N A PRO D 1 248 ? 12.34844 -0.61727 50.85887 0.561 20.58595 240 PRO D N 1
ATOM 10436 N N B PRO D 1 248 ? 13.55504 0.04790 50.83926 0.439 16.73246 240 PRO D N 1
ATOM 10437 C CA A PRO D 1 248 ? 13.71111 -0.06615 50.97572 0.561 16.94856 240 PRO D CA 1
ATOM 10438 C CA B PRO D 1 248 ? 14.60046 -0.47582 51.72738 0.439 18.17328 240 PRO D CA 1
ATOM 10439 C C A PRO D 1 248 ? 13.96515 0.61095 52.32631 0.561 19.58285 240 PRO D C 1
ATOM 10440 C C B PRO D 1 248 ? 14.58711 0.21639 53.08455 0.439 19.33343 240 PRO D C 1
ATOM 10441 O O A PRO D 1 248 ? 13.68754 1.80250 52.50302 0.561 17.29641 240 PRO D O 1
ATOM 10442 O O B PRO D 1 248 ? 14.33374 1.42228 53.18672 0.439 14.86339 240 PRO D O 1
ATOM 10449 N N A THR D 1 249 ? 14.54705 -0.14638 53.26269 0.561 19.63957 241 THR D N 1
ATOM 10450 N N B THR D 1 249 ? 14.91184 -0.55674 54.13418 0.439 16.48814 241 THR D N 1
ATOM 10451 C CA A THR D 1 249 ? 14.55325 0.20995 54.68168 0.561 19.07455 241 THR D CA 1
ATOM 10452 C CA B THR D 1 249 ? 14.91885 0.00878 55.48086 0.439 18.65816 241 THR D CA 1
ATOM 10453 C C A THR D 1 249 ? 15.37933 1.46924 54.97477 0.561 18.76933 241 THR D C 1
ATOM 10454 C C B THR D 1 249 ? 15.70215 1.30351 55.52624 0.439 19.86696 241 THR D C 1
ATOM 10455 O O A THR D 1 249 ? 14.87776 2.41777 55.58896 0.561 16.59745 241 THR D O 1
ATOM 10456 O O B THR D 1 249 ? 15.40705 2.19575 56.33003 0.439 17.54048 241 THR D O 1
ATOM 10463 N N . TRP D 1 250 ? 16.68654 1.44123 54.65156 1.000 20.43362 242 TRP D N 1
ATOM 10464 C CA . TRP D 1 250 ? 17.55391 2.60216 54.78206 1.000 19.82920 242 TRP D CA 1
ATOM 10465 C C . TRP D 1 250 ? 16.88362 3.87448 54.26410 1.000 16.03645 242 TRP D C 1
ATOM 10466 O O . TRP D 1 250 ? 16.95877 4.92927 54.89814 1.000 15.44670 242 TRP D O 1
ATOM 10477 N N . ASN D 1 251 ? 16.16614 3.77045 53.15029 1.000 17.92941 243 ASN D N 1
ATOM 10478 C CA . ASN D 1 251 ? 15.51641 4.93125 52.57221 1.000 16.33608 243 ASN D CA 1
ATOM 10479 C C . ASN D 1 251 ? 14.32886 5.37144 53.40539 1.000 17.40793 243 ASN D C 1
ATOM 10480 O O . ASN D 1 251 ? 14.10463 6.57052 53.60673 1.000 16.18332 243 ASN D O 1
ATOM 10485 N N . TRP D 1 252 ? 13.55049 4.41233 53.88489 1.000 18.22848 244 TRP D N 1
ATOM 10486 C CA . TRP D 1 252 ? 12.45779 4.73034 54.78451 1.000 17.55183 244 TRP D CA 1
ATOM 10487 C C . TRP D 1 252 ? 12.99093 5.41049 56.05093 1.000 13.35059 244 TRP D C 1
ATOM 10488 O O . TRP D 1 252 ? 12.44008 6.42222 56.49923 1.000 16.16274 244 TRP D O 1
ATOM 10499 N N . TYR D 1 253 ? 14.12139 4.93318 56.57238 1.000 13.79720 245 TYR D N 1
ATOM 10500 C CA . TYR D 1 253 ? 14.77997 5.54932 57.72759 1.000 14.10254 245 TYR D CA 1
ATOM 10501 C C . TYR D 1 253 ? 15.21045 6.99193 57.42413 1.000 17.13250 245 TYR D C 1
ATOM 10502 O O . TYR D 1 253 ? 15.00749 7.90187 58.23734 1.000 14.96335 245 TYR D O 1
ATOM 10511 N N . LEU D 1 254 ? 15.82971 7.21003 56.26092 1.000 12.87629 246 LEU D N 1
ATOM 10512 C CA A LEU D 1 254 ? 16.24890 8.56916 55.88997 0.564 13.93760 246 LEU D CA 1
ATOM 10513 C CA B LEU D 1 254 ? 16.25044 8.55764 55.87235 0.436 13.96131 246 LEU D CA 1
ATOM 10514 C C . LEU D 1 254 ? 15.06324 9.50448 55.74539 1.000 12.91275 246 LEU D C 1
ATOM 10515 O O . LEU D 1 254 ? 15.11229 10.65575 56.19855 1.000 12.08114 246 LEU D O 1
ATOM 10524 N N . ALA D 1 255 ? 13.99910 9.05901 55.08252 1.000 13.83882 247 ALA D N 1
ATOM 10525 C CA . ALA D 1 255 ? 12.80035 9.88365 55.03259 1.000 13.46739 247 ALA D CA 1
ATOM 10526 C C . ALA D 1 255 ? 12.30122 10.19971 56.43702 1.000 14.17380 247 ALA D C 1
ATOM 10527 O O . ALA D 1 255 ? 11.86428 11.31778 56.71036 1.000 13.33078 247 ALA D O 1
ATOM 10529 N N . GLY D 1 256 ? 12.38363 9.23092 57.34942 1.000 12.63452 248 GLY D N 1
ATOM 10530 C CA . GLY D 1 256 ? 11.98408 9.50158 58.71695 1.000 13.56135 248 GLY D CA 1
ATOM 10531 C C . GLY D 1 256 ? 12.84342 10.54996 59.39715 1.000 11.37616 248 GLY D C 1
ATOM 10532 O O . GLY D 1 256 ? 12.33474 11.36087 60.17905 1.000 13.67473 248 GLY D O 1
ATOM 10533 N N . LEU D 1 257 ? 14.15526 10.54348 59.13100 1.000 12.93680 249 LEU D N 1
ATOM 10534 C CA . LEU D 1 257 ? 15.01124 11.59913 59.68958 1.000 11.57708 249 LEU D CA 1
ATOM 10535 C C . LEU D 1 257 ? 14.61917 12.95433 59.14969 1.000 13.79592 249 LEU D C 1
ATOM 10536 O O . LEU D 1 257 ? 14.69259 13.96445 59.86132 1.000 15.21156 249 LEU D O 1
ATOM 10541 N N . VAL D 1 258 ? 14.24950 13.00686 57.87089 1.000 12.32017 250 VAL D N 1
ATOM 10542 C CA . VAL D 1 258 ? 13.82302 14.27871 57.29651 1.000 11.68228 250 VAL D CA 1
ATOM 10543 C C . VAL D 1 258 ? 12.52272 14.76614 57.93507 1.000 14.17980 250 VAL D C 1
ATOM 10544 O O . VAL D 1 258 ? 12.41018 15.94619 58.29963 1.000 13.93440 250 VAL D O 1
ATOM 10548 N N . PHE D 1 259 ? 11.53860 13.88041 58.14681 1.000 11.46743 251 PHE D N 1
ATOM 10549 C CA . PHE D 1 259 ? 10.32082 14.32890 58.81551 1.000 11.87364 251 PHE D CA 1
ATOM 10550 C C . PHE D 1 259 ? 10.64783 14.87106 60.21059 1.000 14.77793 251 PHE D C 1
ATOM 10551 O O . PHE D 1 259 ? 10.06899 15.87235 60.65594 1.000 13.73339 251 PHE D O 1
ATOM 10559 N N . LYS D 1 260 ? 11.53613 14.19123 60.93678 1.000 13.65636 252 LYS D N 1
ATOM 10560 C CA . LYS D 1 260 ? 11.89558 14.66194 62.27257 1.000 11.58180 252 LYS D CA 1
ATOM 10561 C C . LYS D 1 260 ? 12.57476 16.01448 62.20079 1.000 14.44781 252 LYS D C 1
ATOM 10562 O O . LYS D 1 260 ? 12.31559 16.89854 63.04389 1.000 14.92787 252 LYS D O 1
ATOM 10568 N N . TRP D 1 261 ? 13.46547 16.18049 61.22729 1.000 11.87199 253 TRP D N 1
ATOM 10569 C CA . TRP D 1 261 ? 14.13201 17.47426 61.09294 1.000 13.75221 253 TRP D CA 1
ATOM 10570 C C . TRP D 1 261 ? 13.09233 18.56033 60.81999 1.000 13.57176 253 TRP D C 1
ATOM 10571 O O . TRP D 1 261 ? 13.12969 19.63086 61.43472 1.000 14.07180 253 TRP D O 1
ATOM 10582 N N . MET D 1 262 ? 12.14938 18.30515 59.89695 1.000 12.84466 254 MET D N 1
ATOM 10583 C CA . MET D 1 262 ? 11.11384 19.30906 59.62764 1.000 11.60705 254 MET D CA 1
ATOM 10584 C C . MET D 1 262 ? 10.28426 19.62373 60.87946 1.000 13.61353 254 MET D C 1
ATOM 10585 O O . MET D 1 262 ? 9.96694 20.79331 61.14893 1.000 13.02322 254 MET D O 1
ATOM 10590 N N . LEU D 1 263 ? 9.92850 18.60791 61.66648 1.000 13.54284 255 LEU D N 1
ATOM 10591 C CA . LEU D 1 263 ? 9.18071 18.88155 62.89507 1.000 12.78560 255 LEU D CA 1
ATOM 10592 C C . LEU D 1 263 ? 10.00951 19.69927 63.89206 1.000 13.93904 255 LEU D C 1
ATOM 10593 O O . LEU D 1 263 ? 9.48424 20.62868 64.53989 1.000 13.93781 255 LEU D O 1
ATOM 10598 N N . ALA D 1 264 ? 11.30572 19.37778 64.00884 1.000 13.50336 256 ALA D N 1
ATOM 10599 C CA . ALA D 1 264 ? 12.19903 20.05485 64.93963 1.000 14.98621 256 ALA D CA 1
ATOM 10600 C C . ALA D 1 264 ? 12.48375 21.48949 64.51866 1.000 15.20941 256 ALA D C 1
ATOM 10601 O O . ALA D 1 264 ? 12.85075 22.30399 65.37443 1.000 16.71434 256 ALA D O 1
ATOM 10603 N N . GLU D 1 265 ? 12.28117 21.82600 63.24370 1.000 11.80609 257 GLU D N 1
ATOM 10604 C CA . GLU D 1 265 ? 12.38887 23.21403 62.79061 1.000 12.51538 257 GLU D CA 1
ATOM 10605 C C . GLU D 1 265 ? 11.14525 24.03780 63.08179 1.000 14.00854 257 GLU D C 1
ATOM 10606 O O . GLU D 1 265 ? 11.19028 25.27011 62.94704 1.000 17.14360 257 GLU D O 1
ATOM 10612 N N . GLY D 1 266 ? 10.04287 23.39790 63.44551 1.000 13.67677 258 GLY D N 1
ATOM 10613 C CA . GLY D 1 266 ? 8.78447 24.08184 63.71171 1.000 17.83295 258 GLY D CA 1
ATOM 10614 C C . GLY D 1 266 ? 7.64355 23.64038 62.83105 1.000 15.11268 258 GLY D C 1
ATOM 10615 O O . GLY D 1 266 ? 6.54010 24.20551 62.93631 1.000 15.28425 258 GLY D O 1
ATOM 10616 N N . GLY D 1 267 ? 7.85154 22.65358 61.96767 1.000 13.92733 259 GLY D N 1
ATOM 10617 C CA . GLY D 1 267 ? 6.75462 22.12427 61.18989 1.000 13.20576 259 GLY D CA 1
ATOM 10618 C C . GLY D 1 267 ? 6.34978 23.00612 60.03371 1.000 13.62787 259 GLY D C 1
ATOM 10619 O O . GLY D 1 267 ? 6.98988 24.01836 59.71731 1.000 13.48208 259 GLY D O 1
ATOM 10620 N N . VAL D 1 268 ? 5.24246 22.61425 59.39102 1.000 13.07404 260 VAL D N 1
ATOM 10621 C CA . VAL D 1 268 ? 4.89361 23.27555 58.13304 1.000 10.72994 260 VAL D CA 1
ATOM 10622 C C . VAL D 1 268 ? 4.46642 24.73872 58.31988 1.000 11.99204 260 VAL D C 1
ATOM 10623 O O . VAL D 1 268 ? 4.56167 25.50742 57.36749 1.000 13.03264 260 VAL D O 1
ATOM 10627 N N . THR D 1 269 ? 4.00141 25.16857 59.50278 1.000 14.03670 261 THR D N 1
ATOM 10628 C CA . THR D 1 269 ? 3.73905 26.60971 59.62788 1.000 14.18960 261 THR D CA 1
ATOM 10629 C C . THR D 1 269 ? 5.03403 27.41346 59.55277 1.000 15.30751 261 THR D C 1
ATOM 10630 O O . THR D 1 269 ? 5.03082 28.52487 59.00900 1.000 16.34302 261 THR D O 1
ATOM 10634 N N . GLU D 1 270 ? 6.13321 26.87065 60.08451 1.000 12.10608 262 GLU D N 1
ATOM 10635 C CA . GLU D 1 270 ? 7.42956 27.52655 59.96286 1.000 11.36997 262 GLU D CA 1
ATOM 10636 C C . GLU D 1 270 ? 7.93046 27.50899 58.52693 1.000 11.41034 262 GLU D C 1
ATOM 10637 O O . GLU D 1 270 ? 8.42889 28.52668 58.03041 1.000 11.64171 262 GLU D O 1
ATOM 10643 N N . PHE D 1 271 ? 7.80830 26.36035 57.82639 1.000 10.83897 263 PHE D N 1
ATOM 10644 C CA . PHE D 1 271 ? 8.22767 26.36713 56.42970 1.000 9.97809 263 PHE D CA 1
ATOM 10645 C C . PHE D 1 271 ? 7.36068 27.26770 55.56937 1.000 10.72264 263 PHE D C 1
ATOM 10646 O O . PHE D 1 271 ? 7.88411 27.89374 54.64227 1.000 11.48689 263 PHE D O 1
ATOM 10654 N N . ALA D 1 272 ? 6.06464 27.40654 55.87777 1.000 10.60401 264 ALA D N 1
ATOM 10655 C CA . ALA D 1 272 ? 5.26513 28.37501 55.12519 1.000 11.19994 264 ALA D CA 1
ATOM 10656 C C . ALA D 1 272 ? 5.86593 29.75925 55.22478 1.000 10.57574 264 ALA D C 1
ATOM 10657 O O . ALA D 1 272 ? 5.95325 30.47278 54.22621 1.000 10.75766 264 ALA D O 1
ATOM 10659 N N . LYS D 1 273 ? 6.25228 30.15933 56.44225 1.000 11.24521 265 LYS D N 1
ATOM 10660 C CA A LYS D 1 273 ? 6.83302 31.48611 56.65038 0.532 10.18430 265 LYS D CA 1
ATOM 10661 C CA B LYS D 1 273 ? 6.83649 31.47968 56.66468 0.468 10.20335 265 LYS D CA 1
ATOM 10662 C C . LYS D 1 273 ? 8.16415 31.61811 55.92891 1.000 11.39347 265 LYS D C 1
ATOM 10663 O O . LYS D 1 273 ? 8.41673 32.62629 55.25175 1.000 9.46658 265 LYS D O 1
ATOM 10674 N N . ARG D 1 274 ? 9.03562 30.60337 56.05830 1.000 10.86471 266 ARG D N 1
ATOM 10675 C CA . ARG D 1 274 ? 10.36543 30.68787 55.46169 1.000 11.15186 266 ARG D CA 1
ATOM 10676 C C . ARG D 1 274 ? 10.28485 30.68116 53.94973 1.000 9.90396 266 ARG D C 1
ATOM 10677 O O . ARG D 1 274 ? 11.00521 31.43085 53.27516 1.000 10.15184 266 ARG D O 1
ATOM 10685 N N . ASN D 1 275 ? 9.42027 29.84322 53.40975 1.000 8.69284 267 ASN D N 1
ATOM 10686 C CA . ASN D 1 275 ? 9.31656 29.71325 51.95556 1.000 7.67530 267 ASN D CA 1
ATOM 10687 C C . ASN D 1 275 ? 8.65956 30.95857 51.35828 1.000 11.73125 267 ASN D C 1
ATOM 10688 O O . ASN D 1 275 ? 9.09608 31.44946 50.31155 1.000 10.56022 267 ASN D O 1
ATOM 10693 N N . ALA D 1 276 ? 7.64113 31.52401 52.02774 1.000 12.02950 268 ALA D N 1
ATOM 10694 C CA . ALA D 1 276 ? 7.07199 32.78490 51.54460 1.000 9.32926 268 ALA D CA 1
ATOM 10695 C C . ALA D 1 276 ? 8.12806 33.87355 51.54331 1.000 9.67003 268 ALA D C 1
ATOM 10696 O O . ALA D 1 276 ? 8.17798 34.70320 50.63437 1.000 11.28105 268 ALA D O 1
ATOM 10698 N N . ALA D 1 277 ? 9.00302 33.88761 52.55864 1.000 9.33827 269 ALA D N 1
ATOM 10699 C CA . ALA D 1 277 ? 9.99977 34.95994 52.64171 1.000 9.05669 269 ALA D CA 1
ATOM 10700 C C . ALA D 1 277 ? 11.06882 34.80063 51.57269 1.000 9.69621 269 ALA D C 1
ATOM 10701 O O . ALA D 1 277 ? 11.49755 35.79484 50.96273 1.000 10.64023 269 ALA D O 1
ATOM 10703 N N . LYS D 1 278 ? 11.52898 33.56347 51.34009 1.000 8.55868 270 LYS D N 1
ATOM 10704 C CA . LYS D 1 278 ? 12.55035 33.35828 50.31457 1.000 8.70668 270 LYS D CA 1
ATOM 10705 C C . LYS D 1 278 ? 12.01036 33.75153 48.95586 1.000 10.72122 270 LYS D C 1
ATOM 10706 O O . LYS D 1 278 ? 12.66964 34.48030 48.20022 1.000 10.46015 270 LYS D O 1
ATOM 10712 N N . ALA D 1 279 ? 10.78297 33.29422 48.64999 1.000 9.53301 271 ALA D N 1
ATOM 10713 C CA . ALA D 1 279 ? 10.18970 33.60607 47.34828 1.000 8.86376 271 ALA D CA 1
ATOM 10714 C C . ALA D 1 279 ? 9.98434 35.10679 47.18625 1.000 13.00607 271 ALA D C 1
ATOM 10715 O O . ALA D 1 279 ? 10.23801 35.65793 46.10887 1.000 11.30912 271 ALA D O 1
ATOM 10717 N N . ALA D 1 280 ? 9.49904 35.79253 48.22920 1.000 10.59712 272 ALA D N 1
ATOM 10718 C CA . ALA D 1 280 ? 9.28043 37.22897 48.10505 1.000 8.90037 272 ALA D CA 1
ATOM 10719 C C . ALA D 1 280 ? 10.58000 37.95480 47.78783 1.000 11.79659 272 ALA D C 1
ATOM 10720 O O . ALA D 1 280 ? 10.57562 38.92044 47.01197 1.000 10.45517 272 ALA D O 1
ATOM 10722 N N . LEU D 1 281 ? 11.70569 37.50252 48.35554 1.000 10.21161 273 LEU D N 1
ATOM 10723 C CA . LEU D 1 281 ? 12.97781 38.17453 48.07027 1.000 10.07102 273 LEU D CA 1
ATOM 10724 C C . LEU D 1 281 ? 13.33120 38.03740 46.60636 1.000 9.86776 273 LEU D C 1
ATOM 10725 O O . LEU D 1 281 ? 13.76069 38.99784 45.96264 1.000 10.95770 273 LEU D O 1
ATOM 10730 N N . VAL D 1 282 ? 13.23515 36.81622 46.08266 1.000 9.33980 274 VAL D N 1
ATOM 10731 C CA . VAL D 1 282 ? 13.68397 36.58023 44.71418 1.000 8.43199 274 VAL D CA 1
ATOM 10732 C C . VAL D 1 282 ? 12.73471 37.23593 43.71311 1.000 10.14535 274 VAL D C 1
ATOM 10733 O O . VAL D 1 282 ? 13.18594 37.88982 42.77022 1.000 9.58629 274 VAL D O 1
ATOM 10737 N N . TYR D 1 283 ? 11.40500 37.10854 43.91214 1.000 8.42729 275 TYR D N 1
ATOM 10738 C CA . TYR D 1 283 ? 10.47684 37.80099 43.01418 1.000 9.33811 275 TYR D CA 1
ATOM 10739 C C . TYR D 1 283 ? 10.61281 39.31465 43.15266 1.000 11.05432 275 TYR D C 1
ATOM 10740 O O . TYR D 1 283 ? 10.38799 40.05759 42.18743 1.000 10.98308 275 TYR D O 1
ATOM 10749 N N . GLY D 1 284 ? 10.97871 39.80555 44.33934 1.000 9.89753 276 GLY D N 1
ATOM 10750 C CA . GLY D 1 284 ? 11.27385 41.23401 44.44098 1.000 12.35573 276 GLY D CA 1
ATOM 10751 C C . GLY D 1 284 ? 12.44650 41.65057 43.56901 1.000 11.57269 276 GLY D C 1
ATOM 10752 O O . GLY D 1 284 ? 12.41128 42.70802 42.93290 1.000 13.10010 276 GLY D O 1
ATOM 10753 N N . ALA D 1 285 ? 13.49686 40.83981 43.54133 1.000 10.90517 277 ALA D N 1
ATOM 10754 C CA . ALA D 1 285 ? 14.64400 41.14717 42.69026 1.000 10.69682 277 ALA D CA 1
ATOM 10755 C C . ALA D 1 285 ? 14.24456 41.11881 41.21693 1.000 13.06920 277 ALA D C 1
ATOM 10756 O O . ALA D 1 285 ? 14.69533 41.95356 40.42017 1.000 14.24392 277 ALA D O 1
ATOM 10758 N N . ILE D 1 286 ? 13.42234 40.15515 40.83869 1.000 10.41376 278 ILE D N 1
ATOM 10759 C CA . ILE D 1 286 ? 12.92944 40.07397 39.45940 1.000 9.79338 278 ILE D CA 1
ATOM 10760 C C . ILE D 1 286 ? 12.05553 41.28202 39.12808 1.000 12.34960 278 ILE D C 1
ATOM 10761 O O . ILE D 1 286 ? 12.25948 41.97171 38.11317 1.000 12.53817 278 ILE D O 1
ATOM 10766 N N . ASP D 1 287 ? 11.05744 41.54904 39.98173 1.000 12.10781 279 ASP D N 1
ATOM 10767 C CA . ASP D 1 287 ? 10.02809 42.53438 39.67304 1.000 9.19196 279 ASP D CA 1
ATOM 10768 C C . ASP D 1 287 ? 10.57293 43.94751 39.66029 1.000 12.67530 279 ASP D C 1
ATOM 10769 O O . ASP D 1 287 ? 10.02128 44.80636 38.96343 1.000 14.90618 279 ASP D O 1
ATOM 10774 N N . GLY D 1 288 ? 11.66148 44.19748 40.39610 1.000 13.87787 280 GLY D N 1
ATOM 10775 C CA . GLY D 1 288 ? 12.26113 45.51803 40.36524 1.000 16.30407 280 GLY D CA 1
ATOM 10776 C C . GLY D 1 288 ? 13.32278 45.73609 39.30309 1.000 14.28164 280 GLY D C 1
ATOM 10777 O O . GLY D 1 288 ? 13.93810 46.81131 39.28378 1.000 17.11139 280 GLY D O 1
ATOM 10778 N N . SER D 1 289 ? 13.54369 44.78024 38.40593 1.000 12.68163 281 SER D N 1
ATOM 10779 C CA . SER D 1 289 ? 14.69655 44.80839 37.51171 1.000 13.18347 281 SER D CA 1
ATOM 10780 C C . SER D 1 289 ? 14.40322 45.45526 36.15609 1.000 17.22660 281 SER D C 1
ATOM 10781 O O . SER D 1 289 ? 15.28080 45.45713 35.28501 1.000 15.45420 281 SER D O 1
ATOM 10784 N N . GLY D 1 290 ? 13.19999 45.96583 35.94308 1.000 15.77138 282 GLY D N 1
ATOM 10785 C CA . GLY D 1 290 ? 12.87849 46.59511 34.67047 1.000 19.39385 282 GLY D CA 1
ATOM 10786 C C . GLY D 1 290 ? 12.87916 45.64849 33.49517 1.000 16.55008 282 GLY D C 1
ATOM 10787 O O . GLY D 1 290 ? 13.16491 46.07266 32.36479 1.000 22.05446 282 GLY D O 1
ATOM 10788 N N . GLY D 1 291 ? 12.57899 44.37313 33.72828 1.000 17.69929 283 GLY D N 1
ATOM 10789 C CA . GLY D 1 291 ? 12.55482 43.37373 32.69591 1.000 19.23246 283 GLY D CA 1
ATOM 10790 C C . GLY D 1 291 ? 13.89615 42.73611 32.43016 1.000 17.22857 283 GLY D C 1
ATOM 10791 O O . GLY D 1 291 ? 13.95517 41.77458 31.65545 1.000 18.75801 283 GLY D O 1
ATOM 10792 N N . PHE D 1 292 ? 14.96073 43.19628 33.10147 1.000 14.42421 284 PHE D N 1
ATOM 10793 C CA . PHE D 1 292 ? 16.27595 42.58762 32.91730 1.000 14.40271 284 PHE D CA 1
ATOM 10794 C C . PHE D 1 292 ? 16.28317 41.12689 33.35432 1.000 15.46149 284 PHE D C 1
ATOM 10795 O O . PHE D 1 292 ? 16.93770 40.29231 32.72715 1.000 13.84704 284 PHE D O 1
ATOM 10803 N N . TYR D 1 293 ? 15.59237 40.79267 34.45979 1.000 12.07331 285 TYR D N 1
ATOM 10804 C CA . TYR D 1 293 ? 15.31097 39.40511 34.81709 1.000 9.80955 285 TYR D CA 1
ATOM 10805 C C . TYR D 1 293 ? 13.84673 39.15845 34.43238 1.000 12.19761 285 TYR D C 1
ATOM 10806 O O . TYR D 1 293 ? 12.94341 39.78479 34.99815 1.000 14.66670 285 TYR D O 1
ATOM 10815 N N . ARG D 1 294 ? 13.61089 38.26601 33.46328 1.000 10.72633 286 ARG D N 1
ATOM 10816 C CA . ARG D 1 294 ? 12.27114 38.06931 32.90530 1.000 11.98891 286 ARG D CA 1
ATOM 10817 C C . ARG D 1 294 ? 11.64832 36.82622 33.51235 1.000 13.44714 286 ARG D C 1
ATOM 10818 O O . ARG D 1 294 ? 12.24983 35.74635 33.47778 1.000 15.12137 286 ARG D O 1
ATOM 10826 N N . ASN D 1 295 ? 10.42154 36.96976 34.01569 1.000 12.97736 287 ASN D N 1
ATOM 10827 C CA . ASN D 1 295 ? 9.59499 35.83225 34.43665 1.000 10.95681 287 ASN D CA 1
ATOM 10828 C C . ASN D 1 295 ? 8.17053 36.20699 34.07831 1.000 12.01606 287 ASN D C 1
ATOM 10829 O O . ASN D 1 295 ? 7.69145 37.25578 34.51256 1.000 18.92254 287 ASN D O 1
ATOM 10834 N N . GLU D 1 296 ? 7.49079 35.34877 33.32173 1.000 14.50944 288 GLU D N 1
ATOM 10835 C CA . GLU D 1 296 ? 6.19140 35.71063 32.78469 1.000 18.20096 288 GLU D CA 1
ATOM 10836 C C . GLU D 1 296 ? 5.04204 34.97143 33.44115 1.000 17.66017 288 GLU D C 1
ATOM 10837 O O . GLU D 1 296 ? 3.89651 35.15098 33.01644 1.000 18.09884 288 GLU D O 1
ATOM 10843 N N . VAL D 1 297 ? 5.31167 34.20529 34.50044 1.000 16.40320 289 VAL D N 1
ATOM 10844 C CA . VAL D 1 297 ? 4.25984 33.42780 35.14723 1.000 14.89532 289 VAL D CA 1
ATOM 10845 C C . VAL D 1 297 ? 3.27196 34.37110 35.81560 1.000 17.40475 289 VAL D C 1
ATOM 10846 O O . VAL D 1 297 ? 3.67149 35.30943 36.51938 1.000 15.69402 289 VAL D O 1
ATOM 10850 N N . ALA D 1 298 ? 1.98521 34.13209 35.58271 1.000 20.27417 290 ALA D N 1
ATOM 10851 C CA . ALA D 1 298 ? 0.93417 34.91624 36.22118 1.000 23.21108 290 ALA D CA 1
ATOM 10852 C C . ALA D 1 298 ? 1.17934 34.99812 37.72412 1.000 24.01795 290 ALA D C 1
ATOM 10853 O O . ALA D 1 298 ? 1.47919 33.99257 38.37264 1.000 16.78287 290 ALA D O 1
ATOM 10855 N N . TYR D 1 299 ? 1.05417 36.20388 38.28302 1.000 21.70278 291 TYR D N 1
ATOM 10856 C CA A TYR D 1 299 ? 1.46385 36.42419 39.66324 0.520 19.73825 291 TYR D CA 1
ATOM 10857 C CA B TYR D 1 299 ? 1.45042 36.43208 39.67622 0.480 19.74840 291 TYR D CA 1
ATOM 10858 C C . TYR D 1 299 ? 0.80484 35.43861 40.63222 1.000 18.70329 291 TYR D C 1
ATOM 10859 O O . TYR D 1 299 ? 1.46265 34.92587 41.54443 1.000 22.28231 291 TYR D O 1
ATOM 10876 N N . ALA D 1 300 ? -0.48451 35.13582 40.43841 1.000 17.54700 292 ALA D N 1
ATOM 10877 C CA . ALA D 1 300 ? -1.19878 34.26654 41.36166 1.000 16.44701 292 ALA D CA 1
ATOM 10878 C C . ALA D 1 300 ? -0.78676 32.80366 41.23847 1.000 16.49897 292 ALA D C 1
ATOM 10879 O O . ALA D 1 300 ? -1.20793 31.97854 42.06345 1.000 19.19237 292 ALA D O 1
ATOM 10881 N N . ALA D 1 301 ? 0.03985 32.47805 40.24195 1.000 14.85116 293 ALA D N 1
ATOM 10882 C CA . ALA D 1 301 ? 0.47959 31.10827 40.00613 1.000 13.84374 293 ALA D CA 1
ATOM 10883 C C . ALA D 1 301 ? 1.97743 30.95078 40.22067 1.000 14.06326 293 ALA D C 1
ATOM 10884 O O . ALA D 1 301 ? 2.54126 29.89221 39.89585 1.000 12.23443 293 ALA D O 1
ATOM 10886 N N . ARG D 1 302 ? 2.64649 31.96799 40.74016 1.000 11.15215 294 ARG D N 1
ATOM 10887 C CA . ARG D 1 302 ? 4.10479 31.91071 40.87966 1.000 8.16130 294 ARG D CA 1
ATOM 10888 C C . ARG D 1 302 ? 4.51376 30.91736 41.96276 1.000 10.61801 294 ARG D C 1
ATOM 10889 O O . ARG D 1 302 ? 4.04354 30.99199 43.09911 1.000 13.11681 294 ARG D O 1
ATOM 10897 N N . SER D 1 303 ? 5.35763 29.95332 41.58922 1.000 9.22722 295 SER D N 1
ATOM 10898 C CA . SER D 1 303 ? 5.88009 28.98738 42.55106 1.000 9.46083 295 SER D CA 1
ATOM 10899 C C . SER D 1 303 ? 6.69424 29.68373 43.63608 1.000 11.81390 295 SER D C 1
ATOM 10900 O O . SER D 1 303 ? 7.50668 30.55582 43.35935 1.000 9.93185 295 SER D O 1
ATOM 10903 N N . ARG D 1 304 ? 6.52814 29.23251 44.88105 1.000 9.61681 296 ARG D N 1
ATOM 10904 C CA . ARG D 1 304 ? 7.44374 29.62425 45.94558 1.000 10.21566 296 ARG D CA 1
ATOM 10905 C C . ARG D 1 304 ? 8.71296 28.79173 45.94518 1.000 11.09422 296 ARG D C 1
ATOM 10906 O O . ARG D 1 304 ? 9.70875 29.18215 46.58226 1.000 11.73626 296 ARG D O 1
ATOM 10914 N N . MET D 1 305 ? 8.68068 27.62915 45.28843 1.000 9.09834 297 MET D N 1
ATOM 10915 C CA . MET D 1 305 ? 9.70633 26.61734 45.48689 1.000 10.03279 297 MET D CA 1
ATOM 10916 C C . MET D 1 305 ? 10.72346 26.58651 44.36645 1.000 8.82914 297 MET D C 1
ATOM 10917 O O . MET D 1 305 ? 11.87301 26.20531 44.59360 1.000 10.11587 297 MET D O 1
ATOM 10922 N N . ASN D 1 306 ? 10.31715 26.94402 43.15308 1.000 8.95463 298 ASN D N 1
ATOM 10923 C CA . ASN D 1 306 ? 11.22942 26.91066 42.01209 1.000 7.52938 298 ASN D CA 1
ATOM 10924 C C . ASN D 1 306 ? 10.96336 28.16414 41.19289 1.000 9.35559 298 ASN D C 1
ATOM 10925 O O . ASN D 1 306 ? 9.85386 28.35645 40.70897 1.000 10.81454 298 ASN D O 1
ATOM 10930 N N . ILE D 1 307 ? 11.96666 29.00999 41.03056 1.000 9.60313 299 ILE D N 1
ATOM 10931 C CA . ILE D 1 307 ? 11.75544 30.32706 40.44226 1.000 9.83602 299 ILE D CA 1
ATOM 10932 C C . ILE D 1 307 ? 12.66488 30.47520 39.23391 1.000 10.07770 299 ILE D C 1
ATOM 10933 O O . ILE D 1 307 ? 13.86950 30.70116 39.37633 1.000 10.49182 299 ILE D O 1
ATOM 10938 N N . PRO D 1 308 ? 12.12381 30.31685 38.03296 1.000 10.46007 300 PRO D N 1
ATOM 10939 C CA . PRO D 1 308 ? 12.90148 30.53475 36.80981 1.000 11.65005 300 PRO D CA 1
ATOM 10940 C C . PRO D 1 308 ? 12.90687 31.99762 36.42028 1.000 11.96160 300 PRO D C 1
ATOM 10941 O O . PRO D 1 308 ? 11.99530 32.76127 36.74933 1.000 14.32320 300 PRO D O 1
ATOM 10945 N N . PHE D 1 309 ? 13.96147 32.38424 35.71341 1.000 10.52372 301 PHE D N 1
ATOM 10946 C CA . PHE D 1 309 ? 13.94173 33.71224 35.11537 1.000 10.37450 301 PHE D CA 1
ATOM 10947 C C . PHE D 1 309 ? 14.97001 33.73615 34.00941 1.000 12.11198 301 PHE D C 1
ATOM 10948 O O . PHE D 1 309 ? 15.84385 32.86821 33.93669 1.000 11.84135 301 PHE D O 1
ATOM 10956 N N . PHE D 1 310 ? 14.83158 34.71993 33.11253 1.000 11.80489 302 PHE D N 1
ATOM 10957 C CA . PHE D 1 310 ? 15.65316 34.76194 31.90602 1.000 12.03306 302 PHE D CA 1
ATOM 10958 C C . PHE D 1 310 ? 16.33467 36.12327 31.73945 1.000 13.50404 302 PHE D C 1
ATOM 10959 O O . PHE D 1 310 ? 15.71334 37.17293 31.92756 1.000 14.11027 302 PHE D O 1
ATOM 10967 N N . LEU D 1 311 ? 17.61642 36.09972 31.38277 1.000 11.85835 303 LEU D N 1
ATOM 10968 C CA . LEU D 1 311 ? 18.33758 37.33057 31.07788 1.000 12.91181 303 LEU D CA 1
ATOM 10969 C C . LEU D 1 311 ? 17.96743 37.77293 29.67051 1.000 15.13887 303 LEU D C 1
ATOM 10970 O O . LEU D 1 311 ? 17.32550 37.03300 28.92566 1.000 14.28106 303 LEU D O 1
ATOM 10975 N N . PRO D 1 312 ? 18.35873 38.98803 29.25438 1.000 15.73608 304 PRO D N 1
ATOM 10976 C CA . PRO D 1 312 ? 17.97845 39.43396 27.90023 1.000 15.91569 304 PRO D CA 1
ATOM 10977 C C . PRO D 1 312 ? 18.48449 38.55600 26.75869 1.000 17.95538 304 PRO D C 1
ATOM 10978 O O . PRO D 1 312 ? 17.89154 38.59035 25.67545 1.000 19.25069 304 PRO D O 1
ATOM 10982 N N . ASP D 1 313 ? 19.55710 37.79638 26.93909 1.000 15.89781 305 ASP D N 1
ATOM 10983 C CA . ASP D 1 313 ? 19.94166 36.83458 25.91721 1.000 18.84142 305 ASP D CA 1
ATOM 10984 C C . ASP D 1 313 ? 20.64862 35.66621 26.58976 1.000 17.30505 305 ASP D C 1
ATOM 10985 O O . ASP D 1 313 ? 20.97025 35.70366 27.78964 1.000 13.99002 305 ASP D O 1
ATOM 10990 N N . ALA D 1 314 ? 20.86436 34.61409 25.79362 1.000 18.49301 306 ALA D N 1
ATOM 10991 C CA . ALA D 1 314 ? 21.45828 33.38442 26.30200 1.000 20.48948 306 ALA D CA 1
ATOM 10992 C C . ALA D 1 314 ? 22.90052 33.60222 26.74022 1.000 17.47061 306 ALA D C 1
ATOM 10993 O O . ALA D 1 314 ? 23.37048 32.92415 27.66352 1.000 18.08044 306 ALA D O 1
ATOM 10995 N N . GLU D 1 315 ? 23.60316 34.55063 26.11290 1.000 18.37097 307 GLU D N 1
ATOM 10996 C CA . GLU D 1 315 ? 24.96370 34.85763 26.53375 1.000 18.26906 307 GLU D CA 1
ATOM 10997 C C . GLU D 1 315 ? 24.96349 35.40652 27.95224 1.000 17.15797 307 GLU D C 1
ATOM 10998 O O . GLU D 1 315 ? 25.76354 34.98286 28.79340 1.000 16.49750 307 GLU D O 1
ATOM 11004 N N . LEU D 1 316 ? 24.01668 36.28297 28.26752 1.000 15.19257 308 LEU D N 1
ATOM 11005 C CA . LEU D 1 316 ? 23.93987 36.76702 29.64157 1.000 14.08259 308 LEU D CA 1
ATOM 11006 C C . LEU D 1 316 ? 23.41909 35.69829 30.60598 1.000 13.88348 308 LEU D C 1
ATOM 11007 O O . LEU D 1 316 ? 23.84897 35.67090 31.77094 1.000 11.93124 308 LEU D O 1
ATOM 11012 N N . ASP D 1 317 ? 22.54518 34.78402 30.15327 1.000 12.38779 309 ASP D N 1
ATOM 11013 C CA . ASP D 1 317 ? 22.19968 33.64060 31.01341 1.000 11.79256 309 ASP D CA 1
ATOM 11014 C C . ASP D 1 317 ? 23.44597 32.87087 31.39089 1.000 14.06493 309 ASP D C 1
ATOM 11015 O O . ASP D 1 317 ? 23.61952 32.50207 32.55502 1.000 12.18786 309 ASP D O 1
ATOM 11020 N N . ALA D 1 318 ? 24.33832 32.63498 30.41480 1.000 12.71572 310 ALA D N 1
ATOM 11021 C CA . ALA D 1 318 ? 25.52943 31.84846 30.69679 1.000 16.19994 310 ALA D CA 1
ATOM 11022 C C . ALA D 1 318 ? 26.46477 32.59806 31.61996 1.000 15.63060 310 ALA D C 1
ATOM 11023 O O . ALA D 1 318 ? 27.03622 32.00900 32.54077 1.000 14.13922 310 ALA D O 1
ATOM 11025 N N . ARG D 1 319 ? 26.61110 33.90524 31.40275 1.000 13.63364 311 ARG D N 1
ATOM 11026 C CA . ARG D 1 319 ? 27.40666 34.71343 32.32437 1.000 13.45878 311 ARG D CA 1
ATOM 11027 C C . ARG D 1 319 ? 26.82438 34.68656 33.72664 1.000 14.55560 311 ARG D C 1
ATOM 11028 O O . ARG D 1 319 ? 27.56644 34.65213 34.71761 1.000 13.13948 311 ARG D O 1
ATOM 11036 N N . PHE D 1 320 ? 25.48873 34.73690 33.83671 1.000 12.12458 312 PHE D N 1
ATOM 11037 C CA . PHE D 1 320 ? 24.87117 34.68050 35.15254 1.000 13.19265 312 PHE D CA 1
ATOM 11038 C C . PHE D 1 320 ? 25.20207 33.37091 35.86220 1.000 12.14882 312 PHE D C 1
ATOM 11039 O O . PHE D 1 320 ? 25.63233 33.36730 37.02234 1.000 12.21038 312 PHE D O 1
ATOM 11047 N N . VAL D 1 321 ? 25.02431 32.23668 35.17298 1.000 12.33191 313 VAL D N 1
ATOM 11048 C CA . VAL D 1 321 ? 25.32982 30.95565 35.80317 1.000 11.49679 313 VAL D CA 1
ATOM 11049 C C . VAL D 1 321 ? 26.78760 30.91265 36.25403 1.000 12.81798 313 VAL D C 1
ATOM 11050 O O . VAL D 1 321 ? 27.09245 30.50794 37.38367 1.000 13.00127 313 VAL D O 1
ATOM 11054 N N . ALA D 1 322 ? 27.70917 31.33902 35.37680 1.000 13.96589 314 ALA D N 1
ATOM 11055 C CA . ALA D 1 322 ? 29.14329 31.22600 35.66442 1.000 15.13420 314 ALA D CA 1
ATOM 11056 C C . ALA D 1 322 ? 29.57401 32.17609 36.77652 1.000 15.11839 314 ALA D C 1
ATOM 11057 O O . ALA D 1 322 ? 30.28301 31.77412 37.70848 1.000 14.12036 314 ALA D O 1
ATOM 11059 N N . GLU D 1 323 ? 29.17952 33.44604 36.68900 1.000 11.59862 315 GLU D N 1
ATOM 11060 C CA . GLU D 1 323 ? 29.56288 34.39017 37.73312 1.000 12.73995 315 GLU D CA 1
ATOM 11061 C C . GLU D 1 323 ? 28.92153 34.03023 39.06384 1.000 13.27965 315 GLU D C 1
ATOM 11062 O O . GLU D 1 323 ? 29.53271 34.25208 40.12436 1.000 16.34790 315 GLU D O 1
ATOM 11068 N N . ALA D 1 324 ? 27.68881 33.48740 39.03733 1.000 12.07534 316 ALA D N 1
ATOM 11069 C CA . ALA D 1 324 ? 27.06347 33.07554 40.28726 1.000 10.84561 316 ALA D CA 1
ATOM 11070 C C . ALA D 1 324 ? 27.80376 31.90037 40.90335 1.000 15.05175 316 ALA D C 1
ATOM 11071 O O . ALA D 1 324 ? 28.02820 31.88166 42.11375 1.000 13.94627 316 ALA D O 1
ATOM 11073 N N . LYS D 1 325 ? 28.20464 30.92968 40.08206 1.000 16.32339 317 LYS D N 1
ATOM 11074 C CA . LYS D 1 325 ? 28.97114 29.79265 40.59000 1.000 15.66679 317 LYS D CA 1
ATOM 11075 C C . LYS D 1 325 ? 30.22478 30.26331 41.30674 1.000 17.54190 317 LYS D C 1
ATOM 11076 O O . LYS D 1 325 ? 30.57577 29.76188 42.38796 1.000 17.80336 317 LYS D O 1
ATOM 11082 N N . ALA D 1 326 ? 30.94573 31.19806 40.68635 1.000 17.68593 318 ALA D N 1
ATOM 11083 C CA . ALA D 1 326 ? 32.15569 31.72478 41.28718 1.000 16.42967 318 ALA D CA 1
ATOM 11084 C C . ALA D 1 326 ? 31.87272 32.50393 42.56056 1.000 18.06836 318 ALA D C 1
ATOM 11085 O O . ALA D 1 326 ? 32.79932 32.72011 43.35858 1.000 20.45071 318 ALA D O 1
ATOM 11087 N N . ALA D 1 327 ? 30.63548 32.94247 42.76658 1.000 18.59904 319 ALA D N 1
ATOM 11088 C CA . ALA D 1 327 ? 30.21871 33.58913 44.00084 1.000 17.61575 319 ALA D CA 1
ATOM 11089 C C . ALA D 1 327 ? 29.68034 32.59764 45.02170 1.000 20.86438 319 ALA D C 1
ATOM 11090 O O . ALA D 1 327 ? 29.11446 33.01347 46.03942 1.000 22.80419 319 ALA D O 1
ATOM 11092 N N . GLY D 1 328 ? 29.80463 31.29902 44.75133 1.000 16.59265 320 GLY D N 1
ATOM 11093 C CA . GLY D 1 328 ? 29.30167 30.28729 45.65941 1.000 18.30433 320 GLY D CA 1
ATOM 11094 C C . GLY D 1 328 ? 27.82503 29.98757 45.54437 1.000 18.32684 320 GLY D C 1
ATOM 11095 O O . GLY D 1 328 ? 27.24722 29.45414 46.49422 1.000 17.38801 320 GLY D O 1
ATOM 11096 N N . LEU D 1 329 ? 27.20627 30.27041 44.39591 1.000 15.14978 321 LEU D N 1
ATOM 11097 C CA . LEU D 1 329 ? 25.76608 30.09310 44.20462 1.000 14.58353 321 LEU D CA 1
ATOM 11098 C C . LEU D 1 329 ? 25.65100 29.03279 43.10858 1.000 15.32733 321 LEU D C 1
ATOM 11099 O O . LEU D 1 329 ? 25.88674 29.32617 41.93172 1.000 14.85720 321 LEU D O 1
ATOM 11104 N N . LEU D 1 330 ? 25.32178 27.79717 43.49159 1.000 13.64012 322 LEU D N 1
ATOM 11105 C CA . LEU D 1 330 ? 25.50602 26.64729 42.61321 1.000 14.97373 322 LEU D CA 1
ATOM 11106 C C . LEU D 1 330 ? 24.19656 26.18933 41.96500 1.000 16.32628 322 LEU D C 1
ATOM 11107 O O . LEU D 1 330 ? 23.10140 26.40402 42.49914 1.000 15.32450 322 LEU D O 1
ATOM 11112 N N . ALA D 1 331 ? 24.34092 25.54251 40.79901 1.000 14.56899 323 ALA D N 1
ATOM 11113 C CA . ALA D 1 331 ? 23.26540 24.77735 40.15665 1.000 15.35992 323 ALA D CA 1
ATOM 11114 C C . ALA D 1 331 ? 22.08301 25.67427 39.78547 1.000 13.59991 323 ALA D C 1
ATOM 11115 O O . ALA D 1 331 ? 20.91348 25.31766 39.96574 1.000 15.62840 323 ALA D O 1
ATOM 11117 N N . LEU D 1 332 ? 22.39223 26.87516 39.27373 1.000 14.46122 324 LEU D N 1
ATOM 11118 C CA . LEU D 1 332 ? 21.37013 27.84261 38.89353 1.000 10.22484 324 LEU D CA 1
ATOM 11119 C C . LEU D 1 332 ? 20.97636 27.76396 37.41628 1.000 11.44547 324 LEU D C 1
ATOM 11120 O O . LEU D 1 332 ? 20.01962 28.42653 37.02595 1.000 11.84043 324 LEU D O 1
ATOM 11125 N N . LYS D 1 333 ? 21.65137 26.94577 36.59486 1.000 13.01263 325 LYS D N 1
ATOM 11126 C CA . LYS D 1 333 ? 21.24330 26.82977 35.19377 1.000 13.02859 325 LYS D CA 1
ATOM 11127 C C . LYS D 1 333 ? 19.82999 26.26030 35.10702 1.000 14.88724 325 LYS D C 1
ATOM 11128 O O . LYS D 1 333 ? 19.49735 25.26340 35.76917 1.000 14.52075 325 LYS D O 1
ATOM 11134 N N . GLY D 1 334 ? 18.99137 26.89382 34.29214 1.000 13.58112 326 GLY D N 1
ATOM 11135 C CA . GLY D 1 334 ? 17.65274 26.36685 34.08378 1.000 13.57041 326 GLY D CA 1
ATOM 11136 C C . GLY D 1 334 ? 17.66604 24.99671 33.42721 1.000 14.86439 326 GLY D C 1
ATOM 11137 O O . GLY D 1 334 ? 18.65427 24.54775 32.83590 1.000 18.10127 326 GLY D O 1
ATOM 11138 N N . HIS D 1 335 ? 16.53566 24.31473 33.54679 1.000 12.82007 327 HIS D N 1
ATOM 11139 C CA . HIS D 1 335 ? 16.39412 23.00686 32.91105 1.000 15.20795 327 HIS D CA 1
ATOM 11140 C C . HIS D 1 335 ? 16.56843 23.13155 31.40125 1.000 20.21523 327 HIS D C 1
ATOM 11141 O O . HIS D 1 335 ? 16.16980 24.12720 30.80561 1.000 17.71146 327 HIS D O 1
ATOM 11148 N N . LYS D 1 336 ? 17.15498 22.09707 30.76990 1.000 16.81757 328 LYS D N 1
ATOM 11149 C CA . LYS D 1 336 ? 17.36045 22.15596 29.31483 1.000 21.26911 328 LYS D CA 1
ATOM 11150 C C . LYS D 1 336 ? 16.06176 22.33716 28.53516 1.000 21.89603 328 LYS D C 1
ATOM 11151 O O . LYS D 1 336 ? 16.11217 22.82451 27.39771 1.000 26.29490 328 LYS D O 1
ATOM 11157 N N . VAL D 1 337 ? 14.91192 21.98646 29.12040 1.000 23.00492 329 VAL D N 1
ATOM 11158 C CA . VAL D 1 337 ? 13.60193 22.14884 28.47944 1.000 25.54249 329 VAL D CA 1
ATOM 11159 C C . VAL D 1 337 ? 13.31895 23.61321 28.17205 1.000 22.69650 329 VAL D C 1
ATOM 11160 O O . VAL D 1 337 ? 12.58873 23.92379 27.22253 1.000 23.31992 329 VAL D O 1
ATOM 11164 N N . VAL D 1 338 ? 13.86643 24.53017 28.96858 1.000 17.72291 330 VAL D N 1
ATOM 11165 C CA . VAL D 1 338 ? 13.52914 25.95051 28.85613 1.000 16.05416 330 VAL D CA 1
ATOM 11166 C C . VAL D 1 338 ? 14.73376 26.86615 28.76469 1.000 18.00631 330 VAL D C 1
ATOM 11167 O O . VAL D 1 338 ? 14.56384 28.03105 28.37206 1.000 18.46962 330 VAL D O 1
ATOM 11171 N N . GLY D 1 339 ? 15.92820 26.47593 29.21512 1.000 15.75350 331 GLY D N 1
ATOM 11172 C CA . GLY D 1 339 ? 17.03227 27.42986 29.27528 1.000 17.35091 331 GLY D CA 1
ATOM 11173 C C . GLY D 1 339 ? 16.92614 28.36306 30.47671 1.000 13.35801 331 GLY D C 1
ATOM 11174 O O . GLY D 1 339 ? 16.27260 28.06201 31.47060 1.000 13.74145 331 GLY D O 1
ATOM 11175 N N . GLY D 1 340 ? 17.56302 29.52901 30.36325 1.000 13.36646 332 GLY D N 1
ATOM 11176 C CA . GLY D 1 340 ? 17.51013 30.53847 31.42125 1.000 14.14400 332 GLY D CA 1
ATOM 11177 C C . GLY D 1 340 ? 18.12323 30.09168 32.73976 1.000 11.42178 332 GLY D C 1
ATOM 11178 O O . GLY D 1 340 ? 19.04699 29.26516 32.79740 1.000 13.62455 332 GLY D O 1
ATOM 11179 N N . ILE D 1 341 ? 17.60788 30.67275 33.81331 1.000 9.58376 333 ILE D N 1
ATOM 11180 C CA . ILE D 1 341 ? 18.08296 30.48181 35.17641 1.000 10.46521 333 ILE D CA 1
ATOM 11181 C C . ILE D 1 341 ? 16.94872 29.84201 35.97323 1.000 11.39224 333 ILE D C 1
ATOM 11182 O O . ILE D 1 341 ? 15.76739 30.08515 35.69277 1.000 10.50146 333 ILE D O 1
ATOM 11187 N N . ARG D 1 342 ? 17.28746 29.05140 36.99997 1.000 11.66618 334 ARG D N 1
ATOM 11188 C CA . ARG D 1 342 ? 16.25503 28.56679 37.91064 1.000 9.04632 334 ARG D CA 1
ATOM 11189 C C . ARG D 1 342 ? 16.81546 28.46237 39.31996 1.000 7.42572 334 ARG D C 1
ATOM 11190 O O . ARG D 1 342 ? 17.82692 27.77243 39.53800 1.000 11.15460 334 ARG D O 1
ATOM 11198 N N . ALA D 1 343 ? 16.19311 29.17706 40.25664 1.000 7.75874 335 ALA D N 1
ATOM 11199 C CA . ALA D 1 343 ? 16.57940 29.11600 41.66346 1.000 8.64792 335 ALA D CA 1
ATOM 11200 C C . ALA D 1 343 ? 15.58346 28.21378 42.36920 1.000 10.66991 335 ALA D C 1
ATOM 11201 O O . ALA D 1 343 ? 14.42188 28.58773 42.49473 1.000 10.61549 335 ALA D O 1
ATOM 11203 N N . SER D 1 344 ? 16.02231 27.05144 42.86181 1.000 10.18268 336 SER D N 1
ATOM 11204 C CA . SER D 1 344 ? 15.12255 26.22354 43.66107 1.000 9.53252 336 SER D CA 1
ATOM 11205 C C . SER D 1 344 ? 15.35039 26.50447 45.13148 1.000 9.74140 336 SER D C 1
ATOM 11206 O O . SER D 1 344 ? 16.48339 26.68864 45.57002 1.000 11.32103 336 SER D O 1
ATOM 11209 N N . LEU D 1 345 ? 14.25442 26.57763 45.87937 1.000 8.92188 337 LEU D N 1
ATOM 11210 C CA . LEU D 1 345 ? 14.24458 27.14581 47.22796 1.000 10.58862 337 LEU D CA 1
ATOM 11211 C C . LEU D 1 345 ? 13.50802 26.18816 48.17455 1.000 11.61426 337 LEU D C 1
ATOM 11212 O O . LEU D 1 345 ? 12.54047 26.54755 48.83727 1.000 12.88423 337 LEU D O 1
ATOM 11217 N N . TYR D 1 346 ? 13.95935 24.93739 48.21274 1.000 11.90631 338 TYR D N 1
ATOM 11218 C CA . TYR D 1 346 ? 13.25367 23.91402 48.98049 1.000 10.27795 338 TYR D CA 1
ATOM 11219 C C . TYR D 1 346 ? 13.36642 24.16018 50.49042 1.000 11.36645 338 TYR D C 1
ATOM 11220 O O . TYR D 1 346 ? 14.01647 25.09788 50.96513 1.000 11.28164 338 TYR D O 1
ATOM 11229 N N . ASN D 1 347 ? 12.65038 23.33328 51.25857 1.000 12.24356 339 ASN D N 1
ATOM 11230 C CA . ASN D 1 347 ? 12.59350 23.55117 52.70596 1.000 11.71315 339 ASN D CA 1
ATOM 11231 C C . ASN D 1 347 ? 13.97515 23.68233 53.32074 1.000 12.26398 339 ASN D C 1
ATOM 11232 O O . ASN D 1 347 ? 14.17207 24.47198 54.25236 1.000 13.26680 339 ASN D O 1
ATOM 11237 N N . ALA D 1 348 ? 14.92842 22.86440 52.86599 1.000 13.10085 340 ALA D N 1
ATOM 11238 C CA . ALA D 1 348 ? 16.25257 22.88001 53.45560 1.000 15.87457 340 ALA D CA 1
ATOM 11239 C C . ALA D 1 348 ? 17.07847 24.10091 53.06249 1.000 13.86664 340 ALA D C 1
ATOM 11240 O O . ALA D 1 348 ? 18.10785 24.34224 53.69981 1.000 15.83094 340 ALA D O 1
ATOM 11242 N N . MET D 1 349 ? 16.67487 24.85970 52.05219 1.000 12.60738 341 MET D N 1
ATOM 11243 C CA . MET D 1 349 ? 17.39037 26.08206 51.68452 1.000 13.12244 341 MET D CA 1
ATOM 11244 C C . MET D 1 349 ? 17.09832 27.18712 52.69216 1.000 13.65478 341 MET D C 1
ATOM 11245 O O . MET D 1 349 ? 15.94045 27.60424 52.82451 1.000 14.01428 341 MET D O 1
ATOM 11250 N N . PRO D 1 350 ? 18.10052 27.70619 53.38437 1.000 14.31629 342 PRO D N 1
ATOM 11251 C CA . PRO D 1 350 ? 17.83527 28.77024 54.35905 1.000 16.38935 342 PRO D CA 1
ATOM 11252 C C . PRO D 1 350 ? 17.53619 30.08429 53.67118 1.000 16.22484 342 PRO D C 1
ATOM 11253 O O . PRO D 1 350 ? 17.87005 30.29812 52.50699 1.000 15.43175 342 PRO D O 1
ATOM 11257 N N . LEU D 1 351 ? 16.88243 30.97659 54.42754 1.000 15.81295 343 LEU D N 1
ATOM 11258 C CA . LEU D 1 351 ? 16.63970 32.32309 53.91875 1.000 14.53686 343 LEU D CA 1
ATOM 11259 C C . LEU D 1 351 ? 17.93551 32.97482 53.44770 1.000 17.33657 343 LEU D C 1
ATOM 11260 O O . LEU D 1 351 ? 17.94240 33.69605 52.43029 1.000 15.18802 343 LEU D O 1
ATOM 11265 N N . ALA D 1 352 ? 19.04992 32.68906 54.13373 1.000 17.38495 344 ALA D N 1
ATOM 11266 C CA . ALA D 1 352 ? 20.33138 33.30080 53.78874 1.000 14.26007 344 ALA D CA 1
ATOM 11267 C C . ALA D 1 352 ? 20.73453 32.98495 52.35118 1.000 14.48707 344 ALA D C 1
ATOM 11268 O O . ALA D 1 352 ? 21.45180 33.77290 51.71467 1.000 14.23455 344 ALA D O 1
ATOM 11270 N N . GLY D 1 353 ? 20.32713 31.82054 51.84089 1.000 13.24390 345 GLY D N 1
ATOM 11271 C CA . GLY D 1 353 ? 20.60563 31.49727 50.44964 1.000 13.44014 345 GLY D CA 1
ATOM 11272 C C . GLY D 1 353 ? 19.88423 32.42655 49.48992 1.000 12.79447 345 GLY D C 1
ATOM 11273 O O . GLY D 1 353 ? 20.46791 32.90652 48.51089 1.000 12.08191 345 GLY D O 1
ATOM 11274 N N . ALA D 1 354 ? 18.60928 32.69279 49.74954 1.000 10.62845 346 ALA D N 1
ATOM 11275 C CA . ALA D 1 354 ? 17.88965 33.63158 48.88904 1.000 9.34956 346 ALA D CA 1
ATOM 11276 C C . ALA D 1 354 ? 18.48086 35.03563 49.02224 1.000 10.02944 346 ALA D C 1
ATOM 11277 O O . ALA D 1 354 ? 18.61058 35.75860 48.02798 1.000 12.83363 346 ALA D O 1
ATOM 11279 N N . GLU D 1 355 ? 18.86461 35.42779 50.23564 1.000 11.14954 347 GLU D N 1
ATOM 11280 C CA . GLU D 1 355 ? 19.51041 36.72774 50.40538 1.000 11.11641 347 GLU D CA 1
ATOM 11281 C C . GLU D 1 355 ? 20.78321 36.81768 49.57329 1.000 11.98764 347 GLU D C 1
ATOM 11282 O O . GLU D 1 355 ? 21.08007 37.86587 48.97612 1.000 13.27859 347 GLU D O 1
ATOM 11288 N N . ALA D 1 356 ? 21.56022 35.73806 49.54125 1.000 12.39460 348 ALA D N 1
ATOM 11289 C CA . ALA D 1 356 ? 22.81070 35.79307 48.79776 1.000 12.65039 348 ALA D CA 1
ATOM 11290 C C . ALA D 1 356 ? 22.54497 35.86288 47.30386 1.000 12.53729 348 ALA D C 1
ATOM 11291 O O . ALA D 1 356 ? 23.23785 36.59300 46.57598 1.000 11.73914 348 ALA D O 1
ATOM 11293 N N . LEU D 1 357 ? 21.53877 35.12076 46.84038 1.000 11.66757 349 LEU D N 1
ATOM 11294 C CA . LEU D 1 357 ? 21.16606 35.18692 45.42968 1.000 9.32530 349 LEU D CA 1
ATOM 11295 C C . LEU D 1 357 ? 20.71863 36.59958 45.04196 1.000 12.56347 349 LEU D C 1
ATOM 11296 O O . LEU D 1 357 ? 21.12167 37.12149 43.98818 1.000 11.23810 349 LEU D O 1
ATOM 11301 N N . VAL D 1 358 ? 19.89391 37.24308 45.87334 1.000 11.14398 350 VAL D N 1
ATOM 11302 C CA A VAL D 1 358 ? 19.34911 38.56596 45.53625 0.539 11.49524 350 VAL D CA 1
ATOM 11303 C CA B VAL D 1 358 ? 19.38609 38.52788 45.41128 0.461 11.48390 350 VAL D CA 1
ATOM 11304 C C . VAL D 1 358 ? 20.45347 39.61598 45.51857 1.000 10.84171 350 VAL D C 1
ATOM 11305 O O . VAL D 1 358 ? 20.46029 40.53633 44.69081 1.000 12.69173 350 VAL D O 1
ATOM 11312 N N . ALA D 1 359 ? 21.40994 39.49726 46.45616 1.000 11.05543 351 ALA D N 1
ATOM 11313 C CA . ALA D 1 359 ? 22.56664 40.38720 46.44509 1.000 13.90190 351 ALA D CA 1
ATOM 11314 C C . ALA D 1 359 ? 23.38671 40.18779 45.17601 1.000 12.35866 351 ALA D C 1
ATOM 11315 O O . ALA D 1 359 ? 23.81957 41.15671 44.54816 1.000 12.29387 351 ALA D O 1
ATOM 11317 N N . PHE D 1 360 ? 23.56407 38.94295 44.75664 1.000 11.90505 352 PHE D N 1
ATOM 11318 C CA . PHE D 1 360 ? 24.27604 38.71288 43.50011 1.000 11.22888 352 PHE D CA 1
ATOM 11319 C C . PHE D 1 360 ? 23.48514 39.26599 42.31654 1.000 10.56515 352 PHE D C 1
ATOM 11320 O O . PHE D 1 360 ? 24.06553 39.89167 41.41108 1.000 11.71126 352 PHE D O 1
ATOM 11328 N N . MET D 1 361 ? 22.16213 39.11714 42.34748 1.000 10.24850 353 MET D N 1
ATOM 11329 C CA . MET D 1 361 ? 21.34605 39.59338 41.21798 1.000 10.83019 353 MET D CA 1
ATOM 11330 C C . MET D 1 361 ? 21.44818 41.10152 41.08008 1.000 11.02110 353 MET D C 1
ATOM 11331 O O . MET D 1 361 ? 21.47260 41.63934 39.96747 1.000 11.90894 353 MET D O 1
ATOM 11336 N N . ALA D 1 362 ? 21.46339 41.80559 42.20418 1.000 12.34477 354 ALA D N 1
ATOM 11337 C CA . ALA D 1 362 ? 21.56764 43.25630 42.15277 1.000 14.01455 354 ALA D CA 1
ATOM 11338 C C . ALA D 1 362 ? 22.90853 43.68059 41.59132 1.000 14.47970 354 ALA D C 1
ATOM 11339 O O . ALA D 1 362 ? 22.98061 44.60886 40.77876 1.000 14.71297 354 ALA D O 1
ATOM 11341 N N . ASP D 1 363 ? 23.98596 43.03043 42.03674 1.000 15.75022 355 ASP D N 1
ATOM 11342 C CA . ASP D 1 363 ? 25.30851 43.38799 41.52882 1.000 16.88538 355 ASP D CA 1
ATOM 11343 C C . ASP D 1 363 ? 25.46670 43.01319 40.06068 1.000 16.02904 355 ASP D C 1
ATOM 11344 O O . ASP D 1 363 ? 26.07855 43.75477 39.29198 1.000 13.74906 355 ASP D O 1
ATOM 11349 N N . PHE D 1 364 ? 24.92717 41.85560 39.65375 1.000 11.77370 356 PHE D N 1
ATOM 11350 C CA . PHE D 1 364 ? 25.02176 41.43942 38.25595 1.000 13.14850 356 PHE D CA 1
ATOM 11351 C C . PHE D 1 364 ? 24.35519 42.45921 37.32744 1.000 13.09588 356 PHE D C 1
ATOM 11352 O O . PHE D 1 364 ? 24.91830 42.83768 36.28636 1.000 13.47238 356 PHE D O 1
ATOM 11360 N N . GLN D 1 365 ? 23.16359 42.93705 37.69349 1.000 12.01652 357 GLN D N 1
ATOM 11361 C CA . GLN D 1 365 ? 22.52718 43.95603 36.85938 1.000 11.68676 357 GLN D CA 1
ATOM 11362 C C . GLN D 1 365 ? 23.27750 45.28064 36.91111 1.000 13.43012 357 GLN D C 1
ATOM 11363 O O . GLN D 1 365 ? 23.38065 45.97148 35.89746 1.000 14.58353 357 GLN D O 1
ATOM 11369 N N . GLN D 1 366 ? 23.79340 45.66767 38.07322 1.000 14.17259 358 GLN D N 1
ATOM 11370 C CA A GLN D 1 366 ? 24.58556 46.89613 38.11869 0.547 15.79587 358 GLN D CA 1
ATOM 11371 C CA B GLN D 1 366 ? 24.60240 46.88277 38.14264 0.453 15.82716 358 GLN D CA 1
ATOM 11372 C C . GLN D 1 366 ? 25.77828 46.82107 37.17049 1.000 17.33011 358 GLN D C 1
ATOM 11373 O O . GLN D 1 366 ? 26.13694 47.82674 36.53733 1.000 18.40904 358 GLN D O 1
ATOM 11384 N N . ARG D 1 367 ? 26.39923 45.63897 37.04220 1.000 14.74234 359 ARG D N 1
ATOM 11385 C CA . ARG D 1 367 ? 27.58181 45.50247 36.18455 1.000 15.27123 359 ARG D CA 1
ATOM 11386 C C . ARG D 1 367 ? 27.22496 45.35720 34.71283 1.000 15.40840 359 ARG D C 1
ATOM 11387 O O . ARG D 1 367 ? 27.86026 45.98158 33.86415 1.000 15.68591 359 ARG D O 1
ATOM 11395 N N . HIS D 1 368 ? 26.19631 44.55229 34.39542 1.000 16.23366 360 HIS D N 1
ATOM 11396 C CA . HIS D 1 368 ? 25.88293 44.18840 33.01512 1.000 14.56800 360 HIS D CA 1
ATOM 11397 C C . HIS D 1 368 ? 24.68884 44.92217 32.43766 1.000 22.09358 360 HIS D C 1
ATOM 11398 O O . HIS D 1 368 ? 24.47639 44.84949 31.22034 1.000 24.17645 360 HIS D O 1
ATOM 11405 N N . GLY D 1 369 ? 23.87303 45.55103 33.27618 1.000 17.70800 361 GLY D N 1
ATOM 11406 C CA . GLY D 1 369 ? 22.56402 46.04668 32.84793 1.000 21.25394 361 GLY D CA 1
ATOM 11407 C C . GLY D 1 369 ? 22.59898 47.36495 32.11713 1.000 27.53579 361 GLY D C 1
ATOM 11408 O O . GLY D 1 369 ? 23.64180 47.99106 31.94566 1.000 24.01389 361 GLY D O 1
#

InterPro domains:
  IPR000192 Aminotransferase class V domain [PF00266] (5-348)
  IPR015421 Pyridoxal phosphate-dependent transferase, major domain [G3DSA:3.40.640.10] (17-250)
  IPR015422 Pyridoxal phosphate-dependent transferase, small domain [G3DSA:3.90.1150.10] (251-361)
  IPR015424 Pyridoxal phosphate-dependent transferase [SSF53383] (1-359)
  IPR020578 Aminotransferase class-V, pyridoxal-phosphate binding site [PS00595] (187-206)
  IPR022278 Phosphoserine aminotransferase [MF_00160] (2-360)
  IPR022278 Phosphoserine aminotransferase [NF003764] (1-360)
  IPR022278 Phosphoserine aminotransferase [PIRSF000525] (2-360)
  IPR022278 Phosphoserine aminotransferase [PTHR43247] (3-360)
  IPR022278 Phosphoserine aminotransferase [TIGR01364] (5-360)